Protein AF-0000000067237130 (afdb_homodimer)

Nearest PDB structures (foldseek):
  4qia-assembly2_B  TM=9.715E-01  e=4.743E-84  Homo sapiens
  6b7y-assembly1_A  TM=6.996E-01  e=1.015E-69  Homo sapiens
  7rzh-assembly1_B  TM=6.912E-01  e=4.624E-69  Homo sapiens
  6bf8-assembly1_B  TM=5.973E-01  e=3.830E-68  Homo sapiens
  6b7z-assembly1_B  TM=6.657E-01  e=5.183E-64  Homo sapiens

Solvent-accessible surface area (backbone atoms only — not comparable to full-atom values): 128093 Å² total; per-residue (Å²): 139,81,77,68,79,64,78,66,85,74,78,72,77,80,65,80,78,65,81,66,91,65,71,59,54,69,40,77,69,58,85,59,44,76,45,75,43,54,44,93,39,50,30,36,33,39,40,34,22,31,78,80,42,63,50,11,16,31,11,42,21,32,61,47,15,37,52,70,34,51,89,76,28,34,11,43,41,42,51,39,59,59,43,46,63,40,21,18,71,91,51,63,54,70,46,47,63,61,48,50,35,48,67,43,63,26,50,72,55,69,52,66,43,59,38,31,29,38,42,33,27,25,25,32,36,90,51,44,67,65,48,47,58,58,57,41,28,52,61,52,46,50,36,80,56,77,81,48,49,65,58,49,37,48,49,42,27,43,51,44,61,72,42,46,78,33,53,70,58,34,52,52,50,50,57,22,62,62,31,25,81,84,32,56,73,28,54,66,48,72,33,36,42,51,39,47,43,56,47,28,49,74,72,73,41,56,52,66,58,50,43,54,49,50,46,67,72,63,64,28,18,54,40,31,22,34,16,37,36,31,36,48,55,63,68,58,47,46,65,60,45,51,73,55,56,48,59,23,51,53,73,80,58,77,77,80,81,67,75,66,60,51,57,46,78,87,54,30,23,26,33,32,43,30,45,52,77,58,73,67,36,36,40,34,42,37,28,75,36,75,31,56,76,81,36,42,44,46,30,39,63,57,57,49,20,55,53,63,29,27,50,29,72,28,18,55,43,36,53,35,38,76,72,51,26,36,80,46,58,46,33,32,76,68,35,77,76,40,90,50,37,20,30,39,33,42,39,34,32,34,32,81,62,17,63,74,35,51,68,58,55,52,29,50,51,31,17,50,53,19,42,42,72,34,94,72,39,75,41,69,67,60,50,48,50,53,32,51,48,34,45,52,49,47,35,55,57,71,66,69,55,39,43,62,46,17,41,53,49,9,52,41,57,78,73,37,48,69,50,48,34,54,42,47,75,67,62,32,50,72,41,93,48,67,67,56,33,51,53,57,56,63,54,71,37,71,67,49,24,37,34,38,44,34,25,59,70,62,58,71,62,40,70,72,60,59,80,60,83,74,62,74,72,68,45,49,61,52,45,53,54,49,48,58,58,65,66,40,68,71,57,88,68,53,68,79,74,58,76,65,71,71,76,67,70,78,77,74,79,68,76,81,70,70,70,41,67,42,85,88,50,58,34,39,29,32,79,41,70,50,54,66,68,54,49,52,52,32,52,48,23,35,75,43,29,73,80,45,72,71,53,49,83,72,73,86,63,87,41,57,66,85,60,74,71,70,56,79,74,57,87,66,93,55,71,39,78,57,29,18,41,72,39,40,36,37,32,31,37,39,46,50,44,89,81,71,39,38,31,26,40,36,42,38,39,41,31,17,61,48,23,46,72,40,59,61,35,34,43,44,40,44,49,50,48,54,50,50,51,62,65,40,44,47,74,45,39,49,31,45,72,43,52,29,48,74,48,73,45,70,48,74,38,19,38,35,40,39,37,36,26,43,36,68,38,42,63,57,53,46,50,54,54,51,49,50,63,47,65,62,71,82,49,59,71,60,44,52,52,52,41,52,51,48,33,42,51,44,58,37,57,42,64,53,54,37,53,60,49,20,52,49,50,52,48,46,60,36,33,63,82,64,73,60,68,72,53,38,31,51,44,44,70,68,65,51,59,69,57,42,50,54,47,50,55,55,37,45,36,32,32,31,34,46,30,39,36,30,21,30,48,53,70,70,57,45,32,34,54,50,26,54,52,49,45,40,37,50,71,54,52,54,31,38,64,41,56,70,84,53,53,72,80,61,39,33,38,34,67,60,54,38,56,61,46,85,69,76,74,73,78,80,74,75,69,82,78,74,83,74,76,84,72,86,71,82,67,76,71,76,76,66,71,69,68,72,76,78,71,64,59,46,18,67,15,35,34,36,52,43,70,41,81,57,65,67,49,42,40,11,4,26,30,43,35,28,49,70,44,64,71,42,60,57,61,47,31,46,50,52,51,50,36,68,74,38,27,61,56,48,33,48,46,44,28,65,72,62,56,47,35,73,51,51,48,47,45,69,50,64,52,73,48,29,30,32,40,37,38,38,42,28,15,64,86,48,45,27,69,55,49,48,50,53,50,50,50,48,51,51,42,36,69,71,45,54,49,32,48,39,49,72,64,53,78,80,81,84,81,80,81,86,77,87,84,83,78,77,79,74,83,69,77,80,72,78,85,65,85,72,72,75,75,66,48,58,45,58,45,46,48,52,38,50,38,52,60,56,62,48,74,67,65,39,67,68,58,47,49,47,56,50,44,53,26,57,76,50,44,56,69,55,80,59,44,55,61,53,26,36,57,40,40,75,66,60,50,61,66,56,46,54,53,45,51,42,46,38,67,26,75,88,57,15,21,35,44,33,26,30,17,38,14,40,42,42,52,50,54,53,50,62,66,66,51,74,79,74,79,75,79,77,77,77,78,80,72,79,79,72,86,74,86,80,87,83,81,84,79,79,85,76,78,79,75,74,78,77,77,77,76,75,74,74,74,67,74,72,73,70,76,71,73,83,66,58,55,61,40,77,42,37,77,46,69,60,38,36,50,44,42,49,36,45,28,30,30,45,39,25,39,32,33,45,38,50,52,50,37,52,74,70,64,47,79,75,78,76,56,72,38,48,59,68,57,13,57,52,42,66,76,100,141,80,78,67,80,67,78,68,85,73,80,71,77,80,65,77,79,66,82,68,92,66,70,60,56,68,39,77,68,58,84,59,45,75,45,75,44,53,43,91,39,50,29,36,34,37,41,35,20,32,78,81,43,64,48,11,16,33,9,40,21,32,62,48,15,36,51,70,33,52,90,76,27,32,12,43,43,42,50,39,60,58,44,47,62,40,21,17,70,91,52,62,55,73,46,46,63,60,47,50,35,47,68,42,64,24,50,73,53,68,51,64,44,58,39,31,29,37,44,32,27,24,25,34,36,90,50,43,66,64,49,48,57,58,57,41,28,54,61,54,45,51,37,80,55,76,83,48,48,64,58,50,36,49,49,42,27,43,52,45,60,72,44,46,78,34,50,71,57,32,51,52,49,50,57,22,63,63,32,27,79,84,31,54,72,28,54,66,48,71,34,34,44,53,40,48,43,55,47,28,48,74,72,73,41,58,54,67,56,51,43,53,49,49,46,68,72,63,65,27,18,54,38,31,22,34,15,38,36,32,35,49,56,61,68,59,46,47,67,59,45,51,71,54,56,48,58,22,51,54,72,78,60,75,80,81,81,67,77,64,60,51,58,46,79,87,54,31,23,27,33,32,43,31,44,53,77,58,70,68,36,34,41,35,43,37,25,75,37,76,30,56,75,79,36,43,44,48,29,40,64,57,58,49,19,55,54,63,29,27,52,28,72,28,19,53,43,36,54,34,39,76,71,51,25,34,79,45,59,45,32,33,76,69,37,78,76,38,89,50,37,21,29,38,34,42,38,33,32,35,32,79,62,17,63,74,34,51,69,58,54,54,27,49,50,31,17,50,53,19,43,42,71,34,92,72,37,75,41,69,66,60,51,48,51,53,33,50,47,35,45,52,48,48,35,56,57,69,65,68,56,39,42,62,44,17,41,52,50,9,51,41,58,79,71,37,48,68,50,48,33,56,43,46,74,68,60,34,50,72,42,93,48,67,68,56,35,50,54,56,55,64,53,71,37,72,67,48,23,35,34,37,43,33,25,59,70,64,58,69,62,42,70,73,61,59,78,58,84,72,62,73,71,67,46,47,61,51,45,54,54,49,47,58,59,64,64,39,67,71,56,88,68,55,66,80,76,57,76,67,70,70,76,66,69,78,79,73,81,67,78,79,71,69,69,41,68,41,84,87,49,58,35,38,30,31,78,42,69,49,56,66,69,56,49,51,53,32,52,48,22,35,75,42,29,74,82,45,74,72,53,47,83,72,76,86,60,87,41,57,67,84,60,72,70,70,56,78,78,56,86,66,91,54,73,40,78,57,30,18,41,73,39,40,36,39,32,30,36,38,45,48,46,90,80,72,39,38,31,24,38,36,41,37,39,39,32,17,61,49,23,46,71,41,60,60,34,35,42,43,41,44,50,49,47,53,49,50,50,60,65,41,43,47,74,44,38,48,33,46,71,44,51,30,48,73,48,74,45,69,49,75,38,20,39,34,42,40,38,35,26,42,36,67,38,41,64,59,52,48,51,53,54,50,48,50,63,49,65,60,73,81,48,61,71,60,42,53,52,51,42,52,51,50,31,40,51,46,58,37,57,43,65,52,55,36,55,60,50,21,54,49,50,51,50,46,60,37,33,64,83,64,72,61,67,72,52,39,31,52,42,45,71,68,66,52,58,68,57,41,49,55,48,51,54,56,36,44,37,32,32,31,34,46,31,39,35,32,22,30,46,52,69,69,56,47,31,34,53,51,28,53,52,48,45,39,38,51,72,54,52,56,30,39,63,39,56,68,82,52,53,69,78,62,40,33,39,36,67,60,54,40,55,59,47,83,68,76,76,74,77,79,73,73,69,81,76,74,83,74,78,81,74,83,74,84,67,76,71,72,77,69,73,70,68,73,74,78,71,62,58,47,17,67,17,35,34,36,51,44,68,39,81,55,64,67,49,41,38,12,3,25,30,43,35,28,50,69,43,66,72,44,57,57,61,48,33,47,51,53,51,50,36,68,73,38,29,62,56,48,34,48,46,44,28,65,71,62,55,49,34,72,51,52,48,47,45,68,52,65,54,73,49,31,31,33,42,37,40,38,42,28,14,64,86,49,45,27,69,54,49,49,50,52,50,50,50,48,51,51,44,36,69,70,46,55,49,32,49,39,47,72,65,55,78,84,80,84,82,81,82,85,76,84,82,85,76,78,81,76,83,68,78,80,72,79,86,64,85,71,74,75,74,65,49,59,44,58,46,46,49,52,38,49,39,51,60,56,60,50,74,66,66,39,68,68,57,47,49,46,56,51,45,51,26,58,76,50,44,56,68,55,80,57,45,54,60,53,26,36,56,39,41,75,67,59,50,62,66,56,46,53,52,46,51,42,46,38,67,26,76,87,57,16,22,36,43,32,26,31,17,38,14,40,41,42,54,50,53,52,49,64,65,67,52,74,79,74,80,76,80,78,80,82,81,82,80,77,90,77,86,89,85,85,90,84,82,83,80,77,88,81,80,84,77,75,81,77,78,77,76,77,76,72,76,67,76,72,74,68,76,70,74,82,68,56,54,60,41,76,41,37,78,45,71,62,40,37,50,44,43,49,35,46,28,30,31,44,40,25,39,32,33,45,38,49,51,50,38,51,72,70,65,48,79,75,79,75,55,71,37,47,57,68,57,12,57,53,46,64,76,103

Foldseek 3Di:
DPPVVFPPQQDQPPQDDFDDFQDADAFQLDPKDWGWGQFPLGATEIEIADLQDQKKKKKKKFQAAQQPDDPLFAALRVLLLLQLQAAFPVGRHGCPLVVVQLLQQKDWDWDGDNGIIMTMMMGGQVCQLVNLLRVLRSQQTGDRDPVCNLLSLLFLQQVLQVCLQPQVVVVCLVLLCLWDPVRSSNTHHSHHCCSQPVVCVVVVHDNSVSSVVVSVVRRASNRMYMYIYHSDDPVVVCVSNRVRNSSRHHPPDDRDDGGLRGHDLVSFQKEKEWEHNAAFWKKKKKFKDAACLSVLQASLQVLVQCQQQFCAFQHLNVVCVVVVFFDHWGWGWDAPDDRHITMIMIMTTTDPVNLLVVLVSVLSSLLLLLVLLDVCNQPPVSVVLLLVLLSVCSNFDFDDDNGVVNRLQRSQVVRDHSRCSSSSSSRRHNDHDVVVNNVRSVSSASSRIYMYTYHNVVLVLQVVVPVDDPDDPVCVVVVVVVVVVVPQPPQPLPPPVPPPDPPPSPDDPDRFDHWDFSDSSRITMGMGRNDPVSNVSSVVSSNCSVVDVSHDGDDDQPQADDDWDFDDQDDDPFWAFLFFAFLAETETEHADCPSVGQKKKKKKDKFFLQCQVDLLSVLLLQLQQLLLCVVCCRVCSSVVSNFKDWHWDADNGGIMIMIMGRPRRRVVSLLVSLVCLLVPAQDQSSSVSSLVVVLSVLVRVLVDAQLVVLVVVVCVLFWLGDDDSSVNNNSSSPDGRVNSVVSSLNRLQAIYMYMYMYYRADSLRSLLSVLSSVCSSCPRNNHDRHDPVSGDFTWTFDFDAFDFDPDPDPPPPPDDPDPPDDPDCPPPPPPPVPPDPPDHHGFQAEEAEAARSSQARLKKKKKKKWWQFAADLLSVLLQQLLQSQCFVVQCCVCCSVVVARNDWTWDKDDGLRTIMIMTMTMHNPDAQVVVVVVVLVSLVCCLPPRLCVLQVNDDPDDPDDDDDDDPPPDPPDPPDPPDPVVPDRSSVSSLVSVLSVLPSDDRDPVVLVVLSVVCSVSQLNPSVSSVSSNVSSNVDHSVNSSVSSCCRNPSRRTSMYMYIYGHNSNVVVVVVVPPPPPPPPPPPPPDDDDDDDDDDDDDDDDPDDPPPPPPPPPPPPPPPPPDDRRHHHYQDHDPVSVVVSSVVTHIHHRSNVVSVVVCVVVVHDDRDNGHCNVSNVVSNVD/DCPVVFPPQQDQPPQDDFDDFFDADAFQLDPKDWGWGQFPLQFTEIEIADQQDQKKKKKKKFQAAQQPDDPLFAALRVLLLLQLQAAFPVGRHGCPLVVVQLLQQKDWDWDGDNGIIMTMMMGGQVCQLVNLLRVLRSQQTGDRDPVCNLLSLLFLQQVLQVCLQPQVVVVCLVLLCLWDPVRSSNTHHSHHCCSQPVVCVVVVHDSSVSSVVVSVVGRASNRMYMYIYHSDDPVVVCVSNRVRNSSRHHPPDDRDDGGLRGHDLVSFQKEKEWEHSAAFWKKKKKFKDAACLSVLQASLQVLVQCQQQFCAFQHLNVVCVVVVFFDHWGWGWDAPDDRHITMIMIMTTTDPVNLLVVLVSVLSSLLLLLVLLDVCNQPPVSVVLLLVLLSVCRNFDFDDDNGVVNRLQRSQVVRDHSRCSSSSSSRRHNDHDVVVNNVRSVSSASSRIYMYTYHNVVVVLQVVVPVDDPDDPVCVVVVVVVVVVVPQPPQPLPPPVPPPDPPPSPDDPDRFDHWDFSDSSRITMGMGRNDPVSNVSSVVSSNCSVVDVSHDGDDDQPQADDDWDFDDQDPDPFWAFLFFAFLAETETEHADCPSVGQKKKKKKDKFFLQCQVDLLSVLLLQLQQLLLCVVCCRVCSSVVSNFKDWHWDADNGGIMIMIMGRPRRRVVSLLVSLVCLLVPAQDQSSSVSSLVVVLSVLVRVLVDDQLVVLVVVVVVLFWLGDDDSSVNNNSSSPDGRVNSVVSSLNRLQAIYMYMYMYYRADSLRSLLSVLSSVCSSCPRNVHDRDDPVSGDFTWTFDFDAFDFDPDPDPPPPPDDPDPPDDDDCPPPPPPPVPDDPPDHHGFQAEEAEAARSSQARLKKKKKKKWWQFAADLLSVLLQQLLQSQCFVVQCCVCCSVVNARNDWTWDKDDGLRTIMIMTMTMHNPDARVVSVVVVLVSLVCVLPPRLCVLQVNDDPDDDDDDDDDPDDPDPPDPPDPPDPVVPDRSSVSSLVSVLSVLPSDDRDPVVLVVLSVVCSVSQLNPSVSSVSSNVSSNVDHSVNSSVSSCCRNNSRRTSMYMYIYGHNSNVVVVVVVPPDPPPPPPDPDPDDDDDDDDDDDDDDDDDDDPDPPDPDPPPPPPPPPPPDRRHHHYQDHDPVSVVVSSVVTHIHHRSNVVSVVVCVVVVHDDRDNGHCPVSNVVSVVD

pLDDT: mean 81.57, std 23.41, range [15.78, 98.62]

Structure (mmCIF, N/CA/C/O backbone):
data_AF-0000000067237130-model_v1
#
loop_
_entity.id
_entity.type
_entity.pdbx_description
1 polymer 'Insulin-degrading enzyme'
#
loop_
_atom_site.group_PDB
_atom_site.id
_atom_site.type_symbol
_atom_site.label_atom_id
_atom_site.label_alt_id
_atom_site.label_comp_id
_atom_site.label_asym_id
_atom_site.label_entity_id
_atom_site.label_seq_id
_atom_site.pdbx_PDB_ins_code
_atom_site.Cartn_x
_atom_site.Cartn_y
_atom_site.Cartn_z
_atom_site.occupancy
_atom_site.B_iso_or_equiv
_atom_site.auth_seq_id
_atom_site.auth_comp_id
_atom_site.auth_asym_id
_atom_site.auth_atom_id
_atom_site.pdbx_PDB_model_num
ATOM 1 N N . MET A 1 1 ? -35.219 63.344 26.75 1 18.92 1 MET A N 1
ATOM 2 C CA . MET A 1 1 ? -34.656 63 28.047 1 18.92 1 MET A CA 1
ATOM 3 C C . MET A 1 1 ? -33.594 61.906 27.906 1 18.92 1 MET A C 1
ATOM 5 O O . MET A 1 1 ? -33.938 60.75 27.609 1 18.92 1 MET A O 1
ATOM 9 N N . GLU A 1 2 ? -32.5 62.25 27.312 1 18.41 2 GLU A N 1
ATOM 10 C CA . GLU A 1 2 ? -31.234 61.969 26.625 1 18.41 2 GLU A CA 1
ATOM 11 C C . GLU A 1 2 ? -30.234 61.312 27.562 1 18.41 2 GLU A C 1
ATOM 13 O O . GLU A 1 2 ? -29.391 61.969 28.156 1 18.41 2 GLU A O 1
ATOM 18 N N . ASP A 1 3 ? -30.859 60.5 28.531 1 20.12 3 ASP A N 1
ATOM 19 C CA . ASP A 1 3 ? -30.031 59.906 29.594 1 20.12 3 ASP A CA 1
ATOM 20 C C . ASP A 1 3 ? -28.953 59 29 1 20.12 3 ASP A C 1
ATOM 22 O O . ASP A 1 3 ? -29.219 57.844 28.688 1 20.12 3 ASP A O 1
ATOM 26 N N . SER A 1 4 ? -28.266 59.5 28.016 1 21.39 4 SER A N 1
ATOM 27 C CA . SER A 1 4 ? -27.109 58.875 27.375 1 21.39 4 SER A CA 1
ATOM 28 C C . SER A 1 4 ? -26.078 58.438 28.422 1 21.39 4 SER A C 1
ATOM 30 O O . SER A 1 4 ? -25.5 59.281 29.125 1 21.39 4 SER A O 1
ATOM 32 N N . ARG A 1 5 ? -26.5 57.344 29.094 1 30.3 5 ARG A N 1
ATOM 33 C CA . ARG A 1 5 ? -25.688 56.781 30.172 1 30.3 5 ARG A CA 1
ATOM 34 C C . ARG A 1 5 ? -24.203 56.75 29.781 1 30.3 5 ARG A C 1
ATOM 36 O O . ARG A 1 5 ? -23.781 55.875 29.016 1 30.3 5 ARG A O 1
ATOM 43 N N . SER A 1 6 ? -23.594 57.938 29.578 1 25.12 6 SER A N 1
ATOM 44 C CA . SER A 1 6 ? -22.172 58.094 29.297 1 25.12 6 SER A CA 1
ATOM 45 C C . SER A 1 6 ? -21.328 57.25 30.234 1 25.12 6 SER A C 1
ATOM 47 O O . SER A 1 6 ? -21.547 57.281 31.453 1 25.12 6 SER A O 1
ATOM 49 N N . LEU A 1 7 ? -21.047 56.125 29.922 1 35.03 7 LEU A N 1
ATOM 50 C CA . LEU A 1 7 ? -20.094 55.312 30.672 1 35.03 7 LEU A CA 1
ATOM 51 C C . LEU A 1 7 ? -18.828 56.094 30.969 1 35.03 7 LEU A C 1
ATOM 53 O O . LEU A 1 7 ? -18.141 56.562 30.062 1 35.03 7 LEU A O 1
ATOM 57 N N . GLY A 1 8 ? -18.891 57.125 31.922 1 29.89 8 GLY A N 1
ATOM 58 C CA . GLY A 1 8 ? -17.766 57.938 32.344 1 29.89 8 GLY A CA 1
ATOM 59 C C . GLY A 1 8 ? -16.453 57.188 32.375 1 29.89 8 GLY A C 1
ATOM 60 O O . GLY A 1 8 ? -16.438 55.969 32.312 1 29.89 8 GLY A O 1
ATOM 61 N N . PRO A 1 9 ? -15.297 57.875 32.125 1 30.78 9 PRO A N 1
ATOM 62 C CA . PRO A 1 9 ? -13.953 57.281 32.188 1 30.78 9 PRO A CA 1
ATOM 63 C C . PRO A 1 9 ? -13.656 56.594 33.5 1 30.78 9 PRO A C 1
ATOM 65 O O . PRO A 1 9 ? -13.992 57.094 34.562 1 30.78 9 PRO A O 1
ATOM 68 N N . VAL A 1 10 ? -13.906 55.406 33.719 1 34.91 10 VAL A N 1
ATOM 69 C CA . VAL A 1 10 ? -13.547 54.75 34.969 1 34.91 10 VAL A CA 1
ATOM 70 C C . VAL A 1 10 ? -12.078 54.969 35.281 1 34.91 10 VAL A C 1
ATOM 72 O O . VAL A 1 10 ? -11.211 54.781 34.406 1 34.91 10 VAL A O 1
ATOM 75 N N . PRO A 1 11 ? -11.773 55.719 36.344 1 30.3 11 PRO A N 1
ATOM 76 C CA . PRO A 1 11 ? -10.383 55.969 36.688 1 30.3 11 PRO A CA 1
ATOM 77 C C . PRO A 1 11 ? -9.539 54.719 36.812 1 30.3 11 PRO A C 1
ATOM 79 O O . PRO A 1 11 ? -10.016 53.688 37.344 1 30.3 11 PRO A O 1
ATOM 82 N N . VAL A 1 12 ? -8.625 54.438 35.969 1 38.28 12 VAL A N 1
ATOM 83 C CA . VAL A 1 12 ? -7.598 53.438 36.156 1 38.28 12 VAL A CA 1
ATOM 84 C C . VAL A 1 12 ? -6.965 53.594 37.531 1 38.28 12 VAL A C 1
ATOM 86 O O . VAL A 1 12 ? -6.777 54.719 38 1 38.28 12 VAL A O 1
ATOM 89 N N . ALA A 1 13 ? -7.07 52.688 38.438 1 40 13 ALA A N 1
ATOM 90 C CA . ALA A 1 13 ? -6.473 52.75 39.75 1 40 13 ALA A CA 1
ATOM 91 C C . ALA A 1 13 ? -5.07 53.344 39.688 1 40 13 ALA A C 1
ATOM 93 O O . ALA A 1 13 ? -4.316 53.094 38.75 1 40 13 ALA A O 1
ATOM 94 N N . PRO A 1 14 ? -4.883 54.406 40.469 1 39.75 14 PRO A N 1
ATOM 95 C CA . PRO A 1 14 ? -3.553 55 40.469 1 39.75 14 PRO A CA 1
ATOM 96 C C . PRO A 1 14 ? -2.443 54 40.781 1 39.75 14 PRO A C 1
ATOM 98 O O . PRO A 1 14 ? -2.602 53.156 41.656 1 39.75 14 PRO A O 1
ATOM 101 N N . ILE A 1 15 ? -1.579 53.625 39.875 1 45.38 15 ILE A N 1
ATOM 102 C CA . ILE A 1 15 ? -0.36 52.844 40.094 1 45.38 15 ILE A CA 1
ATOM 103 C C . ILE A 1 15 ? 0.495 53.5 41.156 1 45.38 15 ILE A C 1
ATOM 105 O O . ILE A 1 15 ? 0.855 54.688 41.062 1 45.38 15 ILE A O 1
ATOM 109 N N . PRO A 1 16 ? 0.511 53 42.375 1 42.03 16 PRO A N 1
ATOM 110 C CA . PRO A 1 16 ? 1.294 53.656 43.438 1 42.03 16 PRO A CA 1
ATOM 111 C C . PRO A 1 16 ? 2.684 54.062 42.938 1 42.03 16 PRO A C 1
ATOM 113 O O . PRO A 1 16 ? 3.248 53.438 42.062 1 42.03 16 PRO A O 1
ATOM 116 N N . ASP A 1 17 ? 3.205 55.156 43.25 1 41.59 17 ASP A N 1
ATOM 117 C CA . ASP A 1 17 ? 4.531 55.75 43.031 1 41.59 17 ASP A CA 1
ATOM 118 C C . ASP A 1 17 ? 5.625 54.781 43.5 1 41.59 17 ASP A C 1
ATOM 120 O O . ASP A 1 17 ? 5.359 53.844 44.25 1 41.59 17 ASP A O 1
ATOM 124 N N . GLY A 1 18 ? 6.98 54.875 43.156 1 42.28 18 GLY A N 1
ATOM 125 C CA . GLY A 1 18 ? 8.273 54.219 43.031 1 42.28 18 GLY A CA 1
ATOM 126 C C . GLY A 1 18 ? 8.688 53.469 44.281 1 42.28 18 GLY A C 1
ATOM 127 O O . GLY A 1 18 ? 9.703 52.781 44.281 1 42.28 18 GLY A O 1
ATOM 128 N N . GLY A 1 19 ? 8.68 54.062 45.5 1 42.47 19 GLY A N 1
ATOM 129 C CA . GLY A 1 19 ? 9.641 53.688 46.5 1 42.47 19 GLY A CA 1
ATOM 130 C C . GLY A 1 19 ? 9.359 52.344 47.125 1 42.47 19 GLY A C 1
ATOM 131 O O . GLY A 1 19 ? 10.148 51.812 47.906 1 42.47 19 GLY A O 1
ATOM 132 N N . GLN A 1 20 ? 8.156 51.844 47.312 1 48.25 20 GLN A N 1
ATOM 133 C CA . GLN A 1 20 ? 7.961 50.75 48.25 1 48.25 20 GLN A CA 1
ATOM 134 C C . GLN A 1 20 ? 7.961 49.406 47.5 1 48.25 20 GLN A C 1
ATOM 136 O O . GLN A 1 20 ? 7.457 49.312 46.375 1 48.25 20 GLN A O 1
ATOM 141 N N . ALA A 1 21 ? 8.812 48.438 48.031 1 63 21 ALA A N 1
ATOM 142 C CA . ALA A 1 21 ? 8.938 47.031 47.625 1 63 21 ALA A CA 1
ATOM 143 C C . ALA A 1 21 ? 7.566 46.406 47.438 1 63 21 ALA A C 1
ATOM 145 O O . ALA A 1 21 ? 6.824 46.219 48.406 1 63 21 ALA A O 1
ATOM 146 N N . VAL A 1 22 ? 6.941 46.406 46.156 1 76.38 22 VAL A N 1
ATOM 147 C CA . VAL A 1 22 ? 5.629 45.812 45.875 1 76.38 22 VAL A CA 1
ATOM 148 C C . VAL A 1 22 ? 5.766 44.312 45.656 1 76.38 22 VAL A C 1
ATOM 150 O O . VAL A 1 22 ? 6.594 43.875 44.875 1 76.38 22 VAL A O 1
ATOM 153 N N . LYS A 1 23 ? 5.211 43.594 46.562 1 83.81 23 LYS A N 1
ATOM 154 C CA . LYS A 1 23 ? 5.211 42.125 46.438 1 83.81 23 LYS A CA 1
ATOM 155 C C . LYS A 1 23 ? 4.141 41.656 45.438 1 83.81 23 LYS A C 1
ATOM 157 O O . LYS A 1 23 ? 2.961 41.969 45.625 1 83.81 23 LYS A O 1
ATOM 162 N N . LEU A 1 24 ? 4.531 41.031 44.312 1 90.25 24 LEU A N 1
ATOM 163 C CA . LEU A 1 24 ? 3.613 40.469 43.312 1 90.25 24 LEU A CA 1
ATOM 164 C C . LEU A 1 24 ? 2.99 39.156 43.812 1 90.25 24 LEU A C 1
ATOM 166 O O . LEU A 1 24 ? 3.674 38.344 44.406 1 90.25 24 LEU A O 1
ATOM 170 N N . LEU A 1 25 ? 1.729 39 43.656 1 90 25 LEU A N 1
ATOM 171 C CA . LEU A 1 25 ? 1.095 37.719 43.875 1 90 25 LEU A CA 1
ATOM 172 C C . LEU A 1 25 ? 1.475 36.75 42.75 1 90 25 LEU A C 1
ATOM 174 O O . LEU A 1 25 ? 1.207 37 41.594 1 90 25 LEU A O 1
ATOM 178 N N . LYS A 1 26 ? 2.166 35.75 43.031 1 91 26 LYS A N 1
ATOM 179 C CA . LYS A 1 26 ? 2.633 34.812 42.031 1 91 26 LYS A CA 1
ATOM 180 C C . LYS A 1 26 ? 1.969 33.438 42.219 1 91 26 LYS A C 1
ATOM 182 O O . LYS A 1 26 ? 1.448 33.156 43.281 1 91 26 LYS A O 1
ATOM 187 N N . PRO A 1 27 ? 1.94 32.625 41.188 1 89.81 27 PRO A N 1
ATOM 188 C CA . PRO A 1 27 ? 1.447 31.25 41.312 1 89.81 27 PRO A CA 1
ATOM 189 C C . PRO A 1 27 ? 2.199 30.438 42.375 1 89.81 27 PRO A C 1
ATOM 191 O O . PRO A 1 27 ? 3.373 30.719 42.625 1 89.81 27 PRO A O 1
ATOM 194 N N . ALA A 1 28 ? 1.557 29.406 42.844 1 86.19 28 ALA A N 1
ATOM 195 C CA . ALA A 1 28 ? 2.125 28.609 43.906 1 86.19 28 ALA A CA 1
ATOM 196 C C . ALA A 1 28 ? 3.383 27.875 43.469 1 86.19 28 ALA A C 1
ATOM 198 O O . ALA A 1 28 ? 4.324 27.688 44.219 1 86.19 28 ALA A O 1
ATOM 199 N N . ASN A 1 29 ? 3.379 27.531 42.25 1 85.31 29 ASN A N 1
ATOM 200 C CA . ASN A 1 29 ? 4.496 26.734 41.75 1 85.31 29 ASN A CA 1
ATOM 201 C C . ASN A 1 29 ? 5.559 27.609 41.094 1 85.31 29 ASN A C 1
ATOM 203 O O . ASN A 1 29 ? 6.523 27.109 40.531 1 85.31 29 ASN A O 1
ATOM 207 N N . ASP A 1 30 ? 5.434 28.906 41.094 1 88.62 30 ASP A N 1
ATOM 208 C CA . ASP A 1 30 ? 6.359 29.844 40.469 1 88.62 30 ASP A CA 1
ATOM 209 C C . ASP A 1 30 ? 7.586 30.078 41.344 1 88.62 30 ASP A C 1
ATOM 211 O O . ASP A 1 30 ? 7.477 30.656 42.406 1 88.62 30 ASP A O 1
ATOM 215 N N . ASP A 1 31 ? 8.711 29.688 40.906 1 88.19 31 ASP A N 1
ATOM 216 C CA . ASP A 1 31 ? 9.938 29.844 41.656 1 88.19 31 ASP A CA 1
ATOM 217 C C . ASP A 1 31 ? 10.758 31.031 41.156 1 88.19 31 ASP A C 1
ATOM 219 O O . ASP A 1 31 ? 11.914 31.203 41.562 1 88.19 31 ASP A O 1
ATOM 223 N N . MET A 1 32 ? 10.242 31.828 40.312 1 93.38 32 MET A N 1
ATOM 224 C CA . MET A 1 32 ? 10.945 33 39.812 1 93.38 32 MET A CA 1
ATOM 225 C C . MET A 1 32 ? 10.812 34.156 40.812 1 93.38 32 MET A C 1
ATOM 227 O O . MET A 1 32 ? 9.93 34.156 41.656 1 93.38 32 MET A O 1
ATOM 231 N N . GLU A 1 33 ? 11.766 35.062 40.656 1 94.75 33 GLU A N 1
ATOM 232 C CA . GLU A 1 33 ? 11.719 36.281 41.469 1 94.75 33 GLU A CA 1
ATOM 233 C C . GLU A 1 33 ? 11.352 37.5 40.625 1 94.75 33 GLU A C 1
ATOM 235 O O . GLU A 1 33 ? 11.75 37.594 39.469 1 94.75 33 GLU A O 1
ATOM 240 N N . TYR A 1 34 ? 10.625 38.375 41.25 1 96.12 34 TYR A N 1
ATOM 241 C CA . TYR A 1 34 ? 10.133 39.562 40.531 1 96.12 34 TYR A CA 1
ATOM 242 C C . TYR A 1 34 ? 10.5 40.844 41.312 1 96.12 34 TYR A C 1
ATOM 244 O O . TYR A 1 34 ? 10.508 40.844 42.531 1 96.12 34 TYR A O 1
ATOM 252 N N . ARG A 1 35 ? 10.828 41.938 40.562 1 95.12 35 ARG A N 1
ATOM 253 C CA . ARG A 1 35 ? 11.047 43.25 41.125 1 95.12 35 ARG A CA 1
ATOM 254 C C . ARG A 1 35 ? 10.477 44.344 40.219 1 95.12 35 ARG A C 1
ATOM 256 O O . ARG A 1 35 ? 10.844 44.438 39.062 1 95.12 35 ARG A O 1
ATOM 263 N N . TYR A 1 36 ? 9.492 45.062 40.75 1 95.5 36 TYR A N 1
ATOM 264 C CA . TYR A 1 36 ? 8.969 46.219 40.062 1 95.5 36 TYR A CA 1
ATOM 265 C C . TYR A 1 36 ? 9.797 47.469 40.406 1 95.5 36 TYR A C 1
ATOM 267 O O . TYR A 1 36 ? 10.164 47.688 41.562 1 95.5 36 TYR A O 1
ATOM 275 N N . LEU A 1 37 ? 10.188 48.25 39.25 1 93.06 37 LEU A N 1
ATOM 276 C CA . LEU A 1 37 ? 10.992 49.438 39.406 1 93.06 37 LEU A CA 1
ATOM 277 C C . LEU A 1 37 ? 10.375 50.625 38.625 1 93.06 37 LEU A C 1
ATOM 279 O O . LEU A 1 37 ? 9.789 50.406 37.562 1 93.06 37 LEU A O 1
ATOM 283 N N . LEU A 1 38 ? 10.453 51.719 39.281 1 93.88 38 LEU A N 1
ATOM 284 C CA . LEU A 1 38 ? 10.211 52.969 38.594 1 93.88 38 LEU A CA 1
ATOM 285 C C . LEU A 1 38 ? 11.516 53.75 38.375 1 93.88 38 LEU A C 1
ATOM 287 O O . LEU A 1 38 ? 12.148 54.156 39.375 1 93.88 38 LEU A O 1
ATOM 291 N N . LEU A 1 39 ? 11.898 53.969 37.219 1 95.56 39 LEU A N 1
ATOM 292 C CA . LEU A 1 39 ? 13.148 54.656 36.938 1 95.56 39 LEU A CA 1
ATOM 293 C C . LEU A 1 39 ? 12.992 56.156 37.094 1 95.56 39 LEU A C 1
ATOM 295 O O . LEU A 1 39 ? 11.875 56.656 37.156 1 95.56 39 LEU A O 1
ATOM 299 N N . PRO A 1 40 ? 14.086 56.875 37.125 1 93.12 40 PRO A N 1
ATOM 300 C CA . PRO A 1 40 ? 14.016 58.312 37.375 1 93.12 40 PRO A CA 1
ATOM 301 C C . PRO A 1 40 ? 13.289 59.062 36.25 1 93.12 40 PRO A C 1
ATOM 303 O O . PRO A 1 40 ? 12.68 60.094 36.5 1 93.12 40 PRO A O 1
ATOM 306 N N . ASN A 1 41 ? 13.305 58.594 35.125 1 95 41 ASN A N 1
ATOM 307 C CA . ASN A 1 41 ? 12.648 59.25 34 1 95 41 ASN A CA 1
ATOM 308 C C . ASN A 1 41 ? 11.18 58.844 33.906 1 95 41 ASN A C 1
ATOM 310 O O . ASN A 1 41 ? 10.492 59.219 32.938 1 95 41 ASN A O 1
ATOM 314 N N . GLY A 1 42 ? 10.727 58.062 34.812 1 93.62 42 GLY A N 1
ATOM 315 C CA . GLY A 1 42 ? 9.312 57.719 34.844 1 93.62 42 GLY A CA 1
ATOM 316 C C . GLY A 1 42 ? 9 56.406 34.125 1 93.62 42 GLY A C 1
ATOM 317 O O . GLY A 1 42 ? 7.855 55.938 34.125 1 93.62 42 GLY A O 1
ATOM 318 N N . LEU A 1 43 ? 9.945 55.719 33.594 1 96.44 43 LEU A N 1
ATOM 319 C CA . LEU A 1 43 ? 9.75 54.438 32.906 1 96.44 43 LEU A CA 1
ATOM 320 C C . LEU A 1 43 ? 9.5 53.312 33.938 1 96.44 43 LEU A C 1
ATOM 322 O O . LEU A 1 43 ? 10.227 53.219 34.938 1 96.44 43 LEU A O 1
ATOM 326 N N . ARG A 1 44 ? 8.445 52.562 33.75 1 96.25 44 ARG A N 1
ATOM 327 C CA . ARG A 1 44 ? 8.125 51.438 34.656 1 96.25 44 ARG A CA 1
ATOM 328 C C . ARG A 1 44 ? 8.781 50.156 34.156 1 96.25 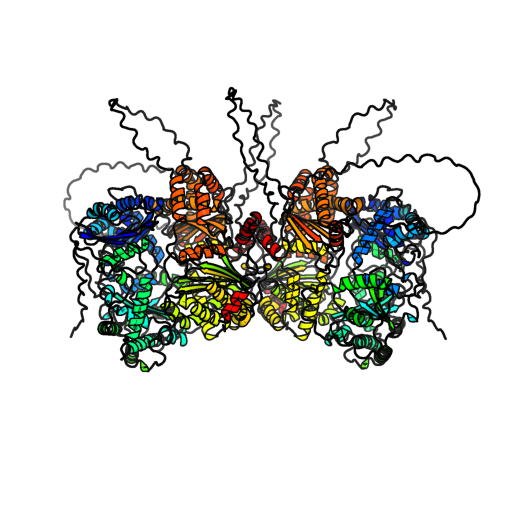44 ARG A C 1
ATOM 330 O O . ARG A 1 44 ? 8.727 49.844 32.969 1 96.25 44 ARG A O 1
ATOM 337 N N . VAL A 1 45 ? 9.375 49.438 35.062 1 97.31 45 VAL A N 1
ATOM 338 C CA . VAL A 1 45 ? 10.148 48.25 34.688 1 97.31 45 VAL A CA 1
ATOM 339 C C . VAL A 1 45 ? 9.789 47.094 35.625 1 97.31 45 VAL A C 1
ATOM 341 O O . VAL A 1 45 ? 9.617 47.281 36.812 1 97.31 45 VAL A O 1
ATOM 344 N N . LEU A 1 46 ? 9.555 45.969 35.031 1 97.56 46 LEU A N 1
ATOM 345 C CA . LEU A 1 46 ? 9.453 44.719 35.812 1 97.56 46 LEU A CA 1
ATOM 346 C C . LEU A 1 46 ? 10.625 43.781 35.5 1 97.56 46 LEU A C 1
ATOM 348 O O . LEU A 1 46 ? 10.852 43.438 34.344 1 97.56 46 LEU A O 1
ATOM 352 N N . LEU A 1 47 ? 11.398 43.438 36.469 1 97.56 47 LEU A N 1
ATOM 353 C CA . LEU A 1 47 ? 12.516 42.5 36.344 1 97.56 47 LEU A CA 1
ATOM 354 C C . LEU A 1 47 ? 12.125 41.125 36.844 1 97.56 47 LEU A C 1
ATOM 356 O O . LEU A 1 47 ? 11.484 41 37.906 1 97.56 47 LEU A O 1
ATOM 360 N N . ILE A 1 48 ? 12.398 40.125 36.094 1 97.38 48 ILE A N 1
ATOM 361 C CA . ILE A 1 48 ? 12.125 38.719 36.469 1 97.38 48 ILE A CA 1
ATOM 362 C C . ILE A 1 48 ? 13.43 37.938 36.438 1 97.38 48 ILE A C 1
ATOM 364 O O . ILE A 1 48 ? 14.148 37.938 35.438 1 97.38 48 ILE A O 1
ATOM 368 N N . SER A 1 49 ? 13.719 37.281 37.5 1 96.88 49 SER A N 1
ATOM 369 C CA . SER A 1 49 ? 14.898 36.438 37.594 1 96.88 49 SER A CA 1
ATOM 370 C C . SER A 1 49 ? 14.516 34.969 37.656 1 96.88 49 SER A C 1
ATOM 372 O O . SER A 1 49 ? 13.766 34.562 38.531 1 96.88 49 SER A O 1
ATOM 374 N N . ASP A 1 50 ? 14.93 34.219 36.75 1 94.5 50 ASP A N 1
ATOM 375 C CA . ASP A 1 50 ? 14.797 32.75 36.688 1 94.5 50 ASP A CA 1
ATOM 376 C C . ASP A 1 50 ? 16.156 32.094 36.562 1 94.5 50 ASP A C 1
ATOM 378 O O . ASP A 1 50 ? 16.719 32 35.469 1 94.5 50 ASP A O 1
ATOM 382 N N . PRO A 1 51 ? 16.688 31.547 37.562 1 90.12 51 PRO A N 1
ATOM 383 C CA . PRO A 1 51 ? 18.031 30.984 37.562 1 90.12 51 PRO A CA 1
ATOM 384 C C . PRO A 1 51 ? 18.156 29.797 36.594 1 90.12 51 PRO A C 1
ATOM 386 O O . PRO A 1 51 ? 19.281 29.422 36.219 1 90.12 51 PRO A O 1
ATOM 389 N N . THR A 1 52 ? 17.094 29.297 36.219 1 87.5 52 THR A N 1
ATOM 390 C CA . THR A 1 52 ? 17.141 28.125 35.375 1 87.5 52 THR A CA 1
ATOM 391 C C . THR A 1 52 ? 16.922 28.5 33.906 1 87.5 52 THR A C 1
ATOM 393 O O . THR A 1 52 ? 16.906 27.641 33.031 1 87.5 52 THR A O 1
ATOM 396 N N . ALA A 1 53 ? 16.781 29.797 33.594 1 90.44 53 ALA A N 1
ATOM 397 C CA . ALA A 1 53 ? 16.438 30.234 32.219 1 90.44 53 ALA A CA 1
ATOM 398 C C . ALA A 1 53 ? 17.625 30.047 31.281 1 90.44 53 ALA A C 1
ATOM 400 O O . ALA A 1 53 ? 18.719 30.547 31.547 1 90.44 53 ALA A O 1
ATOM 401 N N . ASP A 1 54 ? 17.391 29.312 30.266 1 88.81 54 ASP A N 1
ATOM 402 C CA . ASP A 1 54 ? 18.391 29.188 29.219 1 88.81 54 ASP A CA 1
ATOM 403 C C . ASP A 1 54 ? 18.312 30.359 28.234 1 88.81 54 ASP A C 1
ATOM 405 O O . ASP A 1 54 ? 19.312 30.75 27.641 1 88.81 54 ASP A O 1
ATOM 409 N N . LYS A 1 55 ? 17.125 30.875 28.031 1 91.88 55 LYS A N 1
ATOM 410 C CA . LYS A 1 55 ? 16.875 32.062 27.203 1 91.88 55 LYS A CA 1
ATOM 411 C C . LYS A 1 55 ? 16.375 33.219 28.047 1 91.88 55 LYS A C 1
ATOM 413 O O . LYS A 1 55 ? 15.617 33.031 29 1 91.88 55 LYS A O 1
ATOM 418 N N . ALA A 1 56 ? 16.891 34.312 27.75 1 95.69 56 ALA A N 1
ATOM 419 C CA . ALA A 1 56 ? 16.406 35.562 28.328 1 95.69 56 ALA A CA 1
ATOM 420 C C . ALA A 1 56 ? 15.547 36.312 27.328 1 95.69 56 ALA A C 1
ATOM 422 O O . ALA A 1 56 ? 15.484 35.969 26.141 1 95.69 56 ALA A O 1
ATOM 423 N N . GLY A 1 57 ? 14.758 37.25 27.828 1 96.94 57 GLY A N 1
ATOM 424 C CA . GLY A 1 57 ? 13.914 38.062 26.938 1 96.94 57 GLY A CA 1
ATOM 425 C C . GLY A 1 57 ? 13.547 39.406 27.516 1 96.94 57 GLY A C 1
ATOM 426 O O . GLY A 1 57 ? 13.734 39.656 28.703 1 96.94 57 GLY A O 1
ATOM 427 N N . ALA A 1 58 ? 13.117 40.219 26.641 1 98.44 58 ALA A N 1
ATOM 428 C CA . ALA A 1 58 ? 12.648 41.562 27.031 1 98.44 58 ALA A CA 1
ATOM 429 C C . ALA A 1 58 ? 11.578 42.062 26.078 1 98.44 58 ALA A C 1
ATOM 431 O O . ALA A 1 58 ? 11.523 41.656 24.922 1 98.44 58 ALA A O 1
ATOM 432 N N . ALA A 1 59 ? 10.75 42.875 26.625 1 98.62 59 ALA A N 1
ATOM 433 C CA . ALA A 1 59 ? 9.703 43.531 25.828 1 98.62 59 ALA A CA 1
ATOM 434 C C . ALA A 1 59 ? 9.438 44.938 26.312 1 98.62 59 ALA A C 1
ATOM 436 O O . ALA A 1 59 ? 9.445 45.219 27.516 1 98.62 59 ALA A O 1
ATOM 437 N N . MET A 1 60 ? 9.375 45.844 25.406 1 98.44 60 MET A N 1
ATOM 438 C CA . MET A 1 60 ? 8.969 47.219 25.672 1 98.44 60 MET A CA 1
ATOM 439 C C . MET A 1 60 ? 7.617 47.531 25.016 1 98.44 60 MET A C 1
ATOM 441 O O . MET A 1 60 ? 7.461 47.375 23.812 1 98.44 60 MET A O 1
ATOM 445 N N . ASP A 1 61 ? 6.691 47.906 25.891 1 98.06 61 ASP A N 1
ATOM 446 C CA . ASP A 1 61 ? 5.398 48.312 25.359 1 98.06 61 ASP A CA 1
ATOM 447 C C . ASP A 1 61 ? 5.234 49.844 25.453 1 98.06 61 ASP A C 1
ATOM 449 O O . ASP A 1 61 ? 5.379 50.406 26.516 1 98.06 61 ASP A O 1
ATOM 453 N N . VAL A 1 62 ? 4.988 50.438 24.312 1 97.69 62 VAL A N 1
ATOM 454 C CA . VAL A 1 62 ? 4.715 51.875 24.234 1 97.69 62 VAL A CA 1
ATOM 455 C C . VAL A 1 62 ? 3.211 52.125 24.094 1 97.69 62 VAL A C 1
ATOM 457 O O . VAL A 1 62 ? 2.568 51.562 23.203 1 97.69 62 VAL A O 1
ATOM 460 N N . CYS A 1 63 ? 2.656 52.906 24.969 1 95.81 63 CYS A N 1
ATOM 461 C CA . CYS A 1 63 ? 1.217 53.125 25 1 95.81 63 CYS A CA 1
ATOM 462 C C . CYS A 1 63 ? 0.792 54.062 23.859 1 95.81 63 CYS A C 1
ATOM 464 O O . CYS A 1 63 ? 0.282 55.156 24.109 1 95.81 63 CYS A O 1
ATOM 466 N N . VAL A 1 64 ? 1.038 53.688 22.672 1 95.94 64 VAL A N 1
ATOM 467 C CA . VAL A 1 64 ? 0.599 54.344 21.438 1 95.94 64 VAL A CA 1
ATOM 468 C C . VAL A 1 64 ? 0.395 53.312 20.344 1 95.94 64 VAL A C 1
ATOM 470 O O . VAL A 1 64 ? 1.173 52.344 20.219 1 95.94 64 VAL A O 1
ATOM 473 N N . GLY A 1 65 ? -0.722 53.438 19.688 1 95.5 65 GLY A N 1
ATOM 474 C CA . GLY A 1 65 ? -1.02 52.5 18.609 1 95.5 65 GLY A CA 1
ATOM 475 C C . GLY A 1 65 ? -1.685 53.156 17.422 1 95.5 65 GLY A C 1
ATOM 476 O O . GLY A 1 65 ? -1.438 54.344 17.141 1 95.5 65 GLY A O 1
ATOM 477 N N . SER A 1 66 ? -2.422 52.5 16.672 1 95.12 66 SER A N 1
ATOM 478 C CA . SER A 1 66 ? -2.98 52.938 15.391 1 95.12 66 SER A CA 1
ATOM 479 C C . SER A 1 66 ? -4.035 54.031 15.594 1 95.12 66 SER A C 1
ATOM 481 O O . SER A 1 66 ? -4.309 54.812 14.688 1 95.12 66 SER A O 1
ATOM 483 N N . LEU A 1 67 ? -4.672 54.062 16.812 1 95.38 67 LEU A N 1
ATOM 484 C CA . LEU A 1 67 ? -5.691 55.094 17.078 1 95.38 67 LEU A CA 1
ATOM 485 C C . LEU A 1 67 ? -5.082 56.5 17.078 1 95.38 67 LEU A C 1
ATOM 487 O O . LEU A 1 67 ? -5.805 57.469 16.984 1 95.38 67 LEU A O 1
ATOM 491 N N . SER A 1 68 ? -3.805 56.531 17.203 1 95.25 68 SER A N 1
ATOM 492 C CA . SER A 1 68 ? -3.113 57.812 17.25 1 95.25 68 SER A CA 1
ATOM 493 C C . SER A 1 68 ? -2.596 58.219 15.875 1 95.25 68 SER A C 1
ATOM 495 O O . SER A 1 68 ? -1.89 59.219 15.742 1 95.25 68 SER A O 1
ATOM 497 N N . ASP A 1 69 ? -2.941 57.469 14.883 1 95.62 69 ASP A N 1
ATOM 498 C CA . ASP A 1 69 ? -2.551 57.844 13.523 1 95.62 69 ASP A CA 1
ATOM 499 C C . ASP A 1 69 ? -3.174 59.156 13.102 1 95.62 69 ASP A C 1
ATOM 501 O O . ASP A 1 69 ? -4.352 59.406 13.367 1 95.62 69 ASP A O 1
ATOM 505 N N . PRO A 1 70 ? -2.338 59.969 12.461 1 93.12 70 PRO A N 1
ATOM 506 C CA . PRO A 1 70 ? -2.963 61.125 11.836 1 93.12 70 PRO A CA 1
ATOM 507 C C . PRO A 1 70 ? -3.871 60.75 10.672 1 93.12 70 PRO A C 1
ATOM 509 O O . PRO A 1 70 ? -3.629 59.781 9.984 1 93.12 70 PRO A O 1
ATOM 512 N N . ARG A 1 71 ? -4.895 61.531 10.43 1 89.06 71 ARG A N 1
ATOM 513 C CA . ARG A 1 71 ? -5.855 61.281 9.367 1 89.06 71 ARG A CA 1
ATOM 514 C C . ARG A 1 71 ? -5.16 61.156 8.008 1 89.06 71 ARG A C 1
ATOM 516 O O . ARG A 1 71 ? -5.586 60.406 7.145 1 89.06 71 ARG A O 1
ATOM 523 N N . ALA A 1 72 ? -4.051 61.844 7.855 1 89.38 72 ALA A N 1
ATOM 524 C CA . ALA A 1 72 ? -3.355 61.906 6.574 1 89.38 72 ALA A CA 1
ATOM 525 C C . ALA A 1 72 ? -2.484 60.688 6.352 1 89.38 72 ALA A C 1
ATOM 527 O O . ALA A 1 72 ? -2.062 60.406 5.227 1 89.38 72 ALA A O 1
ATOM 528 N N . PHE A 1 73 ? -2.223 59.938 7.438 1 93.56 73 PHE A N 1
ATOM 529 C CA . PHE A 1 73 ? -1.287 58.844 7.32 1 93.56 73 PHE A CA 1
ATOM 530 C C . PHE A 1 73 ? -1.863 57.562 7.957 1 93.56 73 PHE A C 1
ATOM 532 O O . PHE A 1 73 ? -1.325 57.062 8.945 1 93.56 73 PHE A O 1
ATOM 539 N N . PRO A 1 74 ? -2.883 57.031 7.336 1 93.69 74 PRO A N 1
ATOM 540 C CA . PRO A 1 74 ? -3.379 55.781 7.891 1 93.69 74 PRO A CA 1
ATOM 541 C C . PRO A 1 74 ? -2.33 54.656 7.859 1 93.69 74 PRO A C 1
ATOM 543 O O . PRO A 1 74 ? -1.797 54.344 6.797 1 93.69 74 PRO A O 1
ATOM 546 N N . GLY A 1 75 ? -2.008 54.156 9.062 1 95.31 75 GLY A N 1
ATOM 547 C CA . GLY A 1 75 ? -1.03 53.094 9.18 1 95.31 75 GLY A CA 1
ATOM 548 C C . GLY A 1 75 ? 0.324 53.562 9.672 1 95.31 75 GLY A C 1
ATOM 549 O O . GLY A 1 75 ? 1.28 52.812 9.727 1 95.31 75 GLY A O 1
ATOM 550 N N . LEU A 1 76 ? 0.436 54.75 10.094 1 96.38 76 LEU A N 1
ATOM 551 C CA . LEU A 1 76 ? 1.709 55.375 10.438 1 96.38 76 LEU A CA 1
ATOM 552 C C . LEU A 1 76 ? 2.32 54.719 11.672 1 96.38 76 LEU A C 1
ATOM 554 O O . LEU A 1 76 ? 3.541 54.562 11.758 1 96.38 76 LEU A O 1
ATOM 558 N N . ALA A 1 77 ? 1.51 54.406 12.688 1 96.69 77 ALA A N 1
ATOM 559 C CA . ALA A 1 77 ? 2.031 53.75 13.883 1 96.69 77 ALA A CA 1
ATOM 560 C C . ALA A 1 77 ? 2.719 52.438 13.523 1 96.69 77 ALA A C 1
ATOM 562 O O . ALA A 1 77 ? 3.812 52.156 14.008 1 96.69 77 ALA A O 1
ATOM 563 N N . HIS A 1 78 ? 2.062 51.656 12.703 1 95.75 78 HIS A N 1
ATOM 564 C CA . HIS A 1 78 ? 2.604 50.375 12.234 1 95.75 78 HIS A CA 1
ATOM 565 C C . HIS A 1 78 ? 3.881 50.594 11.43 1 95.75 78 HIS A C 1
ATOM 567 O O . HIS A 1 78 ? 4.848 49.844 11.578 1 95.75 78 HIS A O 1
ATOM 573 N N . PHE A 1 79 ? 3.893 51.562 10.562 1 95.5 79 PHE A N 1
ATOM 574 C CA . PHE A 1 79 ? 5.059 51.906 9.75 1 95.5 79 PHE A CA 1
ATOM 575 C C . PHE A 1 79 ? 6.223 52.344 10.633 1 95.5 79 PHE A C 1
ATOM 577 O O . PHE A 1 79 ? 7.375 52 10.367 1 95.5 79 PHE A O 1
ATOM 584 N N . THR A 1 80 ? 5.91 53.125 11.648 1 95.5 80 THR A N 1
ATOM 585 C CA . THR A 1 80 ? 6.938 53.531 12.594 1 95.5 80 THR A CA 1
ATOM 586 C C . THR A 1 80 ? 7.566 52.344 13.289 1 95.5 80 THR A C 1
ATOM 588 O O . THR A 1 80 ? 8.781 52.312 13.516 1 95.5 80 THR A O 1
ATOM 591 N N . GLU A 1 81 ? 6.746 51.406 13.742 1 95.19 81 GLU A N 1
ATOM 592 C CA . GLU A 1 81 ? 7.23 50.156 14.312 1 95.19 81 GLU A CA 1
ATOM 593 C C . GLU A 1 81 ? 8.273 49.5 13.406 1 95.19 81 GLU A C 1
ATOM 595 O O . GLU A 1 81 ? 9.32 49.062 13.883 1 95.19 81 GLU A O 1
ATOM 600 N N . HIS A 1 82 ? 7.961 49.438 12.094 1 91 82 HIS A N 1
ATOM 601 C CA . HIS A 1 82 ? 8.875 48.844 11.125 1 91 82 HIS A CA 1
ATOM 602 C C . HIS A 1 82 ? 10.203 49.594 11.086 1 91 82 HIS A C 1
ATOM 604 O O . HIS A 1 82 ? 11.266 49 11.031 1 91 82 HIS A O 1
ATOM 610 N N . MET A 1 83 ? 10.156 50.875 11.094 1 91.38 83 MET A N 1
ATOM 611 C CA . MET A 1 83 ? 11.32 51.75 10.875 1 91.38 83 MET A CA 1
ATOM 612 C C . MET A 1 83 ? 12.258 51.688 12.078 1 91.38 83 MET A C 1
ATOM 614 O O . MET A 1 83 ? 13.453 51.938 11.945 1 91.38 83 MET A O 1
ATOM 618 N N . LEU A 1 84 ? 11.742 51.344 13.234 1 90.69 84 LEU A N 1
ATOM 619 C CA . LEU A 1 84 ? 12.57 51.375 14.43 1 90.69 84 LEU A CA 1
ATOM 620 C C . LEU A 1 84 ? 13.5 50.156 14.453 1 90.69 84 LEU A C 1
ATOM 622 O O . LEU A 1 84 ? 14.477 50.125 15.219 1 90.69 84 LEU A O 1
ATOM 626 N N . PHE A 1 85 ? 13.312 49.156 13.633 1 86.5 85 PHE A N 1
ATOM 627 C CA . PHE A 1 85 ? 14.172 48 13.562 1 86.5 85 PHE A CA 1
ATOM 628 C C . PHE A 1 85 ? 15.375 48.25 12.672 1 86.5 85 PHE A C 1
ATOM 630 O O . PHE A 1 85 ? 16.344 47.5 12.672 1 86.5 85 PHE A O 1
ATOM 637 N N . TYR A 1 86 ? 15.297 49.312 11.953 1 79.56 86 TYR A N 1
ATOM 638 C CA . TYR A 1 86 ? 16.297 49.562 10.906 1 79.56 86 TYR A CA 1
ATOM 639 C C . TYR A 1 86 ? 17.656 49.844 11.516 1 79.56 86 TYR A C 1
ATOM 641 O O . TYR A 1 86 ? 18.609 49.062 11.312 1 79.56 86 TYR A O 1
ATOM 649 N N . SER A 1 87 ? 17.875 51 12.203 1 83.75 87 SER A N 1
ATOM 650 C CA . SER A 1 87 ? 19.156 51.375 12.805 1 83.75 87 SER A CA 1
ATOM 651 C C . SER A 1 87 ? 18.984 52.469 13.867 1 83.75 87 SER A C 1
ATOM 653 O O . SER A 1 87 ? 17.891 53 14.023 1 83.75 87 SER A O 1
ATOM 655 N N . SER A 1 88 ? 20.016 52.594 14.68 1 88.5 88 SER A N 1
ATOM 656 C CA . SER A 1 88 ? 20.078 53.656 15.695 1 88.5 88 SER A CA 1
ATOM 657 C C . SER A 1 88 ? 21.375 54.469 15.57 1 88.5 88 SER A C 1
ATOM 659 O O . SER A 1 88 ? 22.266 54.094 14.812 1 88.5 88 SER A O 1
ATOM 661 N N . ALA A 1 89 ? 21.469 55.531 16.297 1 88.81 89 ALA A N 1
ATOM 662 C CA . ALA A 1 89 ? 22.641 56.406 16.25 1 88.81 89 ALA A CA 1
ATOM 663 C C . ALA A 1 89 ? 23.875 55.656 16.766 1 88.81 89 ALA A C 1
ATOM 665 O O . ALA A 1 89 ? 24.969 55.781 16.203 1 88.81 89 ALA A O 1
ATOM 666 N N . LYS A 1 90 ? 23.703 54.875 17.766 1 91.88 90 LYS A N 1
ATOM 667 C CA . LYS A 1 90 ? 24.812 54.156 18.359 1 91.88 90 LYS A CA 1
ATOM 668 C C . LYS A 1 90 ? 25.203 52.938 17.5 1 91.88 90 LYS A C 1
ATOM 670 O O . LYS A 1 90 ? 26.375 52.594 17.422 1 91.88 90 LYS A O 1
ATOM 675 N N . TYR A 1 91 ? 24.203 52.344 16.938 1 92.69 91 TYR A N 1
ATOM 676 C CA . TYR A 1 91 ? 24.391 51.219 16.031 1 92.69 91 TYR A CA 1
ATOM 677 C C . TYR A 1 91 ? 23.828 51.5 14.648 1 92.69 91 TYR A C 1
ATOM 679 O O . TYR A 1 91 ? 22.75 51 14.281 1 92.69 91 TYR A O 1
ATOM 687 N N . PRO A 1 92 ? 24.5 52.156 13.734 1 88.56 92 PRO A N 1
ATOM 688 C CA . PRO A 1 92 ? 23.969 52.75 12.492 1 88.56 92 PRO A CA 1
ATOM 689 C C . PRO A 1 92 ? 23.891 51.719 11.359 1 88.56 92 PRO A C 1
ATOM 691 O O . PRO A 1 92 ? 23.234 51.969 10.344 1 88.56 92 PRO A O 1
ATOM 694 N N . VAL A 1 93 ? 24.578 50.562 11.547 1 84.81 93 VAL A N 1
ATOM 695 C CA . VAL A 1 93 ? 24.562 49.562 10.484 1 84.81 93 VAL A CA 1
ATOM 696 C C . VAL A 1 93 ? 23.188 48.906 10.414 1 84.81 93 VAL A C 1
ATOM 698 O O . VAL A 1 93 ? 22.656 48.469 11.43 1 84.81 93 VAL A O 1
ATOM 701 N N . GLU A 1 94 ? 22.703 48.875 9.219 1 81.5 94 GLU A N 1
ATOM 702 C CA . GLU A 1 94 ? 21.391 48.281 8.992 1 81.5 94 GLU A CA 1
ATOM 703 C C . GLU A 1 94 ? 21.359 46.812 9.391 1 81.5 94 GLU A C 1
ATOM 705 O O . GLU A 1 94 ? 22.297 46.094 9.125 1 81.5 94 GLU A O 1
ATOM 710 N N . ASP A 1 95 ? 20.422 46.406 10.102 1 79.25 95 ASP A N 1
ATOM 711 C CA . ASP A 1 95 ? 20.109 45.031 10.445 1 79.25 95 ASP A CA 1
ATOM 712 C C . ASP A 1 95 ? 21.094 44.469 11.477 1 79.25 95 ASP A C 1
ATOM 714 O O . ASP A 1 95 ? 21.188 43.25 11.672 1 79.25 95 ASP A O 1
ATOM 718 N N . GLU A 1 96 ? 21.828 45.312 11.977 1 86.31 96 GLU A N 1
ATOM 719 C CA . GLU A 1 96 ? 22.812 44.844 12.961 1 86.31 96 GLU A CA 1
ATOM 720 C C . GLU A 1 96 ? 22.125 44.25 14.18 1 86.31 96 GLU A C 1
ATOM 722 O O . GLU A 1 96 ? 22.625 43.25 14.75 1 86.31 96 GLU A O 1
ATOM 727 N N . TYR A 1 97 ? 21.078 44.844 14.656 1 90.81 97 TYR A N 1
ATOM 728 C CA . TYR A 1 97 ? 20.328 44.344 15.797 1 90.81 97 TYR A CA 1
ATOM 729 C C . TYR A 1 97 ? 19.781 42.938 15.508 1 90.81 97 TYR A C 1
ATOM 731 O O . TYR A 1 97 ? 19.969 42.031 16.297 1 90.81 97 TYR A O 1
ATOM 739 N N . THR A 1 98 ? 19.094 42.781 14.461 1 88.38 98 THR A N 1
ATOM 740 C CA . THR A 1 98 ? 18.484 41.5 14.102 1 88.38 98 THR A CA 1
ATOM 741 C C . THR A 1 98 ? 19.562 40.438 13.906 1 88.38 98 THR A C 1
ATOM 743 O O . THR A 1 98 ? 19.359 39.281 14.273 1 88.38 98 THR A O 1
ATOM 746 N N . LYS A 1 99 ? 20.625 40.781 13.281 1 84.88 99 LYS A N 1
ATOM 747 C CA . LYS A 1 99 ? 21.734 39.875 13.094 1 84.88 99 LYS A CA 1
ATOM 748 C C . LYS A 1 99 ? 22.297 39.406 14.438 1 84.88 99 LYS A C 1
ATOM 750 O O . LYS A 1 99 ? 22.547 38.219 14.633 1 84.88 99 LYS A O 1
ATOM 755 N N . PHE A 1 100 ? 22.5 40.375 15.305 1 89.06 100 PHE A N 1
ATOM 756 C CA . PHE A 1 100 ? 23.031 40.031 16.625 1 89.06 100 PHE A CA 1
ATOM 757 C C . PHE A 1 100 ? 22.109 39.062 17.344 1 89.06 100 PHE A C 1
ATOM 759 O O . PHE A 1 100 ? 22.578 38.062 17.922 1 89.06 100 PHE A O 1
ATOM 766 N N . ILE A 1 101 ? 20.797 39.344 17.406 1 91.88 101 ILE A N 1
ATOM 767 C CA . ILE A 1 101 ? 19.828 38.469 18.078 1 91.88 101 ILE A CA 1
ATOM 768 C C . ILE A 1 101 ? 19.859 37.094 17.469 1 91.88 101 ILE A C 1
ATOM 770 O O . ILE A 1 101 ? 19.906 36.094 18.203 1 91.88 101 ILE A O 1
ATOM 774 N N . SER A 1 102 ? 19.828 37.062 16.188 1 84.88 102 SER A N 1
ATOM 775 C CA . SER A 1 102 ? 19.828 35.781 15.492 1 84.88 102 SER A CA 1
ATOM 776 C C . SER A 1 102 ? 21.109 35 15.758 1 84.88 102 SER A C 1
ATOM 778 O O . SER A 1 102 ? 21.078 33.781 15.977 1 84.88 102 SER A O 1
ATOM 780 N N . ASP A 1 103 ? 22.234 35.625 15.688 1 82.38 103 ASP A N 1
ATOM 781 C CA . ASP A 1 103 ? 23.547 35 15.867 1 82.38 103 ASP A CA 1
ATOM 782 C C . ASP A 1 103 ? 23.688 34.438 17.281 1 82.38 103 ASP A C 1
ATOM 784 O O . ASP A 1 103 ? 24.5 33.562 17.5 1 82.38 103 ASP A O 1
ATOM 788 N N . HIS A 1 104 ? 22.953 35 18.125 1 87.31 104 HIS A N 1
ATOM 789 C CA . HIS A 1 104 ? 23.062 34.562 19.5 1 87.31 104 HIS A CA 1
ATOM 790 C C . HIS A 1 104 ? 21.828 33.781 19.938 1 87.31 104 HIS A C 1
ATOM 792 O O . HIS A 1 104 ? 21.391 33.906 21.078 1 87.31 104 HIS A O 1
ATOM 798 N N . GLY A 1 105 ? 21.172 33.188 19.078 1 82.25 105 GLY A N 1
ATOM 799 C CA . GLY A 1 105 ? 20.172 32.156 19.328 1 82.25 105 GLY A CA 1
ATOM 800 C C . GLY A 1 105 ? 18.812 32.719 19.688 1 82.25 105 GLY A C 1
ATOM 801 O O . GLY A 1 105 ? 18.031 32.062 20.375 1 82.25 105 GLY A O 1
ATOM 802 N N . GLY A 1 106 ? 18.594 33.969 19.312 1 89.44 106 GLY A N 1
ATOM 803 C CA . GLY A 1 106 ? 17.328 34.562 19.703 1 89.44 106 GLY A CA 1
ATOM 804 C C . GLY A 1 106 ? 16.406 34.875 18.516 1 89.44 106 GLY A C 1
ATOM 805 O O . GLY A 1 106 ? 16.688 34.469 17.391 1 89.44 106 GLY A O 1
ATOM 806 N N . ALA A 1 107 ? 15.258 35.438 18.938 1 91.44 107 ALA A N 1
ATOM 807 C CA . ALA A 1 107 ? 14.258 35.938 17.984 1 91.44 107 ALA A CA 1
ATOM 808 C C . ALA A 1 107 ? 13.758 37.312 18.375 1 91.44 107 ALA A C 1
ATOM 810 O O . ALA A 1 107 ? 13.836 37.688 19.547 1 91.44 107 ALA A O 1
ATOM 811 N N . THR A 1 108 ? 13.344 38.062 17.422 1 93.88 108 THR A N 1
ATOM 812 C CA . THR A 1 108 ? 12.812 39.375 17.688 1 93.88 108 THR A CA 1
ATOM 813 C C . THR A 1 108 ? 11.57 39.656 16.844 1 93.88 108 THR A C 1
ATOM 815 O O . THR A 1 108 ? 11.406 39.062 15.773 1 93.88 108 THR A O 1
ATOM 818 N N . ASN A 1 109 ? 10.711 40.406 17.375 1 92.56 109 ASN A N 1
ATOM 819 C CA . ASN A 1 109 ? 9.469 40.75 16.703 1 92.56 109 ASN A CA 1
ATOM 820 C C . ASN A 1 109 ? 8.82 42 17.344 1 92.56 109 ASN A C 1
ATOM 822 O O . ASN A 1 109 ? 9.344 42.531 18.312 1 92.56 109 ASN A O 1
ATOM 826 N N . ALA A 1 110 ? 7.824 42.469 16.734 1 95.56 110 ALA A N 1
ATOM 827 C CA . ALA A 1 110 ? 6.996 43.562 17.266 1 95.56 110 ALA A CA 1
ATOM 828 C C . ALA A 1 110 ? 5.562 43.438 16.75 1 95.56 110 ALA A C 1
ATOM 830 O O . ALA A 1 110 ? 5.281 42.656 15.836 1 95.56 110 ALA A O 1
ATOM 831 N N . TYR A 1 111 ? 4.656 44.125 17.453 1 94.5 111 TYR A N 1
ATOM 832 C CA . TYR A 1 111 ? 3.301 44.281 16.938 1 94.5 111 TYR A CA 1
ATOM 833 C C . TYR A 1 111 ? 2.734 45.656 17.312 1 94.5 111 TYR A C 1
ATOM 835 O O . TYR A 1 111 ? 3.16 46.281 18.281 1 94.5 111 TYR A O 1
ATOM 843 N N . THR A 1 112 ? 1.857 46.156 16.438 1 95.19 112 THR A N 1
ATOM 844 C CA . THR A 1 112 ? 1.119 47.406 16.672 1 95.19 112 THR A CA 1
ATOM 845 C C . THR A 1 112 ? -0.377 47.125 16.781 1 95.19 112 THR A C 1
ATOM 847 O O . THR A 1 112 ? -0.967 46.5 15.898 1 95.19 112 THR A O 1
ATOM 850 N N . SER A 1 113 ? -0.895 47.438 17.953 1 94.06 113 SER A N 1
ATOM 851 C CA . SER A 1 113 ? -2.334 47.344 18.172 1 94.06 113 SER A CA 1
ATOM 852 C C . SER A 1 113 ? -2.994 48.719 18.219 1 94.06 113 SER A C 1
ATOM 854 O O . SER A 1 113 ? -2.408 49.688 17.766 1 94.06 113 SER A O 1
ATOM 856 N N . ALA A 1 114 ? -4.223 48.844 18.703 1 92.88 114 ALA A N 1
ATOM 857 C CA . ALA A 1 114 ? -4.992 50.062 18.688 1 92.88 114 ALA A CA 1
ATOM 858 C C . ALA A 1 114 ? -4.328 51.125 19.562 1 92.88 114 ALA A C 1
ATOM 860 O O . ALA A 1 114 ? -4.23 52.312 19.188 1 92.88 114 ALA A O 1
ATOM 861 N N . GLU A 1 115 ? -3.832 50.688 20.734 1 94.38 115 GLU A N 1
ATOM 862 C CA . GLU A 1 115 ? -3.307 51.656 21.672 1 94.38 115 GLU A CA 1
ATOM 863 C C . GLU A 1 115 ? -1.863 51.344 22.062 1 94.38 115 GLU A C 1
ATOM 865 O O . GLU A 1 115 ? -1.247 52.062 22.844 1 94.38 115 GLU A O 1
ATOM 870 N N . HIS A 1 116 ? -1.359 50.281 21.5 1 95.12 116 HIS A N 1
ATOM 871 C CA . HIS A 1 116 ? -0.039 49.844 21.953 1 95.12 116 HIS A CA 1
ATOM 872 C C . HIS A 1 116 ? 0.846 49.438 20.781 1 95.12 116 HIS A C 1
ATOM 874 O O . HIS A 1 116 ? 0.352 48.938 19.766 1 95.12 116 HIS A O 1
ATOM 880 N N . THR A 1 117 ? 2.057 49.656 20.875 1 97.06 117 THR A N 1
ATOM 881 C CA . THR A 1 117 ? 3.119 49.094 20.062 1 97.06 117 THR A CA 1
ATOM 882 C C . THR A 1 117 ? 4.133 48.344 20.938 1 97.06 117 THR A C 1
ATOM 884 O O . THR A 1 117 ? 4.703 48.938 21.859 1 97.06 117 THR A O 1
ATOM 887 N N . ASN A 1 118 ? 4.32 47.094 20.75 1 97.56 118 ASN A N 1
ATOM 888 C CA . ASN A 1 118 ? 5.176 46.281 21.594 1 97.56 118 ASN A CA 1
ATOM 889 C C . ASN A 1 118 ? 6.375 45.75 20.812 1 97.56 118 ASN A C 1
ATOM 891 O O . ASN A 1 118 ? 6.207 45.094 19.766 1 97.56 118 ASN A O 1
ATOM 895 N N . TYR A 1 119 ? 7.562 46.094 21.266 1 97.94 119 TYR A N 1
ATOM 896 C CA . TYR A 1 119 ? 8.805 45.531 20.75 1 97.94 119 TYR A CA 1
ATOM 897 C C . TYR A 1 119 ? 9.359 44.469 21.688 1 97.94 119 TYR A C 1
ATOM 899 O O . TYR A 1 119 ? 9.375 44.656 22.922 1 97.94 119 TYR A O 1
ATOM 907 N N . HIS A 1 120 ? 9.773 43.281 21.156 1 97.88 120 HIS A N 1
ATOM 908 C CA . HIS A 1 120 ? 10.234 42.25 22.062 1 97.88 120 HIS A CA 1
ATOM 909 C C . HIS A 1 120 ? 11.258 41.344 21.391 1 97.88 120 HIS A C 1
ATOM 911 O O . HIS A 1 120 ? 11.383 41.312 20.172 1 97.88 120 HIS A O 1
ATOM 917 N N . PHE A 1 121 ? 12.047 40.594 22.219 1 97.38 121 PHE A N 1
ATOM 918 C CA . PHE A 1 121 ? 13.031 39.656 21.734 1 97.38 121 PHE A CA 1
ATOM 919 C C . PHE A 1 121 ? 13.344 38.625 22.797 1 97.38 121 PHE A C 1
ATOM 921 O O . PHE A 1 121 ? 13.016 38.812 23.969 1 97.38 121 PHE A O 1
ATOM 928 N N . ASP A 1 122 ? 13.805 37.531 22.469 1 95.75 122 ASP A N 1
ATOM 929 C CA . ASP A 1 122 ? 14.484 36.562 23.359 1 95.75 122 ASP A CA 1
ATOM 930 C C . ASP A 1 122 ? 15.891 36.25 22.844 1 95.75 122 ASP A C 1
ATOM 932 O O . ASP A 1 122 ? 16.234 36.625 21.719 1 95.75 122 ASP A O 1
ATOM 936 N N . ILE A 1 123 ? 16.781 35.75 23.609 1 94.12 123 ILE A N 1
ATOM 937 C CA . ILE A 1 123 ? 18.172 35.5 23.266 1 94.12 123 ILE A CA 1
ATOM 938 C C . ILE A 1 123 ? 18.797 34.531 24.297 1 94.12 123 ILE A C 1
ATOM 940 O O . ILE A 1 123 ? 18.219 34.312 25.359 1 94.12 123 ILE A O 1
ATOM 944 N N . ASN A 1 124 ? 19.938 33.969 23.938 1 91.88 124 ASN A N 1
ATOM 945 C CA . ASN A 1 124 ? 20.688 33.219 24.953 1 91.88 124 ASN A CA 1
ATOM 946 C C . ASN A 1 124 ? 21.062 34.125 26.125 1 91.88 124 ASN A C 1
ATOM 948 O O . ASN A 1 124 ? 21.5 35.25 25.938 1 91.88 124 ASN A O 1
ATOM 952 N N . TRP A 1 125 ? 20.875 33.625 27.344 1 93.06 125 TRP A N 1
ATOM 953 C CA . TRP A 1 125 ? 20.859 34.469 28.531 1 93.06 125 TRP A CA 1
ATOM 954 C C . TRP A 1 125 ? 22.172 35.188 28.703 1 93.06 125 TRP A C 1
ATOM 956 O O . TRP A 1 125 ? 22.219 36.312 29.234 1 93.06 125 TRP A O 1
ATOM 966 N N . GLU A 1 126 ? 23.312 34.625 28.203 1 92 126 GLU A N 1
ATOM 967 C CA . GLU A 1 126 ? 24.625 35.219 28.359 1 92 126 GLU A CA 1
ATOM 968 C C . GLU A 1 126 ? 24.75 36.531 27.578 1 92 126 GLU A C 1
ATOM 970 O O . GLU A 1 126 ? 25.531 37.406 27.938 1 92 126 GLU A O 1
ATOM 975 N N . SER A 1 127 ? 23.938 36.688 26.562 1 93.56 127 SER A N 1
ATOM 976 C CA . SER A 1 127 ? 24.047 37.812 25.672 1 93.56 127 SER A CA 1
ATOM 977 C C . SER A 1 127 ? 22.969 38.875 25.969 1 93.56 127 SER A C 1
ATOM 979 O O . SER A 1 127 ? 22.766 39.781 25.188 1 93.56 127 SER A O 1
ATOM 981 N N . LEU A 1 128 ? 22.281 38.781 27.078 1 96.88 128 LEU A N 1
ATOM 982 C CA . LEU A 1 128 ? 21.156 39.656 27.422 1 96.88 128 LEU A CA 1
ATOM 983 C C . LEU A 1 128 ? 21.625 41.094 27.516 1 96.88 128 LEU A C 1
ATOM 985 O O . LEU A 1 128 ? 20.953 42 26.984 1 96.88 128 LEU A O 1
ATOM 989 N N . GLY A 1 129 ? 22.75 41.344 28.172 1 96.19 129 GLY A N 1
ATOM 990 C CA . GLY A 1 129 ? 23.25 42.719 28.344 1 96.19 129 GLY A CA 1
ATOM 991 C C . GLY A 1 129 ? 23.469 43.438 27.031 1 96.19 129 GLY A C 1
ATOM 992 O O . GLY A 1 129 ? 23.016 44.562 26.859 1 96.19 129 GLY A O 1
ATOM 993 N N . GLU A 1 130 ? 24.156 42.844 26.094 1 95.69 130 GLU A N 1
ATOM 994 C CA . GLU A 1 130 ? 24.422 43.438 24.781 1 95.69 130 GLU A CA 1
ATOM 995 C C . GLU A 1 130 ? 23.141 43.625 23.984 1 95.69 130 GLU A C 1
ATOM 997 O O . GLU A 1 130 ? 23 44.594 23.25 1 95.69 130 GLU A O 1
ATOM 1002 N N . ALA A 1 131 ? 22.266 42.688 24.125 1 96.88 131 ALA A N 1
ATOM 1003 C CA . ALA A 1 131 ? 20.984 42.781 23.422 1 96.88 131 ALA A CA 1
ATOM 1004 C C . ALA A 1 131 ? 20.188 43.969 23.953 1 96.88 131 ALA A C 1
ATOM 1006 O O . ALA A 1 131 ? 19.578 44.719 23.172 1 96.88 131 ALA A O 1
ATOM 1007 N N . LEU A 1 132 ? 20.219 44.156 25.297 1 97.81 132 LEU A N 1
ATOM 1008 C CA . LEU A 1 132 ? 19.5 45.25 25.922 1 97.81 132 LEU A CA 1
ATOM 1009 C C . LEU A 1 132 ? 20.094 46.594 25.5 1 97.81 132 LEU A C 1
ATOM 1011 O O . LEU A 1 132 ? 19.359 47.562 25.328 1 97.81 132 LEU A O 1
ATOM 1015 N N . ASP A 1 133 ? 21.344 46.625 25.375 1 96.56 133 ASP A N 1
ATOM 1016 C CA . ASP A 1 133 ? 22 47.875 24.922 1 96.56 133 ASP A CA 1
ATOM 1017 C C . ASP A 1 133 ? 21.516 48.25 23.531 1 96.56 133 ASP A C 1
ATOM 1019 O O . ASP A 1 133 ? 21.219 49.438 23.281 1 96.56 133 ASP A O 1
ATOM 1023 N N . ARG A 1 134 ? 21.484 47.344 22.609 1 95.75 134 ARG A N 1
ATOM 1024 C CA . ARG A 1 134 ? 21 47.594 21.266 1 95.75 134 ARG A CA 1
ATOM 1025 C C . ARG A 1 134 ? 19.5 47.938 21.266 1 95.75 134 ARG A C 1
ATOM 1027 O O . ARG A 1 134 ? 19.062 48.844 20.547 1 95.75 134 ARG A O 1
ATOM 1034 N N . PHE A 1 135 ? 18.766 47.156 22.078 1 96.5 135 PHE A N 1
ATOM 1035 C CA . PHE A 1 135 ? 17.312 47.312 22.156 1 96.5 135 PHE A CA 1
ATOM 1036 C C . PHE A 1 135 ? 16.922 48.688 22.703 1 96.5 135 PHE A C 1
ATOM 1038 O O . PHE A 1 135 ? 15.984 49.312 22.203 1 96.5 135 PHE A O 1
ATOM 1045 N N . SER A 1 136 ? 17.625 49.25 23.703 1 96.69 136 SER A N 1
ATOM 1046 C CA . SER A 1 136 ? 17.328 50.531 24.344 1 96.69 136 SER A CA 1
ATOM 1047 C C . SER A 1 136 ? 17.469 51.656 23.344 1 96.69 136 SER A C 1
ATOM 1049 O O . SER A 1 136 ? 16.797 52.688 23.469 1 96.69 136 SER A O 1
ATOM 1051 N N . GLN A 1 137 ? 18.234 51.469 22.328 1 93.94 137 GLN A N 1
ATOM 1052 C CA . GLN A 1 137 ? 18.531 52.562 21.375 1 93.94 137 GLN A CA 1
ATOM 1053 C C . GLN A 1 137 ? 17.312 52.844 20.5 1 93.94 137 GLN A C 1
ATOM 1055 O O . GLN A 1 137 ? 17.219 53.938 19.922 1 93.94 137 GLN A O 1
ATOM 1060 N N . PHE A 1 138 ? 16.391 51.844 20.328 1 91.88 138 PHE A N 1
ATOM 1061 C CA . PHE A 1 138 ? 15.141 52.094 19.609 1 91.88 138 PHE A CA 1
ATOM 1062 C C . PHE A 1 138 ? 14.391 53.25 20.219 1 91.88 138 PHE A C 1
ATOM 1064 O O . PHE A 1 138 ? 13.68 53.969 19.516 1 91.88 138 PHE A O 1
ATOM 1071 N N . PHE A 1 139 ? 14.633 53.531 21.547 1 95.56 139 PHE A N 1
ATOM 1072 C CA . PHE A 1 139 ? 13.797 54.469 22.312 1 95.56 139 PHE A CA 1
ATOM 1073 C C . PHE A 1 139 ? 14.602 55.688 22.75 1 95.56 139 PHE A C 1
ATOM 1075 O O . PHE A 1 139 ? 14.031 56.688 23.172 1 95.56 139 PHE A O 1
ATOM 1082 N N . ILE A 1 140 ? 15.906 55.562 22.719 1 94.06 140 ILE A N 1
ATOM 1083 C CA . ILE A 1 140 ? 16.766 56.656 23.109 1 94.06 140 ILE A CA 1
ATOM 1084 C C . ILE A 1 140 ? 17.016 57.562 21.891 1 94.06 140 ILE A C 1
ATOM 1086 O O . ILE A 1 140 ? 16.625 58.75 21.891 1 94.06 140 ILE A O 1
ATOM 1090 N N . GLU A 1 141 ? 17.656 56.938 20.844 1 91.88 141 GLU A N 1
ATOM 1091 C CA . GLU A 1 141 ? 17.969 57.719 19.641 1 91.88 141 GLU A CA 1
ATOM 1092 C C . GLU A 1 141 ? 17.922 56.844 18.391 1 91.88 141 GLU A C 1
ATOM 1094 O O . GLU A 1 141 ? 18.969 56.531 17.812 1 91.88 141 GLU A O 1
ATOM 1099 N N . PRO A 1 142 ? 16.656 56.562 17.906 1 91.44 142 PRO A N 1
ATOM 1100 C CA . PRO A 1 142 ? 16.547 55.781 16.672 1 91.44 142 PRO A CA 1
ATOM 1101 C C . PRO A 1 142 ? 16.953 56.562 15.438 1 91.44 142 PRO A C 1
ATOM 1103 O O . PRO A 1 142 ? 16.781 57.781 15.398 1 91.44 142 PRO A O 1
ATOM 1106 N N . LEU A 1 143 ? 17.578 55.906 14.469 1 88.81 143 LEU A N 1
ATOM 1107 C CA . LEU A 1 143 ? 17.906 56.531 13.188 1 88.81 143 LEU A CA 1
ATOM 1108 C C . LEU A 1 143 ? 16.875 56.125 12.125 1 88.81 143 LEU A C 1
ATOM 1110 O O . LEU A 1 143 ? 16.797 54.969 11.742 1 88.81 143 LEU A O 1
ATOM 1114 N N . ILE A 1 144 ? 16.016 57.062 11.711 1 90.25 144 ILE A N 1
ATOM 1115 C CA . ILE A 1 144 ? 15.047 56.844 10.633 1 90.25 144 ILE A CA 1
ATOM 1116 C C . ILE A 1 144 ? 15.688 57.156 9.289 1 90.25 144 ILE A C 1
ATOM 1118 O O . ILE A 1 144 ? 15.68 58.312 8.859 1 90.25 144 ILE A O 1
ATOM 1122 N N . SER A 1 145 ? 16.203 56.125 8.617 1 84.12 145 SER A N 1
ATOM 1123 C CA . SER A 1 145 ? 16.969 56.281 7.391 1 84.12 145 SER A CA 1
ATOM 1124 C C . SER A 1 145 ? 16.078 56.719 6.227 1 84.12 145 SER A C 1
ATOM 1126 O O . SER A 1 145 ? 14.953 56.219 6.098 1 84.12 145 SER A O 1
ATOM 1128 N N . GLN A 1 146 ? 16.578 57.594 5.395 1 84 146 GLN A N 1
ATOM 1129 C CA . GLN A 1 146 ? 15.867 58.031 4.207 1 84 146 GLN A CA 1
ATOM 1130 C C . GLN A 1 146 ? 15.789 56.938 3.162 1 84 146 GLN A C 1
ATOM 1132 O O . GLN A 1 146 ? 14.742 56.719 2.541 1 84 146 GLN A O 1
ATOM 1137 N N . ASP A 1 147 ? 16.844 56.219 3.047 1 80.38 147 ASP A N 1
ATOM 1138 C CA . ASP A 1 147 ? 16.906 55.156 2.047 1 80.38 147 ASP A CA 1
ATOM 1139 C C . ASP A 1 147 ? 16.016 54 2.439 1 80.38 147 ASP A C 1
ATOM 1141 O O . ASP A 1 147 ? 15.562 53.25 1.578 1 80.38 147 ASP A O 1
ATOM 1145 N N . GLY A 1 148 ? 15.664 53.844 3.641 1 85.31 148 GLY A N 1
ATOM 1146 C CA . GLY A 1 148 ? 14.906 52.719 4.117 1 85.31 148 GLY A CA 1
ATOM 1147 C C . GLY A 1 148 ? 13.398 52.906 4.035 1 85.31 148 GLY A C 1
ATOM 1148 O O . GLY A 1 148 ? 12.633 51.938 4.066 1 85.31 148 GLY A O 1
ATOM 1149 N N . ILE A 1 149 ? 12.984 54.094 3.801 1 89.44 149 ILE A N 1
ATOM 1150 C CA . ILE A 1 149 ? 11.57 54.438 3.881 1 89.44 149 ILE A CA 1
ATOM 1151 C C . ILE A 1 149 ? 10.797 53.75 2.76 1 89.44 149 ILE A C 1
ATOM 1153 O O . ILE A 1 149 ? 9.82 53.062 3.014 1 89.44 149 ILE A O 1
ATOM 1157 N N . GLU A 1 150 ? 11.227 53.844 1.563 1 87.88 150 GLU A N 1
ATOM 1158 C CA . GLU A 1 150 ? 10.492 53.25 0.442 1 87.88 150 GLU A CA 1
ATOM 1159 C C . GLU A 1 150 ? 10.523 51.719 0.487 1 87.88 150 GLU A C 1
ATOM 1161 O O . GLU A 1 150 ? 9.531 51.062 0.16 1 87.88 150 GLU A O 1
ATOM 1166 N N . ARG A 1 151 ? 11.672 51.25 0.858 1 84.19 151 ARG A N 1
ATOM 1167 C CA . ARG A 1 151 ? 11.797 49.781 0.931 1 84.19 151 ARG A CA 1
ATOM 1168 C C . ARG A 1 151 ? 10.844 49.219 1.971 1 84.19 151 ARG A C 1
ATOM 1170 O O . ARG A 1 151 ? 10.203 48.188 1.729 1 84.19 151 ARG A O 1
ATOM 1177 N N . GLU A 1 152 ? 10.797 49.844 3.061 1 88 152 GLU A N 1
ATOM 1178 C CA . GLU A 1 152 ? 9.961 49.344 4.141 1 88 152 GLU A CA 1
ATOM 1179 C C . GLU A 1 152 ? 8.484 49.531 3.844 1 88 152 GLU A C 1
ATOM 1181 O O . GLU A 1 152 ? 7.641 48.75 4.289 1 88 152 GLU A O 1
ATOM 1186 N N . VAL A 1 153 ? 8.133 50.594 3.191 1 90.62 153 VAL A N 1
ATOM 1187 C CA . VAL A 1 153 ? 6.746 50.781 2.793 1 90.62 153 VAL A CA 1
ATOM 1188 C C . VAL A 1 153 ? 6.301 49.656 1.871 1 90.62 153 VAL A C 1
ATOM 1190 O O . VAL A 1 153 ? 5.152 49.219 1.93 1 90.62 153 VAL A O 1
ATOM 1193 N N . ARG A 1 154 ? 7.188 49.219 1.012 1 86.5 154 ARG A N 1
ATOM 1194 C CA . ARG A 1 154 ? 6.883 48.094 0.132 1 86.5 154 ARG A CA 1
ATOM 1195 C C . ARG A 1 154 ? 6.66 46.812 0.935 1 86.5 154 ARG A C 1
ATOM 1197 O O . ARG A 1 154 ? 5.848 45.969 0.553 1 86.5 154 ARG A O 1
ATOM 1204 N N . ALA A 1 155 ? 7.438 46.719 1.929 1 84.5 155 ALA A N 1
ATOM 1205 C CA . ALA A 1 155 ? 7.246 45.562 2.811 1 84.5 155 ALA A CA 1
ATOM 1206 C C . ALA A 1 155 ? 5.867 45.594 3.463 1 84.5 155 ALA A C 1
ATOM 1208 O O . ALA A 1 155 ? 5.211 44.562 3.59 1 84.5 155 ALA A O 1
ATOM 1209 N N . VAL A 1 156 ? 5.457 46.781 3.928 1 89.25 156 VAL A N 1
ATOM 1210 C CA . VAL A 1 156 ? 4.148 46.938 4.547 1 89.25 156 VAL A CA 1
ATOM 1211 C C . VAL A 1 156 ? 3.053 46.656 3.523 1 89.25 156 VAL A C 1
ATOM 1213 O O . VAL A 1 156 ? 2.037 46.031 3.854 1 89.25 156 VAL A O 1
ATOM 1216 N N . ASP A 1 157 ? 3.305 47.094 2.34 1 88 157 ASP A N 1
ATOM 1217 C CA . ASP A 1 157 ? 2.352 46.844 1.263 1 88 157 ASP A CA 1
ATOM 1218 C C . ASP A 1 157 ? 2.223 45.344 0.979 1 88 157 ASP A C 1
ATOM 1220 O O . ASP A 1 157 ? 1.121 44.844 0.736 1 88 157 ASP A O 1
ATOM 1224 N N . SER A 1 158 ? 3.342 44.781 0.937 1 82.44 158 SER A N 1
ATOM 1225 C CA . SER A 1 158 ? 3.346 43.312 0.727 1 82.44 158 SER A CA 1
ATOM 1226 C C . SER A 1 158 ? 2.609 42.594 1.85 1 82.44 158 SER A C 1
ATOM 1228 O O . SER A 1 158 ? 1.95 41.594 1.614 1 82.44 158 SER A O 1
ATOM 1230 N N . GLU A 1 159 ? 2.809 43 3.057 1 83.69 159 GLU A N 1
ATOM 1231 C CA . GLU A 1 159 ? 2.105 42.438 4.203 1 83.69 159 GLU A CA 1
ATOM 1232 C C . GLU A 1 159 ? 0.595 42.594 4.055 1 83.69 159 GLU A C 1
ATOM 1234 O O . GLU A 1 159 ? -0.162 41.656 4.395 1 83.69 159 GLU A O 1
ATOM 1239 N N . HIS A 1 160 ? 0.205 43.75 3.66 1 87.31 160 HIS A N 1
ATOM 1240 C CA . HIS A 1 160 ? -1.215 43.969 3.41 1 87.31 160 HIS A CA 1
ATOM 1241 C C . HIS A 1 160 ? -1.728 43.062 2.301 1 87.31 160 HIS A C 1
ATOM 1243 O O . HIS A 1 160 ? -2.824 42.5 2.406 1 87.31 160 HIS A O 1
ATOM 1249 N N . GLY A 1 161 ? -0.992 42.969 1.269 1 79.19 161 GLY A N 1
ATOM 1250 C CA . GLY A 1 161 ? -1.355 42.094 0.145 1 79.19 161 GLY A CA 1
ATOM 1251 C C . GLY A 1 161 ? -1.611 40.656 0.545 1 79.19 161 GLY A C 1
ATOM 1252 O O . GLY A 1 161 ? -2.465 40 -0.04 1 79.19 161 GLY A O 1
ATOM 1253 N N . LYS A 1 162 ? -0.889 40.25 1.459 1 81.38 162 LYS A N 1
ATOM 12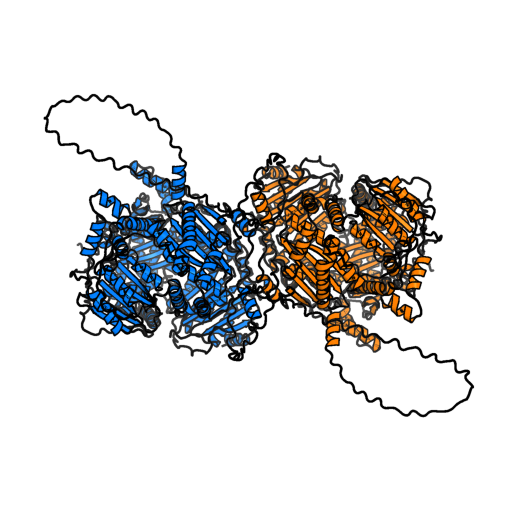54 C CA . LYS A 1 162 ? -1.028 38.875 1.958 1 81.38 162 LYS A CA 1
ATOM 1255 C C . LYS A 1 162 ? -2.391 38.656 2.615 1 81.38 162 LYS A C 1
ATOM 1257 O O . LYS A 1 162 ? -2.898 37.531 2.658 1 81.38 162 LYS A O 1
ATOM 1262 N N . ASN A 1 163 ? -3.021 39.75 3.186 1 84.81 163 ASN A N 1
ATOM 1263 C CA . ASN A 1 163 ? -4.207 39.625 4.027 1 84.81 163 ASN A CA 1
ATOM 1264 C C . ASN A 1 163 ? -5.477 40 3.271 1 84.81 163 ASN A C 1
ATOM 1266 O O . ASN A 1 163 ? -6.574 39.969 3.832 1 84.81 163 ASN A O 1
ATOM 1270 N N . LEU A 1 164 ? -5.367 40.312 2.002 1 84.19 164 LEU A N 1
ATOM 1271 C CA . LEU A 1 164 ? -6.5 40.812 1.235 1 84.19 164 LEU A CA 1
ATOM 1272 C C . LEU A 1 164 ? -7.625 39.781 1.188 1 84.19 164 LEU A C 1
ATOM 1274 O O . LEU A 1 164 ? -8.805 40.125 1.159 1 84.19 164 LEU A O 1
ATOM 1278 N N . ASN A 1 165 ? -7.227 38.594 1.178 1 83.12 165 ASN A N 1
ATOM 1279 C CA . ASN A 1 165 ? -8.242 37.531 1.077 1 83.12 165 ASN A CA 1
ATOM 1280 C C . ASN A 1 165 ? -8.492 36.875 2.428 1 83.12 165 ASN A C 1
ATOM 1282 O O . ASN A 1 165 ? -9.031 35.75 2.486 1 83.12 165 ASN A O 1
ATOM 1286 N N . SER A 1 166 ? -8.148 37.531 3.514 1 87.19 166 SER A N 1
ATOM 1287 C CA . SER A 1 166 ? -8.391 37 4.859 1 87.19 166 SER A CA 1
ATOM 1288 C C . SER A 1 166 ? -9.711 37.5 5.418 1 87.19 166 SER A C 1
ATOM 1290 O O . SER A 1 166 ? -9.875 38.719 5.656 1 87.19 166 SER A O 1
ATOM 1292 N N . ASP A 1 167 ? -10.648 36.625 5.691 1 89.94 167 ASP A N 1
ATOM 1293 C CA . ASP A 1 167 ? -12 36.969 6.121 1 89.94 167 ASP A CA 1
ATOM 1294 C C . ASP A 1 167 ? -11.977 37.719 7.453 1 89.94 167 ASP A C 1
ATOM 1296 O O . ASP A 1 167 ? -12.727 38.688 7.648 1 89.94 167 ASP A O 1
ATOM 1300 N N . PRO A 1 168 ? -11.172 37.312 8.43 1 90.25 168 PRO A N 1
ATOM 1301 C CA . PRO A 1 168 ? -11.133 38.062 9.68 1 90.25 168 PRO A CA 1
ATOM 1302 C C . PRO A 1 168 ? -10.727 39.531 9.477 1 90.25 168 PRO A C 1
ATOM 1304 O O . PRO A 1 168 ? -11.297 40.406 10.094 1 90.25 168 PRO A O 1
ATOM 1307 N N . TRP A 1 169 ? -9.766 39.781 8.609 1 90.88 169 TRP A N 1
ATOM 1308 C CA . TRP A 1 169 ? -9.336 41.156 8.312 1 90.88 169 TRP A CA 1
ATOM 1309 C C . TRP A 1 169 ? -10.445 41.906 7.605 1 90.88 169 TRP A C 1
ATOM 1311 O O . TRP A 1 169 ? -10.688 43.094 7.91 1 90.88 169 TRP A O 1
ATOM 1321 N N . ARG A 1 170 ? -11.055 41.25 6.648 1 92.81 170 ARG A N 1
ATOM 1322 C CA . ARG A 1 170 ? -12.141 41.844 5.887 1 92.81 170 ARG A CA 1
ATOM 1323 C C . ARG A 1 170 ? -13.305 42.219 6.801 1 92.81 170 ARG A C 1
ATOM 1325 O O . ARG A 1 170 ? -13.805 43.344 6.738 1 92.81 170 ARG A O 1
ATOM 1332 N N . LYS A 1 171 ? -13.719 41.344 7.652 1 94.25 171 LYS A N 1
ATOM 1333 C CA . LYS A 1 171 ? -14.812 41.594 8.578 1 94.25 171 LYS A CA 1
ATOM 1334 C C . LYS A 1 171 ? -14.484 42.719 9.539 1 94.25 171 LYS A C 1
ATOM 1336 O O . LYS A 1 171 ? -15.312 43.594 9.781 1 94.25 171 LYS A O 1
ATOM 1341 N N . GLN A 1 172 ? -13.336 42.688 10.133 1 92.94 172 GLN A N 1
ATOM 1342 C CA . GLN A 1 172 ? -12.922 43.719 11.07 1 92.94 172 GLN A CA 1
ATOM 1343 C C . GLN A 1 172 ? -12.953 45.094 10.422 1 92.94 172 GLN A C 1
ATOM 1345 O O . GLN A 1 172 ? -13.43 46.062 11.023 1 92.94 172 GLN A O 1
ATOM 1350 N N . GLN A 1 173 ? -12.477 45.219 9.203 1 93.69 173 GLN A N 1
ATOM 1351 C CA . GLN A 1 173 ? -12.445 46.5 8.531 1 93.69 173 GLN A CA 1
ATOM 1352 C C . GLN A 1 173 ? -13.859 47 8.219 1 93.69 173 GLN A C 1
ATOM 1354 O O . GLN A 1 173 ? -14.133 48.188 8.258 1 93.69 173 GLN A O 1
ATOM 1359 N N . VAL A 1 174 ? -14.758 46.062 7.867 1 95.44 174 VAL A N 1
ATOM 1360 C CA . VAL A 1 174 ? -16.141 46.469 7.629 1 95.44 174 VAL A CA 1
ATOM 1361 C C . VAL A 1 174 ? -16.75 47 8.922 1 95.44 174 VAL A C 1
ATOM 1363 O O . VAL A 1 174 ? -17.5 48 8.891 1 95.44 174 VAL A O 1
ATOM 1366 N N . ASN A 1 175 ? -16.531 46.312 10.023 1 94.69 175 ASN A N 1
ATOM 1367 C CA . ASN A 1 175 ? -17 46.812 11.312 1 94.69 175 ASN A CA 1
ATOM 1368 C C . ASN A 1 175 ? -16.484 48.219 11.617 1 94.69 175 ASN A C 1
ATOM 1370 O O . ASN A 1 175 ? -17.234 49.062 12.117 1 94.69 175 ASN A O 1
ATOM 1374 N N . LYS A 1 176 ? -15.297 48.469 11.32 1 93.88 176 LYS A N 1
ATOM 1375 C CA . LYS A 1 176 ? -14.68 49.781 11.523 1 93.88 176 LYS A CA 1
ATOM 1376 C C . LYS A 1 176 ? -15.273 50.812 10.586 1 93.88 176 LYS A C 1
ATOM 1378 O O . LYS A 1 176 ? -15.625 51.906 11.016 1 93.88 176 LYS A O 1
ATOM 1383 N N . SER A 1 177 ? -15.406 50.406 9.344 1 94.62 177 SER A N 1
ATOM 1384 C CA . SER A 1 177 ? -15.852 51.344 8.312 1 94.62 177 SER A CA 1
ATOM 1385 C C . SER A 1 177 ? -17.297 51.75 8.539 1 94.62 177 SER A C 1
ATOM 1387 O O . SER A 1 177 ? -17.734 52.781 8.039 1 94.62 177 SER A O 1
ATOM 1389 N N . THR A 1 178 ? -18.031 50.938 9.258 1 95.25 178 THR A N 1
ATOM 1390 C CA . THR A 1 178 ? -19.438 51.25 9.484 1 95.25 178 THR A CA 1
ATOM 1391 C C . THR A 1 178 ? -19.641 51.844 10.867 1 95.25 178 THR A C 1
ATOM 1393 O O . THR A 1 178 ? -20.781 51.938 11.352 1 95.25 178 THR A O 1
ATOM 1396 N N . ALA A 1 179 ? -18.625 52.188 11.586 1 95.38 179 ALA A N 1
ATOM 1397 C CA . ALA A 1 179 ? -18.672 52.844 12.898 1 95.38 179 ALA A CA 1
ATOM 1398 C C . ALA A 1 179 ? -18.672 54.344 12.773 1 95.38 179 ALA A C 1
ATOM 1400 O O . ALA A 1 179 ? -18.797 54.906 11.672 1 95.38 179 ALA A O 1
ATOM 1401 N N . ASN A 1 180 ? -18.594 55.031 13.977 1 95.69 180 ASN A N 1
ATOM 1402 C CA . ASN A 1 180 ? -18.516 56.5 14.023 1 95.69 180 ASN A CA 1
ATOM 1403 C C . ASN A 1 180 ? -17.344 57.031 13.211 1 95.69 180 ASN A C 1
ATOM 1405 O O . ASN A 1 180 ? -16.188 56.812 13.578 1 95.69 180 ASN A O 1
ATOM 1409 N N . PRO A 1 181 ? -17.625 57.688 12.047 1 92.69 181 PRO A N 1
ATOM 1410 C CA . PRO A 1 181 ? -16.547 58.125 11.164 1 92.69 181 PRO A CA 1
ATOM 1411 C C . PRO A 1 181 ? -15.617 59.125 11.836 1 92.69 181 PRO A C 1
ATOM 1413 O O . PRO A 1 181 ? -14.477 59.281 11.391 1 92.69 181 PRO A O 1
ATOM 1416 N N . ASP A 1 182 ? -16.094 59.688 12.875 1 92.06 182 ASP A N 1
ATOM 1417 C CA . ASP A 1 182 ? -15.273 60.688 13.555 1 92.06 182 ASP A CA 1
ATOM 1418 C C . ASP A 1 182 ? -14.383 60.031 14.609 1 92.06 182 ASP A C 1
ATOM 1420 O O . ASP A 1 182 ? -13.445 60.656 15.117 1 92.06 182 ASP A O 1
ATOM 1424 N N . HIS A 1 183 ? -14.68 58.875 14.953 1 93.5 183 HIS A N 1
ATOM 1425 C CA . HIS A 1 183 ? -13.852 58.156 15.922 1 93.5 183 HIS A CA 1
ATOM 1426 C C . HIS A 1 183 ? -12.648 57.531 15.25 1 93.5 183 HIS A C 1
ATOM 1428 O O . HIS A 1 183 ? -12.766 56.938 14.172 1 93.5 183 HIS A O 1
ATOM 1434 N N . PRO A 1 184 ? -11.461 57.562 15.82 1 93.56 184 PRO A N 1
ATOM 1435 C CA . PRO A 1 184 ? -10.258 57 15.195 1 93.56 184 PRO A CA 1
ATOM 1436 C C . PRO A 1 184 ? -10.344 55.5 14.961 1 93.56 184 PRO A C 1
ATOM 1438 O O . PRO A 1 184 ? -9.641 54.969 14.109 1 93.56 184 PRO A O 1
ATOM 1441 N N . TRP A 1 185 ? -11.242 54.875 15.688 1 93 185 TRP A N 1
ATOM 1442 C CA . TRP A 1 185 ? -11.391 53.406 15.539 1 93 185 TRP A CA 1
ATOM 1443 C C . TRP A 1 185 ? -11.852 53.062 14.125 1 93 185 TRP A C 1
ATOM 1445 O O . TRP A 1 185 ? -11.57 51.969 13.633 1 93 185 TRP A O 1
ATOM 1455 N N . SER A 1 186 ? -12.5 53.906 13.43 1 93.81 186 SER A N 1
ATOM 1456 C CA . SER A 1 186 ? -13.07 53.625 12.117 1 93.81 186 SER A CA 1
ATOM 1457 C C . SER A 1 186 ? -12.008 53.688 11.023 1 93.81 186 SER A C 1
ATOM 1459 O O . SER A 1 186 ? -12.234 53.25 9.898 1 93.81 186 SER A O 1
ATOM 1461 N N . ARG A 1 187 ? -10.836 54.094 11.352 1 92.06 187 ARG A N 1
ATOM 1462 C CA . ARG A 1 187 ? -9.805 54.375 10.359 1 92.06 187 ARG A CA 1
ATOM 1463 C C . ARG A 1 187 ? -9.07 53.094 9.984 1 92.06 187 ARG A C 1
ATOM 1465 O O . ARG A 1 187 ? -9.094 52.094 10.734 1 92.06 187 ARG A O 1
ATOM 1472 N N . PHE A 1 188 ? -8.445 53.125 8.742 1 93.69 188 PHE A N 1
ATOM 1473 C CA . PHE A 1 188 ? -7.562 52.062 8.281 1 93.69 188 PHE A CA 1
ATOM 1474 C C . PHE A 1 188 ? -6.25 52.062 9.047 1 93.69 188 PHE A C 1
ATOM 1476 O O . PHE A 1 188 ? -5.66 53.125 9.266 1 93.69 188 PHE A O 1
ATOM 1483 N N . SER A 1 189 ? -5.801 50.875 9.547 1 91.69 189 SER A N 1
ATOM 1484 C CA . SER A 1 189 ? -4.703 50.906 10.516 1 91.69 189 SER A CA 1
ATOM 1485 C C . SER A 1 189 ? -3.479 50.156 9.961 1 91.69 189 SER A C 1
ATOM 1487 O O . SER A 1 189 ? -2.379 50.312 10.508 1 91.69 189 SER A O 1
ATOM 1489 N N . THR A 1 190 ? -3.49 49.375 8.93 1 91.62 190 THR A N 1
ATOM 1490 C CA . THR A 1 190 ? -2.383 48.531 8.477 1 91.62 190 THR A CA 1
ATOM 1491 C C . THR A 1 190 ? -1.411 49.344 7.625 1 91.62 190 THR A C 1
ATOM 1493 O O . THR A 1 190 ? -0.195 49.25 7.809 1 91.62 190 THR A O 1
ATOM 1496 N N . GLY A 1 191 ? -1.921 50.125 6.676 1 92.69 191 GLY A N 1
ATOM 1497 C CA . GLY A 1 191 ? -1.104 50.938 5.781 1 92.69 191 GLY A CA 1
ATOM 1498 C C . GLY A 1 191 ? -0.811 50.25 4.461 1 92.69 191 GLY A C 1
ATOM 1499 O O . GLY A 1 191 ? -0.72 49.031 4.402 1 92.69 191 GLY A O 1
ATOM 1500 N N . THR A 1 192 ? -0.737 50.969 3.455 1 92.62 192 THR A N 1
ATOM 1501 C CA . THR A 1 192 ? -0.359 50.562 2.109 1 92.62 192 THR A CA 1
ATOM 1502 C C . THR A 1 192 ? 0.62 51.562 1.49 1 92.62 192 THR A C 1
ATOM 1504 O O . THR A 1 192 ? 0.89 52.594 2.066 1 92.62 192 THR A O 1
ATOM 1507 N N . ARG A 1 193 ? 1.239 51.062 0.38 1 91.5 193 ARG A N 1
ATOM 1508 C CA . ARG A 1 193 ? 2.109 52 -0.317 1 91.5 193 ARG A CA 1
ATOM 1509 C C . ARG A 1 193 ? 1.365 53.312 -0.66 1 91.5 193 ARG A C 1
ATOM 1511 O O . ARG A 1 193 ? 1.93 54.406 -0.574 1 91.5 193 ARG A O 1
ATOM 1518 N N . HIS A 1 194 ? 0.176 53.188 -0.98 1 91.12 194 HIS A N 1
ATOM 1519 C CA . HIS A 1 194 ? -0.637 54.344 -1.329 1 91.12 194 HIS A CA 1
ATOM 1520 C C . HIS A 1 194 ? -0.851 55.25 -0.122 1 91.12 194 HIS A C 1
ATOM 1522 O O . HIS A 1 194 ? -0.682 56.469 -0.217 1 91.12 194 HIS A O 1
ATOM 1528 N N . THR A 1 195 ? -1.206 54.781 1.059 1 93.69 195 THR A N 1
ATOM 1529 C CA . THR A 1 195 ? -1.581 55.562 2.221 1 93.69 195 THR A CA 1
ATOM 1530 C C . THR A 1 195 ? -0.343 56.125 2.912 1 93.69 195 THR A C 1
ATOM 1532 O O . THR A 1 195 ? -0.423 57.125 3.613 1 93.69 195 THR A O 1
ATOM 1535 N N . LEU A 1 196 ? 0.832 55.469 2.715 1 94.75 196 LEU A N 1
ATOM 1536 C CA . LEU A 1 196 ? 1.993 55.844 3.52 1 94.75 196 LEU A CA 1
ATOM 1537 C C . LEU A 1 196 ? 3.037 56.562 2.674 1 94.75 196 LEU A C 1
ATOM 1539 O O . LEU A 1 196 ? 3.93 57.219 3.211 1 94.75 196 LEU A O 1
ATOM 1543 N N . TYR A 1 197 ? 3.018 56.406 1.362 1 93.62 197 TYR A N 1
ATOM 1544 C CA . TYR A 1 197 ? 4.105 56.938 0.552 1 93.62 197 TYR A CA 1
ATOM 1545 C C . TYR A 1 197 ? 3.564 57.75 -0.624 1 93.62 197 TYR A C 1
ATOM 1547 O O . TYR A 1 197 ? 3.619 58.969 -0.617 1 93.62 197 TYR A O 1
ATOM 1555 N N . ASP A 1 198 ? 2.768 57.125 -1.58 1 92.81 198 ASP A N 1
ATOM 1556 C CA . ASP A 1 198 ? 2.324 57.781 -2.803 1 92.81 198 ASP A CA 1
ATOM 1557 C C . ASP A 1 198 ? 1.326 58.906 -2.496 1 92.81 198 ASP A C 1
ATOM 1559 O O . ASP A 1 198 ? 1.42 60 -3.053 1 92.81 198 ASP A O 1
ATOM 1563 N N . GLY A 1 199 ? 0.351 58.594 -1.737 1 89.5 199 GLY A N 1
ATOM 1564 C CA . GLY A 1 199 ? -0.662 59.594 -1.377 1 89.5 199 GLY A CA 1
ATOM 1565 C C . GLY A 1 199 ? -0.091 60.812 -0.673 1 89.5 199 GLY A C 1
ATOM 1566 O O . GLY A 1 199 ? -0.278 61.938 -1.128 1 89.5 199 GLY A O 1
ATOM 1567 N N . PRO A 1 200 ? 0.577 60.531 0.37 1 91.81 200 PRO A N 1
ATOM 1568 C CA . PRO A 1 200 ? 1.189 61.656 1.105 1 91.81 200 PRO A CA 1
ATOM 1569 C C . PRO A 1 200 ? 2.131 62.469 0.239 1 91.81 200 PRO A C 1
ATOM 1571 O O . PRO A 1 200 ? 2.109 63.719 0.304 1 91.81 200 PRO A O 1
ATOM 1574 N N . LEU A 1 201 ? 2.994 61.875 -0.513 1 91.19 201 LEU A N 1
ATOM 1575 C CA . LEU A 1 201 ? 3.898 62.594 -1.396 1 91.19 201 LEU A CA 1
ATOM 1576 C C . LEU A 1 201 ? 3.119 63.5 -2.352 1 91.19 201 LEU A C 1
ATOM 1578 O O . LEU A 1 201 ? 3.518 64.625 -2.605 1 91.19 201 LEU A O 1
ATOM 1582 N N . ALA A 1 202 ? 2.047 62.938 -2.889 1 91.44 202 ALA A N 1
ATOM 1583 C CA . ALA A 1 202 ? 1.194 63.688 -3.793 1 91.44 202 ALA A CA 1
ATOM 1584 C C . ALA A 1 202 ? 0.562 64.875 -3.076 1 91.44 202 ALA A C 1
ATOM 1586 O O . ALA A 1 202 ? 0.34 65.938 -3.682 1 91.44 202 ALA A O 1
ATOM 1587 N N . ALA A 1 203 ? 0.356 64.812 -1.851 1 91.94 203 ALA A N 1
ATOM 1588 C CA . ALA A 1 203 ? -0.261 65.875 -1.055 1 91.94 203 ALA A CA 1
ATOM 1589 C C . ALA A 1 203 ? 0.795 66.812 -0.473 1 91.94 203 ALA A C 1
ATOM 1591 O O . ALA A 1 203 ? 0.467 67.75 0.248 1 91.94 203 ALA A O 1
ATOM 1592 N N . GLY A 1 204 ? 2.043 66.562 -0.693 1 89.06 204 GLY A N 1
ATOM 1593 C CA . GLY A 1 204 ? 3.137 67.438 -0.284 1 89.06 204 GLY A CA 1
ATOM 1594 C C . GLY A 1 204 ? 3.693 67.062 1.084 1 89.06 204 GLY A C 1
ATOM 1595 O O . GLY A 1 204 ? 4.402 67.875 1.694 1 89.06 204 GLY A O 1
ATOM 1596 N N . SER A 1 205 ? 3.354 65.938 1.571 1 91.88 205 SER A N 1
ATOM 1597 C CA . SER A 1 205 ? 3.854 65.5 2.871 1 91.88 205 SER A CA 1
ATOM 1598 C C . SER A 1 205 ? 4.973 64.5 2.721 1 91.88 205 SER A C 1
ATOM 1600 O O . SER A 1 205 ? 4.922 63.625 1.833 1 91.88 205 SER A O 1
ATOM 1602 N N . ASP A 1 206 ? 5.98 64.688 3.557 1 92.31 206 ASP A N 1
ATOM 1603 C CA . ASP A 1 206 ? 7.117 63.75 3.529 1 92.31 206 ASP A CA 1
ATOM 1604 C C . ASP A 1 206 ? 6.898 62.562 4.48 1 92.31 206 ASP A C 1
ATOM 1606 O O . ASP A 1 206 ? 6.773 62.75 5.691 1 92.31 206 ASP A O 1
ATOM 1610 N N . PRO A 1 207 ? 6.883 61.312 3.939 1 93.44 207 PRO A N 1
ATOM 1611 C CA . PRO A 1 207 ? 6.664 60.156 4.785 1 93.44 207 PRO A CA 1
ATOM 1612 C C . PRO A 1 207 ? 7.703 60 5.891 1 93.44 207 PRO A C 1
ATOM 1614 O O . PRO A 1 207 ? 7.379 59.594 7.008 1 93.44 207 PRO A O 1
ATOM 1617 N N . ARG A 1 208 ? 8.992 60.25 5.633 1 94.56 208 ARG A N 1
ATOM 1618 C CA . ARG A 1 208 ? 10.031 60.156 6.656 1 94.56 208 ARG A CA 1
ATOM 1619 C C . ARG A 1 208 ? 9.766 61.125 7.797 1 94.56 208 ARG A C 1
ATOM 1621 O O . ARG A 1 208 ? 9.891 60.781 8.969 1 94.56 208 ARG A O 1
ATOM 1628 N N . ALA A 1 209 ? 9.477 62.406 7.426 1 94.69 209 ALA A N 1
ATOM 1629 C CA . ALA A 1 209 ? 9.18 63.406 8.438 1 94.69 209 ALA A CA 1
ATOM 1630 C C . ALA A 1 209 ? 7.992 63 9.297 1 94.69 209 ALA A C 1
ATOM 1632 O O . ALA A 1 209 ? 7.969 63.25 10.5 1 94.69 209 ALA A O 1
ATOM 1633 N N . ALA A 1 210 ? 7.039 62.406 8.656 1 95.31 210 ALA A N 1
ATOM 1634 C CA . ALA A 1 210 ? 5.855 61.969 9.383 1 95.31 210 ALA A CA 1
ATOM 1635 C C . ALA A 1 210 ? 6.223 60.938 10.438 1 95.31 210 ALA A C 1
ATOM 1637 O O . ALA A 1 210 ? 5.668 60.938 11.539 1 95.31 210 ALA A O 1
ATOM 1638 N N . VAL A 1 211 ? 7.113 60 10.133 1 95.62 211 VAL A N 1
ATOM 1639 C CA . VAL A 1 211 ? 7.562 58.969 11.07 1 95.62 211 VAL A CA 1
ATOM 1640 C C . VAL A 1 211 ? 8.32 59.625 12.219 1 95.62 211 VAL A C 1
ATOM 1642 O O . VAL A 1 211 ? 8.117 59.25 13.383 1 95.62 211 VAL A O 1
ATOM 1645 N N . VAL A 1 212 ? 9.211 60.562 11.859 1 94.31 212 VAL A N 1
ATOM 1646 C CA . VAL A 1 212 ? 10 61.25 12.867 1 94.31 212 VAL A CA 1
ATOM 1647 C C . VAL A 1 212 ? 9.078 62.031 13.805 1 94.31 212 VAL A C 1
ATOM 1649 O O . VAL A 1 212 ? 9.266 62.031 15.023 1 94.31 212 VAL A O 1
ATOM 1652 N N . ASP A 1 213 ? 8.148 62.688 13.211 1 94.88 213 ASP A N 1
ATOM 1653 C CA . ASP A 1 213 ? 7.195 63.469 13.992 1 94.88 213 ASP A CA 1
ATOM 1654 C C . ASP A 1 213 ? 6.367 62.594 14.914 1 94.88 213 ASP A C 1
ATOM 1656 O O . ASP A 1 213 ? 6.102 62.938 16.062 1 94.88 213 ASP A O 1
ATOM 1660 N N . PHE A 1 214 ? 5.891 61.5 14.383 1 95.88 214 PHE A N 1
ATOM 1661 C CA . PHE A 1 214 ? 5.09 60.562 15.172 1 95.88 214 PHE A CA 1
ATOM 1662 C C . PHE A 1 214 ? 5.883 60.062 16.359 1 95.88 214 PHE A C 1
ATOM 1664 O O . PHE A 1 214 ? 5.371 60 17.484 1 95.88 214 PHE A O 1
ATOM 1671 N N . HIS A 1 215 ? 7.102 59.625 16.125 1 94.69 215 HIS A N 1
ATOM 1672 C CA . HIS A 1 215 ? 7.969 59.156 17.188 1 94.69 215 HIS A CA 1
ATOM 1673 C C . HIS A 1 215 ? 8.203 60.219 18.234 1 94.69 215 HIS A C 1
ATOM 1675 O O . HIS A 1 215 ? 8.109 59.969 19.438 1 94.69 215 HIS A O 1
ATOM 1681 N N . SER A 1 216 ? 8.477 61.406 17.781 1 93.19 216 SER A N 1
ATOM 1682 C CA . SER A 1 216 ? 8.758 62.531 18.656 1 93.19 216 SER A CA 1
ATOM 1683 C C . SER A 1 216 ? 7.531 62.906 19.484 1 93.19 216 SER A C 1
ATOM 1685 O O . SER A 1 216 ? 7.648 63.312 20.656 1 93.19 216 SER A O 1
ATOM 1687 N N . ALA A 1 217 ? 6.465 62.719 18.922 1 94.12 217 ALA A N 1
ATOM 1688 C CA . ALA A 1 217 ? 5.227 63.156 19.562 1 94.12 217 ALA A CA 1
ATOM 1689 C C . ALA A 1 217 ? 4.73 62.125 20.562 1 94.12 217 ALA A C 1
ATOM 1691 O O . ALA A 1 217 ? 4.098 62.469 21.562 1 94.12 217 ALA A O 1
ATOM 1692 N N . HIS A 1 218 ? 5.027 60.875 20.344 1 95.56 218 HIS A N 1
ATOM 1693 C CA . HIS A 1 218 ? 4.289 59.875 21.109 1 95.56 218 HIS A CA 1
ATOM 1694 C C . HIS A 1 218 ? 5.227 59.031 21.953 1 95.56 218 HIS A C 1
ATOM 1696 O O . HIS A 1 218 ? 4.801 58.406 22.922 1 95.56 218 HIS A O 1
ATOM 1702 N N . TYR A 1 219 ? 6.445 58.844 21.578 1 96.31 219 TYR A N 1
ATOM 1703 C CA . TYR A 1 219 ? 7.363 58 22.312 1 96.31 219 TYR A CA 1
ATOM 1704 C C . TYR A 1 219 ? 8.016 58.75 23.469 1 96.31 219 TYR A C 1
ATOM 1706 O O . TYR A 1 219 ? 8.711 59.75 23.25 1 96.31 219 TYR A O 1
ATOM 1714 N N . SER A 1 220 ? 7.68 58.344 24.656 1 96.81 220 SER A N 1
ATOM 1715 C CA . SER A 1 220 ? 8.148 58.938 25.906 1 96.81 220 SER A CA 1
ATOM 1716 C C . SER A 1 220 ? 8.289 57.906 27 1 96.81 220 SER A C 1
ATOM 1718 O O . SER A 1 220 ? 7.547 56.938 27.031 1 96.81 220 SER A O 1
ATOM 1720 N N . ALA A 1 221 ? 9.188 58.156 27.906 1 96.5 221 ALA A N 1
ATOM 1721 C CA . ALA A 1 221 ? 9.469 57.188 28.984 1 96.5 221 ALA A CA 1
ATOM 1722 C C . ALA A 1 221 ? 8.227 56.938 29.828 1 96.5 221 ALA A C 1
ATOM 1724 O O . ALA A 1 221 ? 7.988 55.812 30.281 1 96.5 221 ALA A O 1
ATOM 1725 N N . ASP A 1 222 ? 7.465 58 30.062 1 94.38 222 ASP A N 1
ATOM 1726 C CA . ASP A 1 222 ? 6.289 57.875 30.922 1 94.38 222 ASP A CA 1
ATOM 1727 C C . ASP A 1 222 ? 5.168 57.125 30.203 1 94.38 222 ASP A C 1
ATOM 1729 O O . ASP A 1 222 ? 4.148 56.781 30.812 1 94.38 222 ASP A O 1
ATOM 1733 N N . ARG A 1 223 ? 5.352 56.75 28.906 1 96.06 223 ARG A N 1
ATOM 1734 C CA . ARG A 1 223 ? 4.406 55.938 28.141 1 96.06 223 ARG A CA 1
ATOM 1735 C C . ARG A 1 223 ? 4.973 54.531 27.859 1 96.06 223 ARG A C 1
ATOM 1737 O O . ARG A 1 223 ? 4.418 53.781 27.047 1 96.06 223 ARG A O 1
ATOM 1744 N N . CYS A 1 224 ? 6.039 54.281 28.547 1 97.06 224 CYS A N 1
ATOM 1745 C CA . CYS A 1 224 ? 6.715 53.031 28.25 1 97.06 224 CYS A CA 1
ATOM 1746 C C . CYS A 1 224 ? 6.707 52.125 29.484 1 97.06 224 CYS A C 1
ATOM 1748 O O . CYS A 1 224 ? 6.797 52.594 30.609 1 97.06 224 CYS A O 1
ATOM 1750 N N . CYS A 1 225 ? 6.496 50.844 29.266 1 97.75 225 CYS A N 1
ATOM 1751 C CA . CYS A 1 225 ? 6.668 49.812 30.266 1 97.75 225 CYS A CA 1
ATOM 1752 C C . CYS A 1 225 ? 7.609 48.719 29.75 1 97.75 225 CYS A C 1
ATOM 1754 O O . CYS A 1 225 ? 7.473 48.25 28.625 1 97.75 225 CYS A O 1
ATOM 1756 N N . LEU A 1 226 ? 8.562 48.344 30.562 1 98.38 226 LEU A N 1
ATOM 1757 C CA . LEU A 1 226 ? 9.578 47.375 30.172 1 98.38 226 LEU A CA 1
ATOM 1758 C C . LEU A 1 226 ? 9.531 46.156 31.078 1 98.38 226 LEU A C 1
ATOM 1760 O O . LEU A 1 226 ? 9.398 46.281 32.312 1 98.38 226 LEU A O 1
ATOM 1764 N N . ALA A 1 227 ? 9.516 44.969 30.516 1 98.5 227 ALA A N 1
ATOM 1765 C CA . ALA A 1 227 ? 9.688 43.719 31.234 1 98.5 227 ALA A CA 1
ATOM 1766 C C . ALA A 1 227 ? 10.945 42.969 30.781 1 98.5 227 ALA A C 1
ATOM 1768 O O . ALA A 1 227 ? 11.203 42.875 29.578 1 98.5 227 ALA A O 1
ATOM 1769 N N . VAL A 1 228 ? 11.789 42.562 31.672 1 98.44 228 VAL A N 1
ATOM 1770 C CA . VAL A 1 228 ? 13.023 41.844 31.344 1 98.44 228 VAL A CA 1
ATOM 1771 C C . VAL A 1 228 ? 13.125 40.562 32.188 1 98.44 228 VAL A C 1
ATOM 1773 O O . VAL A 1 228 ? 12.953 40.594 33.406 1 98.44 228 VAL A O 1
ATOM 1776 N N . LEU A 1 229 ? 13.242 39.5 31.531 1 98 229 LEU A N 1
ATOM 1777 C CA . LEU A 1 229 ? 13.461 38.188 32.156 1 98 229 LEU A CA 1
ATOM 1778 C C . LEU A 1 229 ? 14.875 37.688 31.906 1 98 229 LEU A C 1
ATOM 1780 O O . LEU A 1 229 ? 15.32 37.656 30.75 1 98 229 LEU A O 1
ATOM 1784 N N . GLY A 1 230 ? 15.641 37.375 32.875 1 96.81 230 GLY A N 1
ATOM 1785 C CA . GLY A 1 230 ? 17 36.875 32.75 1 96.81 230 GLY A CA 1
ATOM 1786 C C . GLY A 1 230 ? 17.328 35.812 33.781 1 96.81 230 GLY A C 1
ATOM 1787 O O . GLY A 1 230 ? 16.562 35.594 34.719 1 96.81 230 GLY A O 1
ATOM 1788 N N . ARG A 1 231 ? 18.438 35.125 33.531 1 95 231 ARG A N 1
ATOM 1789 C CA . ARG A 1 231 ? 18.969 34.156 34.469 1 95 231 ARG A CA 1
ATOM 1790 C C . ARG A 1 231 ? 19.641 34.844 35.656 1 95 231 ARG A C 1
ATOM 1792 O O . ARG A 1 231 ? 19.703 34.25 36.75 1 95 231 ARG A O 1
ATOM 1799 N N . GLN A 1 232 ? 20.062 36.062 35.5 1 94.88 232 GLN A N 1
ATOM 1800 C CA . GLN A 1 232 ? 20.812 36.844 36.5 1 94.88 232 GLN A CA 1
ATOM 1801 C C . GLN A 1 232 ? 19.922 37.188 37.688 1 94.88 232 GLN A C 1
ATOM 1803 O O . GLN A 1 232 ? 18.703 37.281 37.562 1 94.88 232 GLN A O 1
ATOM 1808 N N . PRO A 1 233 ? 20.609 37.344 38.844 1 95.62 233 PRO A N 1
ATOM 1809 C CA . PRO A 1 233 ? 19.844 37.812 40 1 95.62 233 PRO A CA 1
ATOM 1810 C C . PRO A 1 233 ? 19.25 39.219 39.781 1 95.62 233 PRO A C 1
ATOM 1812 O O . PRO A 1 233 ? 19.734 39.969 38.969 1 95.62 233 PRO A O 1
ATOM 1815 N N . LEU A 1 234 ? 18.281 39.562 40.531 1 96 234 LEU A N 1
ATOM 1816 C CA . LEU A 1 234 ? 17.516 40.781 40.375 1 96 234 LEU A CA 1
ATOM 1817 C C . LEU A 1 234 ? 18.438 42 40.438 1 96 234 LEU A C 1
ATOM 1819 O O . LEU A 1 234 ? 18.234 42.969 39.688 1 96 234 LEU A O 1
ATOM 1823 N N . GLN A 1 235 ? 19.375 41.969 41.344 1 95.19 235 GLN A N 1
ATOM 1824 C CA . GLN A 1 235 ? 20.266 43.125 41.469 1 95.19 235 GLN A CA 1
ATOM 1825 C C . GLN A 1 235 ? 21.094 43.312 40.188 1 95.19 235 GLN A C 1
ATOM 1827 O O . GLN A 1 235 ? 21.266 44.438 39.719 1 95.19 235 GLN A O 1
ATOM 1832 N N . GLU A 1 236 ? 21.562 42.281 39.719 1 96.31 236 GLU A N 1
ATOM 1833 C CA . GLU A 1 236 ? 22.344 42.344 38.5 1 96.31 236 GLU A CA 1
ATOM 1834 C C . GLU A 1 236 ? 21.5 42.812 37.312 1 96.31 236 GLU A C 1
ATOM 1836 O O . GLU A 1 236 ? 21.969 43.562 36.469 1 96.31 236 GLU A O 1
ATOM 1841 N N . LEU A 1 237 ? 20.312 42.281 37.219 1 97.5 237 LEU A N 1
ATOM 1842 C CA . LEU A 1 237 ? 19.406 42.719 36.156 1 97.5 237 LEU A CA 1
ATOM 1843 C C . LEU A 1 237 ? 19.125 44.219 36.25 1 97.5 237 LEU A C 1
ATOM 1845 O O . LEU A 1 237 ? 19.062 44.906 35.25 1 97.5 237 LEU A O 1
ATOM 1849 N N . GLN A 1 238 ? 18.906 44.719 37.469 1 96.19 238 GLN A N 1
ATOM 1850 C CA . GLN A 1 238 ? 18.656 46.156 37.688 1 96.19 238 GLN A CA 1
ATOM 1851 C C . GLN A 1 238 ? 19.844 46.969 37.25 1 96.19 238 GLN A C 1
ATOM 1853 O O . GLN A 1 238 ? 19.672 48.031 36.625 1 96.19 238 GLN A O 1
ATOM 1858 N N . ASP A 1 239 ? 21.016 46.531 37.562 1 95.62 239 ASP A N 1
ATOM 1859 C CA . ASP A 1 239 ? 22.25 47.219 37.188 1 95.62 239 ASP A CA 1
ATOM 1860 C C . ASP A 1 239 ? 22.422 47.25 35.656 1 95.62 239 ASP A C 1
ATOM 1862 O O . ASP A 1 239 ? 23 48.219 35.125 1 95.62 239 ASP A O 1
ATOM 1866 N N . MET A 1 240 ? 21.922 46.281 35.031 1 95.88 240 MET A N 1
ATOM 1867 C CA . MET A 1 240 ? 21.984 46.188 33.562 1 95.88 240 MET A CA 1
ATOM 1868 C C . MET A 1 240 ? 20.953 47.125 32.906 1 95.88 240 MET A C 1
ATOM 1870 O O . MET A 1 240 ? 21.234 47.75 31.891 1 95.88 240 MET A O 1
ATOM 1874 N N . VAL A 1 241 ? 19.766 47.188 33.469 1 97.56 241 VAL A N 1
ATOM 1875 C CA . VAL A 1 241 ? 18.594 47.781 32.812 1 97.56 241 VAL A CA 1
ATOM 1876 C C . VAL A 1 241 ? 18.547 49.281 33.156 1 97.56 241 VAL A C 1
ATOM 1878 O O . VAL A 1 241 ? 18.328 50.094 32.25 1 97.56 241 VAL A O 1
ATOM 1881 N N . ALA A 1 242 ? 18.781 49.719 34.375 1 96.19 242 ALA A N 1
ATOM 1882 C CA . ALA A 1 242 ? 18.531 51.062 34.844 1 96.19 242 ALA A CA 1
ATOM 1883 C C . ALA A 1 242 ? 19.391 52.094 34.094 1 96.19 242 ALA A C 1
ATOM 1885 O O . ALA A 1 242 ? 18.875 53.094 33.625 1 96.19 242 ALA A O 1
ATOM 1886 N N . PRO A 1 243 ? 20.719 51.844 33.938 1 95.44 243 PRO A N 1
ATOM 1887 C CA . PRO A 1 243 ? 21.531 52.844 33.25 1 95.44 243 PRO A CA 1
ATOM 1888 C C . PRO A 1 243 ? 21.156 52.969 31.781 1 95.44 243 PRO A C 1
ATOM 1890 O O . PRO A 1 243 ? 21.312 54.062 31.203 1 95.44 243 PRO A O 1
ATOM 1893 N N . LEU A 1 244 ? 20.719 51.969 31.172 1 96.62 244 LEU A N 1
ATOM 1894 C CA . LEU A 1 244 ? 20.406 52 29.75 1 96.62 244 LEU A CA 1
ATOM 1895 C C . LEU A 1 244 ? 19.062 52.688 29.5 1 96.62 244 LEU A C 1
ATOM 1897 O O . LEU A 1 244 ? 18.984 53.625 28.703 1 96.62 244 LEU A O 1
ATOM 1901 N N . PHE A 1 245 ? 18.047 52.344 30.219 1 97.62 245 PHE A N 1
ATOM 1902 C CA . PHE A 1 245 ? 16.703 52.781 29.875 1 97.62 245 PHE A CA 1
ATOM 1903 C C . PHE A 1 245 ? 16.328 54.062 30.594 1 97.62 245 PHE A C 1
ATOM 1905 O O . PHE A 1 245 ? 15.32 54.688 30.281 1 97.62 245 PHE A O 1
ATOM 1912 N N . SER A 1 246 ? 17.125 54.5 31.547 1 96.12 246 SER A N 1
ATOM 1913 C CA . SER A 1 246 ? 16.938 55.844 32.156 1 96.12 246 SER A CA 1
ATOM 1914 C C . SER A 1 246 ? 17.25 56.938 31.156 1 96.12 246 SER A C 1
ATOM 1916 O O . SER A 1 246 ? 16.891 58.094 31.375 1 96.12 246 SER A O 1
ATOM 1918 N N . GLN A 1 247 ? 17.875 56.531 30.062 1 95.44 247 GLN A N 1
ATOM 1919 C CA . GLN A 1 247 ? 18.266 57.5 29.047 1 95.44 247 GLN A CA 1
ATOM 1920 C C . GLN A 1 247 ? 17.094 57.781 28.094 1 95.44 247 GLN A C 1
ATOM 1922 O O . GLN A 1 247 ? 17.156 58.719 27.297 1 95.44 247 GLN A O 1
ATOM 1927 N N . VAL A 1 248 ? 16.062 57.031 28.156 1 96.94 248 VAL A N 1
ATOM 1928 C CA . VAL A 1 248 ? 14.898 57.281 27.312 1 96.94 248 VAL A CA 1
ATOM 1929 C C . VAL A 1 248 ? 14.281 58.625 27.672 1 96.94 248 VAL A C 1
ATOM 1931 O O . VAL A 1 248 ? 14.008 58.875 28.844 1 96.94 248 VAL A O 1
ATOM 1934 N N . PRO A 1 249 ? 14.047 59.469 26.703 1 96 249 PRO A N 1
ATOM 1935 C CA . PRO A 1 249 ? 13.516 60.812 27 1 96 249 PRO A CA 1
ATOM 1936 C C . PRO A 1 249 ? 12.133 60.75 27.641 1 96 249 PRO A C 1
ATOM 1938 O O . PRO A 1 249 ? 11.289 59.969 27.234 1 96 249 PRO A O 1
ATOM 1941 N N . ASN A 1 250 ? 11.984 61.5 28.703 1 96.38 250 ASN A N 1
ATOM 1942 C CA . ASN A 1 250 ? 10.68 61.719 29.312 1 96.38 250 ASN A CA 1
ATOM 1943 C C . ASN A 1 250 ? 10.094 63.062 28.906 1 96.38 250 ASN A C 1
ATOM 1945 O O . ASN A 1 250 ? 10.562 64.125 29.344 1 96.38 250 ASN A O 1
ATOM 1949 N N . LYS A 1 251 ? 9.109 63.031 28.156 1 94.94 251 LYS A N 1
ATOM 1950 C CA . LYS A 1 251 ? 8.492 64.25 27.641 1 94.94 251 LYS A CA 1
ATOM 1951 C C . LYS A 1 251 ? 7.238 64.625 28.438 1 94.94 251 LYS A C 1
ATOM 1953 O O . LYS A 1 251 ? 6.527 65.562 28.078 1 94.94 251 LYS A O 1
ATOM 1958 N N . ARG A 1 252 ? 6.934 63.906 29.484 1 93.56 252 ARG A N 1
ATOM 1959 C CA . ARG A 1 252 ? 5.812 64.125 30.391 1 93.56 252 ARG A CA 1
ATOM 1960 C C . ARG A 1 252 ? 4.492 64.125 29.625 1 93.56 252 ARG A C 1
ATOM 1962 O O . ARG A 1 252 ? 3.717 65.125 29.75 1 93.56 252 ARG A O 1
ATOM 1969 N N . LEU A 1 253 ? 4.379 63.125 28.891 1 93.62 253 LEU A N 1
ATOM 1970 C CA . LEU A 1 253 ? 3.168 62.969 28.078 1 93.62 253 LEU A CA 1
ATOM 1971 C C . LEU A 1 253 ? 2.109 62.156 28.828 1 93.62 253 LEU A C 1
ATOM 1973 O O . LEU A 1 253 ? 2.432 61.188 29.516 1 93.62 253 LEU A O 1
ATOM 1977 N N . SER A 1 254 ? 0.903 62.656 28.781 1 88.88 254 SER A N 1
ATOM 1978 C CA . SER A 1 254 ? -0.2 61.906 29.359 1 88.88 254 SER A CA 1
ATOM 1979 C C . SER A 1 254 ? -0.62 60.75 28.438 1 88.88 254 SER A C 1
ATOM 1981 O O . SER A 1 254 ? -0.388 60.812 27.219 1 88.88 254 SER A O 1
ATOM 1983 N N . ARG A 1 255 ? -1.207 59.719 28.969 1 89.19 255 ARG A N 1
ATOM 1984 C CA . ARG A 1 255 ? -1.757 58.625 28.172 1 89.19 255 ARG A CA 1
ATOM 1985 C C . ARG A 1 255 ? -2.818 59.125 27.203 1 89.19 255 ARG A C 1
ATOM 1987 O O . ARG A 1 255 ? -3.631 60 27.562 1 89.19 255 ARG A O 1
ATOM 1994 N N . PRO A 1 256 ? -2.701 58.625 26.016 1 90.62 256 PRO A N 1
ATOM 1995 C CA . PRO A 1 256 ? -3.764 59 25.078 1 90.62 256 PRO A CA 1
ATOM 1996 C C . PRO A 1 256 ? -5.148 58.562 25.547 1 90.62 256 PRO A C 1
ATOM 1998 O O . PRO A 1 256 ? -5.297 57.469 26.094 1 90.62 256 PRO A O 1
ATOM 2001 N N . GLN A 1 257 ? -6.105 59.406 25.422 1 89.94 257 GLN A N 1
ATOM 2002 C CA . GLN A 1 257 ? -7.484 59.125 25.797 1 89.94 257 GLN A CA 1
ATOM 2003 C C . GLN A 1 257 ? -8.406 59.156 24.594 1 89.94 257 GLN A C 1
ATOM 2005 O O . GLN A 1 257 ? -8.242 60 23.703 1 89.94 257 GLN A O 1
ATOM 2010 N N . PHE A 1 258 ? -9.312 58.25 24.562 1 92.44 258 PHE A N 1
ATOM 2011 C CA . PHE A 1 258 ? -10.266 58.188 23.469 1 92.44 258 PHE A CA 1
ATOM 2012 C C . PHE A 1 258 ? -11.688 58.062 23.984 1 92.44 258 PHE A C 1
ATOM 2014 O O . PHE A 1 258 ? -11.906 57.5 25.078 1 92.44 258 PHE A O 1
ATOM 2021 N N . SER A 1 259 ? -12.578 58.531 23.172 1 90.81 259 SER A N 1
ATOM 2022 C CA . SER A 1 259 ? -13.984 58.469 23.547 1 90.81 259 SER A CA 1
ATOM 2023 C C . SER A 1 259 ? -14.539 57.062 23.391 1 90.81 259 SER A C 1
ATOM 2025 O O . SER A 1 259 ? -14 56.25 22.625 1 90.81 259 SER A O 1
ATOM 2027 N N . ASP A 1 260 ? -15.602 56.812 24.125 1 89.5 260 ASP A N 1
ATOM 2028 C CA . ASP A 1 260 ? -16.25 55.5 24 1 89.5 260 ASP A CA 1
ATOM 2029 C C . ASP A 1 260 ? -17.344 55.531 22.938 1 89.5 260 ASP A C 1
ATOM 2031 O O . ASP A 1 260 ? -18.125 54.562 22.812 1 89.5 260 ASP A O 1
ATOM 2035 N N . SER A 1 261 ? -17.406 56.625 22.219 1 91.25 261 SER A N 1
ATOM 2036 C CA . SER A 1 261 ? -18.422 56.75 21.188 1 91.25 261 SER A CA 1
ATOM 2037 C C . SER A 1 261 ? -17.984 56.062 19.891 1 91.25 261 SER A C 1
ATOM 2039 O O . SER A 1 261 ? -17.859 56.75 18.844 1 91.25 261 SER A O 1
ATOM 2041 N N . VAL A 1 262 ? -17.859 54.812 19.984 1 93.88 262 VAL A N 1
ATOM 2042 C CA . VAL A 1 262 ? -17.391 54.031 18.828 1 93.88 262 VAL A CA 1
ATOM 2043 C C . VAL A 1 262 ? -18.531 53.875 17.828 1 93.88 262 VAL A C 1
ATOM 2045 O O . VAL A 1 262 ? -18.328 53.969 16.625 1 93.88 262 VAL A O 1
ATOM 2048 N N . PHE A 1 263 ? -19.75 53.625 18.391 1 95.25 263 PHE A N 1
ATOM 2049 C CA . PHE A 1 263 ? -20.953 53.5 17.578 1 95.25 263 PHE A CA 1
ATOM 2050 C C . PHE A 1 263 ? -21.984 54.562 17.969 1 95.25 263 PHE A C 1
ATOM 2052 O O . PHE A 1 263 ? -22.281 54.75 19.141 1 95.25 263 PHE A O 1
ATOM 2059 N N . LEU A 1 264 ? -22.469 55.156 16.938 1 94.44 264 LEU A N 1
ATOM 2060 C CA . LEU A 1 264 ? -23.562 56.094 17.156 1 94.44 264 LEU A CA 1
ATOM 2061 C C . LEU A 1 264 ? -24.891 55.344 17.312 1 94.44 264 LEU A C 1
ATOM 2063 O O . LEU A 1 264 ? -24.969 54.156 17.062 1 94.44 264 LEU A O 1
ATOM 2067 N N . ALA A 1 265 ? -25.891 56.062 17.703 1 91.62 265 ALA A N 1
ATOM 2068 C CA . ALA A 1 265 ? -27.188 55.438 17.969 1 91.62 265 ALA A CA 1
ATOM 2069 C C . ALA A 1 265 ? -27.75 54.75 16.734 1 91.62 265 ALA A C 1
ATOM 2071 O O . ALA A 1 265 ? -28.391 53.719 16.844 1 91.62 265 ALA A O 1
ATOM 2072 N N . ASP A 1 266 ? -27.547 55.344 15.594 1 91.56 266 ASP A N 1
ATOM 2073 C CA . ASP A 1 266 ? -28.078 54.781 14.359 1 91.56 266 ASP A CA 1
ATOM 2074 C C . ASP A 1 266 ? -27.188 53.656 13.828 1 91.56 266 ASP A C 1
ATOM 2076 O O . ASP A 1 266 ? -27.531 53 12.836 1 91.56 266 ASP A O 1
ATOM 2080 N N . GLN A 1 267 ? -26.156 53.5 14.531 1 95 267 GLN A N 1
ATOM 2081 C CA . GLN A 1 267 ? -25.219 52.438 14.102 1 95 267 GLN A CA 1
ATOM 2082 C C . GLN A 1 267 ? -25.328 51.219 15 1 95 267 GLN A C 1
ATOM 2084 O O . GLN A 1 267 ? -24.5 50.312 14.914 1 95 267 GLN A O 1
ATOM 2089 N N . ARG A 1 268 ? -26.25 51.188 15.898 1 94.94 268 ARG A N 1
ATOM 2090 C CA . ARG A 1 268 ? -26.641 50.062 16.734 1 94.94 268 ARG A CA 1
ATOM 2091 C C . ARG A 1 268 ? -28.016 49.531 16.328 1 94.94 268 ARG A C 1
ATOM 2093 O O . ARG A 1 268 ? -28.812 50.25 15.711 1 94.94 268 ARG A O 1
ATOM 2100 N N . GLY A 1 269 ? -28.219 48.219 16.641 1 95.56 269 GLY A N 1
ATOM 2101 C CA . GLY A 1 269 ? -29.453 47.625 16.156 1 95.56 269 GLY A CA 1
ATOM 2102 C C . GLY A 1 269 ? -29.469 47.406 14.656 1 95.56 269 GLY A C 1
ATOM 2103 O O . GLY A 1 269 ? -30.5 47.625 14.016 1 95.56 269 GLY A O 1
ATOM 2104 N N . VAL A 1 270 ? -28.344 47 14.125 1 96.12 270 VAL A N 1
ATOM 2105 C CA . VAL A 1 270 ? -28.219 46.938 12.672 1 96.12 270 VAL A CA 1
ATOM 2106 C C . VAL A 1 270 ? -27.891 45.5 12.258 1 96.12 270 VAL A C 1
ATOM 2108 O O . VAL A 1 270 ? -27.359 44.719 13.055 1 96.12 270 VAL A O 1
ATOM 2111 N N . LEU A 1 271 ? -28.266 45.156 11.055 1 95.81 271 LEU A N 1
ATOM 2112 C CA . LEU A 1 271 ? -27.938 43.906 10.398 1 95.81 271 LEU A CA 1
ATOM 2113 C C . LEU A 1 271 ? -26.906 44.125 9.297 1 95.81 271 LEU A C 1
ATOM 2115 O O . LEU A 1 271 ? -27.125 44.906 8.375 1 95.81 271 LEU A O 1
ATOM 2119 N N . LEU A 1 272 ? -25.719 43.562 9.492 1 96.62 272 LEU A N 1
ATOM 2120 C CA . LEU A 1 272 ? -24.672 43.594 8.484 1 96.62 272 LEU A CA 1
ATOM 2121 C C . LEU A 1 272 ? -24.578 42.281 7.742 1 96.62 272 LEU A C 1
ATOM 2123 O O . LEU A 1 272 ? -24.297 41.25 8.344 1 96.62 272 LEU A O 1
ATOM 2127 N N . ARG A 1 273 ? -24.828 42.281 6.43 1 95.12 273 ARG A N 1
ATOM 2128 C CA . ARG A 1 273 ? -24.641 41.094 5.57 1 95.12 273 ARG A CA 1
ATOM 2129 C C . ARG A 1 273 ? -23.281 41.156 4.875 1 95.12 273 ARG A C 1
ATOM 2131 O O . ARG A 1 273 ? -23 42.094 4.125 1 95.12 273 ARG A O 1
ATOM 2138 N N . LEU A 1 274 ? -22.453 40.219 5.164 1 95.56 274 LEU A N 1
ATOM 2139 C CA . LEU A 1 274 ? -21.094 40.188 4.648 1 95.56 274 LEU A CA 1
ATOM 2140 C C . LEU A 1 274 ? -20.859 38.938 3.803 1 95.56 274 LEU A C 1
ATOM 2142 O O . LEU A 1 274 ? -21.297 37.844 4.164 1 95.56 274 LEU A O 1
ATOM 2146 N N . VAL A 1 275 ? -20.141 39.094 2.682 1 93.62 275 VAL A N 1
ATOM 2147 C CA . VAL A 1 275 ? -19.797 37.969 1.812 1 93.62 275 VAL A CA 1
ATOM 2148 C C . VAL A 1 275 ? -18.359 37.5 2.098 1 93.62 275 VAL A C 1
ATOM 2150 O O . VAL A 1 275 ? -17.406 38.25 1.818 1 93.62 275 VAL A O 1
ATOM 2153 N N . PRO A 1 276 ? -18.203 36.312 2.635 1 92.12 276 PRO A N 1
ATOM 2154 C CA . PRO A 1 276 ? -16.859 35.812 2.924 1 92.12 276 PRO A CA 1
ATOM 2155 C C . PRO A 1 276 ? -16.141 35.281 1.686 1 92.12 276 PRO A C 1
ATOM 2157 O O . PRO A 1 276 ? -16.797 35.031 0.663 1 92.12 276 PRO A O 1
ATOM 2160 N N . VAL A 1 277 ? -14.805 35.156 1.798 1 86 277 VAL A N 1
ATOM 2161 C CA . VAL A 1 277 ? -14.008 34.5 0.759 1 86 277 VAL A CA 1
ATOM 2162 C C . VAL A 1 277 ? -14.109 33 0.901 1 86 277 VAL A C 1
ATOM 2164 O O . VAL A 1 277 ? -14.312 32.281 -0.086 1 86 277 VAL A O 1
ATOM 2167 N N . LYS A 1 278 ? -13.953 32.469 2.051 1 85.62 278 LYS A N 1
ATOM 2168 C CA . LYS A 1 278 ? -13.984 31.047 2.342 1 85.62 278 LYS A CA 1
ATOM 2169 C C . LYS A 1 278 ? -15.422 30.516 2.355 1 85.62 278 LYS A C 1
ATOM 2171 O O . LYS A 1 278 ? -16.375 31.297 2.436 1 85.62 278 LYS A O 1
ATOM 2176 N N . GLU A 1 279 ? -15.461 29.234 2.262 1 83 279 GLU A N 1
ATOM 2177 C CA . GLU A 1 279 ? -16.781 28.609 2.395 1 83 279 GLU A CA 1
ATOM 2178 C C . GLU A 1 279 ? -17.219 28.562 3.854 1 83 279 GLU A C 1
ATOM 2180 O O . GLU A 1 279 ? -16.391 28.453 4.758 1 83 279 GLU A O 1
ATOM 2185 N N . GLY A 1 280 ? -18.5 28.703 3.992 1 85.19 280 GLY A N 1
ATOM 2186 C CA . GLY A 1 280 ? -19.078 28.641 5.328 1 85.19 280 GLY A CA 1
ATOM 2187 C C . GLY A 1 280 ? -19.938 29.859 5.66 1 85.19 280 GLY A C 1
ATOM 2188 O O . GLY A 1 280 ? -19.906 30.859 4.945 1 85.19 280 GLY A O 1
ATOM 2189 N N . GLN A 1 281 ? -20.797 29.688 6.602 1 91.38 281 GLN A N 1
ATOM 2190 C CA . GLN A 1 281 ? -21.688 30.75 7.066 1 91.38 281 GLN A CA 1
ATOM 2191 C C . GLN A 1 281 ? -21.641 30.875 8.586 1 91.38 281 GLN A C 1
ATOM 2193 O O . GLN A 1 281 ? -21.469 29.891 9.297 1 91.38 281 GLN A O 1
ATOM 2198 N N . SER A 1 282 ? -21.656 32.094 9.023 1 95.31 282 SER A N 1
ATOM 2199 C CA . SER A 1 282 ? -21.641 32.312 10.461 1 95.31 282 SER A CA 1
ATOM 2200 C C . SER A 1 282 ? -22.516 33.5 10.836 1 95.31 282 SER A C 1
ATOM 2202 O O . SER A 1 282 ? -22.875 34.312 9.977 1 95.31 282 SER A O 1
ATOM 2204 N N . LEU A 1 283 ? -22.969 33.469 12.039 1 96.94 283 LEU A N 1
ATOM 2205 C CA . LEU A 1 283 ? -23.688 34.562 12.688 1 96.94 283 LEU A CA 1
ATOM 2206 C C . LEU A 1 283 ? -22.891 35.125 13.859 1 96.94 283 LEU A C 1
ATOM 2208 O O . LEU A 1 283 ? -22.469 34.375 14.742 1 96.94 283 LEU A O 1
ATOM 2212 N N . GLU A 1 284 ? -22.594 36.438 13.828 1 97.56 284 GLU A N 1
ATOM 2213 C CA . GLU A 1 284 ? -21.859 37.062 14.922 1 97.56 284 GLU A CA 1
ATOM 2214 C C . GLU A 1 284 ? -22.656 38.188 15.547 1 97.56 284 GLU A C 1
ATOM 2216 O O . GLU A 1 284 ? -23.047 39.125 14.859 1 97.56 284 GLU A O 1
ATOM 2221 N N . MET A 1 285 ? -22.969 38.031 16.812 1 98 285 MET A N 1
ATOM 2222 C CA . MET A 1 285 ? -23.641 39.062 17.609 1 98 285 MET A CA 1
ATOM 2223 C C . MET A 1 285 ? -22.625 39.875 18.391 1 98 285 MET A C 1
ATOM 2225 O O . MET A 1 285 ? -21.906 39.344 19.234 1 98 285 MET A O 1
ATOM 2229 N N . VAL A 1 286 ? -22.609 41.156 18.109 1 97.25 286 VAL A N 1
ATOM 2230 C CA . VAL A 1 286 ? -21.578 42 18.703 1 97.25 286 VAL A CA 1
ATOM 2231 C C . VAL A 1 286 ? -22.234 43.156 19.484 1 97.25 286 VAL A C 1
ATOM 2233 O O . VAL A 1 286 ? -23.094 43.844 18.969 1 97.25 286 VAL A O 1
ATOM 2236 N N . TRP A 1 287 ? -21.906 43.312 20.797 1 97.06 287 TRP A N 1
ATOM 2237 C CA . TRP A 1 287 ? -22.312 44.438 21.641 1 97.06 287 TRP A CA 1
ATOM 2238 C C . TRP A 1 287 ? -21.109 45.219 22.109 1 97.06 287 TRP A C 1
ATOM 2240 O O . TRP A 1 287 ? -20.047 44.656 22.422 1 97.06 287 TRP A O 1
ATOM 2250 N N . GLN A 1 288 ? -21.188 46.531 22.094 1 94.69 288 GLN A N 1
ATOM 2251 C CA . GLN A 1 288 ? -20.172 47.344 22.75 1 94.69 288 GLN A CA 1
ATOM 2252 C C . GLN A 1 288 ? -20.281 47.25 24.266 1 94.69 288 GLN A C 1
ATOM 2254 O O . GLN A 1 288 ? -21.391 47.344 24.812 1 94.69 288 GLN A O 1
ATOM 2259 N N . VAL A 1 289 ? -19.203 46.969 24.984 1 94.75 289 VAL A N 1
ATOM 2260 C CA . VAL A 1 289 ? -19.172 46.844 26.438 1 94.75 289 VAL A CA 1
ATOM 2261 C C . VAL A 1 289 ? -17.953 47.562 27 1 94.75 289 VAL A C 1
ATOM 2263 O O . VAL A 1 289 ? -17.031 47.875 26.266 1 94.75 289 VAL A O 1
ATOM 2266 N N . PRO A 1 290 ? -18.047 47.875 28.281 1 91.06 290 PRO A N 1
ATOM 2267 C CA . PRO A 1 290 ? -16.812 48.406 28.875 1 91.06 290 PRO A CA 1
ATOM 2268 C C . PRO A 1 290 ? -15.688 47.344 28.891 1 91.06 290 PRO A C 1
ATOM 2270 O O . PRO A 1 290 ? -15.945 46.156 28.969 1 91.06 290 PRO A O 1
ATOM 2273 N N . PRO A 1 291 ? -14.453 47.812 28.812 1 90.88 291 PRO A N 1
ATOM 2274 C CA . PRO A 1 291 ? -13.344 46.875 28.781 1 90.88 291 PRO A CA 1
ATOM 2275 C C . PRO A 1 291 ? -13.195 46.094 30.094 1 90.88 291 PRO A C 1
ATOM 2277 O O . PRO A 1 291 ? -13.375 46.688 31.172 1 90.88 291 PRO A O 1
ATOM 2280 N N . SER A 1 292 ? -12.906 44.844 30.062 1 87.69 292 SER A N 1
ATOM 2281 C CA . SER A 1 292 ? -12.734 44 31.219 1 87.69 292 SER A CA 1
ATOM 2282 C C . SER A 1 292 ? -11.555 44.438 32.094 1 87.69 292 SER A C 1
ATOM 2284 O O . SER A 1 292 ? -11.531 44.188 33.281 1 87.69 292 SER A O 1
ATOM 2286 N N . GLU A 1 293 ? -10.688 45.031 31.453 1 86.5 293 GLU A N 1
ATOM 2287 C CA . GLU A 1 293 ? -9.5 45.5 32.156 1 86.5 293 GLU A CA 1
ATOM 2288 C C . GLU A 1 293 ? -9.875 46.438 33.312 1 86.5 293 GLU A C 1
ATOM 2290 O O . GLU A 1 293 ? -9.172 46.5 34.344 1 86.5 293 GLU A O 1
ATOM 2295 N N . ARG A 1 294 ? -10.992 47.062 33.188 1 84.44 294 ARG A N 1
ATOM 2296 C CA . ARG A 1 294 ? -11.461 48 34.219 1 84.44 294 ARG A CA 1
ATOM 2297 C C . ARG A 1 294 ? -12.094 47.219 35.375 1 84.44 294 ARG A C 1
ATOM 2299 O O . ARG A 1 294 ? -12.164 47.719 36.5 1 84.44 294 ARG A O 1
ATOM 2306 N N . GLN A 1 295 ? -12.516 46.062 35.094 1 91.12 295 GLN A N 1
ATOM 2307 C CA . GLN A 1 295 ? -13.164 45.219 36.094 1 91.12 295 GLN A CA 1
ATOM 2308 C C . GLN A 1 295 ? -12.477 43.875 36.188 1 91.12 295 GLN A C 1
ATOM 2310 O O . GLN A 1 295 ? -13.141 42.844 36.188 1 91.12 295 GLN A O 1
ATOM 2315 N N . TYR A 1 296 ? -11.133 44 36.281 1 91.81 296 TYR A N 1
ATOM 2316 C CA . TYR A 1 296 ? -10.352 42.75 36.219 1 91.81 296 TYR A CA 1
ATOM 2317 C C . TYR A 1 296 ? -10.555 41.938 37.5 1 91.81 296 TYR A C 1
ATOM 2319 O O . TYR A 1 296 ? -10.336 40.719 37.469 1 91.81 296 TYR A O 1
ATOM 2327 N N . ARG A 1 297 ? -11.039 42.5 38.656 1 92.12 297 ARG A N 1
ATOM 2328 C CA . ARG A 1 297 ? -11.234 41.781 39.906 1 92.12 297 ARG A CA 1
ATOM 2329 C C . ARG A 1 297 ? -12.555 41.031 39.906 1 92.12 297 ARG A C 1
ATOM 2331 O O . ARG A 1 297 ? -12.617 39.875 40.344 1 92.12 297 ARG A O 1
ATOM 2338 N N . GLU A 1 298 ? -13.602 41.656 39.312 1 92.12 298 GLU A N 1
ATOM 2339 C CA . GLU A 1 298 ? -14.938 41.062 39.312 1 92.12 298 GLU A CA 1
ATOM 2340 C C . GLU A 1 298 ? -15.141 40.188 38.094 1 92.12 298 GLU A C 1
ATOM 2342 O O . GLU A 1 298 ? -15.812 39.156 38.156 1 92.12 298 GLU A O 1
ATOM 2347 N N . GLN A 1 299 ? -14.57 40.594 37 1 92.56 299 GLN A N 1
ATOM 2348 C CA . GLN A 1 299 ? -14.617 39.938 35.719 1 92.56 299 GLN A CA 1
ATOM 2349 C C . GLN A 1 299 ? -16.047 39.531 35.344 1 92.56 299 GLN A C 1
ATOM 2351 O O . GLN A 1 299 ? -16.328 38.375 35.062 1 92.56 299 GLN A O 1
ATOM 2356 N N . PRO A 1 300 ? -16.922 40.469 35.281 1 94.38 300 PRO A N 1
ATOM 2357 C CA . PRO A 1 300 ? -18.312 40.125 34.938 1 94.38 300 PRO A CA 1
ATOM 2358 C C . PRO A 1 300 ? -18.438 39.5 33.562 1 94.38 300 PRO A C 1
ATOM 2360 O O . PRO A 1 300 ? -19.266 38.594 33.344 1 94.38 300 PRO A O 1
ATOM 2363 N N . LEU A 1 301 ? -17.672 40 32.594 1 94.06 301 LEU A N 1
ATOM 2364 C CA . LEU A 1 301 ? -17.75 39.438 31.25 1 94.06 301 LEU A CA 1
ATOM 2365 C C . LEU A 1 301 ? -17.266 38 31.219 1 94.06 301 LEU A C 1
ATOM 2367 O O . LEU A 1 301 ? -17.688 37.219 30.375 1 94.06 301 LEU A O 1
ATOM 2371 N N . GLY A 1 302 ? -16.328 37.688 32.125 1 93.31 302 GLY A N 1
ATOM 2372 C CA . GLY A 1 302 ? -15.883 36.312 32.219 1 93.31 302 GLY A CA 1
ATOM 2373 C C . GLY A 1 302 ? -17 35.344 32.594 1 93.31 302 GLY A C 1
ATOM 2374 O O . GLY A 1 302 ? -17.047 34.219 32.094 1 93.31 302 GLY A O 1
ATOM 2375 N N . TYR A 1 303 ? -17.812 35.75 33.469 1 94.81 303 TYR A N 1
ATOM 2376 C CA . TYR A 1 303 ? -18.969 34.938 33.844 1 94.81 303 TYR A CA 1
ATOM 2377 C C . TYR A 1 303 ? -19.922 34.719 32.688 1 94.81 303 TYR A C 1
ATOM 2379 O O . TYR A 1 303 ? -20.406 33.625 32.469 1 94.81 303 TYR A O 1
ATOM 2387 N N . LEU A 1 304 ? -20.172 35.812 31.906 1 96.44 304 LEU A N 1
ATOM 2388 C CA . LEU A 1 304 ? -21.031 35.719 30.734 1 96.44 304 LEU A CA 1
ATOM 2389 C C . LEU A 1 304 ? -20.438 34.781 29.688 1 96.44 304 LEU A C 1
ATOM 2391 O O . LEU A 1 304 ? -21.141 33.938 29.125 1 96.44 304 LEU A O 1
ATOM 2395 N N . SER A 1 305 ? -19.156 35 29.422 1 95.38 305 SER A N 1
ATOM 2396 C CA . SER A 1 305 ? -18.469 34.156 28.438 1 95.38 305 SER A CA 1
ATOM 2397 C C . SER A 1 305 ? -18.547 32.688 28.797 1 95.38 305 SER A C 1
ATOM 2399 O O . SER A 1 305 ? -18.688 31.828 27.922 1 95.38 305 SER A O 1
ATOM 2401 N N . HIS A 1 306 ? -18.375 32.312 30.047 1 94.5 306 HIS A N 1
ATOM 2402 C CA . HIS A 1 306 ? -18.406 30.938 30.531 1 94.5 306 HIS A CA 1
ATOM 2403 C C . HIS A 1 306 ? -19.766 30.297 30.25 1 94.5 306 HIS A C 1
ATOM 2405 O O . HIS A 1 306 ? -19.828 29.141 29.812 1 94.5 306 HIS A O 1
ATOM 2411 N N . LEU A 1 307 ? -20.797 31.031 30.469 1 96.31 307 LEU A N 1
ATOM 2412 C CA . LEU A 1 307 ? -22.125 30.469 30.344 1 96.31 307 LEU A CA 1
ATOM 2413 C C . LEU A 1 307 ? -22.609 30.5 28.906 1 96.31 307 LEU A C 1
ATOM 2415 O O . LEU A 1 307 ? -23.125 29.5 28.391 1 96.31 307 LEU A O 1
ATOM 2419 N N . LEU A 1 308 ? -22.422 31.625 28.203 1 96.69 308 LEU A N 1
ATOM 2420 C CA . LEU A 1 308 ? -22.891 31.75 26.828 1 96.69 308 LEU A CA 1
ATOM 2421 C C . LEU A 1 308 ? -22.047 30.891 25.891 1 96.69 308 LEU A C 1
ATOM 2423 O O . LEU A 1 308 ? -22.547 30.438 24.859 1 96.69 308 LEU A O 1
ATOM 2427 N N . GLY A 1 309 ? -20.828 30.734 26.234 1 94.62 309 GLY A N 1
ATOM 2428 C CA . GLY A 1 309 ? -19.938 29.953 25.391 1 94.62 309 GLY A CA 1
ATOM 2429 C C . GLY A 1 309 ? -19.875 28.484 25.797 1 94.62 309 GLY A C 1
ATOM 2430 O O . GLY A 1 309 ? -19.172 27.688 25.188 1 94.62 309 GLY A O 1
ATOM 2431 N N . HIS A 1 310 ? -20.625 28.094 26.797 1 93.38 310 HIS A N 1
ATOM 2432 C CA . HIS A 1 310 ? -20.625 26.719 27.281 1 93.38 310 HIS A CA 1
ATOM 2433 C C . HIS A 1 310 ? -21.094 25.75 26.203 1 93.38 310 HIS A C 1
ATOM 2435 O O . HIS A 1 310 ? -21.984 26.078 25.422 1 93.38 310 HIS A O 1
ATOM 2441 N N . GLU A 1 311 ? -20.547 24.594 26.156 1 92 311 GLU A N 1
ATOM 2442 C CA . GLU A 1 311 ? -20.891 23.641 25.094 1 92 311 GLU A CA 1
ATOM 2443 C C . GLU A 1 311 ? -21.531 22.375 25.656 1 92 311 GLU A C 1
ATOM 2445 O O . GLU A 1 311 ? -21.922 21.484 24.906 1 92 311 GLU A O 1
ATOM 2450 N N . GLY A 1 312 ? -21.688 22.297 26.969 1 89.62 312 GLY A N 1
ATOM 2451 C CA . GLY A 1 312 ? -22.281 21.141 27.594 1 89.62 312 GLY A CA 1
ATOM 2452 C C . GLY A 1 312 ? -23.797 21.141 27.547 1 89.62 312 GLY A C 1
ATOM 2453 O O . GLY A 1 312 ? -24.406 22.031 26.938 1 89.62 312 GLY A O 1
ATOM 2454 N N . GLU A 1 313 ? -24.406 20.156 28.266 1 89.81 313 GLU A N 1
ATOM 2455 C CA . GLU A 1 313 ? -25.859 20.016 28.281 1 89.81 313 GLU A CA 1
ATOM 2456 C C . GLU A 1 313 ? -26.531 21.266 28.828 1 89.81 313 GLU A C 1
ATOM 2458 O O . GLU A 1 313 ? -26.062 21.859 29.797 1 89.81 313 GLU A O 1
ATOM 2463 N N . GLY A 1 314 ? -27.578 21.719 28.141 1 93.19 314 GLY A N 1
ATOM 2464 C CA . GLY A 1 314 ? -28.344 22.859 28.594 1 93.19 314 GLY A CA 1
ATOM 2465 C C . GLY A 1 314 ? -27.844 24.172 28.016 1 93.19 314 GLY A C 1
ATOM 2466 O O . GLY A 1 314 ? -28.469 25.219 28.188 1 93.19 314 GLY A O 1
ATOM 2467 N N . SER A 1 315 ? -26.734 24.156 27.328 1 95.56 315 SER A N 1
ATOM 2468 C CA . SER A 1 315 ? -26.125 25.375 26.797 1 95.56 315 SER A CA 1
ATOM 2469 C C . SER A 1 315 ? -26.75 25.766 25.469 1 95.56 315 SER A C 1
ATOM 2471 O O . SER A 1 315 ? -27.516 25 24.875 1 95.56 315 SER A O 1
ATOM 2473 N N . VAL A 1 316 ? -26.422 27.016 25.047 1 96.94 316 VAL A N 1
ATOM 2474 C CA . VAL A 1 316 ? -26.875 27.531 23.766 1 96.94 316 VAL A CA 1
ATOM 2475 C C . VAL A 1 316 ? -26.375 26.625 22.641 1 96.94 316 VAL A C 1
ATOM 2477 O O . VAL A 1 316 ? -27.156 26.219 21.766 1 96.94 316 VAL A O 1
ATOM 2480 N N . PHE A 1 317 ? -25.156 26.25 22.672 1 95.06 317 PHE A N 1
ATOM 2481 C CA . PHE A 1 317 ? -24.562 25.453 21.609 1 95.06 317 PHE A CA 1
ATOM 2482 C C . PHE A 1 317 ? -25.188 24.062 21.562 1 95.06 317 PHE A C 1
ATOM 2484 O O . PHE A 1 317 ? -25.469 23.547 20.469 1 95.06 317 PHE A O 1
ATOM 2491 N N . ALA A 1 318 ? -25.359 23.406 22.734 1 93.56 318 ALA A N 1
ATOM 2492 C CA . ALA A 1 318 ? -25.938 22.062 22.781 1 93.56 318 ALA A CA 1
ATOM 2493 C C . ALA A 1 318 ? -27.312 22.031 22.125 1 93.56 318 ALA A C 1
ATOM 2495 O O . ALA A 1 318 ? -27.641 21.094 21.406 1 93.56 318 ALA A O 1
ATOM 2496 N N . LEU A 1 319 ? -28.156 23.047 22.391 1 95.12 319 LEU A N 1
ATOM 2497 C CA . LEU A 1 319 ? -29.5 23.109 21.812 1 95.12 319 LEU A CA 1
ATOM 2498 C C . LEU A 1 319 ? -29.422 23.344 20.312 1 95.12 319 LEU A C 1
ATOM 2500 O O . LEU A 1 319 ? -30.141 22.688 19.547 1 95.12 319 LEU A O 1
ATOM 2504 N N . LEU A 1 320 ? -28.594 24.297 19.891 1 95.5 320 LEU A N 1
ATOM 2505 C CA . LEU A 1 320 ? -28.453 24.578 18.469 1 95.5 320 LEU A CA 1
ATOM 2506 C C . LEU A 1 320 ? -27.906 23.375 17.719 1 95.5 320 LEU A C 1
ATOM 2508 O O . LEU A 1 320 ? -28.297 23.125 16.578 1 95.5 320 LEU A O 1
ATOM 2512 N N . LYS A 1 321 ? -26.938 22.719 18.312 1 90.5 321 LYS A N 1
ATOM 2513 C CA . LYS A 1 321 ? -26.391 21.5 17.719 1 90.5 321 LYS A CA 1
ATOM 2514 C C . LYS A 1 321 ? -27.438 20.406 17.594 1 90.5 321 LYS A C 1
ATOM 2516 O O . LYS A 1 321 ? -27.531 19.734 16.562 1 90.5 321 LYS A O 1
ATOM 2521 N N . ALA A 1 322 ? -28.234 20.141 18.625 1 89.5 322 ALA A N 1
ATOM 2522 C CA . ALA A 1 322 ? -29.297 19.141 18.625 1 89.5 322 ALA A CA 1
ATOM 2523 C C . ALA A 1 322 ? -30.297 19.422 17.516 1 89.5 322 ALA A C 1
ATOM 2525 O O . ALA A 1 322 ? -30.859 18.484 16.922 1 89.5 322 ALA A O 1
ATOM 2526 N N . ARG A 1 323 ? -30.531 20.75 17.234 1 92.19 323 ARG A N 1
ATOM 2527 C CA . ARG A 1 323 ? -31.469 21.156 16.188 1 92.19 323 ARG A CA 1
ATOM 2528 C C . ARG A 1 323 ? -30.812 21.094 14.812 1 92.19 323 ARG A C 1
ATOM 2530 O O . ARG A 1 323 ? -31.469 21.297 13.789 1 92.19 323 ARG A O 1
ATOM 2537 N N . GLY A 1 324 ? -29.469 20.922 14.789 1 88.75 324 GLY A N 1
ATOM 2538 C CA . GLY A 1 324 ? -28.719 20.859 13.547 1 88.75 324 GLY A CA 1
ATOM 2539 C C . GLY A 1 324 ? -28.453 22.219 12.938 1 88.75 324 GLY A C 1
ATOM 2540 O O . GLY A 1 324 ? -28.266 22.328 11.719 1 88.75 324 GLY A O 1
ATOM 2541 N N . TRP A 1 325 ? -28.438 23.328 13.781 1 93.62 325 TRP A N 1
ATOM 2542 C CA . TRP A 1 325 ? -28.375 24.688 13.25 1 93.62 325 TRP A CA 1
ATOM 2543 C C . TRP A 1 325 ? -26.953 25.234 13.344 1 93.62 325 TRP A C 1
ATOM 2545 O O . TRP A 1 325 ? -26.609 26.203 12.664 1 93.62 325 TRP A O 1
ATOM 2555 N N . ALA A 1 326 ? -26.109 24.672 14.195 1 93.38 326 ALA A N 1
ATOM 2556 C CA . ALA A 1 326 ? -24.781 25.25 14.414 1 93.38 326 ALA A CA 1
ATOM 2557 C C . ALA A 1 326 ? -23.734 24.156 14.531 1 93.38 326 ALA A C 1
ATOM 2559 O O . ALA A 1 326 ? -24.016 23.047 14.984 1 93.38 326 ALA A O 1
ATOM 2560 N N . SER A 1 327 ? -22.562 24.5 14.117 1 89.12 327 SER A N 1
ATOM 2561 C CA . SER A 1 327 ? -21.438 23.562 14.188 1 89.12 327 SER A CA 1
ATOM 2562 C C . SER A 1 327 ? -20.422 23.984 15.25 1 89.12 327 SER A C 1
ATOM 2564 O O . SER A 1 327 ? -19.625 23.172 15.703 1 89.12 327 SER A O 1
ATOM 2566 N N . ALA A 1 328 ? -20.391 25.203 15.578 1 91.31 328 ALA A N 1
ATOM 2567 C CA . ALA A 1 328 ? -19.484 25.719 16.594 1 91.31 328 ALA A CA 1
ATOM 2568 C C . ALA A 1 328 ? -20.031 27.016 17.203 1 91.31 328 ALA A C 1
ATOM 2570 O O . ALA A 1 328 ? -20.844 27.703 16.594 1 91.31 328 ALA A O 1
ATOM 2571 N N . LEU A 1 329 ? -19.578 27.281 18.391 1 95.19 329 LEU A N 1
ATOM 2572 C CA . LEU A 1 329 ? -19.984 28.516 19.062 1 95.19 329 LEU A CA 1
ATOM 2573 C C . LEU A 1 329 ? -18.922 28.953 20.078 1 95.19 329 LEU A C 1
ATOM 2575 O O . LEU A 1 329 ? -18.359 28.125 20.781 1 95.19 329 LEU A O 1
ATOM 2579 N N . TRP A 1 330 ? -18.641 30.172 20.047 1 93 330 TRP A N 1
ATOM 2580 C CA . TRP A 1 330 ? -17.844 30.766 21.125 1 93 330 TRP A CA 1
ATOM 2581 C C . TRP A 1 330 ? -18.391 32.125 21.5 1 93 330 TRP A C 1
ATOM 2583 O O . TRP A 1 330 ? -19.078 32.781 20.719 1 93 330 TRP A O 1
ATOM 2593 N N . ALA A 1 331 ? -18.156 32.531 22.75 1 96.94 331 ALA A N 1
ATOM 2594 C CA . ALA A 1 331 ? -18.625 33.812 23.25 1 96.94 331 ALA A CA 1
ATOM 2595 C C . ALA A 1 331 ? -17.609 34.438 24.203 1 96.94 331 ALA A C 1
ATOM 2597 O O . ALA A 1 331 ? -17 33.719 25.016 1 96.94 331 ALA A O 1
ATOM 2598 N N . GLY A 1 332 ? -17.359 35.688 24.047 1 95 332 GLY A N 1
ATOM 2599 C CA . GLY A 1 332 ? -16.453 36.375 24.953 1 95 332 GLY A CA 1
ATOM 2600 C C . GLY A 1 332 ? -16.031 37.75 24.453 1 95 332 GLY A C 1
ATOM 2601 O O . GLY A 1 332 ? -16.531 38.219 23.422 1 95 332 GLY A O 1
ATOM 2602 N N . GLU A 1 333 ? -15.242 38.344 25.203 1 91.56 333 GLU A N 1
ATOM 2603 C CA . GLU A 1 333 ? -14.719 39.656 24.844 1 91.56 333 GLU A CA 1
ATOM 2604 C C . GLU A 1 333 ? -13.836 39.594 23.594 1 91.56 333 GLU A C 1
ATOM 2606 O O . GLU A 1 333 ? -13 38.688 23.484 1 91.56 333 GLU A O 1
ATOM 2611 N N . SER A 1 334 ? -14.008 40.344 22.578 1 80.94 334 SER A N 1
ATOM 2612 C CA . SER A 1 334 ? -13.281 40.312 21.312 1 80.94 334 SER A CA 1
ATOM 2613 C C . SER A 1 334 ? -12.523 41.594 21.062 1 80.94 334 SER A C 1
ATOM 2615 O O . SER A 1 334 ? -11.68 41.688 20.172 1 80.94 334 SER A O 1
ATOM 2617 N N . GLY A 1 335 ? -12.781 42.594 21.688 1 67.5 335 GLY A N 1
ATOM 2618 C CA . GLY A 1 335 ? -12.125 43.875 21.453 1 67.5 335 GLY A CA 1
ATOM 2619 C C . GLY A 1 335 ? -11.07 44.188 22.5 1 67.5 335 GLY A C 1
ATOM 2620 O O . GLY A 1 335 ? -10.883 45.375 22.859 1 67.5 335 GLY A O 1
ATOM 2621 N N . GLY A 1 336 ? -10.305 43.219 22.781 1 64.62 336 GLY A N 1
ATOM 2622 C CA . GLY A 1 336 ? -9.375 43.469 23.875 1 64.62 336 GLY A CA 1
ATOM 2623 C C . GLY A 1 336 ? -8.242 44.406 23.5 1 64.62 336 GLY A C 1
ATOM 2624 O O . GLY A 1 336 ? -7.977 44.625 22.312 1 64.62 336 GLY A O 1
ATOM 2625 N N . GLY A 1 337 ? -7.832 45.156 24.344 1 70.81 337 GLY A N 1
ATOM 2626 C CA . GLY A 1 337 ? -6.648 46 24.234 1 70.81 337 GLY A CA 1
ATOM 2627 C C . GLY A 1 337 ? -6.965 47.469 24.156 1 70.81 337 GLY A C 1
ATOM 2628 O O . GLY A 1 337 ? -6.062 48.312 24 1 70.81 337 GLY A O 1
ATOM 2629 N N . MET A 1 338 ? -8.289 47.75 24.141 1 86.19 338 MET A N 1
ATOM 2630 C CA . MET A 1 338 ? -8.688 49.156 24.156 1 86.19 338 MET A CA 1
ATOM 2631 C C . MET A 1 338 ? -9.164 49.594 25.531 1 86.19 338 MET A C 1
ATOM 2633 O O . MET A 1 338 ? -9.945 48.875 26.172 1 86.19 338 MET A O 1
ATOM 2637 N N . SER A 1 339 ? -8.727 50.688 25.969 1 87.12 339 SER A N 1
ATOM 2638 C CA . SER A 1 339 ? -8.984 51.156 27.328 1 87.12 339 SER A CA 1
ATOM 2639 C C . SER A 1 339 ? -10.352 51.812 27.438 1 87.12 339 SER A C 1
ATOM 2641 O O . SER A 1 339 ? -10.883 51.969 28.547 1 87.12 339 SER A O 1
ATOM 2643 N N . PHE A 1 340 ? -11.016 52.156 26.344 1 89.5 340 PHE A N 1
ATOM 2644 C CA . PHE A 1 340 ? -12.211 53 26.406 1 89.5 340 PHE A CA 1
ATOM 2645 C C . PHE A 1 340 ? -13.453 52.188 26.094 1 89.5 340 PHE A C 1
ATOM 2647 O O . PHE A 1 340 ? -14.562 52.562 26.484 1 89.5 340 PHE A O 1
ATOM 2654 N N . ALA A 1 341 ? -13.266 51.188 25.359 1 91.31 341 ALA A N 1
ATOM 2655 C CA . ALA A 1 341 ? -14.391 50.344 24.969 1 91.31 341 ALA A CA 1
ATOM 2656 C C . ALA A 1 341 ? -13.922 48.969 24.562 1 91.31 341 ALA A C 1
ATOM 2658 O O . ALA A 1 341 ? -12.734 48.75 24.297 1 91.31 341 ALA A O 1
ATOM 2659 N N . SER A 1 342 ? -14.82 48.062 24.719 1 93.62 342 SER A N 1
ATOM 2660 C CA . SER A 1 342 ? -14.609 46.719 24.203 1 93.62 342 SER A CA 1
ATOM 2661 C C . SER A 1 342 ? -15.875 46.156 23.578 1 93.62 342 SER A C 1
ATOM 2663 O O . SER A 1 342 ? -16.844 46.875 23.375 1 93.62 342 SER A O 1
ATOM 2665 N N . PHE A 1 343 ? -15.711 45 23.109 1 95.31 343 PHE A N 1
ATOM 2666 C CA . PHE A 1 343 ? -16.859 44.344 22.484 1 95.31 343 PHE A CA 1
ATOM 2667 C C . PHE A 1 343 ? -17.078 42.938 23.078 1 95.31 343 PHE A C 1
ATOM 2669 O O . PHE A 1 343 ? -16.109 42.281 23.5 1 95.31 343 PHE A O 1
ATOM 2676 N N . PHE A 1 344 ? -18.25 42.562 23.25 1 96.44 344 PHE A N 1
ATOM 2677 C CA . PHE A 1 344 ? -18.625 41.188 23.562 1 96.44 344 PHE A CA 1
ATOM 2678 C C . PHE A 1 344 ? -19.266 40.5 22.359 1 96.44 344 PHE A C 1
ATOM 2680 O O . PHE A 1 344 ? -20.203 41.062 21.75 1 96.44 344 PHE A O 1
ATOM 2687 N N . THR A 1 345 ? -18.719 39.375 21.953 1 97.19 345 THR A N 1
ATOM 2688 C CA . THR A 1 345 ? -19.172 38.75 20.719 1 97.19 345 THR A CA 1
ATOM 2689 C C . THR A 1 345 ? -19.656 37.312 20.984 1 97.19 345 THR A C 1
ATOM 2691 O O . THR A 1 345 ? -19.047 36.594 21.781 1 97.19 345 THR A O 1
ATOM 2694 N N . VAL A 1 346 ? -20.766 36.938 20.5 1 97.88 346 VAL A N 1
ATOM 2695 C CA . VAL A 1 346 ? -21.219 35.562 20.375 1 97.88 346 VAL A CA 1
ATOM 2696 C C . VAL A 1 346 ? -21.125 35.094 18.906 1 97.88 346 VAL A C 1
ATOM 2698 O O . VAL A 1 346 ? -21.844 35.625 18.047 1 97.88 346 VAL A O 1
ATOM 2701 N N . HIS A 1 347 ? -20.219 34.281 18.641 1 97.19 347 HIS A N 1
ATOM 2702 C CA . HIS A 1 347 ? -19.984 33.781 17.297 1 97.19 347 HIS A CA 1
ATOM 2703 C C . HIS A 1 347 ? -20.578 32.375 17.125 1 97.19 347 HIS A C 1
ATOM 2705 O O . HIS A 1 347 ? -20.281 31.484 17.891 1 97.19 347 HIS A O 1
ATOM 2711 N N . ILE A 1 348 ? -21.391 32.188 16.109 1 97.25 348 ILE A N 1
ATOM 2712 C CA . ILE A 1 348 ? -22.031 30.906 15.828 1 97.25 348 ILE A CA 1
ATOM 2713 C C . ILE A 1 348 ? -21.75 30.484 14.391 1 97.25 348 ILE A C 1
ATOM 2715 O O . ILE A 1 348 ? -22.094 31.203 13.445 1 97.25 348 ILE A O 1
ATOM 2719 N N . GLU A 1 349 ? -21.094 29.438 14.219 1 94.12 349 GLU A N 1
ATOM 2720 C CA . GLU A 1 349 ? -20.969 28.844 12.891 1 94.12 349 GLU A CA 1
ATOM 2721 C C . GLU A 1 349 ? -22.25 28.094 12.5 1 94.12 349 GLU A C 1
ATOM 2723 O O . GLU A 1 349 ? -22.656 27.172 13.188 1 94.12 349 GLU A O 1
ATOM 2728 N N . LEU A 1 350 ? -22.797 28.453 11.414 1 94.19 350 LEU A N 1
ATOM 2729 C CA . LEU A 1 350 ? -24.125 27.953 11.031 1 94.19 350 LEU A CA 1
ATOM 2730 C C . LEU A 1 350 ? -24.016 26.812 10.023 1 94.19 350 LEU A C 1
ATOM 2732 O O . LEU A 1 350 ? -23.078 26.781 9.219 1 94.19 350 LEU A O 1
ATOM 2736 N N . THR A 1 351 ? -24.953 25.828 10.164 1 89.56 351 THR A N 1
ATOM 2737 C CA . THR A 1 351 ? -25.172 24.859 9.109 1 89.56 351 THR A CA 1
ATOM 2738 C C . THR A 1 351 ? -26.047 25.438 7.996 1 89.56 351 THR A C 1
ATOM 2740 O O . THR A 1 351 ? -26.469 26.594 8.078 1 89.56 351 THR A O 1
ATOM 2743 N N . GLU A 1 352 ? -26.266 24.625 6.918 1 85.5 352 GLU A N 1
ATOM 2744 C CA . GLU A 1 352 ? -27.172 25.078 5.867 1 85.5 352 GLU A CA 1
ATOM 2745 C C . GLU A 1 352 ? -28.578 25.312 6.414 1 85.5 352 GLU A C 1
ATOM 2747 O O . GLU A 1 352 ? -29.25 26.266 6.027 1 85.5 352 GLU A O 1
ATOM 2752 N N . ASP A 1 353 ? -28.969 24.469 7.316 1 88.38 353 ASP A N 1
ATOM 2753 C CA . ASP A 1 353 ? -30.281 24.641 7.941 1 88.38 353 ASP A CA 1
ATOM 2754 C C . ASP A 1 353 ? -30.297 25.828 8.898 1 88.38 353 ASP A C 1
ATOM 2756 O O . ASP A 1 353 ? -31.297 26.531 9.008 1 88.38 353 ASP A O 1
ATOM 2760 N N . GLY A 1 354 ? -29.203 26.016 9.641 1 91.44 354 GLY A N 1
ATOM 2761 C CA . GLY A 1 354 ? -29.094 27.156 10.539 1 91.44 354 GLY A CA 1
ATOM 2762 C C . GLY A 1 354 ? -29.203 28.5 9.836 1 91.44 354 GLY A C 1
ATOM 2763 O O . GLY A 1 354 ? -29.766 29.453 10.375 1 91.44 354 GLY A O 1
ATOM 2764 N N . GLN A 1 355 ? -28.641 28.5 8.695 1 90.38 355 GLN A N 1
ATOM 2765 C CA . GLN A 1 355 ? -28.672 29.734 7.902 1 90.38 355 GLN A CA 1
ATOM 2766 C C . GLN A 1 355 ? -30.109 30.078 7.512 1 90.38 355 GLN A C 1
ATOM 2768 O O . GLN A 1 355 ? -30.438 31.266 7.363 1 90.38 355 GLN A O 1
ATOM 2773 N N . ARG A 1 356 ? -30.938 29.109 7.41 1 91.88 356 ARG A N 1
ATOM 2774 C CA . ARG A 1 356 ? -32.344 29.328 7.066 1 91.88 356 ARG A CA 1
ATOM 2775 C C . ARG A 1 356 ? -33.156 29.734 8.289 1 91.88 356 ARG A C 1
ATOM 2777 O O . ARG A 1 356 ? -34.281 30.188 8.164 1 91.88 356 ARG A O 1
ATOM 2784 N N . HIS A 1 357 ? -32.531 29.672 9.469 1 94.88 357 HIS A N 1
ATOM 2785 C CA . HIS A 1 357 ? -33.219 29.969 10.719 1 94.88 357 HIS A CA 1
ATOM 2786 C C . HIS A 1 357 ? -32.438 30.984 11.547 1 94.88 357 HIS A C 1
ATOM 2788 O O . HIS A 1 357 ? -32.312 30.844 12.766 1 94.88 357 HIS A O 1
ATOM 2794 N N . VAL A 1 358 ? -31.875 31.969 10.914 1 95.31 358 VAL A N 1
ATOM 2795 C CA . VAL A 1 358 ? -31 32.938 11.562 1 95.31 358 VAL A CA 1
ATOM 2796 C C . VAL A 1 358 ? -31.75 33.625 12.688 1 95.31 358 VAL A C 1
ATOM 2798 O O . VAL A 1 358 ? -31.188 33.844 13.773 1 95.31 358 VAL A O 1
ATOM 2801 N N . GLN A 1 359 ? -33.031 34.062 12.469 1 95.75 359 GLN A N 1
ATOM 2802 C CA . GLN A 1 359 ? -33.812 34.719 13.5 1 95.75 359 GLN A CA 1
ATOM 2803 C C . GLN A 1 359 ? -33.969 33.812 14.727 1 95.75 359 GLN A C 1
ATOM 2805 O O . GLN A 1 359 ? -33.812 34.281 15.859 1 95.75 359 GLN A O 1
ATOM 2810 N N . GLN A 1 360 ? -34.281 32.594 14.484 1 96.06 360 GLN A N 1
ATOM 2811 C CA . GLN A 1 360 ? -34.5 31.625 15.562 1 96.06 360 GLN A CA 1
ATOM 2812 C C . GLN A 1 360 ? -33.188 31.297 16.297 1 96.06 360 GLN A C 1
ATOM 2814 O O . GLN A 1 360 ? -33.188 31.062 17.5 1 96.06 360 GLN A O 1
ATOM 2819 N N . VAL A 1 361 ? -32.125 31.219 15.531 1 97.38 361 VAL A N 1
ATOM 2820 C CA . VAL A 1 361 ? -30.828 30.984 16.141 1 97.38 361 VAL A CA 1
ATOM 2821 C C . VAL A 1 361 ? -30.516 32.062 17.156 1 97.38 361 VAL A C 1
ATOM 2823 O O . VAL A 1 361 ? -30.094 31.781 18.281 1 97.38 361 VAL A O 1
ATOM 2826 N N . ALA A 1 362 ? -30.688 33.344 16.719 1 97.5 362 ALA A N 1
ATOM 2827 C CA . ALA A 1 362 ? -30.469 34.469 17.641 1 97.5 362 ALA A CA 1
ATOM 2828 C C . ALA A 1 362 ? -31.453 34.438 18.797 1 97.5 362 ALA A C 1
ATOM 2830 O O . ALA A 1 362 ? -31.109 34.812 19.922 1 97.5 362 ALA A O 1
ATOM 2831 N N . GLU A 1 363 ? -32.625 33.938 18.547 1 97.06 363 GLU A N 1
ATOM 2832 C CA . GLU A 1 363 ? -33.656 33.844 19.578 1 97.06 363 GLU A CA 1
ATOM 2833 C C . GLU A 1 363 ? -33.188 32.906 20.703 1 97.06 363 GLU A C 1
ATOM 2835 O O . GLU A 1 363 ? -33.469 33.188 21.875 1 97.06 363 GLU A O 1
ATOM 2840 N N . VAL A 1 364 ? -32.562 31.828 20.406 1 97.56 364 VAL A N 1
ATOM 2841 C CA . VAL A 1 364 ? -32.031 30.891 21.406 1 97.56 364 VAL A CA 1
ATOM 2842 C C . VAL A 1 364 ? -31.016 31.594 22.297 1 97.56 364 VAL A C 1
ATOM 2844 O O . VAL A 1 364 ? -30.984 31.391 23.5 1 97.56 364 VAL A O 1
ATOM 2847 N N . VAL A 1 365 ? -30.125 32.406 21.688 1 98.25 365 VAL A N 1
ATOM 2848 C CA . VAL A 1 365 ? -29.125 33.156 22.438 1 98.25 365 VAL A CA 1
ATOM 2849 C C . VAL A 1 365 ? -29.812 34.125 23.406 1 98.25 365 VAL A C 1
ATOM 2851 O O . VAL A 1 365 ? -29.469 34.188 24.578 1 98.25 365 VAL A O 1
ATOM 2854 N N . PHE A 1 366 ? -30.859 34.875 22.969 1 98 366 PHE A N 1
ATOM 2855 C CA . PHE A 1 366 ? -31.547 35.844 23.812 1 98 366 PHE A CA 1
ATOM 2856 C C . PHE A 1 366 ? -32.344 35.125 24.906 1 98 366 PHE A C 1
ATOM 2858 O O . PHE A 1 366 ? -32.469 35.625 26.016 1 98 366 PHE A O 1
ATOM 2865 N N . SER A 1 367 ? -32.875 33.969 24.578 1 97.62 367 SER A N 1
ATOM 2866 C CA . SER A 1 367 ? -33.531 33.156 25.609 1 97.62 367 SER A CA 1
ATOM 2867 C C . SER A 1 367 ? -32.562 32.812 26.75 1 97.62 367 SER A C 1
ATOM 2869 O O . SER A 1 367 ? -32.938 32.844 27.922 1 97.62 367 SER A O 1
ATOM 2871 N N . TYR A 1 368 ? -31.406 32.375 26.391 1 98.19 368 TYR A N 1
ATOM 2872 C CA . TYR A 1 368 ? -30.422 32.031 27.406 1 98.19 368 TYR A CA 1
ATOM 2873 C C . TYR A 1 368 ? -30.016 33.25 28.219 1 98.19 368 TYR A C 1
ATOM 2875 O O . TYR A 1 368 ? -29.797 33.188 29.422 1 98.19 368 TYR A O 1
ATOM 2883 N N . ILE A 1 369 ? -29.812 34.469 27.547 1 98.12 369 ILE A N 1
ATOM 2884 C CA . ILE A 1 369 ? -29.547 35.719 28.266 1 98.12 369 ILE A CA 1
ATOM 2885 C C . ILE A 1 369 ? -30.672 36 29.25 1 98.12 369 ILE A C 1
ATOM 2887 O O . ILE A 1 369 ? -30.438 36.438 30.375 1 98.12 369 ILE A O 1
ATOM 2891 N N . GLY A 1 370 ? -31.938 35.781 28.766 1 97.19 370 GLY A N 1
ATOM 2892 C CA . GLY A 1 370 ? -33.062 35.906 29.656 1 97.19 370 GLY A CA 1
ATOM 2893 C C . GLY A 1 370 ? -33 35 30.859 1 97.19 370 GLY A C 1
ATOM 2894 O O . GLY A 1 370 ? -33.344 35.406 31.969 1 97.19 370 GLY A O 1
ATOM 2895 N N . LEU A 1 371 ? -32.562 33.75 30.609 1 97 371 LEU A N 1
ATOM 2896 C CA . LEU A 1 371 ? -32.375 32.812 31.688 1 97 371 LEU A CA 1
ATOM 2897 C C . LEU A 1 371 ? -31.344 33.344 32.688 1 97 371 LEU A C 1
ATOM 2899 O O . LEU A 1 371 ? -31.547 33.219 33.906 1 97 371 LEU A O 1
ATOM 2903 N N . MET A 1 372 ? -30.281 33.938 32.281 1 97.25 372 MET A N 1
ATOM 2904 C CA . MET A 1 372 ? -29.234 34.469 33.125 1 97.25 372 MET A CA 1
ATOM 2905 C C . MET A 1 372 ? -29.734 35.688 33.906 1 97.25 372 MET A C 1
ATOM 2907 O O . MET A 1 372 ? -29.266 35.938 35.031 1 97.25 372 MET A O 1
ATOM 2911 N N . ARG A 1 373 ? -30.656 36.469 33.312 1 95.94 373 ARG A N 1
ATOM 2912 C CA . ARG A 1 373 ? -31.203 37.656 33.938 1 95.94 373 ARG A CA 1
ATOM 2913 C C . ARG A 1 373 ? -32.25 37.25 35 1 95.94 373 ARG A C 1
ATOM 2915 O O . ARG A 1 373 ? -32.531 38.031 35.906 1 95.94 373 ARG A O 1
ATOM 2922 N N . SER A 1 374 ? -32.75 36.125 34.938 1 94.56 374 SER A N 1
ATOM 2923 C CA . SER A 1 374 ? -33.781 35.625 35.844 1 94.56 374 SER A CA 1
ATOM 2924 C C . SER A 1 374 ? -33.188 35.312 37.219 1 94.56 374 SER A C 1
ATOM 2926 O O . SER A 1 374 ? -31.969 35.188 37.344 1 94.56 374 SER A O 1
ATOM 2928 N N . PRO A 1 375 ? -34.125 35.156 38.188 1 91.62 375 PRO A N 1
ATOM 2929 C CA . PRO A 1 375 ? -33.625 34.781 39.5 1 91.62 375 PRO A CA 1
ATOM 2930 C C . PRO A 1 375 ? -32.844 33.438 39.469 1 91.62 375 PRO A C 1
ATOM 2932 O O . PRO A 1 375 ? -33.312 32.469 38.906 1 91.62 375 PRO A O 1
ATOM 2935 N N . GLY A 1 376 ? -31.703 33.531 40 1 91.31 376 GLY A N 1
ATOM 2936 C CA . GLY A 1 376 ? -30.875 32.344 40.031 1 91.31 376 GLY A CA 1
ATOM 2937 C C . GLY A 1 376 ? -29.875 32.281 38.906 1 91.31 376 GLY A C 1
ATOM 2938 O O . GLY A 1 376 ? -28.953 31.469 38.938 1 91.31 376 GLY A O 1
ATOM 2939 N N . GLY A 1 377 ? -30.109 33.156 37.938 1 93.75 377 GLY A N 1
ATOM 2940 C CA . GLY A 1 377 ? -29.203 33.156 36.781 1 93.75 377 GLY A CA 1
ATOM 2941 C C . GLY A 1 377 ? -27.797 33.562 37.156 1 93.75 377 GLY A C 1
ATOM 2942 O O . GLY A 1 377 ? -26.828 33.031 36.594 1 93.75 377 GLY A O 1
ATOM 2943 N N . ILE A 1 378 ? -27.625 34.5 37.969 1 96.56 378 ILE A N 1
ATOM 2944 C CA . ILE A 1 378 ? -26.344 34.844 38.562 1 96.56 378 ILE A CA 1
ATOM 2945 C C . ILE A 1 378 ? -26.125 33.969 39.812 1 96.56 378 ILE A C 1
ATOM 2947 O O . ILE A 1 378 ? -26.719 34.219 40.844 1 96.56 378 ILE A O 1
ATOM 2951 N N . SER A 1 379 ? -25.266 32.969 39.688 1 95.44 379 SER A N 1
ATOM 2952 C CA . SER A 1 379 ? -25.094 31.938 40.688 1 95.44 379 SER A CA 1
ATOM 2953 C C . SER A 1 379 ? -23.734 32.031 41.344 1 95.44 379 SER A C 1
ATOM 2955 O O . SER A 1 379 ? -22.703 32 40.688 1 95.44 379 SER A O 1
ATOM 2957 N N . ALA A 1 380 ? -23.734 32.094 42.656 1 94.38 380 ALA A N 1
ATOM 2958 C CA . ALA A 1 380 ? -22.484 32.094 43.406 1 94.38 380 ALA A CA 1
ATOM 2959 C C . ALA A 1 380 ? -21.734 30.781 43.25 1 94.38 380 ALA A C 1
ATOM 2961 O O . ALA A 1 380 ? -20.5 30.75 43.25 1 94.38 380 ALA A O 1
ATOM 2962 N N . ARG A 1 381 ? -22.484 29.703 43.156 1 93.56 381 ARG A N 1
ATOM 2963 C CA . ARG A 1 381 ? -21.875 28.391 42.969 1 93.56 381 ARG A CA 1
ATOM 2964 C C . ARG A 1 381 ? -21.078 28.344 41.656 1 93.56 381 ARG A C 1
ATOM 2966 O O . ARG A 1 381 ? -19.938 27.859 41.656 1 93.56 381 ARG A O 1
ATOM 2973 N N . ILE A 1 382 ? -21.688 28.781 40.594 1 94.62 382 ILE A N 1
ATOM 2974 C CA . ILE A 1 382 ? -21.047 28.75 39.281 1 94.62 382 ILE A CA 1
ATOM 2975 C C . ILE A 1 382 ? -19.828 29.672 39.312 1 94.62 382 ILE A C 1
ATOM 2977 O O . ILE A 1 382 ? -18.766 29.328 38.781 1 94.62 382 ILE A O 1
ATOM 2981 N N . TRP A 1 383 ? -19.984 30.812 39.906 1 94.81 383 TRP A N 1
ATOM 2982 C CA . TRP A 1 383 ? -18.859 31.75 40 1 94.81 383 TRP A CA 1
ATOM 2983 C C . TRP A 1 383 ? -17.703 31.125 40.781 1 94.81 383 TRP A C 1
ATOM 2985 O O . TRP A 1 383 ? -16.547 31.25 40.375 1 94.81 383 TRP A O 1
ATOM 2995 N N . GLU A 1 384 ? -18 30.469 41.875 1 93.44 384 GLU A N 1
ATOM 2996 C CA . GLU A 1 384 ? -16.969 29.844 42.688 1 93.44 384 GLU A CA 1
ATOM 2997 C C . GLU A 1 384 ? -16.266 28.734 41.906 1 93.44 384 GLU A C 1
ATOM 2999 O O . GLU A 1 384 ? -15.062 28.484 42.125 1 93.44 384 GLU A O 1
ATOM 3004 N N . GLU A 1 385 ? -17 28.031 41.25 1 92.19 385 GLU A N 1
ATOM 3005 C CA . GLU A 1 385 ? -16.406 26.984 40.406 1 92.19 385 GLU A CA 1
ATOM 3006 C C . GLU A 1 385 ? -15.453 27.562 39.375 1 92.19 385 GLU A C 1
ATOM 3008 O O . GLU A 1 385 ? -14.344 27.062 39.188 1 92.19 385 GLU A O 1
ATOM 3013 N N . VAL A 1 386 ? -15.93 28.625 38.719 1 91.88 386 VAL A N 1
ATOM 3014 C CA . VAL A 1 386 ? -15.102 29.297 37.719 1 91.88 386 VAL A CA 1
ATOM 3015 C C . VAL A 1 386 ? -13.852 29.859 38.375 1 91.88 386 VAL A C 1
ATOM 3017 O O . VAL A 1 386 ? -12.742 29.719 37.844 1 91.88 386 VAL A O 1
ATOM 3020 N N . ARG A 1 387 ? -14.016 30.516 39.5 1 92.62 387 ARG A N 1
ATOM 3021 C CA . ARG A 1 387 ? -12.898 31.078 40.25 1 92.62 387 ARG A CA 1
ATOM 3022 C C . ARG A 1 387 ? -11.945 29.984 40.719 1 92.62 387 ARG A C 1
ATOM 3024 O O . ARG A 1 387 ? -10.727 30.125 40.594 1 92.62 387 ARG A O 1
ATOM 3031 N N . GLY A 1 388 ? -12.492 28.938 41.25 1 89.31 388 GLY A N 1
ATOM 3032 C CA . GLY A 1 388 ? -11.68 27.828 41.719 1 89.31 388 GLY A CA 1
ATOM 3033 C C . GLY A 1 388 ? -10.836 27.203 40.625 1 89.31 388 GLY A C 1
ATOM 3034 O O . GLY A 1 388 ? -9.672 26.891 40.844 1 89.31 388 GLY A O 1
ATOM 3035 N N . LEU A 1 389 ? -11.43 27.047 39.594 1 90.56 389 LEU A N 1
ATOM 3036 C CA . LEU A 1 389 ? -10.711 26.5 38.438 1 90.56 389 LEU A CA 1
ATOM 3037 C C . LEU A 1 389 ? -9.633 27.453 37.969 1 90.56 389 LEU A C 1
ATOM 3039 O O . LEU A 1 389 ? -8.531 27.031 37.625 1 90.56 389 LEU A O 1
ATOM 3043 N N . ALA A 1 390 ? -9.953 28.734 37.844 1 92.62 390 ALA A N 1
ATOM 3044 C CA . ALA A 1 390 ? -8.961 29.734 37.469 1 92.62 390 ALA A CA 1
ATOM 3045 C C . ALA A 1 390 ? -7.789 29.75 38.438 1 92.62 390 ALA A C 1
ATOM 3047 O O . ALA A 1 390 ? -6.637 29.891 38.031 1 92.62 390 ALA A O 1
ATOM 3048 N N . GLN A 1 391 ? -8.109 29.609 39.688 1 91.38 391 GLN A N 1
ATOM 3049 C CA . GLN A 1 391 ? -7.07 29.578 40.688 1 91.38 391 GLN A CA 1
ATOM 3050 C C . GLN A 1 391 ? -6.191 28.344 40.562 1 91.38 391 GLN A C 1
ATOM 3052 O O . GLN A 1 391 ? -4.965 28.438 40.656 1 91.38 391 GLN A O 1
ATOM 3057 N N . LEU A 1 392 ? -6.855 27.266 40.406 1 90.25 392 LEU A N 1
ATOM 3058 C CA . LEU A 1 392 ? -6.117 26.031 40.219 1 90.25 392 LEU A CA 1
ATOM 3059 C C . LEU A 1 392 ? -5.168 26.141 39.031 1 90.25 392 LEU A C 1
ATOM 3061 O O . LEU A 1 392 ? -4.008 25.75 39.125 1 90.25 392 LEU A O 1
ATOM 3065 N N . HIS A 1 393 ? -5.66 26.672 37.938 1 90.38 393 HIS A N 1
ATOM 3066 C CA . HIS A 1 393 ? -4.84 26.859 36.75 1 90.38 393 HIS A CA 1
ATOM 3067 C C . HIS A 1 393 ? -3.689 27.828 37.031 1 90.38 393 HIS A C 1
ATOM 3069 O O . HIS A 1 393 ? -2.584 27.641 36.531 1 90.38 393 HIS A O 1
ATOM 3075 N N . PHE A 1 394 ? -3.982 28.812 37.719 1 92.62 394 PHE A N 1
ATOM 3076 C CA . PHE A 1 394 ? -2.975 29.797 38.094 1 92.62 394 PHE A CA 1
ATOM 3077 C C . PHE A 1 394 ? -1.881 29.141 38.938 1 92.62 394 PHE A C 1
ATOM 3079 O O . PHE A 1 394 ? -0.692 29.328 38.688 1 92.62 394 PHE A O 1
ATOM 3086 N N . ASP A 1 395 ? -2.236 28.312 39.812 1 90.69 395 ASP A N 1
ATOM 3087 C CA . ASP A 1 395 ? -1.302 27.734 40.781 1 90.69 395 ASP A CA 1
ATOM 3088 C C . ASP A 1 395 ? -0.453 26.641 40.156 1 90.69 395 ASP A C 1
ATOM 3090 O O . ASP A 1 395 ? 0.585 26.266 40.688 1 90.69 395 ASP A O 1
ATOM 3094 N N . THR A 1 396 ? -0.875 26.156 39.062 1 88.12 396 THR A N 1
ATOM 3095 C CA . THR A 1 396 ? -0.166 25.047 38.406 1 88.12 396 THR A CA 1
ATOM 3096 C C . THR A 1 396 ? 0.27 25.438 37 1 88.12 396 THR A C 1
ATOM 3098 O O . THR A 1 396 ? 0.358 24.578 36.125 1 88.12 396 THR A O 1
ATOM 3101 N N . ARG A 1 397 ? 0.485 26.594 36.719 1 86.94 397 ARG A N 1
ATOM 3102 C CA . ARG A 1 397 ? 0.766 27.094 35.375 1 86.94 397 ARG A CA 1
ATOM 3103 C C . ARG A 1 397 ? 2.17 26.703 34.906 1 86.94 397 ARG A C 1
ATOM 3105 O O . ARG A 1 397 ? 3.092 26.625 35.719 1 86.94 397 ARG A O 1
ATOM 3112 N N . ASP A 1 398 ? 2.266 26.516 33.625 1 85.44 398 ASP A N 1
ATOM 3113 C CA . ASP A 1 398 ? 3.557 26.25 33 1 85.44 398 ASP A CA 1
ATOM 3114 C C . ASP A 1 398 ? 4.367 27.531 32.844 1 85.44 398 ASP A C 1
ATOM 3116 O O . ASP A 1 398 ? 3.801 28.609 32.688 1 85.44 398 ASP A O 1
ATOM 3120 N N . LYS A 1 399 ? 5.672 27.312 32.906 1 83.44 399 LYS A N 1
ATOM 3121 C CA . LYS A 1 399 ? 6.523 28.453 32.531 1 83.44 399 LYS A CA 1
ATOM 3122 C C . LYS A 1 399 ? 6.402 28.766 31.047 1 83.44 399 LYS A C 1
ATOM 3124 O O . LYS A 1 399 ? 6.309 27.859 30.219 1 83.44 399 LYS A O 1
ATOM 3129 N N . GLY A 1 400 ? 6.191 29.984 30.781 1 83.69 400 GLY A N 1
ATOM 3130 C CA . GLY A 1 400 ? 6.133 30.391 29.375 1 83.69 400 GLY A CA 1
ATOM 3131 C C . GLY A 1 400 ? 7.492 30.719 28.797 1 83.69 400 GLY A C 1
ATOM 3132 O O . GLY A 1 400 ? 8.484 30.812 29.531 1 83.69 400 GLY A O 1
ATOM 3133 N N . ARG A 1 401 ? 7.594 30.875 27.469 1 88.31 401 ARG A N 1
ATOM 3134 C CA . ARG A 1 401 ? 8.805 31.359 26.797 1 88.31 401 ARG A CA 1
ATOM 3135 C C . ARG A 1 401 ? 9.094 32.812 27.156 1 88.31 401 ARG A C 1
ATOM 3137 O O . ARG A 1 401 ? 8.172 33.625 27.297 1 88.31 401 ARG A O 1
ATOM 3144 N N . ALA A 1 402 ? 10.359 33.031 27.328 1 92.81 402 ALA A N 1
ATOM 3145 C CA . ALA A 1 402 ? 10.758 34.375 27.672 1 92.81 402 ALA A CA 1
ATOM 3146 C C . ALA A 1 402 ? 10.188 35.406 26.688 1 92.81 402 ALA A C 1
ATOM 3148 O O . ALA A 1 402 ? 9.758 36.5 27.078 1 92.81 402 ALA A O 1
ATOM 3149 N N . PHE A 1 403 ? 10.18 35 25.453 1 93.31 403 PHE A N 1
ATOM 3150 C CA . PHE A 1 403 ? 9.703 35.844 24.359 1 93.31 403 PHE A CA 1
ATOM 3151 C C . PHE A 1 403 ? 8.258 36.281 24.594 1 93.31 403 PHE A C 1
ATOM 3153 O O . PHE A 1 403 ? 7.965 37.469 24.703 1 93.31 403 PHE A O 1
ATOM 3160 N N . SER A 1 404 ? 7.332 35.438 24.781 1 94 404 SER A N 1
ATOM 3161 C CA . SER A 1 404 ? 5.91 35.75 24.922 1 94 404 SER A CA 1
ATOM 3162 C C . SER A 1 404 ? 5.586 36.25 26.328 1 94 404 SER A C 1
ATOM 3164 O O . SER A 1 404 ? 4.703 37.094 26.5 1 94 404 SER A O 1
ATOM 3166 N N . TYR A 1 405 ? 6.25 35.719 27.297 1 94.88 405 TYR A N 1
ATOM 3167 C CA . TYR A 1 405 ? 5.988 36.094 28.672 1 94.88 405 TYR A CA 1
ATOM 3168 C C . TYR A 1 405 ? 6.277 37.562 28.906 1 94.88 405 TYR A C 1
ATOM 3170 O O . TYR A 1 405 ? 5.449 38.281 29.469 1 94.88 405 TYR A O 1
ATOM 3178 N N . THR A 1 406 ? 7.441 38.031 28.5 1 97.44 406 THR A N 1
ATOM 3179 C CA . THR A 1 406 ? 7.809 39.406 28.703 1 97.44 406 THR A CA 1
ATOM 3180 C C . THR A 1 406 ? 6.883 40.344 27.906 1 97.44 406 THR A C 1
ATOM 3182 O O . THR A 1 406 ? 6.566 41.438 28.359 1 97.44 406 THR A O 1
ATOM 3185 N N . THR A 1 407 ? 6.527 39.875 26.75 1 96.94 407 THR A N 1
ATOM 3186 C CA . THR A 1 407 ? 5.602 40.625 25.922 1 96.94 407 THR A CA 1
ATOM 3187 C C . THR A 1 407 ? 4.293 40.875 26.672 1 96.94 407 THR A C 1
ATOM 3189 O O . THR A 1 407 ? 3.818 42.031 26.75 1 96.94 407 THR A O 1
ATOM 3192 N N . SER A 1 408 ? 3.74 39.906 27.297 1 95.19 408 SER A N 1
ATOM 3193 C CA . SER A 1 408 ? 2.482 40.031 28.031 1 95.19 408 SER A CA 1
ATOM 3194 C C . SER A 1 408 ? 2.637 40.875 29.281 1 95.19 408 SER A C 1
ATOM 3196 O O . SER A 1 408 ? 1.749 41.656 29.609 1 95.19 408 SER A O 1
ATOM 3198 N N . LEU A 1 409 ? 3.713 40.719 29.938 1 96.38 409 LEU A N 1
ATOM 3199 C CA . LEU A 1 409 ? 3.945 41.469 31.172 1 96.38 409 LEU A CA 1
ATOM 3200 C C . LEU A 1 409 ? 4.113 42.938 30.891 1 96.38 409 LEU A C 1
ATOM 3202 O O . LEU A 1 409 ? 3.57 43.781 31.609 1 96.38 409 LEU A O 1
ATOM 3206 N N . ALA A 1 410 ? 4.879 43.25 29.859 1 97.44 410 ALA A N 1
ATOM 3207 C CA . ALA A 1 410 ? 5.094 44.656 29.516 1 97.44 410 ALA A CA 1
ATOM 3208 C C . ALA A 1 410 ? 3.775 45.344 29.156 1 97.44 410 ALA A C 1
ATOM 3210 O O . ALA A 1 410 ? 3.523 46.469 29.578 1 97.44 410 ALA A O 1
ATOM 3211 N N . ALA A 1 411 ? 3.002 44.688 28.438 1 94.56 411 ALA A N 1
ATOM 3212 C CA . ALA A 1 411 ? 1.699 45.219 28.078 1 94.56 411 ALA A CA 1
ATOM 3213 C C . ALA A 1 411 ? 0.787 45.344 29.297 1 94.56 411 ALA A C 1
ATOM 3215 O O . ALA A 1 411 ? 0.05 46.312 29.438 1 94.56 411 ALA A O 1
ATOM 3216 N N . GLY A 1 412 ? 0.783 44.375 30.219 1 93.38 412 GLY A N 1
ATOM 3217 C CA . GLY A 1 412 ? -0.072 44.344 31.391 1 93.38 412 GLY A CA 1
ATOM 3218 C C . GLY A 1 412 ? 0.242 45.438 32.406 1 93.38 412 GLY A C 1
ATOM 3219 O O . GLY A 1 412 ? -0.647 45.906 33.094 1 93.38 412 GLY A O 1
ATOM 3220 N N . LEU A 1 413 ? 1.478 45.875 32.375 1 94.19 413 LEU A N 1
ATOM 3221 C CA . LEU A 1 413 ? 1.915 46.875 33.344 1 94.19 413 LEU A CA 1
ATOM 3222 C C . LEU A 1 413 ? 1.216 48.219 33.094 1 94.19 413 LEU A C 1
ATOM 3224 O O . LEU A 1 413 ? 1.126 49.031 34 1 94.19 413 LEU A O 1
ATOM 3228 N N . HIS A 1 414 ? 0.743 48.406 31.859 1 91.75 414 HIS A N 1
ATOM 3229 C CA . HIS A 1 414 ? 0.002 49.625 31.562 1 91.75 414 HIS A CA 1
ATOM 3230 C C . HIS A 1 414 ? -1.393 49.594 32.188 1 91.75 414 HIS A C 1
ATOM 3232 O O . HIS A 1 414 ? -1.99 50.625 32.438 1 91.75 414 HIS A O 1
ATOM 3238 N N . THR A 1 415 ? -1.855 48.406 32.438 1 89.19 415 THR A N 1
ATOM 3239 C CA . THR A 1 415 ? -3.275 48.219 32.719 1 89.19 415 THR A CA 1
ATOM 3240 C C . THR A 1 415 ? -3.484 47.875 34.188 1 89.19 415 THR A C 1
ATOM 3242 O O . THR A 1 415 ? -4.418 48.344 34.844 1 89.19 415 THR A O 1
ATOM 3245 N N . TYR A 1 416 ? -2.604 47.094 34.781 1 92.19 416 TYR A N 1
ATOM 3246 C CA . TYR A 1 416 ? -2.854 46.531 36.094 1 92.19 416 TYR A CA 1
ATOM 3247 C C . TYR A 1 416 ? -1.814 47 37.094 1 92.19 416 TYR A C 1
ATOM 3249 O O . TYR A 1 416 ? -0.655 47.219 36.75 1 92.19 416 TYR A O 1
ATOM 3257 N N . PRO A 1 417 ? -2.27 47.031 38.312 1 91.56 417 PRO A N 1
ATOM 3258 C CA . PRO A 1 417 ? -1.271 47.312 39.375 1 91.56 417 PRO A CA 1
ATOM 3259 C C . PRO A 1 417 ? -0.294 46.156 39.562 1 91.56 417 PRO A C 1
ATOM 3261 O O . PRO A 1 417 ? -0.682 45 39.469 1 91.56 417 PRO A O 1
ATOM 3264 N N . PRO A 1 418 ? 0.954 46.5 39.812 1 91.25 418 PRO A N 1
ATOM 3265 C CA . PRO A 1 418 ? 1.979 45.438 39.938 1 91.25 418 PRO A CA 1
ATOM 3266 C C . PRO A 1 418 ? 1.582 44.344 40.906 1 91.25 418 PRO A C 1
ATOM 3268 O O . PRO A 1 418 ? 1.897 43.156 40.656 1 91.25 418 PRO A O 1
ATOM 3271 N N . GLN A 1 419 ? 0.844 44.625 42 1 90.25 419 GLN A N 1
ATOM 3272 C CA . GLN A 1 419 ? 0.486 43.625 43 1 90.25 419 GLN A CA 1
ATOM 3273 C C . GLN A 1 419 ? -0.453 42.594 42.406 1 90.25 419 GLN A C 1
ATOM 3275 O O . GLN A 1 419 ? -0.406 41.406 42.812 1 90.25 419 GLN A O 1
ATOM 3280 N N . ASP A 1 420 ? -1.292 43.031 41.469 1 92.12 420 ASP A N 1
ATOM 3281 C CA . ASP A 1 420 ? -2.293 42.125 40.875 1 92.12 420 ASP A CA 1
ATOM 3282 C C . ASP A 1 420 ? -1.946 41.781 39.438 1 92.12 420 ASP A C 1
ATOM 3284 O O . ASP A 1 420 ? -2.768 41.188 38.719 1 92.12 420 ASP A O 1
ATOM 3288 N N . LEU A 1 421 ? -0.754 42.094 39.031 1 93.94 421 LEU A N 1
ATOM 3289 C CA . LEU A 1 421 ? -0.395 41.969 37.625 1 93.94 421 LEU A CA 1
ATOM 3290 C C . LEU A 1 421 ? -0.601 40.562 37.125 1 93.94 421 LEU A C 1
ATOM 3292 O O . LEU A 1 421 ? -1.265 40.312 36.125 1 93.94 421 LEU A O 1
ATOM 3296 N N . LEU A 1 422 ? -0.093 39.531 37.812 1 94 422 LEU A N 1
ATOM 3297 C CA . LEU A 1 422 ? -0.105 38.125 37.344 1 94 422 LEU A CA 1
ATOM 3298 C C . LEU A 1 422 ? -1.513 37.562 37.406 1 94 422 LEU A C 1
ATOM 3300 O O . LEU A 1 422 ? -2.016 37.031 36.406 1 94 422 LEU A O 1
ATOM 3304 N N . PRO A 1 423 ? -2.254 37.656 38.5 1 92.38 423 PRO A N 1
ATOM 3305 C CA . PRO A 1 423 ? -3.625 37.125 38.5 1 92.38 423 PRO A CA 1
ATOM 3306 C C . PRO A 1 423 ? -4.52 37.812 37.469 1 92.38 423 PRO A C 1
ATOM 3308 O O . PRO A 1 423 ? -5.414 37.156 36.906 1 92.38 423 PRO A O 1
ATOM 3311 N N . ALA A 1 424 ? -4.301 39.125 37.281 1 91.69 424 ALA A N 1
ATOM 3312 C CA . ALA A 1 424 ? -5.105 39.844 36.281 1 91.69 424 ALA A CA 1
ATOM 3313 C C . ALA A 1 424 ? -4.828 39.344 34.875 1 91.69 424 ALA A C 1
ATOM 3315 O O . ALA A 1 424 ? -5.754 39.156 34.094 1 91.69 424 ALA A O 1
ATOM 3316 N N . LEU A 1 425 ? -3.586 39.188 34.594 1 91.19 425 LEU A N 1
ATOM 3317 C CA . LEU A 1 425 ? -3.199 38.688 33.25 1 91.19 425 LEU A CA 1
ATOM 3318 C C . LEU A 1 425 ? -3.738 37.281 33 1 91.19 425 LEU A C 1
ATOM 3320 O O . LEU A 1 425 ? -4.059 36.938 31.875 1 91.19 425 LEU A O 1
ATOM 3324 N N . TYR A 1 426 ? -3.834 36.531 34.031 1 90.31 426 TYR A N 1
ATOM 3325 C CA . TYR A 1 426 ? -4.254 35.156 33.875 1 90.31 426 TYR A CA 1
ATOM 3326 C C . TYR A 1 426 ? -5.75 35 34.125 1 90.31 426 TYR A C 1
ATOM 3328 O O . TYR A 1 426 ? -6.281 33.906 34.094 1 90.31 426 TYR A O 1
ATOM 3336 N N . GLY A 1 427 ? -6.453 36.031 34.406 1 89.25 427 GLY A N 1
ATOM 3337 C CA . GLY A 1 427 ? -7.906 36.062 34.469 1 89.25 427 GLY A CA 1
ATOM 3338 C C . GLY A 1 427 ? -8.453 35.406 35.719 1 89.25 427 GLY A C 1
ATOM 3339 O O . GLY A 1 427 ? -9.461 34.688 35.656 1 89.25 427 GLY A O 1
ATOM 3340 N N . VAL A 1 428 ? -7.812 35.5 36.875 1 92.81 428 VAL A N 1
ATOM 3341 C CA . VAL A 1 428 ? -8.312 34.969 38.156 1 92.81 428 VAL A CA 1
ATOM 3342 C C . VAL A 1 428 ? -9.266 35.969 38.781 1 92.81 428 VAL A C 1
ATOM 3344 O O . VAL A 1 428 ? -8.844 37.062 39.188 1 92.81 428 VAL A O 1
ATOM 3347 N N . PRO A 1 429 ? -10.555 35.625 38.844 1 92.31 429 PRO A N 1
ATOM 3348 C CA . PRO A 1 429 ? -11.469 36.531 39.531 1 92.31 429 PRO A CA 1
ATOM 3349 C C . PRO A 1 429 ? -11.18 36.625 41.031 1 92.31 429 PRO A C 1
ATOM 3351 O O . PRO A 1 429 ? -10.867 35.625 41.656 1 92.31 429 PRO A O 1
ATOM 3354 N N . LEU A 1 430 ? -11.383 37.812 41.562 1 90.5 430 LEU A N 1
ATOM 3355 C CA . LEU A 1 430 ? -11.023 38 42.938 1 90.5 430 LEU A CA 1
ATOM 3356 C C . LEU A 1 430 ? -12.258 38.344 43.781 1 90.5 430 LEU A C 1
ATOM 3358 O O . LEU A 1 430 ? -12.25 38.156 45 1 90.5 430 LEU A O 1
ATOM 3362 N N . ALA A 1 431 ? -13.359 38.781 43.062 1 93.88 431 ALA A N 1
ATOM 3363 C CA . ALA A 1 431 ? -14.539 39.188 43.844 1 93.88 431 ALA A CA 1
ATOM 3364 C C . ALA A 1 431 ? -15.828 38.812 43.094 1 93.88 431 ALA A C 1
ATOM 3366 O O . ALA A 1 431 ? -15.914 39 41.875 1 93.88 431 ALA A O 1
ATOM 3367 N N . PHE A 1 432 ? -16.766 38.219 43.875 1 95.38 432 PHE A N 1
ATOM 3368 C CA . PHE A 1 432 ? -18.094 37.969 43.312 1 95.38 432 PHE A CA 1
ATOM 3369 C C . PHE A 1 432 ? -18.969 39.219 43.438 1 95.38 432 PHE A C 1
ATOM 3371 O O . PHE A 1 432 ? -19.219 39.719 44.531 1 95.38 432 PHE A O 1
ATOM 3378 N N . ASP A 1 433 ? -19.328 39.844 42.281 1 96 433 ASP A N 1
ATOM 3379 C CA . ASP A 1 433 ? -20.156 41.031 42.25 1 96 433 ASP A CA 1
ATOM 3380 C C . ASP A 1 433 ? -21.391 40.844 41.344 1 96 433 ASP A C 1
ATOM 3382 O O . ASP A 1 433 ? -21.359 41.156 40.156 1 96 433 ASP A O 1
ATOM 3386 N N . PRO A 1 434 ? -22.484 40.438 41.938 1 95.94 434 PRO A N 1
ATOM 3387 C CA . PRO A 1 434 ? -23.703 40.188 41.156 1 95.94 434 PRO A CA 1
ATOM 3388 C C . PRO A 1 434 ? -24.203 41.438 40.406 1 95.94 434 PRO A C 1
ATOM 3390 O O . PRO A 1 434 ? -24.766 41.312 39.312 1 95.94 434 PRO A O 1
ATOM 3393 N N . ALA A 1 435 ? -24.031 42.625 41.031 1 95.25 435 ALA A N 1
ATOM 3394 C CA . ALA A 1 435 ? -24.484 43.844 40.406 1 95.25 435 ALA A CA 1
ATOM 3395 C C . ALA A 1 435 ? -23.719 44.125 39.125 1 95.25 435 ALA A C 1
ATOM 3397 O O . ALA A 1 435 ? -24.297 44.562 38.125 1 95.25 435 ALA A O 1
ATOM 3398 N N . ALA A 1 436 ? -22.422 43.906 39.188 1 95.31 436 ALA A N 1
ATOM 3399 C CA . ALA A 1 436 ? -21.594 44.062 38 1 95.31 436 ALA A CA 1
ATOM 3400 C C . ALA A 1 436 ? -22 43.094 36.906 1 95.31 436 ALA A C 1
ATOM 3402 O O . ALA A 1 436 ? -22.031 43.469 35.719 1 95.31 436 ALA A O 1
ATOM 3403 N N . ILE A 1 437 ? -22.297 41.875 37.281 1 96.5 437 ILE A N 1
ATOM 3404 C CA . ILE A 1 437 ? -22.719 40.844 36.312 1 96.5 437 ILE A CA 1
ATOM 3405 C C . ILE A 1 437 ? -24.078 41.25 35.719 1 96.5 437 ILE A C 1
ATOM 3407 O O . ILE A 1 437 ? -24.281 41.125 34.531 1 96.5 437 ILE A O 1
ATOM 3411 N N . ALA A 1 438 ? -24.969 41.75 36.562 1 96.44 438 ALA A N 1
ATOM 3412 C CA . ALA A 1 438 ? -26.297 42.156 36.094 1 96.44 438 ALA A CA 1
ATOM 3413 C C . ALA A 1 438 ? -26.188 43.344 35.125 1 96.44 438 ALA A C 1
ATOM 3415 O O . ALA A 1 438 ? -26.922 43.406 34.125 1 96.44 438 ALA A O 1
ATOM 3416 N N . SER A 1 439 ? -25.328 44.219 35.438 1 95.56 439 SER A N 1
ATOM 3417 C CA . SER A 1 439 ? -25.125 45.375 34.562 1 95.56 439 SER A CA 1
ATOM 3418 C C . SER A 1 439 ? -24.594 44.938 33.188 1 95.56 439 SER A C 1
ATOM 3420 O O . SER A 1 439 ? -25 45.5 32.156 1 95.56 439 SER A O 1
ATOM 3422 N N . ALA A 1 440 ? -23.672 44.031 33.219 1 95.94 440 ALA A N 1
ATOM 3423 C CA . ALA A 1 440 ? -23.125 43.5 31.969 1 95.94 440 ALA A CA 1
ATOM 3424 C C . ALA A 1 440 ? -24.219 42.812 31.141 1 95.94 440 ALA A C 1
ATOM 3426 O O . ALA A 1 440 ? -24.234 42.938 29.922 1 95.94 440 ALA A O 1
ATOM 3427 N N . LEU A 1 441 ? -25.094 42.094 31.812 1 96.62 441 LEU A N 1
ATOM 3428 C CA . LEU A 1 441 ? -26.188 41.375 31.141 1 96.62 441 LEU A CA 1
ATOM 3429 C C . LEU A 1 441 ? -27.172 42.375 30.516 1 96.62 441 LEU A C 1
ATOM 3431 O O . LEU A 1 441 ? -27.734 42.094 29.453 1 96.62 441 LEU A O 1
ATOM 3435 N N . GLU A 1 442 ? -27.328 43.469 31.109 1 94.94 442 GLU A N 1
ATOM 3436 C CA . GLU A 1 442 ? -28.266 44.5 30.609 1 94.94 442 GLU A CA 1
ATOM 3437 C C . GLU A 1 442 ? -27.766 45.094 29.297 1 94.94 442 GLU A C 1
ATOM 3439 O O . GLU A 1 442 ? -28.578 45.531 28.484 1 94.94 442 GLU A O 1
ATOM 3444 N N . LEU A 1 443 ? -26.5 45.094 29.141 1 95.12 443 LEU A N 1
ATOM 3445 C CA . LEU A 1 443 ? -25.922 45.688 27.922 1 95.12 443 LEU A CA 1
ATOM 3446 C C . LEU A 1 443 ? -26.188 44.781 26.719 1 95.12 443 LEU A C 1
ATOM 3448 O O . LEU A 1 443 ? -26.094 45.219 25.578 1 95.12 443 LEU A O 1
ATOM 3452 N N . LEU A 1 444 ? -26.469 43.5 26.953 1 97.25 444 LEU A N 1
ATOM 3453 C CA . LEU A 1 444 ? -26.719 42.531 25.859 1 97.25 444 LEU A CA 1
ATOM 3454 C C . LEU A 1 444 ? -28.172 42.594 25.422 1 97.25 444 LEU A C 1
ATOM 3456 O O . LEU A 1 444 ? -28.891 41.594 25.531 1 97.25 444 LEU A O 1
ATOM 3460 N N . SER A 1 445 ? -28.531 43.719 24.844 1 96.12 445 SER A N 1
ATOM 3461 C CA . SER A 1 445 ? -29.891 43.906 24.391 1 96.12 445 SER A CA 1
ATOM 3462 C C . SER A 1 445 ? -30 43.844 22.875 1 96.12 445 SER A C 1
ATOM 3464 O O . SER A 1 445 ? -29.031 44.125 22.156 1 96.12 445 SER A O 1
ATOM 3466 N N . PRO A 1 446 ? -31.188 43.438 22.375 1 96.38 446 PRO A N 1
ATOM 3467 C CA . PRO A 1 446 ? -31.375 43.406 20.922 1 96.38 446 PRO A CA 1
ATOM 3468 C C . PRO A 1 446 ? -31.219 44.75 20.266 1 96.38 446 PRO A C 1
ATOM 3470 O O . PRO A 1 446 ? -30.703 44.875 19.141 1 96.38 446 PRO A O 1
ATOM 3473 N N . GLN A 1 447 ? -31.531 45.844 20.938 1 94.5 447 GLN A N 1
ATOM 3474 C CA . GLN A 1 447 ? -31.516 47.188 20.375 1 94.5 447 GLN A CA 1
ATOM 3475 C C . GLN A 1 447 ? -30.078 47.688 20.156 1 94.5 447 GLN A C 1
ATOM 3477 O O . GLN A 1 447 ? -29.844 48.531 19.312 1 94.5 447 GLN A O 1
ATOM 3482 N N . ASP A 1 448 ? -29.219 47.156 20.906 1 95.5 448 ASP A N 1
ATOM 3483 C CA . ASP A 1 448 ? -27.844 47.625 20.828 1 95.5 448 ASP A CA 1
ATOM 3484 C C . ASP A 1 448 ? -26.984 46.625 20.031 1 95.5 448 ASP A C 1
ATOM 3486 O O . ASP A 1 448 ? -25.766 46.781 19.953 1 95.5 448 ASP A O 1
ATOM 3490 N N . LEU A 1 449 ? -27.594 45.688 19.406 1 97.12 449 LEU A N 1
ATOM 3491 C CA . LEU A 1 449 ? -26.906 44.594 18.75 1 97.12 449 LEU A CA 1
ATOM 3492 C C . LEU A 1 449 ? -26.453 45 17.344 1 97.12 449 LEU A C 1
ATOM 3494 O O . LEU A 1 449 ? -27.188 45.656 16.609 1 97.12 449 LEU A O 1
ATOM 3498 N N . ARG A 1 450 ? -25.172 44.75 17.016 1 97.31 450 ARG A N 1
ATOM 3499 C CA . ARG A 1 450 ? -24.719 44.688 15.641 1 97.31 450 ARG A CA 1
ATOM 3500 C C . ARG A 1 450 ? -24.609 43.25 15.156 1 97.31 450 ARG A C 1
ATOM 3502 O O . ARG A 1 450 ? -23.719 42.5 15.602 1 97.31 450 ARG A O 1
ATOM 3509 N N . LEU A 1 451 ? -25.516 42.812 14.305 1 97.56 451 LEU A N 1
ATOM 3510 C CA . LEU A 1 451 ? -25.594 41.438 13.867 1 97.56 451 LEU A CA 1
ATOM 3511 C C . LEU A 1 451 ? -24.906 41.25 12.516 1 97.56 451 LEU A C 1
ATOM 3513 O O . LEU A 1 451 ? -25.312 41.844 11.516 1 97.56 451 LEU A O 1
ATOM 3517 N N . PHE A 1 452 ? -23.797 40.5 12.492 1 97.19 452 PHE A N 1
ATOM 3518 C CA . PHE A 1 452 ? -23.125 40.156 11.258 1 97.19 452 PHE A CA 1
ATOM 3519 C C . PHE A 1 452 ? -23.609 38.812 10.719 1 97.19 452 PHE A C 1
ATOM 3521 O O . PHE A 1 452 ? -23.469 37.781 11.367 1 97.19 452 PHE A O 1
ATOM 3528 N N . TRP A 1 453 ? -24.281 38.812 9.648 1 96.25 453 TRP A N 1
ATOM 3529 C CA . TRP A 1 453 ? -24.672 37.594 8.906 1 96.25 453 TRP A CA 1
ATOM 3530 C C . TRP A 1 453 ? -23.703 37.344 7.75 1 96.25 453 TRP A C 1
ATOM 3532 O O . TRP A 1 453 ? -23.812 37.969 6.695 1 96.25 453 TRP A O 1
ATOM 3542 N N . ILE A 1 454 ? -22.781 36.5 7.922 1 96 454 ILE A N 1
ATOM 3543 C CA . ILE A 1 454 ? -21.703 36.25 6.973 1 96 454 ILE A CA 1
ATOM 3544 C C . ILE A 1 454 ? -22.031 35 6.133 1 96 454 ILE A C 1
ATOM 3546 O O . ILE A 1 454 ? -22.125 33.906 6.664 1 96 454 ILE A O 1
ATOM 3550 N N . SER A 1 455 ? -22.25 35.125 4.883 1 93.5 455 SER A N 1
ATOM 3551 C CA . SER A 1 455 ? -22.656 34.031 4.008 1 93.5 455 SER A CA 1
ATOM 3552 C C . SER A 1 455 ? -22.438 34.406 2.541 1 93.5 455 SER A C 1
ATOM 3554 O O . SER A 1 455 ? -22.672 35.531 2.135 1 93.5 455 SER A O 1
ATOM 3556 N N . LYS A 1 456 ? -22.047 33.438 1.705 1 88.94 456 LYS A N 1
ATOM 3557 C CA . LYS A 1 456 ? -21.891 33.625 0.266 1 88.94 456 LYS A CA 1
ATOM 3558 C C . LYS A 1 456 ? -23.234 33.781 -0.42 1 88.94 456 LYS A C 1
ATOM 3560 O O . LYS A 1 456 ? -23.312 34.25 -1.556 1 88.94 456 LYS A O 1
ATOM 3565 N N . GLN A 1 457 ? -24.234 33.406 0.271 1 84.81 457 GLN A N 1
ATOM 3566 C CA . GLN A 1 457 ? -25.578 33.469 -0.276 1 84.81 457 GLN A CA 1
ATOM 3567 C C . GLN A 1 457 ? -25.984 34.906 -0.581 1 84.81 457 GLN A C 1
ATOM 3569 O O . GLN A 1 457 ? -26.906 35.156 -1.365 1 84.81 457 GLN A O 1
ATOM 3574 N N . HIS A 1 458 ? -25.375 35.844 0.008 1 89.25 458 HIS A N 1
ATOM 3575 C CA . HIS A 1 458 ? -25.719 37.25 -0.181 1 89.25 458 HIS A CA 1
ATOM 3576 C C . HIS A 1 458 ? -25.344 37.719 -1.575 1 89.25 458 HIS A C 1
ATOM 3578 O O . HIS A 1 458 ? -25.797 38.781 -2.027 1 89.25 458 HIS A O 1
ATOM 3584 N N . LEU A 1 459 ? -24.453 37 -2.271 1 78.06 459 LEU A N 1
ATOM 3585 C CA . LEU A 1 459 ? -24.062 37.344 -3.637 1 78.06 459 LEU A CA 1
ATOM 3586 C C . LEU A 1 459 ? -25.234 37.156 -4.594 1 78.06 459 LEU A C 1
ATOM 3588 O O . LEU A 1 459 ? -25.406 37.906 -5.539 1 78.06 459 LEU A O 1
ATOM 3592 N N . GLN A 1 460 ? -25.922 35.938 -4.582 1 58.16 460 GLN A N 1
ATOM 3593 C CA . GLN A 1 460 ? -26.984 35.562 -5.512 1 58.16 460 GLN A CA 1
ATOM 3594 C C . GLN A 1 460 ? -28.125 36.562 -5.488 1 58.16 460 GLN A C 1
ATOM 3596 O O . GLN A 1 460 ? -28.734 36.844 -6.516 1 58.16 460 GLN A O 1
ATOM 3601 N N . HIS A 1 461 ? -28.406 37.219 -4.422 1 48.44 461 HIS A N 1
ATOM 3602 C CA . HIS A 1 461 ? -29.547 38.094 -4.336 1 48.44 461 HIS A CA 1
ATOM 3603 C C . HIS A 1 461 ? -29.25 39.438 -5 1 48.44 461 HIS A C 1
ATOM 3605 O O . HIS A 1 461 ? -30.156 40.125 -5.457 1 48.44 461 HIS A O 1
ATOM 3611 N N . ASN A 1 462 ? -27.984 39.906 -5.09 1 43.97 462 ASN A N 1
ATOM 3612 C CA . ASN A 1 462 ? -27.625 41.188 -5.688 1 43.97 462 ASN A CA 1
ATOM 3613 C C . ASN A 1 462 ? -27.766 41.156 -7.207 1 43.97 462 ASN A C 1
ATOM 3615 O O . ASN A 1 462 ? -27.938 42.219 -7.848 1 43.97 462 ASN A O 1
ATOM 3619 N N . GLU A 1 463 ? -27.453 40.094 -7.914 1 41.72 463 GLU A N 1
ATOM 3620 C CA . GLU A 1 463 ? -27.609 40.062 -9.367 1 41.72 463 GLU A CA 1
ATOM 3621 C C . GLU A 1 463 ? -29.047 40.375 -9.781 1 41.72 463 GLU A C 1
ATOM 3623 O O . GLU A 1 463 ? -29.266 41 -10.82 1 41.72 463 GLU A O 1
ATOM 3628 N N . ASP A 1 464 ? -29.953 40.156 -8.953 1 35.53 464 ASP A N 1
ATOM 3629 C CA . ASP A 1 464 ? -31.312 40.469 -9.359 1 35.53 464 ASP A CA 1
ATOM 3630 C C . ASP A 1 464 ? -31.609 41.969 -9.172 1 35.53 464 ASP A C 1
ATOM 3632 O O . ASP A 1 464 ? -32.469 42.531 -9.867 1 35.53 464 ASP A O 1
ATOM 3636 N N . ALA A 1 465 ? -31 42.75 -8.234 1 33.75 465 ALA A N 1
ATOM 3637 C CA . ALA A 1 465 ? -31.328 44.156 -8.016 1 33.75 465 ALA A CA 1
ATOM 3638 C C . ALA A 1 465 ? -30.469 45.094 -8.891 1 33.75 465 ALA A C 1
ATOM 3640 O O . ALA A 1 465 ? -30.672 46.281 -8.914 1 33.75 465 ALA A O 1
ATOM 3641 N N . ALA A 1 466 ? -29.281 44.688 -9.25 1 36.09 466 ALA A N 1
ATOM 3642 C CA . ALA A 1 466 ? -28.406 45.594 -9.969 1 36.09 466 ALA A CA 1
ATOM 3643 C C . ALA A 1 466 ? -29.016 46 -11.312 1 36.09 466 ALA A C 1
ATOM 3645 O O . ALA A 1 466 ? -28.359 46.656 -12.125 1 36.09 466 ALA A O 1
ATOM 3646 N N . THR A 1 467 ? -30.109 45.562 -11.695 1 30.28 467 THR A N 1
ATOM 3647 C CA . THR A 1 467 ? -30.453 46.219 -12.953 1 30.28 467 THR A CA 1
ATOM 3648 C C . THR A 1 467 ? -30.594 47.719 -12.773 1 30.28 467 THR A C 1
ATOM 3650 O O . THR A 1 467 ? -30.984 48.438 -13.703 1 30.28 467 THR A O 1
ATOM 3653 N N . ALA A 1 468 ? -30.734 48.281 -11.492 1 28.47 468 ALA A N 1
ATOM 3654 C CA . ALA A 1 468 ? -31.031 49.688 -11.609 1 28.47 468 ALA A CA 1
ATOM 3655 C C . ALA A 1 468 ? -29.766 50.5 -11.922 1 28.47 468 ALA A C 1
ATOM 3657 O O . ALA A 1 468 ? -28.641 49.969 -11.766 1 28.47 468 ALA A O 1
ATOM 3658 N N . THR A 1 469 ? -29.75 51.969 -11.875 1 27.12 469 THR A N 1
ATOM 3659 C CA . THR A 1 469 ? -29.125 53.094 -12.562 1 27.12 469 THR A CA 1
ATOM 3660 C C . THR A 1 469 ? -27.719 53.375 -12.016 1 27.12 469 THR A C 1
ATOM 3662 O O . THR A 1 469 ? -27.188 54.469 -12.156 1 27.12 469 THR A O 1
ATOM 3665 N N . VAL A 1 470 ? -27 52.438 -11.336 1 27.88 470 VAL A N 1
ATOM 3666 C CA . VAL A 1 470 ? -25.828 53.031 -10.719 1 27.88 470 VAL A CA 1
ATOM 3667 C C . VAL A 1 470 ? -24.875 53.531 -11.805 1 27.88 470 VAL A C 1
ATOM 3669 O O . VAL A 1 470 ? -24.906 53.062 -12.938 1 27.88 470 VAL A O 1
ATOM 3672 N N . SER A 1 471 ? -24.297 54.75 -11.508 1 27.45 471 SER A N 1
ATOM 3673 C CA . SER A 1 471 ? -23.422 55.5 -12.406 1 27.45 471 SER A CA 1
ATOM 3674 C C . SER A 1 471 ? -22.266 54.625 -12.906 1 27.45 471 SER A C 1
ATOM 3676 O O . SER A 1 471 ? -21.891 53.656 -12.266 1 27.45 471 SER A O 1
ATOM 3678 N N . PRO A 1 472 ? -21.703 54.875 -14.203 1 29.22 472 PRO A N 1
ATOM 3679 C CA . PRO A 1 472 ? -20.75 54.125 -15.031 1 29.22 472 PRO A CA 1
ATOM 3680 C C . PRO A 1 472 ? -19.469 53.781 -14.289 1 29.22 472 PRO A C 1
ATOM 3682 O O . PRO A 1 472 ? -18.906 52.688 -14.5 1 29.22 472 PRO A O 1
ATOM 3685 N N . SER A 1 473 ? -18.875 54.719 -13.578 1 28.58 473 SER A N 1
ATOM 3686 C CA . SER A 1 473 ? -17.5 54.531 -13.148 1 28.58 473 SER A CA 1
ATOM 3687 C C . SER A 1 473 ? -17.391 53.5 -12.039 1 28.58 473 SER A C 1
ATOM 3689 O O . SER A 1 473 ? -16.453 52.688 -12 1 28.58 473 SER A O 1
ATOM 3691 N N . ALA A 1 474 ? -18.188 53.531 -11.016 1 30.22 474 ALA A N 1
ATOM 3692 C CA . ALA A 1 474 ? -18.234 52.656 -9.859 1 30.22 474 ALA A CA 1
ATOM 3693 C C . ALA A 1 474 ? -18.625 51.219 -10.281 1 30.22 474 ALA A C 1
ATOM 3695 O O . ALA A 1 474 ? -18.469 50.281 -9.508 1 30.22 474 ALA A O 1
ATOM 3696 N N . GLN A 1 475 ? -19.375 51.125 -11.445 1 28.8 475 GLN A N 1
ATOM 3697 C CA . GLN A 1 475 ? -19.766 49.844 -12.031 1 28.8 475 GLN A CA 1
ATOM 3698 C C . GLN A 1 475 ? -18.531 49.062 -12.445 1 28.8 475 GLN A C 1
ATOM 3700 O O . GLN A 1 475 ? -18.578 47.812 -12.492 1 28.8 475 GLN A O 1
ATOM 3705 N N . ARG A 1 476 ? -17.531 49.719 -12.859 1 32.09 476 ARG A N 1
ATOM 3706 C CA . ARG A 1 476 ? -16.375 49 -13.391 1 32.09 476 ARG A CA 1
ATOM 3707 C C . ARG A 1 476 ? -15.633 48.25 -12.289 1 32.09 476 ARG A C 1
ATOM 3709 O O . ARG A 1 476 ? -15.117 47.156 -12.508 1 32.09 476 ARG A O 1
ATOM 3716 N N . THR A 1 477 ? -15.328 49.094 -11.328 1 28.95 477 THR A N 1
ATOM 3717 C CA . THR A 1 477 ? -14.547 48.438 -10.281 1 28.95 477 THR A CA 1
ATOM 3718 C C . THR A 1 477 ? -15.367 47.344 -9.609 1 28.95 477 THR A C 1
ATOM 3720 O O . THR A 1 477 ? -14.836 46.281 -9.273 1 28.95 477 THR A O 1
ATOM 3723 N N . ALA A 1 478 ? -16.672 47.5 -9.32 1 34 478 ALA A N 1
ATOM 3724 C CA . ALA A 1 478 ? -17.578 46.5 -8.781 1 34 478 ALA A CA 1
ATOM 3725 C C . ALA A 1 478 ? -17.734 45.344 -9.758 1 34 478 ALA A C 1
ATOM 3727 O O . ALA A 1 478 ? -17.812 44.188 -9.344 1 34 478 ALA A O 1
ATOM 3728 N N . ALA A 1 479 ? -17.938 45.625 -11.133 1 33.31 479 ALA A N 1
ATOM 3729 C CA . ALA A 1 479 ? -18.031 44.594 -12.164 1 33.31 479 ALA A CA 1
ATOM 3730 C C . ALA A 1 479 ? -16.75 43.781 -12.227 1 33.31 479 ALA A C 1
ATOM 3732 O O . ALA A 1 479 ? -16.797 42.562 -12.445 1 33.31 479 ALA A O 1
ATOM 3733 N N . ALA A 1 480 ? -15.562 44.406 -12.117 1 33.38 480 ALA A N 1
ATOM 3734 C CA . ALA A 1 480 ? -14.312 43.625 -12.141 1 33.38 480 ALA A CA 1
ATOM 3735 C C . ALA A 1 480 ? -14.203 42.719 -10.93 1 33.38 480 ALA A C 1
ATOM 3737 O O . ALA A 1 480 ? -13.75 41.562 -11.047 1 33.38 480 ALA A O 1
ATOM 3738 N N . ALA A 1 481 ? -14.625 43.156 -9.773 1 35.03 481 ALA A N 1
ATOM 3739 C CA . ALA A 1 481 ? -14.617 42.281 -8.594 1 35.03 481 ALA A CA 1
ATOM 3740 C C . ALA A 1 481 ? -15.688 41.219 -8.703 1 35.03 481 ALA A C 1
ATOM 3742 O O . ALA A 1 481 ? -15.445 40.062 -8.344 1 35.03 481 ALA A O 1
ATOM 3743 N N . ALA A 1 482 ? -16.969 41.5 -9.227 1 34.56 482 ALA A N 1
ATOM 3744 C CA . ALA A 1 482 ? -18.016 40.5 -9.484 1 34.56 482 ALA A CA 1
ATOM 3745 C C . ALA A 1 482 ? -17.578 39.531 -10.555 1 34.56 482 ALA A C 1
ATOM 3747 O O . ALA A 1 482 ? -17.844 38.312 -10.438 1 34.56 482 ALA A O 1
ATOM 3748 N N . ALA A 1 483 ? -16.984 40 -11.594 1 34.75 483 ALA A N 1
ATOM 3749 C CA . ALA A 1 483 ? -16.5 39.094 -12.633 1 34.75 483 ALA A CA 1
ATOM 3750 C C . ALA A 1 483 ? -15.445 38.156 -12.078 1 34.75 483 ALA A C 1
ATOM 3752 O O . ALA A 1 483 ? -15.297 37.031 -12.57 1 34.75 483 ALA A O 1
ATOM 3753 N N . ALA A 1 484 ? -14.602 38.688 -11.258 1 34.22 484 ALA A N 1
ATOM 3754 C CA . ALA A 1 484 ? -13.57 37.812 -10.711 1 34.22 484 ALA A CA 1
ATOM 3755 C C . ALA A 1 484 ? -14.18 36.75 -9.828 1 34.22 484 ALA A C 1
ATOM 3757 O O . ALA A 1 484 ? -13.656 35.625 -9.75 1 34.22 484 ALA A O 1
ATOM 3758 N N . ILE A 1 485 ? -15.281 37.062 -9.164 1 34 485 ILE A N 1
ATOM 3759 C CA . ILE A 1 485 ? -15.938 36.031 -8.391 1 34 485 ILE A CA 1
ATOM 3760 C C . ILE A 1 485 ? -16.703 35.094 -9.328 1 34 485 ILE A C 1
ATOM 3762 O O . ILE A 1 485 ? -16.734 33.875 -9.109 1 34 485 ILE A O 1
ATOM 3766 N N . ALA A 1 486 ? -17.391 35.656 -10.344 1 34.31 486 ALA A N 1
ATOM 3767 C CA . ALA A 1 486 ? -18.203 34.812 -11.227 1 34.31 486 ALA A CA 1
ATOM 3768 C C . ALA A 1 486 ? -17.344 33.781 -11.945 1 34.31 486 ALA A C 1
ATOM 3770 O O . ALA A 1 486 ? -17.812 32.688 -12.289 1 34.31 486 ALA A O 1
ATOM 3771 N N . ASP A 1 487 ? -16.234 34.219 -12.484 1 32.69 487 ASP A N 1
ATOM 3772 C CA . ASP A 1 487 ? -15.438 33.281 -13.273 1 32.69 487 ASP A CA 1
ATOM 3773 C C . ASP A 1 487 ? -14.75 32.25 -12.383 1 32.69 487 ASP A C 1
ATOM 3775 O O . ASP A 1 487 ? -13.742 31.656 -12.781 1 32.69 487 ASP A O 1
ATOM 3779 N N . GLU A 1 488 ? -15.094 32.375 -11.219 1 32.38 488 GLU A N 1
ATOM 3780 C CA . GLU A 1 488 ? -14.445 31.328 -10.445 1 32.38 488 GLU A CA 1
ATOM 3781 C C . GLU A 1 488 ? -14.875 29.938 -10.906 1 32.38 488 GLU A C 1
ATOM 3783 O O . GLU A 1 488 ? -16.078 29.641 -10.969 1 32.38 488 GLU A O 1
ATOM 3788 N N . PRO A 1 489 ? -14.172 29.375 -11.68 1 30.45 489 PRO A N 1
ATOM 3789 C CA . PRO A 1 489 ? -14.602 28.016 -12.016 1 30.45 489 PRO A CA 1
ATOM 3790 C C . PRO A 1 489 ? -15.125 27.25 -10.805 1 30.45 489 PRO A C 1
ATOM 3792 O O . PRO A 1 489 ? -14.633 27.438 -9.688 1 30.45 489 PRO A O 1
ATOM 3795 N N . ALA A 1 490 ? -16.438 27.062 -10.844 1 32.25 490 ALA A N 1
ATOM 3796 C CA . ALA A 1 490 ? -17.031 26.172 -9.852 1 32.25 490 ALA A CA 1
ATOM 3797 C C . ALA A 1 490 ? -16.016 25.109 -9.406 1 32.25 490 ALA A C 1
ATOM 3799 O O . ALA A 1 490 ? -15.359 24.469 -10.234 1 32.25 490 ALA A O 1
ATOM 3800 N N . GLY A 1 491 ? -15.445 25.391 -8.312 1 32.56 491 GLY A N 1
ATOM 3801 C CA . GLY A 1 491 ? -14.602 24.297 -7.84 1 32.56 491 GLY A CA 1
ATOM 3802 C C . GLY A 1 491 ? -15.203 22.938 -8.102 1 32.56 491 GLY A C 1
ATOM 3803 O O . GLY A 1 491 ? -16.422 22.812 -8.305 1 32.56 491 GLY A O 1
ATOM 3804 N N . PRO A 1 492 ? -14.391 22.031 -8.508 1 33.41 492 PRO A N 1
ATOM 3805 C CA . PRO A 1 492 ? -14.914 20.766 -9.023 1 33.41 492 PRO A CA 1
ATOM 3806 C C . PRO A 1 492 ? -15.953 20.125 -8.109 1 33.41 492 PRO A C 1
ATOM 3808 O O . PRO A 1 492 ? -16.594 19.141 -8.477 1 33.41 492 PRO A O 1
ATOM 3811 N N . PHE A 1 493 ? -15.93 20.516 -6.879 1 35 493 PHE A N 1
ATOM 3812 C CA . PHE A 1 493 ? -16.766 19.703 -6.012 1 35 493 PHE A CA 1
ATOM 3813 C C . PHE A 1 493 ? -18.172 20.281 -5.895 1 35 493 PHE A C 1
ATOM 3815 O O . PHE A 1 493 ? -18.984 19.812 -5.098 1 35 493 PHE A O 1
ATOM 3822 N N . SER A 1 494 ? -18.484 21.469 -6.484 1 30.03 494 SER A N 1
ATOM 3823 C CA . SER A 1 494 ? -19.797 22.078 -6.246 1 30.03 494 SER A CA 1
ATOM 3824 C C . SER A 1 494 ? -20.891 21.344 -7.016 1 30.03 494 SER A C 1
ATOM 3826 O O . SER A 1 494 ? -22 21.859 -7.168 1 30.03 494 SER A O 1
ATOM 3828 N N . ALA A 1 495 ? -20.688 20.344 -7.68 1 29 495 ALA A N 1
ATOM 3829 C CA . ALA A 1 495 ? -21.797 20.047 -8.586 1 29 495 ALA A CA 1
ATOM 3830 C C . ALA A 1 495 ? -23.125 20.016 -7.836 1 29 495 ALA A C 1
ATOM 3832 O O . ALA A 1 495 ? -24.141 20.531 -8.328 1 29 495 ALA A O 1
ATOM 3833 N N . ASP A 1 496 ? -23.234 18.984 -6.844 1 29.02 496 ASP A N 1
ATOM 3834 C CA . ASP A 1 496 ? -24.609 18.578 -6.586 1 29.02 496 ASP A CA 1
ATOM 3835 C C . ASP A 1 496 ? -25.297 19.547 -5.617 1 29.02 496 ASP A C 1
ATOM 3837 O O . ASP A 1 496 ? -26.438 19.312 -5.219 1 29.02 496 ASP A O 1
ATOM 3841 N N . VAL A 1 497 ? -24.531 20.391 -4.938 1 28.92 497 VAL A N 1
ATOM 3842 C CA . VAL A 1 497 ? -25.406 21.094 -4.008 1 28.92 497 VAL A CA 1
ATOM 3843 C C . VAL A 1 497 ? -26.172 22.188 -4.75 1 28.92 497 VAL A C 1
ATOM 3845 O O . VAL A 1 497 ? -26.484 23.234 -4.176 1 28.92 497 VAL A O 1
ATOM 3848 N N . ALA A 1 498 ? -26.172 22.297 -6.043 1 27.12 498 ALA A N 1
ATOM 3849 C CA . ALA A 1 498 ? -26.75 23.453 -6.73 1 27.12 498 ALA A CA 1
ATOM 3850 C C . ALA A 1 498 ? -28.234 23.609 -6.395 1 27.12 498 ALA A C 1
ATOM 3852 O O . ALA A 1 498 ? -28.766 24.719 -6.402 1 27.12 498 ALA A O 1
ATOM 3853 N N . SER A 1 499 ? -29 22.422 -6.664 1 25.44 499 SER A N 1
ATOM 3854 C CA . SER A 1 499 ? -30.375 22.812 -6.938 1 25.44 499 SER A CA 1
ATOM 3855 C C . SER A 1 499 ? -31.078 23.297 -5.672 1 25.44 499 SER A C 1
ATOM 3857 O O . SER A 1 499 ? -32.312 23.359 -5.625 1 25.44 499 SER A O 1
ATOM 3859 N N . ALA A 1 500 ? -30.375 23.219 -4.48 1 26.72 500 ALA A N 1
ATOM 3860 C CA . ALA A 1 500 ? -31.406 23.547 -3.49 1 26.72 500 ALA A CA 1
ATOM 3861 C C . ALA A 1 500 ? -31.812 25.016 -3.596 1 26.72 500 ALA A C 1
ATOM 3863 O O . ALA A 1 500 ? -30.953 25.891 -3.676 1 26.72 500 ALA A O 1
ATOM 3864 N N . THR A 1 501 ? -33.062 25.188 -4.098 1 27.45 501 THR A N 1
ATOM 3865 C CA . THR A 1 501 ? -33.75 26.484 -4.125 1 27.45 501 THR A CA 1
ATOM 3866 C C . THR A 1 501 ? -33.406 27.297 -2.887 1 27.45 501 THR A C 1
ATOM 3868 O O . THR A 1 501 ? -33.375 26.781 -1.774 1 27.45 501 THR A O 1
ATOM 3871 N N . ALA A 1 502 ? -32.594 28.219 -2.939 1 31.2 502 ALA A N 1
ATOM 3872 C CA . ALA A 1 502 ? -32.312 29.188 -1.886 1 31.2 502 ALA A CA 1
ATOM 3873 C C . ALA A 1 502 ? -33.5 29.422 -0.994 1 31.2 502 ALA A C 1
ATOM 3875 O O . ALA A 1 502 ? -34.594 29.812 -1.478 1 31.2 502 ALA A O 1
ATOM 3876 N N . PRO A 1 503 ? -33.656 28.688 0.056 1 31.23 503 PRO A N 1
ATOM 3877 C CA . PRO A 1 503 ? -34.875 29.062 0.805 1 31.23 503 PRO A CA 1
ATOM 3878 C C . PRO A 1 503 ? -35 30.578 0.956 1 31.23 503 PRO A C 1
ATOM 3880 O O . PRO A 1 503 ? -34 31.281 1.144 1 31.23 503 PRO A O 1
ATOM 3883 N N . THR A 1 504 ? -35.844 31.172 0.18 1 30.42 504 THR A N 1
ATOM 3884 C CA . THR A 1 504 ? -36.25 32.562 0.367 1 30.42 504 THR A CA 1
ATOM 3885 C C . THR A 1 504 ? -36.438 32.875 1.849 1 30.42 504 THR A C 1
ATOM 3887 O O . THR A 1 504 ? -37.062 32.094 2.582 1 30.42 504 THR A O 1
ATOM 3890 N N . CYS A 1 505 ? -35.406 33.281 2.453 1 33.19 505 CYS A N 1
ATOM 3891 C CA . CYS A 1 505 ? -35.75 33.812 3.768 1 33.19 505 CYS A CA 1
ATOM 3892 C C . CYS A 1 505 ? -37.156 34.344 3.789 1 33.19 505 CYS A C 1
ATOM 3894 O O . CYS A 1 505 ? -37.531 35.156 2.945 1 33.19 505 CYS A O 1
ATOM 3896 N N . PRO A 1 506 ? -38.062 33.656 4.438 1 32.94 506 PRO A N 1
ATOM 3897 C CA . PRO A 1 506 ? -39.438 34.094 4.281 1 32.94 506 PRO A CA 1
ATOM 3898 C C . PRO A 1 506 ? -39.562 35.594 4.137 1 32.94 506 PRO A C 1
ATOM 3900 O O . PRO A 1 506 ? -40.094 36.094 3.125 1 32.94 506 PRO A O 1
ATOM 3903 N N . ASP A 1 507 ? -40.062 36.312 5.305 1 33.28 507 ASP A N 1
ATOM 3904 C CA . ASP A 1 507 ? -41 37.438 5.441 1 33.28 507 ASP A CA 1
ATOM 3905 C C . ASP A 1 507 ? -40.281 38.781 5.25 1 33.28 507 ASP A C 1
ATOM 3907 O O . ASP A 1 507 ? -40.812 39.844 5.605 1 33.28 507 ASP A O 1
ATOM 3911 N N . SER A 1 508 ? -39.031 38.906 5.27 1 37.97 508 SER A N 1
ATOM 3912 C CA . SER A 1 508 ? -38.781 40.344 5.258 1 37.97 508 SER A CA 1
ATOM 3913 C C . SER A 1 508 ? -39.062 40.938 3.883 1 37.97 508 SER A C 1
ATOM 3915 O O . SER A 1 508 ? -38.5 40.5 2.881 1 37.97 508 SER A O 1
ATOM 3917 N N . ALA A 1 509 ? -40.094 41.656 3.756 1 40.91 509 ALA A N 1
ATOM 3918 C CA . ALA A 1 509 ? -40.688 42.375 2.643 1 40.91 509 ALA A CA 1
ATOM 3919 C C . ALA A 1 509 ? -39.625 43.156 1.864 1 40.91 509 ALA A C 1
ATOM 3921 O O . ALA A 1 509 ? -39.812 43.469 0.686 1 40.91 509 ALA A O 1
ATOM 3922 N N . ALA A 1 510 ? -38.781 43.875 2.555 1 46.91 510 ALA A N 1
ATOM 3923 C CA . ALA A 1 510 ? -38.031 44.844 1.732 1 46.91 510 ALA A CA 1
ATOM 3924 C C . ALA A 1 510 ? -36.781 44.219 1.152 1 46.91 510 ALA A C 1
ATOM 3926 O O . ALA A 1 510 ? -36.094 43.438 1.828 1 46.91 510 ALA A O 1
ATOM 3927 N N . PRO A 1 511 ? -36.625 44.125 -0.045 1 57.22 511 PRO A N 1
ATOM 3928 C CA . PRO A 1 511 ? -35.406 43.625 -0.721 1 57.22 511 PRO A CA 1
ATOM 3929 C C . PRO A 1 511 ? -34.125 44.094 -0.072 1 57.22 511 PRO A C 1
ATOM 3931 O O . PRO A 1 511 ? -34.062 45.25 0.391 1 57.22 511 PRO A O 1
ATOM 3934 N N . PRO A 1 512 ? -33.125 43.062 0.31 1 69.06 512 PRO A N 1
ATOM 3935 C CA . PRO A 1 512 ? -31.828 43.5 0.887 1 69.06 512 PRO A CA 1
ATOM 3936 C C . PRO A 1 512 ? -31.172 44.625 0.089 1 69.06 512 PRO A C 1
ATOM 3938 O O . PRO A 1 512 ? -31.312 44.688 -1.134 1 69.06 512 PRO A O 1
ATOM 3941 N N . PRO A 1 513 ? -30.703 45.594 0.851 1 79.5 513 PRO A N 1
ATOM 3942 C CA . PRO A 1 513 ? -29.984 46.688 0.161 1 79.5 513 PRO A CA 1
ATOM 3943 C C . PRO A 1 513 ? -28.844 46.156 -0.711 1 79.5 513 PRO A C 1
ATOM 3945 O O . PRO A 1 513 ? -28.375 45.031 -0.52 1 79.5 513 PRO A O 1
ATOM 3948 N N . PRO A 1 514 ? -28.562 46.875 -1.721 1 82.56 514 PRO A N 1
ATOM 3949 C CA . PRO A 1 514 ? -27.453 46.5 -2.59 1 82.56 514 PRO A CA 1
ATOM 3950 C C . PRO A 1 514 ? -26.141 46.375 -1.836 1 82.56 514 PRO A C 1
ATOM 3952 O O . PRO A 1 514 ? -25.906 47.094 -0.861 1 82.56 514 PRO A O 1
ATOM 3955 N N . LEU A 1 515 ? -25.328 45.5 -2.242 1 89.94 515 LEU A N 1
ATOM 3956 C CA . LEU A 1 515 ? -24.047 45.25 -1.6 1 89.94 515 LEU A CA 1
ATOM 3957 C C . LEU A 1 515 ? -23.062 46.344 -1.909 1 89.94 515 LEU A C 1
ATOM 3959 O O . LEU A 1 515 ? -23 46.844 -3.041 1 89.94 515 LEU A O 1
ATOM 3963 N N . LEU A 1 516 ? -22.406 46.844 -0.917 1 91.94 516 LEU A N 1
ATOM 3964 C CA . LEU A 1 516 ? -21.297 47.781 -1.021 1 91.94 516 LEU A CA 1
ATOM 3965 C C . LEU A 1 516 ? -19.953 47.062 -0.976 1 91.94 516 LEU A C 1
ATOM 3967 O O . LEU A 1 516 ? -19.875 45.906 -0.596 1 91.94 516 LEU A O 1
ATOM 3971 N N . THR A 1 517 ? -18.953 47.812 -1.449 1 92.88 517 THR A N 1
ATOM 3972 C CA . THR A 1 517 ? -17.609 47.25 -1.405 1 92.88 517 THR A CA 1
ATOM 3973 C C . THR A 1 517 ? -16.719 48.062 -0.459 1 92.88 517 THR A C 1
ATOM 3975 O O . THR A 1 517 ? -16.609 49.281 -0.604 1 92.88 517 THR A O 1
ATOM 3978 N N . GLU A 1 518 ? -16.203 47.438 0.532 1 92.12 518 GLU A N 1
ATOM 3979 C CA . GLU A 1 518 ? -15.258 48.094 1.442 1 92.12 518 GLU A CA 1
ATOM 3980 C C . GLU A 1 518 ? -13.961 48.469 0.724 1 92.12 518 GLU A C 1
ATOM 3982 O O . GLU A 1 518 ? -13.406 47.656 -0.024 1 92.12 518 GLU A O 1
ATOM 3987 N N . PRO A 1 519 ? -13.445 49.531 0.841 1 88.31 519 PRO A N 1
ATOM 3988 C CA . PRO A 1 519 ? -12.406 50.094 -0.03 1 88.31 519 PRO A CA 1
ATOM 3989 C C . PRO A 1 519 ? -11.039 49.438 0.214 1 88.31 519 PRO A C 1
ATOM 3991 O O . PRO A 1 519 ? -10.203 49.406 -0.692 1 88.31 519 PRO A O 1
ATOM 3994 N N . HIS A 1 520 ? -10.703 49.094 1.345 1 89.81 520 HIS A N 1
ATOM 3995 C CA . HIS A 1 520 ? -9.344 48.656 1.66 1 89.81 520 HIS A CA 1
ATOM 3996 C C . HIS A 1 520 ? -9.148 47.188 1.391 1 89.81 520 HIS A C 1
ATOM 3998 O O . HIS A 1 520 ? -8.086 46.75 0.942 1 89.81 520 HIS A O 1
ATOM 4004 N N . TYR A 1 521 ? -10.102 46.406 1.761 1 91.88 521 TYR A N 1
ATOM 4005 C CA . TYR A 1 521 ? -9.953 44.938 1.637 1 91.88 521 TYR A CA 1
ATOM 4006 C C . TYR A 1 521 ? -10.852 44.406 0.534 1 91.88 521 TYR A C 1
ATOM 4008 O O . TYR A 1 521 ? -10.711 43.25 0.117 1 91.88 521 TYR A O 1
ATOM 4016 N N . GLY A 1 522 ? -11.773 45.156 0.059 1 88.38 522 GLY A N 1
ATOM 4017 C CA . GLY A 1 522 ? -12.633 44.75 -1.04 1 88.38 522 GLY A CA 1
ATOM 4018 C C . GLY A 1 522 ? -13.797 43.875 -0.597 1 88.38 522 GLY A C 1
ATOM 4019 O O . GLY A 1 522 ? -14.43 43.219 -1.419 1 88.38 522 GLY A O 1
ATOM 4020 N N . ALA A 1 523 ? -14.133 43.844 0.667 1 93.06 523 ALA A N 1
ATOM 4021 C CA . ALA A 1 523 ? -15.219 43.031 1.187 1 93.06 523 ALA A CA 1
ATOM 4022 C C . ALA A 1 523 ? -16.578 43.562 0.752 1 93.06 523 ALA A C 1
ATOM 4024 O O . ALA A 1 523 ? -16.797 44.781 0.755 1 93.06 523 ALA A O 1
ATOM 4025 N N . GLN A 1 524 ? -17.391 42.656 0.291 1 93.5 524 GLN A N 1
ATOM 4026 C CA . GLN A 1 524 ? -18.75 43.031 -0.062 1 93.5 524 GLN A CA 1
ATOM 4027 C C . GLN A 1 524 ? -19.688 42.938 1.142 1 93.5 524 GLN A C 1
ATOM 4029 O O . GLN A 1 524 ? -19.656 41.938 1.863 1 93.5 524 GLN A O 1
ATOM 4034 N N . TYR A 1 525 ? -20.438 44.031 1.435 1 95.31 525 TYR A N 1
ATOM 4035 C CA . TYR A 1 525 ? -21.312 44 2.604 1 95.31 525 TYR A CA 1
ATOM 4036 C C . TYR A 1 525 ? -22.5 44.938 2.408 1 95.31 525 TYR A C 1
ATOM 4038 O O . TYR A 1 525 ? -22.531 45.719 1.461 1 95.31 525 TYR A O 1
ATOM 4046 N N . SER A 1 526 ? -23.516 44.781 3.172 1 94.69 526 SER A N 1
ATOM 4047 C CA . SER A 1 526 ? -24.641 45.688 3.27 1 94.69 526 SER A CA 1
ATOM 4048 C C . SER A 1 526 ? -25.031 45.938 4.723 1 94.69 526 SER A C 1
ATOM 4050 O O . SER A 1 526 ? -24.781 45.094 5.59 1 94.69 526 SER A O 1
ATOM 4052 N N . VAL A 1 527 ? -25.5 47.125 5.047 1 94.31 527 VAL A N 1
ATOM 4053 C CA . VAL A 1 527 ? -25.938 47.469 6.391 1 94.31 527 VAL A CA 1
ATOM 4054 C C . VAL A 1 527 ? -27.391 47.938 6.352 1 94.31 527 VAL A C 1
ATOM 4056 O O . VAL A 1 527 ? -27.781 48.719 5.484 1 94.31 527 VAL A O 1
ATOM 4059 N N . SER A 1 528 ? -28.188 47.344 7.18 1 93.88 528 SER A N 1
ATOM 4060 C CA . SER A 1 528 ? -29.578 47.719 7.336 1 93.88 528 SER A CA 1
ATOM 4061 C C . SER A 1 528 ? -30.016 47.625 8.797 1 93.88 528 SER A C 1
ATOM 4063 O O . SER A 1 528 ? -29.391 46.938 9.594 1 93.88 528 SER A O 1
ATOM 4065 N N . PRO A 1 529 ? -31.031 48.406 9.148 1 93.31 529 PRO A N 1
ATOM 4066 C CA . PRO A 1 529 ? -31.562 48.188 10.492 1 93.31 529 PRO A CA 1
ATOM 4067 C C . PRO A 1 529 ? -32.125 46.75 10.688 1 93.31 529 PRO A C 1
ATOM 4069 O O . PRO A 1 529 ? -32.594 46.156 9.727 1 93.31 529 PRO A O 1
ATOM 4072 N N . LEU A 1 530 ? -32.062 46.312 11.938 1 95.75 530 LEU A N 1
ATOM 4073 C CA . LEU A 1 530 ? -32.656 45.031 12.234 1 95.75 530 LEU A CA 1
ATOM 4074 C C . LEU A 1 530 ? -34.156 45.031 12.008 1 95.75 530 LEU A C 1
ATOM 4076 O O . LEU A 1 530 ? -34.812 46.031 12.328 1 95.75 530 LEU A O 1
ATOM 4080 N N . PRO A 1 531 ? -34.688 44 11.438 1 93.56 531 PRO A N 1
ATOM 4081 C CA . PRO A 1 531 ? -36.125 43.938 11.25 1 93.56 531 PRO A CA 1
ATOM 4082 C C . PRO A 1 531 ? -36.906 44.062 12.562 1 93.56 531 PRO A C 1
ATOM 4084 O O . PRO A 1 531 ? -36.562 43.375 13.539 1 93.56 531 PRO A O 1
ATOM 4087 N N . PRO A 1 532 ? -37.938 44.875 12.531 1 93.94 532 PRO A N 1
ATOM 4088 C CA . PRO A 1 532 ? -38.688 45.062 13.766 1 93.94 532 PRO A CA 1
ATOM 4089 C C . PRO A 1 532 ? -39.281 43.75 14.289 1 93.94 532 PRO A C 1
ATOM 4091 O O . PRO A 1 532 ? -39.375 43.531 15.5 1 93.94 532 PRO A O 1
ATOM 4094 N N . ALA A 1 533 ? -39.656 42.906 13.422 1 94.25 533 ALA A N 1
ATOM 4095 C CA . ALA A 1 533 ? -40.219 41.625 13.828 1 94.25 533 ALA A CA 1
ATOM 4096 C C . ALA A 1 533 ? -39.188 40.812 14.602 1 94.25 533 ALA A C 1
ATOM 4098 O O . ALA A 1 533 ? -39.531 40.062 15.531 1 94.25 533 ALA A O 1
ATOM 4099 N N . TRP A 1 534 ? -37.938 40.875 14.188 1 96.31 534 TRP A N 1
ATOM 4100 C CA . TRP A 1 534 ? -36.875 40.156 14.883 1 96.31 534 TRP A CA 1
ATOM 4101 C C . TRP A 1 534 ? -36.688 40.719 16.281 1 96.31 534 TRP A C 1
ATOM 4103 O O . TRP A 1 534 ? -36.594 39.969 17.266 1 96.31 534 TRP A O 1
ATOM 4113 N N . LEU A 1 535 ? -36.688 42.062 16.359 1 96.5 535 LEU A N 1
ATOM 4114 C CA . LEU A 1 535 ? -36.5 42.719 17.641 1 96.5 535 LEU A CA 1
ATOM 4115 C C . LEU A 1 535 ? -37.594 42.344 18.625 1 96.5 535 LEU A C 1
ATOM 4117 O O . LEU A 1 535 ? -37.344 42.156 19.812 1 96.5 535 LEU A O 1
ATOM 4121 N N . GLU A 1 536 ? -38.812 42.281 18.109 1 95.19 536 GLU A N 1
ATOM 4122 C CA . GLU A 1 536 ? -39.938 41.906 18.953 1 95.19 536 GLU A CA 1
ATOM 4123 C C . GLU A 1 536 ? -39.781 40.469 19.453 1 95.19 536 GLU A C 1
ATOM 4125 O O . GLU A 1 536 ? -40 40.188 20.625 1 95.19 536 GLU A O 1
ATOM 4130 N N . ALA A 1 537 ? -39.5 39.625 18.578 1 96.12 537 ALA A N 1
ATOM 4131 C CA . ALA A 1 537 ? -39.344 38.219 18.938 1 96.12 537 ALA A CA 1
ATOM 4132 C C . ALA A 1 537 ? -38.219 38.031 19.953 1 96.12 537 ALA A C 1
ATOM 4134 O O . ALA A 1 537 ? -38.344 37.25 20.891 1 96.12 537 ALA A O 1
ATOM 4135 N N . TRP A 1 538 ? -37.125 38.688 19.781 1 97.44 538 TRP A N 1
ATOM 4136 C CA . TRP A 1 538 ? -36 38.594 20.672 1 97.44 538 TRP A CA 1
ATOM 4137 C C . TRP A 1 538 ? -36.281 39.219 22.031 1 97.44 538 TRP A C 1
ATOM 4139 O O . TRP A 1 538 ? -35.812 38.75 23.062 1 97.44 538 TRP A O 1
ATOM 4149 N N . GLY A 1 539 ? -37.031 40.312 21.953 1 95.94 539 GLY A N 1
ATOM 4150 C CA . GLY A 1 539 ? -37.5 40.906 23.203 1 95.94 539 GLY A CA 1
ATOM 4151 C C . GLY A 1 539 ? -38.344 39.938 24.016 1 95.94 539 GLY A C 1
ATOM 4152 O O . GLY A 1 539 ? -38.219 39.875 25.25 1 95.94 539 GLY A O 1
ATOM 4153 N N . GLN A 1 540 ? -39.188 39.25 23.406 1 95.12 540 GLN A N 1
ATOM 4154 C CA . GLN A 1 540 ? -40.031 38.281 24.078 1 95.12 540 GLN A CA 1
ATOM 4155 C C . GLN A 1 540 ? -39.188 37.125 24.625 1 95.12 540 GLN A C 1
ATOM 4157 O O . GLN A 1 540 ? -39.469 36.625 25.734 1 95.12 540 GLN A O 1
ATOM 4162 N N . ALA A 1 541 ? -38.281 36.688 23.859 1 96 541 ALA A N 1
ATOM 4163 C CA . ALA A 1 541 ? -37.406 35.594 24.297 1 96 541 ALA A CA 1
ATOM 4164 C C . ALA A 1 541 ? -36.656 35.969 25.562 1 96 541 ALA A C 1
ATOM 4166 O O . ALA A 1 541 ? -36.438 35.125 26.438 1 96 541 ALA A O 1
ATOM 4167 N N . LEU A 1 542 ? -36.219 37.219 25.641 1 95.31 542 LEU A N 1
ATOM 4168 C CA . LEU A 1 542 ? -35.5 37.75 26.812 1 95.31 542 LEU A CA 1
ATOM 4169 C C . LEU A 1 542 ? -36.375 37.719 28.047 1 95.31 542 LEU A C 1
ATOM 4171 O O . LEU A 1 542 ? -35.906 37.469 29.156 1 95.31 542 LEU A O 1
ATOM 4175 N N . GLU A 1 543 ? -37.719 37.875 27.844 1 93.12 543 GLU A N 1
ATOM 4176 C CA . GLU A 1 543 ? -38.656 38 28.953 1 93.12 543 GLU A CA 1
ATOM 4177 C C . GLU A 1 543 ? -39.25 36.656 29.359 1 93.12 543 GLU A C 1
ATOM 4179 O O . GLU A 1 543 ? -39.656 36.469 30.5 1 93.12 543 GLU A O 1
ATOM 4184 N N . ARG A 1 544 ? -39.188 35.656 28.406 1 94.38 544 ARG A N 1
ATOM 4185 C CA . ARG A 1 544 ? -39.812 34.375 28.672 1 94.38 544 ARG A CA 1
ATOM 4186 C C . ARG A 1 544 ? -38.812 33.25 28.375 1 94.38 544 ARG A C 1
ATOM 4188 O O . ARG A 1 544 ? -39.094 32.344 27.562 1 94.38 544 ARG A O 1
ATOM 4195 N N . PRO A 1 545 ? -37.75 33.219 29.141 1 90.62 545 PRO A N 1
ATOM 4196 C CA . PRO A 1 545 ? -36.781 32.156 28.875 1 90.62 545 PRO A CA 1
ATOM 4197 C C . PRO A 1 545 ? -37.344 30.766 29.125 1 90.62 545 PRO A C 1
ATOM 4199 O O . PRO A 1 545 ? -36.812 29.781 28.594 1 90.62 545 PRO A O 1
ATOM 4202 N N . GLN A 1 546 ? -38.438 30.578 29.812 1 88.94 546 GLN A N 1
ATOM 4203 C CA . GLN A 1 546 ? -39.031 29.297 30.141 1 88.94 546 GLN A CA 1
ATOM 4204 C C . GLN A 1 546 ? -39.625 28.625 28.906 1 88.94 546 GLN A C 1
ATOM 4206 O O . GLN A 1 546 ? -39.906 27.422 28.906 1 88.94 546 GLN A O 1
ATOM 4211 N N . ASP A 1 547 ? -39.812 29.375 27.938 1 90.62 547 ASP A N 1
ATOM 4212 C CA . ASP A 1 547 ? -40.344 28.812 26.703 1 90.62 547 ASP A CA 1
ATOM 4213 C C . ASP A 1 547 ? -39.344 27.859 26.047 1 90.62 547 ASP A C 1
ATOM 4215 O O . ASP A 1 547 ? -39.75 27.078 25.172 1 90.62 547 ASP A O 1
ATOM 4219 N N . GLN A 1 548 ? -38.125 27.859 26.422 1 93.88 548 GLN A N 1
ATOM 4220 C CA . GLN A 1 548 ? -37.094 26.906 25.984 1 93.88 548 GLN A CA 1
ATOM 4221 C C . GLN A 1 548 ? -36.594 26.062 27.141 1 93.88 548 GLN A C 1
ATOM 4223 O O . GLN A 1 548 ? -35.469 26.281 27.625 1 93.88 548 GLN A O 1
ATOM 4228 N N . PRO A 1 549 ? -37.25 25.016 27.469 1 92.44 549 PRO A N 1
ATOM 4229 C CA . PRO A 1 549 ? -36.938 24.25 28.656 1 92.44 549 PRO A CA 1
ATOM 4230 C C . PRO A 1 549 ? -35.594 23.5 28.531 1 92.44 549 PRO A C 1
ATOM 4232 O O . PRO A 1 549 ? -35.031 23.094 29.547 1 92.44 549 PRO A O 1
ATOM 4235 N N . GLU A 1 550 ? -35.156 23.297 27.344 1 94.5 550 GLU A N 1
ATOM 4236 C CA . GLU A 1 550 ? -33.906 22.594 27.125 1 94.5 550 GLU A CA 1
ATOM 4237 C C . GLU A 1 550 ? -32.719 23.422 27.625 1 94.5 550 GLU A C 1
ATOM 4239 O O . GLU A 1 550 ? -31.625 22.875 27.859 1 94.5 550 GLU A O 1
ATOM 4244 N N . LEU A 1 551 ? -32.938 24.75 27.781 1 96.88 551 LEU A N 1
ATOM 4245 C CA . LEU A 1 551 ? -31.859 25.641 28.25 1 96.88 551 LEU A CA 1
ATOM 4246 C C . LEU A 1 551 ? -31.859 25.703 29.781 1 96.88 551 LEU A C 1
ATOM 4248 O O . LEU A 1 551 ? -32.906 25.891 30.406 1 96.88 551 LEU A O 1
ATOM 4252 N N . HIS A 1 552 ? -30.75 25.391 30.375 1 95.5 552 HIS A N 1
ATOM 4253 C CA . HIS A 1 552 ? -30.562 25.516 31.812 1 95.5 552 HIS A CA 1
ATOM 4254 C C . HIS A 1 552 ? -29.094 25.719 32.188 1 95.5 552 HIS A C 1
ATOM 4256 O O . HIS A 1 552 ? -28.219 25.516 31.328 1 95.5 552 HIS A O 1
ATOM 4262 N N . LEU A 1 553 ? -28.75 26.203 33.375 1 95.25 553 LEU A N 1
ATOM 4263 C CA . LEU A 1 553 ? -27.391 26.422 33.844 1 95.25 553 LEU A CA 1
ATOM 4264 C C . LEU A 1 553 ? -26.641 25.094 34.031 1 95.25 553 LEU A C 1
ATOM 4266 O O . LEU A 1 553 ? -27.266 24.062 34.281 1 95.25 553 LEU A O 1
ATOM 4270 N N . PRO A 1 554 ? -25.391 25.031 33.875 1 93 554 PRO A N 1
ATOM 4271 C CA . PRO A 1 554 ? -24.625 23.781 33.938 1 93 554 PRO A CA 1
ATOM 4272 C C . PRO A 1 554 ? -24.578 23.188 35.344 1 93 554 PRO A C 1
ATOM 4274 O O . PRO A 1 554 ? -24.516 23.922 36.312 1 93 554 PRO A O 1
ATOM 4277 N N . ALA A 1 555 ? -24.5 21.828 35.375 1 91.12 555 ALA A N 1
ATOM 4278 C CA . ALA A 1 555 ? -24.297 21.078 36.625 1 91.12 555 ALA A CA 1
ATOM 4279 C C . ALA A 1 555 ? -22.859 21.172 37.094 1 91.12 555 ALA A C 1
ATOM 4281 O O . ALA A 1 555 ? -21.984 21.625 36.344 1 91.12 555 ALA A O 1
ATOM 4282 N N . PRO A 1 556 ? -22.594 20.859 38.375 1 91.25 556 PRO A N 1
ATOM 4283 C CA . PRO A 1 556 ? -21.203 20.859 38.812 1 91.25 556 PRO A CA 1
ATOM 4284 C C . PRO A 1 556 ? -20.297 19.969 37.969 1 91.25 556 PRO A C 1
ATOM 4286 O O . PRO A 1 556 ? -20.703 18.891 37.531 1 91.25 556 PRO A O 1
ATOM 4289 N N . ASN A 1 557 ? -19.141 20.406 37.719 1 91.06 557 ASN A N 1
ATOM 4290 C CA . ASN A 1 557 ? -18.172 19.719 36.875 1 91.06 557 ASN A CA 1
ATOM 4291 C C . ASN A 1 557 ? -17.578 18.5 37.594 1 91.06 557 ASN A C 1
ATOM 4293 O O . ASN A 1 557 ? -16.859 18.656 38.594 1 91.06 557 ASN A O 1
ATOM 4297 N N . PRO A 1 558 ? -17.828 17.312 37.125 1 88.62 558 PRO A N 1
ATOM 4298 C CA . PRO A 1 558 ? -17.344 16.109 37.781 1 88.62 558 PRO A CA 1
ATOM 4299 C C . PRO A 1 558 ? -15.852 15.867 37.562 1 88.62 558 PRO A C 1
ATOM 4301 O O . PRO A 1 558 ? -15.258 15.016 38.219 1 88.62 558 PRO A O 1
ATOM 4304 N N . PHE A 1 559 ? -15.172 16.594 36.781 1 91.25 559 PHE A N 1
ATOM 4305 C CA . PHE A 1 559 ? -13.789 16.328 36.375 1 91.25 559 PHE A CA 1
ATOM 4306 C C . PHE A 1 559 ? -12.82 17.203 37.156 1 91.25 559 PHE A C 1
ATOM 4308 O O . PHE A 1 559 ? -11.617 17.203 36.875 1 91.25 559 PHE A O 1
ATOM 4315 N N . ILE A 1 560 ? -13.234 17.984 38.094 1 92.19 560 ILE A N 1
ATOM 4316 C CA . ILE A 1 560 ? -12.352 18.797 38.906 1 92.19 560 ILE A CA 1
ATOM 4317 C C . ILE A 1 560 ? -11.484 17.906 39.781 1 92.19 560 ILE A C 1
ATOM 4319 O O . ILE A 1 560 ? -12 17.094 40.562 1 92.19 560 ILE A O 1
ATOM 4323 N N . PRO A 1 561 ? -10.188 17.969 39.656 1 91.62 561 PRO A N 1
ATOM 4324 C CA . PRO A 1 561 ? -9.32 17.094 40.438 1 91.62 561 PRO A CA 1
ATOM 4325 C C . PRO A 1 561 ? -9.344 17.406 41.938 1 91.62 561 PRO A C 1
ATOM 4327 O O . PRO A 1 561 ? -9.422 18.578 42.312 1 91.62 561 PRO A O 1
ATOM 4330 N N . THR A 1 562 ? -9.25 16.406 42.719 1 88.94 562 THR A N 1
ATOM 4331 C CA . THR A 1 562 ? -9.211 16.578 44.156 1 88.94 562 THR A CA 1
ATOM 4332 C C . THR A 1 562 ? -7.879 16.109 44.719 1 88.94 562 THR A C 1
ATOM 4334 O O . THR A 1 562 ? -7.531 16.422 45.875 1 88.94 562 THR A O 1
ATOM 4337 N N . ASP A 1 563 ? -7.164 15.383 44.031 1 90.12 563 ASP A N 1
ATOM 4338 C CA . ASP A 1 563 ? -5.828 14.93 44.406 1 90.12 563 ASP A CA 1
ATOM 4339 C C . ASP A 1 563 ? -4.762 15.594 43.531 1 90.12 563 ASP A C 1
ATOM 4341 O O . ASP A 1 563 ? -4.68 15.32 42.344 1 90.12 563 ASP A O 1
ATOM 4345 N N . LEU A 1 564 ? -3.969 16.438 44.188 1 90.88 564 LEU A N 1
ATOM 4346 C CA . LEU A 1 564 ? -2.938 17.172 43.438 1 90.88 564 LEU A CA 1
ATOM 4347 C C . LEU A 1 564 ? -1.546 16.75 43.906 1 90.88 564 LEU A C 1
ATOM 4349 O O . LEU A 1 564 ? -0.585 17.516 43.75 1 90.88 564 LEU A O 1
ATOM 4353 N N . SER A 1 565 ? -1.419 15.43 44.406 1 89.44 565 SER A N 1
ATOM 4354 C CA . SER A 1 565 ? -0.139 14.945 44.906 1 89.44 565 SER A CA 1
ATOM 4355 C C . SER A 1 565 ? 0.803 14.578 43.75 1 89.44 565 SER A C 1
ATOM 4357 O O . SER A 1 565 ? 0.355 14.164 42.688 1 89.44 565 SER A O 1
ATOM 4359 N N . LEU A 1 566 ? 2.078 14.766 43.969 1 89.12 566 LEU A N 1
ATOM 4360 C CA . LEU A 1 566 ? 3.096 14.438 42.969 1 89.12 566 LEU A CA 1
ATOM 4361 C C . LEU A 1 566 ? 3.676 13.047 43.219 1 89.12 566 LEU A C 1
ATOM 4363 O O . LEU A 1 566 ? 3.885 12.656 44.375 1 89.12 566 LEU A O 1
ATOM 4367 N N . ALA A 1 567 ? 3.811 12.336 42.219 1 82.06 567 ALA A N 1
ATOM 4368 C CA . ALA A 1 567 ? 4.379 10.992 42.281 1 82.06 567 ALA A CA 1
ATOM 4369 C C . ALA A 1 567 ? 5.875 11.039 42.562 1 82.06 567 ALA A C 1
ATOM 4371 O O . ALA A 1 567 ? 6.551 12.008 42.219 1 82.06 567 ALA A O 1
ATOM 4372 N N . ALA A 1 568 ? 6.355 10.023 43.375 1 74.62 568 ALA A N 1
ATOM 4373 C CA . ALA A 1 568 ? 7.781 9.93 43.656 1 74.62 568 ALA A CA 1
ATOM 4374 C C . ALA A 1 568 ? 8.586 9.594 42.406 1 74.62 568 ALA A C 1
ATOM 4376 O O . ALA A 1 568 ? 8.117 8.844 41.562 1 74.62 568 ALA A O 1
ATOM 4377 N N . ASP A 1 569 ? 9.57 10.477 42.094 1 61.41 569 ASP A N 1
ATOM 4378 C CA . ASP A 1 569 ? 10.391 10.367 40.875 1 61.41 569 ASP A CA 1
ATOM 4379 C C . ASP A 1 569 ? 11 8.977 40.75 1 61.41 569 ASP A C 1
ATOM 4381 O O . ASP A 1 569 ? 11.578 8.453 41.719 1 61.41 569 ASP A O 1
ATOM 4385 N N . GLU A 1 570 ? 10.352 8.258 39.875 1 62.03 570 GLU A N 1
ATOM 4386 C CA . GLU A 1 570 ? 10.984 6.965 39.625 1 62.03 570 GLU A CA 1
ATOM 4387 C C . GLU A 1 570 ? 12.25 7.133 38.781 1 62.03 570 GLU A C 1
ATOM 4389 O O . GLU A 1 570 ? 12.406 8.133 38.062 1 62.03 570 GLU A O 1
ATOM 4394 N N . ALA A 1 571 ? 13.359 6.371 38.938 1 59.56 571 ALA A N 1
ATOM 4395 C CA . ALA A 1 571 ? 14.773 6.219 38.656 1 59.56 571 ALA A CA 1
ATOM 4396 C C . ALA A 1 571 ? 15.016 6.207 37.125 1 59.56 571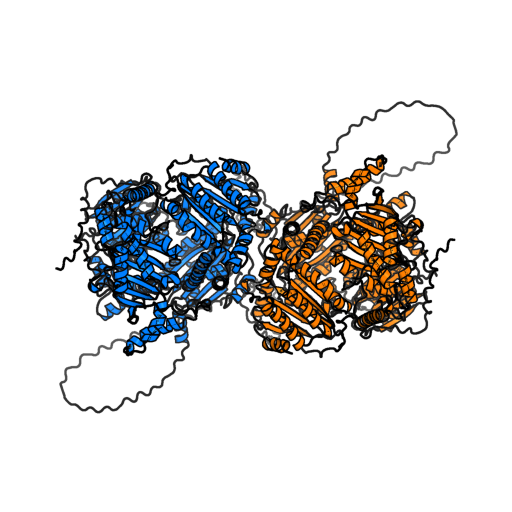 ALA A C 1
ATOM 4398 O O . ALA A 1 571 ? 16.141 6.441 36.688 1 59.56 571 ALA A O 1
ATOM 4399 N N . ALA A 1 572 ? 14.078 5.969 36.219 1 66.75 572 ALA A N 1
ATOM 4400 C CA . ALA A 1 572 ? 14.562 5.637 34.875 1 66.75 572 ALA A CA 1
ATOM 4401 C C . ALA A 1 572 ? 14.961 6.898 34.125 1 66.75 572 ALA A C 1
ATOM 4403 O O . ALA A 1 572 ? 14.281 7.926 34.188 1 66.75 572 ALA A O 1
ATOM 4404 N N . ALA A 1 573 ? 16.125 6.848 33.5 1 76.75 573 ALA A N 1
ATOM 4405 C CA . ALA A 1 573 ? 16.688 7.938 32.719 1 76.75 573 ALA A CA 1
ATOM 4406 C C . ALA A 1 573 ? 15.891 8.133 31.422 1 76.75 573 ALA A C 1
ATOM 4408 O O . ALA A 1 573 ? 15.797 9.25 30.906 1 76.75 573 ALA A O 1
ATOM 4409 N N . ALA A 1 574 ? 15.258 7.113 30.906 1 89.94 574 ALA A N 1
ATOM 4410 C CA . ALA A 1 574 ? 14.508 7.129 29.641 1 89.94 574 ALA A CA 1
ATOM 4411 C C . ALA A 1 574 ? 13.234 6.297 29.766 1 89.94 574 ALA A C 1
ATOM 4413 O O . ALA A 1 574 ? 13.078 5.52 30.703 1 89.94 574 ALA A O 1
ATOM 4414 N N . PRO A 1 575 ? 12.289 6.562 28.75 1 94.31 575 PRO A N 1
ATOM 4415 C CA . PRO A 1 575 ? 11.07 5.75 28.766 1 94.31 575 PRO A CA 1
ATOM 4416 C C . PRO A 1 575 ? 11.352 4.258 28.625 1 94.31 575 PRO A C 1
ATOM 4418 O O . PRO A 1 575 ? 12.242 3.865 27.859 1 94.31 575 PRO A O 1
ATOM 4421 N N . VAL A 1 576 ? 10.609 3.471 29.328 1 92.81 576 VAL A N 1
ATOM 4422 C CA . VAL A 1 576 ? 10.727 2.018 29.266 1 92.81 576 VAL A CA 1
ATOM 4423 C C . VAL A 1 576 ? 9.375 1.4 28.938 1 92.81 576 VAL A C 1
ATOM 4425 O O . VAL A 1 576 ? 8.328 2.025 29.141 1 92.81 576 VAL A O 1
ATOM 4428 N N . VAL A 1 577 ? 9.406 0.181 28.344 1 93.94 577 VAL A N 1
ATOM 4429 C CA . VAL A 1 577 ? 8.164 -0.514 28.016 1 93.94 577 VAL A CA 1
ATOM 4430 C C . VAL A 1 577 ? 7.535 -1.07 29.297 1 93.94 577 VAL A C 1
ATOM 4432 O O . VAL A 1 577 ? 8.094 -1.966 29.922 1 93.94 577 VAL A O 1
ATOM 4435 N N . ALA A 1 578 ? 6.43 -0.554 29.641 1 92.31 578 ALA A N 1
ATOM 4436 C CA . ALA A 1 578 ? 5.742 -0.967 30.875 1 92.31 578 ALA A CA 1
ATOM 4437 C C . ALA A 1 578 ? 4.793 -2.129 30.594 1 92.31 578 ALA A C 1
ATOM 4439 O O . ALA A 1 578 ? 4.547 -2.959 31.469 1 92.31 578 ALA A O 1
ATOM 4440 N N . LEU A 1 579 ? 4.238 -2.121 29.453 1 93.31 579 LEU A N 1
ATOM 4441 C CA . LEU A 1 579 ? 3.281 -3.146 29.047 1 93.31 579 LEU A CA 1
ATOM 4442 C C . LEU A 1 579 ? 3.453 -3.502 27.578 1 93.31 579 LEU A C 1
ATOM 4444 O O . LEU A 1 579 ? 3.498 -2.615 26.719 1 93.31 579 LEU A O 1
ATOM 4448 N N . ALA A 1 580 ? 3.582 -4.75 27.266 1 93.94 580 ALA A N 1
ATOM 4449 C CA . ALA A 1 580 ? 3.705 -5.223 25.891 1 93.94 580 ALA A CA 1
ATOM 4450 C C . ALA A 1 580 ? 2.918 -6.512 25.672 1 93.94 580 ALA A C 1
ATOM 4452 O O . ALA A 1 580 ? 3.086 -7.48 26.422 1 93.94 580 ALA A O 1
ATOM 4453 N N . VAL A 1 581 ? 2.047 -6.547 24.797 1 93 581 VAL A N 1
ATOM 4454 C CA . VAL A 1 581 ? 1.285 -7.695 24.312 1 93 581 VAL A CA 1
ATOM 4455 C C . VAL A 1 581 ? 1.495 -7.863 22.812 1 93 581 VAL A C 1
ATOM 4457 O O . VAL A 1 581 ? 1.129 -6.988 22.031 1 93 581 VAL A O 1
ATOM 4460 N N . PRO A 1 582 ? 2.08 -8.969 22.375 1 87.88 582 PRO A N 1
ATOM 4461 C CA . PRO A 1 582 ? 2.463 -9.148 20.969 1 87.88 582 PRO A CA 1
ATOM 4462 C C . PRO A 1 582 ? 1.307 -8.891 20.016 1 87.88 582 PRO A C 1
ATOM 4464 O O . PRO A 1 582 ? 0.241 -9.5 20.141 1 87.88 582 PRO A O 1
ATOM 4467 N N . GLY A 1 583 ? 1.591 -8.055 19.094 1 89.62 583 GLY A N 1
ATOM 4468 C CA . GLY A 1 583 ? 0.659 -7.758 18.016 1 89.62 583 GLY A CA 1
ATOM 4469 C C . GLY A 1 583 ? -0.515 -6.906 18.469 1 89.62 583 GLY A C 1
ATOM 4470 O O . GLY A 1 583 ? -1.396 -6.59 17.656 1 89.62 583 GLY A O 1
ATOM 4471 N N . ARG A 1 584 ? -0.551 -6.5 19.734 1 93.62 584 ARG A N 1
ATOM 4472 C CA . ARG A 1 584 ? -1.729 -5.785 20.219 1 93.62 584 ARG A CA 1
ATOM 4473 C C . ARG A 1 584 ? -1.344 -4.434 20.812 1 93.62 584 ARG A C 1
ATOM 4475 O O . ARG A 1 584 ? -1.941 -3.41 20.484 1 93.62 584 ARG A O 1
ATOM 4482 N N . LEU A 1 585 ? -0.373 -4.492 21.719 1 95.31 585 LEU A N 1
ATOM 4483 C CA . LEU A 1 585 ? -0.138 -3.266 22.484 1 95.31 585 LEU A CA 1
ATOM 4484 C C . LEU A 1 585 ? 1.308 -3.191 22.953 1 95.31 585 LEU A C 1
ATOM 4486 O O . LEU A 1 585 ? 1.881 -4.199 23.375 1 95.31 585 LEU A O 1
ATOM 4490 N N . ARG A 1 586 ? 1.92 -2.039 22.859 1 95.81 586 ARG A N 1
ATOM 4491 C CA . ARG A 1 586 ? 3.18 -1.667 23.484 1 95.81 586 ARG A CA 1
ATOM 4492 C C . ARG A 1 586 ? 3.08 -0.288 24.125 1 95.81 586 ARG A C 1
ATOM 4494 O O . ARG A 1 586 ? 2.912 0.716 23.438 1 95.81 586 ARG A O 1
ATOM 4501 N N . LEU A 1 587 ? 3.16 -0.193 25.422 1 96.38 587 LEU A N 1
ATOM 4502 C CA . LEU A 1 587 ? 3.02 1.064 26.141 1 96.38 587 LEU A CA 1
ATOM 4503 C C . LEU A 1 587 ? 4.32 1.433 26.844 1 96.38 587 LEU A C 1
ATOM 4505 O O . LEU A 1 587 ? 4.793 0.693 27.719 1 96.38 587 LEU A O 1
ATOM 4509 N N . TRP A 1 588 ? 4.898 2.537 26.406 1 96.5 588 TRP A N 1
ATOM 4510 C CA . TRP A 1 588 ? 6.062 3.119 27.062 1 96.5 588 TRP A CA 1
ATOM 4511 C C . TRP A 1 588 ? 5.648 3.969 28.266 1 96.5 588 TRP A C 1
ATOM 4513 O O . TRP A 1 588 ? 4.535 4.5 28.297 1 96.5 588 TRP A O 1
ATOM 4523 N N . HIS A 1 589 ? 6.512 4.047 29.312 1 94.69 589 HIS A N 1
ATOM 4524 C CA . HIS A 1 589 ? 6.215 4.805 30.516 1 94.69 589 HIS A CA 1
ATOM 4525 C C . HIS A 1 589 ? 7.461 5.512 31.047 1 94.69 589 HIS A C 1
ATOM 4527 O O . HIS A 1 589 ? 8.555 4.949 31.016 1 94.69 589 HIS A O 1
ATOM 4533 N N . LYS A 1 590 ? 7.309 6.746 31.391 1 94.25 590 LYS A N 1
ATOM 4534 C CA . LYS A 1 590 ? 8.344 7.52 32.062 1 94.25 590 LYS A CA 1
ATOM 4535 C C . LYS A 1 590 ? 7.734 8.57 33 1 94.25 590 LYS A C 1
ATOM 4537 O O . LYS A 1 590 ? 7.359 9.656 32.531 1 94.25 590 LYS A O 1
ATOM 4542 N N . PRO A 1 591 ? 7.695 8.344 34.25 1 90.56 591 PRO A N 1
ATOM 4543 C CA . PRO A 1 591 ? 7.25 9.383 35.188 1 90.56 591 PRO A CA 1
ATOM 4544 C C . PRO A 1 591 ? 8.234 10.547 35.312 1 90.56 591 PRO A C 1
ATOM 4546 O O . PRO A 1 591 ? 9.445 10.336 35.25 1 90.56 591 PRO A O 1
ATOM 4549 N N . ASP A 1 592 ? 7.742 11.75 35.344 1 88.81 592 ASP A N 1
ATOM 4550 C CA . ASP A 1 592 ? 8.578 12.945 35.438 1 88.81 592 ASP A CA 1
ATOM 4551 C C . ASP A 1 592 ? 7.836 14.07 36.188 1 88.81 592 ASP A C 1
ATOM 4553 O O . ASP A 1 592 ? 6.828 14.578 35.688 1 88.81 592 ASP A O 1
ATOM 4557 N N . THR A 1 593 ? 8.273 14.477 37.312 1 87.06 593 THR A N 1
ATOM 4558 C CA . THR A 1 593 ? 7.598 15.484 38.125 1 87.06 593 THR A CA 1
ATOM 4559 C C . THR A 1 593 ? 8.477 16.719 38.312 1 87.06 593 THR A C 1
ATOM 4561 O O . THR A 1 593 ? 8.281 17.516 39.219 1 87.06 593 THR A O 1
ATOM 4564 N N . ARG A 1 594 ? 9.445 16.859 37.438 1 84.5 594 ARG A N 1
ATOM 4565 C CA . ARG A 1 594 ? 10.414 17.938 37.594 1 84.5 594 ARG A CA 1
ATOM 4566 C C . ARG A 1 594 ? 9.742 19.297 37.469 1 84.5 594 ARG A C 1
ATOM 4568 O O . ARG A 1 594 ? 10.258 20.297 37.969 1 84.5 594 ARG A O 1
ATOM 4575 N N . PHE A 1 595 ? 8.57 19.344 36.938 1 85.19 595 PHE A N 1
ATOM 4576 C CA . PHE A 1 595 ? 7.895 20.609 36.688 1 85.19 595 PHE A CA 1
ATOM 4577 C C . PHE A 1 595 ? 6.934 20.922 37.844 1 85.19 595 PHE A C 1
ATOM 4579 O O . PHE A 1 595 ? 6.25 21.953 37.812 1 85.19 595 PHE A O 1
ATOM 4586 N N . GLY A 1 596 ? 6.844 20.031 38.781 1 84.81 596 GLY A N 1
ATOM 4587 C CA . GLY A 1 596 ? 6.027 20.234 39.969 1 84.81 596 GLY A CA 1
ATOM 4588 C C . GLY A 1 596 ? 4.543 20.297 39.688 1 84.81 596 GLY A C 1
ATOM 4589 O O . GLY A 1 596 ? 3.785 20.953 40.375 1 84.81 596 GLY A O 1
ATOM 4590 N N . GLN A 1 597 ? 4.16 19.812 38.656 1 89.12 597 GLN A N 1
ATOM 4591 C CA . GLN A 1 597 ? 2.756 19.844 38.25 1 89.12 597 GLN A CA 1
ATOM 4592 C C . GLN A 1 597 ? 2.129 18.453 38.375 1 89.12 597 GLN A C 1
ATOM 4594 O O . GLN A 1 597 ? 2.756 17.453 38.031 1 89.12 597 GLN A O 1
ATOM 4599 N N . PRO A 1 598 ? 0.948 18.375 38.938 1 92.56 598 PRO A N 1
ATOM 4600 C CA . PRO A 1 598 ? 0.226 17.109 39 1 92.56 598 PRO A CA 1
ATOM 4601 C C . PRO A 1 598 ? -0.485 16.781 37.688 1 92.56 598 PRO A C 1
ATOM 4603 O O . PRO A 1 598 ? -1.695 16.531 37.688 1 92.56 598 PRO A O 1
ATOM 4606 N N . LYS A 1 599 ? 0.222 16.828 36.625 1 93.94 599 LYS A N 1
ATOM 4607 C CA . LYS A 1 599 ? -0.312 16.609 35.281 1 93.94 599 LYS A CA 1
ATOM 4608 C C . LYS A 1 599 ? 0.405 15.453 34.594 1 93.94 599 LYS A C 1
ATOM 4610 O O . LYS A 1 599 ? 1.529 15.102 34.969 1 93.94 599 LYS A O 1
ATOM 4615 N N . ALA A 1 600 ? -0.27 14.812 33.688 1 95.31 600 ALA A N 1
ATOM 4616 C CA . ALA A 1 600 ? 0.285 13.727 32.906 1 95.31 600 ALA A CA 1
ATOM 4617 C C . ALA A 1 600 ? -0.17 13.812 31.453 1 95.31 600 ALA A C 1
ATOM 4619 O O . ALA A 1 600 ? -1.094 14.57 31.125 1 95.31 600 ALA A O 1
ATOM 4620 N N . VAL A 1 601 ? 0.547 13.172 30.625 1 96.25 601 VAL A N 1
ATOM 4621 C CA . VAL A 1 601 ? 0.217 13.109 29.203 1 96.25 601 VAL A CA 1
ATOM 4622 C C . VAL A 1 601 ? 0.197 11.656 28.734 1 96.25 601 VAL A C 1
ATOM 4624 O O . VAL A 1 601 ? 1.027 10.852 29.172 1 96.25 601 VAL A O 1
ATOM 4627 N N . LEU A 1 602 ? -0.759 11.281 27.938 1 96.44 602 LEU A N 1
ATOM 4628 C CA . LEU A 1 602 ? -0.891 9.953 27.344 1 96.44 602 LEU A CA 1
ATOM 4629 C C . LEU A 1 602 ? -1.039 10.047 25.828 1 96.44 602 LEU A C 1
ATOM 4631 O O . LEU A 1 602 ? -1.962 10.695 25.328 1 96.44 602 LEU A O 1
ATOM 4635 N N . TYR A 1 603 ? -0.094 9.445 25.094 1 97.31 603 TYR A N 1
ATOM 4636 C CA . TYR A 1 603 ? -0.171 9.297 23.641 1 97.31 603 TYR A CA 1
ATOM 4637 C C . TYR A 1 603 ? -0.522 7.867 23.25 1 97.31 603 TYR A C 1
ATOM 4639 O O . TYR A 1 603 ? 0.09 6.918 23.75 1 97.31 603 TYR A O 1
ATOM 4647 N N . LEU A 1 604 ? -1.513 7.664 22.438 1 97 604 LEU A N 1
ATOM 4648 C CA . LEU A 1 604 ? -1.876 6.348 21.922 1 97 604 LEU A CA 1
ATOM 4649 C C . LEU A 1 604 ? -1.995 6.375 20.406 1 97 604 LEU A C 1
ATOM 4651 O O . LEU A 1 604 ? -2.867 7.051 19.859 1 97 604 LEU A O 1
ATOM 4655 N N . ASP A 1 605 ? -1.13 5.695 19.703 1 96.94 605 ASP A N 1
ATOM 4656 C CA . ASP A 1 605 ? -1.166 5.543 18.25 1 96.94 605 ASP A CA 1
ATOM 4657 C C . ASP A 1 605 ? -1.824 4.223 17.859 1 96.94 605 ASP A C 1
ATOM 4659 O O . ASP A 1 605 ? -1.194 3.166 17.922 1 96.94 605 ASP A O 1
ATOM 4663 N N . ILE A 1 606 ? -3.059 4.25 17.422 1 96.75 606 ILE A N 1
ATOM 4664 C CA . ILE A 1 606 ? -3.812 3.074 17 1 96.75 606 ILE A CA 1
ATOM 4665 C C . ILE A 1 606 ? -3.582 2.82 15.516 1 96.75 606 ILE A C 1
ATOM 4667 O O . ILE A 1 606 ? -4.184 3.48 14.664 1 96.75 606 ILE A O 1
ATOM 4671 N N . GLN A 1 607 ? -2.887 1.8 15.258 1 96 607 GLN A N 1
ATOM 4672 C CA . GLN A 1 607 ? -2.49 1.5 13.891 1 96 607 GLN A CA 1
ATOM 4673 C C . GLN A 1 607 ? -3.424 0.47 13.258 1 96 607 GLN A C 1
ATOM 4675 O O . GLN A 1 607 ? -3.814 -0.502 13.914 1 96 607 GLN A O 1
ATOM 4680 N N . SER A 1 608 ? -3.834 0.723 12.062 1 95.06 608 SER A N 1
ATOM 4681 C CA . SER A 1 608 ? -4.688 -0.164 11.281 1 95.06 608 SER A CA 1
ATOM 4682 C C . SER A 1 608 ? -4.32 -0.12 9.805 1 95.06 608 SER A C 1
ATOM 4684 O O . SER A 1 608 ? -4.137 0.958 9.234 1 95.06 608 SER A O 1
ATOM 4686 N N . PRO A 1 609 ? -4.18 -1.271 9.148 1 90.38 609 PRO A N 1
ATOM 4687 C CA . PRO A 1 609 ? -3.844 -1.283 7.723 1 90.38 609 PRO A CA 1
ATOM 4688 C C . PRO A 1 609 ? -4.949 -0.69 6.852 1 90.38 609 PRO A C 1
ATOM 4690 O O . PRO A 1 609 ? -4.707 -0.342 5.691 1 90.38 609 PRO A O 1
ATOM 4693 N N . GLU A 1 610 ? -6.098 -0.486 7.391 1 92.69 610 GLU A N 1
ATOM 4694 C CA . GLU A 1 610 ? -7.258 -0.052 6.617 1 92.69 610 GLU A CA 1
ATOM 4695 C C . GLU A 1 610 ? -7.391 1.468 6.633 1 92.69 610 GLU A C 1
ATOM 4697 O O . GLU A 1 610 ? -8.148 2.037 5.84 1 92.69 610 GLU A O 1
ATOM 4702 N N . ALA A 1 611 ? -6.633 2.125 7.41 1 94.88 611 ALA A N 1
ATOM 4703 C CA . ALA A 1 611 ? -6.871 3.535 7.711 1 94.88 611 ALA A CA 1
ATOM 4704 C C . ALA A 1 611 ? -6.504 4.418 6.52 1 94.88 611 ALA A C 1
ATOM 4706 O O . ALA A 1 611 ? -7.105 5.473 6.312 1 94.88 611 ALA A O 1
ATOM 4707 N N . TYR A 1 612 ? -5.539 4.02 5.738 1 94.31 612 TYR A N 1
ATOM 4708 C CA . TYR A 1 612 ? -5.012 4.887 4.691 1 94.31 612 TYR A CA 1
ATOM 4709 C C . TYR A 1 612 ? -4.641 4.078 3.451 1 94.31 612 TYR A C 1
ATOM 4711 O O . TYR A 1 612 ? -3.648 4.375 2.783 1 94.31 612 TYR A O 1
ATOM 4719 N N . SER A 1 613 ? -5.438 3.045 3.129 1 88.69 613 SER A N 1
ATOM 4720 C CA . SER A 1 613 ? -5.145 2.148 2.016 1 88.69 613 SER A CA 1
ATOM 4721 C C . SER A 1 613 ? -5.496 2.793 0.68 1 88.69 613 SER A C 1
ATOM 4723 O O . SER A 1 613 ? -4.965 2.404 -0.363 1 88.69 613 SER A O 1
ATOM 4725 N N . SER A 1 614 ? -6.359 3.779 0.624 1 90.44 614 SER A N 1
ATOM 4726 C CA . SER A 1 614 ? -6.828 4.512 -0.546 1 90.44 614 SER A CA 1
ATOM 4727 C C . SER A 1 614 ? -7.336 5.898 -0.161 1 90.44 614 SER A C 1
ATOM 4729 O O . SER A 1 614 ? -7.535 6.188 1.021 1 90.44 614 SER A O 1
ATOM 4731 N N . PRO A 1 615 ? -7.508 6.789 -1.188 1 92.69 615 PRO A N 1
ATOM 4732 C CA . PRO A 1 615 ? -8.109 8.078 -0.846 1 92.69 615 PRO A CA 1
ATOM 4733 C C . PRO A 1 615 ? -9.477 7.93 -0.17 1 92.69 615 PRO A C 1
ATOM 4735 O O . PRO A 1 615 ? -9.797 8.68 0.753 1 92.69 615 PRO A O 1
ATOM 4738 N N . ARG A 1 616 ? -10.219 6.984 -0.613 1 92.19 616 ARG A N 1
ATOM 4739 C CA . ARG A 1 616 ? -11.539 6.734 -0.044 1 92.19 616 ARG A CA 1
ATOM 4740 C C . ARG A 1 616 ? -11.43 6.277 1.407 1 92.19 616 ARG A C 1
ATOM 4742 O O . ARG A 1 616 ? -12.156 6.77 2.271 1 92.19 616 ARG A O 1
ATOM 4749 N N . ALA A 1 617 ? -10.547 5.348 1.686 1 93.19 617 ALA A N 1
ATOM 4750 C CA . ALA A 1 617 ? -10.312 4.895 3.055 1 93.19 617 ALA A CA 1
ATOM 4751 C C . ALA A 1 617 ? -9.859 6.047 3.945 1 93.19 617 ALA A C 1
ATOM 4753 O O . ALA A 1 617 ? -10.266 6.141 5.105 1 93.19 617 ALA A O 1
ATOM 4754 N N . ALA A 1 618 ? -8.992 6.887 3.416 1 96 618 ALA A N 1
ATOM 4755 C CA . ALA A 1 618 ? -8.492 8.031 4.172 1 96 618 ALA A CA 1
ATOM 4756 C C . ALA A 1 618 ? -9.633 8.969 4.562 1 96 618 ALA A C 1
ATOM 4758 O O . ALA A 1 618 ? -9.695 9.438 5.703 1 96 618 ALA A O 1
ATOM 4759 N N . VAL A 1 619 ? -10.5 9.258 3.625 1 97.06 619 VAL A N 1
ATOM 4760 C CA . VAL A 1 619 ? -11.625 10.156 3.867 1 97.06 619 VAL A CA 1
ATOM 4761 C C . VAL A 1 619 ? -12.586 9.523 4.875 1 97.06 619 VAL A C 1
ATOM 4763 O O . VAL A 1 619 ? -13.07 10.195 5.789 1 97.06 619 VAL A O 1
ATOM 4766 N N . LEU A 1 620 ? -12.875 8.219 4.734 1 97.31 620 LEU A N 1
ATOM 4767 C CA . LEU A 1 620 ? -13.758 7.52 5.66 1 97.31 620 LEU A CA 1
ATOM 4768 C C . LEU A 1 620 ? -13.172 7.5 7.066 1 97.31 620 LEU A C 1
ATOM 4770 O O . LEU A 1 620 ? -13.906 7.664 8.047 1 97.31 620 LEU A O 1
ATOM 4774 N N . THR A 1 621 ? -11.875 7.312 7.184 1 97.62 621 THR A N 1
ATOM 4775 C CA . THR A 1 621 ? -11.219 7.352 8.484 1 97.62 621 THR A CA 1
ATOM 4776 C C . THR A 1 621 ? -11.32 8.742 9.102 1 97.62 621 THR A C 1
ATOM 4778 O O . THR A 1 621 ? -11.562 8.875 10.305 1 97.62 621 THR A O 1
ATOM 4781 N N . ARG A 1 622 ? -11.109 9.734 8.273 1 97.81 622 ARG A N 1
ATOM 4782 C CA . ARG A 1 622 ? -11.234 11.109 8.758 1 97.81 622 ARG A CA 1
ATOM 4783 C C . ARG A 1 622 ? -12.664 11.391 9.211 1 97.81 622 ARG A C 1
ATOM 4785 O O . ARG A 1 622 ? -12.875 12.047 10.234 1 97.81 622 ARG A O 1
ATOM 4792 N N . LEU A 1 623 ? -13.648 10.945 8.453 1 97.88 623 LEU A N 1
ATOM 4793 C CA . LEU A 1 623 ? -15.047 11.109 8.836 1 97.88 623 LEU A CA 1
ATOM 4794 C C . LEU A 1 623 ? -15.336 10.398 10.148 1 97.88 623 LEU A C 1
ATOM 4796 O O . LEU A 1 623 ? -16.078 10.922 10.984 1 97.88 623 LEU A O 1
ATOM 4800 N N . PHE A 1 624 ? -14.82 9.242 10.336 1 97.38 624 PHE A N 1
ATOM 4801 C CA . PHE A 1 624 ? -14.945 8.508 11.586 1 97.38 624 PHE A CA 1
ATOM 4802 C C . PHE A 1 624 ? -14.43 9.344 12.758 1 97.38 624 PHE A C 1
ATOM 4804 O O . PHE A 1 624 ? -15.117 9.5 13.766 1 97.38 624 PHE A O 1
ATOM 4811 N N . VAL A 1 625 ? -13.164 9.898 12.617 1 97.06 625 VAL A N 1
ATOM 4812 C CA . VAL A 1 625 ? -12.516 10.688 13.656 1 97.06 625 VAL A CA 1
ATOM 4813 C C . VAL A 1 625 ? -13.367 11.922 13.969 1 97.06 625 VAL A C 1
ATOM 4815 O O . VAL A 1 625 ? -13.617 12.234 15.133 1 97.06 625 VAL A O 1
ATOM 4818 N N . LYS A 1 626 ? -13.812 12.602 12.961 1 96.5 626 LYS A N 1
ATOM 4819 C CA . LYS A 1 626 ? -14.617 13.805 13.148 1 96.5 626 LYS A CA 1
ATOM 4820 C C . LYS A 1 626 ? -15.945 13.484 13.828 1 96.5 626 LYS A C 1
ATOM 4822 O O . LYS A 1 626 ? -16.453 14.273 14.625 1 96.5 626 LYS A O 1
ATOM 4827 N N . LEU A 1 627 ? -16.547 12.359 13.508 1 96 627 LEU A N 1
ATOM 4828 C CA . LEU A 1 627 ? -17.828 11.961 14.109 1 96 627 LEU A CA 1
ATOM 4829 C C . LEU A 1 627 ? -17.641 11.594 15.578 1 96 627 LEU A C 1
ATOM 4831 O O . LEU A 1 627 ? -18.484 11.93 16.406 1 96 627 LEU A O 1
ATOM 4835 N N . VAL A 1 628 ? -16.547 10.891 15.859 1 94.94 628 VAL A N 1
ATOM 4836 C CA . VAL A 1 628 ? -16.25 10.562 17.25 1 94.94 628 VAL A CA 1
ATOM 4837 C C . VAL A 1 628 ? -16.094 11.844 18.062 1 94.94 628 VAL A C 1
ATOM 4839 O O . VAL A 1 628 ? -16.609 11.961 19.172 1 94.94 628 VAL A O 1
ATOM 4842 N N . LEU A 1 629 ? -15.32 12.805 17.531 1 93.75 629 LEU A N 1
ATOM 4843 C CA . LEU A 1 629 ? -15.125 14.078 18.219 1 93.75 629 LEU A CA 1
ATOM 4844 C C . LEU A 1 629 ? -16.453 14.812 18.406 1 93.75 629 LEU A C 1
ATOM 4846 O O . LEU A 1 629 ? -16.672 15.453 19.438 1 93.75 629 LEU A O 1
ATOM 4850 N N . ASP A 1 630 ? -17.25 14.711 17.406 1 91.25 630 ASP A N 1
ATOM 4851 C CA . ASP A 1 630 ? -18.578 15.32 17.484 1 91.25 630 ASP A CA 1
ATOM 4852 C C . ASP A 1 630 ? -19.391 14.703 18.625 1 91.25 630 ASP A C 1
ATOM 4854 O O . ASP A 1 630 ? -20.062 15.414 19.375 1 91.25 630 ASP A O 1
ATOM 4858 N N . TYR A 1 631 ? -19.297 13.398 18.781 1 90.25 631 TYR A N 1
ATOM 4859 C CA . TYR A 1 631 ? -20.016 12.695 19.844 1 90.25 631 TYR A CA 1
ATOM 4860 C C . TYR A 1 631 ? -19.453 13.039 21.203 1 90.25 631 TYR A C 1
ATOM 4862 O O . TYR A 1 631 ? -20.203 13.125 22.188 1 90.25 631 TYR A O 1
ATOM 4870 N N . LEU A 1 632 ? -18.172 13.258 21.281 1 89.88 632 LEU A N 1
ATOM 4871 C CA . LEU A 1 632 ? -17.484 13.445 22.547 1 89.88 632 LEU A CA 1
ATOM 4872 C C . LEU A 1 632 ? -17.641 14.883 23.031 1 89.88 632 LEU A C 1
ATOM 4874 O O . LEU A 1 632 ? -17.469 15.156 24.219 1 89.88 632 LEU A O 1
ATOM 4878 N N . ASN A 1 633 ? -17.938 15.773 22.172 1 85.31 633 ASN A N 1
ATOM 4879 C CA . ASN A 1 633 ? -17.922 17.203 22.516 1 85.31 633 ASN A CA 1
ATOM 4880 C C . ASN A 1 633 ? -18.766 17.5 23.75 1 85.31 633 ASN A C 1
ATOM 4882 O O . ASN A 1 633 ? -18.312 18.172 24.672 1 85.31 633 ASN A O 1
ATOM 4886 N N . GLU A 1 634 ? -19.969 17.016 23.797 1 80.06 634 GLU A N 1
ATOM 4887 C CA . GLU A 1 634 ? -20.891 17.328 24.891 1 80.06 634 GLU A CA 1
ATOM 4888 C C . GLU A 1 634 ? -20.453 16.672 26.188 1 80.06 634 GLU A C 1
ATOM 4890 O O . GLU A 1 634 ? -20.516 17.281 27.266 1 80.06 634 GLU A O 1
ATOM 4895 N N . VAL A 1 635 ? -19.906 15.531 26.078 1 79.56 635 VAL A N 1
ATOM 4896 C CA . VAL A 1 635 ? -19.609 14.742 27.266 1 79.56 635 VAL A CA 1
ATOM 4897 C C . VAL A 1 635 ? -18.25 15.141 27.844 1 79.56 635 VAL A C 1
ATOM 4899 O O . VAL A 1 635 ? -18.047 15.109 29.047 1 79.56 635 VAL A O 1
ATOM 4902 N N . ALA A 1 636 ? -17.391 15.617 26.984 1 85.44 636 ALA A N 1
ATOM 4903 C CA . ALA A 1 636 ? -16.016 15.844 27.422 1 85.44 636 ALA A CA 1
ATOM 4904 C C . ALA A 1 636 ? -15.758 17.328 27.656 1 85.44 636 ALA A C 1
ATOM 4906 O O . ALA A 1 636 ? -14.68 17.719 28.125 1 85.44 636 ALA A O 1
ATOM 4907 N N . TYR A 1 637 ? -16.719 18.141 27.375 1 87.62 637 TYR A N 1
ATOM 4908 C CA . TYR A 1 637 ? -16.531 19.578 27.531 1 87.62 637 TYR A CA 1
ATOM 4909 C C . TYR A 1 637 ? -16.203 19.938 28.969 1 87.62 637 TYR A C 1
ATOM 4911 O O . TYR A 1 637 ? -15.281 20.703 29.234 1 87.62 637 TYR A O 1
ATOM 4919 N N . PRO A 1 638 ? -16.891 19.328 29.969 1 88.5 638 PRO A N 1
ATOM 4920 C CA . PRO A 1 638 ? -16.531 19.625 31.359 1 88.5 638 PRO A CA 1
ATOM 4921 C C . PRO A 1 638 ? -15.094 19.234 31.688 1 88.5 638 PRO A C 1
ATOM 4923 O O . PRO A 1 638 ? -14.445 19.891 32.5 1 88.5 638 PRO A O 1
ATOM 4926 N N . ALA A 1 639 ? -14.672 18.188 31.109 1 91.5 639 ALA A N 1
ATOM 4927 C CA . ALA A 1 639 ? -13.289 17.781 31.312 1 91.5 639 ALA A CA 1
ATOM 4928 C C . ALA A 1 639 ? -12.32 18.844 30.828 1 91.5 639 ALA A C 1
ATOM 4930 O O . ALA A 1 639 ? -11.32 19.141 31.484 1 91.5 639 ALA A O 1
ATOM 4931 N N . GLN A 1 640 ? -12.586 19.438 29.75 1 90.06 640 GLN A N 1
ATOM 4932 C CA . GLN A 1 640 ? -11.742 20.484 29.188 1 90.06 640 GLN A CA 1
ATOM 4933 C C . GLN A 1 640 ? -11.734 21.719 30.109 1 90.06 640 GLN A C 1
ATOM 4935 O O . GLN A 1 640 ? -10.688 22.344 30.297 1 90.06 640 GLN A O 1
ATOM 4940 N N . GLN A 1 641 ? -12.836 21.984 30.656 1 88.12 641 GLN A N 1
ATOM 4941 C CA . GLN A 1 641 ? -12.938 23.109 31.594 1 88.12 641 GLN A CA 1
ATOM 4942 C C . GLN A 1 641 ? -12.117 22.844 32.844 1 88.12 641 GLN A C 1
ATOM 4944 O O . GLN A 1 641 ? -11.602 23.781 33.469 1 88.12 641 GLN A O 1
ATOM 4949 N N . ALA A 1 642 ? -12.039 21.594 33.156 1 91.31 642 ALA A N 1
ATOM 4950 C CA . ALA A 1 642 ? -11.359 21.219 34.375 1 91.31 642 ALA A CA 1
ATOM 4951 C C . ALA A 1 642 ? -9.875 20.984 34.156 1 91.31 642 ALA A C 1
ATOM 4953 O O . ALA A 1 642 ? -9.18 20.438 35 1 91.31 642 ALA A O 1
ATOM 4954 N N . GLY A 1 643 ? -9.383 21.359 33.031 1 89.81 643 GLY A N 1
ATOM 4955 C CA . GLY A 1 643 ? -7.949 21.297 32.781 1 89.81 643 GLY A CA 1
ATOM 4956 C C . GLY A 1 643 ? -7.52 20 32.125 1 89.81 643 GLY A C 1
ATOM 4957 O O . GLY A 1 643 ? -6.332 19.672 32.094 1 89.81 643 GLY A O 1
ATOM 4958 N N . LEU A 1 644 ? -8.438 19.203 31.688 1 93.62 644 LEU A N 1
ATOM 4959 C CA . LEU A 1 644 ? -8.148 18 30.906 1 93.62 644 LEU A CA 1
ATOM 4960 C C . LEU A 1 644 ? -8.328 18.25 29.422 1 93.62 644 LEU A C 1
ATOM 4962 O O . LEU A 1 644 ? -9.203 19.031 29.016 1 93.62 644 LEU A O 1
ATOM 4966 N N . ASP A 1 645 ? -7.461 17.703 28.688 1 93.06 645 ASP A N 1
ATOM 4967 C CA . ASP A 1 645 ? -7.547 17.859 27.25 1 93.06 645 ASP A CA 1
ATOM 4968 C C . ASP A 1 645 ? -7.492 16.516 26.531 1 93.06 645 ASP A C 1
ATOM 4970 O O . ASP A 1 645 ? -6.902 15.562 27.047 1 93.06 645 ASP A O 1
ATOM 4974 N N . TYR A 1 646 ? -8.156 16.391 25.453 1 93.25 646 TYR A N 1
ATOM 4975 C CA . TYR A 1 646 ? -8.094 15.227 24.594 1 93.25 646 TYR A CA 1
ATOM 4976 C C . TYR A 1 646 ? -8.102 15.633 23.125 1 93.25 646 TYR A C 1
ATOM 4978 O O . TYR A 1 646 ? -8.586 16.719 22.781 1 93.25 646 TYR A O 1
ATOM 4986 N N . ASN A 1 647 ? -7.473 14.898 22.312 1 93.75 647 ASN A N 1
ATOM 4987 C CA . ASN A 1 647 ? -7.504 15.094 20.875 1 93.75 647 ASN A CA 1
ATOM 4988 C C . ASN A 1 647 ? -7.406 13.766 20.125 1 93.75 647 ASN A C 1
ATOM 4990 O O . ASN A 1 647 ? -6.848 12.797 20.641 1 93.75 647 ASN A O 1
ATOM 4994 N N . LEU A 1 648 ? -8.164 13.719 19.062 1 94.25 648 LEU A N 1
ATOM 4995 C CA . LEU A 1 648 ? -8.133 12.57 18.156 1 94.25 648 LEU A CA 1
ATOM 4996 C C . LEU A 1 648 ? -7.789 13 16.734 1 94.25 648 LEU A C 1
ATOM 4998 O O . LEU A 1 648 ? -8.43 13.891 16.188 1 94.25 648 LEU A O 1
ATOM 5002 N N . LEU A 1 649 ? -6.742 12.398 16.172 1 95.25 649 LEU A N 1
ATOM 5003 C CA . LEU A 1 649 ? -6.328 12.734 14.812 1 95.25 649 LEU A CA 1
ATOM 5004 C C . LEU A 1 649 ? -6.156 11.469 13.969 1 95.25 649 LEU A C 1
ATOM 5006 O O . LEU A 1 649 ? -5.855 10.398 14.5 1 95.25 649 LEU A O 1
ATOM 5010 N N . ASN A 1 650 ? -6.496 11.57 12.688 1 94.31 650 ASN A N 1
ATOM 5011 C CA . ASN A 1 650 ? -6.176 10.477 11.773 1 94.31 650 ASN A CA 1
ATOM 5012 C C . ASN A 1 650 ? -4.781 10.641 11.18 1 94.31 650 ASN A C 1
ATOM 5014 O O . ASN A 1 650 ? -4.344 11.758 10.906 1 94.31 650 ASN A O 1
ATOM 5018 N N . THR A 1 651 ? -4.066 9.641 11.031 1 93.06 651 THR A N 1
ATOM 5019 C CA . THR A 1 651 ? -2.725 9.609 10.461 1 93.06 651 THR A CA 1
ATOM 5020 C C . THR A 1 651 ? -2.664 8.633 9.289 1 93.06 651 THR A C 1
ATOM 5022 O O . THR A 1 651 ? -3.678 8.031 8.914 1 93.06 651 THR A O 1
ATOM 5025 N N . GLN A 1 652 ? -1.507 8.461 8.688 1 91.62 652 GLN A N 1
ATOM 5026 C CA . GLN A 1 652 ? -1.323 7.52 7.586 1 91.62 652 GLN A CA 1
ATOM 5027 C C . GLN A 1 652 ? -1.258 6.082 8.094 1 91.62 652 GLN A C 1
ATOM 5029 O O . GLN A 1 652 ? -1.383 5.137 7.316 1 91.62 652 GLN A O 1
ATOM 5034 N N . SER A 1 653 ? -1.107 5.922 9.367 1 93.06 653 SER A N 1
ATOM 5035 C CA . SER A 1 653 ? -1.017 4.578 9.93 1 93.06 653 SER A CA 1
ATOM 5036 C C . SER A 1 653 ? -2.293 4.203 10.68 1 93.06 653 SER A C 1
ATOM 5038 O O . SER A 1 653 ? -2.494 3.039 11.031 1 93.06 653 SER A O 1
ATOM 5040 N N . GLY A 1 654 ? -3.08 5.215 11.023 1 95.62 654 GLY A N 1
ATOM 5041 C CA . GLY A 1 654 ? -4.297 4.926 11.766 1 95.62 654 GLY A CA 1
ATOM 5042 C C . GLY A 1 654 ? -4.902 6.156 12.414 1 95.62 654 GLY A C 1
ATOM 5043 O O . GLY A 1 654 ? -5.152 7.16 11.742 1 95.62 654 GLY A O 1
ATOM 5044 N N . VAL A 1 655 ? -5.133 6.023 13.711 1 96.25 655 VAL A N 1
ATOM 5045 C CA . VAL A 1 655 ? -5.719 7.09 14.523 1 96.25 655 VAL A CA 1
ATOM 5046 C C . VAL A 1 655 ? -4.891 7.289 15.789 1 96.25 655 VAL A C 1
ATOM 5048 O O . VAL A 1 655 ? -4.441 6.32 16.406 1 96.25 655 VAL A O 1
ATOM 5051 N N . GLN A 1 656 ? -4.703 8.586 16.141 1 96.56 656 GLN A N 1
ATOM 5052 C CA . GLN A 1 656 ? -3.922 8.891 17.328 1 96.56 656 GLN A CA 1
ATOM 5053 C C . GLN A 1 656 ? -4.773 9.609 18.375 1 96.56 656 GLN A C 1
ATOM 5055 O O . GLN A 1 656 ? -5.449 10.586 18.062 1 96.56 656 GLN A O 1
ATOM 5060 N N . LEU A 1 657 ? -4.723 9.094 19.562 1 96.38 657 LEU A N 1
ATOM 5061 C CA . LEU A 1 657 ? -5.434 9.672 20.703 1 96.38 657 LEU A CA 1
ATOM 5062 C C . LEU A 1 657 ? -4.457 10.305 21.688 1 96.38 657 LEU A C 1
ATOM 5064 O O . LEU A 1 657 ? -3.496 9.664 22.109 1 96.38 657 LEU A O 1
ATOM 5068 N N . LEU A 1 658 ? -4.617 11.57 21.938 1 96.69 658 LEU A N 1
ATOM 5069 C CA . LEU A 1 658 ? -3.824 12.312 22.906 1 96.69 658 LEU A CA 1
ATOM 5070 C C . LEU A 1 658 ? -4.676 12.727 24.094 1 96.69 658 LEU A C 1
ATOM 5072 O O . LEU A 1 658 ? -5.762 13.289 23.938 1 96.69 658 LEU A O 1
ATOM 5076 N N . LEU A 1 659 ? -4.277 12.375 25.266 1 96.25 659 LEU A N 1
ATOM 5077 C CA . LEU A 1 659 ? -4.902 12.797 26.516 1 96.25 659 LEU A CA 1
ATOM 5078 C C . LEU A 1 659 ? -3.896 13.508 27.422 1 96.25 659 LEU A C 1
ATOM 5080 O O . LEU A 1 659 ? -2.734 13.102 27.5 1 96.25 659 LEU A O 1
ATOM 5084 N N . SER A 1 660 ? -4.273 14.602 27.984 1 95.75 660 SER A N 1
ATOM 5085 C CA . SER A 1 660 ? -3.381 15.328 28.875 1 95.75 660 SER A CA 1
ATOM 5086 C C . SER A 1 660 ? -4.164 16.109 29.922 1 95.75 660 SER A C 1
ATOM 5088 O O . SER A 1 660 ? -5.348 16.406 29.734 1 95.75 660 SER A O 1
ATOM 5090 N N . GLY A 1 661 ? -3.561 16.422 31.047 1 94.56 661 GLY A N 1
ATOM 5091 C CA . GLY A 1 661 ? -4.152 17.188 32.125 1 94.56 661 GLY A CA 1
ATOM 5092 C C . GLY A 1 661 ? -3.834 16.625 33.5 1 94.56 661 GLY A C 1
ATOM 5093 O O . GLY A 1 661 ? -2.799 15.984 33.688 1 94.56 661 GLY A O 1
ATOM 5094 N N . TYR A 1 662 ? -4.691 16.984 34.5 1 93.44 662 TYR A N 1
ATOM 5095 C CA . TYR A 1 662 ? -4.488 16.531 35.875 1 93.44 662 TYR A CA 1
ATOM 5096 C C . TYR A 1 662 ? -4.621 15.008 35.938 1 93.44 662 TYR A C 1
ATOM 5098 O O . TYR A 1 662 ? -5.664 14.453 35.594 1 93.44 662 TYR A O 1
ATOM 5106 N N . ASN A 1 663 ? -3.627 14.375 36.469 1 91.62 663 ASN A N 1
ATOM 5107 C CA . ASN A 1 663 ? -3.514 12.922 36.406 1 91.62 663 ASN A CA 1
ATOM 5108 C C . ASN A 1 663 ? -4.629 12.242 37.188 1 91.62 663 ASN A C 1
ATOM 5110 O O . ASN A 1 663 ? -5.035 11.125 36.875 1 91.62 663 ASN A O 1
ATOM 5114 N N . HIS A 1 664 ? -5.164 12.969 38.188 1 90.44 664 HIS A N 1
ATOM 5115 C CA . HIS A 1 664 ? -6.184 12.375 39.031 1 90.44 664 HIS A CA 1
ATOM 5116 C C . HIS A 1 664 ? -7.41 11.961 38.219 1 90.44 664 HIS A C 1
ATOM 5118 O O . HIS A 1 664 ? -8.055 10.961 38.562 1 90.44 664 HIS A O 1
ATOM 5124 N N . LYS A 1 665 ? -7.793 12.766 37.25 1 91.88 665 LYS A N 1
ATOM 5125 C CA . LYS A 1 665 ? -9.039 12.539 36.531 1 91.88 665 LYS A CA 1
ATOM 5126 C C . LYS A 1 665 ? -8.773 12.078 35.094 1 91.88 665 LYS A C 1
ATOM 5128 O O . LYS A 1 665 ? -9.703 11.898 34.312 1 91.88 665 LYS A O 1
ATOM 5133 N N . LEU A 1 666 ? -7.578 11.859 34.781 1 91.19 666 LEU A N 1
ATOM 5134 C CA . LEU A 1 666 ? -7.215 11.492 33.406 1 91.19 666 LEU A CA 1
ATOM 5135 C C . LEU A 1 666 ? -7.746 10.102 33.062 1 91.19 666 LEU A C 1
ATOM 5137 O O . LEU A 1 666 ? -8.273 9.891 31.969 1 91.19 666 LEU A O 1
ATOM 5141 N N . PRO A 1 667 ? -7.641 9.07 33.938 1 89 667 PRO A N 1
ATOM 5142 C CA . PRO A 1 667 ? -8.211 7.762 33.625 1 89 667 PRO A CA 1
ATOM 5143 C C . PRO A 1 667 ? -9.727 7.809 33.438 1 89 667 PRO A C 1
ATOM 5145 O O . PRO A 1 667 ? -10.273 7.051 32.625 1 89 667 PRO A O 1
ATOM 5148 N N . HIS A 1 668 ? -10.344 8.688 34.125 1 89.75 668 HIS A N 1
ATOM 5149 C CA . HIS A 1 668 ? -11.781 8.852 33.969 1 89.75 668 HIS A CA 1
ATOM 5150 C C . HIS A 1 668 ? -12.125 9.383 32.594 1 89.75 668 HIS A C 1
ATOM 5152 O O . HIS A 1 668 ? -13.062 8.891 31.953 1 89.75 668 HIS A O 1
ATOM 5158 N N . LEU A 1 669 ? -11.406 10.414 32.219 1 93 669 LEU A N 1
ATOM 5159 C CA . LEU A 1 669 ? -11.602 10.93 30.875 1 93 669 LEU A CA 1
ATOM 5160 C C . LEU A 1 669 ? -11.312 9.852 29.828 1 93 669 LEU A C 1
ATOM 5162 O O . LEU A 1 669 ? -12.055 9.719 28.859 1 93 669 LEU A O 1
ATOM 5166 N N . MET A 1 670 ? -10.273 9.117 30.047 1 94.19 670 MET A N 1
ATOM 5167 C CA . MET A 1 670 ? -9.898 8.062 29.109 1 94.19 670 MET A CA 1
ATOM 5168 C C . MET A 1 670 ? -11.016 7.027 28.984 1 94.19 670 MET A C 1
ATOM 5170 O O . MET A 1 670 ? -11.328 6.578 27.875 1 94.19 670 MET A O 1
ATOM 5174 N N . THR A 1 671 ? -11.578 6.617 30.062 1 91.94 671 THR A N 1
ATOM 5175 C CA . THR A 1 671 ? -12.664 5.648 30.062 1 91.94 671 THR A CA 1
ATOM 5176 C C . THR A 1 671 ? -13.852 6.168 29.25 1 91.94 671 THR A C 1
ATOM 5178 O O . THR A 1 671 ? -14.469 5.414 28.5 1 91.94 671 THR A O 1
ATOM 5181 N N . GLU A 1 672 ? -14.094 7.449 29.406 1 91.12 672 GLU A N 1
ATOM 5182 C CA . GLU A 1 672 ? -15.188 8.055 28.656 1 91.12 672 GLU A CA 1
ATOM 5183 C C . GLU A 1 672 ? -14.898 8.047 27.156 1 91.12 672 GLU A C 1
ATOM 5185 O O . GLU A 1 672 ? -15.781 7.73 26.359 1 91.12 672 GLU A O 1
ATOM 5190 N N . VAL A 1 673 ? -13.75 8.414 26.812 1 93.75 673 VAL A N 1
ATOM 5191 C CA . VAL A 1 673 ? -13.359 8.492 25.406 1 93.75 673 VAL A CA 1
ATOM 5192 C C . VAL A 1 673 ? -13.352 7.094 24.797 1 93.75 673 VAL A C 1
ATOM 5194 O O . VAL A 1 673 ? -13.922 6.875 23.719 1 93.75 673 VAL A O 1
ATOM 5197 N N . LEU A 1 674 ? -12.727 6.117 25.453 1 93.81 674 LEU A N 1
ATOM 5198 C CA . LEU A 1 674 ? -12.641 4.75 24.953 1 93.81 674 LEU A CA 1
ATOM 5199 C C . LEU A 1 674 ? -14.023 4.098 24.906 1 93.81 674 LEU A C 1
ATOM 5201 O O . LEU A 1 674 ? -14.305 3.285 24.031 1 93.81 674 LEU A O 1
ATOM 5205 N N . GLY A 1 675 ? -14.82 4.398 25.875 1 91.56 675 GLY A N 1
ATOM 5206 C CA . GLY A 1 675 ? -16.188 3.9 25.859 1 91.56 675 GLY A CA 1
ATOM 5207 C C . GLY A 1 675 ? -16.969 4.324 24.625 1 91.56 675 GLY A C 1
ATOM 5208 O O . GLY A 1 675 ? -17.656 3.51 24.016 1 91.56 675 GLY A O 1
ATOM 5209 N N . ARG A 1 676 ? -16.766 5.574 24.266 1 90.56 676 ARG A N 1
ATOM 5210 C CA . ARG A 1 676 ? -17.453 6.09 23.078 1 90.56 676 ARG A CA 1
ATOM 5211 C C . ARG A 1 676 ? -16.875 5.461 21.812 1 90.56 676 ARG A C 1
ATOM 5213 O O . ARG A 1 676 ? -17.609 5.277 20.828 1 90.56 676 ARG A O 1
ATOM 5220 N N . LEU A 1 677 ? -15.641 5.207 21.766 1 92.56 677 LEU A N 1
ATOM 5221 C CA . LEU A 1 677 ? -15.016 4.531 20.641 1 92.56 677 LEU A CA 1
ATOM 5222 C C . LEU A 1 677 ? -15.531 3.105 20.5 1 92.56 677 LEU A C 1
ATOM 5224 O O . LEU A 1 677 ? -15.789 2.639 19.391 1 92.56 677 LEU A O 1
ATOM 5228 N N . GLY A 1 678 ? -15.672 2.432 21.609 1 92.31 678 GLY A N 1
ATOM 5229 C CA . GLY A 1 678 ? -16.141 1.053 21.609 1 92.31 678 GLY A CA 1
ATOM 5230 C C . GLY A 1 678 ? -17.594 0.91 21.203 1 92.31 678 GLY A C 1
ATOM 5231 O O . GLY A 1 678 ? -17.953 -0.055 20.531 1 92.31 678 GLY A O 1
ATOM 5232 N N . ASP A 1 679 ? -18.359 1.891 21.562 1 91.25 679 ASP A N 1
ATOM 5233 C CA . ASP A 1 679 ? -19.797 1.837 21.297 1 91.25 679 ASP A CA 1
ATOM 5234 C C . ASP A 1 679 ? -20.172 2.701 20.094 1 91.25 679 ASP A C 1
ATOM 5236 O O . ASP A 1 679 ? -21.328 3.094 19.922 1 91.25 679 ASP A O 1
ATOM 5240 N N . PHE A 1 680 ? -19.25 3.006 19.328 1 93.88 680 PHE A N 1
ATOM 5241 C CA . PHE A 1 680 ? -19.438 3.926 18.203 1 93.88 680 PHE A CA 1
ATOM 5242 C C . PHE A 1 680 ? -20.484 3.395 17.234 1 93.88 680 PHE A C 1
ATOM 5244 O O . PHE A 1 680 ? -20.453 2.217 16.875 1 93.88 680 PHE A O 1
ATOM 5251 N N . LYS A 1 681 ? -21.453 4.195 16.859 1 94.5 681 LYS A N 1
ATOM 5252 C CA . LYS A 1 681 ? -22.453 3.953 15.828 1 94.5 681 LYS A CA 1
ATOM 5253 C C . LYS A 1 681 ? -22.625 5.176 14.93 1 94.5 681 LYS A C 1
ATOM 5255 O O . LYS A 1 681 ? -22.547 6.312 15.398 1 94.5 681 LYS A O 1
ATOM 5260 N N . VAL A 1 682 ? -22.828 4.898 13.68 1 96.06 682 VAL A N 1
ATOM 5261 C CA . VAL A 1 682 ? -23.016 6.012 12.75 1 96.06 682 VAL A CA 1
ATOM 5262 C C . VAL A 1 682 ? -24.453 6.5 12.805 1 96.06 682 VAL A C 1
ATOM 5264 O O . VAL A 1 682 ? -25.391 5.766 12.445 1 96.06 682 VAL A O 1
ATOM 5267 N N . LEU A 1 683 ? -24.672 7.637 13.312 1 93.19 683 LEU A N 1
ATOM 5268 C CA . LEU A 1 683 ? -25.969 8.297 13.258 1 93.19 683 LEU A CA 1
ATOM 5269 C C . LEU A 1 683 ? -26.125 9.078 11.961 1 93.19 683 LEU A C 1
ATOM 5271 O O . LEU A 1 683 ? -25.391 10.047 11.719 1 93.19 683 LEU A O 1
ATOM 5275 N N . PRO A 1 684 ? -27.031 8.766 11.141 1 92.38 684 PRO A N 1
ATOM 5276 C CA . PRO A 1 684 ? -27.109 9.312 9.781 1 92.38 684 PRO A CA 1
ATOM 5277 C C . PRO A 1 684 ? -27.188 10.844 9.766 1 92.38 684 PRO A C 1
ATOM 5279 O O . PRO A 1 684 ? -26.578 11.484 8.914 1 92.38 684 PRO A O 1
ATOM 5282 N N . ASP A 1 685 ? -27.984 11.43 10.648 1 88.12 685 ASP A N 1
ATOM 5283 C CA . ASP A 1 685 ? -28.125 12.883 10.648 1 88.12 685 ASP A CA 1
ATOM 5284 C C . ASP A 1 685 ? -26.812 13.57 11.008 1 88.12 685 ASP A C 1
ATOM 5286 O O . ASP A 1 685 ? -26.438 14.562 10.375 1 88.12 685 ASP A O 1
ATOM 5290 N N . ARG A 1 686 ? -26.188 13 12.023 1 89.81 686 ARG A N 1
ATOM 5291 C CA . ARG A 1 686 ? -24.906 13.562 12.422 1 89.81 686 ARG A CA 1
ATOM 5292 C C . ARG A 1 686 ? -23.844 13.336 11.352 1 89.81 686 ARG A C 1
ATOM 5294 O O . ARG A 1 686 ? -22.969 14.188 11.141 1 89.81 686 ARG A O 1
ATOM 5301 N N . PHE A 1 687 ? -24.031 12.188 10.711 1 94.69 687 PHE A N 1
ATOM 5302 C CA . PHE A 1 687 ? -23.109 11.883 9.617 1 94.69 687 PHE A CA 1
ATOM 5303 C C . PHE A 1 687 ? -23.203 12.938 8.516 1 94.69 687 PHE A C 1
ATOM 5305 O O . PHE A 1 687 ? -22.188 13.43 8.031 1 94.69 687 PHE A O 1
ATOM 5312 N N . GLU A 1 688 ? -24.312 13.234 8.133 1 90.25 688 GLU A N 1
ATOM 5313 C CA . GLU A 1 688 ? -24.5 14.203 7.055 1 90.25 688 GLU A CA 1
ATOM 5314 C C . GLU A 1 688 ? -23.938 15.57 7.43 1 90.25 688 GLU A C 1
ATOM 5316 O O . GLU A 1 688 ? -23.344 16.25 6.598 1 90.25 688 GLU A O 1
ATOM 5321 N N . PHE A 1 689 ? -24.203 15.867 8.633 1 86.81 689 PHE A N 1
ATOM 5322 C CA . PHE A 1 689 ? -23.688 17.141 9.133 1 86.81 689 PHE A CA 1
ATOM 5323 C C . PHE A 1 689 ? -22.172 17.172 9.07 1 86.81 689 PHE A C 1
ATOM 5325 O O . PHE A 1 689 ? -21.594 18.141 8.555 1 86.81 689 PHE A O 1
ATOM 5332 N N . VAL A 1 690 ? -21.516 16.219 9.594 1 92.75 690 VAL A N 1
ATOM 5333 C CA . VAL A 1 690 ? -20.062 16.156 9.641 1 92.75 690 VAL A CA 1
ATOM 5334 C C . VAL A 1 690 ? -19.5 16.047 8.227 1 92.75 690 VAL A C 1
ATOM 5336 O O . VAL A 1 690 ? -18.469 16.641 7.91 1 92.75 690 VAL A O 1
ATOM 5339 N N . ARG A 1 691 ? -20.094 15.227 7.395 1 94.19 691 ARG A N 1
ATOM 5340 C CA . ARG A 1 691 ? -19.656 15.062 6.008 1 94.19 691 ARG A CA 1
ATOM 5341 C C . ARG A 1 691 ? -19.688 16.391 5.266 1 94.19 691 ARG A C 1
ATOM 5343 O O . ARG A 1 691 ? -18.75 16.734 4.547 1 94.19 691 ARG A O 1
ATOM 5350 N N . GLU A 1 692 ? -20.734 17.203 5.426 1 88.88 692 GLU A N 1
ATOM 5351 C CA . GLU A 1 692 ? -20.844 18.516 4.789 1 88.88 692 GLU A CA 1
ATOM 5352 C C . GLU A 1 692 ? -19.719 19.438 5.27 1 88.88 692 GLU A C 1
ATOM 5354 O O . GLU A 1 692 ? -19.172 20.203 4.48 1 88.88 692 GLU A O 1
ATOM 5359 N N . GLY A 1 693 ? -19.578 19.359 6.562 1 89.75 693 GLY A N 1
ATOM 5360 C CA . GLY A 1 693 ? -18.469 20.141 7.102 1 89.75 693 GLY A CA 1
ATOM 5361 C C . GLY A 1 693 ? -17.125 19.766 6.5 1 89.75 693 GLY A C 1
ATOM 5362 O O . GLY A 1 693 ? -16.297 20.641 6.23 1 89.75 693 GLY A O 1
ATOM 5363 N N . LEU A 1 694 ? -16.938 18.469 6.293 1 94 694 LEU A N 1
ATOM 5364 C CA . LEU A 1 694 ? -15.672 18 5.723 1 94 694 LEU A CA 1
ATOM 5365 C C . LEU A 1 694 ? -15.531 18.438 4.273 1 94 694 LEU A C 1
ATOM 5367 O O . LEU A 1 694 ? -14.445 18.828 3.842 1 94 694 LEU A O 1
ATOM 5371 N N . VAL A 1 695 ? -16.594 18.344 3.492 1 93.12 695 VAL A N 1
ATOM 5372 C CA . VAL A 1 695 ? -16.594 18.797 2.105 1 93.12 695 VAL A CA 1
ATOM 5373 C C . VAL A 1 695 ? -16.203 20.281 2.047 1 93.12 695 VAL A C 1
ATOM 5375 O O . VAL A 1 695 ? -15.383 20.672 1.212 1 93.12 695 VAL A O 1
ATOM 5378 N N . ARG A 1 696 ? -16.719 21.109 2.922 1 88 696 ARG A N 1
ATOM 5379 C CA . ARG A 1 696 ? -16.406 22.531 2.99 1 88 696 ARG A CA 1
ATOM 5380 C C . ARG A 1 696 ? -14.945 22.75 3.375 1 88 696 ARG A C 1
ATOM 5382 O O . ARG A 1 696 ? -14.289 23.656 2.861 1 88 696 ARG A O 1
ATOM 5389 N N . GLU A 1 697 ? -14.562 21.953 4.332 1 92 697 GLU A N 1
ATOM 5390 C CA . GLU A 1 697 ? -13.172 22.062 4.762 1 92 697 GLU A CA 1
ATOM 5391 C C . GLU A 1 697 ? -12.211 21.844 3.594 1 92 697 GLU A C 1
ATOM 5393 O O . GLU A 1 697 ? -11.258 22.594 3.42 1 92 697 GLU A O 1
ATOM 5398 N N . TYR A 1 698 ? -12.438 20.797 2.828 1 92.88 698 TYR A N 1
ATOM 5399 C CA . TYR A 1 698 ? -11.578 20.516 1.686 1 92.88 698 TYR A CA 1
ATOM 5400 C C . TYR A 1 698 ? -11.711 21.594 0.62 1 92.88 698 TYR A C 1
ATOM 5402 O O . TYR A 1 698 ? -10.727 21.953 -0.028 1 92.88 698 TYR A O 1
ATOM 5410 N N . ALA A 1 699 ? -12.883 22.109 0.427 1 88.06 699 ALA A N 1
ATOM 5411 C CA . ALA A 1 699 ? -13.086 23.203 -0.519 1 88.06 699 ALA A CA 1
ATOM 5412 C C . ALA A 1 699 ? -12.312 24.453 -0.095 1 88.06 699 ALA A C 1
ATOM 5414 O O . ALA A 1 699 ? -11.75 25.156 -0.936 1 88.06 699 ALA A O 1
ATOM 5415 N N . ASN A 1 700 ? -12.281 24.703 1.181 1 87.5 700 ASN A N 1
ATOM 5416 C CA . ASN A 1 700 ? -11.602 25.875 1.718 1 87.5 700 ASN A CA 1
ATOM 5417 C C . ASN A 1 700 ? -10.086 25.75 1.597 1 87.5 700 ASN A C 1
ATOM 5419 O O . ASN A 1 700 ? -9.375 26.75 1.515 1 87.5 700 ASN A O 1
ATOM 5423 N N . GLN A 1 701 ? -9.617 24.547 1.721 1 89.12 701 GLN A N 1
ATOM 5424 C CA . GLN A 1 701 ? -8.188 24.344 1.568 1 89.12 701 GLN A CA 1
ATOM 5425 C C . GLN A 1 701 ? -7.711 24.766 0.182 1 89.12 701 GLN A C 1
ATOM 5427 O O . GLN A 1 701 ? -6.539 25.109 -0.001 1 89.12 701 GLN A O 1
ATOM 5432 N N . MET A 1 702 ? -8.594 24.781 -0.742 1 86.38 702 MET A N 1
ATOM 5433 C CA . MET A 1 702 ? -8.242 25.234 -2.086 1 86.38 702 MET A CA 1
ATOM 5434 C C . MET A 1 702 ? -7.906 26.719 -2.09 1 86.38 702 MET A C 1
ATOM 5436 O O . MET A 1 702 ? -7.242 27.203 -3.006 1 86.38 702 MET A O 1
ATOM 5440 N N . HIS A 1 703 ? -8.359 27.453 -1.05 1 84.31 703 HIS A N 1
ATOM 5441 C CA . HIS A 1 703 ? -8.141 28.891 -0.969 1 84.31 703 HIS A CA 1
ATOM 5442 C C . HIS A 1 703 ? -6.922 29.219 -0.112 1 84.31 703 HIS A C 1
ATOM 5444 O O . HIS A 1 703 ? -6.664 30.375 0.19 1 84.31 703 HIS A O 1
ATOM 5450 N N . ASN A 1 704 ? -6.176 28.156 0.242 1 88.25 704 ASN A N 1
ATOM 5451 C CA . ASN A 1 704 ? -4.926 28.406 0.954 1 88.25 704 ASN A CA 1
ATOM 5452 C C . ASN A 1 704 ? -3.951 29.219 0.105 1 88.25 704 ASN A C 1
ATOM 5454 O O . ASN A 1 704 ? -4.027 29.203 -1.125 1 88.25 704 ASN A O 1
ATOM 5458 N N . GLN A 1 705 ? -3.076 29.891 0.768 1 88.94 705 GLN A N 1
ATOM 5459 C CA . GLN A 1 705 ? -2.105 30.734 0.067 1 88.94 705 GLN A CA 1
ATOM 5460 C C . GLN A 1 705 ? -1.131 29.875 -0.742 1 88.94 705 GLN A C 1
ATOM 5462 O O . GLN A 1 705 ? -0.923 28.703 -0.437 1 88.94 705 GLN A O 1
ATOM 5467 N N . PRO A 1 706 ? -0.533 30.438 -1.766 1 92.62 706 PRO A N 1
ATOM 5468 C CA . PRO A 1 706 ? 0.344 29.703 -2.676 1 92.62 706 PRO A CA 1
ATOM 5469 C C . PRO A 1 706 ? 1.524 29.047 -1.957 1 92.62 706 PRO A C 1
ATOM 5471 O O . PRO A 1 706 ? 1.97 27.969 -2.348 1 92.62 706 PRO A O 1
ATOM 5474 N N . TYR A 1 707 ? 2.113 29.688 -0.929 1 94.19 707 TYR A N 1
ATOM 5475 C CA . TYR A 1 707 ? 3.23 29.047 -0.231 1 94.19 707 TYR A CA 1
ATOM 5476 C C . TYR A 1 707 ? 2.801 27.75 0.42 1 94.19 707 TYR A C 1
ATOM 5478 O O . TYR A 1 707 ? 3.557 26.766 0.429 1 94.19 707 TYR A O 1
ATOM 5486 N N . SER A 1 708 ? 1.614 27.703 0.988 1 94.94 708 SER A N 1
ATOM 5487 C CA . SER A 1 708 ? 1.079 26.484 1.59 1 94.94 708 SER A CA 1
ATOM 5488 C C . SER A 1 708 ? 0.887 25.391 0.545 1 94.94 708 SER A C 1
ATOM 5490 O O . SER A 1 708 ? 1.151 24.219 0.813 1 94.94 708 SER A O 1
ATOM 5492 N N . TRP A 1 709 ? 0.49 25.734 -0.639 1 93.94 709 TRP A N 1
ATOM 5493 C CA . TRP A 1 709 ? 0.306 24.781 -1.725 1 93.94 709 TRP A CA 1
ATOM 5494 C C . TRP A 1 709 ? 1.646 24.219 -2.199 1 93.94 709 TRP A C 1
ATOM 5496 O O . TRP A 1 709 ? 1.771 23.031 -2.479 1 93.94 709 TRP A O 1
ATOM 5506 N N . ALA A 1 710 ? 2.543 25.156 -2.338 1 96.19 710 ALA A N 1
ATOM 5507 C CA . ALA A 1 710 ? 3.867 24.734 -2.777 1 96.19 710 ALA A CA 1
ATOM 5508 C C . ALA A 1 710 ? 4.469 23.719 -1.806 1 96.19 710 ALA A C 1
ATOM 5510 O O . ALA A 1 710 ? 5.043 22.703 -2.225 1 96.19 710 ALA A O 1
ATOM 5511 N N . MET A 1 711 ? 4.324 24.016 -0.56 1 96.12 711 MET A N 1
ATOM 5512 C CA . MET A 1 711 ? 4.836 23.094 0.458 1 96.12 711 MET A CA 1
ATOM 5513 C C . MET A 1 711 ? 4.094 21.766 0.421 1 96.12 711 MET A C 1
ATOM 5515 O O . MET A 1 711 ? 4.707 20.703 0.532 1 96.12 711 MET A O 1
ATOM 5519 N N . TYR A 1 712 ? 2.781 21.859 0.272 1 95.19 712 TYR A N 1
ATOM 5520 C CA . TYR A 1 712 ? 1.962 20.656 0.192 1 95.19 712 TYR A CA 1
ATOM 5521 C C . TYR A 1 712 ? 2.383 19.781 -0.988 1 95.19 712 TYR A C 1
ATOM 5523 O O . TYR A 1 712 ? 2.506 18.562 -0.856 1 95.19 712 TYR A O 1
ATOM 5531 N N . ARG A 1 713 ? 2.592 20.375 -2.127 1 95.94 713 ARG A N 1
ATOM 5532 C CA . ARG A 1 713 ? 2.975 19.641 -3.32 1 95.94 713 ARG A CA 1
ATOM 5533 C C . ARG A 1 713 ? 4.352 19 -3.154 1 95.94 713 ARG A C 1
ATOM 5535 O O . ARG A 1 713 ? 4.586 17.875 -3.617 1 95.94 713 ARG A O 1
ATOM 5542 N N . ALA A 1 714 ? 5.27 19.703 -2.547 1 96 714 ALA A N 1
ATOM 5543 C CA . ALA A 1 714 ? 6.582 19.125 -2.266 1 96 714 ALA A CA 1
ATOM 5544 C C . ALA A 1 714 ? 6.453 17.875 -1.409 1 96 714 ALA A C 1
ATOM 5546 O O . ALA A 1 714 ? 7.109 16.859 -1.677 1 96 714 ALA A O 1
ATOM 5547 N N . GLU A 1 715 ? 5.602 17.953 -0.435 1 94.94 715 GLU A N 1
ATOM 5548 C CA . GLU A 1 715 ? 5.367 16.812 0.434 1 94.94 715 GLU A CA 1
ATOM 5549 C C . GLU A 1 715 ? 4.707 15.664 -0.33 1 94.94 715 GLU A C 1
ATOM 5551 O O . GLU A 1 715 ? 5.07 14.5 -0.152 1 94.94 715 GLU A O 1
ATOM 5556 N N . LEU A 1 716 ? 3.719 16.016 -1.159 1 94.88 716 LEU A N 1
ATOM 5557 C CA . LEU A 1 716 ? 3.01 15.016 -1.952 1 94.88 716 LEU A CA 1
ATOM 5558 C C . LEU A 1 716 ? 3.975 14.25 -2.852 1 94.88 716 LEU A C 1
ATOM 5560 O O . LEU A 1 716 ? 3.875 13.023 -2.975 1 94.88 716 LEU A O 1
ATOM 5564 N N . LEU A 1 717 ? 4.949 14.938 -3.424 1 94.69 717 LEU A N 1
ATOM 5565 C CA . LEU A 1 717 ? 5.852 14.344 -4.41 1 94.69 717 LEU A CA 1
ATOM 5566 C C . LEU A 1 717 ? 6.949 13.539 -3.727 1 94.69 717 LEU A C 1
ATOM 5568 O O . LEU A 1 717 ? 7.449 12.562 -4.293 1 94.69 717 LEU A O 1
ATOM 5572 N N . THR A 1 718 ? 7.301 13.875 -2.545 1 95.44 718 THR A N 1
ATOM 5573 C CA . THR A 1 718 ? 8.438 13.227 -1.893 1 95.44 718 THR A CA 1
ATOM 5574 C C . THR A 1 718 ? 7.973 12.039 -1.054 1 95.44 718 THR A C 1
ATOM 5576 O O . THR A 1 718 ? 8.766 11.148 -0.746 1 95.44 718 THR A O 1
ATOM 5579 N N . THR A 1 719 ? 6.75 12.016 -0.664 1 94.19 719 THR A N 1
ATOM 5580 C CA . THR A 1 719 ? 6.25 10.914 0.15 1 94.19 719 THR A CA 1
ATOM 5581 C C . THR A 1 719 ? 5.734 9.781 -0.732 1 94.19 719 THR A C 1
ATOM 5583 O O . THR A 1 719 ? 5.094 10.031 -1.756 1 94.19 719 THR A O 1
ATOM 5586 N N . SER A 1 720 ? 6.035 8.594 -0.291 1 90.69 720 SER A N 1
ATOM 5587 C CA . SER A 1 720 ? 5.676 7.438 -1.109 1 90.69 720 SER A CA 1
ATOM 5588 C C . SER A 1 720 ? 4.164 7.254 -1.177 1 90.69 720 SER A C 1
ATOM 5590 O O . SER A 1 720 ? 3.611 7.016 -2.252 1 90.69 720 SER A O 1
ATOM 5592 N N . ARG A 1 721 ? 3.512 7.363 -0.003 1 88 721 ARG A N 1
ATOM 5593 C CA . ARG A 1 721 ? 2.064 7.176 0.03 1 88 721 ARG A CA 1
ATOM 5594 C C . ARG A 1 721 ? 1.364 8.414 0.577 1 88 721 ARG A C 1
ATOM 5596 O O . ARG A 1 721 ? 1.231 8.57 1.792 1 88 721 ARG A O 1
ATOM 5603 N N . ARG A 1 722 ? 0.853 9.18 -0.285 1 91.88 722 ARG A N 1
ATOM 5604 C CA . ARG A 1 722 ? 0.018 10.344 -0.004 1 91.88 722 ARG A CA 1
ATOM 5605 C C . ARG A 1 722 ? -0.924 10.633 -1.167 1 91.88 722 ARG A C 1
ATOM 5607 O O . ARG A 1 722 ? -0.537 10.516 -2.332 1 91.88 722 ARG A O 1
ATOM 5614 N N . TRP A 1 723 ? -2.178 11 -0.836 1 93.38 723 TRP A N 1
ATOM 5615 C CA . TRP A 1 723 ? -3.182 11.18 -1.881 1 93.38 723 TRP A CA 1
ATOM 5616 C C . TRP A 1 723 ? -3.469 12.656 -2.115 1 93.38 723 TRP A C 1
ATOM 5618 O O . TRP A 1 723 ? -3.307 13.477 -1.21 1 93.38 723 TRP A O 1
ATOM 5628 N N . PRO A 1 724 ? -3.867 13.016 -3.295 1 91.81 724 PRO A N 1
ATOM 5629 C CA . PRO A 1 724 ? -4.117 14.422 -3.621 1 91.81 724 PRO A CA 1
ATOM 5630 C C . PRO A 1 724 ? -5.336 14.992 -2.9 1 91.81 724 PRO A C 1
ATOM 5632 O O . PRO A 1 724 ? -6.363 14.312 -2.791 1 91.81 724 PRO A O 1
ATOM 5635 N N . LEU A 1 725 ? -5.199 16.188 -2.484 1 90.81 725 LEU A N 1
ATOM 5636 C CA . LEU A 1 725 ? -6.258 16.891 -1.762 1 90.81 725 LEU A CA 1
ATOM 5637 C C . LEU A 1 725 ? -7.527 16.969 -2.602 1 90.81 725 LEU A C 1
ATOM 5639 O O . LEU A 1 725 ? -8.633 16.875 -2.068 1 90.81 725 LEU A O 1
ATOM 5643 N N . GLU A 1 726 ? -7.41 17.172 -3.889 1 87.56 726 GLU A N 1
ATOM 5644 C CA . GLU A 1 726 ? -8.547 17.281 -4.801 1 87.56 726 GLU A CA 1
ATOM 5645 C C . GLU A 1 726 ? -9.391 16.016 -4.789 1 87.56 726 GLU A C 1
ATOM 5647 O O . GLU A 1 726 ? -10.617 16.078 -4.879 1 87.56 726 GLU A O 1
ATOM 5652 N N . LEU A 1 727 ? -8.719 14.977 -4.598 1 89.31 727 LEU A N 1
ATOM 5653 C CA . LEU A 1 727 ? -9.43 13.703 -4.582 1 89.31 727 LEU A CA 1
ATOM 5654 C C . LEU A 1 727 ? -10.164 13.508 -3.264 1 89.31 727 LEU A C 1
ATOM 5656 O O . LEU A 1 727 ? -11.25 12.914 -3.234 1 89.31 727 LEU A O 1
ATOM 5660 N N . TYR A 1 728 ? -9.594 13.898 -2.15 1 93.31 728 TYR A N 1
ATOM 5661 C CA . TYR A 1 728 ? -10.281 13.812 -0.867 1 93.31 728 TYR A CA 1
ATOM 5662 C C . TYR A 1 728 ? -11.641 14.508 -0.928 1 93.31 728 TYR A C 1
ATOM 5664 O O . TYR A 1 728 ? -12.648 13.953 -0.483 1 93.31 728 TYR A O 1
ATOM 5672 N N . GLY A 1 729 ? -11.633 15.773 -1.494 1 91.25 729 GLY A N 1
ATOM 5673 C CA . GLY A 1 729 ? -12.867 16.531 -1.598 1 91.25 729 GLY A CA 1
ATOM 5674 C C . GLY A 1 729 ? -13.922 15.836 -2.439 1 91.25 729 GLY A C 1
ATOM 5675 O O . GLY A 1 729 ? -15.094 15.773 -2.053 1 91.25 729 GLY A O 1
ATOM 5676 N N . ALA A 1 730 ? -13.508 15.234 -3.531 1 89.69 730 ALA A N 1
ATOM 5677 C CA . ALA A 1 730 ? -14.43 14.547 -4.426 1 89.69 730 ALA A CA 1
ATOM 5678 C C . ALA A 1 730 ? -15.031 13.312 -3.75 1 89.69 730 ALA A C 1
ATOM 5680 O O . ALA A 1 730 ? -16.234 13.062 -3.863 1 89.69 730 ALA A O 1
ATOM 5681 N N . VAL A 1 731 ? -14.203 12.594 -3.033 1 92.38 731 VAL A N 1
ATOM 5682 C CA . VAL A 1 731 ? -14.633 11.375 -2.355 1 92.38 731 VAL A CA 1
ATOM 5683 C C . VAL A 1 731 ? -15.586 11.727 -1.21 1 92.38 731 VAL A C 1
ATOM 5685 O O . VAL A 1 731 ? -16.594 11.055 -1.002 1 92.38 731 VAL A O 1
ATOM 5688 N N . ALA A 1 732 ? -15.273 12.75 -0.432 1 94.56 732 ALA A N 1
ATOM 5689 C CA . ALA A 1 732 ? -16.094 13.156 0.707 1 94.56 732 ALA A CA 1
ATOM 5690 C C . ALA A 1 732 ? -17.531 13.453 0.274 1 94.56 732 ALA A C 1
ATOM 5692 O O . ALA A 1 732 ? -18.469 13.203 1.026 1 94.56 732 ALA A O 1
ATOM 5693 N N . GLY A 1 733 ? -17.672 13.961 -0.926 1 91.69 733 GLY A N 1
ATOM 5694 C CA . GLY A 1 733 ? -19 14.266 -1.436 1 91.69 733 GLY A CA 1
ATOM 5695 C C . GLY A 1 733 ? -19.797 13.039 -1.839 1 91.69 733 GLY A C 1
ATOM 5696 O O . GLY A 1 733 ? -21.016 13.086 -1.949 1 91.69 733 GLY A O 1
ATOM 5697 N N . GLN A 1 734 ? -19.156 11.867 -1.934 1 89.62 734 GLN A N 1
ATOM 5698 C CA . GLN A 1 734 ? -19.797 10.688 -2.512 1 89.62 734 GLN A CA 1
ATOM 5699 C C . GLN A 1 734 ? -20.062 9.625 -1.447 1 89.62 734 GLN A C 1
ATOM 5701 O O . GLN A 1 734 ? -20.922 8.766 -1.62 1 89.62 734 GLN A O 1
ATOM 5706 N N . VAL A 1 735 ? -19.375 9.625 -0.354 1 93.44 735 VAL A N 1
ATOM 5707 C CA . VAL A 1 735 ? -19.438 8.547 0.624 1 93.44 735 VAL A CA 1
ATOM 5708 C C . VAL A 1 735 ? -20.75 8.648 1.419 1 93.44 735 VAL A C 1
ATOM 5710 O O . VAL A 1 735 ? -21.312 9.727 1.551 1 93.44 735 VAL A O 1
ATOM 5713 N N . GLY A 1 736 ? -21.234 7.5 1.925 1 93.62 736 GLY A N 1
ATOM 5714 C CA . GLY A 1 736 ? -22.484 7.438 2.688 1 93.62 736 GLY A CA 1
ATOM 5715 C C . GLY A 1 736 ? -22.297 6.852 4.074 1 93.62 736 GLY A C 1
ATOM 5716 O O . GLY A 1 736 ? -21.219 6.352 4.406 1 93.62 736 GLY A O 1
ATOM 5717 N N . ALA A 1 737 ? -23.375 6.934 4.898 1 96.19 737 ALA A N 1
ATOM 5718 C CA . ALA A 1 737 ? -23.344 6.488 6.289 1 96.19 737 ALA A CA 1
ATOM 5719 C C . ALA A 1 737 ? -23.094 4.988 6.383 1 96.19 737 ALA A C 1
ATOM 5721 O O . ALA A 1 737 ? -22.328 4.531 7.234 1 96.19 737 ALA A O 1
ATOM 5722 N N . GLN A 1 738 ? -23.703 4.25 5.566 1 92.75 738 GLN A N 1
ATOM 5723 C CA . GLN A 1 738 ? -23.547 2.801 5.578 1 92.75 738 GLN A CA 1
ATOM 5724 C C . GLN A 1 738 ? -22.109 2.4 5.234 1 92.75 738 GLN A C 1
ATOM 5726 O O . GLN A 1 738 ? -21.562 1.471 5.828 1 92.75 738 GLN A O 1
ATOM 5731 N N . GLU A 1 739 ? -21.594 3.062 4.281 1 92.19 739 GLU A N 1
ATOM 5732 C CA . GLU A 1 739 ? -20.219 2.789 3.9 1 92.19 739 GLU A CA 1
ATOM 5733 C C . GLU A 1 739 ? -19.266 3.055 5.062 1 92.19 739 GLU A C 1
ATOM 5735 O O . GLU A 1 739 ? -18.281 2.32 5.254 1 92.19 739 GLU A O 1
ATOM 5740 N N . LEU A 1 740 ? -19.5 4.109 5.75 1 96.5 740 LEU A N 1
ATOM 5741 C CA . LEU A 1 740 ? -18.672 4.422 6.902 1 96.5 740 LEU A CA 1
ATOM 5742 C C . LEU A 1 740 ? -18.781 3.326 7.961 1 96.5 740 LEU A C 1
ATOM 5744 O O . LEU A 1 740 ? -17.766 2.938 8.555 1 96.5 740 LEU A O 1
ATOM 5748 N N . GLU A 1 741 ? -19.969 2.863 8.203 1 95.31 741 GLU A N 1
ATOM 5749 C CA . GLU A 1 741 ? -20.156 1.794 9.172 1 95.31 741 GLU A CA 1
ATOM 5750 C C . GLU A 1 741 ? -19.344 0.559 8.812 1 95.31 741 GLU A C 1
ATOM 5752 O O . GLU A 1 741 ? -18.719 -0.06 9.68 1 95.31 741 GLU A O 1
ATOM 5757 N N . GLU A 1 742 ? -19.391 0.212 7.594 1 91.31 742 GLU A N 1
ATOM 5758 C CA . GLU A 1 742 ? -18.625 -0.936 7.117 1 91.31 742 GLU A CA 1
ATOM 5759 C C . GLU A 1 742 ? -17.125 -0.69 7.254 1 91.31 742 GLU A C 1
ATOM 5761 O O . GLU A 1 742 ? -16.375 -1.594 7.629 1 91.31 742 GLU A O 1
ATOM 5766 N N . HIS A 1 743 ? -16.719 0.48 6.883 1 94.56 743 HIS A N 1
ATOM 5767 C CA . HIS A 1 743 ? -15.312 0.832 6.98 1 94.56 743 HIS A CA 1
ATOM 5768 C C . HIS A 1 743 ? -14.82 0.754 8.422 1 94.56 743 HIS A C 1
ATOM 5770 O O . HIS A 1 743 ? -13.719 0.263 8.68 1 94.56 743 HIS A O 1
ATOM 5776 N N . VAL A 1 744 ? -15.609 1.261 9.352 1 96.12 744 VAL A N 1
ATOM 5777 C CA . VAL A 1 744 ? -15.219 1.277 10.758 1 96.12 744 VAL A CA 1
ATOM 5778 C C . VAL A 1 744 ? -15.031 -0.153 11.258 1 96.12 744 VAL A C 1
ATOM 5780 O O . VAL A 1 744 ? -14.102 -0.435 12.023 1 96.12 744 VAL A O 1
ATOM 5783 N N . ARG A 1 745 ? -15.883 -1.036 10.844 1 91.88 745 ARG A N 1
ATOM 5784 C CA . ARG A 1 745 ? -15.734 -2.441 11.203 1 91.88 745 ARG A CA 1
ATOM 5785 C C . ARG A 1 745 ? -14.406 -3.002 10.719 1 91.88 745 ARG A C 1
ATOM 5787 O O . ARG A 1 745 ? -13.734 -3.738 11.438 1 91.88 745 ARG A O 1
ATOM 5794 N N . ARG A 1 746 ? -14.016 -2.678 9.539 1 91.06 746 ARG A N 1
ATOM 5795 C CA . ARG A 1 746 ? -12.742 -3.135 8.992 1 91.06 746 ARG A CA 1
ATOM 5796 C C . ARG A 1 746 ? -11.57 -2.453 9.688 1 91.06 746 ARG A C 1
ATOM 5798 O O . ARG A 1 746 ? -10.562 -3.096 9.992 1 91.06 746 ARG A O 1
ATOM 5805 N N . LEU A 1 747 ? -11.719 -1.175 9.891 1 94.5 747 LEU A N 1
ATOM 5806 C CA . LEU A 1 747 ? -10.688 -0.348 10.516 1 94.5 747 LEU A CA 1
ATOM 5807 C C . LEU A 1 747 ? -10.305 -0.895 11.883 1 94.5 747 LEU A C 1
ATOM 5809 O O . LEU A 1 747 ? -9.133 -0.866 12.266 1 94.5 747 LEU A O 1
ATOM 5813 N N . THR A 1 748 ? -11.281 -1.394 12.609 1 94.94 748 THR A N 1
ATOM 5814 C CA . THR A 1 748 ? -11.047 -1.807 13.984 1 94.94 748 THR A CA 1
ATOM 5815 C C . THR A 1 748 ? -10.867 -3.318 14.078 1 94.94 748 THR A C 1
ATOM 5817 O O . THR A 1 748 ? -10.711 -3.869 15.172 1 94.94 748 THR A O 1
ATOM 5820 N N . SER A 1 749 ? -10.922 -4.023 12.945 1 90.56 749 SER A N 1
ATOM 5821 C CA . SER A 1 749 ? -10.875 -5.48 12.938 1 90.56 749 SER A CA 1
ATOM 5822 C C . SER A 1 749 ? -9.492 -5.988 13.328 1 90.56 749 SER A C 1
ATOM 5824 O O . SER A 1 749 ? -9.367 -7.074 13.906 1 90.56 749 SER A O 1
ATOM 5826 N N . ARG A 1 750 ? -8.469 -5.242 13.008 1 92.06 750 ARG A N 1
ATOM 5827 C CA . ARG A 1 750 ? -7.078 -5.547 13.328 1 92.06 750 ARG A CA 1
ATOM 5828 C C . ARG A 1 750 ? -6.312 -4.277 13.703 1 92.06 750 ARG A C 1
ATOM 5830 O O . ARG A 1 750 ? -6.203 -3.355 12.898 1 92.06 750 ARG A O 1
ATOM 5837 N N . CYS A 1 751 ? -5.777 -4.258 14.891 1 95.06 751 CYS A N 1
ATOM 5838 C CA . CYS A 1 751 ? -5.125 -3.037 15.359 1 95.06 751 CYS A CA 1
ATOM 5839 C C . CYS A 1 751 ? -3.918 -3.361 16.234 1 95.06 751 CYS A C 1
ATOM 5841 O O . CYS A 1 751 ? -3.859 -4.43 16.844 1 95.06 751 CYS A O 1
ATOM 5843 N N . PHE A 1 752 ? -2.979 -2.553 16.188 1 95.69 752 PHE A N 1
ATOM 5844 C CA . PHE A 1 752 ? -1.854 -2.492 17.109 1 95.69 752 PHE A CA 1
ATOM 5845 C C . PHE A 1 752 ? -1.722 -1.099 17.719 1 95.69 752 PHE A C 1
ATOM 5847 O O . PHE A 1 752 ? -1.852 -0.096 17.016 1 95.69 752 PHE A O 1
ATOM 5854 N N . VAL A 1 753 ? -1.533 -0.999 19.031 1 96.88 753 VAL A N 1
ATOM 5855 C CA . VAL A 1 753 ? -1.44 0.302 19.688 1 96.88 753 VAL A CA 1
ATOM 5856 C C . VAL A 1 753 ? -0.049 0.477 20.297 1 96.88 753 VAL A C 1
ATOM 5858 O O . VAL A 1 753 ? 0.418 -0.378 21.047 1 96.88 753 VAL A O 1
ATOM 5861 N N . GLU A 1 754 ? 0.619 1.509 19.891 1 96.12 754 GLU A N 1
ATOM 5862 C CA . GLU A 1 754 ? 1.846 1.947 20.547 1 96.12 754 GLU A CA 1
ATOM 5863 C C . GLU A 1 754 ? 1.646 3.287 21.25 1 96.12 754 GLU A C 1
ATOM 5865 O O . GLU A 1 754 ? 1.091 4.223 20.672 1 96.12 754 GLU A O 1
ATOM 5870 N N . GLY A 1 755 ? 2.012 3.361 22.578 1 96.88 755 GLY A N 1
ATOM 5871 C CA . GLY A 1 755 ? 1.711 4.582 23.297 1 96.88 755 GLY A CA 1
ATOM 5872 C C . GLY A 1 755 ? 2.789 4.957 24.297 1 96.88 755 GLY A C 1
ATOM 5873 O O . GLY A 1 755 ? 3.768 4.227 24.469 1 96.88 755 GLY A O 1
ATOM 5874 N N . LEU A 1 756 ? 2.662 6.129 24.875 1 97.75 756 LEU A N 1
ATOM 5875 C CA . LEU A 1 756 ? 3.545 6.684 25.906 1 97.75 756 LEU A CA 1
ATOM 5876 C C . LEU A 1 756 ? 2.738 7.32 27.031 1 97.75 756 LEU A C 1
ATOM 5878 O O . LEU A 1 756 ? 1.829 8.109 26.781 1 97.75 756 LEU A O 1
ATOM 5882 N N . ALA A 1 757 ? 2.953 6.863 28.203 1 96.06 757 ALA A N 1
ATOM 5883 C CA . ALA A 1 757 ? 2.457 7.508 29.406 1 96.06 757 ALA A CA 1
ATOM 5884 C C . ALA A 1 757 ? 3.578 8.242 30.141 1 96.06 757 ALA A C 1
ATOM 5886 O O . ALA A 1 757 ? 4.562 7.633 30.562 1 96.06 757 ALA A O 1
ATOM 5887 N N . ALA A 1 758 ? 3.455 9.547 30.266 1 94.81 758 ALA A N 1
ATOM 5888 C CA . ALA A 1 758 ? 4.516 10.344 30.875 1 94.81 758 ALA A CA 1
ATOM 5889 C C . ALA A 1 758 ? 3.939 11.383 31.844 1 94.81 758 ALA A C 1
ATOM 5891 O O . ALA A 1 758 ? 2.77 11.75 31.734 1 94.81 758 ALA A O 1
ATOM 5892 N N . GLY A 1 759 ? 4.801 11.891 32.75 1 94.06 759 GLY A N 1
ATOM 5893 C CA . GLY A 1 759 ? 4.406 12.898 33.719 1 94.06 759 GLY A CA 1
ATOM 5894 C C . GLY A 1 759 ? 4.102 12.32 35.094 1 94.06 759 GLY A C 1
ATOM 5895 O O . GLY A 1 759 ? 4.773 11.391 35.562 1 94.06 759 GLY A O 1
ATOM 5896 N N . ASN A 1 760 ? 3.092 12.898 35.812 1 93.38 760 ASN A N 1
ATOM 5897 C CA . ASN A 1 760 ? 2.717 12.484 37.156 1 93.38 760 ASN A CA 1
ATOM 5898 C C . ASN A 1 760 ? 1.835 11.242 37.125 1 93.38 760 ASN A C 1
ATOM 5900 O O . ASN A 1 760 ? 0.683 11.289 37.562 1 93.38 760 ASN A O 1
ATOM 5904 N N . MET A 1 761 ? 2.445 10.219 36.656 1 91.19 761 MET A N 1
ATOM 5905 C CA . MET A 1 761 ? 1.757 8.938 36.562 1 91.19 761 MET A CA 1
ATOM 5906 C C . MET A 1 761 ? 2.684 7.793 36.969 1 91.19 761 MET A C 1
ATOM 5908 O O . MET A 1 761 ? 3.758 7.629 36.406 1 91.19 761 MET A O 1
ATOM 5912 N N . ARG A 1 762 ? 2.266 7.055 37.938 1 90 762 ARG A N 1
ATOM 5913 C CA . ARG A 1 762 ? 3.037 5.898 38.375 1 90 762 ARG A CA 1
ATOM 5914 C C . ARG A 1 762 ? 2.902 4.734 37.406 1 90 762 ARG A C 1
ATOM 5916 O O . ARG A 1 762 ? 1.97 4.699 36.625 1 90 762 ARG A O 1
ATOM 5923 N N . ALA A 1 763 ? 3.816 3.854 37.469 1 87.88 763 ALA A N 1
ATOM 5924 C CA . ALA A 1 763 ? 3.859 2.707 36.562 1 87.88 763 ALA A CA 1
ATOM 5925 C C . ALA A 1 763 ? 2.562 1.906 36.625 1 87.88 763 ALA A C 1
ATOM 5927 O O . ALA A 1 763 ? 2.053 1.449 35.625 1 87.88 763 ALA A O 1
ATOM 5928 N N . ALA A 1 764 ? 2.076 1.673 37.812 1 86.5 764 ALA A N 1
ATOM 5929 C CA . ALA A 1 764 ? 0.845 0.907 38 1 86.5 764 ALA A CA 1
ATOM 5930 C C . ALA A 1 764 ? -0.332 1.591 37.312 1 86.5 764 ALA A C 1
ATOM 5932 O O . ALA A 1 764 ? -1.21 0.924 36.75 1 86.5 764 ALA A O 1
ATOM 5933 N N . GLU A 1 765 ? -0.327 2.879 37.406 1 87.88 765 GLU A N 1
ATOM 5934 C CA . GLU A 1 765 ? -1.389 3.637 36.75 1 87.88 765 GLU A CA 1
ATOM 5935 C C . GLU A 1 765 ? -1.273 3.545 35.219 1 87.88 765 GLU A C 1
ATOM 5937 O O . GLU A 1 765 ? -2.283 3.449 34.531 1 87.88 765 GLU A O 1
ATOM 5942 N N . ALA A 1 766 ? -0.072 3.643 34.75 1 91.38 766 ALA A N 1
ATOM 5943 C CA . ALA A 1 766 ? 0.16 3.492 33.312 1 91.38 766 ALA A CA 1
ATOM 5944 C C . ALA A 1 766 ? -0.312 2.127 32.844 1 91.38 766 ALA A C 1
ATOM 5946 O O . ALA A 1 766 ? -0.944 2.025 31.781 1 91.38 766 ALA A O 1
ATOM 5947 N N . VAL A 1 767 ? 0.004 1.157 33.531 1 92.5 767 VAL A N 1
ATOM 5948 C CA . VAL A 1 767 ? -0.383 -0.204 33.188 1 92.5 767 VAL A CA 1
ATOM 5949 C C . VAL A 1 767 ? -1.904 -0.332 33.219 1 92.5 767 VAL A C 1
ATOM 5951 O O . VAL A 1 767 ? -2.488 -1.031 32.375 1 92.5 767 VAL A O 1
ATOM 5954 N N . ARG A 1 768 ? -2.479 0.302 34.125 1 89.75 768 ARG A N 1
ATOM 5955 C CA . ARG A 1 768 ? -3.938 0.319 34.188 1 89.75 768 ARG A CA 1
ATOM 5956 C C . ARG A 1 768 ? -4.516 0.953 32.906 1 89.75 768 ARG A C 1
ATOM 5958 O O . ARG A 1 768 ? -5.516 0.474 32.375 1 89.75 768 ARG A O 1
ATOM 5965 N N . CYS A 1 769 ? -3.92 2.035 32.531 1 92.06 769 CYS A N 1
ATOM 5966 C CA . CYS A 1 769 ? -4.344 2.668 31.281 1 92.06 769 CYS A CA 1
ATOM 5967 C C . CYS A 1 769 ? -4.207 1.708 30.109 1 92.06 769 CYS A C 1
ATOM 5969 O O . CYS A 1 769 ? -5.09 1.638 29.25 1 92.06 769 CYS A O 1
ATOM 5971 N N . GLY A 1 770 ? -3.09 0.978 30.078 1 93.81 770 GLY A N 1
ATOM 5972 C CA . GLY A 1 770 ? -2.908 -0.037 29.062 1 93.81 770 GLY A CA 1
ATOM 5973 C C . GLY A 1 770 ? -3.967 -1.123 29.094 1 93.81 770 GLY A C 1
ATOM 5974 O O . GLY A 1 770 ? -4.395 -1.621 28.062 1 93.81 770 GLY A O 1
ATOM 5975 N N . GLY A 1 771 ? -4.336 -1.506 30.281 1 92.44 771 GLY A N 1
ATOM 5976 C CA . GLY A 1 771 ? -5.402 -2.48 30.453 1 92.44 771 GLY A CA 1
ATOM 5977 C C . GLY A 1 771 ? -6.727 -2.027 29.859 1 92.44 771 GLY A C 1
ATOM 5978 O O . GLY A 1 771 ? -7.461 -2.83 29.281 1 92.44 771 GLY A O 1
ATOM 5979 N N . LEU A 1 772 ? -7.004 -0.766 30 1 92.31 772 LEU A N 1
ATOM 5980 C CA . LEU A 1 772 ? -8.219 -0.212 29.422 1 92.31 772 LEU A CA 1
ATOM 5981 C C . LEU A 1 772 ? -8.195 -0.301 27.906 1 92.31 772 LEU A C 1
ATOM 5983 O O . LEU A 1 772 ? -9.211 -0.583 27.266 1 92.31 772 LEU A O 1
ATOM 5987 N N . VAL A 1 773 ? -7.043 -0.076 27.312 1 94.25 773 VAL A N 1
ATOM 5988 C CA . VAL A 1 773 ? -6.883 -0.162 25.859 1 94.25 773 VAL A CA 1
ATOM 5989 C C . VAL A 1 773 ? -7.102 -1.602 25.406 1 94.25 773 VAL A C 1
ATOM 5991 O O . VAL A 1 773 ? -7.789 -1.845 24.406 1 94.25 773 VAL A O 1
ATOM 5994 N N . LEU A 1 774 ? -6.547 -2.527 26.125 1 93.38 774 LEU A N 1
ATOM 5995 C CA . LEU A 1 774 ? -6.691 -3.938 25.781 1 93.38 774 LEU A CA 1
ATOM 5996 C C . LEU A 1 774 ? -8.156 -4.371 25.875 1 93.38 774 LEU A C 1
ATOM 5998 O O . LEU A 1 774 ? -8.625 -5.145 25.047 1 93.38 774 LEU A O 1
ATOM 6002 N N . GLN A 1 775 ? -8.82 -3.918 26.844 1 90.75 775 GLN A N 1
ATOM 6003 C CA . GLN A 1 775 ? -10.242 -4.223 27 1 90.75 775 GLN A CA 1
ATOM 6004 C C . GLN A 1 775 ? -11.047 -3.691 25.812 1 90.75 775 GLN A C 1
ATOM 6006 O O . GLN A 1 775 ? -11.938 -4.375 25.312 1 90.75 775 GLN A O 1
ATOM 6011 N N . LEU A 1 776 ? -10.75 -2.502 25.438 1 91.12 776 LEU A N 1
ATOM 6012 C CA . LEU A 1 776 ? -11.398 -1.936 24.266 1 91.12 776 LEU A CA 1
ATOM 6013 C C . LEU A 1 776 ? -11.164 -2.807 23.031 1 91.12 776 LEU A C 1
ATOM 6015 O O . LEU A 1 776 ? -12.109 -3.164 22.328 1 91.12 776 LEU A O 1
ATOM 6019 N N . LEU A 1 777 ? -9.922 -3.188 22.781 1 90.94 777 LEU A N 1
ATOM 6020 C CA . LEU A 1 777 ? -9.547 -3.918 21.578 1 90.94 777 LEU A CA 1
ATOM 6021 C C . LEU A 1 777 ? -10.148 -5.32 21.578 1 90.94 777 LEU A C 1
ATOM 6023 O O . LEU A 1 777 ? -10.719 -5.758 20.578 1 90.94 777 LEU A O 1
ATOM 6027 N N . ARG A 1 778 ? -10.109 -5.988 22.719 1 89.31 778 ARG A N 1
ATOM 6028 C CA . ARG A 1 778 ? -10.5 -7.391 22.797 1 89.31 778 ARG A CA 1
ATOM 6029 C C . ARG A 1 778 ? -12.008 -7.527 23 1 89.31 778 ARG A C 1
ATOM 6031 O O . ARG A 1 778 ? -12.68 -8.25 22.25 1 89.31 778 ARG A O 1
ATOM 6038 N N . ASP A 1 779 ? -12.5 -6.844 23.922 1 88.06 779 ASP A N 1
ATOM 6039 C CA . ASP A 1 779 ? -13.859 -7.098 24.391 1 88.06 779 ASP A CA 1
ATOM 6040 C C . ASP A 1 779 ? -14.875 -6.273 23.609 1 88.06 779 ASP A C 1
ATOM 6042 O O . ASP A 1 779 ? -15.969 -6.758 23.297 1 88.06 779 ASP A O 1
ATOM 6046 N N . LYS A 1 780 ? -14.523 -5.121 23.328 1 90.25 780 LYS A N 1
ATOM 6047 C CA . LYS A 1 780 ? -15.516 -4.25 22.688 1 90.25 780 LYS A CA 1
ATOM 6048 C C . LYS A 1 780 ? -15.406 -4.32 21.172 1 90.25 780 LYS A C 1
ATOM 6050 O O . LYS A 1 780 ? -16.422 -4.508 20.484 1 90.25 780 LYS A O 1
ATOM 6055 N N . LEU A 1 781 ? -14.219 -4.27 20.688 1 91.62 781 LEU A N 1
ATOM 6056 C CA . LEU A 1 781 ? -14.047 -4.18 19.234 1 91.62 781 LEU A CA 1
ATOM 6057 C C . LEU A 1 781 ? -13.789 -5.555 18.625 1 91.62 781 LEU A C 1
ATOM 6059 O O . LEU A 1 781 ? -13.984 -5.758 17.438 1 91.62 781 LEU A O 1
ATOM 6063 N N . GLY A 1 782 ? -13.328 -6.52 19.406 1 90.75 782 GLY A N 1
ATOM 6064 C CA . GLY A 1 782 ? -12.945 -7.812 18.859 1 90.75 782 GLY A CA 1
ATOM 6065 C C . GLY A 1 782 ? -11.812 -7.723 17.859 1 90.75 782 GLY A C 1
ATOM 6066 O O . GLY A 1 782 ? -11.812 -8.422 16.844 1 90.75 782 GLY A O 1
ATOM 6067 N N . SER A 1 783 ? -10.891 -6.867 18.031 1 93.19 783 SER A N 1
ATOM 6068 C CA . SER A 1 783 ? -9.781 -6.605 17.109 1 93.19 783 SER A CA 1
ATOM 6069 C C . SER A 1 783 ? -8.742 -7.723 17.172 1 93.19 783 SER A C 1
ATOM 6071 O O . SER A 1 783 ? -8.32 -8.133 18.25 1 93.19 783 SER A O 1
ATOM 6073 N N . ALA A 1 784 ? -8.352 -8.258 16.078 1 90.62 784 ALA A N 1
ATOM 6074 C CA . ALA A 1 784 ? -7.289 -9.258 15.984 1 90.62 784 ALA A CA 1
ATOM 6075 C C . ALA A 1 784 ? -5.914 -8.602 16.062 1 90.62 784 ALA A C 1
ATOM 6077 O O . ALA A 1 784 ? -5.773 -7.406 15.789 1 90.62 784 ALA A O 1
ATOM 6078 N N . PRO A 1 785 ? -4.875 -9.406 16.516 1 91.19 785 PRO A N 1
ATOM 6079 C CA . PRO A 1 785 ? -3.516 -8.859 16.5 1 91.19 785 PRO A CA 1
ATOM 6080 C C . PRO A 1 785 ? -3.047 -8.5 15.086 1 91.19 785 PRO A C 1
ATOM 6082 O O . PRO A 1 785 ? -3.426 -9.164 14.117 1 91.19 785 PRO A O 1
ATOM 6085 N N . LEU A 1 786 ? -2.275 -7.543 14.961 1 90.81 786 LEU A N 1
ATOM 6086 C CA . LEU A 1 786 ? -1.753 -7.09 13.68 1 90.81 786 LEU A CA 1
ATOM 6087 C C . LEU A 1 786 ? -0.439 -7.789 13.344 1 90.81 786 LEU A C 1
ATOM 6089 O O . LEU A 1 786 ? 0.512 -7.734 14.125 1 90.81 786 LEU A O 1
ATOM 6093 N N . HIS A 1 787 ? -0.385 -8.461 12.211 1 88 787 HIS A N 1
ATOM 6094 C CA . HIS A 1 787 ? 0.856 -9.078 11.758 1 88 787 HIS A CA 1
ATOM 6095 C C . HIS A 1 787 ? 1.842 -8.031 11.25 1 88 787 HIS A C 1
ATOM 6097 O O . HIS A 1 787 ? 1.436 -7.012 10.688 1 88 787 HIS A O 1
ATOM 6103 N N . GLU A 1 788 ? 3.143 -8.297 11.328 1 87.75 788 GLU A N 1
ATOM 6104 C CA . GLU A 1 788 ? 4.195 -7.348 10.969 1 87.75 788 GLU A CA 1
ATOM 6105 C C . GLU A 1 788 ? 4.094 -6.949 9.5 1 87.75 788 GLU A C 1
ATOM 6107 O O . GLU A 1 788 ? 4.426 -5.82 9.133 1 87.75 788 GLU A O 1
ATOM 6112 N N . CYS A 1 789 ? 3.619 -7.816 8.695 1 88.88 789 CYS A N 1
ATOM 6113 C CA . CYS A 1 789 ? 3.564 -7.547 7.266 1 88.88 789 CYS A CA 1
ATOM 6114 C C . CYS A 1 789 ? 2.482 -6.523 6.945 1 88.88 789 CYS A C 1
ATOM 6116 O O . CYS A 1 789 ? 2.479 -5.934 5.863 1 88.88 789 CYS A O 1
ATOM 6118 N N . GLU A 1 790 ? 1.563 -6.285 7.879 1 90.44 790 GLU A N 1
ATOM 6119 C CA . GLU A 1 790 ? 0.444 -5.383 7.625 1 90.44 790 GLU A CA 1
ATOM 6120 C C . GLU A 1 790 ? 0.688 -4.008 8.242 1 90.44 790 GLU A C 1
ATOM 6122 O O . GLU A 1 790 ? -0.125 -3.098 8.086 1 90.44 790 GLU A O 1
ATOM 6127 N N . ARG A 1 791 ? 1.775 -3.873 8.883 1 88.94 791 ARG A N 1
ATOM 6128 C CA . ARG A 1 791 ? 2.096 -2.574 9.469 1 88.94 791 ARG A CA 1
ATOM 6129 C C . ARG A 1 791 ? 2.361 -1.537 8.383 1 88.94 791 ARG A C 1
ATOM 6131 O O . ARG A 1 791 ? 2.953 -1.851 7.352 1 88.94 791 ARG A O 1
ATOM 6138 N N . ALA A 1 792 ? 1.874 -0.336 8.641 1 85.81 792 ALA A N 1
ATOM 6139 C CA . ALA A 1 792 ? 2.053 0.739 7.672 1 85.81 792 ALA A CA 1
ATOM 6140 C C . ALA A 1 792 ? 3.533 1.03 7.445 1 85.81 792 ALA A C 1
ATOM 6142 O O . ALA A 1 792 ? 4.32 1.051 8.391 1 85.81 792 ALA A O 1
ATOM 6143 N N . GLU A 1 793 ? 3.859 1.089 6.211 1 82.69 793 GLU A N 1
ATOM 6144 C CA . GLU A 1 793 ? 5.215 1.482 5.836 1 82.69 793 GLU A CA 1
ATOM 6145 C C . GLU A 1 793 ? 5.273 2.957 5.453 1 82.69 793 GLU A C 1
ATOM 6147 O O . GLU A 1 793 ? 4.832 3.34 4.367 1 82.69 793 GLU A O 1
ATOM 6152 N N . LEU A 1 794 ? 5.812 3.695 6.305 1 90.31 794 LEU A N 1
ATOM 6153 C CA . LEU A 1 794 ? 5.984 5.117 6.035 1 90.31 794 LEU A CA 1
ATOM 6154 C C . LEU A 1 794 ? 7.324 5.387 5.363 1 90.31 794 LEU A C 1
ATOM 6156 O O . LEU A 1 794 ? 8.359 5.465 6.035 1 90.31 794 LEU A O 1
ATOM 6160 N N . ARG A 1 795 ? 7.301 5.605 4.051 1 92.06 795 ARG A N 1
ATOM 6161 C CA . ARG A 1 795 ? 8.523 5.762 3.275 1 92.06 795 ARG A CA 1
ATOM 6162 C C . ARG A 1 795 ? 8.523 7.078 2.504 1 92.06 795 ARG A C 1
ATOM 6164 O O . ARG A 1 795 ? 7.469 7.695 2.324 1 92.06 795 ARG A O 1
ATOM 6171 N N . VAL A 1 796 ? 9.742 7.469 2.146 1 96.06 796 VAL A N 1
ATOM 6172 C CA . VAL A 1 796 ? 9.953 8.672 1.347 1 96.06 796 VAL A CA 1
ATOM 6173 C C . VAL A 1 796 ? 10.633 8.297 0.029 1 96.06 796 VAL A C 1
ATOM 6175 O O . VAL A 1 796 ? 11.5 7.426 -0.004 1 96.06 796 VAL A O 1
ATOM 6178 N N . ASN A 1 797 ? 10.148 8.875 -1.066 1 95.75 797 ASN A N 1
ATOM 6179 C CA . ASN A 1 797 ? 10.781 8.672 -2.365 1 95.75 797 ASN A CA 1
ATOM 6180 C C . ASN A 1 797 ? 12.188 9.25 -2.402 1 95.75 797 ASN A C 1
ATOM 6182 O O . ASN A 1 797 ? 12.438 10.328 -1.857 1 95.75 797 ASN A O 1
ATOM 6186 N N . LYS A 1 798 ? 13.094 8.531 -2.93 1 95.75 798 LYS A N 1
ATOM 6187 C CA . LYS A 1 798 ? 14.445 9.031 -3.16 1 95.75 798 LYS A CA 1
ATOM 6188 C C . LYS A 1 798 ? 14.523 9.828 -4.461 1 95.75 798 LYS A C 1
ATOM 6190 O O . LYS A 1 798 ? 14.492 9.258 -5.551 1 95.75 798 LYS A O 1
ATOM 6195 N N . LEU A 1 799 ? 14.648 11.148 -4.301 1 94.44 799 LEU A N 1
ATOM 6196 C CA . LEU A 1 799 ? 14.703 11.992 -5.488 1 94.44 799 LEU A CA 1
ATOM 6197 C C . LEU A 1 799 ? 15.906 11.633 -6.355 1 94.44 799 LEU A C 1
ATOM 6199 O O . LEU A 1 799 ? 17.016 11.484 -5.852 1 94.44 799 LEU A O 1
ATOM 6203 N N . PRO A 1 800 ? 15.641 11.414 -7.641 1 88.38 800 PRO A N 1
ATOM 6204 C CA . PRO A 1 800 ? 16.781 11.156 -8.516 1 88.38 800 PRO A CA 1
ATOM 6205 C C . PRO A 1 800 ? 17.703 12.367 -8.656 1 88.38 800 PRO A C 1
ATOM 6207 O O . PRO A 1 800 ? 17.25 13.508 -8.562 1 88.38 800 PRO A O 1
ATOM 6210 N N . THR A 1 801 ? 18.922 11.977 -8.914 1 86.88 801 THR A N 1
ATOM 6211 C CA . THR A 1 801 ? 19.828 13.062 -9.266 1 86.88 801 THR A CA 1
ATOM 6212 C C . THR A 1 801 ? 19.5 13.609 -10.648 1 86.88 801 THR A C 1
ATOM 6214 O O . THR A 1 801 ? 18.906 12.914 -11.477 1 86.88 801 THR A O 1
ATOM 6217 N N . ALA A 1 802 ? 19.688 14.789 -10.852 1 76 802 ALA A N 1
ATOM 6218 C CA . ALA A 1 802 ? 19.312 15.422 -12.117 1 76 802 ALA A CA 1
ATOM 6219 C C . ALA A 1 802 ? 19.906 14.656 -13.305 1 76 802 ALA A C 1
ATOM 6221 O O . ALA A 1 802 ? 21.062 14.258 -13.273 1 76 802 ALA A O 1
ATOM 6222 N N . PRO A 1 803 ? 18.984 14.273 -14.234 1 68.06 803 PRO A N 1
ATOM 6223 C CA . PRO A 1 803 ? 19.484 13.57 -15.422 1 68.06 803 PRO A CA 1
ATOM 6224 C C . PRO A 1 803 ? 20.406 14.445 -16.266 1 68.06 803 PRO A C 1
ATOM 6226 O O . PRO A 1 803 ? 20.344 15.672 -16.203 1 68.06 803 PRO A O 1
ATOM 6229 N N . PRO A 1 804 ? 21.297 13.773 -16.984 1 65.19 804 PRO A N 1
ATOM 6230 C CA . PRO A 1 804 ? 22.078 14.547 -17.953 1 65.19 804 PRO A CA 1
ATOM 6231 C C . PRO A 1 804 ? 21.219 15.172 -19.047 1 65.19 804 PRO A C 1
ATOM 6233 O O . PRO A 1 804 ? 20.141 14.656 -19.375 1 65.19 804 PRO A O 1
ATOM 6236 N N . ILE A 1 805 ? 21.422 16.406 -19.375 1 63.78 805 ILE A N 1
ATOM 6237 C CA . ILE A 1 805 ? 20.75 17.031 -20.5 1 63.78 805 ILE A CA 1
ATOM 6238 C C . ILE A 1 805 ? 21.094 16.297 -21.797 1 63.78 805 ILE A C 1
ATOM 6240 O O . ILE A 1 805 ? 22.266 16.016 -22.062 1 63.78 805 ILE A O 1
ATOM 6244 N N . PRO A 1 806 ? 20.016 15.695 -22.422 1 55.47 806 PRO A N 1
ATOM 6245 C CA . PRO A 1 806 ? 20.391 15.086 -23.688 1 55.47 806 PRO A CA 1
ATOM 6246 C C . PRO A 1 806 ? 21.25 16 -24.562 1 55.47 806 PRO A C 1
ATOM 6248 O O . PRO A 1 806 ? 20.891 17.172 -24.766 1 55.47 806 PRO A O 1
ATOM 6251 N N . VAL A 1 807 ? 22.594 15.859 -24.766 1 49.62 807 VAL A N 1
ATOM 6252 C CA . VAL A 1 807 ? 23.375 16.578 -25.766 1 49.62 807 VAL A CA 1
ATOM 6253 C C . VAL A 1 807 ? 22.906 16.188 -27.172 1 49.62 807 VAL A C 1
ATOM 6255 O O . VAL A 1 807 ? 22.75 15.008 -27.469 1 49.62 807 VAL A O 1
ATOM 6258 N N . PRO A 1 808 ? 22.312 17.203 -27.844 1 42.81 808 PRO A N 1
ATOM 6259 C CA . PRO A 1 808 ? 22.031 16.812 -29.219 1 42.81 808 PRO A CA 1
ATOM 6260 C C . PRO A 1 808 ? 23.203 16.094 -29.875 1 42.81 808 PRO A C 1
ATOM 6262 O O . PRO A 1 808 ? 24.359 16.484 -29.672 1 42.81 808 PRO A O 1
ATOM 6265 N N . GLU A 1 809 ? 23.078 14.977 -30.25 1 35.78 809 GLU A N 1
ATOM 6266 C CA . GLU A 1 809 ? 24.094 14.328 -31.078 1 35.78 809 GLU A CA 1
ATOM 6267 C C . GLU A 1 809 ? 24.609 15.273 -32.156 1 35.78 809 GLU A C 1
ATOM 6269 O O . GLU A 1 809 ? 23.828 15.859 -32.906 1 35.78 809 GLU A O 1
ATOM 6274 N N . ALA A 1 810 ? 25.828 15.969 -32.219 1 34.59 810 ALA A N 1
ATOM 6275 C CA . ALA A 1 810 ? 26.438 16.531 -33.406 1 34.59 810 ALA A CA 1
ATOM 6276 C C . ALA A 1 810 ? 26.219 15.625 -34.625 1 34.59 810 ALA A C 1
ATOM 6278 O O . ALA A 1 810 ? 26.344 14.406 -34.5 1 34.59 810 ALA A O 1
ATOM 6279 N N . GLY A 1 811 ? 25.469 16.094 -35.625 1 30.86 811 GLY A N 1
ATOM 6280 C CA . GLY A 1 811 ? 25.516 15.438 -36.906 1 30.86 811 GLY A CA 1
ATOM 6281 C C . GLY A 1 811 ? 26.922 15.023 -37.344 1 30.86 811 GLY A C 1
ATOM 6282 O O . GLY A 1 811 ? 27.812 15.859 -37.406 1 30.86 811 GLY A O 1
ATOM 6283 N N . THR A 1 812 ? 27.484 14.055 -36.906 1 28.75 812 THR A N 1
ATOM 6284 C CA . THR A 1 812 ? 28.734 13.477 -37.406 1 28.75 812 THR A CA 1
ATOM 6285 C C . THR A 1 812 ? 28.75 13.445 -38.938 1 28.75 812 THR A C 1
ATOM 6287 O O . THR A 1 812 ? 28.328 12.453 -39.562 1 28.75 812 THR A O 1
ATOM 6290 N N . GLY A 1 813 ? 28.312 14.711 -39.656 1 26.22 813 GLY A N 1
ATOM 6291 C CA . GLY A 1 813 ? 28.922 14.711 -40.969 1 26.22 813 GLY A CA 1
ATOM 6292 C C . GLY A 1 813 ? 30.438 14.789 -40.938 1 26.22 813 GLY A C 1
ATOM 6293 O O . GLY A 1 813 ? 31 15.844 -40.625 1 26.22 813 GLY A O 1
ATOM 6294 N N . ALA A 1 814 ? 31.25 13.867 -40.469 1 25.34 814 ALA A N 1
ATOM 6295 C CA . ALA A 1 814 ? 32.656 13.711 -40.719 1 25.34 814 ALA A CA 1
ATOM 6296 C C . ALA A 1 814 ? 32.969 13.914 -42.219 1 25.34 814 ALA A C 1
ATOM 6298 O O . ALA A 1 814 ? 32.469 13.18 -43.062 1 25.34 814 ALA A O 1
ATOM 6299 N N . ALA A 1 815 ? 33.281 15.164 -42.625 1 23.7 815 ALA A N 1
ATOM 6300 C CA . ALA A 1 815 ? 34.031 15.352 -43.844 1 23.7 815 ALA A CA 1
ATOM 6301 C C . ALA A 1 815 ? 35.312 14.539 -43.812 1 23.7 815 ALA A C 1
ATOM 6303 O O . ALA A 1 815 ? 35.875 14.289 -42.75 1 23.7 815 ALA A O 1
ATOM 6304 N N . PRO A 1 816 ? 35.75 14.008 -44.969 1 23.42 816 PRO A N 1
ATOM 6305 C CA . PRO A 1 816 ? 36.906 13.117 -45.188 1 23.42 816 PRO A CA 1
ATOM 6306 C C . PRO A 1 816 ? 38.219 13.727 -44.75 1 23.42 816 PRO A C 1
ATOM 6308 O O . PRO A 1 816 ? 38.594 14.828 -45.188 1 23.42 816 PRO A O 1
ATOM 6311 N N . ALA A 1 817 ? 38.5 13.82 -43.469 1 23.22 817 ALA A N 1
ATOM 6312 C CA . ALA A 1 817 ? 39.844 14.32 -43.125 1 23.22 817 ALA A CA 1
ATOM 6313 C C . ALA A 1 817 ? 40.906 13.711 -44.031 1 23.22 817 ALA A C 1
ATOM 6315 O O . ALA A 1 817 ? 40.906 12.492 -44.25 1 23.22 817 ALA A O 1
ATOM 6316 N N . GLU A 1 818 ? 41.406 14.492 -44.969 1 20.97 818 GLU A N 1
ATOM 6317 C CA . GLU A 1 818 ? 42.562 14.305 -45.812 1 20.97 818 GLU A CA 1
ATOM 6318 C C . GLU A 1 818 ? 43.75 13.797 -45 1 20.97 818 GLU A C 1
ATOM 6320 O O . GLU A 1 818 ? 43.906 14.156 -43.812 1 20.97 818 GLU A O 1
ATOM 6325 N N . ALA A 1 819 ? 44.469 12.805 -45.625 1 23.17 819 ALA A N 1
ATOM 6326 C CA . ALA A 1 819 ? 45.594 11.945 -45.281 1 23.17 819 ALA A CA 1
ATOM 6327 C C . ALA A 1 819 ? 46.812 12.758 -44.844 1 23.17 819 ALA A C 1
ATOM 6329 O O . ALA A 1 819 ? 47.531 13.297 -45.656 1 23.17 819 ALA A O 1
ATOM 6330 N N . ALA A 1 820 ? 46.656 13.922 -44.094 1 23.53 820 ALA A N 1
ATOM 6331 C CA . ALA A 1 820 ? 47.969 14.523 -43.969 1 23.53 820 ALA A CA 1
ATOM 6332 C C . ALA A 1 820 ? 49 13.492 -43.469 1 23.53 820 ALA A C 1
ATOM 6334 O O . ALA A 1 820 ? 48.656 12.539 -42.781 1 23.53 820 ALA A O 1
ATOM 6335 N N . SER A 1 821 ? 50.156 13.57 -43.969 1 22.11 821 SER A N 1
ATOM 6336 C CA . SER A 1 821 ? 51.438 12.859 -44.062 1 22.11 821 SER A CA 1
ATOM 6337 C C . SER A 1 821 ? 52 12.539 -42.656 1 22.11 821 SER A C 1
ATOM 6339 O O . SER A 1 821 ? 51.656 13.219 -41.688 1 22.11 821 SER A O 1
ATOM 6341 N N . VAL A 1 822 ? 52.656 11.422 -42.625 1 24.44 822 VAL A N 1
ATOM 6342 C CA . VAL A 1 822 ? 53.219 10.453 -41.688 1 24.44 822 VAL A CA 1
ATOM 6343 C C . VAL A 1 822 ? 54.25 11.133 -40.781 1 24.44 822 VAL A C 1
ATOM 6345 O O . VAL A 1 822 ? 55.375 11.438 -41.25 1 24.44 822 VAL A O 1
ATOM 6348 N N . PRO A 1 823 ? 54 12.469 -40.281 1 24.88 823 PRO A N 1
ATOM 6349 C CA . PRO A 1 823 ? 55.281 12.906 -39.781 1 24.88 823 PRO A CA 1
ATOM 6350 C C . PRO A 1 823 ? 55.875 11.93 -38.75 1 24.88 823 PRO A C 1
ATOM 6352 O O . PRO A 1 823 ? 55.156 11.109 -38.188 1 24.88 823 PRO A O 1
ATOM 6355 N N . THR A 1 824 ? 57.219 11.938 -38.594 1 25.3 824 THR A N 1
ATOM 6356 C CA . THR A 1 824 ? 58.312 11.227 -37.938 1 25.3 824 THR A CA 1
ATOM 6357 C C . THR A 1 824 ? 58.125 11.18 -36.438 1 25.3 824 THR A C 1
ATOM 6359 O O . THR A 1 824 ? 57.719 12.172 -35.812 1 25.3 824 THR A O 1
ATOM 6362 N N . SER A 1 825 ? 57.906 9.898 -35.875 1 23.69 825 SER A N 1
ATOM 6363 C CA . SER A 1 825 ? 57.25 9.234 -34.75 1 23.69 825 SER A CA 1
ATOM 6364 C C . SER A 1 825 ? 57.938 9.562 -33.438 1 23.69 825 SER A C 1
ATOM 6366 O O . SER A 1 825 ? 57.938 8.75 -32.531 1 23.69 825 SER A O 1
ATOM 6368 N N . ASP A 1 826 ? 58.594 10.852 -33.312 1 26.95 826 ASP A N 1
ATOM 6369 C CA . ASP A 1 826 ? 59.375 10.883 -32.094 1 26.95 826 ASP A CA 1
ATOM 6370 C C . ASP A 1 826 ? 58.469 10.609 -30.875 1 26.95 826 ASP A C 1
ATOM 6372 O O . ASP A 1 826 ? 57.469 11.305 -30.688 1 26.95 826 ASP A O 1
ATOM 6376 N N . PRO A 1 827 ? 58.438 9.328 -30.344 1 27.17 827 PRO A N 1
ATOM 6377 C CA . PRO A 1 827 ? 57.375 8.602 -29.641 1 27.17 827 PRO A CA 1
ATOM 6378 C C . PRO A 1 827 ? 57.094 9.164 -28.25 1 27.17 827 PRO A C 1
ATOM 6380 O O . PRO A 1 827 ? 56.438 8.508 -27.438 1 27.17 827 PRO A O 1
ATOM 6383 N N . SER A 1 828 ? 57.688 10.344 -27.906 1 27.48 828 SER A N 1
ATOM 6384 C CA . SER A 1 828 ? 57.656 10.523 -26.453 1 27.48 828 SER A CA 1
ATOM 6385 C C . SER A 1 828 ? 56.25 10.68 -25.953 1 27.48 828 SER A C 1
ATOM 6387 O O . SER A 1 828 ? 55.562 11.656 -26.266 1 27.48 828 SER A O 1
ATOM 6389 N N . PRO A 1 829 ? 55.5 9.594 -25.875 1 25.45 829 PRO A N 1
ATOM 6390 C CA . PRO A 1 829 ? 54.062 9.812 -25.797 1 25.45 829 PRO A CA 1
ATOM 6391 C C . PRO A 1 829 ? 53.625 10.5 -24.5 1 25.45 829 PRO A C 1
ATOM 6393 O O . PRO A 1 829 ? 53.938 10.023 -23.406 1 25.45 829 PRO A O 1
ATOM 6396 N N . ALA A 1 830 ? 53.844 11.836 -24.406 1 26.83 830 ALA A N 1
ATOM 6397 C CA . ALA A 1 830 ? 53.281 12.57 -23.281 1 26.83 830 ALA A CA 1
ATOM 6398 C C . ALA A 1 830 ? 51.844 12.109 -23 1 26.83 830 ALA A C 1
ATOM 6400 O O . ALA A 1 830 ? 51 12.047 -23.906 1 26.83 830 ALA A O 1
ATOM 6401 N N . SER A 1 831 ? 51.719 11.219 -22.062 1 27.55 831 SER A N 1
ATOM 6402 C CA . SER A 1 831 ? 50.531 10.602 -21.484 1 27.55 831 SER A CA 1
ATOM 6403 C C . SER A 1 831 ? 49.469 11.641 -21.203 1 27.55 831 SER A C 1
ATOM 6405 O O . SER A 1 831 ? 49.531 12.391 -20.234 1 27.55 831 SER A O 1
ATOM 6407 N N . ALA A 1 832 ? 49.219 12.5 -22.203 1 27.91 832 ALA A N 1
ATOM 6408 C CA . ALA A 1 832 ? 48.156 13.453 -21.938 1 27.91 832 ALA A CA 1
ATOM 6409 C C . ALA A 1 832 ? 46.906 12.75 -21.406 1 27.91 832 ALA A C 1
ATOM 6411 O O . ALA A 1 832 ? 46.375 11.836 -22.047 1 27.91 832 ALA A O 1
ATOM 6412 N N . SER A 1 833 ? 46.875 12.648 -20.125 1 30.08 833 SER A N 1
ATOM 6413 C CA . SER A 1 833 ? 45.688 12.211 -19.406 1 30.08 833 SER A CA 1
ATOM 6414 C C . SER A 1 833 ? 44.406 12.727 -20.062 1 30.08 833 SER A C 1
ATOM 6416 O O . SER A 1 833 ? 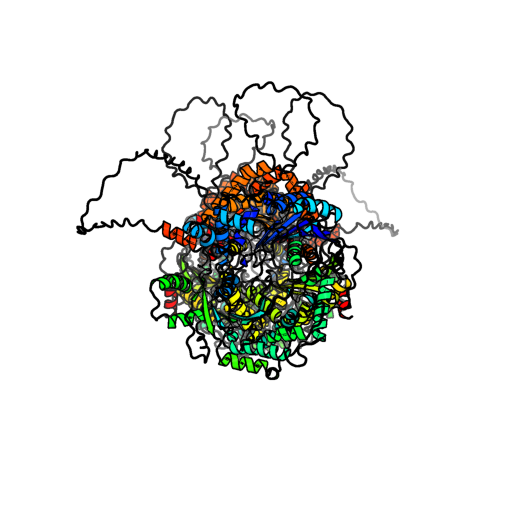44.25 13.93 -20.266 1 30.08 833 SER A O 1
ATOM 6418 N N . ALA A 1 834 ? 43.938 12.055 -21.109 1 35.62 834 ALA A N 1
ATOM 6419 C CA . ALA A 1 834 ? 42.688 12.422 -21.766 1 35.62 834 ALA A CA 1
ATOM 6420 C C . ALA A 1 834 ? 41.688 12.953 -20.75 1 35.62 834 ALA A C 1
ATOM 6422 O O . ALA A 1 834 ? 41.5 12.375 -19.672 1 35.62 834 ALA A O 1
ATOM 6423 N N . PRO A 1 835 ? 41.5 14.25 -20.781 1 36.31 835 PRO A N 1
ATOM 6424 C CA . PRO A 1 835 ? 40.531 14.797 -19.828 1 36.31 835 PRO A CA 1
ATOM 6425 C C . PRO A 1 835 ? 39.281 13.961 -19.734 1 36.31 835 PRO A C 1
ATOM 6427 O O . PRO A 1 835 ? 38.906 13.289 -20.703 1 36.31 835 PRO A O 1
ATOM 6430 N N . PRO A 1 836 ? 39 13.469 -18.578 1 40.78 836 PRO A N 1
ATOM 6431 C CA . PRO A 1 836 ? 37.75 12.68 -18.453 1 40.78 836 PRO A CA 1
ATOM 6432 C C . PRO A 1 836 ? 36.625 13.227 -19.328 1 40.78 836 PRO A C 1
ATOM 6434 O O . PRO A 1 836 ? 36.562 14.43 -19.609 1 40.78 836 PRO A O 1
ATOM 6437 N N . PRO A 1 837 ? 36.094 12.43 -20.25 1 43.94 837 PRO A N 1
ATOM 6438 C CA . PRO A 1 837 ? 35.031 12.922 -21.109 1 43.94 837 PRO A CA 1
ATOM 6439 C C . PRO A 1 837 ? 34.062 13.859 -20.375 1 43.94 837 PRO A C 1
ATOM 6441 O O . PRO A 1 837 ? 33.812 13.695 -19.188 1 43.94 837 PRO A O 1
ATOM 6444 N N . PRO A 1 838 ? 33.906 15.055 -20.891 1 43.97 838 PRO A N 1
ATOM 6445 C CA . PRO A 1 838 ? 33 15.992 -20.219 1 43.97 838 PRO A CA 1
ATOM 6446 C C . PRO A 1 838 ? 31.656 15.375 -19.891 1 43.97 838 PRO A C 1
ATOM 6448 O O . PRO A 1 838 ? 31.047 14.711 -20.734 1 43.97 838 PRO A O 1
ATOM 6451 N N . GLN A 1 839 ? 31.5 15.148 -18.609 1 52.41 839 GLN A N 1
ATOM 6452 C CA . GLN A 1 839 ? 30.188 14.695 -18.172 1 52.41 839 GLN A CA 1
ATOM 6453 C C . GLN A 1 839 ? 29.078 15.562 -18.75 1 52.41 839 GLN A C 1
ATOM 6455 O O . GLN A 1 839 ? 29.188 16.781 -18.781 1 52.41 839 GLN A O 1
ATOM 6460 N N . PRO A 1 840 ? 28.25 14.961 -19.438 1 58.53 840 PRO A N 1
ATOM 6461 C CA . PRO A 1 840 ? 27.156 15.781 -19.969 1 58.53 840 PRO A CA 1
ATOM 6462 C C . PRO A 1 840 ? 26.547 16.703 -18.922 1 58.53 840 PRO A C 1
ATOM 6464 O O . PRO A 1 840 ? 26.516 16.359 -17.734 1 58.53 840 PRO A O 1
ATOM 6467 N N . PRO A 1 841 ? 26.25 17.953 -19.359 1 63.38 841 PRO A N 1
ATOM 6468 C CA . PRO A 1 841 ? 25.641 18.891 -18.406 1 63.38 841 PRO A CA 1
ATOM 6469 C C . PRO A 1 841 ? 24.391 18.328 -17.734 1 63.38 841 PRO A C 1
ATOM 6471 O O . PRO A 1 841 ? 23.625 17.594 -18.375 1 63.38 841 PRO A O 1
ATOM 6474 N N . VAL A 1 842 ? 24.312 18.469 -16.422 1 73.44 842 VAL A N 1
ATOM 6475 C CA . VAL A 1 842 ? 23.203 17.953 -15.648 1 73.44 842 VAL A CA 1
ATOM 6476 C C . VAL A 1 842 ? 22.141 19.031 -15.477 1 73.44 842 VAL A C 1
ATOM 6478 O O . VAL A 1 842 ? 22.469 20.234 -15.414 1 73.44 842 VAL A O 1
ATOM 6481 N N . CYS A 1 843 ? 20.922 18.641 -15.508 1 77.19 843 CYS A N 1
ATOM 6482 C CA . CYS A 1 843 ? 19.828 19.562 -15.242 1 77.19 843 CYS A CA 1
ATOM 6483 C C . CYS A 1 843 ? 19.922 20.156 -13.844 1 77.19 843 CYS A C 1
ATOM 6485 O O . CYS A 1 843 ? 20.656 19.641 -13 1 77.19 843 CYS A O 1
ATOM 6487 N N . ASN A 1 844 ? 19.266 21.297 -13.766 1 82 844 ASN A N 1
ATOM 6488 C CA . ASN A 1 844 ? 19.281 21.984 -12.477 1 82 844 ASN A CA 1
ATOM 6489 C C . ASN A 1 844 ? 18.234 21.422 -11.523 1 82 844 ASN A C 1
ATOM 6491 O O . ASN A 1 844 ? 17.516 22.188 -10.867 1 82 844 ASN A O 1
ATOM 6495 N N . GLY A 1 845 ? 18.047 20.094 -11.633 1 89.44 845 GLY A N 1
ATOM 6496 C CA . GLY A 1 845 ? 17.094 19.438 -10.75 1 89.44 845 GLY A CA 1
ATOM 6497 C C . GLY A 1 845 ? 15.758 19.188 -11.398 1 89.44 845 GLY A C 1
ATOM 6498 O O . GLY A 1 845 ? 15.641 19.234 -12.625 1 89.44 845 GLY A O 1
ATOM 6499 N N . TRP A 1 846 ? 14.766 18.891 -10.547 1 92.25 846 TRP A N 1
ATOM 6500 C CA . TRP A 1 846 ? 13.422 18.562 -11.016 1 92.25 846 TRP A CA 1
ATOM 6501 C C . TRP A 1 846 ? 12.453 19.688 -10.727 1 92.25 846 TRP A C 1
ATOM 6503 O O . TRP A 1 846 ? 12.57 20.375 -9.703 1 92.25 846 TRP A O 1
ATOM 6513 N N . LEU A 1 847 ? 11.438 19.938 -11.656 1 93.81 847 LEU A N 1
ATOM 6514 C CA . LEU A 1 847 ? 10.516 21.047 -11.516 1 93.81 847 LEU A CA 1
ATOM 6515 C C . LEU A 1 847 ? 9.07 20.578 -11.664 1 93.81 847 LEU A C 1
ATOM 6517 O O . LEU A 1 847 ? 8.734 19.875 -12.625 1 93.81 847 LEU A O 1
ATOM 6521 N N . PHE A 1 848 ? 8.266 20.875 -10.664 1 95 848 PHE A N 1
ATOM 6522 C CA . PHE A 1 848 ? 6.809 20.781 -10.742 1 95 848 PHE A CA 1
ATOM 6523 C C . PHE A 1 848 ? 6.176 22.156 -10.727 1 95 848 PHE A C 1
ATOM 6525 O O . PHE A 1 848 ? 6.371 22.922 -9.781 1 95 848 PHE A O 1
ATOM 6532 N N . ALA A 1 849 ? 5.398 22.516 -11.703 1 94.25 849 ALA A N 1
ATOM 6533 C CA . ALA A 1 849 ? 4.781 23.828 -11.797 1 94.25 849 ALA A CA 1
ATOM 6534 C C . ALA A 1 849 ? 3.283 23.719 -12.07 1 94.25 849 ALA A C 1
ATOM 6536 O O . ALA A 1 849 ? 2.854 22.891 -12.875 1 94.25 849 ALA A O 1
ATOM 6537 N N . GLU A 1 850 ? 2.51 24.469 -11.297 1 92.12 850 GLU A N 1
ATOM 6538 C CA . GLU A 1 850 ? 1.067 24.484 -11.523 1 92.12 850 GLU A CA 1
ATOM 6539 C C . GLU A 1 850 ? 0.483 25.875 -11.234 1 92.12 850 GLU A C 1
ATOM 6541 O O . GLU A 1 850 ? 1.134 26.703 -10.602 1 92.12 850 GLU A O 1
ATOM 6546 N N . GLU A 1 851 ? -0.743 26.078 -11.711 1 90.94 851 GLU A N 1
ATOM 6547 C CA . GLU A 1 851 ? -1.487 27.297 -11.383 1 90.94 851 GLU A CA 1
ATOM 6548 C C . GLU A 1 851 ? -2.164 27.172 -10.016 1 90.94 851 GLU A C 1
ATOM 6550 O O . GLU A 1 851 ? -2.609 26.078 -9.633 1 90.94 851 GLU A O 1
ATOM 6555 N N . GLY A 1 852 ? -2.172 28.312 -9.32 1 87.62 852 GLY A N 1
ATOM 6556 C CA . GLY A 1 852 ? -2.865 28.281 -8.039 1 87.62 852 GLY A CA 1
ATOM 6557 C C . GLY A 1 852 ? -4.277 27.734 -8.148 1 87.62 852 GLY A C 1
ATOM 6558 O O . GLY A 1 852 ? -5.02 28.094 -9.062 1 87.62 852 GLY A O 1
ATOM 6559 N N . PRO A 1 853 ? -4.645 26.844 -7.301 1 84.12 853 PRO A N 1
ATOM 6560 C CA . PRO A 1 853 ? -5.941 26.172 -7.422 1 84.12 853 PRO A CA 1
ATOM 6561 C C . PRO A 1 853 ? -7.121 27.141 -7.254 1 84.12 853 PRO A C 1
ATOM 6563 O O . PRO A 1 853 ? -8.203 26.891 -7.797 1 84.12 853 PRO A O 1
ATOM 6566 N N . SER A 1 854 ? -6.996 28.234 -6.438 1 79.12 854 SER A N 1
ATOM 6567 C CA . SER A 1 854 ? -8.102 29.172 -6.23 1 79.12 854 SER A CA 1
ATOM 6568 C C . SER A 1 854 ? -8.273 30.094 -7.43 1 79.12 854 SER A C 1
ATOM 6570 O O . SER A 1 854 ? -9.344 30.656 -7.641 1 79.12 854 SER A O 1
ATOM 6572 N N . GLY A 1 855 ? -7.258 30.281 -8.164 1 77.81 855 GLY A N 1
ATOM 6573 C CA . GLY A 1 855 ? -7.27 31.172 -9.32 1 77.81 855 GLY A CA 1
ATOM 6574 C C . GLY A 1 855 ? -7.371 32.625 -8.945 1 77.81 855 GLY A C 1
ATOM 6575 O O . GLY A 1 855 ? -7.262 33.5 -9.805 1 77.81 855 GLY A O 1
ATOM 6576 N N . ARG A 1 856 ? -7.445 32.969 -7.574 1 76.44 856 ARG A N 1
ATOM 6577 C CA . ARG A 1 856 ? -7.715 34.344 -7.16 1 76.44 856 ARG A CA 1
ATOM 6578 C C . ARG A 1 856 ? -6.496 34.969 -6.473 1 76.44 856 ARG A C 1
ATOM 6580 O O . ARG A 1 856 ? -6.379 36.188 -6.379 1 76.44 856 ARG A O 1
ATOM 6587 N N . ASP A 1 857 ? -5.707 34.156 -6.051 1 85.19 857 ASP A N 1
ATOM 6588 C CA . ASP A 1 857 ? -4.574 34.688 -5.285 1 85.19 857 ASP A CA 1
ATOM 6589 C C . ASP A 1 857 ? -3.576 35.406 -6.191 1 85.19 857 ASP A C 1
ATOM 6591 O O . ASP A 1 857 ? -3.168 34.844 -7.223 1 85.19 857 ASP A O 1
ATOM 6595 N N . GLU A 1 858 ? -3.234 36.562 -5.824 1 84.62 858 GLU A N 1
ATOM 6596 C CA . GLU A 1 858 ? -2.314 37.344 -6.625 1 84.62 858 GLU A CA 1
ATOM 6597 C C . GLU A 1 858 ? -0.875 36.875 -6.449 1 84.62 858 GLU A C 1
ATOM 6599 O O . GLU A 1 858 ? -0.034 37.094 -7.324 1 84.62 858 GLU A O 1
ATOM 6604 N N . ASN A 1 859 ? -0.58 36.188 -5.434 1 88.19 859 ASN A N 1
ATOM 6605 C CA . ASN A 1 859 ? 0.791 35.844 -5.094 1 88.19 859 ASN A CA 1
ATOM 6606 C C . ASN A 1 859 ? 1.231 34.562 -5.828 1 88.19 859 ASN A C 1
ATOM 6608 O O . ASN A 1 859 ? 0.42 33.688 -6.078 1 88.19 859 ASN A O 1
ATOM 6612 N N . SER A 1 860 ? 2.443 34.594 -6.23 1 93.38 860 SER A N 1
ATOM 6613 C CA . SER A 1 860 ? 3.133 33.375 -6.66 1 93.38 860 SER A CA 1
ATOM 6614 C C . SER A 1 860 ? 4.078 32.875 -5.578 1 93.38 860 SER A C 1
ATOM 6616 O O . SER A 1 860 ? 4.5 33.625 -4.707 1 93.38 860 SER A O 1
ATOM 6618 N N . ALA A 1 861 ? 4.34 31.594 -5.543 1 96.38 861 ALA A N 1
ATOM 6619 C CA . ALA A 1 861 ? 5.246 31.016 -4.547 1 96.38 861 ALA A CA 1
ATOM 6620 C C . ALA A 1 861 ? 6.152 29.953 -5.172 1 96.38 861 ALA A C 1
ATOM 6622 O O . ALA A 1 861 ? 5.789 29.328 -6.172 1 96.38 861 ALA A O 1
ATOM 6623 N N . ALA A 1 862 ? 7.305 29.797 -4.66 1 97.38 862 ALA A N 1
ATOM 6624 C CA . ALA A 1 862 ? 8.258 28.766 -5.078 1 97.38 862 ALA A CA 1
ATOM 6625 C C . ALA A 1 862 ? 8.93 28.125 -3.871 1 97.38 862 ALA A C 1
ATOM 6627 O O . ALA A 1 862 ? 9.258 28.797 -2.893 1 97.38 862 ALA A O 1
ATOM 6628 N N . VAL A 1 863 ? 9.055 26.812 -3.939 1 97.5 863 VAL A N 1
ATOM 6629 C CA . VAL A 1 863 ? 9.773 26.016 -2.945 1 97.5 863 VAL A CA 1
ATOM 6630 C C . VAL A 1 863 ? 10.898 25.234 -3.621 1 97.5 863 VAL A C 1
ATOM 6632 O O . VAL A 1 863 ? 10.695 24.625 -4.668 1 97.5 863 VAL A O 1
ATOM 6635 N N . VAL A 1 864 ? 12.078 25.328 -3.141 1 97.44 864 VAL A N 1
ATOM 6636 C CA . VAL A 1 864 ? 13.211 24.531 -3.592 1 97.44 864 VAL A CA 1
ATOM 6637 C C . VAL A 1 864 ? 13.688 23.625 -2.455 1 97.44 864 VAL A C 1
ATOM 6639 O O . VAL A 1 864 ? 14.156 24.125 -1.423 1 97.44 864 VAL A O 1
ATOM 6642 N N . LEU A 1 865 ? 13.594 22.391 -2.693 1 97.56 865 LEU A N 1
ATOM 6643 C CA . LEU A 1 865 ? 13.898 21.406 -1.652 1 97.56 865 LEU A CA 1
ATOM 6644 C C . LEU A 1 865 ? 15.125 20.578 -2.025 1 97.56 865 LEU A C 1
ATOM 6646 O O . LEU A 1 865 ? 15.227 20.094 -3.154 1 97.56 865 LEU A O 1
ATOM 6650 N N . TYR A 1 866 ? 16.094 20.453 -1.112 1 97.5 866 TYR A N 1
ATOM 6651 C CA . TYR A 1 866 ? 17.25 19.562 -1.222 1 97.5 866 TYR A CA 1
ATOM 6652 C C . TYR A 1 866 ? 17.141 18.406 -0.246 1 97.5 866 TYR A C 1
ATOM 6654 O O . TYR A 1 866 ? 17.203 18.594 0.971 1 97.5 866 TYR A O 1
ATOM 6662 N N . GLN A 1 867 ? 17.031 17.234 -0.777 1 96.75 867 GLN A N 1
ATOM 6663 C CA . GLN A 1 867 ? 16.828 16.047 0.061 1 96.75 867 GLN A CA 1
ATOM 6664 C C . GLN A 1 867 ? 18.141 15.547 0.643 1 96.75 867 GLN A C 1
ATOM 6666 O O . GLN A 1 867 ? 19.109 15.352 -0.087 1 96.75 867 GLN A O 1
ATOM 6671 N N . ARG A 1 868 ? 18.281 15.328 1.884 1 95.12 868 ARG A N 1
ATOM 6672 C CA . ARG A 1 868 ? 19.5 14.945 2.586 1 95.12 868 ARG A CA 1
ATOM 6673 C C . ARG A 1 868 ? 19.594 13.43 2.734 1 95.12 868 ARG A C 1
ATOM 6675 O O . ARG A 1 868 ? 20.688 12.867 2.682 1 95.12 868 ARG A O 1
ATOM 6682 N N . GLY A 1 869 ? 18.484 12.773 3.029 1 94.44 869 GLY A N 1
ATOM 6683 C CA . GLY A 1 869 ? 18.5 11.344 3.266 1 94.44 869 GLY A CA 1
ATOM 6684 C C . GLY A 1 869 ? 17.953 10.953 4.625 1 94.44 869 GLY A C 1
ATOM 6685 O O . GLY A 1 869 ? 17.422 11.797 5.355 1 94.44 869 GLY A O 1
ATOM 6686 N N . PRO A 1 870 ? 18.094 9.648 4.992 1 94.75 870 PRO A N 1
ATOM 6687 C CA . PRO A 1 870 ? 17.469 9.133 6.219 1 94.75 870 PRO A CA 1
ATOM 6688 C C . PRO A 1 870 ? 18.156 9.656 7.48 1 94.75 870 PRO A C 1
ATOM 6690 O O . PRO A 1 870 ? 19.328 10.039 7.438 1 94.75 870 PRO A O 1
ATOM 6693 N N . ASP A 1 871 ? 17.438 9.57 8.508 1 95.75 871 ASP A N 1
ATOM 6694 C CA . ASP A 1 871 ? 17.844 10.055 9.82 1 95.75 871 ASP A CA 1
ATOM 6695 C C . ASP A 1 871 ? 19.188 9.461 10.227 1 95.75 871 ASP A C 1
ATOM 6697 O O . ASP A 1 871 ? 19.375 8.242 10.195 1 95.75 871 ASP A O 1
ATOM 6701 N N . ASP A 1 872 ? 20.109 10.305 10.469 1 94.88 872 ASP A N 1
ATOM 6702 C CA . ASP A 1 872 ? 21.469 10.031 10.93 1 94.88 872 ASP A CA 1
ATOM 6703 C C . ASP A 1 872 ? 21.984 11.148 11.828 1 94.88 872 ASP A C 1
ATOM 6705 O O . ASP A 1 872 ? 21.922 12.328 11.461 1 94.88 872 ASP A O 1
ATOM 6709 N N . LEU A 1 873 ? 22.5 10.836 13 1 96 873 LEU A N 1
ATOM 6710 C CA . LEU A 1 873 ? 22.812 11.836 14.016 1 96 873 LEU A CA 1
ATOM 6711 C C . LEU A 1 873 ? 23.828 12.844 13.484 1 96 873 LEU A C 1
ATOM 6713 O O . LEU A 1 873 ? 23.656 14.055 13.664 1 96 873 LEU A O 1
ATOM 6717 N N . ARG A 1 874 ? 24.859 12.398 12.852 1 95.88 874 ARG A N 1
ATOM 6718 C CA . ARG A 1 874 ? 25.922 13.281 12.367 1 95.88 874 ARG A CA 1
ATOM 6719 C C . ARG A 1 874 ? 25.438 14.117 11.188 1 95.88 874 ARG A C 1
ATOM 6721 O O . ARG A 1 874 ? 25.703 15.32 11.133 1 95.88 874 ARG A O 1
ATOM 6728 N N . ARG A 1 875 ? 24.734 13.562 10.25 1 96.12 875 ARG A N 1
ATOM 6729 C CA . ARG A 1 875 ? 24.219 14.281 9.094 1 96.12 875 ARG A CA 1
ATOM 6730 C C . ARG A 1 875 ? 23.156 15.289 9.508 1 96.12 875 ARG A C 1
ATOM 6732 O O . ARG A 1 875 ? 23.031 16.359 8.906 1 96.12 875 ARG A O 1
ATOM 6739 N N . ASN A 1 876 ? 22.375 14.906 10.508 1 96.88 876 ASN A N 1
ATOM 6740 C CA . ASN A 1 876 ? 21.422 15.859 11.062 1 96.88 876 ASN A CA 1
ATOM 6741 C C . ASN A 1 876 ? 22.125 17.109 11.602 1 96.88 876 ASN A C 1
ATOM 6743 O O . ASN A 1 876 ? 21.672 18.219 11.344 1 96.88 876 ASN A O 1
ATOM 6747 N N . ALA A 1 877 ? 23.172 16.859 12.352 1 97.12 877 ALA A N 1
ATOM 6748 C CA . ALA A 1 877 ? 23.938 17.969 12.914 1 97.12 877 ALA A CA 1
ATOM 6749 C C . ALA A 1 877 ? 24.484 18.875 11.805 1 97.12 877 ALA A C 1
ATOM 6751 O O . ALA A 1 877 ? 24.438 20.094 11.914 1 97.12 877 ALA A O 1
ATOM 6752 N N . LEU A 1 878 ? 24.984 18.234 10.797 1 97.38 878 LEU A N 1
ATOM 6753 C CA . LEU A 1 878 ? 25.5 18.984 9.656 1 97.38 878 LEU A CA 1
ATOM 6754 C C . LEU A 1 878 ? 24.406 19.812 9.008 1 97.38 878 LEU A C 1
ATOM 6756 O O . LEU A 1 878 ? 24.609 20.984 8.695 1 97.38 878 LEU A O 1
ATOM 6760 N N . GLY A 1 879 ? 23.266 19.219 8.797 1 97.12 879 GLY A N 1
ATOM 6761 C CA . GLY A 1 879 ? 22.156 19.922 8.18 1 97.12 879 GLY A CA 1
ATOM 6762 C C . GLY A 1 879 ? 21.656 21.094 9.008 1 97.12 879 GLY A C 1
ATOM 6763 O O . GLY A 1 879 ? 21.359 22.156 8.461 1 97.12 879 GLY A O 1
ATOM 6764 N N . GLN A 1 880 ? 21.547 20.922 10.258 1 96.31 880 GLN A N 1
ATOM 6765 C CA . GLN A 1 880 ? 21.078 21.969 11.156 1 96.31 880 GLN A CA 1
ATOM 6766 C C . GLN A 1 880 ? 22.078 23.125 11.227 1 96.31 880 GLN A C 1
ATOM 6768 O O . GLN A 1 880 ? 21.688 24.297 11.289 1 96.31 880 GLN A O 1
ATOM 6773 N N . LEU A 1 881 ? 23.328 22.75 11.289 1 96 881 LEU A N 1
ATOM 6774 C CA . LEU A 1 881 ? 24.375 23.766 11.312 1 96 881 LEU A CA 1
ATOM 6775 C C . LEU A 1 881 ? 24.359 24.594 10.031 1 96 881 LEU A C 1
ATOM 6777 O O . LEU A 1 881 ? 24.516 25.812 10.07 1 96 881 LEU A O 1
ATOM 6781 N N . LEU A 1 882 ? 24.188 23.891 8.953 1 96.5 882 LEU A N 1
ATOM 6782 C CA . LEU A 1 882 ? 24.094 24.578 7.668 1 96.5 882 LEU A CA 1
ATOM 6783 C C . LEU A 1 882 ? 22.922 25.547 7.656 1 96.5 882 LEU A C 1
ATOM 6785 O O . LEU A 1 882 ? 23.047 26.688 7.191 1 96.5 882 LEU A O 1
ATOM 6789 N N . ALA A 1 883 ? 21.797 25.156 8.062 1 95.31 883 ALA A N 1
ATOM 6790 C CA . ALA A 1 883 ? 20.609 26.016 8.133 1 95.31 883 ALA A CA 1
ATOM 6791 C C . ALA A 1 883 ? 20.859 27.219 9.031 1 95.31 883 ALA A C 1
ATOM 6793 O O . ALA A 1 883 ? 20.453 28.344 8.711 1 95.31 883 ALA A O 1
ATOM 6794 N N . GLN A 1 884 ? 21.453 26.953 10.172 1 91.38 884 GLN A N 1
ATOM 6795 C CA . GLN A 1 884 ? 21.75 28 11.141 1 91.38 884 GLN A CA 1
ATOM 6796 C C . GLN A 1 884 ? 22.641 29.078 10.531 1 91.38 884 GLN A C 1
ATOM 6798 O O . GLN A 1 884 ? 22.438 30.266 10.781 1 91.38 884 GLN A O 1
ATOM 6803 N N . LEU A 1 885 ? 23.547 28.703 9.75 1 92.69 885 LEU A N 1
ATOM 6804 C CA . LEU A 1 885 ? 24.531 29.641 9.18 1 92.69 885 LEU A CA 1
ATOM 6805 C C . LEU A 1 885 ? 23.953 30.344 7.957 1 92.69 885 LEU A C 1
ATOM 6807 O O . LEU A 1 885 ? 24.469 31.391 7.539 1 92.69 885 LEU A O 1
ATOM 6811 N N . SER A 1 886 ? 22.875 29.781 7.434 1 93.56 886 SER A N 1
ATOM 6812 C CA . SER A 1 886 ? 22.453 30.281 6.133 1 93.56 886 SER A CA 1
ATOM 6813 C C . SER A 1 886 ? 21.094 31 6.223 1 93.56 886 SER A C 1
ATOM 6815 O O . SER A 1 886 ? 20.734 31.766 5.332 1 93.56 886 SER A O 1
ATOM 6817 N N . LYS A 1 887 ? 20.281 30.75 7.133 1 91.25 887 LYS A N 1
ATOM 6818 C CA . LYS A 1 887 ? 18.906 31.234 7.168 1 91.25 887 LYS A CA 1
ATOM 6819 C C . LYS A 1 887 ? 18.844 32.75 7.164 1 91.25 887 LYS A C 1
ATOM 6821 O O . LYS A 1 887 ? 18.016 33.344 6.473 1 91.25 887 LYS A O 1
ATOM 6826 N N . ARG A 1 888 ? 19.672 33.406 7.91 1 86.12 888 ARG A N 1
ATOM 6827 C CA . ARG A 1 888 ? 19.672 34.844 7.957 1 86.12 888 ARG A CA 1
ATOM 6828 C C . ARG A 1 888 ? 20.094 35.438 6.617 1 86.12 888 ARG A C 1
ATOM 6830 O O . ARG A 1 888 ? 19.531 36.438 6.172 1 86.12 888 ARG A O 1
ATOM 6837 N N . ASP A 1 889 ? 21.141 34.844 6.039 1 89.75 889 ASP A N 1
ATOM 6838 C CA . ASP A 1 889 ? 21.609 35.312 4.738 1 89.75 889 ASP A CA 1
ATOM 6839 C C . ASP A 1 889 ? 20.516 35.188 3.684 1 89.75 889 ASP A C 1
ATOM 6841 O O . ASP A 1 889 ? 20.375 36.094 2.832 1 89.75 889 ASP A O 1
ATOM 6845 N N . ALA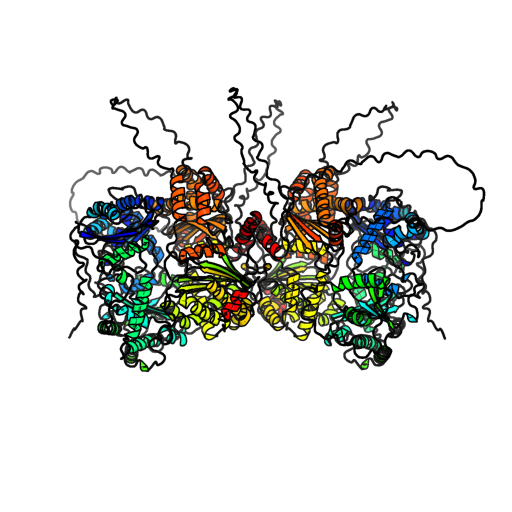 A 1 890 ? 19.812 34.125 3.75 1 93.56 890 ALA A N 1
ATOM 6846 C CA . ALA A 1 890 ? 18.719 33.938 2.805 1 93.56 890 ALA A CA 1
ATOM 6847 C C . ALA A 1 890 ? 17.656 35.031 2.975 1 93.56 890 ALA A C 1
ATOM 6849 O O . ALA A 1 890 ? 17.188 35.625 1.991 1 93.56 890 ALA A O 1
ATOM 6850 N N . PHE A 1 891 ? 17.312 35.281 4.16 1 88.62 891 PHE A N 1
ATOM 6851 C CA . PHE A 1 891 ? 16.297 36.281 4.438 1 88.62 891 PHE A CA 1
ATOM 6852 C C . PHE A 1 891 ? 16.797 37.656 4.02 1 88.62 891 PHE A C 1
ATOM 6854 O O . PHE A 1 891 ? 16.062 38.406 3.359 1 88.62 891 PHE A O 1
ATOM 6861 N N . ALA A 1 892 ? 18.031 38.062 4.391 1 84 892 ALA A N 1
ATOM 6862 C CA . ALA A 1 892 ? 18.609 39.344 4.082 1 84 892 ALA A CA 1
ATOM 6863 C C . ALA A 1 892 ? 18.719 39.562 2.572 1 84 892 ALA A C 1
ATOM 6865 O O . ALA A 1 892 ? 18.391 40.625 2.064 1 84 892 ALA A O 1
ATOM 6866 N N . GLU A 1 893 ? 19.078 38.531 1.951 1 90.44 893 GLU A N 1
ATOM 6867 C CA . GLU A 1 893 ? 19.312 38.656 0.514 1 90.44 893 GLU A CA 1
ATOM 6868 C C . GLU A 1 893 ? 18 38.625 -0.255 1 90.44 893 GLU A C 1
ATOM 6870 O O . GLU A 1 893 ? 17.75 39.5 -1.087 1 90.44 893 GLU A O 1
ATOM 6875 N N . LEU A 1 894 ? 17.156 37.688 -0.003 1 93 894 LEU A N 1
ATOM 6876 C CA . LEU A 1 894 ? 15.977 37.469 -0.829 1 93 894 LEU A CA 1
ATOM 6877 C C . LEU A 1 894 ? 14.844 38.406 -0.424 1 93 894 LEU A C 1
ATOM 6879 O O . LEU A 1 894 ? 14.109 38.906 -1.279 1 93 894 LEU A O 1
ATOM 6883 N N . ARG A 1 895 ? 14.672 38.625 0.846 1 86.81 895 ARG A N 1
ATOM 6884 C CA . ARG A 1 895 ? 13.562 39.438 1.325 1 86.81 895 ARG A CA 1
ATOM 6885 C C . ARG A 1 895 ? 13.938 40.906 1.339 1 86.81 895 ARG A C 1
ATOM 6887 O O . ARG A 1 895 ? 13.219 41.75 0.781 1 86.81 895 ARG A O 1
ATOM 6894 N N . THR A 1 896 ? 15.078 41.281 1.934 1 78.62 896 THR A N 1
ATOM 6895 C CA . THR A 1 896 ? 15.406 42.656 2.229 1 78.62 896 THR A CA 1
ATOM 6896 C C . THR A 1 896 ? 16.062 43.312 1.025 1 78.62 896 THR A C 1
ATOM 6898 O O . THR A 1 896 ? 15.672 44.406 0.614 1 78.62 896 THR A O 1
ATOM 6901 N N . ARG A 1 897 ? 17.094 42.688 0.478 1 82.56 897 ARG A N 1
ATOM 6902 C CA . ARG A 1 897 ? 17.859 43.312 -0.596 1 82.56 897 ARG A CA 1
ATOM 6903 C C . ARG A 1 897 ? 17.125 43.219 -1.928 1 82.56 897 ARG A C 1
ATOM 6905 O O . ARG A 1 897 ? 16.953 44.219 -2.637 1 82.56 897 ARG A O 1
ATOM 6912 N N . GLN A 1 898 ? 16.594 41.969 -2.176 1 89.12 898 GLN A N 1
ATOM 6913 C CA . GLN A 1 898 ? 15.984 41.75 -3.48 1 89.12 898 GLN A CA 1
ATOM 6914 C C . GLN A 1 898 ? 14.477 42.031 -3.426 1 89.12 898 GLN A C 1
ATOM 6916 O O . GLN A 1 898 ? 13.828 42.156 -4.465 1 89.12 898 GLN A O 1
ATOM 6921 N N . GLN A 1 899 ? 13.93 42.125 -2.297 1 83.44 899 GLN A N 1
ATOM 6922 C CA . GLN A 1 899 ? 12.531 42.469 -2.064 1 83.44 899 GLN A CA 1
ATOM 6923 C C . GLN A 1 899 ? 11.594 41.5 -2.797 1 83.44 899 GLN A C 1
ATOM 6925 O O . GLN A 1 899 ? 10.68 41.938 -3.5 1 83.44 899 GLN A O 1
ATOM 6930 N N . LEU A 1 900 ? 11.836 40.281 -2.648 1 87.94 900 LEU A N 1
ATOM 6931 C CA . LEU A 1 900 ? 11.062 39.281 -3.389 1 87.94 900 LEU A CA 1
ATOM 6932 C C . LEU A 1 900 ? 9.711 39.031 -2.725 1 87.94 900 LEU A C 1
ATOM 6934 O O . LEU A 1 900 ? 8.797 38.5 -3.35 1 87.94 900 LEU A O 1
ATOM 6938 N N . GLY A 1 901 ? 9.578 39.344 -1.478 1 81.25 901 GLY A N 1
ATOM 6939 C CA . GLY A 1 901 ? 8.289 39.125 -0.842 1 81.25 901 GLY A CA 1
ATOM 6940 C C . GLY A 1 901 ? 8.367 39.094 0.672 1 81.25 901 GLY A C 1
ATOM 6941 O O . GLY A 1 901 ? 9.453 39.188 1.245 1 81.25 901 GLY A O 1
ATOM 6942 N N . TYR A 1 902 ? 7.141 38.938 1.259 1 76.75 902 TYR A N 1
ATOM 6943 C CA . TYR A 1 902 ? 7.039 38.969 2.713 1 76.75 902 TYR A CA 1
ATOM 6944 C C . TYR A 1 902 ? 7.398 37.594 3.305 1 76.75 902 TYR A C 1
ATOM 6946 O O . TYR A 1 902 ? 8.031 37.531 4.363 1 76.75 902 TYR A O 1
ATOM 6954 N N . ILE A 1 903 ? 7.008 36.594 2.645 1 89.25 903 ILE A N 1
ATOM 6955 C CA . ILE A 1 903 ? 7.285 35.25 3.156 1 89.25 903 ILE A CA 1
ATOM 6956 C C . ILE A 1 903 ? 8.555 34.719 2.512 1 89.25 903 ILE A C 1
ATOM 6958 O O . ILE A 1 903 ? 8.547 34.312 1.346 1 89.25 903 ILE A O 1
ATOM 6962 N N . VAL A 1 904 ? 9.625 34.688 3.137 1 92.5 904 VAL A N 1
ATOM 6963 C CA . VAL A 1 904 ? 10.914 34.156 2.738 1 92.5 904 VAL A CA 1
ATOM 6964 C C . VAL A 1 904 ? 11.508 33.312 3.883 1 92.5 904 VAL A C 1
ATOM 6966 O O . VAL A 1 904 ? 11.539 33.781 5.027 1 92.5 904 VAL A O 1
ATOM 6969 N N . SER A 1 905 ? 11.82 32.125 3.555 1 94.12 905 SER A N 1
ATOM 6970 C CA . SER A 1 905 ? 12.367 31.297 4.637 1 94.12 905 SER A CA 1
ATOM 6971 C C . SER A 1 905 ? 13.312 30.234 4.105 1 94.12 905 SER A C 1
ATOM 6973 O O . SER A 1 905 ? 13.18 29.781 2.967 1 94.12 905 SER A O 1
ATOM 6975 N N . LEU A 1 906 ? 14.344 29.922 4.816 1 95.5 906 LEU A N 1
ATOM 6976 C CA . LEU A 1 906 ? 15.203 28.75 4.68 1 95.5 906 LEU A CA 1
ATOM 6977 C C . LEU A 1 906 ? 15.18 27.906 5.953 1 95.5 906 LEU A C 1
ATOM 6979 O O . LEU A 1 906 ? 15.523 28.391 7.031 1 95.5 906 LEU A O 1
ATOM 6983 N N . HIS A 1 907 ? 14.758 26.703 5.867 1 93.94 907 HIS A N 1
ATOM 6984 C CA . HIS A 1 907 ? 14.695 25.891 7.07 1 93.94 907 HIS A CA 1
ATOM 6985 C C . HIS A 1 907 ? 14.898 24.406 6.742 1 93.94 907 HIS A C 1
ATOM 6987 O O . HIS A 1 907 ? 14.836 24.016 5.574 1 93.94 907 HIS A O 1
ATOM 6993 N N . GLY A 1 908 ? 15.281 23.734 7.766 1 94.25 908 GLY A N 1
ATOM 6994 C CA . GLY A 1 908 ? 15.383 22.297 7.668 1 94.25 908 GLY A CA 1
ATOM 6995 C C . GLY A 1 908 ? 14.172 21.562 8.219 1 94.25 908 GLY A C 1
ATOM 6996 O O . GLY A 1 908 ? 13.484 22.078 9.102 1 94.25 908 GLY A O 1
ATOM 6997 N N . GLY A 1 909 ? 13.906 20.438 7.645 1 94.06 909 GLY A N 1
ATOM 6998 C CA . GLY A 1 909 ? 12.828 19.578 8.125 1 94.06 909 GLY A CA 1
ATOM 6999 C C . GLY A 1 909 ? 13.023 18.125 7.773 1 94.06 909 GLY A C 1
ATOM 7000 O O . GLY A 1 909 ? 14.07 17.734 7.254 1 94.06 909 GLY A O 1
ATOM 7001 N N . ALA A 1 910 ? 12.109 17.328 8.242 1 94.81 910 ALA A N 1
ATOM 7002 C CA . ALA A 1 910 ? 12.125 15.898 7.93 1 94.81 910 ALA A CA 1
ATOM 7003 C C . ALA A 1 910 ? 10.711 15.375 7.699 1 94.81 910 ALA A C 1
ATOM 7005 O O . ALA A 1 910 ? 9.758 15.867 8.297 1 94.81 910 ALA A O 1
ATOM 7006 N N . GLU A 1 911 ? 10.617 14.484 6.777 1 93.38 911 GLU A N 1
ATOM 7007 C CA . GLU A 1 911 ? 9.391 13.727 6.543 1 93.38 911 GLU A CA 1
ATOM 7008 C C . GLU A 1 911 ? 9.617 12.227 6.742 1 93.38 911 GLU A C 1
ATOM 7010 O O . GLU A 1 911 ? 10.461 11.633 6.07 1 93.38 911 GLU A O 1
ATOM 7015 N N . HIS A 1 912 ? 8.906 11.609 7.605 1 94.06 912 HIS A N 1
ATOM 7016 C CA . HIS A 1 912 ? 9.07 10.203 7.938 1 94.06 912 HIS A CA 1
ATOM 7017 C C . HIS A 1 912 ? 10.531 9.859 8.195 1 94.06 912 HIS A C 1
ATOM 7019 O O . HIS A 1 912 ? 11.031 8.836 7.727 1 94.06 912 HIS A O 1
ATOM 7025 N N . GLY A 1 913 ? 11.219 10.773 8.789 1 94.19 913 GLY A N 1
ATOM 7026 C CA . GLY A 1 913 ? 12.594 10.539 9.211 1 94.19 913 GLY A CA 1
ATOM 7027 C C . GLY A 1 913 ? 13.617 10.891 8.148 1 94.19 913 GLY A C 1
ATOM 7028 O O . GLY A 1 913 ? 14.82 10.836 8.391 1 94.19 913 GLY A O 1
ATOM 7029 N N . VAL A 1 914 ? 13.211 11.266 6.934 1 96.31 914 VAL A N 1
ATOM 7030 C CA . VAL A 1 914 ? 14.133 11.68 5.879 1 96.31 914 VAL A CA 1
ATOM 7031 C C . VAL A 1 914 ? 14.234 13.203 5.859 1 96.31 914 VAL A C 1
ATOM 7033 O O . VAL A 1 914 ? 13.234 13.906 5.703 1 96.31 914 VAL A O 1
ATOM 7036 N N . GLY A 1 915 ? 15.492 13.656 6 1 96.81 915 GLY A N 1
ATOM 7037 C CA . GLY A 1 915 ? 15.703 15.086 6.16 1 96.81 915 GLY A CA 1
ATOM 7038 C C . GLY A 1 915 ? 15.844 15.82 4.84 1 96.81 915 GLY A C 1
ATOM 7039 O O . GLY A 1 915 ? 16.125 15.211 3.811 1 96.81 915 GLY A O 1
ATOM 7040 N N . TYR A 1 916 ? 15.562 17.125 4.891 1 97.19 916 TYR A N 1
ATOM 7041 C CA . TYR A 1 916 ? 15.727 18 3.742 1 97.19 916 TYR A CA 1
ATOM 7042 C C . TYR A 1 916 ? 16.031 19.422 4.188 1 97.19 916 TYR A C 1
ATOM 7044 O O . TYR A 1 916 ? 15.93 19.75 5.375 1 97.19 916 TYR A O 1
ATOM 7052 N N . LEU A 1 917 ? 16.547 20.234 3.371 1 97.31 917 LEU A N 1
ATOM 7053 C CA . LEU A 1 917 ? 16.641 21.688 3.465 1 97.31 917 LEU A CA 1
ATOM 7054 C C . LEU A 1 917 ? 15.773 22.359 2.41 1 97.31 917 LEU A C 1
ATOM 7056 O O . LEU A 1 917 ? 15.734 21.922 1.258 1 97.31 917 LEU A O 1
ATOM 7060 N N . GLU A 1 918 ? 15.047 23.375 2.842 1 96.94 918 GLU A N 1
ATOM 7061 C CA . GLU A 1 918 ? 14.047 23.953 1.944 1 96.94 918 GLU A CA 1
ATOM 7062 C C . GLU A 1 918 ? 14.117 25.484 1.951 1 96.94 918 GLU A C 1
ATOM 7064 O O . GLU A 1 918 ? 14.305 26.094 3.006 1 96.94 918 GLU A O 1
ATOM 7069 N N . LEU A 1 919 ? 14.039 26.094 0.752 1 97.56 919 LEU A N 1
ATOM 7070 C CA . LEU A 1 919 ? 13.867 27.531 0.554 1 97.56 919 LEU A CA 1
ATOM 7071 C C . LEU A 1 919 ? 12.461 27.844 0.06 1 97.56 919 LEU A C 1
ATOM 7073 O O . LEU A 1 919 ? 11.914 27.125 -0.777 1 97.56 919 LEU A O 1
ATOM 7077 N N . LEU A 1 920 ? 11.852 28.828 0.627 1 97.25 920 LEU A N 1
ATOM 7078 C CA . LEU A 1 920 ? 10.484 29.203 0.285 1 97.25 920 LEU A CA 1
ATOM 7079 C C . LEU A 1 920 ? 10.367 30.719 0.093 1 97.25 920 LEU A C 1
ATOM 7081 O O . LEU A 1 920 ? 10.875 31.484 0.904 1 97.25 920 LEU A O 1
ATOM 7085 N N . VAL A 1 921 ? 9.742 31.141 -1.037 1 96.38 921 VAL A N 1
ATOM 7086 C CA . VAL A 1 921 ? 9.477 32.562 -1.289 1 96.38 921 VAL A CA 1
ATOM 7087 C C . VAL A 1 921 ? 8.078 32.719 -1.881 1 96.38 921 VAL A C 1
ATOM 7089 O O . VAL A 1 921 ? 7.676 31.953 -2.762 1 96.38 921 VAL A O 1
ATOM 7092 N N . GLN A 1 922 ? 7.309 33.562 -1.337 1 93.88 922 GLN A N 1
ATOM 7093 C CA . GLN A 1 922 ? 6.039 33.969 -1.924 1 93.88 922 GLN A CA 1
ATOM 7094 C C . GLN A 1 922 ? 6.078 35.469 -2.299 1 93.88 922 GLN A C 1
ATOM 7096 O O . GLN A 1 922 ? 6.555 36.281 -1.522 1 93.88 922 GLN A O 1
ATOM 7101 N N . SER A 1 923 ? 5.613 35.75 -3.541 1 90.06 923 SER A N 1
ATOM 7102 C CA . SER A 1 923 ? 5.723 37.125 -4.051 1 90.06 923 SER A CA 1
ATOM 7103 C C . SER A 1 923 ? 4.508 37.5 -4.891 1 90.06 923 SER A C 1
ATOM 7105 O O . SER A 1 923 ? 3.953 36.656 -5.605 1 90.06 923 SER A O 1
ATOM 7107 N N . ASN A 1 924 ? 4.117 38.719 -4.793 1 83.69 924 ASN A N 1
ATOM 7108 C CA . ASN A 1 924 ? 3.088 39.219 -5.688 1 83.69 924 ASN A CA 1
ATOM 7109 C C . ASN A 1 924 ? 3.691 40.031 -6.832 1 83.69 924 ASN A C 1
ATOM 7111 O O . ASN A 1 924 ? 2.986 40.406 -7.766 1 83.69 924 ASN A O 1
ATOM 7115 N N . SER A 1 925 ? 4.957 40.25 -6.824 1 84 925 SER A N 1
ATOM 7116 C CA . SER A 1 925 ? 5.594 41.125 -7.801 1 84 925 SER A CA 1
ATOM 7117 C C . SER A 1 925 ? 6.48 40.344 -8.758 1 84 925 SER A C 1
ATOM 7119 O O . SER A 1 925 ? 6.816 40.812 -9.844 1 84 925 SER A O 1
ATOM 7121 N N . HIS A 1 926 ? 6.918 39.156 -8.336 1 90.25 926 HIS A N 1
ATOM 7122 C CA . HIS A 1 926 ? 7.812 38.375 -9.172 1 90.25 926 HIS A CA 1
ATOM 7123 C C . HIS A 1 926 ? 7.172 37.031 -9.555 1 90.25 926 HIS A C 1
ATOM 7125 O O . HIS A 1 926 ? 6.328 36.531 -8.82 1 90.25 926 HIS A O 1
ATOM 7131 N N . ASP A 1 927 ? 7.676 36.562 -10.719 1 92.94 927 ASP A N 1
ATOM 7132 C CA . ASP A 1 927 ? 7.176 35.281 -11.195 1 92.94 927 ASP A CA 1
ATOM 7133 C C . ASP A 1 927 ? 7.836 34.125 -10.453 1 92.94 927 ASP A C 1
ATOM 7135 O O . ASP A 1 927 ? 8.977 34.25 -10 1 92.94 927 ASP A O 1
ATOM 7139 N N . ALA A 1 928 ? 7.113 33.031 -10.391 1 94.75 928 ALA A N 1
ATOM 7140 C CA . ALA A 1 928 ? 7.605 31.859 -9.672 1 94.75 928 ALA A CA 1
ATOM 7141 C C . ALA A 1 928 ? 8.922 31.375 -10.266 1 94.75 928 ALA A C 1
ATOM 7143 O O . ALA A 1 928 ? 9.812 30.922 -9.539 1 94.75 928 ALA A O 1
ATOM 7144 N N . ASP A 1 929 ? 9.047 31.375 -11.57 1 93.56 929 ASP A N 1
ATOM 7145 C CA . ASP A 1 929 ? 10.273 30.953 -12.234 1 93.56 929 ASP A CA 1
ATOM 7146 C C . ASP A 1 929 ? 11.453 31.844 -11.836 1 93.56 929 ASP A C 1
ATOM 7148 O O . ASP A 1 929 ? 12.57 31.359 -11.648 1 93.56 929 ASP A O 1
ATOM 7152 N N . GLU A 1 930 ? 11.188 33.062 -11.805 1 93.81 930 GLU A N 1
ATOM 7153 C CA . GLU A 1 930 ? 12.219 34 -11.383 1 93.81 930 GLU A CA 1
ATOM 7154 C C . GLU A 1 930 ? 12.633 33.75 -9.938 1 93.81 930 GLU A C 1
ATOM 7156 O O . GLU A 1 930 ? 13.812 33.875 -9.594 1 93.81 930 GLU A O 1
ATOM 7161 N N . LEU A 1 931 ? 11.648 33.5 -9.109 1 95.62 931 LEU A N 1
ATOM 7162 C CA . LEU A 1 931 ? 11.945 33.188 -7.715 1 95.62 931 LEU A CA 1
ATOM 7163 C C . LEU A 1 931 ? 12.906 32 -7.617 1 95.62 931 LEU A C 1
ATOM 7165 O O . LEU A 1 931 ? 13.867 32.031 -6.852 1 95.62 931 LEU A O 1
ATOM 7169 N N . CYS A 1 932 ? 12.68 30.969 -8.375 1 94.62 932 CYS A N 1
ATOM 7170 C CA . CYS A 1 932 ? 13.547 29.781 -8.375 1 94.62 932 CYS A CA 1
ATOM 7171 C C . CYS A 1 932 ? 14.953 30.141 -8.812 1 94.62 932 CYS A C 1
ATOM 7173 O O . CYS A 1 932 ? 15.938 29.688 -8.219 1 94.62 932 CYS A O 1
ATOM 7175 N N . ARG A 1 933 ? 15.016 30.953 -9.797 1 93.06 933 ARG A N 1
ATOM 7176 C CA . ARG A 1 933 ? 16.312 31.359 -10.312 1 93.06 933 ARG A CA 1
ATOM 7177 C C . ARG A 1 933 ? 17.094 32.156 -9.266 1 93.06 933 ARG A C 1
ATOM 7179 O O . ARG A 1 933 ? 18.297 31.969 -9.094 1 93.06 933 ARG A O 1
ATOM 7186 N N . ARG A 1 934 ? 16.406 33 -8.664 1 94.81 934 ARG A N 1
ATOM 7187 C CA . ARG A 1 934 ? 17.047 33.812 -7.633 1 94.81 934 ARG A CA 1
ATOM 7188 C C . ARG A 1 934 ? 17.5 32.969 -6.457 1 94.81 934 ARG A C 1
ATOM 7190 O O . ARG A 1 934 ? 18.547 33.25 -5.859 1 94.81 934 ARG A O 1
ATOM 7197 N N . MET A 1 935 ? 16.734 32 -6.133 1 95.81 935 MET A N 1
ATOM 7198 C CA . MET A 1 935 ? 17.141 31.078 -5.074 1 95.81 935 MET A CA 1
ATOM 7199 C C . MET A 1 935 ? 18.344 30.266 -5.496 1 95.81 935 MET A C 1
ATOM 7201 O O . MET A 1 935 ? 19.234 30 -4.688 1 95.81 935 MET A O 1
ATOM 7205 N N . ASP A 1 936 ? 18.359 29.875 -6.707 1 93.94 936 ASP A N 1
ATOM 7206 C CA . ASP A 1 936 ? 19.516 29.156 -7.23 1 93.94 936 ASP A CA 1
ATOM 7207 C C . ASP A 1 936 ? 20.781 30.016 -7.156 1 93.94 936 ASP A C 1
ATOM 7209 O O . ASP A 1 936 ? 21.859 29.5 -6.812 1 93.94 936 ASP A O 1
ATOM 7213 N N . ASP A 1 937 ? 20.625 31.219 -7.504 1 94.06 937 ASP A N 1
ATOM 7214 C CA . ASP A 1 937 ? 21.75 32.125 -7.441 1 94.06 937 ASP A CA 1
ATOM 7215 C C . ASP A 1 937 ? 22.25 32.312 -6.008 1 94.06 937 ASP A C 1
ATOM 7217 O O . ASP A 1 937 ? 23.453 32.375 -5.766 1 94.06 937 ASP A O 1
ATOM 7221 N N . PHE A 1 938 ? 21.375 32.438 -5.184 1 95.94 938 PHE A N 1
ATOM 7222 C CA . PHE A 1 938 ? 21.734 32.562 -3.775 1 95.94 938 PHE A CA 1
ATOM 7223 C C . PHE A 1 938 ? 22.531 31.344 -3.322 1 95.94 938 PHE A C 1
ATOM 7225 O O . PHE A 1 938 ? 23.547 31.484 -2.641 1 95.94 938 PHE A O 1
ATOM 7232 N N . VAL A 1 939 ? 22 30.094 -3.66 1 95.62 939 VAL A N 1
ATOM 7233 C CA . VAL A 1 939 ? 22.656 28.859 -3.234 1 95.62 939 VAL A CA 1
ATOM 7234 C C . VAL A 1 939 ? 24.062 28.781 -3.824 1 95.62 939 VAL A C 1
ATOM 7236 O O . VAL A 1 939 ? 25 28.359 -3.15 1 95.62 939 VAL A O 1
ATOM 7239 N N . SER A 1 940 ? 24.219 29.188 -5.031 1 93.44 940 SER A N 1
ATOM 7240 C CA . SER A 1 940 ? 25.531 29.203 -5.656 1 93.44 940 SER A CA 1
ATOM 7241 C C . SER A 1 940 ? 26.484 30.125 -4.91 1 93.44 940 SER A C 1
ATOM 7243 O O . SER A 1 940 ? 27.641 29.766 -4.648 1 93.44 940 SER A O 1
ATOM 7245 N N . ARG A 1 941 ? 26 31.266 -4.59 1 93.62 941 ARG A N 1
ATOM 7246 C CA . ARG A 1 941 ? 26.812 32.219 -3.842 1 93.62 941 ARG A CA 1
ATOM 7247 C C . ARG A 1 941 ? 27.141 31.688 -2.449 1 93.62 941 ARG A C 1
ATOM 7249 O O . ARG A 1 941 ? 28.219 31.922 -1.923 1 93.62 941 ARG A O 1
ATOM 7256 N N . LEU A 1 942 ? 26.125 31.125 -1.837 1 94.75 942 LEU A N 1
ATOM 7257 C CA . LEU A 1 942 ? 26.312 30.531 -0.514 1 94.75 942 LEU A CA 1
ATOM 7258 C C . LEU A 1 942 ? 27.438 29.5 -0.526 1 94.75 942 LEU A C 1
ATOM 7260 O O . LEU A 1 942 ? 28.328 29.531 0.337 1 94.75 942 LEU A O 1
ATOM 7264 N N . LEU A 1 943 ? 27.438 28.609 -1.498 1 93.88 943 LEU A N 1
ATOM 7265 C CA . LEU A 1 943 ? 28.391 27.5 -1.558 1 93.88 943 LEU A CA 1
ATOM 7266 C C . LEU A 1 943 ? 29.781 27.984 -1.934 1 93.88 943 LEU A C 1
ATOM 7268 O O . LEU A 1 943 ? 30.781 27.484 -1.42 1 93.88 943 LEU A O 1
ATOM 7272 N N . ASP A 1 944 ? 29.828 29.016 -2.748 1 92.38 944 ASP A N 1
ATOM 7273 C CA . ASP A 1 944 ? 31.094 29.406 -3.336 1 92.38 944 ASP A CA 1
ATOM 7274 C C . ASP A 1 944 ? 31.766 30.516 -2.518 1 92.38 944 ASP A C 1
ATOM 7276 O O . ASP A 1 944 ? 33 30.594 -2.463 1 92.38 944 ASP A O 1
ATOM 7280 N N . THR A 1 945 ? 30.922 31.328 -1.864 1 92.44 945 THR A N 1
ATOM 7281 C CA . THR A 1 945 ? 31.516 32.531 -1.262 1 92.44 945 THR A CA 1
ATOM 7282 C C . THR A 1 945 ? 31.156 32.625 0.217 1 92.44 945 THR A C 1
ATOM 7284 O O . THR A 1 945 ? 32.031 32.562 1.081 1 92.44 945 THR A O 1
ATOM 7287 N N . ASP A 1 946 ? 29.922 32.688 0.527 1 91.88 946 ASP A N 1
ATOM 7288 C CA . ASP A 1 946 ? 29.484 33.062 1.867 1 91.88 946 ASP A CA 1
ATOM 7289 C C . ASP A 1 946 ? 29.891 32 2.891 1 91.88 946 ASP A C 1
ATOM 7291 O O . ASP A 1 946 ? 30.438 32.344 3.943 1 91.88 946 ASP A O 1
ATOM 7295 N N . LEU A 1 947 ? 29.609 30.719 2.547 1 93.62 947 LEU A N 1
ATOM 7296 C CA . LEU A 1 947 ? 29.859 29.656 3.51 1 93.62 947 LEU A CA 1
ATOM 7297 C C . LEU A 1 947 ? 31.359 29.453 3.721 1 93.62 947 LEU A C 1
ATOM 7299 O O . LEU A 1 947 ? 31.812 29.312 4.855 1 93.62 947 LEU A O 1
ATOM 7303 N N . PRO A 1 948 ? 32.188 29.438 2.686 1 93.06 948 PRO A N 1
ATOM 7304 C CA . PRO A 1 948 ? 33.625 29.359 2.9 1 93.06 948 PRO A CA 1
ATOM 7305 C C . PRO A 1 948 ? 34.156 30.5 3.748 1 93.06 948 PRO A C 1
ATOM 7307 O O . PRO A 1 948 ? 35.062 30.312 4.566 1 93.06 948 PRO A O 1
ATOM 7310 N N . GLU A 1 949 ? 33.625 31.656 3.592 1 90.75 949 GLU A N 1
ATOM 7311 C CA . GLU A 1 949 ? 34.031 32.812 4.391 1 90.75 949 GLU A CA 1
ATOM 7312 C C . GLU A 1 949 ? 33.656 32.594 5.859 1 90.75 949 GLU A C 1
ATOM 7314 O O . GLU A 1 949 ? 34.469 32.875 6.75 1 90.75 949 GLU A O 1
ATOM 7319 N N . LYS A 1 950 ? 32.531 32.156 6.059 1 89.94 950 LYS A N 1
ATOM 7320 C CA . LYS A 1 950 ? 32.062 31.922 7.426 1 89.94 950 LYS A CA 1
ATOM 7321 C C . LYS A 1 950 ? 32.844 30.812 8.102 1 89.94 950 LYS A C 1
ATOM 7323 O O . LYS A 1 950 ? 32.969 30.781 9.328 1 89.94 950 LYS A O 1
ATOM 7328 N N . CYS A 1 951 ? 33.375 29.938 7.25 1 90.69 951 CYS A N 1
ATOM 7329 C CA . CYS A 1 951 ? 34.156 28.812 7.75 1 90.69 951 CYS A CA 1
ATOM 7330 C C . CYS A 1 951 ? 35.656 29.172 7.801 1 90.69 951 CYS A C 1
ATOM 7332 O O . CYS A 1 951 ? 36.469 28.328 8.148 1 90.69 951 CYS A O 1
ATOM 7334 N N . ALA A 1 952 ? 36.031 30.391 7.477 1 85.31 952 ALA A N 1
ATOM 7335 C CA . ALA A 1 952 ? 37.406 30.891 7.461 1 85.31 952 ALA A CA 1
ATOM 7336 C C . ALA A 1 952 ? 38.281 30.062 6.52 1 85.31 952 ALA A C 1
ATOM 7338 O O . ALA A 1 952 ? 39.406 29.719 6.852 1 85.31 952 ALA A O 1
ATOM 7339 N N . LEU A 1 953 ? 37.688 29.578 5.473 1 81.12 953 LEU A N 1
ATOM 7340 C CA . LEU A 1 953 ? 38.406 28.766 4.484 1 81.12 953 LEU A CA 1
ATOM 7341 C C . LEU A 1 953 ? 38.531 29.516 3.16 1 81.12 953 LEU A C 1
ATOM 7343 O O . LEU A 1 953 ? 38.938 28.938 2.154 1 81.12 953 LEU A O 1
ATOM 7347 N N . ALA A 1 954 ? 38.188 30.781 3.113 1 69.12 954 ALA A N 1
ATOM 7348 C CA . ALA A 1 954 ? 38.281 31.562 1.88 1 69.12 954 ALA A CA 1
ATOM 7349 C C . ALA A 1 954 ? 39.719 31.891 1.554 1 69.12 954 ALA A C 1
ATOM 7351 O O . ALA A 1 954 ? 40.531 32.125 2.455 1 69.12 954 ALA A O 1
ATOM 7352 N N . PRO A 1 955 ? 40.188 31.797 0.285 1 59.91 955 PRO A N 1
ATOM 7353 C CA . PRO A 1 955 ? 41.562 32.188 -0.064 1 59.91 955 PRO A CA 1
ATOM 7354 C C . PRO A 1 955 ? 41.844 33.656 0.243 1 59.91 955 PRO A C 1
ATOM 7356 O O . PRO A 1 955 ? 40.938 34.5 0.195 1 59.91 955 PRO A O 1
ATOM 7359 N N . PRO A 1 956 ? 42.938 34.125 0.892 1 43.81 956 PRO A N 1
ATOM 7360 C CA . PRO A 1 956 ? 43.25 35.531 1.156 1 43.81 956 PRO A CA 1
ATOM 7361 C C . PRO A 1 956 ? 43.062 36.406 -0.068 1 43.81 956 PRO A C 1
ATOM 7363 O O . PRO A 1 956 ? 43.375 36 -1.19 1 43.81 956 PRO A O 1
ATOM 7366 N N . ARG A 1 957 ? 42.219 37.438 0.007 1 41.72 957 ARG A N 1
ATOM 7367 C CA . ARG A 1 957 ? 42.094 38.406 -1.087 1 41.72 957 ARG A CA 1
ATOM 7368 C C . ARG A 1 957 ? 43.469 39.031 -1.397 1 41.72 957 ARG A C 1
ATOM 7370 O O . ARG A 1 957 ? 44.156 39.469 -0.49 1 41.72 957 ARG A O 1
ATOM 7377 N N . GLY A 1 958 ? 44.25 38.938 -2.455 1 31.33 958 GLY A N 1
ATOM 7378 C CA . GLY A 1 958 ? 45.469 39.594 -2.906 1 31.33 958 GLY A CA 1
ATOM 7379 C C . GLY A 1 958 ? 45.438 41.125 -2.709 1 31.33 958 GLY A C 1
ATOM 7380 O O . GLY A 1 958 ? 44.469 41.781 -3.09 1 31.33 958 GLY A O 1
ATOM 7381 N N . GLU A 1 959 ? 46.094 41.844 -1.661 1 31.48 959 GLU A N 1
ATOM 7382 C CA . GLU A 1 959 ? 46.406 43.25 -1.471 1 31.48 959 GLU A CA 1
ATOM 7383 C C . GLU A 1 959 ? 47 43.844 -2.744 1 31.48 959 GLU A C 1
ATOM 7385 O O . GLU A 1 959 ? 48.031 43.375 -3.244 1 31.48 959 GLU A O 1
ATOM 7390 N N . GLY A 1 960 ? 46.375 44.438 -3.67 1 26.91 960 GLY A N 1
ATOM 7391 C CA . GLY A 1 960 ? 47 45.281 -4.652 1 26.91 960 GLY A CA 1
ATOM 7392 C C . GLY A 1 960 ? 47.781 46.438 -4.027 1 26.91 960 GLY A C 1
ATOM 7393 O O . GLY A 1 960 ? 47.531 46.812 -2.887 1 26.91 960 GLY A O 1
ATOM 7394 N N . GLY A 1 961 ? 49.094 46.969 -4.418 1 26.28 961 GLY A N 1
ATOM 7395 C CA . GLY A 1 961 ? 50.281 47.781 -4.176 1 26.28 961 GLY A CA 1
ATOM 7396 C C . GLY A 1 961 ? 50 49.25 -4.129 1 26.28 961 GLY A C 1
ATOM 7397 O O . GLY A 1 961 ? 50.844 50.062 -4.555 1 26.28 961 GLY A O 1
ATOM 7398 N N . GLY A 1 962 ? 48.938 49.938 -3.758 1 22.14 962 GLY A N 1
ATOM 7399 C CA . GLY A 1 962 ? 49.125 51.375 -3.889 1 22.14 962 GLY A CA 1
ATOM 7400 C C . GLY A 1 962 ? 50.188 51.906 -2.93 1 22.14 962 GLY A C 1
ATOM 7401 O O . GLY A 1 962 ? 50.5 51.281 -1.934 1 22.14 962 GLY A O 1
ATOM 7402 N N . GLY A 1 963 ? 51.188 53 -3.246 1 23.2 963 GLY A N 1
ATOM 7403 C CA . GLY A 1 963 ? 52.406 53.75 -2.928 1 23.2 963 GLY A CA 1
ATOM 7404 C C . GLY A 1 963 ? 52.25 54.625 -1.695 1 23.2 963 GLY A C 1
ATOM 7405 O O . GLY A 1 963 ? 53.125 55.438 -1.405 1 23.2 963 GLY A O 1
ATOM 7406 N N . ASP A 1 964 ? 51.312 54.75 -0.892 1 19.81 964 ASP A N 1
ATOM 7407 C CA . ASP A 1 964 ? 51.406 55.938 -0.071 1 19.81 964 ASP A CA 1
ATOM 7408 C C . ASP A 1 964 ? 52.625 55.906 0.834 1 19.81 964 ASP A C 1
ATOM 7410 O O . ASP A 1 964 ? 53.125 54.812 1.167 1 19.81 964 ASP A O 1
ATOM 7414 N N . SER A 1 965 ? 53.25 57.188 1.301 1 19.45 965 SER A N 1
ATOM 7415 C CA . SER A 1 965 ? 54.344 57.938 1.911 1 19.45 965 SER A CA 1
ATOM 7416 C C . SER A 1 965 ? 54.531 57.562 3.371 1 19.45 965 SER A C 1
ATOM 7418 O O . SER A 1 965 ? 53.594 57.062 4.016 1 19.45 965 SER A O 1
ATOM 7420 N N . ALA A 1 966 ? 55.844 57.75 3.867 1 20.8 966 ALA A N 1
ATOM 7421 C CA . ALA A 1 966 ? 56.75 57.406 4.98 1 20.8 966 ALA A CA 1
ATOM 7422 C C . ALA A 1 966 ? 56.344 58.156 6.242 1 20.8 966 ALA A C 1
ATOM 7424 O O . ALA A 1 966 ? 56.812 59.281 6.461 1 20.8 966 ALA A O 1
ATOM 7425 N N . ALA A 1 967 ? 55.219 58.656 6.586 1 19.84 967 ALA A N 1
ATOM 7426 C CA . ALA A 1 967 ? 55.25 59.531 7.754 1 19.84 967 ALA A CA 1
ATOM 7427 C C . ALA A 1 967 ? 55.844 58.812 8.961 1 19.84 967 ALA A C 1
ATOM 7429 O O . ALA A 1 967 ? 55.625 57.594 9.125 1 19.84 967 ALA A O 1
ATOM 7430 N N . ALA A 1 968 ? 56.875 59.375 9.727 1 22.55 968 ALA A N 1
ATOM 7431 C CA . ALA A 1 968 ? 57.875 59.219 10.758 1 22.55 968 ALA A CA 1
ATOM 7432 C C . ALA A 1 968 ? 57.25 58.844 12.102 1 22.55 968 ALA A C 1
ATOM 7434 O O . ALA A 1 968 ? 57.906 58.906 13.141 1 22.55 968 ALA A O 1
ATOM 7435 N N . SER A 1 969 ? 55.969 58.375 12.18 1 19.25 969 SER A N 1
ATOM 7436 C CA . SER A 1 969 ? 55.469 58.531 13.547 1 19.25 969 SER A CA 1
ATOM 7437 C C . SER A 1 969 ? 56.344 57.75 14.531 1 19.25 969 SER A C 1
ATOM 7439 O O . SER A 1 969 ? 56.938 56.719 14.164 1 19.25 969 SER A O 1
ATOM 7441 N N . GLU A 1 970 ? 56.75 58.438 15.617 1 23.14 970 GLU A N 1
ATOM 7442 C CA . GLU A 1 970 ? 57.562 58.219 16.797 1 23.14 970 GLU A CA 1
ATOM 7443 C C . GLU A 1 970 ? 57.188 56.906 17.484 1 23.14 970 GLU A C 1
ATOM 7445 O O . GLU A 1 970 ? 56.031 56.469 17.469 1 23.14 970 GLU A O 1
ATOM 7450 N N . PRO A 1 971 ? 58.281 56.125 17.906 1 24.33 971 PRO A N 1
ATOM 7451 C CA . PRO A 1 971 ? 58.312 54.719 18.344 1 24.33 971 PRO A CA 1
ATOM 7452 C C . PRO A 1 971 ? 57.562 54.5 19.656 1 24.33 971 PRO A C 1
ATOM 7454 O O . PRO A 1 971 ? 57.781 53.5 20.344 1 24.33 971 PRO A O 1
ATOM 7457 N N . GLY A 1 972 ? 56.5 55.312 19.984 1 21.5 972 GLY A N 1
ATOM 7458 C CA . GLY A 1 972 ? 56.094 55.156 21.359 1 21.5 972 GLY A CA 1
ATOM 7459 C C . GLY A 1 972 ? 55.906 53.719 21.766 1 21.5 972 GLY A C 1
ATOM 7460 O O . GLY A 1 972 ? 55.844 52.844 20.922 1 21.5 972 GLY A O 1
ATOM 7461 N N . THR A 1 973 ? 56.031 53.469 23.188 1 25.59 973 THR A N 1
ATOM 7462 C CA . THR A 1 973 ? 56.125 52.312 24.031 1 25.59 973 THR A CA 1
ATOM 7463 C C . THR A 1 973 ? 55.031 51.281 23.672 1 25.59 973 THR A C 1
ATOM 7465 O O . THR A 1 973 ? 53.875 51.656 23.469 1 25.59 973 THR A O 1
ATOM 7468 N N . PRO A 1 974 ? 55.531 50.125 23.172 1 25.28 974 PRO A N 1
ATOM 7469 C CA . PRO A 1 974 ? 54.656 49.094 22.641 1 25.28 974 PRO A CA 1
ATOM 7470 C C . PRO A 1 974 ? 53.594 48.656 23.656 1 25.28 974 PRO A C 1
ATOM 7472 O O . PRO A 1 974 ? 53.906 48.219 24.766 1 25.28 974 PRO A O 1
ATOM 7475 N N . ALA A 1 975 ? 52.594 49.562 23.891 1 25.78 975 ALA A N 1
ATOM 7476 C CA . ALA A 1 975 ? 51.562 49.156 24.828 1 25.78 975 ALA A CA 1
ATOM 7477 C C . ALA A 1 975 ? 51.25 47.656 24.719 1 25.78 975 ALA A C 1
ATOM 7479 O O . ALA A 1 975 ? 51.438 47.062 23.656 1 25.78 975 ALA A O 1
ATOM 7480 N N . ALA A 1 976 ? 51.219 46.969 25.938 1 27.03 976 ALA A N 1
ATOM 7481 C CA . ALA A 1 976 ? 50.906 45.625 26.422 1 27.03 976 ALA A CA 1
ATOM 7482 C C . ALA A 1 976 ? 49.812 44.969 25.609 1 27.03 976 ALA A C 1
ATOM 7484 O O . ALA A 1 976 ? 48.938 45.656 25.094 1 27.03 976 ALA A O 1
ATOM 7485 N N . SER A 1 977 ? 50.188 43.781 25.109 1 26 977 SER A N 1
ATOM 7486 C CA . SER A 1 977 ? 49.531 42.719 24.344 1 26 977 SER A CA 1
ATOM 7487 C C . SER A 1 977 ? 48.125 42.438 24.859 1 26 977 SER A C 1
ATOM 7489 O O . SER A 1 977 ? 47.938 41.781 25.891 1 26 977 SER A O 1
ATOM 7491 N N . THR A 1 978 ? 47.312 43.438 25.094 1 24.42 978 THR A N 1
ATOM 7492 C CA . THR A 1 978 ? 45.969 43.188 25.609 1 24.42 978 THR A CA 1
ATOM 7493 C C . THR A 1 978 ? 45.375 41.938 24.969 1 24.42 978 THR A C 1
ATOM 7495 O O . THR A 1 978 ? 45.781 41.531 23.859 1 24.42 978 THR A O 1
ATOM 7498 N N . THR A 1 979 ? 44.469 41.188 25.75 1 28.86 979 THR A N 1
ATOM 7499 C CA . THR A 1 979 ? 43.656 40 25.609 1 28.86 979 THR A CA 1
ATOM 7500 C C . THR A 1 979 ? 43 39.969 24.234 1 28.86 979 THR A C 1
ATOM 7502 O O . THR A 1 979 ? 42.125 40.781 23.922 1 28.86 979 THR A O 1
ATOM 7505 N N . THR A 1 980 ? 43.75 39.812 23.188 1 30.02 980 THR A N 1
ATOM 7506 C CA . THR A 1 980 ? 43.188 39.469 21.875 1 30.02 980 THR A CA 1
ATOM 7507 C C . THR A 1 980 ? 42.062 38.469 22.031 1 30.02 980 THR A C 1
ATOM 7509 O O . THR A 1 980 ? 42.281 37.281 22.344 1 30.02 980 THR A O 1
ATOM 7512 N N . SER A 1 981 ? 41 38.75 22.672 1 33.62 981 SER A N 1
ATOM 7513 C CA . SER A 1 981 ? 39.781 37.938 22.594 1 33.62 981 SER A CA 1
ATOM 7514 C C . SER A 1 981 ? 39.625 37.281 21.219 1 33.62 981 SER A C 1
ATOM 7516 O O . SER A 1 981 ? 39.562 37.969 20.203 1 33.62 981 SER A O 1
ATOM 7518 N N . SER A 1 982 ? 40.438 36.312 20.766 1 37.31 982 SER A N 1
ATOM 7519 C CA . SER A 1 982 ? 40.344 35.406 19.641 1 37.31 982 SER A CA 1
ATOM 7520 C C . SER A 1 982 ? 38.906 35.25 19.172 1 37.31 982 SER A C 1
ATOM 7522 O O . SER A 1 982 ? 38.094 34.625 19.844 1 37.31 982 SER A O 1
ATOM 7524 N N . ALA A 1 983 ? 38.344 36.094 18.562 1 45.12 983 ALA A N 1
ATOM 7525 C CA . ALA A 1 983 ? 37.031 36.125 17.969 1 45.12 983 ALA A CA 1
ATOM 7526 C C . ALA A 1 983 ? 36.719 34.812 17.25 1 45.12 983 ALA A C 1
ATOM 7528 O O . ALA A 1 983 ? 37.406 34.438 16.281 1 45.12 983 ALA A O 1
ATOM 7529 N N . LEU A 1 984 ? 36.156 33.781 17.797 1 58.62 984 LEU A N 1
ATOM 7530 C CA . LEU A 1 984 ? 35.719 32.5 17.234 1 58.62 984 LEU A CA 1
ATOM 7531 C C . LEU A 1 984 ? 35.125 32.719 15.836 1 58.62 984 LEU A C 1
ATOM 7533 O O . LEU A 1 984 ? 34.438 33.719 15.586 1 58.62 984 LEU A O 1
ATOM 7537 N N . SER A 1 985 ? 35.625 31.891 14.812 1 77.31 985 SER A N 1
ATOM 7538 C CA . SER A 1 985 ? 35.031 31.891 13.484 1 77.31 985 SER A CA 1
ATOM 7539 C C . SER A 1 985 ? 33.5 31.781 13.57 1 77.31 985 SER A C 1
ATOM 7541 O O . SER A 1 985 ? 32.969 31.328 14.586 1 77.31 985 SER A O 1
ATOM 7543 N N . GLU A 1 986 ? 32.844 32.438 12.727 1 86.25 986 GLU A N 1
ATOM 7544 C CA . GLU A 1 986 ? 31.406 32.312 12.664 1 86.25 986 GLU A CA 1
ATOM 7545 C C . GLU A 1 986 ? 30.953 30.844 12.789 1 86.25 986 GLU A C 1
ATOM 7547 O O . GLU A 1 986 ? 29.922 30.562 13.383 1 86.25 986 GLU A O 1
ATOM 7552 N N . PHE A 1 987 ? 31.859 29.984 12.32 1 91.19 987 PHE A N 1
ATOM 7553 C CA . PHE A 1 987 ? 31.594 28.547 12.43 1 91.19 987 PHE A CA 1
ATOM 7554 C C . PHE A 1 987 ? 31.609 28.094 13.883 1 91.19 987 PHE A C 1
ATOM 7556 O O . PHE A 1 987 ? 30.672 27.422 14.336 1 91.19 987 PHE A O 1
ATOM 7563 N N . ALA A 1 988 ? 32.594 28.422 14.531 1 90.06 988 ALA A N 1
ATOM 7564 C CA . ALA A 1 988 ? 32.719 27.984 15.922 1 90.06 988 ALA A CA 1
ATOM 7565 C C . ALA A 1 988 ? 31.609 28.562 16.781 1 90.06 988 ALA A C 1
ATOM 7567 O O . ALA A 1 988 ? 31.094 27.891 17.672 1 90.06 988 ALA A O 1
ATOM 7568 N N . THR A 1 989 ? 31.266 29.812 16.5 1 87.12 989 THR A N 1
ATOM 7569 C CA . THR A 1 989 ? 30.172 30.453 17.234 1 87.12 989 THR A CA 1
ATOM 7570 C C . THR A 1 989 ? 28.844 29.766 16.938 1 87.12 989 THR A C 1
ATOM 7572 O O . THR A 1 989 ? 28.047 29.531 17.844 1 87.12 989 THR A O 1
ATOM 7575 N N . ALA A 1 990 ? 28.656 29.453 15.719 1 91.62 990 ALA A N 1
ATOM 7576 C CA . ALA A 1 990 ? 27.422 28.797 15.312 1 91.62 990 ALA A CA 1
ATOM 7577 C C . ALA A 1 990 ? 27.281 27.422 15.969 1 91.62 990 ALA A C 1
ATOM 7579 O O . ALA A 1 990 ? 26.188 27.016 16.344 1 91.62 990 ALA A O 1
ATOM 7580 N N . VAL A 1 991 ? 28.359 26.656 16 1 94.38 991 VAL A N 1
ATOM 7581 C CA . VAL A 1 991 ? 28.359 25.328 16.609 1 94.38 991 VAL A CA 1
ATOM 7582 C C . VAL A 1 991 ? 27.922 25.438 18.078 1 94.38 991 VAL A C 1
ATOM 7584 O O . VAL A 1 991 ? 27.047 24.703 18.516 1 94.38 991 VAL A O 1
ATOM 7587 N N . GLU A 1 992 ? 28.469 26.328 18.766 1 90.75 992 GLU A N 1
ATOM 7588 C CA . GLU A 1 992 ? 28.188 26.438 20.188 1 90.75 992 GLU A CA 1
ATOM 7589 C C . GLU A 1 992 ? 26.766 26.969 20.422 1 90.75 992 GLU A C 1
ATOM 7591 O O . GLU A 1 992 ? 26.094 26.562 21.359 1 90.75 992 GLU A O 1
ATOM 7596 N N . GLU A 1 993 ? 26.438 27.938 19.656 1 86.69 993 GLU A N 1
ATOM 7597 C CA . GLU A 1 993 ? 25.094 28.484 19.812 1 86.69 993 GLU A CA 1
ATOM 7598 C C . GLU A 1 993 ? 24.031 27.438 19.5 1 86.69 993 GLU A C 1
ATOM 7600 O O . GLU A 1 993 ? 23 27.375 20.172 1 86.69 993 GLU A O 1
ATOM 7605 N N . LEU A 1 994 ? 24.25 26.719 18.453 1 91.81 994 LEU A N 1
ATOM 7606 C CA . LEU A 1 994 ? 23.312 25.641 18.109 1 91.81 994 LEU A CA 1
ATOM 7607 C C . LEU A 1 994 ? 23.297 24.578 19.203 1 91.81 994 LEU A C 1
ATOM 7609 O O . LEU A 1 994 ? 22.234 24.016 19.5 1 91.81 994 LEU A O 1
ATOM 7613 N N . ALA A 1 995 ? 24.422 24.219 19.688 1 94.19 995 ALA A N 1
ATOM 7614 C CA . ALA A 1 995 ? 24.516 23.25 20.766 1 94.19 995 ALA A CA 1
ATOM 7615 C C . ALA A 1 995 ? 23.688 23.688 21.969 1 94.19 995 ALA A C 1
ATOM 7617 O O . ALA A 1 995 ? 22.953 22.891 22.562 1 94.19 995 ALA A O 1
ATOM 7618 N N . LYS A 1 996 ? 23.875 24.953 22.344 1 88.56 996 LYS A N 1
ATOM 7619 C CA . LYS A 1 996 ? 23.109 25.5 23.469 1 88.56 996 LYS A CA 1
ATOM 7620 C C . LYS A 1 996 ? 21.609 25.438 23.203 1 88.56 996 LYS A C 1
ATOM 7622 O O . LYS A 1 996 ? 20.828 25.109 24.094 1 88.56 996 LYS A O 1
ATOM 7627 N N . ALA A 1 997 ? 21.297 25.828 22.016 1 87.19 997 ALA A N 1
ATOM 7628 C CA . ALA A 1 997 ? 19.875 25.797 21.641 1 87.19 997 ALA A CA 1
ATOM 7629 C C . ALA A 1 997 ? 19.312 24.391 21.734 1 87.19 997 ALA A C 1
ATOM 7631 O O . ALA A 1 997 ? 18.172 24.203 22.188 1 87.19 997 ALA A O 1
ATOM 7632 N N . LYS A 1 998 ? 19.969 23.438 21.281 1 91.44 998 LYS A N 1
ATOM 7633 C CA . LYS A 1 998 ? 19.531 22.047 21.297 1 91.44 998 LYS A CA 1
ATOM 7634 C C . LYS A 1 998 ? 19.438 21.5 22.719 1 91.44 998 LYS A C 1
ATOM 7636 O O . LYS A 1 998 ? 18.625 20.625 23.016 1 91.44 998 LYS A O 1
ATOM 7641 N N . LEU A 1 999 ? 20.328 21.953 23.547 1 90.5 999 LEU A N 1
ATOM 7642 C CA . LEU A 1 999 ? 20.375 21.438 24.906 1 90.5 999 LEU A CA 1
ATOM 7643 C C . LEU A 1 999 ? 19.438 22.234 25.812 1 90.5 999 LEU A C 1
ATOM 7645 O O . LEU A 1 999 ? 19.406 22 27.031 1 90.5 999 LEU A O 1
ATOM 7649 N N . GLU A 1 1000 ? 18.75 23.172 25.203 1 87.69 1000 GLU A N 1
ATOM 7650 C CA . GLU A 1 1000 ? 17.781 23.891 26 1 87.69 1000 GLU A CA 1
ATOM 7651 C C . GLU A 1 1000 ? 16.812 22.938 26.703 1 87.69 1000 GLU A C 1
ATOM 7653 O O . GLU A 1 1000 ? 16.266 22.031 26.078 1 87.69 1000 GLU A O 1
ATOM 7658 N N . LYS A 1 1001 ? 16.672 23.141 27.969 1 86.62 1001 LYS A N 1
ATOM 7659 C CA . LYS A 1 1001 ? 15.789 22.281 28.734 1 86.62 1001 LYS A CA 1
ATOM 7660 C C . LYS A 1 1001 ? 14.32 22.547 28.406 1 86.62 1001 LYS A C 1
ATOM 7662 O O . LYS A 1 1001 ? 13.93 23.688 28.188 1 86.62 1001 LYS A O 1
ATOM 7667 N N . PRO A 1 1002 ? 13.516 21.484 28.344 1 86.88 1002 PRO A N 1
ATOM 7668 C CA . PRO A 1 1002 ? 12.086 21.703 28.141 1 86.88 1002 PRO A CA 1
ATOM 7669 C C . PRO A 1 1002 ? 11.445 22.531 29.266 1 86.88 1002 PRO A C 1
ATOM 7671 O O . PRO A 1 1002 ? 11.797 22.359 30.422 1 86.88 1002 PRO A O 1
ATOM 7674 N N . LYS A 1 1003 ? 10.562 23.344 28.891 1 82.5 1003 LYS A N 1
ATOM 7675 C CA . LYS A 1 1003 ? 9.945 24.25 29.859 1 82.5 1003 LYS A CA 1
ATOM 7676 C C . LYS A 1 1003 ? 8.656 23.672 30.438 1 82.5 1003 LYS A C 1
ATOM 7678 O O . LYS A 1 1003 ? 8.219 24.062 31.516 1 82.5 1003 LYS A O 1
ATOM 7683 N N . LYS A 1 1004 ? 8.062 22.812 29.688 1 87.81 1004 LYS A N 1
ATOM 7684 C CA . LYS A 1 1004 ? 6.816 22.188 30.109 1 87.81 1004 LYS A CA 1
ATOM 7685 C C . LYS A 1 1004 ? 6.832 20.688 29.844 1 87.81 1004 LYS A C 1
ATOM 7687 O O . LYS A 1 1004 ? 7.641 20.203 29.047 1 87.81 1004 LYS A O 1
ATOM 7692 N N . LEU A 1 1005 ? 5.965 20.047 30.547 1 89.94 1005 LEU A N 1
ATOM 7693 C CA . LEU A 1 1005 ? 5.852 18.594 30.422 1 89.94 1005 LEU A CA 1
ATOM 7694 C C . LEU A 1 1005 ? 5.52 18.203 28.984 1 89.94 1005 LEU A C 1
ATOM 7696 O O . LEU A 1 1005 ? 6.055 17.219 28.469 1 89.94 1005 LEU A O 1
ATOM 7700 N N . GLY A 1 1006 ? 4.617 18.969 28.391 1 91.19 1006 GLY A N 1
ATOM 7701 C CA . GLY A 1 1006 ? 4.23 18.672 27.016 1 91.19 1006 GLY A CA 1
ATOM 7702 C C . GLY A 1 1006 ? 5.406 18.672 26.062 1 91.19 1006 GLY A C 1
ATOM 7703 O O . GLY A 1 1006 ? 5.48 17.812 25.172 1 91.19 1006 GLY A O 1
ATOM 7704 N N . ASP A 1 1007 ? 6.305 19.578 26.203 1 91.5 1007 ASP A N 1
ATOM 7705 C CA . ASP A 1 1007 ? 7.484 19.656 25.344 1 91.5 1007 ASP A CA 1
ATOM 7706 C C . ASP A 1 1007 ? 8.383 18.438 25.531 1 91.5 1007 ASP A C 1
ATOM 7708 O O . ASP A 1 1007 ? 8.875 17.859 24.562 1 91.5 1007 ASP A O 1
ATOM 7712 N N . LEU A 1 1008 ? 8.625 18.094 26.781 1 92 1008 LEU A N 1
ATOM 7713 C CA . LEU A 1 1008 ? 9.477 16.953 27.094 1 92 1008 LEU A CA 1
ATOM 7714 C C . LEU A 1 1008 ? 8.844 15.656 26.594 1 92 1008 LEU A C 1
ATOM 7716 O O . LEU A 1 1008 ? 9.516 14.844 25.953 1 92 1008 LEU A O 1
ATOM 7720 N N . ALA A 1 1009 ? 7.594 15.469 26.906 1 94.5 1009 ALA A N 1
ATOM 7721 C CA . ALA A 1 1009 ? 6.879 14.266 26.484 1 94.5 1009 ALA A CA 1
ATOM 7722 C C . ALA A 1 1009 ? 6.836 14.148 24.969 1 94.5 1009 ALA A C 1
ATOM 7724 O O . ALA A 1 1009 ? 6.887 13.039 24.422 1 94.5 1009 ALA A O 1
ATOM 7725 N N . ASN A 1 1010 ? 6.723 15.211 24.297 1 95.06 1010 ASN A N 1
ATOM 7726 C CA . ASN A 1 1010 ? 6.684 15.195 22.844 1 95.06 1010 ASN A CA 1
ATOM 7727 C C . ASN A 1 1010 ? 8.016 14.742 22.25 1 95.06 1010 ASN A C 1
ATOM 7729 O O . ASN A 1 1010 ? 8.047 14.117 21.188 1 95.06 1010 ASN A O 1
ATOM 7733 N N . ARG A 1 1011 ? 9.117 15.078 22.891 1 94.31 1011 ARG A N 1
ATOM 7734 C CA . ARG A 1 1011 ? 10.414 14.594 22.438 1 94.31 1011 ARG A CA 1
ATOM 7735 C C . ARG A 1 1011 ? 10.477 13.07 22.469 1 94.31 1011 ARG A C 1
ATOM 7737 O O . ARG A 1 1011 ? 10.93 12.438 21.516 1 94.31 1011 ARG A O 1
ATOM 7744 N N . TRP A 1 1012 ? 10.016 12.555 23.594 1 96.12 1012 TRP A N 1
ATOM 7745 C CA . TRP A 1 1012 ? 10.016 11.102 23.734 1 96.12 1012 TRP A CA 1
ATOM 7746 C C . TRP A 1 1012 ? 9.047 10.461 22.75 1 96.12 1012 TRP A C 1
ATOM 7748 O O . TRP A 1 1012 ? 9.359 9.43 22.156 1 96.12 1012 TRP A O 1
ATOM 7758 N N . TRP A 1 1013 ? 7.902 11.086 22.641 1 96.75 1013 TRP A N 1
ATOM 7759 C CA . TRP A 1 1013 ? 6.879 10.539 21.75 1 96.75 1013 TRP A CA 1
ATOM 7760 C C . TRP A 1 1013 ? 7.355 10.523 20.312 1 96.75 1013 TRP A C 1
ATOM 7762 O O . TRP A 1 1013 ? 7.082 9.578 19.562 1 96.75 1013 TRP A O 1
ATOM 7772 N N . SER A 1 1014 ? 7.992 11.523 19.906 1 95.44 1014 SER A N 1
ATOM 7773 C CA . SER A 1 1014 ? 8.516 11.586 18.531 1 95.44 1014 SER A CA 1
ATOM 7774 C C . SER A 1 1014 ? 9.445 10.414 18.25 1 95.44 1014 SER A C 1
ATOM 7776 O O . SER A 1 1014 ? 9.398 9.836 17.156 1 95.44 1014 SER A O 1
ATOM 7778 N N . GLU A 1 1015 ? 10.281 10.055 19.219 1 96.31 1015 GLU A N 1
ATOM 7779 C CA . GLU A 1 1015 ? 11.18 8.906 19.078 1 96.31 1015 GLU A CA 1
ATOM 7780 C C . GLU A 1 1015 ? 10.391 7.605 18.953 1 96.31 1015 GLU A C 1
ATOM 7782 O O . GLU A 1 1015 ? 10.734 6.742 18.141 1 96.31 1015 GLU A O 1
ATOM 7787 N N . ILE A 1 1016 ? 9.383 7.508 19.734 1 95.69 1016 ILE A N 1
ATOM 7788 C CA . ILE A 1 1016 ? 8.57 6.293 19.75 1 95.69 1016 ILE A CA 1
ATOM 7789 C C . ILE A 1 1016 ? 7.77 6.191 18.453 1 95.69 1016 ILE A C 1
ATOM 7791 O O . ILE A 1 1016 ? 7.719 5.129 17.828 1 95.69 1016 ILE A O 1
ATOM 7795 N N . GLN A 1 1017 ? 7.199 7.273 18.078 1 93.06 1017 GLN A N 1
ATOM 7796 C CA . GLN A 1 1017 ? 6.355 7.305 16.875 1 93.06 1017 GLN A CA 1
ATOM 7797 C C . GLN A 1 1017 ? 7.16 6.953 15.633 1 93.06 1017 GLN A C 1
ATOM 7799 O O . GLN A 1 1017 ? 6.664 6.262 14.742 1 93.06 1017 GLN A O 1
ATOM 7804 N N . HIS A 1 1018 ? 8.438 7.367 15.578 1 91.25 1018 HIS A N 1
ATOM 7805 C CA . HIS A 1 1018 ? 9.266 7.125 14.406 1 91.25 1018 HIS A CA 1
ATOM 7806 C C . HIS A 1 1018 ? 10.039 5.816 14.539 1 91.25 1018 HIS A C 1
ATOM 7808 O O . HIS A 1 1018 ? 10.625 5.336 13.57 1 91.25 1018 HIS A O 1
ATOM 7814 N N . GLY A 1 1019 ? 10.078 5.266 15.758 1 91.25 1019 GLY A N 1
ATOM 7815 C CA . GLY A 1 1019 ? 10.727 3.982 15.992 1 91.25 1019 GLY A CA 1
ATOM 7816 C C . GLY A 1 1019 ? 12.234 4.09 16.125 1 91.25 1019 GLY A C 1
ATOM 7817 O O . GLY A 1 1019 ? 12.945 3.086 16.016 1 91.25 1019 GLY A O 1
ATOM 7818 N N . THR A 1 1020 ? 12.812 5.254 16.328 1 93.56 1020 THR A N 1
ATOM 7819 C CA . THR A 1 1020 ? 14.25 5.434 16.453 1 93.56 1020 THR A CA 1
ATOM 7820 C C . THR A 1 1020 ? 14.719 5.098 17.875 1 93.56 1020 THR A C 1
ATOM 7822 O O . THR A 1 1020 ? 15.812 4.57 18.062 1 93.56 1020 THR A O 1
ATOM 7825 N N . TYR A 1 1021 ? 14 5.422 18.938 1 94.62 1021 TYR A N 1
ATOM 7826 C CA . TYR A 1 1021 ? 14.211 5.168 20.359 1 94.62 1021 TYR A CA 1
ATOM 7827 C C . TYR A 1 1021 ? 15.539 5.754 20.828 1 94.62 1021 TYR A C 1
ATOM 7829 O O . TYR A 1 1021 ? 16.234 5.148 21.641 1 94.62 1021 TYR A O 1
ATOM 7837 N N . VAL A 1 1022 ? 15.953 6.828 20.156 1 94.88 1022 VAL A N 1
ATOM 7838 C CA . VAL A 1 1022 ? 17.109 7.594 20.625 1 94.88 1022 VAL A CA 1
ATOM 7839 C C . VAL A 1 1022 ? 16.641 8.664 21.609 1 94.88 1022 VAL A C 1
ATOM 7841 O O . VAL A 1 1022 ? 16.547 9.844 21.25 1 94.88 1022 VAL A O 1
ATOM 7844 N N . PHE A 1 1023 ? 16.516 8.305 22.812 1 95 1023 PHE A N 1
ATOM 7845 C CA . PHE A 1 1023 ? 15.867 9.164 23.797 1 95 1023 PHE A CA 1
ATOM 7846 C C . PHE A 1 1023 ? 16.812 10.258 24.266 1 95 1023 PHE A C 1
ATOM 7848 O O . PHE A 1 1023 ? 16.375 11.242 24.859 1 95 1023 PHE A O 1
ATOM 7855 N N . ASP A 1 1024 ? 18.125 10.078 24.078 1 94.19 1024 ASP A N 1
ATOM 7856 C CA . ASP A 1 1024 ? 19.109 11.117 24.359 1 94.19 1024 ASP A CA 1
ATOM 7857 C C . ASP A 1 1024 ? 19.562 11.812 23.094 1 94.19 1024 ASP A C 1
ATOM 7859 O O . ASP A 1 1024 ? 20.75 12.133 22.938 1 94.19 1024 ASP A O 1
ATOM 7863 N N . ARG A 1 1025 ? 18.703 11.953 22.156 1 95.12 1025 ARG A N 1
ATOM 7864 C CA . ARG A 1 1025 ? 19.016 12.469 20.828 1 95.12 1025 ARG A CA 1
ATOM 7865 C C . ARG A 1 1025 ? 19.703 13.828 20.922 1 95.12 1025 ARG A C 1
ATOM 7867 O O . ARG A 1 1025 ? 20.656 14.094 20.203 1 95.12 1025 ARG A O 1
ATOM 7874 N N . GLN A 1 1026 ? 19.203 14.797 21.75 1 94.44 1026 GLN A N 1
ATOM 7875 C CA . GLN A 1 1026 ? 19.781 16.125 21.859 1 94.44 1026 GLN A CA 1
ATOM 7876 C C . GLN A 1 1026 ? 21.25 16.062 22.266 1 94.44 1026 GLN A C 1
ATOM 7878 O O . GLN A 1 1026 ? 22.109 16.703 21.641 1 94.44 1026 GLN A O 1
ATOM 7883 N N . GLU A 1 1027 ? 21.531 15.219 23.25 1 95.12 1027 GLU A N 1
ATOM 7884 C CA . GLU A 1 1027 ? 22.906 15.062 23.719 1 95.12 1027 GLU A CA 1
ATOM 7885 C C . GLU A 1 1027 ? 23.781 14.383 22.672 1 95.12 1027 GLU A C 1
ATOM 7887 O O . GLU A 1 1027 ? 24.922 14.797 22.438 1 95.12 1027 GLU A O 1
ATOM 7892 N N . ALA A 1 1028 ? 23.188 13.422 22.078 1 95.75 1028 ALA A N 1
ATOM 7893 C CA . ALA A 1 1028 ? 23.938 12.68 21.062 1 95.75 1028 ALA A CA 1
ATOM 7894 C C . ALA A 1 1028 ? 24.25 13.562 19.859 1 95.75 1028 ALA A C 1
ATOM 7896 O O . ALA A 1 1028 ? 25.344 13.516 19.312 1 95.75 1028 ALA A O 1
ATOM 7897 N N . GLU A 1 1029 ? 23.328 14.289 19.406 1 96.25 1029 GLU A N 1
ATOM 7898 C CA . GLU A 1 1029 ? 23.547 15.164 18.25 1 96.25 1029 GLU A CA 1
ATOM 7899 C C . GLU A 1 1029 ? 24.5 16.297 18.609 1 96.25 1029 GLU A C 1
ATOM 7901 O O . GLU A 1 1029 ? 25.266 16.75 17.75 1 96.25 1029 GLU A O 1
ATOM 7906 N N . VAL A 1 1030 ? 24.453 16.828 19.797 1 97.12 1030 VAL A N 1
ATOM 7907 C CA . VAL A 1 1030 ? 25.375 17.859 20.219 1 97.12 1030 VAL A CA 1
ATOM 7908 C C . VAL A 1 1030 ? 26.797 17.312 20.266 1 97.12 1030 VAL A C 1
ATOM 7910 O O . VAL A 1 1030 ? 27.75 18 19.891 1 97.12 1030 VAL A O 1
ATOM 7913 N N . ALA A 1 1031 ? 26.906 16.078 20.781 1 96.94 1031 ALA A N 1
ATOM 7914 C CA . ALA A 1 1031 ? 28.219 15.43 20.75 1 96.94 1031 ALA A CA 1
ATOM 7915 C C . ALA A 1 1031 ? 28.75 15.352 19.328 1 96.94 1031 ALA A C 1
ATOM 7917 O O . ALA A 1 1031 ? 29.938 15.617 19.094 1 96.94 1031 ALA A O 1
ATOM 7918 N N . ALA A 1 1032 ? 27.906 15.031 18.422 1 96.62 1032 ALA A N 1
ATOM 7919 C CA . ALA A 1 1032 ? 28.281 15.008 17 1 96.62 1032 ALA A CA 1
ATOM 7920 C C . ALA A 1 1032 ? 28.609 16.406 16.5 1 96.62 1032 ALA A C 1
ATOM 7922 O O . ALA A 1 1032 ? 29.594 16.609 15.789 1 96.62 1032 ALA A O 1
ATOM 7923 N N . LEU A 1 1033 ? 27.766 17.344 16.859 1 96.81 1033 LEU A N 1
ATOM 7924 C CA . LEU A 1 1033 ? 27.891 18.734 16.438 1 96.81 1033 LEU A CA 1
ATOM 7925 C C . LEU A 1 1033 ? 29.25 19.312 16.859 1 96.81 1033 LEU A C 1
ATOM 7927 O O . LEU A 1 1033 ? 29.938 19.953 16.062 1 96.81 1033 LEU A O 1
ATOM 7931 N N . ARG A 1 1034 ? 29.641 19.078 18.078 1 96.38 1034 ARG A N 1
ATOM 7932 C CA . ARG A 1 1034 ? 30.891 19.625 18.625 1 96.38 1034 ARG A CA 1
ATOM 7933 C C . ARG A 1 1034 ? 32.094 18.938 18.016 1 96.38 1034 ARG A C 1
ATOM 7935 O O . ARG A 1 1034 ? 33.219 19.453 18.078 1 96.38 1034 ARG A O 1
ATOM 7942 N N . SER A 1 1035 ? 31.891 17.828 17.391 1 96.06 1035 SER A N 1
ATOM 7943 C CA . SER A 1 1035 ? 33 17.094 16.781 1 96.06 1035 SER A CA 1
ATOM 7944 C C . SER A 1 1035 ? 33.156 17.438 15.305 1 96.06 1035 SER A C 1
ATOM 7946 O O . SER A 1 1035 ? 34.094 17 14.641 1 96.06 1035 SER A O 1
ATOM 7948 N N . LEU A 1 1036 ? 32.312 18.266 14.781 1 95.94 1036 LEU A N 1
ATOM 7949 C CA . LEU A 1 1036 ? 32.312 18.594 13.359 1 95.94 1036 LEU A CA 1
ATOM 7950 C C . LEU A 1 1036 ? 33.469 19.562 13.039 1 95.94 1036 LEU A C 1
ATOM 7952 O O . LEU A 1 1036 ? 33.875 20.344 13.898 1 95.94 1036 LEU A O 1
ATOM 7956 N N . SER A 1 1037 ? 33.938 19.469 11.742 1 94.88 1037 SER A N 1
ATOM 7957 C CA . SER A 1 1037 ? 34.938 20.406 11.234 1 94.88 1037 SER A CA 1
ATOM 7958 C C . SER A 1 1037 ? 34.344 21.281 10.125 1 94.88 1037 SER A C 1
ATOM 7960 O O . SER A 1 1037 ? 33.344 20.906 9.492 1 94.88 1037 SER A O 1
ATOM 7962 N N . ALA A 1 1038 ? 34.906 22.453 9.961 1 94.44 1038 ALA A N 1
ATOM 7963 C CA . ALA A 1 1038 ? 34.469 23.375 8.914 1 94.44 1038 ALA A CA 1
ATOM 7964 C C . ALA A 1 1038 ? 34.594 22.734 7.535 1 94.44 1038 ALA A C 1
ATOM 7966 O O . ALA A 1 1038 ? 33.75 22.953 6.66 1 94.44 1038 ALA A O 1
ATOM 7967 N N . ILE A 1 1039 ? 35.562 21.922 7.359 1 94.25 1039 ILE A N 1
ATOM 7968 C CA . ILE A 1 1039 ? 35.812 21.25 6.086 1 94.25 1039 ILE A CA 1
ATOM 7969 C C . ILE A 1 1039 ? 34.688 20.234 5.828 1 94.25 1039 ILE A C 1
ATOM 7971 O O . ILE A 1 1039 ? 34.219 20.094 4.699 1 94.25 1039 ILE A O 1
ATOM 7975 N N . GLU A 1 1040 ? 34.375 19.562 6.855 1 95.69 1040 GLU A N 1
ATOM 7976 C CA . GLU A 1 1040 ? 33.281 18.578 6.742 1 95.69 1040 GLU A CA 1
ATOM 7977 C C . GLU A 1 1040 ? 31.969 19.25 6.395 1 95.69 1040 GLU A C 1
ATOM 7979 O O . GLU A 1 1040 ? 31.172 18.719 5.613 1 95.69 1040 GLU A O 1
ATOM 7984 N N . LEU A 1 1041 ? 31.719 20.391 6.992 1 96.44 1041 LEU A N 1
ATOM 7985 C CA . LEU A 1 1041 ? 30.484 21.125 6.719 1 96.44 1041 LEU A CA 1
ATOM 7986 C C . LEU A 1 1041 ? 30.438 21.578 5.262 1 96.44 1041 LEU A C 1
ATOM 7988 O O . LEU A 1 1041 ? 29.391 21.469 4.609 1 96.44 1041 LEU A O 1
ATOM 7992 N N . LEU A 1 1042 ? 31.516 22.125 4.785 1 94.94 1042 LEU A N 1
ATOM 7993 C CA . LEU A 1 1042 ? 31.562 22.594 3.404 1 94.94 1042 LEU A CA 1
ATOM 7994 C C . LEU A 1 1042 ? 31.375 21.438 2.428 1 94.94 1042 LEU A C 1
ATOM 7996 O O . LEU A 1 1042 ? 30.672 21.578 1.423 1 94.94 1042 LEU A O 1
ATOM 8000 N N . ALA A 1 1043 ? 32.031 20.328 2.746 1 95.06 1043 ALA A N 1
ATOM 8001 C CA . ALA A 1 1043 ? 31.875 19.141 1.907 1 95.06 1043 ALA A CA 1
ATOM 8002 C C . ALA A 1 1043 ? 30.422 18.672 1.899 1 95.06 1043 ALA A C 1
ATOM 8004 O O . ALA A 1 1043 ? 29.891 18.281 0.855 1 95.06 1043 ALA A O 1
ATOM 8005 N N . PHE A 1 1044 ? 29.891 18.719 3.012 1 96.38 1044 PHE A N 1
ATOM 8006 C CA . PHE A 1 1044 ? 28.5 18.312 3.148 1 96.38 1044 PHE A CA 1
ATOM 8007 C C . PHE A 1 1044 ? 27.578 19.234 2.361 1 96.38 1044 PHE A C 1
ATOM 8009 O O . PHE A 1 1044 ? 26.672 18.781 1.666 1 96.38 1044 PHE A O 1
ATOM 8016 N N . ALA A 1 1045 ? 27.75 20.5 2.525 1 96.88 1045 ALA A N 1
ATOM 8017 C CA . ALA A 1 1045 ? 26.938 21.484 1.82 1 96.88 1045 ALA A CA 1
ATOM 8018 C C . ALA A 1 1045 ? 27.031 21.297 0.31 1 96.88 1045 ALA A C 1
ATOM 8020 O O . ALA A 1 1045 ? 26.016 21.391 -0.395 1 96.88 1045 ALA A O 1
ATOM 8021 N N . ARG A 1 1046 ? 28.172 20.984 -0.178 1 94.25 1046 ARG A N 1
ATOM 8022 C CA . ARG A 1 1046 ? 28.359 20.766 -1.607 1 94.25 1046 ARG A CA 1
ATOM 8023 C C . ARG A 1 1046 ? 27.719 19.469 -2.055 1 94.25 1046 ARG A C 1
ATOM 8025 O O . ARG A 1 1046 ? 27.203 19.375 -3.174 1 94.25 1046 ARG A O 1
ATOM 8032 N N . GLU A 1 1047 ? 27.797 18.5 -1.241 1 94.19 1047 GLU A N 1
ATOM 8033 C CA . GLU A 1 1047 ? 27.109 17.25 -1.535 1 94.19 1047 GLU A CA 1
ATOM 8034 C C . GLU A 1 1047 ? 25.609 17.438 -1.607 1 94.19 1047 GLU A C 1
ATOM 8036 O O . GLU A 1 1047 ? 24.953 16.906 -2.5 1 94.19 1047 GLU A O 1
ATOM 8041 N N . LEU A 1 1048 ? 25.078 18.156 -0.667 1 95.75 1048 LEU A N 1
ATOM 8042 C CA . LEU A 1 1048 ? 23.641 18.312 -0.514 1 95.75 1048 LEU A CA 1
ATOM 8043 C C . LEU A 1 1048 ? 23.078 19.234 -1.593 1 95.75 1048 LEU A C 1
ATOM 8045 O O . LEU A 1 1048 ? 22 18.984 -2.137 1 95.75 1048 LEU A O 1
ATOM 8049 N N . MET A 1 1049 ? 23.797 20.312 -1.93 1 94.69 1049 MET A N 1
ATOM 8050 C CA . MET A 1 1049 ? 23.203 21.359 -2.75 1 94.69 1049 MET A CA 1
ATOM 8051 C C . MET A 1 1049 ? 23.984 21.562 -4.035 1 94.69 1049 MET A C 1
ATOM 8053 O O . MET A 1 1049 ? 23.562 22.312 -4.922 1 94.69 1049 MET A O 1
ATOM 8057 N N . GLY A 1 1050 ? 25.078 20.906 -4.172 1 89.5 1050 GLY A N 1
ATOM 8058 C CA . GLY A 1 1050 ? 25.875 21.062 -5.379 1 89.5 1050 GLY A CA 1
ATOM 8059 C C . GLY A 1 1050 ? 25.219 20.469 -6.609 1 89.5 1050 GLY A C 1
ATOM 8060 O O . GLY A 1 1050 ? 24.516 19.453 -6.516 1 89.5 1050 GLY A O 1
ATOM 8061 N N . PRO A 1 1051 ? 25.312 20.969 -7.711 1 81.31 1051 PRO A N 1
ATOM 8062 C CA . PRO A 1 1051 ? 24.594 20.578 -8.93 1 81.31 1051 PRO A CA 1
ATOM 8063 C C . PRO A 1 1051 ? 24.875 19.141 -9.336 1 81.31 1051 PRO A C 1
ATOM 8065 O O . PRO A 1 1051 ? 24.016 18.5 -9.953 1 81.31 1051 PRO A O 1
ATOM 8068 N N . ALA A 1 1052 ? 25.984 18.531 -9.023 1 78.81 1052 ALA A N 1
ATOM 8069 C CA . ALA A 1 1052 ? 26.328 17.188 -9.492 1 78.81 1052 ALA A CA 1
ATOM 8070 C C . ALA A 1 1052 ? 25.719 16.125 -8.594 1 78.81 1052 ALA A C 1
ATOM 8072 O O . ALA A 1 1052 ? 25.469 15 -9.039 1 78.81 1052 ALA A O 1
ATOM 8073 N N . THR A 1 1053 ? 25.438 16.406 -7.445 1 85.12 1053 THR A N 1
ATOM 8074 C CA . THR A 1 1053 ? 25.078 15.352 -6.492 1 85.12 1053 THR A CA 1
ATOM 8075 C C . THR A 1 1053 ? 23.719 15.641 -5.859 1 85.12 1053 THR A C 1
ATOM 8077 O O . THR A 1 1053 ? 23.125 14.758 -5.246 1 85.12 1053 THR A O 1
ATOM 8080 N N . CYS A 1 1054 ? 23.297 16.828 -6.09 1 89.75 1054 CYS A N 1
ATOM 8081 C CA . CYS A 1 1054 ? 22.141 17.234 -5.301 1 89.75 1054 CYS A CA 1
ATOM 8082 C C . CYS A 1 1054 ? 20.875 16.5 -5.754 1 89.75 1054 CYS A C 1
ATOM 8084 O O . CYS A 1 1054 ? 20.734 16.172 -6.934 1 89.75 1054 CYS A O 1
ATOM 8086 N N . ARG A 1 1055 ? 20.062 16.188 -4.852 1 94.81 1055 ARG A N 1
ATOM 8087 C CA . ARG A 1 1055 ? 18.688 15.727 -5.066 1 94.81 1055 ARG A CA 1
ATOM 8088 C C . ARG A 1 1055 ? 17.703 16.859 -4.84 1 94.81 1055 ARG A C 1
ATOM 8090 O O . ARG A 1 1055 ? 17.156 17.016 -3.744 1 94.81 1055 ARG A O 1
ATOM 8097 N N . LYS A 1 1056 ? 17.438 17.594 -5.922 1 95.81 1056 LYS A N 1
ATOM 8098 C CA . LYS A 1 1056 ? 16.75 18.875 -5.84 1 95.81 1056 LYS A CA 1
ATOM 8099 C C . LYS A 1 1056 ? 15.367 18.812 -6.477 1 95.81 1056 LYS A C 1
ATOM 8101 O O . LYS A 1 1056 ? 15.219 18.328 -7.602 1 95.81 1056 LYS A O 1
ATOM 8106 N N . LEU A 1 1057 ? 14.328 19.25 -5.75 1 96.06 1057 LEU A N 1
ATOM 8107 C CA . LEU A 1 1057 ? 12.969 19.391 -6.25 1 96.06 1057 LEU A CA 1
ATOM 8108 C C . LEU A 1 1057 ? 12.484 20.828 -6.117 1 96.06 1057 LEU A C 1
ATOM 8110 O O . LEU A 1 1057 ? 12.539 21.406 -5.031 1 96.06 1057 LEU A O 1
ATOM 8114 N N . SER A 1 1058 ? 12.102 21.422 -7.219 1 96.44 1058 SER A N 1
ATOM 8115 C CA . SER A 1 1058 ? 11.508 22.75 -7.227 1 96.44 1058 SER A CA 1
ATOM 8116 C C . SER A 1 1058 ? 10.008 22.688 -7.52 1 96.44 1058 SER A C 1
ATOM 8118 O O . SER A 1 1058 ? 9.578 21.953 -8.422 1 96.44 1058 SER A O 1
ATOM 8120 N N . VAL A 1 1059 ? 9.227 23.375 -6.699 1 96.88 1059 VAL A N 1
ATOM 8121 C CA . VAL A 1 1059 ? 7.781 23.453 -6.891 1 96.88 1059 VAL A CA 1
ATOM 8122 C C . VAL A 1 1059 ? 7.359 24.906 -7.082 1 96.88 1059 VAL A C 1
ATOM 8124 O O . VAL A 1 1059 ? 7.695 25.766 -6.27 1 96.88 1059 VAL A O 1
ATOM 8127 N N . GLN A 1 1060 ? 6.621 25.172 -8.133 1 96.31 1060 GLN A N 1
ATOM 8128 C CA . GLN A 1 1060 ? 6.141 26.516 -8.445 1 96.31 1060 GLN A CA 1
ATOM 8129 C C . GLN A 1 1060 ? 4.613 26.562 -8.477 1 96.31 1060 GLN A C 1
ATOM 8131 O O . GLN A 1 1060 ? 3.973 25.719 -9.102 1 96.31 1060 GLN A O 1
ATOM 8136 N N . VAL A 1 1061 ? 4.062 27.438 -7.699 1 95.56 1061 VAL A N 1
ATOM 8137 C CA . VAL A 1 1061 ? 2.639 27.766 -7.754 1 95.56 1061 VAL A CA 1
ATOM 8138 C C . VAL A 1 1061 ? 2.441 29.172 -8.281 1 95.56 1061 VAL A C 1
ATOM 8140 O O . VAL A 1 1061 ? 2.877 30.141 -7.656 1 95.56 1061 VAL A O 1
ATOM 8143 N N . ARG A 1 1062 ? 1.754 29.344 -9.383 1 94.19 1062 ARG A N 1
ATOM 8144 C CA . ARG A 1 1062 ? 1.645 30.625 -10.086 1 94.19 1062 ARG A CA 1
ATOM 8145 C C . ARG A 1 1062 ? 0.33 31.312 -9.75 1 94.19 1062 ARG A C 1
ATOM 8147 O O . ARG A 1 1062 ? -0.738 30.703 -9.82 1 94.19 1062 ARG A O 1
ATOM 8154 N N . GLY A 1 1063 ? 0.46 32.594 -9.406 1 89.81 1063 GLY A N 1
ATOM 8155 C CA . GLY A 1 1063 ? -0.715 33.375 -9.047 1 89.81 1063 GLY A CA 1
ATOM 8156 C C . GLY A 1 1063 ? -1.252 34.219 -10.195 1 89.81 1063 GLY A C 1
ATOM 8157 O O . GLY A 1 1063 ? -0.713 34.156 -11.305 1 89.81 1063 GLY A O 1
ATOM 8158 N N . LYS A 1 1064 ? -2.322 34.906 -9.922 1 85.38 1064 LYS A N 1
ATOM 8159 C CA . LYS A 1 1064 ? -3.037 35.688 -10.922 1 85.38 1064 LYS A CA 1
ATOM 8160 C C . LYS A 1 1064 ? -2.176 36.844 -11.438 1 85.38 1064 LYS A C 1
ATOM 8162 O O . LYS A 1 1064 ? -2.211 37.156 -12.625 1 85.38 1064 LYS A O 1
ATOM 8167 N N . ALA A 1 1065 ? -1.436 37.5 -10.539 1 81.56 1065 ALA A N 1
ATOM 8168 C CA . ALA A 1 1065 ? -0.597 38.625 -10.938 1 81.56 1065 ALA A CA 1
ATOM 8169 C C . ALA A 1 1065 ? 0.435 38.188 -11.977 1 81.56 1065 ALA A C 1
ATOM 8171 O O . ALA A 1 1065 ? 0.748 38.938 -12.898 1 81.56 1065 ALA A O 1
ATOM 8172 N N . GLU A 1 1066 ? 0.967 37.062 -11.719 1 87.38 1066 GLU A N 1
ATOM 8173 C CA . GLU A 1 1066 ? 1.938 36.5 -12.664 1 87.38 1066 GLU A CA 1
ATOM 8174 C C . GLU A 1 1066 ? 1.3 36.25 -14.023 1 87.38 1066 GLU A C 1
ATOM 8176 O O . GLU A 1 1066 ? 1.91 36.5 -15.062 1 87.38 1066 GLU A O 1
ATOM 8181 N N . ALA A 1 1067 ? 0.177 35.656 -14.008 1 80.5 1067 ALA A N 1
ATOM 8182 C CA . ALA A 1 1067 ? -0.545 35.406 -15.25 1 80.5 1067 ALA A CA 1
ATOM 8183 C C . ALA A 1 1067 ? -0.805 36.688 -16.016 1 80.5 1067 ALA A C 1
ATOM 8185 O O . ALA A 1 1067 ? -0.694 36.719 -17.234 1 80.5 1067 ALA A O 1
ATOM 8186 N N . ALA A 1 1068 ? -1.134 37.75 -15.297 1 77.81 1068 ALA A N 1
ATOM 8187 C CA . ALA A 1 1068 ? -1.396 39.031 -15.891 1 77.81 1068 ALA A CA 1
ATOM 8188 C C . ALA A 1 1068 ? -0.124 39.625 -16.5 1 77.81 1068 ALA A C 1
ATOM 8190 O O . ALA A 1 1068 ? -0.161 40.219 -17.578 1 77.81 1068 ALA A O 1
ATOM 8191 N N . ARG A 1 1069 ? 0.903 39.531 -15.797 1 81.06 1069 ARG A N 1
ATOM 8192 C CA . ARG A 1 1069 ? 2.18 40.031 -16.297 1 81.06 1069 ARG A CA 1
ATOM 8193 C C . ARG A 1 1069 ? 2.588 39.281 -17.578 1 81.06 1069 ARG A C 1
ATOM 8195 O O . ARG A 1 1069 ? 3.104 39.906 -18.516 1 81.06 1069 ARG A O 1
ATOM 8202 N N . LYS A 1 1070 ? 2.402 37.969 -17.656 1 76.44 1070 LYS A N 1
ATOM 8203 C CA . LYS A 1 1070 ? 2.75 37.188 -18.828 1 76.44 1070 LYS A CA 1
ATOM 8204 C C . LYS A 1 1070 ? 1.858 37.531 -20.016 1 76.44 1070 LYS A C 1
ATOM 8206 O O . LYS A 1 1070 ? 2.322 37.562 -21.156 1 76.44 1070 LYS A O 1
ATOM 8211 N N . ALA A 1 1071 ? 0.576 37.781 -19.672 1 71.75 1071 ALA A N 1
ATOM 8212 C CA . ALA A 1 1071 ? -0.35 38.188 -20.734 1 71.75 1071 ALA A CA 1
ATOM 8213 C C . ALA A 1 1071 ? 0.029 39.562 -21.281 1 71.75 1071 ALA A C 1
ATOM 8215 O O . ALA A 1 1071 ? -0.073 39.812 -22.5 1 71.75 1071 ALA A O 1
ATOM 8216 N N . GLN A 1 1072 ? 0.387 40.5 -20.438 1 64.31 1072 GLN A N 1
ATOM 8217 C CA . GLN A 1 1072 ? 0.797 41.844 -20.859 1 64.31 1072 GLN A CA 1
ATOM 8218 C C . GLN A 1 1072 ? 2.082 41.812 -21.672 1 64.31 1072 GLN A C 1
ATOM 8220 O O . GLN A 1 1072 ? 2.277 42.594 -22.578 1 64.31 1072 GLN A O 1
ATOM 8225 N N . ALA A 1 1073 ? 2.826 40.844 -21.375 1 66.62 1073 ALA A N 1
ATOM 8226 C CA . ALA A 1 1073 ? 4.09 40.719 -22.094 1 66.62 1073 ALA A CA 1
ATOM 8227 C C . ALA A 1 1073 ? 3.875 40.125 -23.469 1 66.62 1073 ALA A C 1
ATOM 8229 O O . ALA A 1 1073 ? 4.625 40.406 -24.406 1 66.62 1073 ALA A O 1
ATOM 8230 N N . THR A 1 1074 ? 2.895 39.156 -23.609 1 53.84 1074 THR A N 1
ATOM 8231 C CA . THR A 1 1074 ? 2.652 38.531 -24.906 1 53.84 1074 THR A CA 1
ATOM 8232 C C . THR A 1 1074 ? 1.763 39.406 -25.766 1 53.84 1074 THR A C 1
ATOM 8234 O O . THR A 1 1074 ? 1.479 39.062 -26.922 1 53.84 1074 THR A O 1
ATOM 8237 N N . ALA A 1 1075 ? 1.004 40.5 -25.281 1 45.47 1075 ALA A N 1
ATOM 8238 C CA . ALA A 1 1075 ? 0.171 41.312 -26.156 1 45.47 1075 ALA A CA 1
ATOM 8239 C C . ALA A 1 1075 ? 1.019 42.062 -27.203 1 45.47 1075 ALA A C 1
ATOM 8241 O O . ALA A 1 1075 ? 2.016 42.688 -26.859 1 45.47 1075 ALA A O 1
ATOM 8242 N N . PRO A 1 1076 ? 0.818 41.719 -28.438 1 39.34 1076 PRO A N 1
ATOM 8243 C CA . PRO A 1 1076 ? 1.559 42.406 -29.5 1 39.34 1076 PRO A CA 1
ATOM 8244 C C . PRO A 1 1076 ? 1.465 43.938 -29.406 1 39.34 1076 PRO A C 1
ATOM 8246 O O . PRO A 1 1076 ? 0.472 44.469 -28.906 1 39.34 1076 PRO A O 1
ATOM 8249 N N . THR A 1 1077 ? 2.471 44.656 -29.344 1 35.94 1077 THR A N 1
ATOM 8250 C CA . THR A 1 1077 ? 2.523 46.094 -29.531 1 35.94 1077 THR A CA 1
ATOM 8251 C C . THR A 1 1077 ? 1.709 46.5 -30.766 1 35.94 1077 THR A C 1
ATOM 8253 O O . THR A 1 1077 ? 2.096 46.219 -31.891 1 35.94 1077 THR A O 1
ATOM 8256 N N . ALA A 1 1078 ? 0.494 46.375 -30.844 1 27.22 1078 ALA A N 1
ATOM 8257 C CA . ALA A 1 1078 ? -0.204 47 -31.969 1 27.22 1078 ALA A CA 1
ATOM 8258 C C . ALA A 1 1078 ? 0.223 48.469 -32.125 1 27.22 1078 ALA A C 1
ATOM 8260 O O . ALA A 1 1078 ? 0.2 49.25 -31.156 1 27.22 1078 ALA A O 1
ATOM 8261 N N . ALA A 1 1079 ? 1.06 48.719 -33.094 1 28.28 1079 ALA A N 1
ATOM 8262 C CA . ALA A 1 1079 ? 1.414 50 -33.688 1 28.28 1079 ALA A CA 1
ATOM 8263 C C . ALA A 1 1079 ? 0.166 50.812 -34.031 1 28.28 1079 ALA A C 1
ATOM 8265 O O . ALA A 1 1079 ? -0.561 50.5 -34.969 1 28.28 1079 ALA A O 1
ATOM 8266 N N . THR A 1 1080 ? -0.763 51.125 -33.156 1 23.45 1080 THR A N 1
ATOM 8267 C CA . THR A 1 1080 ? -1.824 52.062 -33.531 1 23.45 1080 THR A CA 1
ATOM 8268 C C . THR A 1 1080 ? -1.239 53.344 -34.062 1 23.45 1080 THR A C 1
ATOM 8270 O O . THR A 1 1080 ? -0.445 54 -33.406 1 23.45 1080 THR A O 1
ATOM 8273 N N . GLY A 1 1081 ? -0.991 53.5 -35.438 1 23.44 1081 GLY A N 1
ATOM 8274 C CA . GLY A 1 1081 ? -0.793 54.656 -36.281 1 23.44 1081 GLY A CA 1
ATOM 8275 C C . GLY A 1 1081 ? -1.841 55.75 -36.094 1 23.44 1081 GLY A C 1
ATOM 8276 O O . GLY A 1 1081 ? -2.67 55.969 -36.969 1 23.44 1081 GLY A O 1
ATOM 8277 N N . VAL A 1 1082 ? -2.354 55.969 -34.906 1 19.45 1082 VAL A N 1
ATOM 8278 C CA . VAL A 1 1082 ? -3.379 57 -34.844 1 19.45 1082 VAL A CA 1
ATOM 8279 C C . VAL A 1 1082 ? -2.787 58.344 -35.312 1 19.45 1082 VAL A C 1
ATOM 8281 O O . VAL A 1 1082 ? -1.795 58.812 -34.75 1 19.45 1082 VAL A O 1
ATOM 8284 N N . TYR A 1 1083 ? -2.996 58.719 -36.625 1 21.34 1083 TYR A N 1
ATOM 8285 C CA . TYR A 1 1083 ? -2.93 60 -37.344 1 21.34 1083 TYR A CA 1
ATOM 8286 C C . TYR A 1 1083 ? -3.758 61.062 -36.656 1 21.34 1083 TYR A C 1
ATOM 8288 O O . TYR A 1 1083 ? -4.984 60.969 -36.594 1 21.34 1083 TYR A O 1
ATOM 8296 N N . GLY A 1 1084 ? -3.402 61.469 -35.438 1 17.72 1084 GLY A N 1
ATOM 8297 C CA . GLY A 1 1084 ? -4.055 62.562 -34.75 1 17.72 1084 GLY A CA 1
ATOM 8298 C C . GLY A 1 1084 ? -4.121 63.844 -35.594 1 17.72 1084 GLY A C 1
ATOM 8299 O O . GLY A 1 1084 ? -3.09 64.375 -36 1 17.72 1084 GLY A O 1
ATOM 8300 N N . SER A 1 1085 ? -5.121 63.906 -36.5 1 18.8 1085 SER A N 1
ATOM 8301 C CA . SER A 1 1085 ? -5.578 65.062 -37.25 1 18.8 1085 SER A CA 1
ATOM 8302 C C . SER A 1 1085 ? -5.883 66.25 -36.312 1 18.8 1085 SER A C 1
ATOM 8304 O O . SER A 1 1085 ? -6.746 66.125 -35.438 1 18.8 1085 SER A O 1
ATOM 8306 N N . ALA A 1 1086 ? -4.797 66.875 -35.812 1 18.77 1086 ALA A N 1
ATOM 8307 C CA . ALA A 1 1086 ? -4.77 68.188 -35.094 1 18.77 1086 ALA A CA 1
ATOM 8308 C C . ALA A 1 1086 ? -5.586 69.25 -35.844 1 18.77 1086 ALA A C 1
ATOM 8310 O O . ALA A 1 1086 ? -5.27 69.562 -37 1 18.77 1086 ALA A O 1
ATOM 8311 N N . GLY A 1 1087 ? -6.844 69.188 -35.688 1 16.78 1087 GLY A N 1
ATOM 8312 C CA . GLY A 1 1087 ? -7.836 70.125 -36.156 1 16.78 1087 GLY A CA 1
ATOM 8313 C C . GLY A 1 1087 ? -7.508 71.562 -35.812 1 16.78 1087 GLY A C 1
ATOM 8314 O O . GLY A 1 1087 ? -6.734 71.812 -34.875 1 16.78 1087 GLY A O 1
ATOM 8315 N N . ALA A 1 1088 ? -7.789 72.438 -36.719 1 18.06 1088 ALA A N 1
ATOM 8316 C CA . ALA A 1 1088 ? -7.609 73.812 -37.156 1 18.06 1088 ALA A CA 1
ATOM 8317 C C . ALA A 1 1088 ? -8.344 74.75 -36.219 1 18.06 1088 ALA A C 1
ATOM 8319 O O . ALA A 1 1088 ? -9.352 75.375 -36.625 1 18.06 1088 ALA A O 1
ATOM 8320 N N . ALA A 1 1089 ? -8.484 74.312 -34.969 1 16.86 1089 ALA A N 1
ATOM 8321 C CA . ALA A 1 1089 ? -9.469 75.25 -34.438 1 16.86 1089 ALA A CA 1
ATOM 8322 C C . ALA A 1 1089 ? -8.93 76.688 -34.5 1 16.86 1089 ALA A C 1
ATOM 8324 O O . ALA A 1 1089 ? -7.723 76.938 -34.344 1 16.86 1089 ALA A O 1
ATOM 8325 N N . ALA A 1 1090 ? -9.766 77.688 -34.75 1 16.17 1090 ALA A N 1
ATOM 8326 C CA . ALA A 1 1090 ? -9.914 79.062 -35.25 1 16.17 1090 ALA A CA 1
ATOM 8327 C C . ALA A 1 1090 ? -9.5 80.062 -34.188 1 16.17 1090 ALA A C 1
ATOM 8329 O O . ALA A 1 1090 ? -9.016 81.125 -34.5 1 16.17 1090 ALA A O 1
ATOM 8330 N N . GLY A 1 1091 ? -9.656 79.812 -32.875 1 17.08 1091 GLY A N 1
ATOM 8331 C CA . GLY A 1 1091 ? -10.203 81.062 -32.406 1 17.08 1091 GLY A CA 1
ATOM 8332 C C . GLY A 1 1091 ? -9.148 82.125 -32.281 1 17.08 1091 GLY A C 1
ATOM 8333 O O . GLY A 1 1091 ? -7.953 81.875 -32.188 1 17.08 1091 GLY A O 1
ATOM 8334 N N . THR A 1 1092 ? -9.469 83.438 -32.375 1 15.78 1092 THR A N 1
ATOM 8335 C CA . THR A 1 1092 ? -8.977 84.75 -32.781 1 15.78 1092 THR A CA 1
ATOM 8336 C C . THR A 1 1092 ? -8.188 85.438 -31.641 1 15.78 1092 THR A C 1
ATOM 8338 O O . THR A 1 1092 ? -7.223 86.125 -31.875 1 15.78 1092 THR A O 1
ATOM 8341 N N . SER A 1 1093 ? -8.602 85.312 -30.422 1 17.06 1093 SER A N 1
ATOM 8342 C CA . SER A 1 1093 ? -8.562 86.688 -29.906 1 17.06 1093 SER A CA 1
ATOM 8343 C C . SER A 1 1093 ? -7.141 87.125 -29.594 1 17.06 1093 SER A C 1
ATOM 8345 O O . SER A 1 1093 ? -6.262 86.25 -29.375 1 17.06 1093 SER A O 1
ATOM 8347 N N . THR A 1 1094 ? -6.855 88.438 -29.219 1 16.05 1094 THR A N 1
ATOM 8348 C CA . THR A 1 1094 ? -6.012 89.562 -29.531 1 16.05 1094 THR A CA 1
ATOM 8349 C C . THR A 1 1094 ? -4.797 89.625 -28.609 1 16.05 1094 THR A C 1
ATOM 8351 O O . THR A 1 1094 ? -3.662 89.75 -29.062 1 16.05 1094 THR A O 1
ATOM 8354 N N . ASP A 1 1095 ? -4.859 90.188 -27.375 1 16.95 1095 ASP A N 1
ATOM 8355 C CA . ASP A 1 1095 ? -4.082 91.375 -27.219 1 16.95 1095 ASP A CA 1
ATOM 8356 C C . ASP A 1 1095 ? -2.66 91.062 -26.75 1 16.95 1095 ASP A C 1
ATOM 8358 O O . ASP A 1 1095 ? -2.4 90 -26.203 1 16.95 1095 ASP A O 1
ATOM 8362 N N . PRO A 1 1096 ? -1.722 92.188 -26.438 1 16.56 1096 PRO A N 1
ATOM 8363 C CA . PRO A 1 1096 ? -0.366 92.562 -26.844 1 16.56 1096 PRO A CA 1
ATOM 8364 C C . PRO A 1 1096 ? 0.677 92.25 -25.766 1 16.56 1096 PRO A C 1
ATOM 8366 O O . PRO A 1 1096 ? 1.879 92.312 -26.047 1 16.56 1096 PRO A O 1
ATOM 8369 N N . ALA A 1 1097 ? 0.309 92 -24.531 1 18.28 1097 ALA A N 1
ATOM 8370 C CA . ALA A 1 1097 ? 1.138 92.75 -23.609 1 18.28 1097 ALA A CA 1
ATOM 8371 C C . ALA A 1 1097 ? 2.59 92.312 -23.656 1 18.28 1097 ALA A C 1
ATOM 8373 O O . ALA A 1 1097 ? 2.875 91.125 -24.062 1 18.28 1097 ALA A O 1
ATOM 8374 N N . GLU A 1 1098 ? 3.439 93 -22.922 1 17.31 1098 GLU A N 1
ATOM 8375 C CA . GLU A 1 1098 ? 4.785 93.562 -23.031 1 17.31 1098 GLU A CA 1
ATOM 8376 C C . GLU A 1 1098 ? 5.844 92.5 -22.719 1 17.31 1098 GLU A C 1
ATOM 8378 O O . GLU A 1 1098 ? 5.562 91.5 -22.031 1 17.31 1098 GLU A O 1
ATOM 8383 N N . PRO A 1 1099 ? 7.18 92.875 -22.703 1 17.05 1099 PRO A N 1
ATOM 8384 C CA . PRO A 1 1099 ? 8.453 92.438 -23.312 1 17.05 1099 PRO A CA 1
ATOM 8385 C C . PRO A 1 1099 ? 9.328 91.625 -22.344 1 17.05 1099 PRO A C 1
ATOM 8387 O O . PRO A 1 1099 ? 10.312 91.062 -22.766 1 17.05 1099 PRO A O 1
ATOM 8390 N N . GLY A 1 1100 ? 9.039 91.5 -21.031 1 18.84 1100 GLY A N 1
ATOM 8391 C CA . GLY A 1 1100 ? 10.258 91.75 -20.266 1 18.84 1100 GLY A CA 1
ATOM 8392 C C . GLY A 1 1100 ? 11.289 90.625 -20.469 1 18.84 1100 GLY A C 1
ATOM 8393 O O . GLY A 1 1100 ? 10.961 89.562 -20.984 1 18.84 1100 GLY A O 1
ATOM 8394 N N . PRO A 1 1101 ? 12.492 90.875 -20.062 1 17.83 1101 PRO A N 1
ATOM 8395 C CA . PRO A 1 1101 ? 13.82 90.5 -20.562 1 17.83 1101 PRO A CA 1
ATOM 8396 C C . PRO A 1 1101 ? 14.156 89.062 -20.391 1 17.83 1101 PRO A C 1
ATOM 8398 O O . PRO A 1 1101 ? 13.461 88.312 -19.656 1 17.83 1101 PRO A O 1
ATOM 8401 N N . SER A 1 1102 ? 15.398 88.625 -20.781 1 17.39 1102 SER A N 1
ATOM 8402 C CA . SER A 1 1102 ? 16.203 87.688 -21.547 1 17.39 1102 SER A CA 1
ATOM 8403 C C . SER A 1 1102 ? 16.844 86.688 -20.641 1 17.39 1102 SER A C 1
ATOM 8405 O O . SER A 1 1102 ? 17.703 85.875 -21.078 1 17.39 1102 SER A O 1
ATOM 8407 N N . GLY A 1 1103 ? 16.406 86.438 -19.422 1 18.02 1103 GLY A N 1
ATOM 8408 C CA . GLY A 1 1103 ? 17.375 85.812 -18.531 1 18.02 1103 GLY A CA 1
ATOM 8409 C C . GLY A 1 1103 ? 17.938 84.5 -19.078 1 18.02 1103 GLY A C 1
ATOM 8410 O O . GLY A 1 1103 ? 17.312 83.875 -19.922 1 18.02 1103 GLY A O 1
ATOM 8411 N N . SER A 1 1104 ? 19.25 84.312 -18.938 1 18.89 1104 SER A N 1
ATOM 8412 C CA . SER A 1 1104 ? 20.344 83.5 -19.484 1 18.89 1104 SER A CA 1
ATOM 8413 C C . SER A 1 1104 ? 20.125 82.062 -19.219 1 18.89 1104 SER A C 1
ATOM 8415 O O . SER A 1 1104 ? 19.625 81.688 -18.172 1 18.89 1104 SER A O 1
ATOM 8417 N N . GLU A 1 1105 ? 20.016 81.25 -20.25 1 18.58 1105 GLU A N 1
ATOM 8418 C CA . GLU A 1 1105 ? 19.688 79.875 -20.531 1 18.58 1105 GLU A CA 1
ATOM 8419 C C . GLU A 1 1105 ? 20.781 78.938 -20.031 1 18.58 1105 GLU A C 1
ATOM 8421 O O . GLU A 1 1105 ? 21.875 78.875 -20.594 1 18.58 1105 GLU A O 1
ATOM 8426 N N . VAL A 1 1106 ? 21.266 79.062 -18.766 1 21.62 1106 VAL A N 1
ATOM 8427 C CA . VAL A 1 1106 ? 22.469 78.25 -18.578 1 21.62 1106 VAL A CA 1
ATOM 8428 C C . VAL A 1 1106 ? 22.188 76.812 -18.984 1 21.62 1106 VAL A C 1
ATOM 8430 O O . VAL A 1 1106 ? 21.125 76.312 -18.688 1 21.62 1106 VAL A O 1
ATOM 8433 N N . PRO A 1 1107 ? 22.844 76.375 -20 1 19.41 1107 PRO A N 1
ATOM 8434 C CA . PRO A 1 1107 ? 22.703 75.062 -20.719 1 19.41 1107 PRO A CA 1
ATOM 8435 C C . PRO A 1 1107 ? 22.812 73.875 -19.797 1 19.41 1107 PRO A C 1
ATOM 8437 O O . PRO A 1 1107 ? 23.703 73.812 -18.953 1 19.41 1107 PRO A O 1
ATOM 8440 N N . THR A 1 1108 ? 21.734 73.438 -19.266 1 19.22 1108 THR A N 1
ATOM 8441 C CA . THR A 1 1108 ? 21.672 72.25 -18.406 1 19.22 1108 THR A CA 1
ATOM 8442 C C . THR A 1 1108 ? 22.312 71.062 -19.062 1 19.22 1108 THR A C 1
ATOM 8444 O O . THR A 1 1108 ? 21.969 70.688 -20.188 1 19.22 1108 THR A O 1
ATOM 8447 N N . ALA A 1 1109 ? 23.672 70.75 -18.828 1 20.66 1109 ALA A N 1
ATOM 8448 C CA . ALA A 1 1109 ? 24.5 69.688 -19.375 1 20.66 1109 ALA A CA 1
ATOM 8449 C C . ALA A 1 1109 ? 23.797 68.375 -19.25 1 20.66 1109 ALA A C 1
ATOM 8451 O O . ALA A 1 1109 ? 23.172 68.062 -18.234 1 20.66 1109 ALA A O 1
ATOM 8452 N N . ALA A 1 1110 ? 23.375 67.812 -20.375 1 21.59 1110 ALA A N 1
ATOM 8453 C CA . ALA A 1 1110 ? 22.766 66.562 -20.703 1 21.59 1110 ALA A CA 1
ATOM 8454 C C . ALA A 1 1110 ? 23.516 65.375 -20.031 1 21.59 1110 ALA A C 1
ATOM 8456 O O . ALA A 1 1110 ? 24.719 65.188 -20.234 1 21.59 1110 ALA A O 1
ATOM 8457 N N . ALA A 1 1111 ? 23.297 65.125 -18.703 1 20.73 1111 ALA A N 1
ATOM 8458 C CA . ALA A 1 1111 ? 23.891 64 -17.969 1 20.73 1111 ALA A CA 1
ATOM 8459 C C . ALA A 1 1111 ? 23.828 62.719 -18.797 1 20.73 1111 ALA A C 1
ATOM 8461 O O . ALA A 1 1111 ? 22.781 62.375 -19.344 1 20.73 1111 ALA A O 1
ATOM 8462 N N . ALA A 1 1112 ? 24.922 62.375 -19.469 1 21.45 1112 ALA A N 1
ATOM 8463 C CA . ALA A 1 1112 ? 25.156 61.188 -20.266 1 21.45 1112 ALA A CA 1
ATOM 8464 C C . ALA A 1 1112 ? 24.625 59.938 -19.547 1 21.45 1112 ALA A C 1
ATOM 8466 O O . ALA A 1 1112 ? 24.922 59.719 -18.375 1 21.45 1112 ALA A O 1
ATOM 8467 N N . ALA A 1 1113 ? 23.5 59.438 -19.891 1 23.58 1113 ALA A N 1
ATOM 8468 C CA . ALA A 1 1113 ? 22.828 58.219 -19.516 1 23.58 1113 ALA A CA 1
ATOM 8469 C C . ALA A 1 1113 ? 23.781 57 -19.594 1 23.58 1113 ALA A C 1
ATOM 8471 O O . ALA A 1 1113 ? 24.25 56.656 -20.672 1 23.58 1113 ALA A O 1
ATOM 8472 N N . GLU A 1 1114 ? 24.844 57.094 -18.75 1 23.06 1114 GLU A N 1
ATOM 8473 C CA . GLU A 1 1114 ? 25.719 55.906 -18.844 1 23.06 1114 GLU A CA 1
ATOM 8474 C C . GLU A 1 1114 ? 24.906 54.625 -18.984 1 23.06 1114 GLU A C 1
ATOM 8476 O O . GLU A 1 1114 ? 24.016 54.375 -18.172 1 23.06 1114 GLU A O 1
ATOM 8481 N N . ALA A 1 1115 ? 24.75 54.156 -20.219 1 27.45 1115 ALA A N 1
ATOM 8482 C CA . ALA A 1 1115 ? 24.188 52.875 -20.609 1 27.45 1115 ALA A CA 1
ATOM 8483 C C . ALA A 1 1115 ? 24.703 51.75 -19.734 1 27.45 1115 ALA A C 1
ATOM 8485 O O . ALA A 1 1115 ? 25.906 51.531 -19.625 1 27.45 1115 ALA A O 1
ATOM 8486 N N . GLY A 1 1116 ? 24.172 51.656 -18.547 1 26.02 1116 GLY A N 1
ATOM 8487 C CA . GLY A 1 1116 ? 24.578 50.562 -17.703 1 26.02 1116 GLY A CA 1
ATOM 8488 C C . GLY A 1 1116 ? 24.781 49.25 -18.469 1 26.02 1116 GLY A C 1
ATOM 8489 O O . GLY A 1 1116 ? 24.25 49.094 -19.562 1 26.02 1116 GLY A O 1
ATOM 8490 N N . PRO A 1 1117 ? 25.984 48.719 -18.406 1 30.41 1117 PRO A N 1
ATOM 8491 C CA . PRO A 1 1117 ? 26.328 47.531 -19.188 1 30.41 1117 PRO A CA 1
ATOM 8492 C C . PRO A 1 1117 ? 25.172 46.531 -19.297 1 30.41 1117 PRO A C 1
ATOM 8494 O O . PRO A 1 1117 ? 24.297 46.5 -18.438 1 30.41 1117 PRO A O 1
ATOM 8497 N N . GLU A 1 1118 ? 24.766 46.281 -20.531 1 30.84 1118 GLU A N 1
ATOM 8498 C CA . GLU A 1 1118 ? 23.812 45.219 -20.781 1 30.84 1118 GLU A CA 1
ATOM 8499 C C . GLU A 1 1118 ? 24.094 44 -19.875 1 30.84 1118 GLU A C 1
ATOM 8501 O O . GLU A 1 1118 ? 25.234 43.594 -19.734 1 30.84 1118 GLU A O 1
ATOM 8506 N N . PRO A 1 1119 ? 23.344 43.812 -18.891 1 31.67 1119 PRO A N 1
ATOM 8507 C CA . PRO A 1 1119 ? 23.641 42.625 -18.078 1 31.67 1119 PRO A CA 1
ATOM 8508 C C . PRO A 1 1119 ? 24.109 41.438 -18.906 1 31.67 1119 PRO A C 1
ATOM 8510 O O . PRO A 1 1119 ? 23.719 41.281 -20.078 1 31.67 1119 PRO A O 1
ATOM 8513 N N . ALA A 1 1120 ? 25.438 41.094 -18.891 1 34.78 1120 ALA A N 1
ATOM 8514 C CA . ALA A 1 1120 ? 25.953 39.906 -19.562 1 34.78 1120 ALA A CA 1
ATOM 8515 C C . ALA A 1 1120 ? 24.875 38.812 -19.656 1 34.78 1120 ALA A C 1
ATOM 8517 O O . ALA A 1 1120 ? 24.078 38.656 -18.734 1 34.78 1120 ALA A O 1
ATOM 8518 N N . PRO A 1 1121 ? 24.578 38.469 -20.859 1 35.09 1121 PRO A N 1
ATOM 8519 C CA . PRO A 1 1121 ? 23.578 37.406 -20.938 1 35.09 1121 PRO A CA 1
ATOM 8520 C C . PRO A 1 1121 ? 23.812 36.281 -19.922 1 35.09 1121 PRO A C 1
ATOM 8522 O O . PRO A 1 1121 ? 24.953 35.875 -19.703 1 35.09 1121 PRO A O 1
ATOM 8525 N N . ALA A 1 1122 ? 23.172 36.312 -18.844 1 39.88 1122 ALA A N 1
ATOM 8526 C CA . ALA A 1 1122 ? 23.266 35.219 -17.859 1 39.88 1122 ALA A CA 1
ATOM 8527 C C . ALA A 1 1122 ? 23.5 33.875 -18.531 1 39.88 1122 ALA A C 1
ATOM 8529 O O . ALA A 1 1122 ? 22.922 33.594 -19.578 1 39.88 1122 ALA A O 1
ATOM 8530 N N . ALA A 1 1123 ? 24.703 33.344 -18.484 1 45.5 1123 ALA A N 1
ATOM 8531 C CA . ALA A 1 1123 ? 24.953 31.984 -18.984 1 45.5 1123 ALA A CA 1
ATOM 8532 C C . ALA A 1 1123 ? 23.703 31.109 -18.859 1 45.5 1123 ALA A C 1
ATOM 8534 O O . ALA A 1 1123 ? 22.984 31.188 -17.875 1 45.5 1123 ALA A O 1
ATOM 8535 N N . PRO A 1 1124 ? 23.281 30.5 -19.922 1 54.72 1124 PRO A N 1
ATOM 8536 C CA . PRO A 1 1124 ? 22.047 29.703 -19.906 1 54.72 1124 PRO A CA 1
ATOM 8537 C C . PRO A 1 1124 ? 22.047 28.641 -18.797 1 54.72 1124 PRO A C 1
ATOM 8539 O O . PRO A 1 1124 ? 23.016 27.906 -18.656 1 54.72 1124 PRO A O 1
ATOM 8542 N N . ARG A 1 1125 ? 21.438 28.844 -17.734 1 67.25 1125 ARG A N 1
ATOM 8543 C CA . ARG A 1 1125 ? 21.266 27.859 -16.672 1 67.25 1125 ARG A CA 1
ATOM 8544 C C . ARG A 1 1125 ? 20.625 26.578 -17.203 1 67.25 1125 ARG A C 1
ATOM 8546 O O . ARG A 1 1125 ? 19.797 26.641 -18.109 1 67.25 1125 ARG A O 1
ATOM 8553 N N . PRO A 1 1126 ? 21.297 25.516 -16.719 1 74.94 1126 PRO A N 1
ATOM 8554 C CA . PRO A 1 1126 ? 20.672 24.266 -17.172 1 74.94 1126 PRO A CA 1
ATOM 8555 C C . PRO A 1 1126 ? 19.172 24.219 -16.891 1 74.94 1126 PRO A C 1
ATOM 8557 O O . PRO A 1 1126 ? 18.703 24.797 -15.906 1 74.94 1126 PRO A O 1
ATOM 8560 N N . PRO A 1 1127 ? 18.469 23.766 -17.812 1 79.06 1127 PRO A N 1
ATOM 8561 C CA . PRO A 1 1127 ? 17.016 23.656 -17.641 1 79.06 1127 PRO A CA 1
ATOM 8562 C C . PRO A 1 1127 ? 16.609 22.656 -16.547 1 79.06 1127 PRO A C 1
ATOM 8564 O O . PRO A 1 1127 ? 17.422 21.812 -16.156 1 79.06 1127 PRO A O 1
ATOM 8567 N N . TYR A 1 1128 ? 15.539 22.875 -16.047 1 85.12 1128 TYR A N 1
ATOM 8568 C CA . TYR A 1 1128 ? 14.969 21.906 -15.109 1 85.12 1128 TYR A CA 1
ATOM 8569 C C . TYR A 1 1128 ? 14.359 20.719 -15.852 1 85.12 1128 TYR A C 1
ATOM 8571 O O . TYR A 1 1128 ? 13.852 20.875 -16.969 1 85.12 1128 TYR A O 1
ATOM 8579 N N . ALA A 1 1129 ? 14.516 19.531 -15.281 1 86.12 1129 ALA A N 1
ATOM 8580 C CA . ALA A 1 1129 ? 13.75 18.391 -15.773 1 86.12 1129 ALA A CA 1
ATOM 8581 C C . ALA A 1 1129 ? 12.305 18.438 -15.273 1 86.12 1129 ALA A C 1
ATOM 8583 O O . ALA A 1 1129 ? 12.055 18.766 -14.109 1 86.12 1129 ALA A O 1
ATOM 8584 N N . ASN A 1 1130 ? 11.398 18.109 -16.047 1 85.62 1130 ASN A N 1
ATOM 8585 C CA . ASN A 1 1130 ? 9.992 18.266 -15.719 1 85.62 1130 ASN A CA 1
ATOM 8586 C C . ASN A 1 1130 ? 9.438 17.031 -15.016 1 85.62 1130 ASN A C 1
ATOM 8588 O O . ASN A 1 1130 ? 9.695 15.898 -15.438 1 85.62 1130 ASN A O 1
ATOM 8592 N N . VAL A 1 1131 ? 8.719 17.266 -13.953 1 86.44 1131 VAL A N 1
ATOM 8593 C CA . VAL A 1 1131 ? 8.016 16.219 -13.219 1 86.44 1131 VAL A CA 1
ATOM 8594 C C . VAL A 1 1131 ? 6.652 15.961 -13.867 1 86.44 1131 VAL A C 1
ATOM 8596 O O . VAL A 1 1131 ? 6.184 14.828 -13.914 1 86.44 1131 VAL A O 1
ATOM 8599 N N . GLY A 1 1132 ? 6.008 16.953 -14.344 1 78.56 1132 GLY A N 1
ATOM 8600 C CA . GLY A 1 1132 ? 4.688 16.875 -14.938 1 78.56 1132 GLY A CA 1
ATOM 8601 C C . GLY A 1 1132 ? 3.885 18.156 -14.781 1 78.56 1132 GLY A C 1
ATOM 8602 O O . GLY A 1 1132 ? 4.238 19.016 -13.977 1 78.56 1132 GLY A O 1
ATOM 8603 N N . ALA A 1 1133 ? 2.801 18.156 -15.609 1 71.5 1133 ALA A N 1
ATOM 8604 C CA . ALA A 1 1133 ? 1.983 19.375 -15.617 1 71.5 1133 ALA A CA 1
ATOM 8605 C C . ALA A 1 1133 ? 0.759 19.203 -14.719 1 71.5 1133 ALA A C 1
ATOM 8607 O O . ALA A 1 1133 ? 0.07 20.188 -14.414 1 71.5 1133 ALA A O 1
ATOM 8608 N N . ASN A 1 1134 ? 0.522 17.938 -14.383 1 74.69 1134 ASN A N 1
ATOM 8609 C CA . ASN A 1 1134 ? -0.644 17.656 -13.547 1 74.69 1134 ASN A CA 1
ATOM 8610 C C . ASN A 1 1134 ? -0.378 16.5 -12.594 1 74.69 1134 ASN A C 1
ATOM 8612 O O . ASN A 1 1134 ? 0.714 15.922 -12.586 1 74.69 1134 ASN A O 1
ATOM 8616 N N . THR A 1 1135 ? -1.354 16.234 -11.789 1 72.5 1135 THR A N 1
ATOM 8617 C CA . THR A 1 1135 ? -1.183 15.219 -10.75 1 72.5 1135 THR A CA 1
ATOM 8618 C C . THR A 1 1135 ? -1.019 13.828 -11.359 1 72.5 1135 THR A C 1
ATOM 8620 O O . THR A 1 1135 ? -0.326 12.977 -10.797 1 72.5 1135 THR A O 1
ATOM 8623 N N . THR A 1 1136 ? -1.641 13.602 -12.438 1 72.75 1136 THR A N 1
ATOM 8624 C CA . THR A 1 1136 ? -1.502 12.312 -13.094 1 72.75 1136 THR A CA 1
ATOM 8625 C C . THR A 1 1136 ? -0.055 12.07 -13.516 1 72.75 1136 THR A C 1
ATOM 8627 O O . THR A 1 1136 ? 0.509 11.008 -13.234 1 72.75 1136 THR A O 1
ATOM 8630 N N . GLU A 1 1137 ? 0.493 13.094 -14.07 1 78.19 1137 GLU A N 1
ATOM 8631 C CA . GLU A 1 1137 ? 1.889 12.992 -14.484 1 78.19 1137 GLU A CA 1
ATOM 8632 C C . GLU A 1 1137 ? 2.824 12.945 -13.281 1 78.19 1137 GLU A C 1
ATOM 8634 O O . GLU A 1 1137 ? 3.85 12.266 -13.305 1 78.19 1137 GLU A O 1
ATOM 8639 N N . ALA A 1 1138 ? 2.393 13.672 -12.344 1 85.81 1138 ALA A N 1
ATOM 8640 C CA . ALA A 1 1138 ? 3.205 13.711 -11.133 1 85.81 1138 ALA A CA 1
ATOM 8641 C C . ALA A 1 1138 ? 3.316 12.328 -10.5 1 85.81 1138 ALA A C 1
ATOM 8643 O O . ALA A 1 1138 ? 4.383 11.945 -10.016 1 85.81 1138 ALA A O 1
ATOM 8644 N N . PHE A 1 1139 ? 2.266 11.617 -10.453 1 88.5 1139 PHE A N 1
ATOM 8645 C CA . PHE A 1 1139 ? 2.289 10.289 -9.859 1 88.5 1139 PHE A CA 1
ATOM 8646 C C . PHE A 1 1139 ? 3.051 9.312 -10.75 1 88.5 1139 PHE A C 1
ATOM 8648 O O . PHE A 1 1139 ? 3.643 8.352 -10.258 1 88.5 1139 PHE A O 1
ATOM 8655 N N . GLY A 1 1140 ? 3.02 9.586 -12.117 1 85.56 1140 GLY A N 1
ATOM 8656 C CA . GLY A 1 1140 ? 3.9 8.828 -12.984 1 85.56 1140 GLY A CA 1
ATOM 8657 C C . GLY A 1 1140 ? 5.371 9.031 -12.672 1 85.56 1140 GLY A C 1
ATOM 8658 O O . GLY A 1 1140 ? 6.145 8.07 -12.648 1 85.56 1140 GLY A O 1
ATOM 8659 N N . TRP A 1 1141 ? 5.66 10.242 -12.414 1 89.44 1141 TRP A N 1
ATOM 8660 C CA . TRP A 1 1141 ? 7.035 10.578 -12.07 1 89.44 1141 TRP A CA 1
ATOM 8661 C C . TRP A 1 1141 ? 7.426 9.969 -10.734 1 89.44 1141 TRP A C 1
ATOM 8663 O O . TRP A 1 1141 ? 8.547 9.477 -10.57 1 89.44 1141 TRP A O 1
ATOM 8673 N N . LYS A 1 1142 ? 6.598 10.023 -9.742 1 91.56 1142 LYS A N 1
ATOM 8674 C CA . LYS A 1 1142 ? 6.852 9.43 -8.438 1 91.56 1142 LYS A CA 1
ATOM 8675 C C . LYS A 1 1142 ? 7.246 7.961 -8.562 1 91.56 1142 LYS A C 1
ATOM 8677 O O . LYS A 1 1142 ? 8.117 7.484 -7.836 1 91.56 1142 LYS A O 1
ATOM 8682 N N . ARG A 1 1143 ? 6.66 7.316 -9.453 1 90.81 1143 ARG A N 1
ATOM 8683 C CA . ARG A 1 1143 ? 6.895 5.887 -9.633 1 90.81 1143 ARG A CA 1
ATOM 8684 C C . ARG A 1 1143 ? 8.242 5.629 -10.297 1 90.81 1143 ARG A C 1
ATOM 8686 O O . ARG A 1 1143 ? 8.742 4.504 -10.281 1 90.81 1143 ARG A O 1
ATOM 8693 N N . CYS A 1 1144 ? 8.844 6.652 -10.867 1 90.19 1144 CYS A N 1
ATOM 8694 C CA . CYS A 1 1144 ? 10.172 6.551 -11.461 1 90.19 1144 CYS A CA 1
ATOM 8695 C C . CYS A 1 1144 ? 11.258 6.715 -10.398 1 90.19 1144 CYS A C 1
ATOM 8697 O O . CYS A 1 1144 ? 12.438 6.461 -10.664 1 90.19 1144 CYS A O 1
ATOM 8699 N N . CYS A 1 1145 ? 10.852 7.094 -9.25 1 92.5 1145 CYS A N 1
ATOM 8700 C CA . CYS A 1 1145 ? 11.82 7.297 -8.18 1 92.5 1145 CYS A CA 1
ATOM 8701 C C . CYS A 1 1145 ? 12.062 6.004 -7.414 1 92.5 1145 CYS A C 1
ATOM 8703 O O . CYS A 1 1145 ? 11.164 5.172 -7.293 1 92.5 1145 CYS A O 1
ATOM 8705 N N . GLU A 1 1146 ? 13.289 5.832 -6.941 1 93.38 1146 GLU A N 1
ATOM 8706 C CA . GLU A 1 1146 ? 13.539 4.836 -5.906 1 93.38 1146 GLU A CA 1
ATOM 8707 C C . GLU A 1 1146 ? 12.945 5.27 -4.57 1 93.38 1146 GLU A C 1
ATOM 8709 O O . GLU A 1 1146 ? 12.406 6.371 -4.449 1 93.38 1146 GLU A O 1
ATOM 8714 N N . SER A 1 1147 ? 12.875 4.398 -3.613 1 93.88 1147 SER A N 1
ATOM 8715 C CA . SER A 1 1147 ? 12.422 4.754 -2.273 1 93.88 1147 SER A CA 1
ATOM 8716 C C . SER A 1 1147 ? 13.516 4.531 -1.238 1 93.88 1147 SER A C 1
ATOM 8718 O O . SER A 1 1147 ? 14.281 3.566 -1.331 1 93.88 1147 SER A O 1
ATOM 8720 N N . TRP A 1 1148 ? 13.609 5.488 -0.283 1 94.56 1148 TRP A N 1
ATOM 8721 C CA . TRP A 1 1148 ? 14.5 5.293 0.853 1 94.56 1148 TRP A CA 1
ATOM 8722 C C . TRP A 1 1148 ? 14.016 4.148 1.736 1 94.56 1148 TRP A C 1
ATOM 8724 O O . TRP A 1 1148 ? 12.828 3.822 1.741 1 94.56 1148 TRP A O 1
ATOM 8734 N N . PRO A 1 1149 ? 14.953 3.494 2.471 1 92.25 1149 PRO A N 1
ATOM 8735 C CA . PRO A 1 1149 ? 14.5 2.537 3.482 1 92.25 1149 PRO A CA 1
ATOM 8736 C C . PRO A 1 1149 ? 13.648 3.189 4.57 1 92.25 1149 PRO A C 1
ATOM 8738 O O . PRO A 1 1149 ? 13.711 4.406 4.762 1 92.25 1149 PRO A O 1
ATOM 8741 N N . SER A 1 1150 ? 12.805 2.367 5.207 1 92.81 1150 SER A N 1
ATOM 8742 C CA . SER A 1 1150 ? 12.094 2.852 6.387 1 92.81 1150 SER A CA 1
ATOM 8743 C C . SER A 1 1150 ? 13.07 3.232 7.496 1 92.81 1150 SER A C 1
ATOM 8745 O O . SER A 1 1150 ? 13.953 2.443 7.859 1 92.81 1150 SER A O 1
ATOM 8747 N N . VAL A 1 1151 ? 12.93 4.453 7.973 1 93.38 1151 VAL A N 1
ATOM 8748 C CA . VAL A 1 1151 ? 13.828 4.926 9.016 1 93.38 1151 VAL A CA 1
ATOM 8749 C C . VAL A 1 1151 ? 13.672 4.062 10.266 1 93.38 1151 VAL A C 1
ATOM 8751 O O . VAL A 1 1151 ? 14.656 3.752 10.938 1 93.38 1151 VAL A O 1
ATOM 8754 N N . ARG A 1 1152 ? 12.5 3.654 10.578 1 91.94 1152 ARG A N 1
ATOM 8755 C CA . ARG A 1 1152 ? 12.227 2.762 11.703 1 91.94 1152 ARG A CA 1
ATOM 8756 C C . ARG A 1 1152 ? 13.031 1.47 11.578 1 91.94 1152 ARG A C 1
ATOM 8758 O O . ARG A 1 1152 ? 13.664 1.03 12.539 1 91.94 1152 ARG A O 1
ATOM 8765 N N . ALA A 1 1153 ? 13.008 0.906 10.445 1 89.31 1153 ALA A N 1
ATOM 8766 C CA . ALA A 1 1153 ? 13.703 -0.356 10.227 1 89.31 1153 ALA A CA 1
ATOM 8767 C C . ALA A 1 1153 ? 15.219 -0.16 10.266 1 89.31 1153 ALA A C 1
ATOM 8769 O O . ALA A 1 1153 ? 15.953 -1.028 10.742 1 89.31 1153 ALA A O 1
ATOM 8770 N N . LEU A 1 1154 ? 15.688 0.907 9.742 1 90 1154 LEU A N 1
ATOM 8771 C CA . LEU A 1 1154 ? 17.109 1.212 9.75 1 90 1154 LEU A CA 1
ATOM 8772 C C . LEU A 1 1154 ? 17.641 1.301 11.18 1 90 1154 LEU A C 1
ATOM 8774 O O . LEU A 1 1154 ? 18.719 0.776 11.484 1 90 1154 LEU A O 1
ATOM 8778 N N . TRP A 1 1155 ? 16.922 1.99 11.992 1 92.44 1155 TRP A N 1
ATOM 8779 C CA . TRP A 1 1155 ? 17.359 2.143 13.375 1 92.44 1155 TRP A CA 1
ATOM 8780 C C . TRP A 1 1155 ? 17.25 0.826 14.133 1 92.44 1155 TRP A C 1
ATOM 8782 O O . TRP A 1 1155 ? 18.062 0.536 15.016 1 92.44 1155 TRP A O 1
ATOM 8792 N N . ALA A 1 1156 ? 16.219 0.043 13.859 1 88.81 1156 ALA A N 1
ATOM 8793 C CA . ALA A 1 1156 ? 16.141 -1.292 14.453 1 88.81 1156 ALA A CA 1
ATOM 8794 C C . ALA A 1 1156 ? 17.344 -2.135 14.062 1 88.81 1156 ALA A C 1
ATOM 8796 O O . ALA A 1 1156 ? 17.906 -2.848 14.898 1 88.81 1156 ALA A O 1
ATOM 8797 N N . ALA A 1 1157 ? 17.734 -2.07 12.797 1 84.5 1157 ALA A N 1
ATOM 8798 C CA . ALA A 1 1157 ? 18.906 -2.801 12.32 1 84.5 1157 ALA A CA 1
ATOM 8799 C C . ALA A 1 1157 ? 20.172 -2.305 13 1 84.5 1157 ALA A C 1
ATOM 8801 O O . ALA A 1 1157 ? 21.062 -3.098 13.328 1 84.5 1157 ALA A O 1
ATOM 8802 N N . ARG A 1 1158 ? 20.266 -1.026 13.195 1 86.69 1158 ARG A N 1
ATOM 8803 C CA . ARG A 1 1158 ? 21.422 -0.433 13.867 1 86.69 1158 ARG A CA 1
ATOM 8804 C C . ARG A 1 1158 ? 21.531 -0.927 15.305 1 86.69 1158 ARG A C 1
ATOM 8806 O O . ARG A 1 1158 ? 22.625 -1.227 15.781 1 86.69 1158 ARG A O 1
ATOM 8813 N N . ARG A 1 1159 ? 20.406 -0.972 15.945 1 88.31 1159 ARG A N 1
ATOM 8814 C CA . ARG A 1 1159 ? 20.406 -1.458 17.328 1 88.31 1159 ARG A CA 1
ATOM 8815 C C . ARG A 1 1159 ? 20.797 -2.932 17.375 1 88.31 1159 ARG A C 1
ATOM 8817 O O . ARG A 1 1159 ? 21.531 -3.346 18.266 1 88.31 1159 ARG A O 1
ATOM 8824 N N . ALA A 1 1160 ? 20.297 -3.67 16.531 1 81.88 1160 ALA A N 1
ATOM 8825 C CA . ALA A 1 1160 ? 20.656 -5.082 16.469 1 81.88 1160 ALA A CA 1
ATOM 8826 C C . ALA A 1 1160 ? 22.141 -5.258 16.219 1 81.88 1160 ALA A C 1
ATOM 8828 O O . ALA A 1 1160 ? 22.797 -6.109 16.844 1 81.88 1160 ALA A O 1
ATOM 8829 N N . ALA A 1 1161 ? 22.672 -4.484 15.336 1 78.75 1161 ALA A N 1
ATOM 8830 C CA . ALA A 1 1161 ? 24.094 -4.539 15.008 1 78.75 1161 ALA A CA 1
ATOM 8831 C C . ALA A 1 1161 ? 24.938 -4.125 16.203 1 78.75 1161 ALA A C 1
ATOM 8833 O O . ALA A 1 1161 ? 26.062 -4.617 16.375 1 78.75 1161 ALA A O 1
ATOM 8834 N N . ALA A 1 1162 ? 24.375 -3.227 17.031 1 82.19 1162 ALA A N 1
ATOM 8835 C CA . ALA A 1 1162 ? 25.094 -2.756 18.203 1 82.19 1162 ALA A CA 1
ATOM 8836 C C . ALA A 1 1162 ? 24.953 -3.748 19.359 1 82.19 1162 ALA A C 1
ATOM 8838 O O . ALA A 1 1162 ? 25.547 -3.557 20.422 1 82.19 1162 ALA A O 1
ATOM 8839 N N . GLY A 1 1163 ? 24.125 -4.789 19.172 1 79.62 1163 GLY A N 1
ATOM 8840 C CA . GLY A 1 1163 ? 23.953 -5.816 20.188 1 79.62 1163 GLY A CA 1
ATOM 8841 C C . GLY A 1 1163 ? 22.953 -5.441 21.266 1 79.62 1163 GLY A C 1
ATOM 8842 O O . GLY A 1 1163 ? 22.969 -6.004 22.359 1 79.62 1163 GLY A O 1
ATOM 8843 N N . GLU A 1 1164 ? 22.188 -4.426 20.969 1 84.75 1164 GLU A N 1
ATOM 8844 C CA . GLU A 1 1164 ? 21.156 -4.066 21.938 1 84.75 1164 GLU A CA 1
ATOM 8845 C C . GLU A 1 1164 ? 20.078 -5.141 22.016 1 84.75 1164 GLU A C 1
ATOM 8847 O O . GLU A 1 1164 ? 19.688 -5.719 21 1 84.75 1164 GLU A O 1
ATOM 8852 N N . PRO A 1 1165 ? 19.703 -5.332 23.25 1 77.69 1165 PRO A N 1
ATOM 8853 C CA . PRO A 1 1165 ? 18.641 -6.336 23.344 1 77.69 1165 PRO A CA 1
ATOM 8854 C C . PRO A 1 1165 ? 17.344 -5.895 22.672 1 77.69 1165 PRO A C 1
ATOM 8856 O O . PRO A 1 1165 ? 17.016 -4.703 22.688 1 77.69 1165 PRO A O 1
ATOM 8859 N N . GLY A 1 1166 ? 16.719 -6.742 22.062 1 78.25 1166 GLY A N 1
ATOM 8860 C CA . GLY A 1 1166 ? 15.43 -6.438 21.469 1 78.25 1166 GLY A CA 1
ATOM 8861 C C . GLY A 1 1166 ? 14.383 -6.004 22.469 1 78.25 1166 GLY A C 1
ATOM 8862 O O . GLY A 1 1166 ? 14.562 -6.191 23.672 1 78.25 1166 GLY A O 1
ATOM 8863 N N . LEU A 1 1167 ? 13.32 -5.312 22 1 83.31 1167 LEU A N 1
ATOM 8864 C CA . LEU A 1 1167 ? 12.203 -4.922 22.859 1 83.31 1167 LEU A CA 1
ATOM 8865 C C . LEU A 1 1167 ? 11.469 -6.148 23.391 1 83.31 1167 LEU A C 1
ATOM 8867 O O . LEU A 1 1167 ? 11.367 -7.164 22.688 1 83.31 1167 LEU A O 1
ATOM 8871 N N . PRO A 1 1168 ? 11.062 -6.027 24.625 1 82.69 1168 PRO A N 1
ATOM 8872 C CA . PRO A 1 1168 ? 10.305 -7.164 25.156 1 82.69 1168 PRO A CA 1
ATOM 8873 C C . PRO A 1 1168 ? 9 -7.406 24.391 1 82.69 1168 PRO A C 1
ATOM 8875 O O . PRO A 1 1168 ? 8.273 -6.457 24.094 1 82.69 1168 PRO A O 1
ATOM 8878 N N . GLU A 1 1169 ? 8.75 -8.602 24.031 1 77.44 1169 GLU A N 1
ATOM 8879 C CA . GLU A 1 1169 ? 7.551 -8.953 23.281 1 77.44 1169 GLU A CA 1
ATOM 8880 C C . GLU A 1 1169 ? 6.34 -9.102 24.188 1 77.44 1169 GLU A C 1
ATOM 8882 O O . GLU A 1 1169 ? 5.207 -8.859 23.766 1 77.44 1169 GLU A O 1
ATOM 8887 N N . ALA A 1 1170 ? 6.527 -9.609 25.391 1 79.75 1170 ALA A N 1
ATOM 8888 C CA . ALA A 1 1170 ? 5.434 -9.812 26.328 1 79.75 1170 ALA A CA 1
ATOM 8889 C C . ALA A 1 1170 ? 5.84 -9.398 27.75 1 79.75 1170 ALA A C 1
ATOM 8891 O O . ALA A 1 1170 ? 6.762 -9.977 28.328 1 79.75 1170 ALA A O 1
ATOM 8892 N N . VAL A 1 1171 ? 5.211 -8.352 28.219 1 83.31 1171 VAL A N 1
ATOM 8893 C CA . VAL A 1 1171 ? 5.473 -7.859 29.578 1 83.31 1171 VAL A CA 1
ATOM 8894 C C . VAL A 1 1171 ? 4.211 -7.223 30.141 1 83.31 1171 VAL A C 1
ATOM 8896 O O . VAL A 1 1171 ? 3.463 -6.551 29.422 1 83.31 1171 VAL A O 1
ATOM 8899 N N . GLY A 1 1172 ? 3.846 -7.52 31.375 1 75.44 1172 GLY A N 1
ATOM 8900 C CA . GLY A 1 1172 ? 2.924 -6.719 32.156 1 75.44 1172 GLY A CA 1
ATOM 8901 C C . GLY A 1 1172 ? 1.471 -7.102 31.953 1 75.44 1172 GLY A C 1
ATOM 8902 O O . GLY A 1 1172 ? 0.571 -6.48 32.5 1 75.44 1172 GLY A O 1
ATOM 8903 N N . GLU A 1 1173 ? 1.175 -8.062 31.047 1 78.81 1173 GLU A N 1
ATOM 8904 C CA . GLU A 1 1173 ? -0.212 -8.375 30.703 1 78.81 1173 GLU A CA 1
ATOM 8905 C C . GLU A 1 1173 ? -0.996 -8.805 31.938 1 78.81 1173 GLU A C 1
ATOM 8907 O O . GLU A 1 1173 ? -2.148 -8.414 32.125 1 78.81 1173 GLU A O 1
ATOM 8912 N N . GLN A 1 1174 ? -0.351 -9.547 32.75 1 73.19 1174 GLN A N 1
ATOM 8913 C CA . GLN A 1 1174 ? -1.009 -9.992 34 1 73.19 1174 GLN A CA 1
ATOM 8914 C C . GLN A 1 1174 ? -1.338 -8.805 34.906 1 73.19 1174 GLN A C 1
ATOM 8916 O O . GLN A 1 1174 ? -2.412 -8.758 35.5 1 73.19 1174 GLN A O 1
ATOM 8921 N N . GLY A 1 1175 ? -0.445 -7.902 34.969 1 70.69 1175 GLY A N 1
ATOM 8922 C CA . GLY A 1 1175 ? -0.694 -6.703 35.75 1 70.69 1175 GLY A CA 1
ATOM 8923 C C . GLY A 1 1175 ? -1.841 -5.867 35.219 1 70.69 1175 GLY A C 1
ATOM 8924 O O . GLY A 1 1175 ? -2.613 -5.297 36 1 70.69 1175 GLY A O 1
ATOM 8925 N N . ALA A 1 1176 ? -1.928 -5.785 34 1 78.81 1176 ALA A N 1
ATOM 8926 C CA . ALA A 1 1176 ? -2.998 -5.027 33.344 1 78.81 1176 ALA A CA 1
ATOM 8927 C C . ALA A 1 1176 ? -4.363 -5.648 33.625 1 78.81 1176 ALA A C 1
ATOM 8929 O O . ALA A 1 1176 ? -5.34 -4.934 33.875 1 78.81 1176 ALA A O 1
ATOM 8930 N N . ILE A 1 1177 ? -4.43 -6.918 33.625 1 70.31 1177 ILE A N 1
ATOM 8931 C CA . ILE A 1 1177 ? -5.664 -7.645 33.906 1 70.31 1177 ILE A CA 1
ATOM 8932 C C . ILE A 1 1177 ? -6.074 -7.426 35.344 1 70.31 1177 ILE A C 1
ATOM 8934 O O . ILE A 1 1177 ? -7.242 -7.176 35.656 1 70.31 1177 ILE A O 1
ATOM 8938 N N . GLU A 1 1178 ? -5.102 -7.477 36.188 1 67.81 1178 GLU A N 1
ATOM 8939 C CA . GLU A 1 1178 ? -5.367 -7.316 37.594 1 67.81 1178 GLU A CA 1
ATOM 8940 C C . GLU A 1 1178 ? -5.828 -5.898 37.938 1 67.81 1178 GLU A C 1
ATOM 8942 O O . GLU A 1 1178 ? -6.684 -5.695 38.781 1 67.81 1178 GLU A O 1
ATOM 8947 N N . ALA A 1 1179 ? -5.293 -5.043 37.281 1 64.62 1179 ALA A N 1
ATOM 8948 C CA . ALA A 1 1179 ? -5.613 -3.637 37.531 1 64.62 1179 ALA A CA 1
ATOM 8949 C C . ALA A 1 1179 ? -7.043 -3.318 37.094 1 64.62 1179 ALA A C 1
ATOM 8951 O O . ALA A 1 1179 ? -7.68 -2.422 37.656 1 64.62 1179 ALA A O 1
ATOM 8952 N N . GLN A 1 1180 ? -7.531 -3.959 36.156 1 61.62 1180 GLN A N 1
ATOM 8953 C CA . GLN A 1 1180 ? -8.906 -3.781 35.688 1 61.62 1180 GLN A CA 1
ATOM 8954 C C . GLN A 1 1180 ? -9.898 -4.199 36.781 1 61.62 1180 GLN A C 1
ATOM 8956 O O . GLN A 1 1180 ? -11 -3.656 36.844 1 61.62 1180 GLN A O 1
ATOM 8961 N N . GLY A 1 1181 ? -9.609 -5.309 37.562 1 48.09 1181 GLY A N 1
ATOM 8962 C CA . GLY A 1 1181 ? -10.484 -5.789 38.594 1 48.09 1181 GLY A CA 1
ATOM 8963 C C . GLY A 1 1181 ? -10.539 -4.859 39.812 1 48.09 1181 GLY A C 1
ATOM 8964 O O . GLY A 1 1181 ? -11.523 -4.855 40.562 1 48.09 1181 GLY A O 1
ATOM 8965 N N . ALA A 1 1182 ? -9.586 -4.02 40.062 1 45.5 1182 ALA A N 1
ATOM 8966 C CA . ALA A 1 1182 ? -9.648 -3.111 41.188 1 45.5 1182 ALA A CA 1
ATOM 8967 C C . ALA A 1 1182 ? -10.344 -1.806 40.812 1 45.5 1182 ALA A C 1
ATOM 8969 O O . ALA A 1 1182 ? -10.164 -1.298 39.719 1 45.5 1182 ALA A O 1
ATOM 8970 N N . MET B 1 1 ? -17.078 -73.875 -14.281 1 19.36 1 MET B N 1
ATOM 8971 C CA . MET B 1 1 ? -17.5 -73.438 -15.617 1 19.36 1 MET B CA 1
ATOM 8972 C C . MET B 1 1 ? -16.969 -72.062 -15.938 1 19.36 1 MET B C 1
ATOM 8974 O O . MET B 1 1 ? -17.406 -71.062 -15.352 1 19.36 1 MET B O 1
ATOM 8978 N N . GLU B 1 2 ? -15.672 -71.938 -16.141 1 18.31 2 GLU B N 1
ATOM 8979 C CA . GLU B 1 2 ? -14.398 -71.25 -16.203 1 18.31 2 GLU B CA 1
ATOM 8980 C C . GLU B 1 2 ? -14.336 -70.312 -17.422 1 18.31 2 GLU B C 1
ATOM 8982 O O . GLU B 1 2 ? -13.602 -70.625 -18.375 1 18.31 2 GLU B O 1
ATOM 8987 N N . ASP B 1 3 ? -15.617 -69.938 -17.859 1 20.67 3 ASP B N 1
ATOM 8988 C CA . ASP B 1 3 ? -15.625 -69.188 -19.109 1 20.67 3 ASP B CA 1
ATOM 8989 C C . ASP B 1 3 ? -14.828 -67.875 -18.984 1 20.67 3 ASP B C 1
ATOM 8991 O O . ASP B 1 3 ? -15.344 -66.875 -18.5 1 20.67 3 ASP B O 1
ATOM 8995 N N . SER B 1 4 ? -13.633 -68 -18.453 1 21.64 4 SER B N 1
ATOM 8996 C CA . SER B 1 4 ? -12.625 -66.938 -18.359 1 21.64 4 SER B CA 1
ATOM 8997 C C . SER B 1 4 ? -12.406 -66.25 -19.703 1 21.64 4 SER B C 1
ATOM 8999 O O . SER B 1 4 ? -11.914 -66.875 -20.641 1 21.64 4 SER B O 1
ATOM 9001 N N . ARG B 1 5 ? -13.438 -65.438 -20.031 1 31.09 5 ARG B N 1
ATOM 9002 C CA . ARG B 1 5 ? -13.414 -64.688 -21.281 1 31.09 5 ARG B CA 1
ATOM 9003 C C . ARG B 1 5 ? -12.039 -64.062 -21.547 1 31.09 5 ARG B C 1
ATOM 9005 O O . ARG B 1 5 ? -11.672 -63.062 -20.969 1 31.09 5 ARG B O 1
ATOM 9012 N N . SER B 1 6 ? -11.008 -65 -21.734 1 25.44 6 SER B N 1
ATOM 9013 C CA . SER B 1 6 ? -9.648 -64.562 -22.094 1 25.44 6 SER B CA 1
ATOM 9014 C C . SER B 1 6 ? -9.641 -63.594 -23.25 1 25.44 6 SER B C 1
ATOM 9016 O O . SER B 1 6 ? -10.32 -63.781 -24.25 1 25.44 6 SER B O 1
ATOM 9018 N N . LEU B 1 7 ? -9.68 -62.406 -23 1 35.25 7 LEU B N 1
ATOM 9019 C CA . LEU B 1 7 ? -9.5 -61.375 -24.016 1 35.25 7 LEU B CA 1
ATOM 9020 C C . LEU B 1 7 ? -8.289 -61.688 -24.891 1 35.25 7 LEU B C 1
ATOM 9022 O O . LEU B 1 7 ? -7.164 -61.781 -24.391 1 35.25 7 LEU B O 1
ATOM 9026 N N . GLY B 1 8 ? -8.375 -62.719 -25.797 1 30.3 8 GLY B N 1
ATOM 9027 C CA . GLY B 1 8 ? -7.312 -63.156 -26.703 1 30.3 8 GLY B CA 1
ATOM 9028 C C . GLY B 1 8 ? -6.492 -62 -27.234 1 30.3 8 GLY B C 1
ATOM 9029 O O . GLY B 1 8 ? -6.895 -60.844 -27.109 1 30.3 8 GLY B O 1
ATOM 9030 N N . PRO B 1 9 ? -5.18 -62.156 -27.547 1 31.25 9 PRO B N 1
ATOM 9031 C CA . PRO B 1 9 ? -4.27 -61.156 -28.094 1 31.25 9 PRO B CA 1
ATOM 9032 C C . PRO B 1 9 ? -4.805 -60.531 -29.375 1 31.25 9 PRO B C 1
ATOM 9034 O O . PRO B 1 9 ? -5.32 -61.219 -30.25 1 31.25 9 PRO B O 1
ATOM 9037 N N . VAL B 1 10 ? -5.516 -59.469 -29.391 1 35.84 10 VAL B N 1
ATOM 9038 C CA . VAL B 1 10 ? -5.961 -58.875 -30.641 1 35.84 10 VAL B CA 1
ATOM 9039 C C . VAL B 1 10 ? -4.758 -58.594 -31.547 1 35.84 10 VAL B C 1
ATOM 9041 O O . VAL B 1 10 ? -3.764 -58.031 -31.125 1 35.84 10 VAL B O 1
ATOM 9044 N N . PRO B 1 11 ? -4.691 -59.281 -32.688 1 30.27 11 PRO B N 1
ATOM 9045 C CA . PRO B 1 11 ? -3.578 -59.094 -33.625 1 30.27 11 PRO B CA 1
ATOM 9046 C C . PRO B 1 11 ? -3.381 -57.625 -34 1 30.27 11 PRO B C 1
ATOM 9048 O O . PRO B 1 11 ? -4.355 -56.875 -34.188 1 30.27 11 PRO B O 1
ATOM 9051 N N . VAL B 1 12 ? -2.35 -56.938 -33.531 1 38.69 12 VAL B N 1
ATOM 9052 C CA . VAL B 1 12 ? -1.935 -55.656 -34.062 1 38.69 12 VAL B CA 1
ATOM 9053 C C . VAL B 1 12 ? -1.879 -55.719 -35.594 1 38.69 12 VAL B C 1
ATOM 9055 O O . VAL B 1 12 ? -1.495 -56.719 -36.156 1 38.69 12 VAL B O 1
ATOM 9058 N N . ALA B 1 13 ? -2.645 -54.906 -36.344 1 41.62 13 ALA B N 1
ATOM 9059 C CA . ALA B 1 13 ? -2.643 -54.906 -37.812 1 41.62 13 ALA B CA 1
ATOM 9060 C C . ALA B 1 13 ? -1.219 -54.969 -38.344 1 41.62 13 ALA B C 1
ATOM 9062 O O . ALA B 1 13 ? -0.308 -54.344 -37.781 1 41.62 13 ALA B O 1
ATOM 9063 N N . PRO B 1 14 ? -1.011 -55.969 -39.188 1 40.38 14 PRO B N 1
ATOM 9064 C CA . PRO B 1 14 ? 0.319 -56.062 -39.781 1 40.38 14 PRO B CA 1
ATOM 9065 C C . PRO B 1 14 ? 0.769 -54.75 -40.438 1 40.38 14 PRO B C 1
ATOM 9067 O O . PRO B 1 14 ? -0.024 -54.094 -41.094 1 40.38 14 PRO B O 1
ATOM 9070 N N . ILE B 1 15 ? 1.713 -54 -39.938 1 45.53 15 ILE B N 1
ATOM 9071 C CA . ILE B 1 15 ? 2.375 -52.844 -40.562 1 45.53 15 ILE B CA 1
ATOM 9072 C C . ILE B 1 15 ? 2.881 -53.25 -41.969 1 45.53 15 ILE B C 1
ATOM 9074 O O . ILE B 1 15 ? 3.645 -54.219 -42.094 1 45.53 15 ILE B O 1
ATOM 9078 N N . PRO B 1 16 ? 2.18 -52.906 -43.031 1 42.19 16 PRO B N 1
ATOM 9079 C CA . PRO B 1 16 ? 2.65 -53.344 -44.344 1 42.19 16 PRO B CA 1
ATOM 9080 C C . PRO B 1 16 ? 4.16 -53.188 -44.531 1 42.19 16 PRO B C 1
ATOM 9082 O O . PRO B 1 16 ? 4.762 -52.312 -43.906 1 42.19 16 PRO B O 1
ATOM 9085 N N . ASP B 1 17 ? 4.879 -54.031 -45.094 1 41.66 17 ASP B N 1
ATOM 9086 C CA . ASP B 1 17 ? 6.285 -54.094 -45.469 1 41.66 17 ASP B CA 1
ATOM 9087 C C . ASP B 1 17 ? 6.676 -52.812 -46.25 1 41.66 17 ASP B C 1
ATOM 9089 O O . ASP B 1 17 ? 5.812 -52.125 -46.75 1 41.66 17 ASP B O 1
ATOM 9093 N N . GLY B 1 18 ? 8 -52.406 -46.531 1 42.12 18 GLY B N 1
ATOM 9094 C CA . GLY B 1 18 ? 8.906 -51.344 -46.906 1 42.12 18 GLY B CA 1
ATOM 9095 C C . GLY B 1 18 ? 8.469 -50.594 -48.125 1 42.12 18 GLY B C 1
ATOM 9096 O O . GLY B 1 18 ? 9.062 -49.562 -48.5 1 42.12 18 GLY B O 1
ATOM 9097 N N . GLY B 1 19 ? 8.188 -51.25 -49.281 1 42.41 19 GLY B N 1
ATOM 9098 C CA . GLY B 1 19 ? 8.438 -50.625 -50.594 1 42.41 19 GLY B CA 1
ATOM 9099 C C . GLY B 1 19 ? 7.457 -49.531 -50.906 1 42.41 19 GLY B C 1
ATOM 9100 O O . GLY B 1 19 ? 7.602 -48.844 -51.938 1 42.41 19 GLY B O 1
ATOM 9101 N N . GLN B 1 20 ? 6.195 -49.531 -50.594 1 48.38 20 GLN B N 1
ATOM 9102 C CA . GLN B 1 20 ? 5.246 -48.656 -51.25 1 48.38 20 GLN B CA 1
ATOM 9103 C C . GLN B 1 20 ? 5.066 -47.344 -50.5 1 48.38 20 GLN B C 1
ATOM 9105 O O . GLN B 1 20 ? 5.059 -47.344 -49.25 1 48.38 20 GLN B O 1
ATOM 9110 N N . ALA B 1 21 ? 5.219 -46.188 -51.25 1 63.38 21 ALA B N 1
ATOM 9111 C CA . ALA B 1 21 ? 4.98 -44.812 -50.844 1 63.38 21 ALA B CA 1
ATOM 9112 C C . ALA B 1 21 ? 3.68 -44.688 -50.062 1 63.38 21 ALA B C 1
ATOM 9114 O O . ALA B 1 21 ? 2.592 -44.844 -50.625 1 63.38 21 ALA B O 1
ATOM 9115 N N . VAL B 1 22 ? 3.662 -44.812 -48.625 1 76.38 22 VAL B N 1
ATOM 9116 C CA . VAL B 1 22 ? 2.459 -44.688 -47.812 1 76.38 22 VAL B CA 1
ATOM 9117 C C . VAL B 1 22 ? 2.121 -43.219 -47.562 1 76.38 22 VAL B C 1
ATOM 9119 O O . VAL B 1 22 ? 2.982 -42.469 -47.156 1 76.38 22 VAL B O 1
ATOM 9122 N N . LYS B 1 23 ? 1.029 -42.812 -48.094 1 83.81 23 LYS B N 1
ATOM 9123 C CA . LYS B 1 23 ? 0.561 -41.438 -47.875 1 83.81 23 LYS B CA 1
ATOM 9124 C C . LYS B 1 23 ? -0.108 -41.312 -46.5 1 83.81 23 LYS B C 1
ATOM 9126 O O . LYS B 1 23 ? -1.053 -42.031 -46.188 1 83.81 23 LYS B O 1
ATOM 9131 N N . LEU B 1 24 ? 0.455 -40.469 -45.594 1 90.25 24 LEU B N 1
ATOM 9132 C CA . LEU B 1 24 ? -0.102 -40.219 -44.25 1 90.25 24 LEU B CA 1
ATOM 9133 C C . LEU B 1 24 ? -1.288 -39.25 -44.344 1 90.25 24 LEU B C 1
ATOM 9135 O O . LEU B 1 24 ? -1.256 -38.281 -45.125 1 90.25 24 LEU B O 1
ATOM 9139 N N . LEU B 1 25 ? -2.34 -39.531 -43.688 1 90.12 25 LEU B N 1
ATOM 9140 C CA . LEU B 1 25 ? -3.424 -38.594 -43.531 1 90.12 25 LEU B CA 1
ATOM 9141 C C . LEU B 1 25 ? -3.002 -37.438 -42.594 1 90.12 25 LEU B C 1
ATOM 9143 O O . LEU B 1 25 ? -2.666 -37.688 -41.438 1 90.12 25 LEU B O 1
ATOM 9147 N N . LYS B 1 26 ? -2.873 -36.312 -43.062 1 91.25 26 LYS B N 1
ATOM 9148 C CA . LYS B 1 26 ? -2.416 -35.188 -42.25 1 91.25 26 LYS B CA 1
ATOM 9149 C C . LYS B 1 26 ? -3.533 -34.156 -42.062 1 91.25 26 LYS B C 1
ATOM 9151 O O . LYS B 1 26 ? -4.512 -34.156 -42.812 1 91.25 26 LYS B O 1
ATOM 9156 N N . PRO B 1 27 ? -3.447 -33.281 -41.062 1 89.94 27 PRO B N 1
ATOM 9157 C CA . PRO B 1 27 ? -4.406 -32.219 -40.875 1 89.94 27 PRO B CA 1
ATOM 9158 C C . PRO B 1 27 ? -4.496 -31.281 -42.094 1 89.94 27 PRO B C 1
ATOM 9160 O O . PRO B 1 27 ? -3.52 -31.141 -42.812 1 89.94 27 PRO B O 1
ATOM 9163 N N . ALA B 1 28 ? -5.598 -30.594 -42.156 1 86.31 28 ALA B N 1
ATOM 9164 C CA . ALA B 1 28 ? -5.848 -29.734 -43.344 1 86.31 28 ALA B CA 1
ATOM 9165 C C . ALA B 1 28 ? -4.867 -28.562 -43.375 1 86.31 28 ALA B C 1
ATOM 9167 O O . ALA B 1 28 ? -4.461 -28.125 -44.469 1 86.31 28 ALA B O 1
ATOM 9168 N N . ASN B 1 29 ? -4.516 -28.141 -42.25 1 85.31 29 ASN B N 1
ATOM 9169 C CA . ASN B 1 29 ? -3.656 -26.969 -42.188 1 85.31 29 ASN B CA 1
ATOM 9170 C C . ASN B 1 29 ? -2.184 -27.344 -42.094 1 85.31 29 ASN B C 1
ATOM 9172 O O . ASN B 1 29 ? -1.32 -26.484 -41.969 1 85.31 29 ASN B O 1
ATOM 9176 N N . ASP B 1 30 ? -1.817 -28.594 -42.125 1 88.69 30 ASP B N 1
ATOM 9177 C CA . ASP B 1 30 ? -0.447 -29.078 -42 1 88.69 30 ASP B CA 1
ATOM 9178 C C . ASP B 1 30 ? 0.312 -28.938 -43.312 1 88.69 30 ASP B C 1
ATOM 9180 O O . ASP B 1 30 ? -0.006 -29.609 -44.281 1 88.69 30 ASP B O 1
ATOM 9184 N N . ASP B 1 31 ? 1.279 -28.125 -43.344 1 88.31 31 ASP B N 1
ATOM 9185 C CA . ASP B 1 31 ? 2.057 -27.891 -44.562 1 88.31 31 ASP B CA 1
ATOM 9186 C C . ASP B 1 31 ? 3.373 -28.672 -44.531 1 88.31 31 ASP B C 1
ATOM 9188 O O . ASP B 1 31 ? 4.254 -28.453 -45.375 1 88.31 31 ASP B O 1
ATOM 9192 N N . MET B 1 32 ? 3.58 -29.531 -43.625 1 93.44 32 MET B N 1
ATOM 9193 C CA . MET B 1 32 ? 4.793 -30.344 -43.531 1 93.44 32 MET B CA 1
ATOM 9194 C C . MET B 1 32 ? 4.703 -31.562 -44.469 1 93.44 32 MET B C 1
ATOM 9196 O O . MET B 1 32 ? 3.609 -31.938 -44.875 1 93.44 32 MET B O 1
ATOM 9200 N N . GLU B 1 33 ? 5.883 -32.031 -44.75 1 94.81 33 GLU B N 1
ATOM 9201 C CA . GLU B 1 33 ? 5.945 -33.25 -45.594 1 94.81 33 GLU B CA 1
ATOM 9202 C C . GLU B 1 33 ? 6.418 -34.438 -44.75 1 94.81 33 GLU B C 1
ATOM 9204 O O . GLU B 1 33 ? 7.258 -34.312 -43.875 1 94.81 33 GLU B O 1
ATOM 9209 N N . TYR B 1 34 ? 5.883 -35.594 -45.094 1 96.19 34 TYR B N 1
ATOM 9210 C CA . TYR B 1 34 ? 6.18 -36.812 -44.344 1 96.19 34 TYR B CA 1
ATOM 9211 C C . TYR B 1 34 ? 6.633 -37.938 -45.281 1 96.19 34 TYR B C 1
ATOM 9213 O O . TYR B 1 34 ? 6.148 -38.031 -46.406 1 96.19 34 TYR B O 1
ATOM 9221 N N . ARG B 1 35 ? 7.598 -38.75 -44.812 1 95.19 35 ARG B N 1
ATOM 9222 C CA . ARG B 1 35 ? 8.016 -39.969 -45.531 1 95.19 35 ARG B CA 1
ATOM 9223 C C . ARG B 1 35 ? 8.305 -41.094 -44.562 1 95.19 35 ARG B C 1
ATOM 9225 O O . ARG B 1 35 ? 9.117 -40.938 -43.625 1 95.19 35 ARG B O 1
ATOM 9232 N N . TYR B 1 36 ? 7.527 -42.156 -44.688 1 95.56 36 TYR B N 1
ATOM 9233 C CA . TYR B 1 36 ? 7.789 -43.375 -43.906 1 95.56 36 TYR B CA 1
ATOM 9234 C C . TYR B 1 36 ? 8.797 -44.281 -44.656 1 95.56 36 TYR B C 1
ATOM 9236 O O . TYR B 1 36 ? 8.711 -44.438 -45.875 1 95.56 36 TYR B O 1
ATOM 9244 N N . LEU B 1 37 ? 9.867 -44.75 -43.844 1 93.12 37 LEU B N 1
ATOM 9245 C CA . LEU B 1 37 ? 10.914 -45.594 -44.375 1 93.12 37 LEU B CA 1
ATOM 9246 C C . LEU B 1 37 ? 11.125 -46.844 -43.531 1 93.12 37 LEU B C 1
ATOM 9248 O O . LEU B 1 37 ? 10.992 -46.781 -42.312 1 93.12 37 LEU B O 1
ATOM 9252 N N . LEU B 1 38 ? 11.32 -47.906 -44.219 1 93.88 38 LEU B N 1
ATOM 9253 C CA . LEU B 1 38 ? 11.852 -49.094 -43.562 1 93.88 38 LEU B CA 1
ATOM 9254 C C . LEU B 1 38 ? 13.305 -49.344 -44 1 93.88 38 LEU B C 1
ATOM 9256 O O . LEU B 1 38 ? 13.594 -49.594 -45.156 1 93.88 38 LEU B O 1
ATOM 9260 N N . LEU B 1 39 ? 14.18 -49.281 -43.094 1 95.62 39 LEU B N 1
ATOM 9261 C CA . LEU B 1 39 ? 15.602 -49.438 -43.406 1 95.62 39 LEU B CA 1
ATOM 9262 C C . LEU B 1 39 ? 15.938 -50.906 -43.594 1 95.62 39 LEU B C 1
ATOM 9264 O O . LEU B 1 39 ? 15.164 -51.812 -43.219 1 95.62 39 LEU B O 1
ATOM 9268 N N . PRO B 1 40 ? 17.094 -51.219 -44.125 1 93.19 40 PRO B N 1
ATOM 9269 C CA . PRO B 1 40 ? 17.469 -52.594 -44.406 1 93.19 40 PRO B CA 1
ATOM 9270 C C . PRO B 1 40 ? 17.578 -53.438 -43.156 1 93.19 40 PRO B C 1
ATOM 9272 O O . PRO B 1 40 ? 17.344 -54.656 -43.219 1 93.19 40 PRO B O 1
ATOM 9275 N N . ASN B 1 41 ? 17.891 -52.906 -42.125 1 95 41 ASN B N 1
ATOM 9276 C CA . ASN B 1 41 ? 18.031 -53.656 -40.875 1 95 41 ASN B CA 1
ATOM 9277 C C . ASN B 1 41 ? 16.688 -53.812 -40.156 1 95 41 ASN B C 1
ATOM 9279 O O . ASN B 1 41 ? 16.641 -54.312 -39.031 1 95 41 ASN B O 1
ATOM 9283 N N . GLY B 1 42 ? 15.648 -53.312 -40.719 1 93.81 42 GLY B N 1
ATOM 9284 C CA . GLY B 1 42 ? 14.328 -53.5 -40.125 1 93.81 42 GLY B CA 1
ATOM 9285 C C . GLY B 1 42 ? 13.883 -52.312 -39.281 1 93.81 42 GLY B C 1
ATOM 9286 O O . GLY B 1 42 ? 12.758 -52.312 -38.781 1 93.81 42 GLY B O 1
ATOM 9287 N N . LEU B 1 43 ? 14.648 -51.281 -39.125 1 96.5 43 LEU B N 1
ATOM 9288 C CA . LEU B 1 43 ? 14.289 -50.125 -38.344 1 96.5 43 LEU B CA 1
ATOM 9289 C C . LEU B 1 43 ? 13.273 -49.25 -39.094 1 96.5 43 LEU B C 1
ATOM 9291 O O . LEU B 1 43 ? 13.43 -49 -40.281 1 96.5 43 LEU B O 1
ATOM 9295 N N . ARG B 1 44 ? 12.188 -48.906 -38.438 1 96.25 44 ARG B N 1
ATOM 9296 C CA . ARG B 1 44 ? 11.156 -48.062 -39.031 1 96.25 44 ARG B CA 1
ATOM 9297 C C . ARG B 1 44 ? 11.438 -46.594 -38.75 1 96.25 44 ARG B C 1
ATOM 9299 O O . ARG B 1 44 ? 11.75 -46.219 -37.625 1 96.25 44 ARG B O 1
ATOM 9306 N N . VAL B 1 45 ? 11.305 -45.781 -39.781 1 97.31 45 VAL B N 1
ATOM 9307 C CA . VAL B 1 45 ? 11.68 -44.375 -39.688 1 97.31 45 VAL B CA 1
ATOM 9308 C C . VAL B 1 45 ? 10.586 -43.5 -40.281 1 97.31 45 VAL B C 1
ATOM 9310 O O . VAL B 1 45 ? 10.016 -43.844 -41.312 1 97.31 45 VAL B O 1
ATOM 9313 N N . LEU B 1 46 ? 10.211 -42.5 -39.594 1 97.56 46 LEU B N 1
ATOM 9314 C CA . LEU B 1 46 ? 9.367 -41.438 -40.125 1 97.56 46 LEU B CA 1
ATOM 9315 C C . LEU B 1 46 ? 10.148 -40.125 -40.281 1 97.56 46 LEU B C 1
ATOM 9317 O O . LEU B 1 46 ? 10.68 -39.625 -39.281 1 97.56 46 LEU B O 1
ATOM 9321 N N . LEU B 1 47 ? 10.281 -39.594 -41.438 1 97.56 47 LEU B N 1
ATOM 9322 C CA . LEU B 1 47 ? 10.938 -38.344 -41.719 1 97.56 47 LEU B CA 1
ATOM 9323 C C . LEU B 1 47 ? 9.906 -37.219 -41.938 1 97.56 47 LEU B C 1
ATOM 9325 O O . LEU B 1 47 ? 8.898 -37.438 -42.594 1 97.56 47 LEU B O 1
ATOM 9329 N N . ILE B 1 48 ? 10.07 -36.125 -41.25 1 97.38 48 ILE B N 1
ATOM 9330 C CA . ILE B 1 48 ? 9.195 -34.969 -41.375 1 97.38 48 ILE B CA 1
ATOM 9331 C C . ILE B 1 48 ? 10.008 -33.75 -41.844 1 97.38 48 ILE B C 1
ATOM 9333 O O . ILE B 1 48 ? 11.023 -33.406 -41.219 1 97.38 48 ILE B O 1
ATOM 9337 N N . SER B 1 49 ? 9.602 -33.125 -42.875 1 97 49 SER B N 1
ATOM 9338 C CA . SER B 1 49 ? 10.25 -31.922 -43.375 1 97 49 SER B CA 1
ATOM 9339 C C . SER B 1 49 ? 9.375 -30.703 -43.156 1 97 49 SER B C 1
ATOM 9341 O O . SER B 1 49 ? 8.234 -30.656 -43.625 1 97 49 SER B O 1
ATOM 9343 N N . ASP B 1 50 ? 9.812 -29.781 -42.469 1 94.5 50 ASP B N 1
ATOM 9344 C CA . ASP B 1 50 ? 9.195 -28.469 -42.25 1 94.5 50 ASP B CA 1
ATOM 9345 C C . ASP B 1 50 ? 10.148 -27.344 -42.656 1 94.5 50 ASP B C 1
ATOM 9347 O O . ASP B 1 50 ? 11.031 -26.969 -41.875 1 94.5 50 ASP B O 1
ATOM 9351 N N . PRO B 1 51 ? 10 -26.734 -43.719 1 90.19 51 PRO B N 1
ATOM 9352 C CA . PRO B 1 51 ? 10.922 -25.719 -44.219 1 90.19 51 PRO B CA 1
ATOM 9353 C C . PRO B 1 51 ? 11.008 -24.5 -43.312 1 90.19 51 PRO B C 1
ATOM 9355 O O . PRO B 1 51 ? 11.961 -23.719 -43.406 1 90.19 51 PRO B O 1
ATOM 9358 N N . THR B 1 52 ? 10.07 -24.391 -42.5 1 87.44 52 THR B N 1
ATOM 9359 C CA . THR B 1 52 ? 10.039 -23.203 -41.656 1 87.44 52 THR B CA 1
ATOM 9360 C C . THR B 1 52 ? 10.57 -23.516 -40.281 1 87.44 52 THR B C 1
ATOM 9362 O O . THR B 1 52 ? 10.602 -22.641 -39.406 1 87.44 52 THR B O 1
ATOM 9365 N N . ALA B 1 53 ? 11.055 -24.734 -40.031 1 90.5 53 ALA B N 1
ATOM 9366 C CA . ALA B 1 53 ? 11.477 -25.156 -38.688 1 90.5 53 ALA B CA 1
ATOM 9367 C C . ALA B 1 53 ? 12.789 -24.484 -38.281 1 90.5 53 ALA B C 1
ATOM 9369 O O . ALA B 1 53 ? 13.781 -24.578 -39.031 1 90.5 53 ALA B O 1
ATOM 9370 N N . ASP B 1 54 ? 12.75 -23.781 -37.219 1 88.81 54 ASP B N 1
ATOM 9371 C CA . ASP B 1 54 ? 13.977 -23.234 -36.656 1 88.81 54 ASP B CA 1
ATOM 9372 C C . ASP B 1 54 ? 14.719 -24.266 -35.812 1 88.81 54 ASP B C 1
ATOM 9374 O O . ASP B 1 54 ? 15.945 -24.219 -35.719 1 88.81 54 ASP B O 1
ATOM 9378 N N . LYS B 1 55 ? 14 -25.156 -35.188 1 91.88 55 LYS B N 1
ATOM 9379 C CA . LYS B 1 55 ? 14.547 -26.266 -34.438 1 91.88 55 LYS B CA 1
ATOM 9380 C C . LYS B 1 55 ? 14.211 -27.609 -35.094 1 91.88 55 LYS B C 1
ATOM 9382 O O . LYS B 1 55 ? 13.117 -27.781 -35.625 1 91.88 55 LYS B O 1
ATOM 9387 N N . ALA B 1 56 ? 15.164 -28.406 -35.094 1 95.69 56 ALA B N 1
ATOM 9388 C CA . ALA B 1 56 ? 14.969 -29.781 -35.5 1 95.69 56 ALA B CA 1
ATOM 9389 C C . ALA B 1 56 ? 14.922 -30.719 -34.312 1 95.69 56 ALA B C 1
ATOM 9391 O O . ALA B 1 56 ? 15.227 -30.328 -33.188 1 95.69 56 ALA B O 1
ATOM 9392 N N . GLY B 1 57 ? 14.391 -31.922 -34.5 1 97.06 57 GLY B N 1
ATOM 9393 C CA . GLY B 1 57 ? 14.328 -32.875 -33.406 1 97.06 57 GLY B CA 1
ATOM 9394 C C . GLY B 1 57 ? 14.266 -34.312 -33.875 1 97.06 57 GLY B C 1
ATOM 9395 O O . GLY B 1 57 ? 14.023 -34.594 -35.062 1 97.06 57 GLY B O 1
ATOM 9396 N N . ALA B 1 58 ? 14.555 -35.156 -32.969 1 98.5 58 ALA B N 1
ATOM 9397 C CA . ALA B 1 58 ? 14.484 -36.594 -33.219 1 98.5 58 ALA B CA 1
ATOM 9398 C C . ALA B 1 58 ? 14.156 -37.375 -31.969 1 98.5 58 ALA B C 1
ATOM 9400 O O . ALA B 1 58 ? 14.43 -36.906 -30.859 1 98.5 58 ALA B O 1
ATOM 9401 N N . ALA B 1 59 ? 13.531 -38.5 -32.188 1 98.62 59 ALA B N 1
ATOM 9402 C CA . ALA B 1 59 ? 13.203 -39.406 -31.094 1 98.62 59 ALA B CA 1
ATOM 9403 C C . ALA B 1 59 ? 13.305 -40.844 -31.531 1 98.62 59 ALA B C 1
ATOM 9405 O O . ALA B 1 59 ? 12.914 -41.219 -32.656 1 98.62 59 ALA B O 1
ATOM 9406 N N . MET B 1 60 ? 13.945 -41.625 -30.75 1 98.5 60 MET B N 1
ATOM 9407 C CA . MET B 1 60 ? 13.992 -43.094 -30.922 1 98.5 60 MET B CA 1
ATOM 9408 C C . MET B 1 60 ? 13.234 -43.781 -29.797 1 98.5 60 MET B C 1
ATOM 9410 O O . MET B 1 60 ? 13.547 -43.594 -28.625 1 98.5 60 MET B O 1
ATOM 9414 N N . ASP B 1 61 ? 12.234 -44.531 -30.234 1 98.06 61 ASP B N 1
ATOM 9415 C CA . ASP B 1 61 ? 11.516 -45.344 -29.25 1 98.06 61 ASP B CA 1
ATOM 9416 C C . ASP B 1 61 ? 11.891 -46.812 -29.375 1 98.06 61 ASP B C 1
ATOM 9418 O O . ASP B 1 61 ? 11.773 -47.406 -30.453 1 98.06 61 ASP B O 1
ATOM 9422 N N . VAL B 1 62 ? 12.367 -47.375 -28.297 1 97.69 62 VAL B N 1
ATOM 9423 C CA . VAL B 1 62 ? 12.68 -48.812 -28.219 1 97.69 62 VAL B CA 1
ATOM 9424 C C . VAL B 1 62 ? 11.555 -49.562 -27.484 1 97.69 62 VAL B C 1
ATOM 9426 O O . VAL B 1 62 ? 11.188 -49.188 -26.375 1 97.69 62 VAL B O 1
ATOM 9429 N N . CYS B 1 63 ? 11.023 -50.562 -28.109 1 95.81 63 CYS B N 1
ATOM 9430 C CA . CYS B 1 63 ? 9.891 -51.281 -27.562 1 95.81 63 CYS B CA 1
ATOM 9431 C C . CYS B 1 63 ? 10.328 -52.219 -26.422 1 95.81 63 CYS B C 1
ATOM 9433 O O . CYS B 1 63 ? 10.188 -53.438 -26.516 1 95.81 63 CYS B O 1
ATOM 9435 N N . VAL B 1 64 ? 10.891 -51.656 -25.406 1 95.94 64 VAL B N 1
ATOM 9436 C CA . VAL B 1 64 ? 11.258 -52.312 -24.172 1 95.94 64 VAL B CA 1
ATOM 9437 C C . VAL B 1 64 ? 11.164 -51.344 -23 1 95.94 64 VAL B C 1
ATOM 9439 O O . VAL B 1 64 ? 11.516 -50.156 -23.141 1 95.94 64 VAL B O 1
ATOM 9442 N N . GLY B 1 65 ? 10.531 -51.781 -21.969 1 95.62 65 GLY B N 1
ATOM 9443 C CA . GLY B 1 65 ? 10.391 -50.938 -20.797 1 95.62 65 GLY B CA 1
ATOM 9444 C C . GLY B 1 65 ? 10.555 -51.719 -19.484 1 95.62 65 GLY B C 1
ATOM 9445 O O . GLY B 1 65 ? 11.305 -52.688 -19.422 1 95.62 65 GLY B O 1
ATOM 9446 N N . SER B 1 66 ? 10 -51.281 -18.453 1 95.19 66 SER B N 1
ATOM 9447 C CA . SER B 1 66 ? 10.203 -51.781 -17.094 1 95.19 66 SER B CA 1
ATOM 9448 C C . SER B 1 66 ? 9.625 -53.188 -16.938 1 95.19 66 SER B C 1
ATOM 9450 O O . SER B 1 66 ? 10.047 -53.938 -16.062 1 95.19 66 SER B O 1
ATOM 9452 N N . LEU B 1 67 ? 8.609 -53.562 -17.797 1 95.44 67 LEU B N 1
ATOM 9453 C CA . LEU B 1 67 ? 8.008 -54.906 -17.688 1 95.44 67 LEU B CA 1
ATOM 9454 C C . LEU B 1 67 ? 9.016 -55.969 -18.047 1 95.44 67 LEU B C 1
ATOM 9456 O O . LEU B 1 67 ? 8.812 -57.156 -17.734 1 95.44 67 LEU B O 1
ATOM 9460 N N . SER B 1 68 ? 10.062 -55.562 -18.672 1 95.38 68 SER B N 1
ATOM 9461 C CA . SER B 1 68 ? 11.086 -56.531 -19.094 1 95.38 68 SER B CA 1
ATOM 9462 C C . SER B 1 68 ? 12.227 -56.594 -18.078 1 95.38 68 SER B C 1
ATOM 9464 O O . SER B 1 68 ? 13.227 -57.281 -18.328 1 95.38 68 SER B O 1
ATOM 9466 N N . ASP B 1 69 ? 12.078 -55.938 -16.984 1 95.75 69 ASP B N 1
ATOM 9467 C CA . ASP B 1 69 ? 13.094 -56.031 -15.93 1 95.75 69 ASP B CA 1
ATOM 9468 C C . ASP B 1 69 ? 13.219 -57.438 -15.383 1 95.75 69 ASP B C 1
ATOM 9470 O O . ASP B 1 69 ? 12.211 -58.125 -15.148 1 95.75 69 ASP B O 1
ATOM 9474 N N . PRO B 1 70 ? 14.453 -57.812 -15.211 1 93.25 70 PRO B N 1
ATOM 9475 C CA . PRO B 1 70 ? 14.602 -59.094 -14.477 1 93.25 70 PRO B CA 1
ATOM 9476 C C . PRO B 1 70 ? 14.188 -58.969 -13.008 1 93.25 70 PRO B C 1
ATOM 9478 O O . PRO B 1 70 ? 14.312 -57.906 -12.414 1 93.25 70 PRO B O 1
ATOM 9481 N N . ARG B 1 71 ? 13.711 -60.031 -12.422 1 89.19 71 ARG B N 1
ATOM 9482 C CA . ARG B 1 71 ? 13.242 -60.031 -11.039 1 89.19 71 ARG B CA 1
ATOM 9483 C C . ARG B 1 71 ? 14.344 -59.562 -10.086 1 89.19 71 ARG B C 1
ATOM 9485 O O . ARG B 1 71 ? 14.062 -58.938 -9.062 1 89.19 71 ARG B O 1
ATOM 9492 N N . ALA B 1 72 ? 15.578 -59.781 -10.445 1 89.5 72 ALA B N 1
ATOM 9493 C CA . ALA B 1 72 ? 16.703 -59.5 -9.578 1 89.5 72 ALA B CA 1
ATOM 9494 C C . ALA B 1 72 ? 17.094 -58.031 -9.641 1 89.5 72 ALA B C 1
ATOM 9496 O O . ALA B 1 72 ? 17.797 -57.531 -8.773 1 89.5 72 ALA B O 1
ATOM 9497 N N . PHE B 1 73 ? 16.609 -57.344 -10.68 1 93.69 73 PHE B N 1
ATOM 9498 C CA . PHE B 1 73 ? 17.047 -55.969 -10.875 1 93.69 73 PHE B CA 1
ATOM 9499 C C . PHE B 1 73 ? 15.852 -55.062 -11.125 1 93.69 73 PHE B C 1
ATOM 9501 O O . PHE B 1 73 ? 15.727 -54.469 -12.203 1 93.69 73 PHE B O 1
ATOM 9508 N N . PRO B 1 74 ? 15.047 -54.875 -10.109 1 93.81 74 PRO B N 1
ATOM 9509 C CA . PRO B 1 74 ? 13.953 -53.938 -10.32 1 93.81 74 PRO B CA 1
ATOM 9510 C C . PRO B 1 74 ? 14.445 -52.5 -10.641 1 93.81 74 PRO B C 1
ATOM 9512 O O . PRO B 1 74 ? 15.211 -51.938 -9.867 1 93.81 74 PRO B O 1
ATOM 9515 N N . GLY B 1 75 ? 14.039 -52.031 -11.836 1 95.44 75 GLY B N 1
ATOM 9516 C CA . GLY B 1 75 ? 14.43 -50.688 -12.266 1 95.44 75 GLY B CA 1
ATOM 9517 C C . GLY B 1 75 ? 15.539 -50.719 -13.297 1 95.44 75 GLY B C 1
ATOM 9518 O O . GLY B 1 75 ? 16.047 -49.656 -13.68 1 95.44 75 GLY B O 1
ATOM 9519 N N . LEU B 1 76 ? 15.883 -51.781 -13.812 1 96.44 76 LEU B N 1
ATOM 9520 C CA . LEU B 1 76 ? 17.031 -51.938 -14.695 1 96.44 76 LEU B CA 1
ATOM 9521 C C . LEU B 1 76 ? 16.812 -51.219 -16.016 1 96.44 76 LEU B C 1
ATOM 9523 O O . LEU B 1 76 ? 17.75 -50.656 -16.578 1 96.44 76 LEU B O 1
ATOM 9527 N N . ALA B 1 77 ? 15.609 -51.312 -16.594 1 96.75 77 ALA B N 1
ATOM 9528 C CA . ALA B 1 77 ? 15.32 -50.625 -17.844 1 96.75 77 ALA B CA 1
ATOM 9529 C C . ALA B 1 77 ? 15.578 -49.125 -17.703 1 96.75 77 ALA B C 1
ATOM 9531 O O . ALA B 1 77 ? 16.188 -48.5 -18.578 1 96.75 77 ALA B O 1
ATOM 9532 N N . HIS B 1 78 ? 15.07 -48.562 -16.625 1 95.81 78 HIS B N 1
ATOM 9533 C CA . HIS B 1 78 ? 15.266 -47.156 -16.328 1 95.81 78 HIS B CA 1
ATOM 9534 C C . HIS B 1 78 ? 16.734 -46.812 -16.141 1 95.81 78 HIS B C 1
ATOM 9536 O O . HIS B 1 78 ? 17.219 -45.781 -16.625 1 95.81 78 HIS B O 1
ATOM 9542 N N . PHE B 1 79 ? 17.453 -47.656 -15.438 1 95.56 79 PHE B N 1
ATOM 9543 C CA . PHE B 1 79 ? 18.875 -47.469 -15.203 1 95.56 79 PHE B CA 1
ATOM 9544 C C . PHE B 1 79 ? 19.656 -47.562 -16.516 1 95.56 79 PHE B C 1
ATOM 9546 O O . PHE B 1 79 ? 20.609 -46.781 -16.719 1 95.56 79 PHE B O 1
ATOM 9553 N N . THR B 1 80 ? 19.25 -48.469 -17.359 1 95.56 80 THR B N 1
ATOM 9554 C CA . THR B 1 80 ? 19.891 -48.562 -18.672 1 95.56 80 THR B CA 1
ATOM 9555 C C . THR B 1 80 ? 19.703 -47.281 -19.484 1 95.56 80 THR B C 1
ATOM 9557 O O . THR B 1 80 ? 20.609 -46.844 -20.172 1 95.56 80 THR B O 1
ATOM 9560 N N . GLU B 1 81 ? 18.5 -46.75 -19.469 1 95.25 81 GLU B N 1
ATOM 9561 C CA . GLU B 1 81 ? 18.219 -45.469 -20.094 1 95.25 81 GLU B CA 1
ATOM 9562 C C . GLU B 1 81 ? 19.234 -44.406 -19.656 1 95.25 81 GLU B C 1
ATOM 9564 O O . GLU B 1 81 ? 19.766 -43.656 -20.484 1 95.25 81 GLU B O 1
ATOM 9569 N N . HIS B 1 82 ? 19.484 -44.344 -18.328 1 91.12 82 HIS B N 1
ATOM 9570 C CA . HIS B 1 82 ? 20.438 -43.406 -17.781 1 91.12 82 HIS B CA 1
ATOM 9571 C C . HIS B 1 82 ? 21.828 -43.625 -18.344 1 91.12 82 HIS B C 1
ATOM 9573 O O . HIS B 1 82 ? 22.531 -42.656 -18.688 1 91.12 82 HIS B O 1
ATOM 9579 N N . MET B 1 83 ? 22.25 -44.812 -18.422 1 91.5 83 MET B N 1
ATOM 9580 C CA . MET B 1 83 ? 23.609 -45.188 -18.766 1 91.5 83 MET B CA 1
ATOM 9581 C C . MET B 1 83 ? 23.891 -44.906 -20.234 1 91.5 83 MET B C 1
ATOM 9583 O O . MET B 1 83 ? 25.047 -44.719 -20.625 1 91.5 83 MET B O 1
ATOM 9587 N N . LEU B 1 84 ? 22.875 -44.906 -21.062 1 90.69 84 LEU B N 1
ATOM 9588 C CA . LEU B 1 84 ? 23.094 -44.719 -22.484 1 90.69 84 LEU B CA 1
ATOM 9589 C C . LEU B 1 84 ? 23.422 -43.25 -22.797 1 90.69 84 LEU B C 1
ATOM 9591 O O . LEU B 1 84 ? 23.922 -42.938 -23.891 1 90.69 84 LEU B O 1
ATOM 9595 N N . PHE B 1 85 ? 23.219 -42.312 -21.906 1 86.62 85 PHE B N 1
ATOM 9596 C CA . PHE B 1 85 ? 23.547 -40.906 -22.094 1 86.62 85 PHE B CA 1
ATOM 9597 C C . PHE B 1 85 ? 25.016 -40.656 -21.781 1 86.62 85 PHE B C 1
ATOM 9599 O O . PHE B 1 85 ? 25.547 -39.594 -22.125 1 86.62 85 PHE B O 1
ATOM 9606 N N . TYR B 1 86 ? 25.609 -41.594 -21.172 1 79.62 86 TYR B N 1
ATOM 9607 C CA . TYR B 1 86 ? 26.953 -41.406 -20.641 1 79.62 86 TYR B CA 1
ATOM 9608 C C . TYR B 1 86 ? 27.969 -41.219 -21.766 1 79.62 86 TYR B C 1
ATOM 9610 O O . TYR B 1 86 ? 28.562 -40.156 -21.891 1 79.62 86 TYR B O 1
ATOM 9618 N N . SER B 1 87 ? 28.297 -42.281 -22.578 1 83.88 87 SER B N 1
ATOM 9619 C CA . SER B 1 87 ? 29.266 -42.219 -23.672 1 83.88 87 SER B CA 1
ATOM 9620 C C . SER B 1 87 ? 29.062 -43.375 -24.656 1 83.88 87 SER B C 1
ATOM 9622 O O . SER B 1 87 ? 28.281 -44.281 -24.391 1 83.88 87 SER B O 1
ATOM 9624 N N . SER B 1 88 ? 29.688 -43.188 -25.828 1 88.88 88 SER B N 1
ATOM 9625 C CA . SER B 1 88 ? 29.703 -44.219 -26.859 1 88.88 88 SER B CA 1
ATOM 9626 C C . SER B 1 88 ? 31.125 -44.531 -27.328 1 88.88 88 SER B C 1
ATOM 9628 O O . SER B 1 88 ? 32.062 -43.781 -26.984 1 88.88 88 SER B O 1
ATOM 9630 N N . ALA B 1 89 ? 31.297 -45.562 -28.109 1 89.06 89 ALA B N 1
ATOM 9631 C CA . ALA B 1 89 ? 32.625 -45.938 -28.609 1 89.06 89 ALA B CA 1
ATOM 9632 C C . ALA B 1 89 ? 33.188 -44.844 -29.516 1 89.06 89 ALA B C 1
ATOM 9634 O O . ALA B 1 89 ? 34.375 -44.531 -29.469 1 89.06 89 ALA B O 1
ATOM 9635 N N . LYS B 1 90 ? 32.344 -44.281 -30.312 1 92.06 90 LYS B N 1
ATOM 9636 C CA . LYS B 1 90 ? 32.781 -43.25 -31.25 1 92.06 90 LYS B CA 1
ATOM 9637 C C . LYS B 1 90 ? 33 -41.906 -30.547 1 92.06 90 LYS B C 1
ATOM 9639 O O . LYS B 1 90 ? 33.906 -41.156 -30.922 1 92.06 90 LYS B O 1
ATOM 9644 N N . TYR B 1 91 ? 32.188 -41.656 -29.578 1 92.94 91 TYR B N 1
ATOM 9645 C CA . TYR B 1 91 ? 32.312 -40.469 -28.75 1 92.94 91 TYR B CA 1
ATOM 9646 C C . TYR B 1 91 ? 32.5 -40.812 -27.281 1 92.94 91 TYR B C 1
ATOM 9648 O O . TYR B 1 91 ? 31.578 -40.719 -26.469 1 92.94 91 TYR B O 1
ATOM 9656 N N . PRO B 1 92 ? 33.656 -41.125 -26.781 1 88.75 92 PRO B N 1
ATOM 9657 C CA . PRO B 1 92 ? 33.938 -41.719 -25.469 1 88.75 92 PRO B CA 1
ATOM 9658 C C . PRO B 1 92 ? 33.969 -40.719 -24.344 1 88.75 92 PRO B C 1
ATOM 9660 O O . PRO B 1 92 ? 33.906 -41.094 -23.172 1 88.75 92 PRO B O 1
ATOM 9663 N N . VAL B 1 93 ? 34.062 -39.438 -24.703 1 85.19 93 VAL B N 1
ATOM 9664 C CA . VAL B 1 93 ? 34.125 -38.406 -23.656 1 85.19 93 VAL B CA 1
ATOM 9665 C C . VAL B 1 93 ? 32.75 -38.281 -22.984 1 85.19 93 VAL B C 1
ATOM 9667 O O . VAL B 1 93 ? 31.719 -38.125 -23.656 1 85.19 93 VAL B O 1
ATOM 9670 N N . GLU B 1 94 ? 32.812 -38.312 -21.688 1 81.69 94 GLU B N 1
ATOM 9671 C CA . GLU B 1 94 ? 31.594 -38.219 -20.906 1 81.69 94 GLU B CA 1
ATOM 9672 C C . GLU B 1 94 ? 30.875 -36.906 -21.141 1 81.69 94 GLU B C 1
ATOM 9674 O O . GLU B 1 94 ? 31.516 -35.844 -21.234 1 81.69 94 GLU B O 1
ATOM 9679 N N . ASP B 1 95 ? 29.641 -36.906 -21.375 1 79.38 95 ASP B N 1
ATOM 9680 C CA . ASP B 1 95 ? 28.75 -35.75 -21.453 1 79.38 95 ASP B CA 1
ATOM 9681 C C . ASP B 1 95 ? 28.969 -35 -22.75 1 79.38 95 ASP B C 1
ATOM 9683 O O . ASP B 1 95 ? 28.531 -33.844 -22.875 1 79.38 95 ASP B O 1
ATOM 9687 N N . GLU B 1 96 ? 29.672 -35.531 -23.578 1 86.5 96 GLU B N 1
ATOM 9688 C CA . GLU B 1 96 ? 29.938 -34.844 -24.844 1 86.5 96 GLU B CA 1
ATOM 9689 C C . GLU B 1 96 ? 28.641 -34.625 -25.625 1 86.5 96 GLU B C 1
ATOM 9691 O O . GLU B 1 96 ? 28.469 -33.594 -26.266 1 86.5 96 GLU B O 1
ATOM 9696 N N . TYR B 1 97 ? 27.797 -35.594 -25.672 1 90.88 97 TYR B N 1
ATOM 9697 C CA . TYR B 1 97 ? 26.516 -35.5 -26.375 1 90.88 97 TYR B CA 1
ATOM 9698 C C . TYR B 1 97 ? 25.656 -34.375 -25.781 1 90.88 97 TYR B C 1
ATOM 9700 O O . TYR B 1 97 ? 25.172 -33.531 -26.516 1 90.88 97 TYR B O 1
ATOM 9708 N N . THR B 1 98 ? 25.438 -34.375 -24.547 1 88.5 98 THR B N 1
ATOM 9709 C CA . THR B 1 98 ? 24.625 -33.375 -23.875 1 88.5 98 THR B CA 1
ATOM 9710 C C . THR B 1 98 ? 25.219 -31.984 -24.047 1 88.5 98 THR B C 1
ATOM 9712 O O . THR B 1 98 ? 24.484 -31 -24.219 1 88.5 98 THR B O 1
ATOM 9715 N N . LYS B 1 99 ? 26.5 -31.875 -23.938 1 85.06 99 LYS B N 1
ATOM 9716 C CA . LYS B 1 99 ? 27.188 -30.609 -24.156 1 85.06 99 LYS B CA 1
ATOM 9717 C C . LYS B 1 99 ? 26.938 -30.094 -25.578 1 85.06 99 LYS B C 1
ATOM 9719 O O . LYS B 1 99 ? 26.625 -28.906 -25.766 1 85.06 99 LYS B O 1
ATOM 9724 N N . PHE B 1 100 ? 27.094 -31.016 -26.516 1 89 100 PHE B N 1
ATOM 9725 C CA . PHE B 1 100 ? 26.891 -30.625 -27.906 1 89 100 PHE B CA 1
ATOM 9726 C C . PHE B 1 100 ? 25.469 -30.109 -28.125 1 89 100 PHE B C 1
ATOM 9728 O O . PHE B 1 100 ? 25.281 -29.078 -28.766 1 89 100 PHE B O 1
ATOM 9735 N N . ILE B 1 101 ? 24.438 -30.812 -27.656 1 91.81 101 ILE B N 1
ATOM 9736 C CA . ILE B 1 101 ? 23.047 -30.422 -27.812 1 91.81 101 ILE B CA 1
ATOM 9737 C C . ILE B 1 101 ? 22.812 -29.062 -27.156 1 91.81 101 ILE B C 1
ATOM 9739 O O . ILE B 1 101 ? 22.188 -28.188 -27.766 1 91.81 101 ILE B O 1
ATOM 9743 N N . SER B 1 102 ? 23.312 -28.938 -25.984 1 85 102 SER B N 1
ATOM 9744 C CA . SER B 1 102 ? 23.125 -27.688 -25.266 1 85 102 SER B CA 1
ATOM 9745 C C . SER B 1 102 ? 23.828 -26.531 -25.969 1 85 102 SER B C 1
ATOM 9747 O O . SER B 1 102 ? 23.281 -25.438 -26.062 1 85 102 SER B O 1
ATOM 9749 N N . ASP B 1 103 ? 25.016 -26.703 -26.422 1 82.44 103 ASP B N 1
ATOM 9750 C CA . ASP B 1 103 ? 25.812 -25.688 -27.062 1 82.44 103 ASP B CA 1
ATOM 9751 C C . ASP B 1 103 ? 25.156 -25.219 -28.375 1 82.44 103 ASP B C 1
ATOM 9753 O O . ASP B 1 103 ? 25.422 -24.109 -28.844 1 82.44 103 ASP B O 1
ATOM 9757 N N . HIS B 1 104 ? 24.391 -26.078 -28.859 1 87.38 104 HIS B N 1
ATOM 9758 C CA . HIS B 1 104 ? 23.781 -25.734 -30.141 1 87.38 104 HIS B CA 1
ATOM 9759 C C . HIS B 1 104 ? 22.281 -25.484 -29.969 1 87.38 104 HIS B C 1
ATOM 9761 O O . HIS B 1 104 ? 21.484 -25.859 -30.844 1 87.38 104 HIS B O 1
ATOM 9767 N N . GLY B 1 105 ? 21.875 -25.094 -28.875 1 82.06 105 GLY B N 1
ATOM 9768 C CA . GLY B 1 105 ? 20.562 -24.516 -28.625 1 82.06 105 GLY B CA 1
ATOM 9769 C C . GLY B 1 105 ? 19.469 -25.547 -28.438 1 82.06 105 GLY B C 1
ATOM 9770 O O . GLY B 1 105 ? 18.297 -25.281 -28.703 1 82.06 105 GLY B O 1
ATOM 9771 N N . GLY B 1 106 ? 19.875 -26.781 -28.094 1 89.38 106 GLY B N 1
ATOM 9772 C CA . GLY B 1 106 ? 18.875 -27.828 -27.969 1 89.38 106 GLY B CA 1
ATOM 9773 C C . GLY B 1 106 ? 18.703 -28.328 -26.547 1 89.38 106 GLY B C 1
ATOM 9774 O O . GLY B 1 106 ? 19.234 -27.734 -25.609 1 89.38 106 GLY B O 1
ATOM 9775 N N . ALA B 1 107 ? 17.766 -29.297 -26.484 1 91.69 107 ALA B N 1
ATOM 9776 C CA . ALA B 1 107 ? 17.5 -30.031 -25.25 1 91.69 107 ALA B CA 1
ATOM 9777 C C . ALA B 1 107 ? 17.406 -31.531 -25.5 1 91.69 107 ALA B C 1
ATOM 9779 O O . ALA B 1 107 ? 17.109 -31.953 -26.625 1 91.69 107 ALA B O 1
ATOM 9780 N N . THR B 1 108 ? 17.703 -32.281 -24.531 1 93.88 108 THR B N 1
ATOM 9781 C CA . THR B 1 108 ? 17.641 -33.719 -24.656 1 93.88 108 THR B CA 1
ATOM 9782 C C . THR B 1 108 ? 17.031 -34.344 -23.406 1 93.88 108 THR B C 1
ATOM 9784 O O . THR B 1 108 ? 17.109 -33.781 -22.312 1 93.88 108 THR B O 1
ATOM 9787 N N . ASN B 1 109 ? 16.359 -35.406 -23.578 1 92.62 109 ASN B N 1
ATOM 9788 C CA . ASN B 1 109 ? 15.727 -36.125 -22.484 1 92.62 109 ASN B CA 1
ATOM 9789 C C . ASN B 1 109 ? 15.352 -37.562 -22.891 1 92.62 109 ASN B C 1
ATOM 9791 O O . ASN B 1 109 ? 15.602 -37.969 -24.031 1 92.62 109 ASN B O 1
ATOM 9795 N N . ALA B 1 110 ? 14.938 -38.281 -21.984 1 95.62 110 ALA B N 1
ATOM 9796 C CA . ALA B 1 110 ? 14.422 -39.625 -22.203 1 95.62 110 ALA B CA 1
ATOM 9797 C C . ALA B 1 110 ? 13.391 -40 -21.141 1 95.62 110 ALA B C 1
ATOM 9799 O O . ALA B 1 110 ? 13.242 -39.312 -20.141 1 95.62 110 ALA B O 1
ATOM 9800 N N . TYR B 1 111 ? 12.586 -41.031 -21.469 1 94.5 111 TYR B N 1
ATOM 9801 C CA . TYR B 1 111 ? 11.719 -41.625 -20.453 1 94.5 111 TYR B CA 1
ATOM 9802 C C . TYR B 1 111 ? 11.586 -43.125 -20.656 1 94.5 111 TYR B C 1
ATOM 9804 O O . TYR B 1 111 ? 11.766 -43.625 -21.766 1 94.5 111 TYR B O 1
ATOM 9812 N N . THR B 1 112 ? 11.391 -43.844 -19.547 1 95.25 112 THR B N 1
ATOM 9813 C CA . THR B 1 112 ? 11.125 -45.25 -19.547 1 95.25 112 THR B CA 1
ATOM 9814 C C . THR B 1 112 ? 9.727 -45.562 -19.016 1 95.25 112 THR B C 1
ATOM 9816 O O . THR B 1 112 ? 9.367 -45.125 -17.922 1 95.25 112 THR B O 1
ATOM 9819 N N . SER B 1 113 ? 8.93 -46.125 -19.875 1 94.06 113 SER B N 1
ATOM 9820 C CA . SER B 1 113 ? 7.594 -46.562 -19.484 1 94.06 113 SER B CA 1
ATOM 9821 C C . SER B 1 113 ? 7.52 -48.094 -19.344 1 94.06 113 SER B C 1
ATOM 9823 O O . SER B 1 113 ? 8.547 -48.75 -19.25 1 94.06 113 SER B O 1
ATOM 9825 N N . ALA B 1 114 ? 6.336 -48.688 -19.297 1 92.88 114 ALA B N 1
ATOM 9826 C CA . ALA B 1 114 ? 6.145 -50.125 -19.062 1 92.88 114 ALA B CA 1
ATOM 9827 C C . ALA B 1 114 ? 6.719 -50.938 -20.219 1 92.88 114 ALA B C 1
ATOM 9829 O O . ALA B 1 114 ? 7.383 -51.938 -19.984 1 92.88 114 ALA B O 1
ATOM 9830 N N . GLU B 1 115 ? 6.496 -50.438 -21.453 1 94.38 115 GLU B N 1
ATOM 9831 C CA . GLU B 1 115 ? 6.906 -51.25 -22.594 1 94.38 115 GLU B CA 1
ATOM 9832 C C . GLU B 1 115 ? 7.852 -50.469 -23.5 1 94.38 115 GLU B C 1
ATOM 9834 O O . GLU B 1 115 ? 8.312 -51 -24.516 1 94.38 115 GLU B O 1
ATOM 9839 N N . HIS B 1 116 ? 8.125 -49.25 -23.109 1 95.12 116 HIS B N 1
ATOM 9840 C CA . HIS B 1 116 ? 8.891 -48.438 -24.047 1 95.12 116 HIS B CA 1
ATOM 9841 C C . HIS B 1 116 ? 9.969 -47.625 -23.312 1 95.12 116 HIS B C 1
ATOM 9843 O O . HIS B 1 116 ? 9.789 -47.25 -22.141 1 95.12 116 HIS B O 1
ATOM 9849 N N . THR B 1 117 ? 11.031 -47.406 -23.906 1 97.12 117 THR B N 1
ATOM 9850 C CA . THR B 1 117 ? 12.039 -46.406 -23.562 1 97.12 117 THR B CA 1
ATOM 9851 C C . THR B 1 117 ? 12.273 -45.438 -24.734 1 97.12 117 THR B C 1
ATOM 9853 O O . THR B 1 117 ? 12.594 -45.875 -25.844 1 97.12 117 THR B O 1
ATOM 9856 N N . ASN B 1 118 ? 12.047 -44.219 -24.547 1 97.62 118 ASN B N 1
ATOM 9857 C CA . ASN B 1 118 ? 12.125 -43.188 -25.594 1 97.62 118 ASN B CA 1
ATOM 9858 C C . ASN B 1 118 ? 13.258 -42.219 -25.344 1 97.62 118 ASN B C 1
ATOM 9860 O O . ASN B 1 118 ? 13.305 -41.594 -24.281 1 97.62 118 ASN B O 1
ATOM 9864 N N . TYR B 1 119 ? 14.195 -42.156 -26.266 1 98 119 TYR B N 1
ATOM 9865 C CA . TYR B 1 119 ? 15.25 -41.125 -26.266 1 98 119 TYR B CA 1
ATOM 9866 C C . TYR B 1 119 ? 14.953 -40.031 -27.266 1 98 119 TYR B C 1
ATOM 9868 O O . TYR B 1 119 ? 14.531 -40.312 -28.391 1 98 119 TYR B O 1
ATOM 9876 N N . HIS B 1 120 ? 15.086 -38.75 -26.859 1 97.88 120 HIS B N 1
ATOM 9877 C CA . HIS B 1 120 ? 14.719 -37.688 -27.797 1 97.88 120 HIS B CA 1
ATOM 9878 C C . HIS B 1 120 ? 15.531 -36.406 -27.547 1 97.88 120 HIS B C 1
ATOM 9880 O O . HIS B 1 120 ? 16.125 -36.25 -26.484 1 97.88 120 HIS B O 1
ATOM 9886 N N . PHE B 1 121 ? 15.609 -35.531 -28.547 1 97.38 121 PHE B N 1
ATOM 9887 C CA . PHE B 1 121 ? 16.281 -34.25 -28.438 1 97.38 121 PHE B CA 1
ATOM 9888 C C . PHE B 1 121 ? 15.742 -33.25 -29.453 1 97.38 121 PHE B C 1
ATOM 9890 O O . PHE B 1 121 ? 15.047 -33.656 -30.406 1 97.38 121 PHE B O 1
ATOM 9897 N N . ASP B 1 122 ? 15.852 -32.062 -29.281 1 95.75 122 ASP B N 1
ATOM 9898 C CA . ASP B 1 122 ? 15.734 -31 -30.281 1 95.75 122 ASP B CA 1
ATOM 9899 C C . ASP B 1 122 ? 17 -30.172 -30.375 1 95.75 122 ASP B C 1
ATOM 9901 O O . ASP B 1 122 ? 17.891 -30.281 -29.516 1 95.75 122 ASP B O 1
ATOM 9905 N N . ILE B 1 123 ? 17.25 -29.422 -31.391 1 94.19 123 ILE B N 1
ATOM 9906 C CA . ILE B 1 123 ? 18.469 -28.672 -31.625 1 94.19 123 ILE B CA 1
ATOM 9907 C C . ILE B 1 123 ? 18.234 -27.656 -32.75 1 94.19 123 ILE B C 1
ATOM 9909 O O . ILE B 1 123 ? 17.234 -27.734 -33.469 1 94.19 123 ILE B O 1
ATOM 9913 N N . ASN B 1 124 ? 19.125 -26.672 -32.844 1 91.88 124 ASN B N 1
ATOM 9914 C CA . ASN B 1 124 ? 19.078 -25.797 -34.031 1 91.88 124 ASN B CA 1
ATOM 9915 C C . ASN B 1 124 ? 19.234 -26.609 -35.312 1 91.88 124 ASN B C 1
ATOM 9917 O O . ASN B 1 124 ? 20.109 -27.469 -35.406 1 91.88 124 ASN B O 1
ATOM 9921 N N . TRP B 1 125 ? 18.406 -26.297 -36.312 1 93.12 125 TRP B N 1
ATOM 9922 C CA . TRP B 1 125 ? 18.219 -27.203 -37.438 1 93.12 125 TRP B CA 1
ATOM 9923 C C . TRP B 1 125 ? 19.516 -27.422 -38.188 1 93.12 125 TRP B C 1
ATOM 9925 O O . TRP B 1 125 ? 19.734 -28.484 -38.781 1 93.12 125 TRP B O 1
ATOM 9935 N N . GLU B 1 126 ? 20.469 -26.453 -38.156 1 92.06 126 GLU B N 1
ATOM 9936 C CA . GLU B 1 126 ? 21.719 -26.562 -38.906 1 92.06 126 GLU B CA 1
ATOM 9937 C C . GLU B 1 126 ? 22.609 -27.656 -38.344 1 92.06 126 GLU B C 1
ATOM 9939 O O . GLU B 1 126 ? 23.453 -28.219 -39.031 1 92.06 126 GLU B O 1
ATOM 9944 N N . SER B 1 127 ? 22.406 -27.984 -37.094 1 93.56 127 SER B N 1
ATOM 9945 C CA . SER B 1 127 ? 23.266 -28.938 -36.406 1 93.56 127 SER B CA 1
ATOM 9946 C C . SER B 1 127 ? 22.625 -30.312 -36.312 1 93.56 127 SER B C 1
ATOM 9948 O O . SER B 1 127 ? 23.109 -31.188 -35.594 1 93.56 127 SER B O 1
ATOM 9950 N N . LEU B 1 128 ? 21.547 -30.578 -37.031 1 96.94 128 LEU B N 1
ATOM 9951 C CA . LEU B 1 128 ? 20.797 -31.828 -36.938 1 96.94 128 LEU B CA 1
ATOM 9952 C C . LEU B 1 128 ? 21.656 -33.031 -37.312 1 96.94 128 LEU B C 1
ATOM 9954 O O . LEU B 1 128 ? 21.641 -34.062 -36.625 1 96.94 128 LEU B O 1
ATOM 9958 N N . GLY B 1 129 ? 22.453 -32.906 -38.406 1 96.25 129 GLY B N 1
ATOM 9959 C CA . GLY B 1 129 ? 23.266 -34 -38.875 1 96.25 129 GLY B CA 1
ATOM 9960 C C . GLY B 1 129 ? 24.25 -34.5 -37.812 1 96.25 129 GLY B C 1
ATOM 9961 O O . GLY B 1 129 ? 24.344 -35.688 -37.562 1 96.25 129 GLY B O 1
ATOM 9962 N N . GLU B 1 130 ? 25 -33.625 -37.188 1 95.81 130 GLU B N 1
ATOM 9963 C CA . GLU B 1 130 ? 25.969 -33.969 -36.156 1 95.81 130 GLU B CA 1
ATOM 9964 C C . GLU B 1 130 ? 25.281 -34.531 -34.938 1 95.81 130 GLU B C 1
ATOM 9966 O O . GLU B 1 130 ? 25.812 -35.438 -34.281 1 95.81 130 GLU B O 1
ATOM 9971 N N . ALA B 1 131 ? 24.156 -33.969 -34.625 1 96.88 131 ALA B N 1
ATOM 9972 C CA . ALA B 1 131 ? 23.406 -34.469 -33.469 1 96.88 131 ALA B CA 1
ATOM 9973 C C . ALA B 1 131 ? 22.938 -35.906 -33.719 1 96.88 131 ALA B C 1
ATOM 9975 O O . ALA B 1 131 ? 23 -36.75 -32.812 1 96.88 131 ALA B O 1
ATOM 9976 N N . LEU B 1 132 ? 22.484 -36.156 -34.969 1 97.88 132 LEU B N 1
ATOM 9977 C CA . LEU B 1 132 ? 22.016 -37.5 -35.312 1 97.88 132 LEU B CA 1
ATOM 9978 C C . LEU B 1 132 ? 23.172 -38.5 -35.25 1 97.88 132 LEU B C 1
ATOM 9980 O O . LEU B 1 132 ? 22.969 -39.656 -34.875 1 97.88 132 LEU B O 1
ATOM 9984 N N . ASP B 1 133 ? 24.297 -38.094 -35.688 1 96.69 133 ASP B N 1
ATOM 9985 C CA . ASP B 1 133 ? 25.469 -38.969 -35.625 1 96.69 133 ASP B CA 1
ATOM 9986 C C . ASP B 1 133 ? 25.766 -39.375 -34.188 1 96.69 133 ASP B C 1
ATOM 9988 O O . ASP B 1 133 ? 26.016 -40.562 -33.938 1 96.69 133 ASP B O 1
ATOM 9992 N N . ARG B 1 134 ? 25.781 -38.469 -33.281 1 95.81 134 ARG B N 1
ATOM 9993 C CA . ARG B 1 134 ? 26.016 -38.781 -31.859 1 95.81 134 ARG B CA 1
ATOM 9994 C C . ARG B 1 134 ? 24.875 -39.625 -31.281 1 95.81 134 ARG B C 1
ATOM 9996 O O . ARG B 1 134 ? 25.125 -40.562 -30.516 1 95.81 134 ARG B O 1
ATOM 10003 N N . PHE B 1 135 ? 23.641 -39.219 -31.656 1 96.62 135 PHE B N 1
ATOM 10004 C CA . PHE B 1 135 ? 22.438 -39.875 -31.156 1 96.62 135 PHE B CA 1
ATOM 10005 C C . PHE B 1 135 ? 22.391 -41.344 -31.578 1 96.62 135 PHE B C 1
ATOM 10007 O O . PHE B 1 135 ? 22.031 -42.219 -30.797 1 96.62 135 PHE B O 1
ATOM 10014 N N . SER B 1 136 ? 22.781 -41.688 -32.812 1 96.81 136 SER B N 1
ATOM 10015 C CA . SER B 1 136 ? 22.734 -43.031 -33.375 1 96.81 136 SER B CA 1
ATOM 10016 C C . SER B 1 136 ? 23.672 -43.969 -32.594 1 96.81 136 SER B C 1
ATOM 10018 O O . SER B 1 136 ? 23.422 -45.188 -32.531 1 96.81 136 SER B O 1
ATOM 10020 N N . GLN B 1 137 ? 24.672 -43.438 -31.984 1 94.06 137 GLN B N 1
ATOM 10021 C CA . GLN B 1 137 ? 25.688 -44.25 -31.328 1 94.06 137 GLN B CA 1
ATOM 10022 C C . GLN B 1 137 ? 25.125 -44.875 -30.047 1 94.06 137 GLN B C 1
ATOM 10024 O O . GLN B 1 137 ? 25.672 -45.875 -29.562 1 94.06 137 GLN B O 1
ATOM 10029 N N . PHE B 1 138 ? 24.062 -44.281 -29.438 1 92.12 138 PHE B N 1
ATOM 10030 C CA . PHE B 1 138 ? 23.391 -44.875 -28.297 1 92.12 138 PHE B CA 1
ATOM 10031 C C . PHE B 1 138 ? 22.938 -46.281 -28.625 1 92.12 138 PHE B C 1
ATOM 10033 O O . PHE B 1 138 ? 22.891 -47.156 -27.734 1 92.12 138 PHE B O 1
ATOM 10040 N N . PHE B 1 139 ? 22.703 -46.562 -29.953 1 95.62 139 PHE B N 1
ATOM 10041 C CA . PHE B 1 139 ? 22.031 -47.812 -30.359 1 95.62 139 PHE B CA 1
ATOM 10042 C C . PHE B 1 139 ? 22.969 -48.688 -31.188 1 95.62 139 PHE B C 1
ATOM 10044 O O . PHE B 1 139 ? 22.672 -49.844 -31.422 1 95.62 139 PHE B O 1
ATOM 10051 N N . ILE B 1 140 ? 24.031 -48.094 -31.672 1 94.19 140 ILE B N 1
ATOM 10052 C CA . ILE B 1 140 ? 25 -48.875 -32.469 1 94.19 140 ILE B CA 1
ATOM 10053 C C . ILE B 1 140 ? 26.031 -49.5 -31.531 1 94.19 140 ILE B C 1
ATOM 10055 O O . ILE B 1 140 ? 26.125 -50.719 -31.453 1 94.19 140 ILE B O 1
ATOM 10059 N N . GLU B 1 141 ? 26.75 -48.625 -30.781 1 92 141 GLU B N 1
ATOM 10060 C CA . GLU B 1 141 ? 27.781 -49.125 -29.891 1 92 141 GLU B CA 1
ATOM 10061 C C . GLU B 1 141 ? 27.938 -48.219 -28.672 1 92 141 GLU B C 1
ATOM 10063 O O . GLU B 1 141 ? 28.953 -47.531 -28.531 1 92 141 GLU B O 1
ATOM 10068 N N . PRO B 1 142 ? 26.969 -48.344 -27.688 1 91.62 142 PRO B N 1
ATOM 10069 C CA . PRO B 1 142 ? 27.109 -47.562 -26.453 1 91.62 142 PRO B CA 1
ATOM 10070 C C . PRO B 1 142 ? 28.234 -48.031 -25.562 1 91.62 142 PRO B C 1
ATOM 10072 O O . PRO B 1 142 ? 28.547 -49.25 -25.547 1 91.62 142 PRO B O 1
ATOM 10075 N N . LEU B 1 143 ? 28.906 -47.125 -24.891 1 89 143 LEU B N 1
ATOM 10076 C CA . LEU B 1 143 ? 29.922 -47.469 -23.906 1 89 143 LEU B CA 1
ATOM 10077 C C . LEU B 1 143 ? 29.359 -47.406 -22.484 1 89 143 LEU B C 1
ATOM 10079 O O . LEU B 1 143 ? 29.016 -46.312 -22.016 1 89 143 LEU B O 1
ATOM 10083 N N . ILE B 1 144 ? 29.141 -48.531 -21.828 1 90.44 144 ILE B N 1
ATOM 10084 C CA . ILE B 1 144 ? 28.688 -48.594 -20.438 1 90.44 144 ILE B CA 1
ATOM 10085 C C . ILE B 1 144 ? 29.891 -48.562 -19.5 1 90.44 144 ILE B C 1
ATOM 10087 O O . ILE B 1 144 ? 30.453 -49.594 -19.188 1 90.44 144 ILE B O 1
ATOM 10091 N N . SER B 1 145 ? 30.234 -47.344 -19.031 1 84.62 145 SER B N 1
ATOM 10092 C CA . SER B 1 145 ? 31.438 -47.125 -18.25 1 84.62 145 SER B CA 1
ATOM 10093 C C . SER B 1 145 ? 31.297 -47.719 -16.859 1 84.62 145 SER B C 1
ATOM 10095 O O . SER B 1 145 ? 30.234 -47.656 -16.234 1 84.62 145 SER B O 1
ATOM 10097 N N . GLN B 1 146 ? 32.375 -48.312 -16.359 1 84.38 146 GLN B N 1
ATOM 10098 C CA . GLN B 1 146 ? 32.406 -48.875 -15.008 1 84.38 146 GLN B CA 1
ATOM 10099 C C . GLN B 1 146 ? 32.375 -47.781 -13.945 1 84.38 146 GLN B C 1
ATOM 10101 O O . GLN B 1 146 ? 31.672 -47.906 -12.945 1 84.38 146 GLN B O 1
ATOM 10106 N N . ASP B 1 147 ? 33.062 -46.719 -14.227 1 80.75 147 ASP B N 1
ATOM 10107 C CA . ASP B 1 147 ? 33.125 -45.625 -13.266 1 80.75 147 ASP B CA 1
ATOM 10108 C C . ASP B 1 147 ? 31.812 -44.875 -13.18 1 80.75 147 ASP B C 1
ATOM 10110 O O . ASP B 1 147 ? 31.5 -44.25 -12.156 1 80.75 147 ASP B O 1
ATOM 10114 N N . GLY B 1 148 ? 30.969 -45 -14.125 1 85.94 148 GLY B N 1
ATOM 10115 C CA . GLY B 1 148 ? 29.719 -44.25 -14.164 1 85.94 148 GLY B CA 1
ATOM 10116 C C . GLY B 1 148 ? 28.578 -44.969 -13.492 1 85.94 148 GLY B C 1
ATOM 10117 O O . GLY B 1 148 ? 27.562 -44.344 -13.141 1 85.94 148 GLY B O 1
ATOM 10118 N N . ILE B 1 149 ? 28.75 -46.188 -13.188 1 89.69 149 ILE B N 1
ATOM 10119 C CA . ILE B 1 149 ? 27.656 -47.031 -12.711 1 89.69 149 ILE B CA 1
ATOM 10120 C C . ILE B 1 149 ? 27.219 -46.562 -11.32 1 89.69 149 ILE B C 1
ATOM 10122 O O . ILE B 1 149 ? 26.031 -46.281 -11.102 1 89.69 149 ILE B O 1
ATOM 10126 N N . GLU B 1 150 ? 28.078 -46.375 -10.422 1 88.12 150 GLU B N 1
ATOM 10127 C CA . GLU B 1 150 ? 27.719 -46 -9.055 1 88.12 150 GLU B CA 1
ATOM 10128 C C . GLU B 1 150 ? 27.172 -44.594 -9 1 88.12 150 GLU B C 1
ATOM 10130 O O . GLU B 1 150 ? 26.234 -44.312 -8.25 1 88.12 150 GLU B O 1
ATOM 10135 N N . ARG B 1 151 ? 27.812 -43.75 -9.781 1 84.5 151 ARG B N 1
ATOM 10136 C CA . ARG B 1 151 ? 27.359 -42.375 -9.797 1 84.5 151 ARG B CA 1
ATOM 10137 C C . ARG B 1 151 ? 25.922 -42.25 -10.305 1 84.5 151 ARG B C 1
ATOM 10139 O O . ARG B 1 151 ? 25.125 -41.531 -9.742 1 84.5 151 ARG B O 1
ATOM 10146 N N . GLU B 1 152 ? 25.688 -42.969 -11.336 1 88.19 152 GLU B N 1
ATOM 10147 C CA . GLU B 1 152 ? 24.359 -42.875 -11.938 1 88.19 152 GLU B CA 1
ATOM 10148 C C . GLU B 1 152 ? 23.312 -43.562 -11.07 1 88.19 152 GLU B C 1
ATOM 10150 O O . GLU B 1 152 ? 22.141 -43.188 -11.078 1 88.19 152 GLU B O 1
ATOM 10155 N N . VAL B 1 153 ? 23.656 -44.625 -10.406 1 90.88 153 VAL B N 1
ATOM 10156 C CA . VAL B 1 153 ? 22.734 -45.25 -9.484 1 90.88 153 VAL B CA 1
ATOM 10157 C C . VAL B 1 153 ? 22.328 -44.281 -8.383 1 90.88 153 VAL B C 1
ATOM 10159 O O . VAL B 1 153 ? 21.172 -44.281 -7.938 1 90.88 153 VAL B O 1
ATOM 10162 N N . ARG B 1 154 ? 23.266 -43.5 -7.934 1 86.81 154 ARG B N 1
ATOM 10163 C CA . ARG B 1 154 ? 22.953 -42.5 -6.922 1 86.81 154 ARG B CA 1
ATOM 10164 C C . ARG B 1 154 ? 21.984 -41.438 -7.465 1 86.81 154 ARG B C 1
ATOM 10166 O O . ARG B 1 154 ? 21.156 -40.906 -6.723 1 86.81 154 ARG B O 1
ATOM 10173 N N . ALA B 1 155 ? 22.188 -41.125 -8.68 1 84.69 155 ALA B N 1
ATOM 10174 C CA . ALA B 1 155 ? 21.266 -40.219 -9.32 1 84.69 155 ALA B CA 1
ATOM 10175 C C . ALA B 1 155 ? 19.844 -40.781 -9.352 1 84.69 155 ALA B C 1
ATOM 10177 O O . ALA B 1 155 ? 18.875 -40.062 -9.117 1 84.69 155 ALA B O 1
ATOM 10178 N N . VAL B 1 156 ? 19.734 -42.094 -9.703 1 89.38 156 VAL B N 1
ATOM 10179 C CA . VAL B 1 156 ? 18.453 -42.75 -9.734 1 89.38 156 VAL B CA 1
ATOM 10180 C C . VAL B 1 156 ? 17.844 -42.781 -8.336 1 89.38 156 VAL B C 1
ATOM 10182 O O . VAL B 1 156 ? 16.625 -42.594 -8.172 1 89.38 156 VAL B O 1
ATOM 10185 N N . ASP B 1 157 ? 18.688 -43 -7.395 1 88.12 157 ASP B N 1
ATOM 10186 C CA . ASP B 1 157 ? 18.234 -43.031 -6.004 1 88.12 157 ASP B CA 1
ATOM 10187 C C . ASP B 1 157 ? 17.719 -41.656 -5.582 1 88.12 157 ASP B C 1
ATOM 10189 O O . ASP B 1 157 ? 16.703 -41.562 -4.875 1 88.12 157 ASP B O 1
ATOM 10193 N N . SER B 1 158 ? 18.453 -40.719 -5.957 1 82.56 158 SER B N 1
ATOM 10194 C CA . SER B 1 158 ? 18.016 -39.344 -5.66 1 82.56 158 SER B CA 1
ATOM 10195 C C . SER B 1 158 ? 16.688 -39.031 -6.324 1 82.56 158 SER B C 1
ATOM 10197 O O . SER B 1 158 ? 15.867 -38.312 -5.762 1 82.56 158 SER B O 1
ATOM 10199 N N . GLU B 1 159 ? 16.516 -39.438 -7.543 1 83.75 159 GLU B N 1
ATOM 10200 C CA . GLU B 1 159 ? 15.25 -39.25 -8.25 1 83.75 159 GLU B CA 1
ATOM 10201 C C . GLU B 1 159 ? 14.094 -39.906 -7.508 1 83.75 159 GLU B C 1
ATOM 10203 O O . GLU B 1 159 ? 12.992 -39.375 -7.438 1 83.75 159 GLU B O 1
ATOM 10208 N N . HIS B 1 160 ? 14.344 -41.125 -7.074 1 87.38 160 HIS B N 1
ATOM 10209 C CA . HIS B 1 160 ? 13.336 -41.812 -6.277 1 87.38 160 HIS B CA 1
ATOM 10210 C C . HIS B 1 160 ? 13.031 -41.062 -4.992 1 87.38 160 HIS B C 1
ATOM 10212 O O . HIS B 1 160 ? 11.867 -40.938 -4.594 1 87.38 160 HIS B O 1
ATOM 10218 N N . GLY B 1 161 ? 14.031 -40.594 -4.344 1 79.56 161 GLY B N 1
ATOM 10219 C CA . GLY B 1 161 ? 13.875 -39.844 -3.111 1 79.56 161 GLY B CA 1
ATOM 10220 C C . GLY B 1 161 ? 12.984 -38.625 -3.268 1 79.56 161 GLY B C 1
ATOM 10221 O O . GLY B 1 161 ? 12.273 -38.25 -2.336 1 79.56 161 GLY B O 1
ATOM 10222 N N . LYS B 1 162 ? 13.078 -38.062 -4.367 1 81.62 162 LYS B N 1
ATOM 10223 C CA . LYS B 1 162 ? 12.266 -36.875 -4.672 1 81.62 162 LYS B CA 1
ATOM 10224 C C . LYS B 1 162 ? 10.781 -37.219 -4.691 1 81.62 162 LYS B C 1
ATOM 10226 O O . LYS B 1 162 ? 9.938 -36.344 -4.449 1 81.62 162 LYS B O 1
ATOM 10231 N N . ASN B 1 163 ? 10.406 -38.531 -5.031 1 85.19 163 ASN B N 1
ATOM 10232 C CA . ASN B 1 163 ? 9.016 -38.875 -5.305 1 85.19 163 ASN B CA 1
ATOM 10233 C C . ASN B 1 163 ? 8.391 -39.625 -4.125 1 85.19 163 ASN B C 1
ATOM 10235 O O . ASN B 1 163 ? 7.227 -40.031 -4.188 1 85.19 163 ASN B O 1
ATOM 10239 N N . LEU B 1 164 ? 9.109 -39.75 -3.043 1 84.25 164 LEU B N 1
ATOM 10240 C CA . LEU B 1 164 ? 8.648 -40.562 -1.919 1 84.25 164 LEU B CA 1
ATOM 10241 C C . LEU B 1 164 ? 7.352 -40 -1.341 1 84.25 164 LEU B C 1
ATOM 10243 O O . LEU B 1 164 ? 6.504 -40.75 -0.856 1 84.25 164 LEU B O 1
ATOM 10247 N N . ASN B 1 165 ? 7.254 -38.719 -1.402 1 83.25 165 ASN B N 1
ATOM 10248 C CA . ASN B 1 165 ? 6.07 -38.094 -0.823 1 83.25 165 ASN B CA 1
ATOM 10249 C C . ASN B 1 165 ? 5.07 -37.688 -1.898 1 83.25 165 ASN B C 1
ATOM 10251 O O . ASN B 1 165 ? 4.203 -36.844 -1.656 1 83.25 165 ASN B O 1
ATOM 10255 N N . SER B 1 166 ? 5.152 -38.281 -3.078 1 87.31 166 SER B N 1
ATOM 10256 C CA . SER B 1 166 ? 4.223 -38 -4.164 1 87.31 166 SER B CA 1
ATOM 10257 C C . SER B 1 166 ? 3.064 -38.969 -4.172 1 87.31 166 SER B C 1
ATOM 10259 O O . SER B 1 166 ? 3.266 -40.188 -4.422 1 87.31 166 SER B O 1
ATOM 10261 N N . ASP B 1 167 ? 1.84 -38.5 -3.963 1 90 167 ASP B N 1
ATOM 10262 C CA . ASP B 1 167 ? 0.662 -39.344 -3.826 1 90 167 ASP B CA 1
ATOM 10263 C C . ASP B 1 167 ? 0.415 -40.156 -5.102 1 90 167 ASP B C 1
ATOM 10265 O O . ASP B 1 167 ? 0.058 -41.344 -5.039 1 90 167 ASP B O 1
ATOM 10269 N N . PRO B 1 168 ? 0.542 -39.562 -6.289 1 90.25 168 PRO B N 1
ATOM 10270 C CA . PRO B 1 168 ? 0.332 -40.375 -7.496 1 90.25 168 PRO B CA 1
ATOM 10271 C C . PRO B 1 168 ? 1.283 -41.562 -7.582 1 90.25 168 PRO B C 1
ATOM 10273 O O . PRO B 1 168 ? 0.873 -42.656 -7.977 1 90.25 168 PRO B O 1
ATOM 10276 N N . TRP B 1 169 ? 2.543 -41.406 -7.207 1 90.94 169 TRP B N 1
ATOM 10277 C CA . TRP B 1 169 ? 3.508 -42.5 -7.215 1 90.94 169 TRP B CA 1
ATOM 10278 C C . TRP B 1 169 ? 3.148 -43.531 -6.172 1 90.94 169 TRP B C 1
ATOM 10280 O O . TRP B 1 169 ? 3.236 -44.75 -6.434 1 90.94 169 TRP B O 1
ATOM 10290 N N . ARG B 1 170 ? 2.783 -43.031 -4.992 1 92.81 170 ARG B N 1
ATOM 10291 C CA . ARG B 1 170 ? 2.398 -43.938 -3.9 1 92.81 170 ARG B CA 1
ATOM 10292 C C . ARG B 1 170 ? 1.188 -44.781 -4.281 1 92.81 170 ARG B C 1
ATOM 10294 O O . ARG B 1 170 ? 1.196 -46 -4.102 1 92.81 170 ARG B O 1
ATOM 10301 N N . LYS B 1 171 ? 0.169 -44.156 -4.828 1 94.25 171 LYS B N 1
ATOM 10302 C CA . LYS B 1 171 ? -1.042 -44.875 -5.242 1 94.2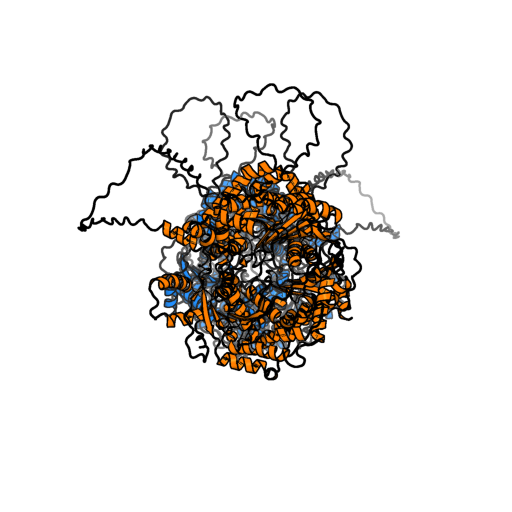5 171 LYS B CA 1
ATOM 10303 C C . LYS B 1 171 ? -0.74 -45.875 -6.332 1 94.25 171 LYS B C 1
ATOM 10305 O O . LYS B 1 171 ? -1.222 -47.031 -6.277 1 94.25 171 LYS B O 1
ATOM 10310 N N . GLN B 1 172 ? -0.04 -45.469 -7.34 1 92.94 172 GLN B N 1
ATOM 10311 C CA . GLN B 1 172 ? 0.299 -46.375 -8.438 1 92.94 172 GLN B CA 1
ATOM 10312 C C . GLN B 1 172 ? 1.029 -47.625 -7.934 1 92.94 172 GLN B C 1
ATOM 10314 O O . GLN B 1 172 ? 0.732 -48.75 -8.359 1 92.94 172 GLN B O 1
ATOM 10319 N N . GLN B 1 173 ? 1.983 -47.438 -7.031 1 93.69 173 GLN B N 1
ATOM 10320 C CA . GLN B 1 173 ? 2.742 -48.594 -6.527 1 93.69 173 GLN B CA 1
ATOM 10321 C C . GLN B 1 173 ? 1.858 -49.531 -5.695 1 93.69 173 GLN B C 1
ATOM 10323 O O . GLN B 1 173 ? 2.039 -50.75 -5.707 1 93.69 173 GLN B O 1
ATOM 10328 N N . VAL B 1 174 ? 0.91 -48.969 -4.941 1 95.44 174 VAL B N 1
ATOM 10329 C CA . VAL B 1 174 ? -0.023 -49.781 -4.184 1 95.44 174 VAL B CA 1
ATOM 10330 C C . VAL B 1 174 ? -0.863 -50.625 -5.145 1 95.44 174 VAL B C 1
ATOM 10332 O O . VAL B 1 174 ? -1.113 -51.812 -4.895 1 95.44 174 VAL B O 1
ATOM 10335 N N . ASN B 1 175 ? -1.367 -50 -6.191 1 94.69 175 ASN B N 1
ATOM 10336 C CA . ASN B 1 175 ? -2.119 -50.75 -7.203 1 94.69 175 ASN B CA 1
ATOM 10337 C C . ASN B 1 175 ? -1.302 -51.875 -7.793 1 94.69 175 ASN B C 1
ATOM 10339 O O . ASN B 1 175 ? -1.821 -52.969 -7.996 1 94.69 175 ASN B O 1
ATOM 10343 N N . LYS B 1 176 ? -0.081 -51.656 -8.039 1 93.94 176 LYS B N 1
ATOM 10344 C CA . LYS B 1 176 ? 0.825 -52.688 -8.57 1 93.94 176 LYS B CA 1
ATOM 10345 C C . LYS B 1 176 ? 1.083 -53.781 -7.551 1 93.94 176 LYS B C 1
ATOM 10347 O O . LYS B 1 176 ? 1.007 -54.969 -7.879 1 93.94 176 LYS B O 1
ATOM 10352 N N . SER B 1 177 ? 1.33 -53.344 -6.332 1 94.62 177 SER B N 1
ATOM 10353 C CA . SER B 1 177 ? 1.708 -54.281 -5.281 1 94.62 177 SER B CA 1
ATOM 10354 C C . SER B 1 177 ? 0.551 -55.219 -4.922 1 94.62 177 SER B C 1
ATOM 10356 O O . SER B 1 177 ? 0.762 -56.281 -4.359 1 94.62 177 SER B O 1
ATOM 10358 N N . THR B 1 178 ? -0.641 -54.781 -5.219 1 95.25 178 THR B N 1
ATOM 10359 C CA . THR B 1 178 ? -1.812 -55.562 -4.871 1 95.25 178 THR B CA 1
ATOM 10360 C C . THR B 1 178 ? -2.336 -56.344 -6.09 1 95.25 178 THR B C 1
ATOM 10362 O O . THR B 1 178 ? -3.449 -56.844 -6.066 1 95.25 178 THR B O 1
ATOM 10365 N N . ALA B 1 179 ? -1.635 -56.344 -7.176 1 95.44 179 ALA B N 1
ATOM 10366 C CA . ALA B 1 179 ? -1.985 -57.062 -8.398 1 95.44 179 ALA B CA 1
ATOM 10367 C C . ALA B 1 179 ? -1.384 -58.469 -8.398 1 95.44 179 ALA B C 1
ATOM 10369 O O . ALA B 1 179 ? -0.856 -58.938 -7.379 1 95.44 179 ALA B O 1
ATOM 10370 N N . ASN B 1 180 ? -1.555 -59.188 -9.57 1 95.81 180 ASN B N 1
ATOM 10371 C CA . ASN B 1 180 ? -0.996 -60.531 -9.75 1 95.81 180 ASN B CA 1
ATOM 10372 C C . ASN B 1 180 ? 0.515 -60.531 -9.539 1 95.81 180 ASN B C 1
ATOM 10374 O O . ASN B 1 180 ? 1.261 -59.969 -10.336 1 95.81 180 ASN B O 1
ATOM 10378 N N . PRO B 1 181 ? 0.977 -61.125 -8.406 1 92.81 181 PRO B N 1
ATOM 10379 C CA . PRO B 1 181 ? 2.404 -61.094 -8.078 1 92.81 181 PRO B CA 1
ATOM 10380 C C . PRO B 1 181 ? 3.275 -61.75 -9.148 1 92.81 181 PRO B C 1
ATOM 10382 O O . PRO B 1 181 ? 4.473 -61.469 -9.227 1 92.81 181 PRO B O 1
ATOM 10385 N N . ASP B 1 182 ? 2.662 -62.531 -9.93 1 92.25 182 ASP B N 1
ATOM 10386 C CA . ASP B 1 182 ? 3.428 -63.219 -10.969 1 92.25 182 ASP B CA 1
ATOM 10387 C C . ASP B 1 182 ? 3.512 -62.406 -12.242 1 92.25 182 ASP B C 1
ATOM 10389 O O . ASP B 1 182 ? 4.312 -62.688 -13.133 1 92.25 182 ASP B O 1
ATOM 10393 N N . HIS B 1 183 ? 2.693 -61.438 -12.344 1 93.62 183 HIS B N 1
ATOM 10394 C CA . HIS B 1 183 ? 2.74 -60.562 -13.516 1 93.62 183 HIS B CA 1
ATOM 10395 C C . HIS B 1 183 ? 3.801 -59.5 -13.352 1 93.62 183 HIS B C 1
ATOM 10397 O O . HIS B 1 183 ? 3.92 -58.906 -12.273 1 93.62 183 HIS B O 1
ATOM 10403 N N . PRO B 1 184 ? 4.574 -59.156 -14.359 1 93.69 184 PRO B N 1
ATOM 10404 C CA . PRO B 1 184 ? 5.645 -58.156 -14.25 1 93.69 184 PRO B CA 1
ATOM 10405 C C . PRO B 1 184 ? 5.121 -56.75 -13.883 1 93.69 184 PRO B C 1
ATOM 10407 O O . PRO B 1 184 ? 5.871 -55.938 -13.352 1 93.69 184 PRO B O 1
ATOM 10410 N N . TRP B 1 185 ? 3.846 -56.531 -14.133 1 93.06 185 TRP B N 1
ATOM 10411 C CA . TRP B 1 185 ? 3.262 -55.25 -13.828 1 93.06 185 TRP B CA 1
ATOM 10412 C C . TRP B 1 185 ? 3.326 -54.938 -12.328 1 93.06 185 TRP B C 1
ATOM 10414 O O . TRP B 1 185 ? 3.369 -53.781 -11.914 1 93.06 185 TRP B O 1
ATOM 10424 N N . SER B 1 186 ? 3.363 -55.906 -11.492 1 93.94 186 SER B N 1
ATOM 10425 C CA . SER B 1 186 ? 3.324 -55.75 -10.039 1 93.94 186 SER B CA 1
ATOM 10426 C C . SER B 1 186 ? 4.684 -55.344 -9.492 1 93.94 186 SER B C 1
ATOM 10428 O O . SER B 1 186 ? 4.793 -54.906 -8.344 1 93.94 186 SER B O 1
ATOM 10430 N N . ARG B 1 187 ? 5.68 -55.344 -10.289 1 92.12 187 ARG B N 1
ATOM 10431 C CA . ARG B 1 187 ? 7.047 -55.125 -9.828 1 92.12 187 ARG B CA 1
ATOM 10432 C C . ARG B 1 187 ? 7.359 -53.656 -9.695 1 92.12 187 ARG B C 1
ATOM 10434 O O . ARG B 1 187 ? 6.68 -52.812 -10.289 1 92.12 187 ARG B O 1
ATOM 10441 N N . PHE B 1 188 ? 8.406 -53.344 -8.836 1 93.75 188 PHE B N 1
ATOM 10442 C CA . PHE B 1 188 ? 8.945 -52 -8.695 1 93.75 188 PHE B CA 1
ATOM 10443 C C . PHE B 1 188 ? 9.742 -51.594 -9.938 1 93.75 188 PHE B C 1
ATOM 10445 O O . PHE B 1 188 ? 10.539 -52.406 -10.445 1 93.75 188 PHE B O 1
ATOM 10452 N N . SER B 1 189 ? 9.484 -50.375 -10.492 1 91.75 189 SER B N 1
ATOM 10453 C CA . SER B 1 189 ? 10.016 -50.094 -11.82 1 91.75 189 SER B CA 1
ATOM 10454 C C . SER B 1 189 ? 11 -48.938 -11.773 1 91.75 189 SER B C 1
ATOM 10456 O O . SER B 1 189 ? 11.75 -48.688 -12.727 1 91.75 189 SER B O 1
ATOM 10458 N N . THR B 1 190 ? 11.125 -48.094 -10.766 1 91.62 190 THR B N 1
ATOM 10459 C CA . THR B 1 190 ? 11.945 -46.875 -10.75 1 91.62 190 THR B CA 1
ATOM 10460 C C . THR B 1 190 ? 13.398 -47.219 -10.43 1 91.62 190 THR B C 1
ATOM 10462 O O . THR B 1 190 ? 14.312 -46.719 -11.094 1 91.62 190 THR B O 1
ATOM 10465 N N . GLY B 1 191 ? 13.641 -48.062 -9.422 1 92.75 191 GLY B N 1
ATOM 10466 C CA . GLY B 1 191 ? 14.984 -48.438 -9 1 92.75 191 GLY B CA 1
ATOM 10467 C C . GLY B 1 191 ? 15.516 -47.594 -7.867 1 92.75 191 GLY B C 1
ATOM 10468 O O . GLY B 1 191 ? 15.172 -46.406 -7.754 1 92.75 191 GLY B O 1
ATOM 10469 N N . THR B 1 192 ? 16.25 -48.125 -7.031 1 92.69 192 THR B N 1
ATOM 10470 C CA . THR B 1 192 ? 16.953 -47.5 -5.93 1 92.69 192 THR B CA 1
ATOM 10471 C C . THR B 1 192 ? 18.391 -48.031 -5.84 1 92.69 192 THR B C 1
ATOM 10473 O O . THR B 1 192 ? 18.766 -48.938 -6.555 1 92.69 192 THR B O 1
ATOM 10476 N N . ARG B 1 193 ? 19.188 -47.281 -5.051 1 91.69 193 ARG B N 1
ATOM 10477 C CA . ARG B 1 193 ? 20.547 -47.781 -4.84 1 91.69 193 ARG B CA 1
ATOM 10478 C C . ARG B 1 193 ? 20.516 -49.219 -4.316 1 91.69 193 ARG B C 1
ATOM 10480 O O . ARG B 1 193 ? 21.359 -50.031 -4.707 1 91.69 193 ARG B O 1
ATOM 10487 N N . HIS B 1 194 ? 19.609 -49.531 -3.521 1 91.19 194 HIS B N 1
ATOM 10488 C CA . HIS B 1 194 ? 19.5 -50.844 -2.957 1 91.19 194 HIS B CA 1
ATOM 10489 C C . HIS B 1 194 ? 19.156 -51.875 -4.035 1 91.19 194 HIS B C 1
ATOM 10491 O O . HIS B 1 194 ? 19.766 -52.938 -4.113 1 91.19 194 HIS B O 1
ATOM 10497 N N . THR B 1 195 ? 18.188 -51.625 -4.93 1 93.81 195 THR B N 1
ATOM 10498 C CA . THR B 1 195 ? 17.688 -52.625 -5.891 1 93.81 195 THR B CA 1
ATOM 10499 C C . THR B 1 195 ? 18.656 -52.75 -7.066 1 93.81 195 THR B C 1
ATOM 10501 O O . THR B 1 195 ? 18.656 -53.781 -7.746 1 93.81 195 THR B O 1
ATOM 10504 N N . LEU B 1 196 ? 19.484 -51.719 -7.324 1 94.81 196 LEU B N 1
ATOM 10505 C CA . LEU B 1 196 ? 20.266 -51.719 -8.562 1 94.81 196 LEU B CA 1
ATOM 10506 C C . LEU B 1 196 ? 21.734 -51.938 -8.273 1 94.81 196 LEU B C 1
ATOM 10508 O O . LEU B 1 196 ? 22.5 -52.281 -9.172 1 94.81 196 LEU B O 1
ATOM 10512 N N . TYR B 1 197 ? 22.203 -51.688 -7.066 1 93.75 197 TYR B N 1
ATOM 10513 C CA . TYR B 1 197 ? 23.641 -51.719 -6.812 1 93.75 197 TYR B CA 1
ATOM 10514 C C . TYR B 1 197 ? 23.953 -52.562 -5.582 1 93.75 197 TYR B C 1
ATOM 10516 O O . TYR B 1 197 ? 24.438 -53.688 -5.703 1 93.75 197 TYR B O 1
ATOM 10524 N N . ASP B 1 198 ? 23.453 -52.188 -4.332 1 92.94 198 ASP B N 1
ATOM 10525 C CA . ASP B 1 198 ? 23.812 -52.875 -3.09 1 92.94 198 ASP B CA 1
ATOM 10526 C C . ASP B 1 198 ? 23.25 -54.281 -3.043 1 92.94 198 ASP B C 1
ATOM 10528 O O . ASP B 1 198 ? 23.953 -55.219 -2.66 1 92.94 198 ASP B O 1
ATOM 10532 N N . GLY B 1 199 ? 22.016 -54.406 -3.307 1 89.56 199 GLY B N 1
ATOM 10533 C CA . GLY B 1 199 ? 21.375 -55.719 -3.291 1 89.56 199 GLY B CA 1
ATOM 10534 C C . GLY B 1 199 ? 22 -56.719 -4.254 1 89.56 199 GLY B C 1
ATOM 10535 O O . GLY B 1 199 ? 22.453 -57.781 -3.844 1 89.56 199 GLY B O 1
ATOM 10536 N N . PRO B 1 200 ? 22.047 -56.312 -5.457 1 92 200 PRO B N 1
ATOM 10537 C CA . PRO B 1 200 ? 22.656 -57.188 -6.453 1 92 200 PRO B CA 1
ATOM 10538 C C . PRO B 1 200 ? 24.094 -57.562 -6.109 1 92 200 PRO B C 1
ATOM 10540 O O . PRO B 1 200 ? 24.5 -58.719 -6.246 1 92 200 PRO B O 1
ATOM 10543 N N . LEU B 1 201 ? 24.922 -56.625 -5.738 1 91.25 201 LEU B N 1
ATOM 10544 C CA . LEU B 1 201 ? 26.312 -56.906 -5.355 1 91.25 201 LEU B CA 1
ATOM 10545 C C . LEU B 1 201 ? 26.359 -57.938 -4.23 1 91.25 201 LEU B C 1
ATOM 10547 O O . LEU B 1 201 ? 27.203 -58.844 -4.25 1 91.25 201 LEU B O 1
ATOM 10551 N N . ALA B 1 202 ? 25.469 -57.75 -3.262 1 91.62 202 ALA B N 1
ATOM 10552 C CA . ALA B 1 202 ? 25.406 -58.688 -2.145 1 91.62 202 ALA B CA 1
ATOM 10553 C C . ALA B 1 202 ? 25 -60.094 -2.623 1 91.62 202 ALA B C 1
ATOM 10555 O O . ALA B 1 202 ? 25.438 -61.094 -2.055 1 91.62 202 ALA B O 1
ATOM 10556 N N . ALA B 1 203 ? 24.312 -60.188 -3.643 1 92.06 203 ALA B N 1
ATOM 10557 C CA . ALA B 1 203 ? 23.844 -61.438 -4.191 1 92.06 203 ALA B CA 1
ATOM 10558 C C . ALA B 1 203 ? 24.828 -62 -5.219 1 92.06 203 ALA B C 1
ATOM 10560 O O . ALA B 1 203 ? 24.594 -63.062 -5.816 1 92.06 203 ALA B O 1
ATOM 10561 N N . GLY B 1 204 ? 25.875 -61.281 -5.52 1 89.25 204 GLY B N 1
ATOM 10562 C CA . GLY B 1 204 ? 26.953 -61.75 -6.402 1 89.25 204 GLY B CA 1
ATOM 10563 C C . GLY B 1 204 ? 26.734 -61.344 -7.848 1 89.25 204 GLY B C 1
ATOM 10564 O O . GLY B 1 204 ? 27.359 -61.906 -8.75 1 89.25 204 GLY B O 1
ATOM 10565 N N . SER B 1 205 ? 25.844 -60.438 -8.078 1 92.06 205 SER B N 1
ATOM 10566 C CA . SER B 1 205 ? 25.578 -59.969 -9.438 1 92.06 205 SER B CA 1
ATOM 10567 C C . SER B 1 205 ? 26.203 -58.594 -9.68 1 92.06 205 SER B C 1
ATOM 10569 O O . SER B 1 205 ? 26.219 -57.75 -8.789 1 92.06 205 SER B O 1
ATOM 10571 N N . ASP B 1 206 ? 26.781 -58.469 -10.859 1 92.44 206 ASP B N 1
ATOM 10572 C CA . ASP B 1 206 ? 27.422 -57.219 -11.234 1 92.44 206 ASP B CA 1
ATOM 10573 C C . ASP B 1 206 ? 26.422 -56.281 -11.93 1 92.44 206 ASP B C 1
ATOM 10575 O O . ASP B 1 206 ? 25.906 -56.594 -13 1 92.44 206 ASP B O 1
ATOM 10579 N N . PRO B 1 207 ? 26.172 -55.094 -11.344 1 93.69 207 PRO B N 1
ATOM 10580 C CA . PRO B 1 207 ? 25.219 -54.125 -11.938 1 93.69 207 PRO B CA 1
ATOM 10581 C C . PRO B 1 207 ? 25.594 -53.75 -13.359 1 93.69 207 PRO B C 1
ATOM 10583 O O . PRO B 1 207 ? 24.719 -53.562 -14.211 1 93.69 207 PRO B O 1
ATOM 10586 N N . ARG B 1 208 ? 26.875 -53.5 -13.672 1 94.69 208 ARG B N 1
ATOM 10587 C CA . ARG B 1 208 ? 27.297 -53.125 -15.016 1 94.69 208 ARG B CA 1
ATOM 10588 C C . ARG B 1 208 ? 26.969 -54.219 -16.016 1 94.69 208 ARG B C 1
ATOM 10590 O O . ARG B 1 208 ? 26.453 -53.938 -17.109 1 94.69 208 ARG B O 1
ATOM 10597 N N . ALA B 1 209 ? 27.312 -55.469 -15.648 1 94.81 209 ALA B N 1
ATOM 10598 C CA . ALA B 1 209 ? 27.016 -56.594 -16.516 1 94.81 209 ALA B CA 1
ATOM 10599 C C . ALA B 1 209 ? 25.516 -56.719 -16.781 1 94.81 209 ALA B C 1
ATOM 10601 O O . ALA B 1 209 ? 25.109 -57.062 -17.891 1 94.81 209 ALA B O 1
ATOM 10602 N N . ALA B 1 210 ? 24.781 -56.469 -15.766 1 95.38 210 ALA B N 1
ATOM 10603 C CA . ALA B 1 210 ? 23.328 -56.531 -15.906 1 95.38 210 ALA B CA 1
ATOM 10604 C C . ALA B 1 210 ? 22.828 -55.5 -16.938 1 95.38 210 ALA B C 1
ATOM 10606 O O . ALA B 1 210 ? 21.922 -55.812 -17.719 1 95.38 210 ALA B O 1
ATOM 10607 N N . VAL B 1 211 ? 23.359 -54.312 -16.969 1 95.69 211 VAL B N 1
ATOM 10608 C CA . VAL B 1 211 ? 23 -53.281 -17.922 1 95.69 211 VAL B CA 1
ATOM 10609 C C . VAL B 1 211 ? 23.391 -53.719 -19.328 1 95.69 211 VAL B C 1
ATOM 10611 O O . VAL B 1 211 ? 22.625 -53.562 -20.281 1 95.69 211 VAL B O 1
ATOM 10614 N N . VAL B 1 212 ? 24.625 -54.25 -19.438 1 94.38 212 VAL B N 1
ATOM 10615 C CA . VAL B 1 212 ? 25.125 -54.688 -20.734 1 94.38 212 VAL B CA 1
ATOM 10616 C C . VAL B 1 212 ? 24.266 -55.844 -21.266 1 94.38 212 VAL B C 1
ATOM 10618 O O . VAL B 1 212 ? 23.906 -55.875 -22.438 1 94.38 212 VAL B O 1
ATOM 10621 N N . ASP B 1 213 ? 23.953 -56.719 -20.391 1 94.94 213 ASP B N 1
ATOM 10622 C CA . ASP B 1 213 ? 23.125 -57.844 -20.766 1 94.94 213 ASP B CA 1
ATOM 10623 C C . ASP B 1 213 ? 21.734 -57.406 -21.188 1 94.94 213 ASP B C 1
ATOM 10625 O O . ASP B 1 213 ? 21.172 -57.906 -22.156 1 94.94 213 ASP B O 1
ATOM 10629 N N . PHE B 1 214 ? 21.141 -56.5 -20.438 1 95.94 214 PHE B N 1
ATOM 10630 C CA . PHE B 1 214 ? 19.828 -56 -20.766 1 95.94 214 PHE B CA 1
ATOM 10631 C C . PHE B 1 214 ? 19.812 -55.312 -22.141 1 95.94 214 PHE B C 1
ATOM 10633 O O . PHE B 1 214 ? 18.922 -55.562 -22.938 1 95.94 214 PHE B O 1
ATOM 10640 N N . HIS B 1 215 ? 20.781 -54.469 -22.375 1 94.69 215 HIS B N 1
ATOM 10641 C CA . HIS B 1 215 ? 20.906 -53.812 -23.672 1 94.69 215 HIS B CA 1
ATOM 10642 C C . HIS B 1 215 ? 21.062 -54.812 -24.797 1 94.69 215 HIS B C 1
ATOM 10644 O O . HIS B 1 215 ? 20.406 -54.719 -25.828 1 94.69 215 HIS B O 1
ATOM 10650 N N . SER B 1 216 ? 21.906 -55.781 -24.578 1 93.19 216 SER B N 1
ATOM 10651 C CA . SER B 1 216 ? 22.188 -56.812 -25.578 1 93.19 216 SER B CA 1
ATOM 10652 C C . SER B 1 216 ? 20.953 -57.656 -25.859 1 93.19 216 SER B C 1
ATOM 10654 O O . SER B 1 216 ? 20.719 -58.094 -26.984 1 93.19 216 SER B O 1
ATOM 10656 N N . ALA B 1 217 ? 20.219 -57.812 -24.891 1 94.12 217 ALA B N 1
ATOM 10657 C CA . ALA B 1 217 ? 19.078 -58.719 -24.984 1 94.12 217 ALA B CA 1
ATOM 10658 C C . ALA B 1 217 ? 17.875 -58 -25.625 1 94.12 217 ALA B C 1
ATOM 10660 O O . ALA B 1 217 ? 17.062 -58.656 -26.297 1 94.12 217 ALA B O 1
ATOM 10661 N N . HIS B 1 218 ? 17.766 -56.75 -25.469 1 95.62 218 HIS B N 1
ATOM 10662 C CA . HIS B 1 218 ? 16.484 -56.125 -25.781 1 95.62 218 HIS B CA 1
ATOM 10663 C C . HIS B 1 218 ? 16.609 -55.062 -26.859 1 95.62 218 HIS B C 1
ATOM 10665 O O . HIS B 1 218 ? 15.641 -54.719 -27.531 1 95.62 218 HIS B O 1
ATOM 10671 N N . TYR B 1 219 ? 17.734 -54.438 -27.016 1 96.38 219 TYR B N 1
ATOM 10672 C CA . TYR B 1 219 ? 17.891 -53.375 -28 1 96.38 219 TYR B CA 1
ATOM 10673 C C . TYR B 1 219 ? 18.25 -53.938 -29.359 1 96.38 219 TYR B C 1
ATOM 10675 O O . TYR B 1 219 ? 19.281 -54.594 -29.531 1 96.38 219 TYR B O 1
ATOM 10683 N N . SER B 1 220 ? 17.328 -53.812 -30.281 1 96.88 220 SER B N 1
ATOM 10684 C CA . SER B 1 220 ? 17.438 -54.281 -31.641 1 96.88 220 SER B CA 1
ATOM 10685 C C . SER B 1 220 ? 16.719 -53.375 -32.625 1 96.88 220 SER B C 1
ATOM 10687 O O . SER B 1 220 ? 15.734 -52.719 -32.281 1 96.88 220 SER B O 1
ATOM 10689 N N . ALA B 1 221 ? 17.203 -53.344 -33.844 1 96.62 221 ALA B N 1
ATOM 10690 C CA . ALA B 1 221 ? 16.656 -52.438 -34.844 1 96.62 221 ALA B CA 1
ATOM 10691 C C . ALA B 1 221 ? 15.18 -52.719 -35.094 1 96.62 221 ALA B C 1
ATOM 10693 O O . ALA B 1 221 ? 14.391 -51.812 -35.312 1 96.62 221 ALA B O 1
ATOM 10694 N N . ASP B 1 222 ? 14.82 -54 -35.062 1 94.44 222 ASP B N 1
ATOM 10695 C CA . ASP B 1 222 ? 13.445 -54.375 -35.375 1 94.44 222 ASP B CA 1
ATOM 10696 C C . ASP B 1 222 ? 12.523 -54 -34.219 1 94.44 222 ASP B C 1
ATOM 10698 O O . ASP B 1 222 ? 11.297 -54.125 -34.312 1 94.44 222 ASP B O 1
ATOM 10702 N N . ARG B 1 223 ? 13.078 -53.5 -33.062 1 96.12 223 ARG B N 1
ATOM 10703 C CA . ARG B 1 223 ? 12.297 -53 -31.922 1 96.12 223 ARG B CA 1
ATOM 10704 C C . ARG B 1 223 ? 12.391 -51.5 -31.797 1 96.12 223 ARG B C 1
ATOM 10706 O O . ARG B 1 223 ? 11.984 -50.938 -30.781 1 96.12 223 ARG B O 1
ATOM 10713 N N . CYS B 1 224 ? 12.914 -50.938 -32.844 1 97.06 224 CYS B N 1
ATOM 10714 C CA . CYS B 1 224 ? 13.141 -49.5 -32.75 1 97.06 224 CYS B CA 1
ATOM 10715 C C . CYS B 1 224 ? 12.305 -48.75 -33.812 1 97.06 224 CYS B C 1
ATOM 10717 O O . CYS B 1 224 ? 12.094 -49.281 -34.906 1 97.06 224 CYS B O 1
ATOM 10719 N N . CYS B 1 225 ? 11.766 -47.656 -33.438 1 97.75 225 CYS B N 1
ATOM 10720 C CA . CYS B 1 225 ? 11.125 -46.688 -34.344 1 97.75 225 CYS B CA 1
ATOM 10721 C C . CYS B 1 225 ? 11.742 -45.312 -34.188 1 97.75 225 CYS B C 1
ATOM 10723 O O . CYS B 1 225 ? 11.914 -44.812 -33.062 1 97.75 225 CYS B O 1
ATOM 10725 N N . LEU B 1 226 ? 12.078 -44.688 -35.281 1 98.44 226 LEU B N 1
ATOM 10726 C CA . LEU B 1 226 ? 12.734 -43.375 -35.281 1 98.44 226 LEU B CA 1
ATOM 10727 C C . LEU B 1 226 ? 11.891 -42.344 -35.969 1 98.44 226 LEU B C 1
ATOM 10729 O O . LEU B 1 226 ? 11.328 -42.594 -37.031 1 98.44 226 LEU B O 1
ATOM 10733 N N . ALA B 1 227 ? 11.664 -41.188 -35.375 1 98.5 227 ALA B N 1
ATOM 10734 C CA . ALA B 1 227 ? 11.062 -40.031 -36.031 1 98.5 227 ALA B CA 1
ATOM 10735 C C . ALA B 1 227 ? 12.047 -38.844 -36.062 1 98.5 227 ALA B C 1
ATOM 10737 O O . ALA B 1 227 ? 12.703 -38.562 -35.062 1 98.5 227 ALA B O 1
ATOM 10738 N N . VAL B 1 228 ? 12.242 -38.219 -37.156 1 98.5 228 VAL B N 1
ATOM 10739 C CA . VAL B 1 228 ? 13.164 -37.094 -37.344 1 98.5 228 VAL B CA 1
ATOM 10740 C C . VAL B 1 228 ? 12.453 -35.938 -38.031 1 98.5 228 VAL B C 1
ATOM 10742 O O . VAL B 1 228 ? 11.828 -36.156 -39.094 1 98.5 228 VAL B O 1
ATOM 10745 N N . LEU B 1 229 ? 12.414 -34.844 -37.438 1 98.06 229 LEU B N 1
ATOM 10746 C CA . LEU B 1 229 ? 11.875 -33.625 -38 1 98.06 229 LEU B CA 1
ATOM 10747 C C . LEU B 1 229 ? 12.984 -32.625 -38.312 1 98.06 229 LEU B C 1
ATOM 10749 O O . LEU B 1 229 ? 13.82 -32.344 -37.438 1 98.06 229 LEU B O 1
ATOM 10753 N N . GLY B 1 230 ? 13.117 -32.125 -39.469 1 96.94 230 GLY B N 1
ATOM 10754 C CA . GLY B 1 230 ? 14.125 -31.172 -39.875 1 96.94 230 GLY B CA 1
ATOM 10755 C C . GLY B 1 230 ? 13.602 -30.156 -40.875 1 96.94 230 GLY B C 1
ATOM 10756 O O . GLY B 1 230 ? 12.5 -30.297 -41.406 1 96.94 230 GLY B O 1
ATOM 10757 N N . ARG B 1 231 ? 14.391 -29.109 -41.031 1 95.06 231 ARG B N 1
ATOM 10758 C CA . ARG B 1 231 ? 14.094 -28.094 -42.031 1 95.06 231 ARG B CA 1
ATOM 10759 C C . ARG B 1 231 ? 14.414 -28.594 -43.438 1 95.06 231 ARG B C 1
ATOM 10761 O O . ARG B 1 231 ? 13.82 -28.125 -44.406 1 95.06 231 ARG B O 1
ATOM 10768 N N . GLN B 1 232 ? 15.289 -29.578 -43.562 1 94.94 232 GLN B N 1
ATOM 10769 C CA . GLN B 1 232 ? 15.781 -30.125 -44.844 1 94.94 232 GLN B CA 1
ATOM 10770 C C . GLN B 1 232 ? 14.672 -30.844 -45.594 1 94.94 232 GLN B C 1
ATOM 10772 O O . GLN B 1 232 ? 13.742 -31.375 -44.969 1 94.94 232 GLN B O 1
ATOM 10777 N N . PRO B 1 233 ? 14.844 -30.859 -46.938 1 95.69 233 PRO B N 1
ATOM 10778 C CA . PRO B 1 233 ? 13.898 -31.672 -47.688 1 95.69 233 PRO B CA 1
ATOM 10779 C C . PRO B 1 233 ? 13.984 -33.156 -47.375 1 95.69 233 PRO B C 1
ATOM 10781 O O . PRO B 1 233 ? 15.008 -33.625 -46.875 1 95.69 233 PRO B O 1
ATOM 10784 N N . LEU B 1 234 ? 13 -33.906 -47.656 1 96.06 234 LEU B N 1
ATOM 10785 C CA . LEU B 1 234 ? 12.875 -35.281 -47.281 1 96.06 234 LEU B CA 1
ATOM 10786 C C . LEU B 1 234 ? 14.047 -36.125 -47.812 1 96.06 234 LEU B C 1
ATOM 10788 O O . LEU B 1 234 ? 14.539 -37 -47.125 1 96.06 234 LEU B O 1
ATOM 10792 N N . GLN B 1 235 ? 14.461 -35.844 -49 1 95.19 235 GLN B N 1
ATOM 10793 C CA . GLN B 1 235 ? 15.562 -36.594 -49.594 1 95.19 235 GLN B CA 1
ATOM 10794 C C . GLN B 1 235 ? 16.844 -36.375 -48.781 1 95.19 235 GLN B C 1
ATOM 10796 O O . GLN B 1 235 ? 17.594 -37.312 -48.5 1 95.19 235 GLN B O 1
ATOM 10801 N N . GLU B 1 236 ? 17.062 -35.188 -48.469 1 96.38 236 GLU B N 1
ATOM 10802 C CA . GLU B 1 236 ? 18.234 -34.844 -47.688 1 96.38 236 GLU B CA 1
ATOM 10803 C C . GLU B 1 236 ? 18.172 -35.5 -46.312 1 96.38 236 GLU B C 1
ATOM 10805 O O . GLU B 1 236 ? 19.188 -35.969 -45.781 1 96.38 236 GLU B O 1
ATOM 10810 N N . LEU B 1 237 ? 17.031 -35.438 -45.688 1 97.5 237 LEU B N 1
ATOM 10811 C CA . LEU B 1 237 ? 16.859 -36.062 -44.375 1 97.5 237 LEU B CA 1
ATOM 10812 C C . LEU B 1 237 ? 17.125 -37.562 -44.469 1 97.5 237 LEU B C 1
ATOM 10814 O O . LEU B 1 237 ? 17.734 -38.156 -43.594 1 97.5 237 LEU B O 1
ATOM 10818 N N . GLN B 1 238 ? 16.609 -38.219 -45.531 1 96.31 238 GLN B N 1
ATOM 10819 C CA . GLN B 1 238 ? 16.844 -39.656 -45.719 1 96.31 238 GLN B CA 1
ATOM 10820 C C . GLN B 1 238 ? 18.328 -39.969 -45.875 1 96.31 238 GLN B C 1
ATOM 10822 O O . GLN B 1 238 ? 18.812 -40.938 -45.312 1 96.31 238 GLN B O 1
ATOM 10827 N N . ASP B 1 239 ? 19.016 -39.125 -46.594 1 95.75 239 ASP B N 1
ATOM 10828 C CA . ASP B 1 239 ? 20.438 -39.344 -46.812 1 95.75 239 ASP B CA 1
ATOM 10829 C C . ASP B 1 239 ? 21.219 -39.156 -45.531 1 95.75 239 ASP B C 1
ATOM 10831 O O . ASP B 1 239 ? 22.281 -39.781 -45.344 1 95.75 239 ASP B O 1
ATOM 10835 N N . MET B 1 240 ? 20.703 -38.375 -44.656 1 96.06 240 MET B N 1
ATOM 10836 C CA . MET B 1 240 ? 21.328 -38.156 -43.344 1 96.06 240 MET B CA 1
ATOM 10837 C C . MET B 1 240 ? 21.062 -39.312 -42.406 1 96.06 240 MET B C 1
ATOM 10839 O O . MET B 1 240 ? 21.938 -39.719 -41.656 1 96.06 240 MET B O 1
ATOM 10843 N N . VAL B 1 241 ? 19.859 -39.844 -42.406 1 97.69 241 VAL B N 1
ATOM 10844 C CA . VAL B 1 241 ? 19.359 -40.75 -41.406 1 97.69 241 VAL B CA 1
ATOM 10845 C C . VAL B 1 241 ? 19.719 -42.188 -41.781 1 97.69 241 VAL B C 1
ATOM 10847 O O . VAL B 1 241 ? 20.188 -42.969 -40.938 1 97.69 241 VAL B O 1
ATOM 10850 N N . ALA B 1 242 ? 19.578 -42.625 -43 1 96.25 242 ALA B N 1
ATOM 10851 C CA . ALA B 1 242 ? 19.672 -44.031 -43.469 1 96.25 242 ALA B CA 1
ATOM 10852 C C . ALA B 1 242 ? 21.062 -44.594 -43.188 1 96.25 242 ALA B C 1
ATOM 10854 O O . ALA B 1 242 ? 21.188 -45.688 -42.625 1 96.25 242 ALA B O 1
ATOM 10855 N N . PRO B 1 243 ? 22.141 -43.875 -43.562 1 95.62 243 PRO B N 1
ATOM 10856 C CA . PRO B 1 243 ? 23.469 -44.438 -43.344 1 95.62 243 PRO B CA 1
ATOM 10857 C C . PRO B 1 243 ? 23.812 -44.594 -41.875 1 95.62 243 PRO B C 1
ATOM 10859 O O . PRO B 1 243 ? 24.562 -45.5 -41.5 1 95.62 243 PRO B O 1
ATOM 10862 N N . LEU B 1 244 ? 23.328 -43.781 -41.062 1 96.75 244 LEU B N 1
ATOM 10863 C CA . LEU B 1 244 ? 23.641 -43.781 -39.656 1 96.75 244 LEU B CA 1
ATOM 10864 C C . LEU B 1 244 ? 22.875 -44.875 -38.938 1 96.75 244 LEU B C 1
ATOM 10866 O O . LEU B 1 244 ? 23.469 -45.719 -38.25 1 96.75 244 LEU B O 1
ATOM 10870 N N . PHE B 1 245 ? 21.609 -45 -39.156 1 97.69 245 PHE B N 1
ATOM 10871 C CA . PHE B 1 245 ? 20.766 -45.844 -38.312 1 97.69 245 PHE B CA 1
ATOM 10872 C C . PHE B 1 245 ? 20.641 -47.219 -38.906 1 97.69 245 PHE B C 1
ATOM 10874 O O . PHE B 1 245 ? 20.141 -48.156 -38.25 1 97.69 245 PHE B O 1
ATOM 10881 N N . SER B 1 246 ? 21.078 -47.438 -40.125 1 96.31 246 SER B N 1
ATOM 10882 C CA . SER B 1 246 ? 21.141 -48.781 -40.688 1 96.31 246 SER B CA 1
ATOM 10883 C C . SER B 1 246 ? 22.219 -49.625 -40 1 96.31 246 SER B C 1
ATOM 10885 O O . SER B 1 246 ? 22.234 -50.844 -40.125 1 96.31 246 SER B O 1
ATOM 10887 N N . GLN B 1 247 ? 23.031 -48.906 -39.219 1 95.62 247 GLN B N 1
ATOM 10888 C CA . GLN B 1 247 ? 24.125 -49.594 -38.531 1 95.62 247 GLN B CA 1
ATOM 10889 C C . GLN B 1 247 ? 23.641 -50.188 -37.219 1 95.62 247 GLN B C 1
ATOM 10891 O O . GLN B 1 247 ? 24.344 -50.969 -36.594 1 95.62 247 GLN B O 1
ATOM 10896 N N . VAL B 1 248 ? 22.469 -49.844 -36.781 1 97 248 VAL B N 1
ATOM 10897 C CA . VAL B 1 248 ? 21.922 -50.438 -35.562 1 97 248 VAL B CA 1
ATOM 10898 C C . VAL B 1 248 ? 21.734 -51.938 -35.75 1 97 248 VAL B C 1
ATOM 10900 O O . VAL B 1 248 ? 21.125 -52.375 -36.719 1 97 248 VAL B O 1
ATOM 10903 N N . PRO B 1 249 ? 22.234 -52.719 -34.844 1 96.12 249 PRO B N 1
ATOM 10904 C CA . PRO B 1 249 ? 22.156 -54.188 -34.969 1 96.12 249 PRO B CA 1
ATOM 10905 C C . PRO B 1 249 ? 20.719 -54.688 -35 1 96.12 249 PRO B C 1
ATOM 10907 O O . PRO B 1 249 ? 19.875 -54.219 -34.219 1 96.12 249 PRO B O 1
ATOM 10910 N N . ASN B 1 250 ? 20.422 -55.531 -35.938 1 96.38 250 ASN B N 1
ATOM 10911 C CA . ASN B 1 250 ? 19.172 -56.25 -36 1 96.38 250 ASN B CA 1
ATOM 10912 C C . ASN B 1 250 ? 19.328 -57.688 -35.469 1 96.38 250 ASN B C 1
ATOM 10914 O O . ASN B 1 250 ? 19.906 -58.531 -36.156 1 96.38 250 ASN B O 1
ATOM 10918 N N . LYS B 1 251 ? 18.797 -57.906 -34.375 1 95 251 LYS B N 1
ATOM 10919 C CA . LYS B 1 251 ? 18.922 -59.219 -33.75 1 95 251 LYS B CA 1
ATOM 10920 C C . LYS B 1 251 ? 17.688 -60.094 -33.969 1 95 251 LYS B C 1
ATOM 10922 O O . LYS B 1 251 ? 17.562 -61.188 -33.438 1 95 251 LYS B O 1
ATOM 10927 N N . ARG B 1 252 ? 16.766 -59.625 -34.75 1 93.69 252 ARG B N 1
ATOM 10928 C CA . ARG B 1 252 ? 15.531 -60.312 -35.156 1 93.69 252 ARG B CA 1
ATOM 10929 C C . ARG B 1 252 ? 14.742 -60.75 -33.906 1 93.69 252 ARG B C 1
ATOM 10931 O O . ARG B 1 252 ? 14.383 -61.906 -33.781 1 93.69 252 ARG B O 1
ATOM 10938 N N . LEU B 1 253 ? 14.562 -59.75 -33.125 1 93.69 253 LEU B N 1
ATOM 10939 C CA . LEU B 1 253 ? 13.82 -60 -31.875 1 93.69 253 LEU B CA 1
ATOM 10940 C C . LEU B 1 253 ? 12.336 -59.688 -32.062 1 93.69 253 LEU B C 1
ATOM 10942 O O . LEU B 1 253 ? 11.984 -58.719 -32.75 1 93.69 253 LEU B O 1
ATOM 10946 N N . SER B 1 254 ? 11.523 -60.594 -31.562 1 88.94 254 SER B N 1
ATOM 10947 C CA . SER B 1 254 ? 10.086 -60.312 -31.578 1 88.94 254 SER B CA 1
ATOM 10948 C C . SER B 1 254 ? 9.703 -59.312 -30.484 1 88.94 254 SER B C 1
ATOM 10950 O O . SER B 1 254 ? 10.406 -59.188 -29.484 1 88.94 254 SER B O 1
ATOM 10952 N N . ARG B 1 255 ? 8.617 -58.625 -30.672 1 89.31 255 ARG B N 1
ATOM 10953 C CA . ARG B 1 255 ? 8.086 -57.719 -29.641 1 89.31 255 ARG B CA 1
ATOM 10954 C C . ARG B 1 255 ? 7.77 -58.5 -28.359 1 89.31 255 ARG B C 1
ATOM 10956 O O . ARG B 1 255 ? 7.254 -59.625 -28.406 1 89.31 255 ARG B O 1
ATOM 10963 N N . PRO B 1 256 ? 8.164 -57.875 -27.281 1 90.62 256 PRO B N 1
ATOM 10964 C CA . PRO B 1 256 ? 7.781 -58.531 -26.031 1 90.62 256 PRO B CA 1
ATOM 10965 C C . PRO B 1 256 ? 6.27 -58.656 -25.859 1 90.62 256 PRO B C 1
ATOM 10967 O O . PRO B 1 256 ? 5.527 -57.719 -26.219 1 90.62 256 PRO B O 1
ATOM 10970 N N . GLN B 1 257 ? 5.828 -59.781 -25.406 1 90 257 GLN B N 1
ATOM 10971 C CA . GLN B 1 257 ? 4.41 -60.031 -25.172 1 90 257 GLN B CA 1
ATOM 10972 C C . GLN B 1 257 ? 4.137 -60.281 -23.688 1 90 257 GLN B C 1
ATOM 10974 O O . GLN B 1 257 ? 4.938 -60.938 -23.016 1 90 257 GLN B O 1
ATOM 10979 N N . PHE B 1 258 ? 3.066 -59.781 -23.234 1 92.5 258 PHE B N 1
ATOM 10980 C CA . PHE B 1 258 ? 2.68 -59.938 -21.828 1 92.5 258 PHE B CA 1
ATOM 10981 C C . PHE B 1 258 ? 1.224 -60.375 -21.719 1 92.5 258 PHE B C 1
ATOM 10983 O O . PHE B 1 258 ? 0.403 -60.031 -22.578 1 92.5 258 PHE B O 1
ATOM 10990 N N . SER B 1 259 ? 0.983 -61.094 -20.656 1 90.94 259 SER B N 1
ATOM 10991 C CA . SER B 1 259 ? -0.375 -61.562 -20.422 1 90.94 259 SER B CA 1
ATOM 10992 C C . SER B 1 259 ? -1.278 -60.438 -19.938 1 90.94 259 SER B C 1
ATOM 10994 O O . SER B 1 259 ? -0.797 -59.406 -19.406 1 90.94 259 SER B O 1
ATOM 10996 N N . ASP B 1 260 ? -2.561 -60.625 -20.156 1 89.62 260 ASP B N 1
ATOM 10997 C CA . ASP B 1 260 ? -3.52 -59.625 -19.688 1 89.62 260 ASP B CA 1
ATOM 10998 C C . ASP B 1 260 ? -3.994 -59.969 -18.266 1 89.62 260 ASP B C 1
ATOM 11000 O O . ASP B 1 260 ? -4.934 -59.344 -17.766 1 89.62 260 ASP B O 1
ATOM 11004 N N . SER B 1 261 ? -3.357 -60.938 -17.672 1 91.31 261 SER B N 1
ATOM 11005 C CA . SER B 1 261 ? -3.742 -61.312 -16.312 1 91.31 261 SER B CA 1
ATOM 11006 C C . SER B 1 261 ? -3.082 -60.438 -15.266 1 91.31 261 SER B C 1
ATOM 11008 O O . SER B 1 261 ? -2.348 -60.938 -14.406 1 91.31 261 SER B O 1
ATOM 11010 N N . VAL B 1 262 ? -3.473 -59.219 -15.328 1 93.94 262 VAL B N 1
ATOM 11011 C CA . VAL B 1 262 ? -2.895 -58.25 -14.406 1 93.94 262 VAL B CA 1
ATOM 11012 C C . VAL B 1 262 ? -3.512 -58.406 -13.023 1 93.94 262 VAL B C 1
ATOM 11014 O O . VAL B 1 262 ? -2.811 -58.312 -12.008 1 93.94 262 VAL B O 1
ATOM 11017 N N . PHE B 1 263 ? -4.855 -58.656 -13.008 1 95.38 263 PHE B N 1
ATOM 11018 C CA . PHE B 1 263 ? -5.574 -58.906 -11.766 1 95.38 263 PHE B CA 1
ATOM 11019 C C . PHE B 1 263 ? -6.215 -60.312 -11.781 1 95.38 263 PHE B C 1
ATOM 11021 O O . PHE B 1 263 ? -6.887 -60.656 -12.742 1 95.38 263 PHE B O 1
ATOM 11028 N N . LEU B 1 264 ? -6 -60.938 -10.688 1 94.56 264 LEU B N 1
ATOM 11029 C CA . LEU B 1 264 ? -6.672 -62.219 -10.508 1 94.56 264 LEU B CA 1
ATOM 11030 C C . LEU B 1 264 ? -8.109 -62 -10.047 1 94.56 264 LEU B C 1
ATOM 11032 O O . LEU B 1 264 ? -8.508 -60.875 -9.711 1 94.56 264 LEU B O 1
ATOM 11036 N N . ALA B 1 265 ? -8.859 -63.031 -10.031 1 91.81 265 ALA B N 1
ATOM 11037 C CA . ALA B 1 265 ? -10.281 -62.969 -9.711 1 91.81 265 ALA B CA 1
ATOM 11038 C C . ALA B 1 265 ? -10.5 -62.406 -8.305 1 91.81 265 ALA B C 1
ATOM 11040 O O . ALA B 1 265 ? -11.453 -61.688 -8.062 1 91.81 265 ALA B O 1
ATOM 11041 N N . ASP B 1 266 ? -9.648 -62.781 -7.391 1 91.69 266 ASP B N 1
ATOM 11042 C CA . ASP B 1 266 ? -9.805 -62.344 -6.004 1 91.69 266 ASP B CA 1
ATOM 11043 C C . ASP B 1 266 ? -9.242 -60.938 -5.809 1 91.69 266 ASP B C 1
ATOM 11045 O O . ASP B 1 266 ? -9.344 -60.375 -4.715 1 91.69 266 ASP B O 1
ATOM 11049 N N . GLN B 1 267 ? -8.703 -60.469 -6.863 1 95.12 267 GLN B N 1
ATOM 11050 C CA . GLN B 1 267 ? -8.117 -59.156 -6.789 1 95.12 267 GLN B CA 1
ATOM 11051 C C . GLN B 1 267 ? -9.016 -58.125 -7.465 1 95.12 267 GLN B C 1
ATOM 11053 O O . GLN B 1 267 ? -8.609 -56.969 -7.672 1 95.12 267 GLN B O 1
ATOM 11058 N N . ARG B 1 268 ? -10.172 -58.5 -7.906 1 95 268 ARG B N 1
ATOM 11059 C CA . ARG B 1 268 ? -11.242 -57.656 -8.422 1 95 268 ARG B CA 1
ATOM 11060 C C . ARG B 1 268 ? -12.422 -57.625 -7.453 1 95 268 ARG B C 1
ATOM 11062 O O . ARG B 1 268 ? -12.586 -58.5 -6.629 1 95 268 ARG B O 1
ATOM 11069 N N . GLY B 1 269 ? -13.188 -56.5 -7.566 1 95.62 269 GLY B N 1
ATOM 11070 C CA . GLY B 1 269 ? -14.25 -56.344 -6.582 1 95.62 269 GLY B CA 1
ATOM 11071 C C . GLY B 1 269 ? -13.727 -56.031 -5.191 1 95.62 269 GLY B C 1
ATOM 11072 O O . GLY B 1 269 ? -14.234 -56.562 -4.203 1 95.62 269 GLY B O 1
ATOM 11073 N N . VAL B 1 270 ? -12.703 -55.188 -5.141 1 96.12 270 VAL B N 1
ATOM 11074 C CA . VAL B 1 270 ? -12.039 -54.969 -3.861 1 96.12 270 VAL B CA 1
ATOM 11075 C C . VAL B 1 270 ? -12.102 -53.469 -3.516 1 96.12 270 VAL B C 1
ATOM 11077 O O . VAL B 1 270 ? -12.273 -52.625 -4.398 1 96.12 270 VAL B O 1
ATOM 11080 N N . LEU B 1 271 ? -12.062 -53.188 -2.242 1 95.75 271 LEU B N 1
ATOM 11081 C CA . LEU B 1 271 ? -11.961 -51.844 -1.683 1 95.75 271 LEU B CA 1
ATOM 11082 C C . LEU B 1 271 ? -10.57 -51.594 -1.128 1 95.75 271 LEU B C 1
ATOM 11084 O O . LEU B 1 271 ? -10.102 -52.312 -0.246 1 95.75 271 LEU B O 1
ATOM 11088 N N . LEU B 1 272 ? -9.859 -50.656 -1.745 1 96.56 272 LEU B N 1
ATOM 11089 C CA . LEU B 1 272 ? -8.547 -50.25 -1.26 1 96.56 272 LEU B CA 1
ATOM 11090 C C . LEU B 1 272 ? -8.641 -48.906 -0.525 1 96.56 272 LEU B C 1
ATOM 11092 O O . LEU B 1 272 ? -9.023 -47.906 -1.115 1 96.56 272 LEU B O 1
ATOM 11096 N N . ARG B 1 273 ? -8.328 -48.875 0.779 1 95.12 273 ARG B N 1
ATOM 11097 C CA . ARG B 1 273 ? -8.234 -47.656 1.567 1 95.12 273 ARG B CA 1
ATOM 11098 C C . ARG B 1 273 ? -6.797 -47.156 1.64 1 95.12 273 ARG B C 1
ATOM 11100 O O . ARG B 1 273 ? -5.918 -47.844 2.15 1 95.12 273 ARG B O 1
ATOM 11107 N N . LEU B 1 274 ? -6.551 -46.031 1.098 1 95.5 274 LEU B N 1
ATOM 11108 C CA . LEU B 1 274 ? -5.203 -45.469 1.008 1 95.5 274 LEU B CA 1
ATOM 11109 C C . LEU B 1 274 ? -5.105 -44.156 1.772 1 95.5 274 LEU B C 1
ATOM 11111 O O . LEU B 1 274 ? -6.016 -43.312 1.706 1 95.5 274 LEU B O 1
ATOM 11115 N N . VAL B 1 275 ? -3.998 -43.938 2.48 1 93.62 275 VAL B N 1
ATOM 11116 C CA . VAL B 1 275 ? -3.758 -42.688 3.215 1 93.62 275 VAL B CA 1
ATOM 11117 C C . VAL B 1 275 ? -2.84 -41.781 2.402 1 93.62 275 VAL B C 1
ATOM 11119 O O . VAL B 1 275 ? -1.659 -42.094 2.221 1 93.62 275 VAL B O 1
ATOM 11122 N N . PRO B 1 276 ? -3.342 -40.656 1.923 1 92.19 276 PRO B N 1
ATOM 11123 C CA . PRO B 1 276 ? -2.506 -39.75 1.145 1 92.19 276 PRO B CA 1
ATOM 11124 C C . PRO B 1 276 ? -1.606 -38.875 2.021 1 92.19 276 PRO B C 1
ATOM 11126 O O . PRO B 1 276 ? -1.817 -38.812 3.234 1 92.19 276 PRO B O 1
ATOM 11129 N N . VAL B 1 277 ? -0.57 -38.312 1.38 1 86.12 277 VAL B N 1
ATOM 11130 C CA . VAL B 1 277 ? 0.287 -37.312 2.047 1 86.12 277 VAL B CA 1
ATOM 11131 C C . VAL B 1 277 ? -0.402 -35.969 2.07 1 86.12 277 VAL B C 1
ATOM 11133 O O . VAL B 1 277 ? -0.427 -35.281 3.105 1 86.12 277 VAL B O 1
ATOM 11136 N N . LYS B 1 278 ? -0.935 -35.531 0.998 1 85.81 278 LYS B N 1
ATOM 11137 C CA . LYS B 1 278 ? -1.6 -34.25 0.852 1 85.81 278 LYS B CA 1
ATOM 11138 C C . LYS B 1 278 ? -2.994 -34.25 1.47 1 85.81 278 LYS B C 1
ATOM 11140 O O . LYS B 1 278 ? -3.541 -35.344 1.737 1 85.81 278 LYS B O 1
ATOM 11145 N N . GLU B 1 279 ? -3.461 -33.062 1.668 1 83 279 GLU B N 1
ATOM 11146 C CA . GLU B 1 279 ? -4.84 -32.969 2.133 1 83 279 GLU B CA 1
ATOM 11147 C C . GLU B 1 279 ? -5.828 -33.219 0.992 1 83 279 GLU B C 1
ATOM 11149 O O . GLU B 1 279 ? -5.535 -32.906 -0.164 1 83 279 GLU B O 1
ATOM 11154 N N . GLY B 1 280 ? -6.898 -33.812 1.381 1 85.12 280 GLY B N 1
ATOM 11155 C CA . GLY B 1 280 ? -7.949 -34.062 0.411 1 85.12 280 GLY B CA 1
ATOM 11156 C C . GLY B 1 280 ? -8.359 -35.531 0.363 1 85.12 280 GLY B C 1
ATOM 11157 O O . GLY B 1 280 ? -7.691 -36.406 0.934 1 85.12 280 GLY B O 1
ATOM 11158 N N . GLN B 1 281 ? -9.531 -35.781 -0.123 1 91.38 281 GLN B N 1
ATOM 11159 C CA . GLN B 1 281 ? -10.078 -37.125 -0.266 1 91.38 281 GLN B CA 1
ATOM 11160 C C . GLN B 1 281 ? -10.617 -37.344 -1.675 1 91.38 281 GLN B C 1
ATOM 11162 O O . GLN B 1 281 ? -11.117 -36.406 -2.312 1 91.38 281 GLN B O 1
ATOM 11167 N N . SER B 1 282 ? -10.375 -38.5 -2.148 1 95.38 282 SER B N 1
ATOM 11168 C CA . SER B 1 282 ? -10.867 -38.844 -3.48 1 95.38 282 SER B CA 1
ATOM 11169 C C . SER B 1 282 ? -11.328 -40.312 -3.553 1 95.38 282 SER B C 1
ATOM 11171 O O . SER B 1 282 ? -10.992 -41.094 -2.68 1 95.38 282 SER B O 1
ATOM 11173 N N . LEU B 1 283 ? -12.203 -40.531 -4.449 1 96.94 283 LEU B N 1
ATOM 11174 C CA . LEU B 1 283 ? -12.68 -41.875 -4.824 1 96.94 283 LEU B CA 1
ATOM 11175 C C . LEU B 1 283 ? -12.281 -42.188 -6.258 1 96.94 283 LEU B C 1
ATOM 11177 O O . LEU B 1 283 ? -12.562 -41.406 -7.176 1 96.94 283 LEU B O 1
ATOM 11181 N N . GLU B 1 284 ? -11.555 -43.281 -6.449 1 97.56 284 GLU B N 1
ATOM 11182 C CA . GLU B 1 284 ? -11.156 -43.688 -7.789 1 97.56 284 GLU B CA 1
ATOM 11183 C C . GLU B 1 284 ? -11.68 -45.094 -8.117 1 97.56 284 GLU B C 1
ATOM 11185 O O . GLU B 1 284 ? -11.375 -46.062 -7.406 1 97.56 284 GLU B O 1
ATOM 11190 N N . MET B 1 285 ? -12.523 -45.156 -9.125 1 98 285 MET B N 1
ATOM 11191 C CA . MET B 1 285 ? -13.031 -46.438 -9.641 1 98 285 MET B CA 1
ATOM 11192 C C . MET B 1 285 ? -12.211 -46.906 -10.836 1 98 285 MET B C 1
ATOM 11194 O O . MET B 1 285 ? -12.141 -46.219 -11.859 1 98 285 MET B O 1
ATOM 11198 N N . VAL B 1 286 ? -11.617 -48.062 -10.68 1 97.31 286 VAL B N 1
ATOM 11199 C CA . VAL B 1 286 ? -10.695 -48.531 -11.719 1 97.31 286 VAL B CA 1
ATOM 11200 C C . VAL B 1 286 ? -11.148 -49.875 -12.242 1 97.31 286 VAL B C 1
ATOM 11202 O O . VAL B 1 286 ? -11.398 -50.812 -11.461 1 97.31 286 VAL B O 1
ATOM 11205 N N . TRP B 1 287 ? -11.344 -50.031 -13.57 1 97.12 287 TRP B N 1
ATOM 11206 C CA . TRP B 1 287 ? -11.641 -51.281 -14.258 1 97.12 287 TRP B CA 1
ATOM 11207 C C . TRP B 1 287 ? -10.523 -51.656 -15.234 1 97.12 287 TRP B C 1
ATOM 11209 O O . TRP B 1 287 ? -9.969 -50.781 -15.898 1 97.12 287 TRP B O 1
ATOM 11219 N N . GLN B 1 288 ? -10.117 -52.875 -15.273 1 94.75 288 GLN B N 1
ATOM 11220 C CA . GLN B 1 288 ? -9.227 -53.344 -16.344 1 94.75 288 GLN B CA 1
ATOM 11221 C C . GLN B 1 288 ? -9.977 -53.438 -17.672 1 94.75 288 GLN B C 1
ATOM 11223 O O . GLN B 1 288 ? -11.094 -53.938 -17.734 1 94.75 288 GLN B O 1
ATOM 11228 N N . VAL B 1 289 ? -9.469 -52.812 -18.734 1 94.88 289 VAL B N 1
ATOM 11229 C CA . VAL B 1 289 ? -10.086 -52.812 -20.062 1 94.88 289 VAL B CA 1
ATOM 11230 C C . VAL B 1 289 ? -9.031 -53.094 -21.125 1 94.88 289 VAL B C 1
ATOM 11232 O O . VAL B 1 289 ? -7.832 -53.031 -20.859 1 94.88 289 VAL B O 1
ATOM 11235 N N . PRO B 1 290 ? -9.5 -53.531 -22.281 1 91.12 290 PRO B N 1
ATOM 11236 C CA . PRO B 1 290 ? -8.523 -53.625 -23.375 1 91.12 290 PRO B CA 1
ATOM 11237 C C . PRO B 1 290 ? -7.949 -52.25 -23.766 1 91.12 290 PRO B C 1
ATOM 11239 O O . PRO B 1 290 ? -8.633 -51.25 -23.625 1 91.12 290 PRO B O 1
ATOM 11242 N N . PRO B 1 291 ? -6.723 -52.25 -24.219 1 90.88 291 PRO B N 1
ATOM 11243 C CA . PRO B 1 291 ? -6.117 -50.969 -24.594 1 90.88 291 PRO B CA 1
ATOM 11244 C C . PRO B 1 291 ? -6.801 -50.312 -25.781 1 90.88 291 PRO B C 1
ATOM 11246 O O . PRO B 1 291 ? -7.18 -51 -26.734 1 90.88 291 PRO B O 1
ATOM 11249 N N . SER B 1 292 ? -6.996 -49.062 -25.781 1 87.69 292 SER B N 1
ATOM 11250 C CA . SER B 1 292 ? -7.633 -48.281 -26.844 1 87.69 292 SER B CA 1
ATOM 11251 C C . SER B 1 292 ? -6.832 -48.344 -28.141 1 87.69 292 SER B C 1
ATOM 11253 O O . SER B 1 292 ? -7.391 -48.219 -29.234 1 87.69 292 SER B O 1
ATOM 11255 N N . GLU B 1 293 ? -5.625 -48.562 -27.969 1 86.56 293 GLU B N 1
ATOM 11256 C CA . GLU B 1 293 ? -4.758 -48.625 -29.141 1 86.56 293 GLU B CA 1
ATOM 11257 C C . GLU B 1 293 ? -5.211 -49.719 -30.094 1 86.56 293 GLU B C 1
ATOM 11259 O O . GLU B 1 293 ? -5.012 -49.594 -31.312 1 86.56 293 GLU B O 1
ATOM 11264 N N . ARG B 1 294 ? -5.863 -50.688 -29.547 1 84.69 294 ARG B N 1
ATOM 11265 C CA . ARG B 1 294 ? -6.352 -51.781 -30.375 1 84.69 294 ARG B CA 1
ATOM 11266 C C . ARG B 1 294 ? -7.629 -51.406 -31.109 1 84.69 294 ARG B C 1
ATOM 11268 O O . ARG B 1 294 ? -7.965 -52 -32.125 1 84.69 294 ARG B O 1
ATOM 11275 N N . GLN B 1 295 ? -8.281 -50.469 -30.594 1 91.12 295 GLN B N 1
ATOM 11276 C CA . GLN B 1 295 ? -9.539 -50 -31.172 1 91.12 295 GLN B CA 1
ATOM 11277 C C . GLN B 1 295 ? -9.484 -48.5 -31.453 1 91.12 295 GLN B C 1
ATOM 11279 O O . GLN B 1 295 ? -10.406 -47.75 -31.094 1 91.12 295 GLN B O 1
ATOM 11284 N N . TYR B 1 296 ? -8.352 -48.125 -32.094 1 91.88 296 TYR B N 1
ATOM 11285 C CA . TYR B 1 296 ? -8.109 -46.688 -32.281 1 91.88 296 TYR B CA 1
ATOM 11286 C C . TYR B 1 296 ? -9.094 -46.094 -33.281 1 91.88 296 TYR B C 1
ATOM 11288 O O . TYR B 1 296 ? -9.344 -44.906 -33.25 1 91.88 296 TYR B O 1
ATOM 11296 N N . ARG B 1 297 ? -9.758 -46.906 -34.156 1 92.19 297 ARG B N 1
ATOM 11297 C CA . ARG B 1 297 ? -10.688 -46.406 -35.188 1 92.19 297 ARG B CA 1
ATOM 11298 C C . ARG B 1 297 ? -12.07 -46.188 -34.562 1 92.19 297 ARG B C 1
ATOM 11300 O O . ARG B 1 297 ? -12.719 -45.188 -34.875 1 92.19 297 ARG B O 1
ATOM 11307 N N . GLU B 1 298 ? -12.5 -47.125 -33.688 1 92.19 298 GLU B N 1
ATOM 11308 C CA . GLU B 1 298 ? -13.828 -47.031 -33.094 1 92.19 298 GLU B CA 1
ATOM 11309 C C . GLU B 1 298 ? -13.812 -46.188 -31.812 1 92.19 298 GLU B C 1
ATOM 11311 O O . GLU B 1 298 ? -14.773 -45.469 -31.516 1 92.19 298 GLU B O 1
ATOM 11316 N N . GLN B 1 299 ? -12.734 -46.281 -31.094 1 92.62 299 GLN B N 1
ATOM 11317 C CA . GLN B 1 299 ? -12.492 -45.562 -29.844 1 92.62 299 GLN B CA 1
ATOM 11318 C C . GLN B 1 299 ? -13.688 -45.688 -28.906 1 92.62 299 GLN B C 1
ATOM 11320 O O . GLN B 1 299 ? -14.227 -44.656 -28.453 1 92.62 299 GLN B O 1
ATOM 11325 N N . PRO B 1 300 ? -14.07 -46.844 -28.562 1 94.5 300 PRO B N 1
ATOM 11326 C CA . PRO B 1 300 ? -15.219 -47 -27.656 1 94.5 300 PRO B CA 1
ATOM 11327 C C . PRO B 1 300 ? -14.992 -46.344 -26.297 1 94.5 300 PRO B C 1
ATOM 11329 O O . PRO B 1 300 ? -15.922 -45.781 -25.719 1 94.5 300 PRO B O 1
ATOM 11332 N N . LEU B 1 301 ? -13.773 -46.438 -25.781 1 94.06 301 LEU B N 1
ATOM 11333 C CA . LEU B 1 301 ? -13.484 -45.844 -24.484 1 94.06 301 LEU B CA 1
ATOM 11334 C C . LEU B 1 301 ? -13.586 -44.312 -24.547 1 94.06 301 LEU B C 1
ATOM 11336 O O . LEU B 1 301 ? -13.875 -43.656 -23.547 1 94.06 301 LEU B O 1
ATOM 11340 N N . GLY B 1 302 ? -13.281 -43.781 -25.734 1 93.31 302 GLY B N 1
ATOM 11341 C CA . GLY B 1 302 ? -13.445 -42.344 -25.922 1 93.31 302 GLY B CA 1
ATOM 11342 C C . GLY B 1 302 ? -14.883 -41.875 -25.719 1 93.31 302 GLY B C 1
ATOM 11343 O O . GLY B 1 302 ? -15.125 -40.812 -25.156 1 93.31 302 GLY B O 1
ATOM 11344 N N . TYR B 1 303 ? -15.781 -42.594 -26.188 1 94.88 303 TYR B N 1
ATOM 11345 C CA . TYR B 1 303 ? -17.203 -42.312 -26.016 1 94.88 303 TYR B CA 1
ATOM 11346 C C . TYR B 1 303 ? -17.594 -42.344 -24.547 1 94.88 303 TYR B C 1
ATOM 11348 O O . TYR B 1 303 ? -18.312 -41.469 -24.078 1 94.88 303 TYR B O 1
ATOM 11356 N N . LEU B 1 304 ? -17.094 -43.375 -23.828 1 96.44 304 LEU B N 1
ATOM 11357 C CA . LEU B 1 304 ? -17.375 -43.5 -22.406 1 96.44 304 LEU B CA 1
ATOM 11358 C C . LEU B 1 304 ? -16.797 -42.312 -21.625 1 96.44 304 LEU B C 1
ATOM 11360 O O . LEU B 1 304 ? -17.453 -41.75 -20.766 1 96.44 304 LEU B O 1
ATOM 11364 N N . SER B 1 305 ? -15.531 -42.031 -21.922 1 95.38 305 SER B N 1
ATOM 11365 C CA . SER B 1 305 ? -14.844 -40.938 -21.25 1 95.38 305 SER B CA 1
ATOM 11366 C C . SER B 1 305 ? -15.586 -39.625 -21.438 1 95.38 305 SER B C 1
ATOM 11368 O O . SER B 1 305 ? -15.664 -38.812 -20.516 1 95.38 305 SER B O 1
ATOM 11370 N N . HIS B 1 306 ? -16.078 -39.344 -22.625 1 94.5 306 HIS B N 1
ATOM 11371 C CA . HIS B 1 306 ? -16.812 -38.125 -22.938 1 94.5 306 HIS B CA 1
ATOM 11372 C C . HIS B 1 306 ? -18.062 -37.969 -22.078 1 94.5 306 HIS B C 1
ATOM 11374 O O . HIS B 1 306 ? -18.344 -36.875 -21.594 1 94.5 306 HIS B O 1
ATOM 11380 N N . LEU B 1 307 ? -18.75 -39.031 -21.906 1 96.31 307 LEU B N 1
ATOM 11381 C CA . LEU B 1 307 ? -20.031 -38.969 -21.219 1 96.31 307 LEU B CA 1
ATOM 11382 C C . LEU B 1 307 ? -19.828 -39.062 -19.703 1 96.31 307 LEU B C 1
ATOM 11384 O O . LEU B 1 307 ? -20.406 -38.25 -18.969 1 96.31 307 LEU B O 1
ATOM 11388 N N . LEU B 1 308 ? -19 -39.969 -19.234 1 96.69 308 LEU B N 1
ATOM 11389 C CA . LEU B 1 308 ? -18.781 -40.156 -17.812 1 96.69 308 LEU B CA 1
ATOM 11390 C C . LEU B 1 308 ? -17.984 -38.969 -17.234 1 96.69 308 LEU B C 1
ATOM 11392 O O . LEU B 1 308 ? -18.156 -38.625 -16.047 1 96.69 308 LEU B O 1
ATOM 11396 N N . GLY B 1 309 ? -17.156 -38.438 -18.031 1 94.69 309 GLY B N 1
ATOM 11397 C CA . GLY B 1 309 ? -16.359 -37.312 -17.578 1 94.69 309 GLY B CA 1
ATOM 11398 C C . GLY B 1 309 ? -17 -35.969 -17.859 1 94.69 309 GLY B C 1
ATOM 11399 O O . GLY B 1 309 ? -16.438 -34.906 -17.531 1 94.69 309 GLY B O 1
ATOM 11400 N N . HIS B 1 310 ? -18.172 -35.938 -18.422 1 93.38 310 HIS B N 1
ATOM 11401 C CA . HIS B 1 310 ? -18.859 -34.719 -18.781 1 93.38 310 HIS B CA 1
ATOM 11402 C C . HIS B 1 310 ? -19.172 -33.875 -17.531 1 93.38 310 HIS B C 1
ATOM 11404 O O . HIS B 1 310 ? -19.453 -34.438 -16.469 1 93.38 310 HIS B O 1
ATOM 11410 N N . GLU B 1 311 ? -19.109 -32.594 -17.625 1 92.12 311 GLU B N 1
ATOM 11411 C CA . GLU B 1 311 ? -19.297 -31.734 -16.438 1 92.12 311 GLU B CA 1
ATOM 11412 C C . GLU B 1 311 ? -20.531 -30.844 -16.609 1 92.12 311 GLU B C 1
ATOM 11414 O O . GLU B 1 311 ? -20.875 -30.094 -15.703 1 92.12 311 GLU B O 1
ATOM 11419 N N . GLY B 1 312 ? -21.219 -30.938 -17.719 1 89.75 312 GLY B N 1
ATOM 11420 C CA . GLY B 1 312 ? -22.406 -30.125 -17.969 1 89.75 312 GLY B CA 1
ATOM 11421 C C . GLY B 1 312 ? -23.656 -30.672 -17.312 1 89.75 312 GLY B C 1
ATOM 11422 O O . GLY B 1 312 ? -23.594 -31.641 -16.562 1 89.75 312 GLY B O 1
ATOM 11423 N N . GLU B 1 313 ? -24.797 -30.031 -17.641 1 89.75 313 GLU B N 1
ATOM 11424 C CA . GLU B 1 313 ? -26.078 -30.406 -17.062 1 89.75 313 GLU B CA 1
ATOM 11425 C C . GLU B 1 313 ? -26.422 -31.859 -17.375 1 89.75 313 GLU B C 1
ATOM 11427 O O . GLU B 1 313 ? -26.203 -32.344 -18.484 1 89.75 313 GLU B O 1
ATOM 11432 N N . GLY B 1 314 ? -26.844 -32.594 -16.359 1 93.25 314 GLY B N 1
ATOM 11433 C CA . GLY B 1 314 ? -27.266 -34 -16.531 1 93.25 314 GLY B CA 1
ATOM 11434 C C . GLY B 1 314 ? -26.141 -34.969 -16.312 1 93.25 314 GLY B C 1
ATOM 11435 O O . GLY B 1 314 ? -26.359 -36.188 -16.297 1 93.25 314 GLY B O 1
ATOM 11436 N N . SER B 1 315 ? -24.938 -34.5 -16.141 1 95.62 315 SER B N 1
ATOM 11437 C CA . SER B 1 315 ? -23.766 -35.375 -15.984 1 95.62 315 SER B CA 1
ATOM 11438 C C . SER B 1 315 ? -23.609 -35.844 -14.555 1 95.62 315 SER B C 1
ATOM 11440 O O . SER B 1 315 ? -24.281 -35.375 -13.648 1 95.62 315 SER B O 1
ATOM 11442 N N . VAL B 1 316 ? -22.719 -36.844 -14.391 1 97 316 VAL B N 1
ATOM 11443 C CA . VAL B 1 316 ? -22.391 -37.375 -13.07 1 97 316 VAL B CA 1
ATOM 11444 C C . VAL B 1 316 ? -21.844 -36.25 -12.188 1 97 316 VAL B C 1
ATOM 11446 O O . VAL B 1 316 ? -22.297 -36.094 -11.055 1 97 316 VAL B O 1
ATOM 11449 N N . PHE B 1 317 ? -20.953 -35.5 -12.672 1 95.06 317 PHE B N 1
ATOM 11450 C CA . PHE B 1 317 ? -20.312 -34.469 -11.898 1 95.06 317 PHE B CA 1
ATOM 11451 C C . PHE B 1 317 ? -21.312 -33.375 -11.484 1 95.06 317 PHE B C 1
ATOM 11453 O O . PHE B 1 317 ? -21.297 -32.906 -10.352 1 95.06 317 PHE B O 1
ATOM 11460 N N . ALA B 1 318 ? -22.172 -32.906 -12.469 1 93.56 318 ALA B N 1
ATOM 11461 C CA . ALA B 1 318 ? -23.156 -31.891 -12.172 1 93.56 318 ALA B CA 1
ATOM 11462 C C . ALA B 1 318 ? -24.047 -32.281 -11.008 1 93.56 318 ALA B C 1
ATOM 11464 O O . ALA B 1 318 ? -24.375 -31.484 -10.141 1 93.56 318 ALA B O 1
ATOM 11465 N N . LEU B 1 319 ? -24.516 -33.562 -10.977 1 95.12 319 LEU B N 1
ATOM 11466 C CA . LEU B 1 319 ? -25.391 -34.031 -9.906 1 95.12 319 LEU B CA 1
ATOM 11467 C C . LEU B 1 319 ? -24.625 -34.094 -8.578 1 95.12 319 LEU B C 1
ATOM 11469 O O . LEU B 1 319 ? -25.156 -33.688 -7.543 1 95.12 319 LEU B O 1
ATOM 11473 N N . LEU B 1 320 ? -23.422 -34.656 -8.617 1 95.5 320 LEU B N 1
ATOM 11474 C CA . LEU B 1 320 ? -22.609 -34.75 -7.402 1 95.5 320 LEU B CA 1
ATOM 11475 C C . LEU B 1 320 ? -22.281 -33.375 -6.852 1 95.5 320 LEU B C 1
ATOM 11477 O O . LEU B 1 320 ? -22.25 -33.188 -5.637 1 95.5 320 LEU B O 1
ATOM 11481 N N . LYS B 1 321 ? -21.953 -32.469 -7.746 1 90.56 321 LYS B N 1
ATOM 11482 C CA . LYS B 1 321 ? -21.688 -31.094 -7.348 1 90.56 321 LYS B CA 1
ATOM 11483 C C . LYS B 1 321 ? -22.906 -30.438 -6.715 1 90.56 321 LYS B C 1
ATOM 11485 O O . LYS B 1 321 ? -22.797 -29.75 -5.699 1 90.56 321 LYS B O 1
ATOM 11490 N N . ALA B 1 322 ? -24.078 -30.562 -7.312 1 89.56 322 ALA B N 1
ATOM 11491 C CA . ALA B 1 322 ? -25.328 -30 -6.801 1 89.56 322 ALA B CA 1
ATOM 11492 C C . ALA B 1 322 ? -25.625 -30.531 -5.398 1 89.56 322 ALA B C 1
ATOM 11494 O O . ALA B 1 322 ? -26.188 -29.812 -4.566 1 89.56 322 ALA B O 1
ATOM 11495 N N . ARG B 1 323 ? -25.234 -31.828 -5.145 1 92.12 323 ARG B N 1
ATOM 11496 C CA . ARG B 1 323 ? -25.453 -32.438 -3.838 1 92.12 323 ARG B CA 1
ATOM 11497 C C . ARG B 1 323 ? -24.359 -32.031 -2.855 1 92.12 323 ARG B C 1
ATOM 11499 O O . ARG B 1 323 ? -24.422 -32.344 -1.671 1 92.12 323 ARG B O 1
ATOM 11506 N N . GLY B 1 324 ? -23.297 -31.391 -3.377 1 88.75 324 GLY B N 1
ATOM 11507 C CA . GLY B 1 324 ? -22.172 -30.953 -2.547 1 88.75 324 GLY B CA 1
ATOM 11508 C C . GLY B 1 324 ? -21.219 -32.062 -2.199 1 88.75 324 GLY B C 1
ATOM 11509 O O . GLY B 1 324 ? -20.531 -32 -1.181 1 88.75 324 GLY B O 1
ATOM 11510 N N . TRP B 1 325 ? -21.156 -33.188 -3.055 1 93.69 325 TRP B N 1
ATOM 11511 C CA . TRP B 1 325 ? -20.391 -34.375 -2.695 1 93.69 325 TRP B CA 1
ATOM 11512 C C . TRP B 1 325 ? -19.031 -34.375 -3.406 1 93.69 325 TRP B C 1
ATOM 11514 O O . TRP B 1 325 ? -18.125 -35.094 -2.996 1 93.69 325 TRP B O 1
ATOM 11524 N N . ALA B 1 326 ? -18.875 -33.625 -4.492 1 93.44 326 ALA B N 1
ATOM 11525 C CA . ALA B 1 326 ? -17.656 -33.719 -5.281 1 93.44 326 ALA B CA 1
ATOM 11526 C C . ALA B 1 326 ? -17.203 -32.344 -5.746 1 93.44 326 ALA B C 1
ATOM 11528 O O . ALA B 1 326 ? -18.031 -31.453 -5.953 1 93.44 326 ALA B O 1
ATOM 11529 N N . SER B 1 327 ? -15.93 -32.219 -5.867 1 89.25 327 SER B N 1
ATOM 11530 C CA . SER B 1 327 ? -15.367 -30.938 -6.32 1 89.25 327 SER B CA 1
ATOM 11531 C C . SER B 1 327 ? -14.789 -31.062 -7.727 1 89.25 327 SER B C 1
ATOM 11533 O O . SER B 1 327 ? -14.602 -30.047 -8.414 1 89.25 327 SER B O 1
ATOM 11535 N N . ALA B 1 328 ? -14.453 -32.219 -8.125 1 91.31 328 ALA B N 1
ATOM 11536 C CA . ALA B 1 328 ? -13.922 -32.469 -9.461 1 91.31 328 ALA B CA 1
ATOM 11537 C C . ALA B 1 328 ? -14.148 -33.906 -9.883 1 91.31 328 ALA B C 1
ATOM 11539 O O . ALA B 1 328 ? -14.359 -34.781 -9.039 1 91.31 328 ALA B O 1
ATOM 11540 N N . LEU B 1 329 ? -14.164 -34.094 -11.172 1 95.19 329 LEU B N 1
ATOM 11541 C CA . LEU B 1 329 ? -14.344 -35.438 -11.703 1 95.19 329 LEU B CA 1
ATOM 11542 C C . LEU B 1 329 ? -13.703 -35.562 -13.086 1 95.19 329 LEU B C 1
ATOM 11544 O O . LEU B 1 329 ? -13.812 -34.656 -13.906 1 95.19 329 LEU B O 1
ATOM 11548 N N . TRP B 1 330 ? -13.008 -36.594 -13.273 1 93 330 TRP B N 1
ATOM 11549 C CA . TRP B 1 330 ? -12.57 -36.969 -14.617 1 93 330 TRP B CA 1
ATOM 11550 C C . TRP B 1 330 ? -12.688 -38.469 -14.844 1 93 330 TRP B C 1
ATOM 11552 O O . TRP B 1 330 ? -12.711 -39.25 -13.891 1 93 330 TRP B O 1
ATOM 11562 N N . ALA B 1 331 ? -12.875 -38.844 -16.094 1 96.94 331 ALA B N 1
ATOM 11563 C CA . ALA B 1 331 ? -13.008 -40.25 -16.453 1 96.94 331 ALA B CA 1
ATOM 11564 C C . ALA B 1 331 ? -12.32 -40.531 -17.781 1 96.94 331 ALA B C 1
ATOM 11566 O O . ALA B 1 331 ? -12.391 -39.75 -18.719 1 96.94 331 ALA B O 1
ATOM 11567 N N . GLY B 1 332 ? -11.594 -41.594 -17.828 1 95 332 GLY B N 1
ATOM 11568 C CA . GLY B 1 332 ? -10.953 -42 -19.062 1 95 332 GLY B CA 1
ATOM 11569 C C . GLY B 1 332 ? -9.898 -43.062 -18.875 1 95 332 GLY B C 1
ATOM 11570 O O . GLY B 1 332 ? -9.734 -43.594 -17.781 1 95 332 GLY B O 1
ATOM 11571 N N . GLU B 1 333 ? -9.328 -43.406 -19.938 1 91.44 333 GLU B N 1
ATOM 11572 C CA . GLU B 1 333 ? -8.266 -44.438 -19.906 1 91.44 333 GLU B CA 1
ATOM 11573 C C . GLU B 1 333 ? -7.047 -43.938 -19.141 1 91.44 333 GLU B C 1
ATOM 11575 O O . GLU B 1 333 ? -6.617 -42.781 -19.312 1 91.44 333 GLU B O 1
ATOM 11580 N N . SER B 1 334 ? -6.5 -44.594 -18.188 1 81 334 SER B N 1
ATOM 11581 C CA . SER B 1 334 ? -5.387 -44.188 -17.344 1 81 334 SER B CA 1
ATOM 11582 C C . SER B 1 334 ? -4.188 -45.094 -17.516 1 81 334 SER B C 1
ATOM 11584 O O . SER B 1 334 ? -3.086 -44.781 -17.047 1 81 334 SER B O 1
ATOM 11586 N N . GLY B 1 335 ? -4.293 -46.188 -18.062 1 67.5 335 GLY B N 1
ATOM 11587 C CA . GLY B 1 335 ? -3.188 -47.125 -18.203 1 67.5 335 GLY B CA 1
ATOM 11588 C C . GLY B 1 335 ? -2.609 -47.125 -19.609 1 67.5 335 GLY B C 1
ATOM 11589 O O . GLY B 1 335 ? -2.178 -48.156 -20.109 1 67.5 335 GLY B O 1
ATOM 11590 N N . GLY B 1 336 ? -2.469 -45.969 -20.125 1 64.75 336 GLY B N 1
ATOM 11591 C CA . GLY B 1 336 ? -2.041 -45.938 -21.516 1 64.75 336 GLY B CA 1
ATOM 11592 C C . GLY B 1 336 ? -0.599 -46.375 -21.703 1 64.75 336 GLY B C 1
ATOM 11593 O O . GLY B 1 336 ? 0.188 -46.344 -20.75 1 64.75 336 GLY B O 1
ATOM 11594 N N . GLY B 1 337 ? -0.309 -47.031 -22.688 1 71.19 337 GLY B N 1
ATOM 11595 C CA . GLY B 1 337 ? 1.033 -47.375 -23.125 1 71.19 337 GLY B CA 1
ATOM 11596 C C . GLY B 1 337 ? 1.331 -48.844 -23.031 1 71.19 337 GLY B C 1
ATOM 11597 O O . GLY B 1 337 ? 2.447 -49.281 -23.312 1 71.19 337 GLY B O 1
ATOM 11598 N N . MET B 1 338 ? 0.323 -49.594 -22.5 1 86.31 338 MET B N 1
ATOM 11599 C CA . MET B 1 338 ? 0.492 -51.031 -22.453 1 86.31 338 MET B CA 1
ATOM 11600 C C . MET B 1 338 ? -0.321 -51.719 -23.547 1 86.31 338 MET B C 1
ATOM 11602 O O . MET B 1 338 ? -1.488 -51.406 -23.75 1 86.31 338 MET B O 1
ATOM 11606 N N . SER B 1 339 ? 0.272 -52.656 -24.188 1 87.25 339 SER B N 1
ATOM 11607 C CA . SER B 1 339 ? -0.333 -53.281 -25.359 1 87.25 339 SER B CA 1
ATOM 11608 C C . SER B 1 339 ? -1.297 -54.375 -24.953 1 87.25 339 SER B C 1
ATOM 11610 O O . SER B 1 339 ? -2.127 -54.812 -25.766 1 87.25 339 SER B O 1
ATOM 11612 N N . PHE B 1 340 ? -1.284 -54.844 -23.734 1 89.56 340 PHE B N 1
ATOM 11613 C CA . PHE B 1 340 ? -2.008 -56.062 -23.344 1 89.56 340 PHE B CA 1
ATOM 11614 C C . PHE B 1 340 ? -3.219 -55.719 -22.484 1 89.56 340 PHE B C 1
ATOM 11616 O O . PHE B 1 340 ? -4.18 -56.5 -22.422 1 89.56 340 PHE B O 1
ATOM 11623 N N . ALA B 1 341 ? -3.119 -54.688 -21.828 1 91.38 341 ALA B N 1
ATOM 11624 C CA . ALA B 1 341 ? -4.207 -54.25 -20.938 1 91.38 341 ALA B CA 1
ATOM 11625 C C . ALA B 1 341 ? -4.148 -52.75 -20.672 1 91.38 341 ALA B C 1
ATOM 11627 O O . ALA B 1 341 ? -3.115 -52.125 -20.891 1 91.38 341 ALA B O 1
ATOM 11628 N N . SER B 1 342 ? -5.277 -52.281 -20.375 1 93.62 342 SER B N 1
ATOM 11629 C CA . SER B 1 342 ? -5.371 -50.906 -19.891 1 93.62 342 SER B CA 1
ATOM 11630 C C . SER B 1 342 ? -6.379 -50.781 -18.766 1 93.62 342 SER B C 1
ATOM 11632 O O . SER B 1 342 ? -6.859 -51.781 -18.234 1 93.62 342 SER B O 1
ATOM 11634 N N . PHE B 1 343 ? -6.477 -49.594 -18.312 1 95.31 343 PHE B N 1
ATOM 11635 C CA . PHE B 1 343 ? -7.426 -49.344 -17.234 1 95.31 343 PHE B CA 1
ATOM 11636 C C . PHE B 1 343 ? -8.336 -48.188 -17.578 1 95.31 343 PHE B C 1
ATOM 11638 O O . PHE B 1 343 ? -7.934 -47.25 -18.297 1 95.31 343 PHE B O 1
ATOM 11645 N N . PHE B 1 344 ? -9.531 -48.25 -17.234 1 96.44 344 PHE B N 1
ATOM 11646 C CA . PHE B 1 344 ? -10.477 -47.125 -17.266 1 96.44 344 PHE B CA 1
ATOM 11647 C C . PHE B 1 344 ? -10.758 -46.625 -15.852 1 96.44 344 PHE B C 1
ATOM 11649 O O . PHE B 1 344 ? -11.109 -47.406 -14.969 1 96.44 344 PHE B O 1
ATOM 11656 N N . THR B 1 345 ? -10.547 -45.344 -15.633 1 97.25 345 THR B N 1
ATOM 11657 C CA . THR B 1 345 ? -10.648 -44.812 -14.281 1 97.25 345 THR B CA 1
ATOM 11658 C C . THR B 1 345 ? -11.672 -43.688 -14.227 1 97.25 345 THR B C 1
ATOM 11660 O O . THR B 1 345 ? -11.742 -42.844 -15.133 1 97.25 345 THR B O 1
ATOM 11663 N N . VAL B 1 346 ? -12.562 -43.656 -13.297 1 97.94 346 VAL B N 1
ATOM 11664 C CA . VAL B 1 346 ? -13.383 -42.531 -12.891 1 97.94 346 VAL B CA 1
ATOM 11665 C C . VAL B 1 346 ? -12.875 -41.969 -11.57 1 97.94 346 VAL B C 1
ATOM 11667 O O . VAL B 1 346 ? -12.93 -42.625 -10.539 1 97.94 346 VAL B O 1
ATOM 11670 N N . HIS B 1 347 ? -12.289 -40.875 -11.656 1 97.25 347 HIS B N 1
ATOM 11671 C CA . HIS B 1 347 ? -11.727 -40.188 -10.484 1 97.25 347 HIS B CA 1
ATOM 11672 C C . HIS B 1 347 ? -12.648 -39.094 -9.977 1 97.25 347 HIS B C 1
ATOM 11674 O O . HIS B 1 347 ? -13.039 -38.219 -10.734 1 97.25 347 HIS B O 1
ATOM 11680 N N . ILE B 1 348 ? -13 -39.094 -8.703 1 97.25 348 ILE B N 1
ATOM 11681 C CA . ILE B 1 348 ? -13.883 -38.125 -8.094 1 97.25 348 ILE B CA 1
ATOM 11682 C C . ILE B 1 348 ? -13.211 -37.5 -6.871 1 97.25 348 ILE B C 1
ATOM 11684 O O . ILE B 1 348 ? -12.867 -38.219 -5.922 1 97.25 348 ILE B O 1
ATOM 11688 N N . GLU B 1 349 ? -12.961 -36.281 -6.914 1 94.19 349 GLU B N 1
ATOM 11689 C CA . GLU B 1 349 ? -12.531 -35.562 -5.711 1 94.19 349 GLU B CA 1
ATOM 11690 C C . GLU B 1 349 ? -13.711 -35.312 -4.777 1 94.19 349 GLU B C 1
ATOM 11692 O O . GLU B 1 349 ? -14.68 -34.656 -5.168 1 94.19 349 GLU B O 1
ATOM 11697 N N . LEU B 1 350 ? -13.625 -35.719 -3.584 1 94.19 350 LEU B N 1
ATOM 11698 C CA . LEU B 1 350 ? -14.75 -35.719 -2.662 1 94.19 350 LEU B CA 1
ATOM 11699 C C . LEU B 1 350 ? -14.656 -34.531 -1.709 1 94.19 350 LEU B C 1
ATOM 11701 O O . LEU B 1 350 ? -13.555 -34.094 -1.353 1 94.19 350 LEU B O 1
ATOM 11705 N N . THR B 1 351 ? -15.852 -33.969 -1.38 1 89.56 351 THR B N 1
ATOM 11706 C CA . THR B 1 351 ? -15.969 -33.062 -0.254 1 89.56 351 THR B CA 1
ATOM 11707 C C . THR B 1 351 ? -16.031 -33.812 1.065 1 89.56 351 THR B C 1
ATOM 11709 O O . THR B 1 351 ? -16 -35.031 1.078 1 89.56 351 THR B O 1
ATOM 11712 N N . GLU B 1 352 ? -16.062 -33.062 2.203 1 85.31 352 GLU B N 1
ATOM 11713 C CA . GLU B 1 352 ? -16.25 -33.719 3.496 1 85.31 352 GLU B CA 1
ATOM 11714 C C . GLU B 1 352 ? -17.562 -34.469 3.549 1 85.31 352 GLU B C 1
ATOM 11716 O O . GLU B 1 352 ? -17.625 -35.562 4.102 1 85.31 352 GLU B O 1
ATOM 11721 N N . ASP B 1 353 ? -18.562 -33.906 2.961 1 88.25 353 ASP B N 1
ATOM 11722 C CA . ASP B 1 353 ? -19.859 -34.594 2.912 1 88.25 353 ASP B CA 1
ATOM 11723 C C . ASP B 1 353 ? -19.828 -35.781 1.952 1 88.25 353 ASP B C 1
ATOM 11725 O O . ASP B 1 353 ? -20.453 -36.812 2.211 1 88.25 353 ASP B O 1
ATOM 11729 N N . GLY B 1 354 ? -19.141 -35.625 0.823 1 91.5 354 GLY B N 1
ATOM 11730 C CA . GLY B 1 354 ? -19 -36.719 -0.128 1 91.5 354 GLY B CA 1
ATOM 11731 C C . GLY B 1 354 ? -18.328 -37.938 0.459 1 91.5 354 GLY B C 1
ATOM 11732 O O . GLY B 1 354 ? -18.688 -39.062 0.135 1 91.5 354 GLY B O 1
ATOM 11733 N N . GLN B 1 355 ? -17.375 -37.656 1.262 1 90.38 355 GLN B N 1
ATOM 11734 C CA . GLN B 1 355 ? -16.641 -38.75 1.912 1 90.38 355 GLN B CA 1
ATOM 11735 C C . GLN B 1 355 ? -17.562 -39.562 2.824 1 90.38 355 GLN B C 1
ATOM 11737 O O . GLN B 1 355 ? -17.359 -40.75 2.998 1 90.38 355 GLN B O 1
ATOM 11742 N N . ARG B 1 356 ? -18.578 -38.906 3.334 1 91.75 356 ARG B N 1
ATOM 11743 C CA . ARG B 1 356 ? -19.531 -39.594 4.203 1 91.75 356 ARG B CA 1
ATOM 11744 C C . ARG B 1 356 ? -20.562 -40.344 3.389 1 91.75 356 ARG B C 1
ATOM 11746 O O . ARG B 1 356 ? -21.297 -41.188 3.934 1 91.75 356 ARG B O 1
ATOM 11753 N N . HIS B 1 357 ? -20.531 -40.188 2.072 1 94.81 357 HIS B N 1
ATOM 11754 C CA . HIS B 1 357 ? -21.516 -40.812 1.199 1 94.81 357 HIS B CA 1
ATOM 11755 C C . HIS B 1 357 ? -20.844 -41.531 0.054 1 94.81 357 HIS B C 1
ATOM 11757 O O . HIS B 1 357 ? -21.281 -41.469 -1.094 1 94.81 357 HIS B O 1
ATOM 11763 N N . VAL B 1 358 ? -19.766 -42.188 0.328 1 95.25 358 VAL B N 1
ATOM 11764 C CA . VAL B 1 358 ? -18.938 -42.844 -0.696 1 95.25 358 VAL B CA 1
ATOM 11765 C C . VAL B 1 358 ? -19.766 -43.844 -1.467 1 95.25 358 VAL B C 1
ATOM 11767 O O . VAL B 1 358 ? -19.672 -43.938 -2.693 1 95.25 358 VAL B O 1
ATOM 11770 N N . GLN B 1 359 ? -20.594 -44.688 -0.772 1 95.75 359 GLN B N 1
ATOM 11771 C CA . GLN B 1 359 ? -21.453 -45.656 -1.431 1 95.75 359 GLN B CA 1
ATOM 11772 C C . GLN B 1 359 ? -22.406 -45 -2.414 1 95.75 359 GLN B C 1
ATOM 11774 O O . GLN B 1 359 ? -22.562 -45.469 -3.545 1 95.75 359 GLN B O 1
ATOM 11779 N N . GLN B 1 360 ? -23 -43.938 -1.975 1 96 360 GLN B N 1
ATOM 11780 C CA . GLN B 1 360 ? -23.969 -43.219 -2.799 1 96 360 GLN B CA 1
ATOM 11781 C C . GLN B 1 360 ? -23.297 -42.5 -3.967 1 96 360 GLN B C 1
ATOM 11783 O O . GLN B 1 360 ? -23.875 -42.375 -5.047 1 96 360 GLN B O 1
ATOM 11788 N N . VAL B 1 361 ? -22.109 -42 -3.717 1 97.38 361 VAL B N 1
ATOM 11789 C CA . VAL B 1 361 ? -21.359 -41.344 -4.785 1 97.38 361 VAL B CA 1
ATOM 11790 C C . VAL B 1 361 ? -21.109 -42.344 -5.918 1 97.38 361 VAL B C 1
ATOM 11792 O O . VAL B 1 361 ? -21.328 -42.031 -7.086 1 97.38 361 VAL B O 1
ATOM 11795 N N . ALA B 1 362 ? -20.641 -43.562 -5.547 1 97.5 362 ALA B N 1
ATOM 11796 C CA . ALA B 1 362 ? -20.422 -44.594 -6.551 1 97.5 362 ALA B CA 1
ATOM 11797 C C . ALA B 1 362 ? -21.734 -45 -7.207 1 97.5 362 ALA B C 1
ATOM 11799 O O . ALA B 1 362 ? -21.75 -45.344 -8.391 1 97.5 362 ALA B O 1
ATOM 11800 N N . GLU B 1 363 ? -22.797 -44.969 -6.445 1 97 363 GLU B N 1
ATOM 11801 C CA . GLU B 1 363 ? -24.109 -45.312 -6.965 1 97 363 GLU B CA 1
ATOM 11802 C C . GLU B 1 363 ? -24.516 -44.406 -8.109 1 97 363 GLU B C 1
ATOM 11804 O O . GLU B 1 363 ? -25.109 -44.844 -9.094 1 97 363 GLU B O 1
ATOM 11809 N N . VAL B 1 364 ? -24.25 -43.125 -8.023 1 97.56 364 VAL B N 1
ATOM 11810 C CA . VAL B 1 364 ? -24.547 -42.156 -9.07 1 97.56 364 VAL B CA 1
ATOM 11811 C C . VAL B 1 364 ? -23.797 -42.531 -10.352 1 97.56 364 VAL B C 1
ATOM 11813 O O . VAL B 1 364 ? -24.344 -42.406 -11.445 1 97.56 364 VAL B O 1
ATOM 11816 N N . VAL B 1 365 ? -22.516 -42.906 -10.219 1 98.25 365 VAL B N 1
ATOM 11817 C CA . VAL B 1 365 ? -21.719 -43.312 -11.367 1 98.25 365 VAL B CA 1
ATOM 11818 C C . VAL B 1 365 ? -22.344 -44.531 -12.039 1 98.25 365 VAL B C 1
ATOM 11820 O O . VAL B 1 365 ? -22.5 -44.562 -13.258 1 98.25 365 VAL B O 1
ATOM 11823 N N . PHE B 1 366 ? -22.766 -45.562 -11.266 1 98 366 PHE B N 1
ATOM 11824 C CA . PHE B 1 366 ? -23.344 -46.781 -11.828 1 98 366 PHE B CA 1
ATOM 11825 C C . PHE B 1 366 ? -24.719 -46.5 -12.438 1 98 366 PHE B C 1
ATOM 11827 O O . PHE B 1 366 ? -25.094 -47.125 -13.43 1 98 366 PHE B O 1
ATOM 11834 N N . SER B 1 367 ? -25.453 -45.562 -11.844 1 97.56 367 SER B N 1
ATOM 11835 C CA . SER B 1 367 ? -26.703 -45.156 -12.453 1 97.56 367 SER B CA 1
ATOM 11836 C C . SER B 1 367 ? -26.484 -44.562 -13.844 1 97.56 367 SER B C 1
ATOM 11838 O O . SER B 1 367 ? -27.266 -44.844 -14.766 1 97.56 367 SER B O 1
ATOM 11840 N N . TYR B 1 368 ? -25.516 -43.75 -13.977 1 98.19 368 TYR B N 1
ATOM 11841 C CA . TYR B 1 368 ? -25.219 -43.156 -15.273 1 98.19 368 TYR B CA 1
ATOM 11842 C C . TYR B 1 368 ? -24.766 -44.219 -16.266 1 98.19 368 TYR B C 1
ATOM 11844 O O . TYR B 1 368 ? -25.109 -44.156 -17.453 1 98.19 368 TYR B O 1
ATOM 11852 N N . ILE B 1 369 ? -23.906 -45.219 -15.828 1 98.12 369 ILE B N 1
ATOM 11853 C CA . ILE B 1 369 ? -23.516 -46.344 -16.688 1 98.12 369 ILE B CA 1
ATOM 11854 C C . ILE B 1 369 ? -24.766 -47.094 -17.125 1 98.12 369 ILE B C 1
ATOM 11856 O O . ILE B 1 369 ? -24.859 -47.5 -18.297 1 98.12 369 ILE B O 1
ATOM 11860 N N . GLY B 1 370 ? -25.703 -47.281 -16.172 1 97.19 370 GLY B N 1
ATOM 11861 C CA . GLY B 1 370 ? -26.984 -47.875 -16.516 1 97.19 370 GLY B CA 1
ATOM 11862 C C . GLY B 1 370 ? -27.719 -47.094 -17.594 1 97.19 370 GLY B C 1
ATOM 11863 O O . GLY B 1 370 ? -28.328 -47.688 -18.484 1 97.19 370 GLY B O 1
ATOM 11864 N N . LEU B 1 371 ? -27.719 -45.781 -17.422 1 96.94 371 LEU B N 1
ATOM 11865 C CA . LEU B 1 371 ? -28.328 -44.906 -18.422 1 96.94 371 LEU B CA 1
ATOM 11866 C C . LEU B 1 371 ? -27.688 -45.125 -19.797 1 96.94 371 LEU B C 1
ATOM 11868 O O . LEU B 1 371 ? -28.391 -45.188 -20.797 1 96.94 371 LEU B O 1
ATOM 11872 N N . MET B 1 372 ? -26.406 -45.281 -19.891 1 97.25 372 MET B N 1
ATOM 11873 C CA . MET B 1 372 ? -25.688 -45.469 -21.141 1 97.25 372 MET B CA 1
ATOM 11874 C C . MET B 1 372 ? -25.984 -46.844 -21.734 1 97.25 372 MET B C 1
ATOM 11876 O O . MET B 1 372 ? -25.953 -47.031 -22.953 1 97.25 372 MET B O 1
ATOM 11880 N N . ARG B 1 373 ? -26.234 -47.844 -20.844 1 95.94 373 ARG B N 1
ATOM 11881 C CA . ARG B 1 373 ? -26.531 -49.219 -21.297 1 95.94 373 ARG B CA 1
ATOM 11882 C C . ARG B 1 373 ? -27.969 -49.312 -21.797 1 95.94 373 ARG B C 1
ATOM 11884 O O . ARG B 1 373 ? -28.312 -50.219 -22.562 1 95.94 373 ARG B O 1
ATOM 11891 N N . SER B 1 374 ? -28.781 -48.406 -21.453 1 94.5 374 SER B N 1
ATOM 11892 C CA . SER B 1 374 ? -30.188 -48.406 -21.812 1 94.5 374 SER B CA 1
ATOM 11893 C C . SER B 1 374 ? -30.375 -48 -23.281 1 94.5 374 SER B C 1
ATOM 11895 O O . SER B 1 374 ? -29.453 -47.469 -23.906 1 94.5 374 SER B O 1
ATOM 11897 N N . PRO B 1 375 ? -31.594 -48.281 -23.766 1 91.56 375 PRO B N 1
ATOM 11898 C CA . PRO B 1 375 ? -31.859 -47.875 -25.156 1 91.56 375 PRO B CA 1
ATOM 11899 C C . PRO B 1 375 ? -31.688 -46.375 -25.344 1 91.56 375 PRO B C 1
ATOM 11901 O O . PRO B 1 375 ? -32.188 -45.562 -24.562 1 91.56 375 PRO B O 1
ATOM 11904 N N . GLY B 1 376 ? -30.891 -46.094 -26.297 1 91.31 376 GLY B N 1
ATOM 11905 C CA . GLY B 1 376 ? -30.625 -44.688 -26.578 1 91.31 376 GLY B CA 1
ATOM 11906 C C . GLY B 1 376 ? -29.359 -44.156 -25.953 1 91.31 376 GLY B C 1
ATOM 11907 O O . GLY B 1 376 ? -28.891 -43.062 -26.281 1 91.31 376 GLY B O 1
ATOM 11908 N N . GLY B 1 377 ? -28.859 -44.969 -25.031 1 93.88 377 GLY B N 1
ATOM 11909 C CA . GLY B 1 377 ? -27.625 -44.562 -24.359 1 93.88 377 GLY B CA 1
ATOM 11910 C C . GLY B 1 377 ? -26.438 -44.438 -25.312 1 93.88 377 GLY B C 1
ATOM 11911 O O . GLY B 1 377 ? -25.594 -43.594 -25.141 1 93.88 377 GLY B O 1
ATOM 11912 N N . ILE B 1 378 ? -26.297 -45.344 -26.188 1 96.62 378 ILE B N 1
ATOM 11913 C CA . ILE B 1 378 ? -25.328 -45.25 -27.281 1 96.62 378 ILE B CA 1
ATOM 11914 C C . ILE B 1 378 ? -25.953 -44.469 -28.453 1 96.62 378 ILE B C 1
ATOM 11916 O O . ILE B 1 378 ? -26.797 -45.031 -29.172 1 96.62 378 ILE B O 1
ATOM 11920 N N . SER B 1 379 ? -25.562 -43.219 -28.594 1 95.38 379 SER B N 1
ATOM 11921 C CA . SER B 1 379 ? -26.203 -42.281 -29.516 1 95.38 379 SER B CA 1
ATOM 11922 C C . SER B 1 379 ? -25.281 -41.938 -30.688 1 95.38 379 SER B C 1
ATOM 11924 O O . SER B 1 379 ? -24.156 -41.469 -30.5 1 95.38 379 SER B O 1
ATOM 11926 N N . ALA B 1 380 ? -25.797 -42.094 -31.875 1 94.38 380 ALA B N 1
ATOM 11927 C CA . ALA B 1 380 ? -25.047 -41.719 -33.094 1 94.38 380 ALA B CA 1
ATOM 11928 C C . ALA B 1 380 ? -24.828 -40.219 -33.156 1 94.38 380 ALA B C 1
ATOM 11930 O O . ALA B 1 380 ? -23.797 -39.75 -33.625 1 94.38 380 ALA B O 1
ATOM 11931 N N . ARG B 1 381 ? -25.812 -39.469 -32.656 1 93.56 381 ARG B N 1
ATOM 11932 C CA . ARG B 1 381 ? -25.688 -38.031 -32.625 1 93.56 381 ARG B CA 1
ATOM 11933 C C . ARG B 1 381 ? -24.516 -37.594 -31.781 1 93.56 381 ARG B C 1
ATOM 11935 O O . ARG B 1 381 ? -23.719 -36.719 -32.188 1 93.56 381 ARG B O 1
ATOM 11942 N N . ILE B 1 382 ? -24.438 -38.125 -30.578 1 94.69 382 ILE B N 1
ATOM 11943 C CA . ILE B 1 382 ? -23.359 -37.75 -29.656 1 94.69 382 ILE B CA 1
ATOM 11944 C C . ILE B 1 382 ? -22.016 -38.188 -30.234 1 94.69 382 ILE B C 1
ATOM 11946 O O . ILE B 1 382 ? -21.047 -37.438 -30.172 1 94.69 382 ILE B O 1
ATOM 11950 N N . TRP B 1 383 ? -21.984 -39.344 -30.812 1 94.81 383 TRP B N 1
ATOM 11951 C CA . TRP B 1 383 ? -20.75 -39.812 -31.438 1 94.81 383 TRP B CA 1
ATOM 11952 C C . TRP B 1 383 ? -20.328 -38.906 -32.562 1 94.81 383 TRP B C 1
ATOM 11954 O O . TRP B 1 383 ? -19.141 -38.562 -32.688 1 94.81 383 TRP B O 1
ATOM 11964 N N . GLU B 1 384 ? -21.25 -38.5 -33.375 1 93.44 384 GLU B N 1
ATOM 11965 C CA . GLU B 1 384 ? -20.938 -37.594 -34.5 1 93.44 384 GLU B CA 1
ATOM 11966 C C . GLU B 1 384 ? -20.438 -36.25 -34 1 93.44 384 GLU B C 1
ATOM 11968 O O . GLU B 1 384 ? -19.609 -35.625 -34.656 1 93.44 384 GLU B O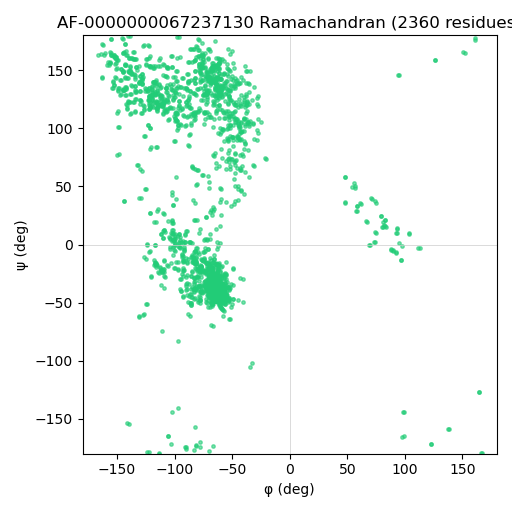 1
ATOM 11973 N N . GLU B 1 385 ? -21.031 -35.812 -33.031 1 92.31 385 GLU B N 1
ATOM 11974 C CA . GLU B 1 385 ? -20.578 -34.531 -32.469 1 92.31 385 GLU B CA 1
ATOM 11975 C C . GLU B 1 385 ? -19.141 -34.656 -31.953 1 92.31 385 GLU B C 1
ATOM 11977 O O . GLU B 1 385 ? -18.312 -33.781 -32.188 1 92.31 385 GLU B O 1
ATOM 11982 N N . VAL B 1 386 ? -18.891 -35.75 -31.25 1 92 386 VAL B N 1
ATOM 11983 C CA . VAL B 1 386 ? -17.547 -36 -30.719 1 92 386 VAL B CA 1
ATOM 11984 C C . VAL B 1 386 ? -16.562 -36.156 -31.875 1 92 386 VAL B C 1
ATOM 11986 O O . VAL B 1 386 ? -15.477 -35.562 -31.844 1 92 386 VAL B O 1
ATOM 11989 N N . ARG B 1 387 ? -16.938 -36.906 -32.875 1 92.69 387 ARG B N 1
ATOM 11990 C CA . ARG B 1 387 ? -16.094 -37.094 -34.062 1 92.69 387 ARG B CA 1
ATOM 11991 C C . ARG B 1 387 ? -15.875 -35.75 -34.781 1 92.69 387 ARG B C 1
ATOM 11993 O O . ARG B 1 387 ? -14.758 -35.438 -35.188 1 92.69 387 ARG B O 1
ATOM 12000 N N . GLY B 1 388 ? -16.938 -35.031 -34.969 1 89.25 388 GLY B N 1
ATOM 12001 C CA . GLY B 1 388 ? -16.844 -33.75 -35.656 1 89.25 388 GLY B CA 1
ATOM 12002 C C . GLY B 1 388 ? -15.914 -32.781 -34.938 1 89.25 388 GLY B C 1
ATOM 12003 O O . GLY B 1 388 ? -15.133 -32.094 -35.594 1 89.25 388 GLY B O 1
ATOM 12004 N N . LEU B 1 389 ? -16.047 -32.75 -33.75 1 90.56 389 LEU B N 1
ATOM 12005 C CA . LEU B 1 389 ? -15.172 -31.891 -32.969 1 90.56 389 LEU B CA 1
ATOM 12006 C C . LEU B 1 389 ? -13.727 -32.344 -33.031 1 90.56 389 LEU B C 1
ATOM 12008 O O . LEU B 1 389 ? -12.812 -31.531 -33.156 1 90.56 389 LEU B O 1
ATOM 12012 N N . ALA B 1 390 ? -13.492 -33.625 -32.906 1 92.62 390 ALA B N 1
ATOM 12013 C CA . ALA B 1 390 ? -12.148 -34.188 -33.031 1 92.62 390 ALA B CA 1
ATOM 12014 C C . ALA B 1 390 ? -11.547 -33.875 -34.375 1 92.62 390 ALA B C 1
ATOM 12016 O O . ALA B 1 390 ? -10.367 -33.562 -34.5 1 92.62 390 ALA B O 1
ATOM 12017 N N . GLN B 1 391 ? -12.375 -33.969 -35.375 1 91.38 391 GLN B N 1
ATOM 12018 C CA . GLN B 1 391 ? -11.922 -33.656 -36.719 1 91.38 391 GLN B CA 1
ATOM 12019 C C . GLN B 1 391 ? -11.57 -32.188 -36.875 1 91.38 391 GLN B C 1
ATOM 12021 O O . GLN B 1 391 ? -10.555 -31.828 -37.469 1 91.38 391 GLN B O 1
ATOM 12026 N N . LEU B 1 392 ? -12.453 -31.406 -36.406 1 90.12 392 LEU B N 1
ATOM 12027 C CA . LEU B 1 392 ? -12.195 -29.969 -36.438 1 90.12 392 LEU B CA 1
ATOM 12028 C C . LEU B 1 392 ? -10.875 -29.625 -35.75 1 90.12 392 LEU B C 1
ATOM 12030 O O . LEU B 1 392 ? -10.078 -28.844 -36.25 1 90.12 392 LEU B O 1
ATOM 12034 N N . HIS B 1 393 ? -10.672 -30.203 -34.594 1 90.31 393 HIS B N 1
ATOM 12035 C CA . HIS B 1 393 ? -9.43 -29.984 -33.844 1 90.31 393 HIS B CA 1
ATOM 12036 C C . HIS B 1 393 ? -8.227 -30.5 -34.656 1 90.31 393 HIS B C 1
ATOM 12038 O O . HIS B 1 393 ? -7.156 -29.875 -34.625 1 90.31 393 HIS B O 1
ATOM 12044 N N . PHE B 1 394 ? -8.391 -31.578 -35.219 1 92.75 394 PHE B N 1
ATOM 12045 C CA . PHE B 1 394 ? -7.348 -32.156 -36.062 1 92.75 394 PHE B CA 1
ATOM 12046 C C . PHE B 1 394 ? -7.004 -31.25 -37.219 1 92.75 394 PHE B C 1
ATOM 12048 O O . PHE B 1 394 ? -5.832 -30.969 -37.469 1 92.75 394 PHE B O 1
ATOM 12055 N N . ASP B 1 395 ? -7.965 -30.672 -37.812 1 90.75 395 ASP B N 1
ATOM 12056 C CA . ASP B 1 395 ? -7.781 -29.891 -39.031 1 90.75 395 ASP B CA 1
ATOM 12057 C C . ASP B 1 395 ? -7.195 -28.516 -38.719 1 90.75 395 ASP B C 1
ATOM 12059 O O . ASP B 1 395 ? -6.688 -27.828 -39.625 1 90.75 395 ASP B O 1
ATOM 12063 N N . THR B 1 396 ? -7.281 -28.109 -37.531 1 88.12 396 THR B N 1
ATOM 12064 C CA . THR B 1 396 ? -6.816 -26.781 -37.156 1 88.12 396 THR B CA 1
ATOM 12065 C C . THR B 1 396 ? -5.738 -26.859 -36.062 1 88.12 396 THR B C 1
ATOM 12067 O O . THR B 1 396 ? -5.609 -25.953 -35.25 1 88.12 396 THR B O 1
ATOM 12070 N N . ARG B 1 397 ? -5.039 -27.844 -35.969 1 86.94 397 ARG B N 1
ATOM 12071 C CA . ARG B 1 397 ? -4.078 -28.094 -34.906 1 86.94 397 ARG B CA 1
ATOM 12072 C C . ARG B 1 397 ? -2.859 -27.188 -35.031 1 86.94 397 ARG B C 1
ATOM 12074 O O . ARG B 1 397 ? -2.432 -26.875 -36.156 1 86.94 397 ARG B O 1
ATOM 12081 N N . ASP B 1 398 ? -2.32 -26.875 -33.906 1 85.44 398 ASP B N 1
ATOM 12082 C CA . ASP B 1 398 ? -1.078 -26.109 -33.844 1 85.44 398 ASP B CA 1
ATOM 12083 C C . ASP B 1 398 ? 0.13 -27 -34.125 1 85.44 398 ASP B C 1
ATOM 12085 O O . ASP B 1 398 ? 0.102 -28.203 -33.844 1 85.44 398 ASP B O 1
ATOM 12089 N N . LYS B 1 399 ? 1.129 -26.344 -34.688 1 83.69 399 LYS B N 1
ATOM 12090 C CA . LYS B 1 399 ? 2.398 -27.047 -34.781 1 83.69 399 LYS B CA 1
ATOM 12091 C C . LYS B 1 399 ? 3.014 -27.266 -33.406 1 83.69 399 LYS B C 1
ATOM 12093 O O . LYS B 1 399 ? 2.945 -26.391 -32.531 1 83.69 399 LYS B O 1
ATOM 12098 N N . GLY B 1 400 ? 3.369 -28.453 -33.156 1 84.31 400 GLY B N 1
ATOM 12099 C CA . GLY B 1 400 ? 4.031 -28.734 -31.891 1 84.31 400 GLY B CA 1
ATOM 12100 C C . GLY B 1 400 ? 5.527 -28.5 -31.938 1 84.31 400 GLY B C 1
ATOM 12101 O O . GLY B 1 400 ? 6.094 -28.266 -33 1 84.31 400 GLY B O 1
ATOM 12102 N N . ARG B 1 401 ? 6.238 -28.484 -30.797 1 87.12 401 ARG B N 1
ATOM 12103 C CA . ARG B 1 401 ? 7.695 -28.438 -30.719 1 87.12 401 ARG B CA 1
ATOM 12104 C C . ARG B 1 401 ? 8.32 -29.703 -31.281 1 87.12 401 ARG B C 1
ATOM 12106 O O . ARG B 1 401 ? 7.797 -30.797 -31.094 1 87.12 401 ARG B O 1
ATOM 12113 N N . ALA B 1 402 ? 9.375 -29.516 -31.953 1 92.69 402 ALA B N 1
ATOM 12114 C CA . ALA B 1 402 ? 10.062 -30.656 -32.531 1 92.69 402 ALA B CA 1
ATOM 12115 C C . ALA B 1 402 ? 10.352 -31.719 -31.469 1 92.69 402 ALA B C 1
ATOM 12117 O O . ALA B 1 402 ? 10.227 -32.906 -31.734 1 92.69 402 ALA B O 1
ATOM 12118 N N . PHE B 1 403 ? 10.719 -31.281 -30.312 1 93.44 403 PHE B N 1
ATOM 12119 C CA . PHE B 1 403 ? 11.062 -32.125 -29.188 1 93.44 403 PHE B CA 1
ATOM 12120 C C . PHE B 1 403 ? 9.898 -33.062 -28.844 1 93.44 403 PHE B C 1
ATOM 12122 O O . PHE B 1 403 ? 10.031 -34.281 -28.906 1 93.44 403 PHE B O 1
ATOM 12129 N N . SER B 1 404 ? 8.742 -32.625 -28.562 1 94.12 404 SER B N 1
ATOM 12130 C CA . SER B 1 404 ? 7.594 -33.438 -28.125 1 94.12 404 SER B CA 1
ATOM 12131 C C . SER B 1 404 ? 6.93 -34.125 -29.312 1 94.12 404 SER B C 1
ATOM 12133 O O . SER B 1 404 ? 6.426 -35.25 -29.172 1 94.12 404 SER B O 1
ATOM 12135 N N . TYR B 1 405 ? 6.898 -33.469 -30.422 1 95.06 405 TYR B N 1
ATOM 12136 C CA . TYR B 1 405 ? 6.25 -34.031 -31.609 1 95.06 405 TYR B CA 1
ATOM 12137 C C . TYR B 1 405 ? 6.934 -35.312 -32.031 1 95.06 405 TYR B C 1
ATOM 12139 O O . TYR B 1 405 ? 6.27 -36.344 -32.281 1 95.06 405 TYR B O 1
ATOM 12147 N N . THR B 1 406 ? 8.258 -35.281 -32.188 1 97.5 406 THR B N 1
ATOM 12148 C CA . THR B 1 406 ? 8.984 -36.469 -32.625 1 97.5 406 THR B CA 1
ATOM 12149 C C . THR B 1 406 ? 8.859 -37.594 -31.594 1 97.5 406 THR B C 1
ATOM 12151 O O . THR B 1 406 ? 8.812 -38.781 -31.953 1 97.5 406 THR B O 1
ATOM 12154 N N . THR B 1 407 ? 8.867 -37.188 -30.344 1 97 407 THR B N 1
ATOM 12155 C CA . THR B 1 407 ? 8.703 -38.156 -29.281 1 97 407 THR B CA 1
ATOM 12156 C C . THR B 1 407 ? 7.387 -38.938 -29.453 1 97 407 THR B C 1
ATOM 12158 O O . THR B 1 407 ? 7.367 -40.156 -29.406 1 97 407 THR B O 1
ATOM 12161 N N . SER B 1 408 ? 6.316 -38.281 -29.703 1 95.31 408 SER B N 1
ATOM 12162 C CA . SER B 1 408 ? 5 -38.875 -29.875 1 95.31 408 SER B CA 1
ATOM 12163 C C . SER B 1 408 ? 4.934 -39.75 -31.125 1 95.31 408 SER B C 1
ATOM 12165 O O . SER B 1 408 ? 4.34 -40.812 -31.125 1 95.31 408 SER B O 1
ATOM 12167 N N . LEU B 1 409 ? 5.504 -39.25 -32.156 1 96.5 409 LEU B N 1
ATOM 12168 C CA . LEU B 1 409 ? 5.461 -39.969 -33.438 1 96.5 409 LEU B CA 1
ATOM 12169 C C . LEU B 1 409 ? 6.254 -41.25 -33.344 1 96.5 409 LEU B C 1
ATOM 12171 O O . LEU B 1 409 ? 5.801 -42.312 -33.844 1 96.5 409 LEU B O 1
ATOM 12175 N N . ALA B 1 410 ? 7.434 -41.188 -32.75 1 97.5 410 ALA B N 1
ATOM 12176 C CA . ALA B 1 410 ? 8.258 -42.375 -32.625 1 97.5 410 ALA B CA 1
ATOM 12177 C C . ALA B 1 410 ? 7.543 -43.469 -31.812 1 97.5 410 ALA B C 1
ATOM 12179 O O . ALA B 1 410 ? 7.559 -44.625 -32.188 1 97.5 410 ALA B O 1
ATOM 12180 N N . ALA B 1 411 ? 6.957 -43.094 -30.797 1 94.62 411 ALA B N 1
ATOM 12181 C CA . ALA B 1 411 ? 6.207 -44.031 -29.969 1 94.62 411 ALA B CA 1
ATOM 12182 C C . ALA B 1 411 ? 4.984 -44.562 -30.703 1 94.62 411 ALA B C 1
ATOM 12184 O O . ALA B 1 411 ? 4.66 -45.75 -30.609 1 94.62 411 ALA B O 1
ATOM 12185 N N . GLY B 1 412 ? 4.254 -43.75 -31.469 1 93.38 412 GLY B N 1
ATOM 12186 C CA . GLY B 1 412 ? 3.043 -44.094 -32.188 1 93.38 412 GLY B CA 1
ATOM 12187 C C . GLY B 1 412 ? 3.291 -45.094 -33.312 1 93.38 412 GLY B C 1
ATOM 12188 O O . GLY B 1 412 ? 2.42 -45.906 -33.625 1 93.38 412 GLY B O 1
ATOM 12189 N N . LEU B 1 413 ? 4.492 -45.062 -33.844 1 94.19 413 LEU B N 1
ATOM 12190 C CA . LEU B 1 413 ? 4.828 -45.906 -34.969 1 94.19 413 LEU B CA 1
ATOM 12191 C C . LEU B 1 413 ? 4.824 -47.375 -34.531 1 94.19 413 LEU B C 1
ATOM 12193 O O . LEU B 1 413 ? 4.688 -48.281 -35.406 1 94.19 413 LEU B O 1
ATOM 12197 N N . HIS B 1 414 ? 5 -47.625 -33.25 1 91.75 414 HIS B N 1
ATOM 12198 C CA . HIS B 1 414 ? 4.941 -49 -32.75 1 91.75 414 HIS B CA 1
ATOM 12199 C C . HIS B 1 414 ? 3.51 -49.531 -32.75 1 91.75 414 HIS B C 1
ATOM 12201 O O . HIS B 1 414 ? 3.285 -50.75 -32.812 1 91.75 414 HIS B O 1
ATOM 12207 N N . THR B 1 415 ? 2.586 -48.594 -32.719 1 89.25 415 THR B N 1
ATOM 12208 C CA . THR B 1 415 ? 1.217 -49 -32.375 1 89.25 415 THR B CA 1
ATOM 12209 C C . THR B 1 415 ? 0.313 -48.844 -33.594 1 89.25 415 THR B C 1
ATOM 12211 O O . THR B 1 415 ? -0.55 -49.688 -33.844 1 89.25 415 THR B O 1
ATOM 12214 N N . TYR B 1 416 ? 0.529 -47.844 -34.438 1 92.19 416 TYR B N 1
ATOM 12215 C CA . TYR B 1 416 ? -0.421 -47.531 -35.5 1 92.19 416 TYR B CA 1
ATOM 12216 C C . TYR B 1 416 ? 0.214 -47.688 -36.875 1 92.19 416 TYR B C 1
ATOM 12218 O O . TYR B 1 416 ? 1.413 -47.469 -37.031 1 92.19 416 TYR B O 1
ATOM 12226 N N . PRO B 1 417 ? -0.648 -48 -37.781 1 91.56 417 PRO B N 1
ATOM 12227 C CA . PRO B 1 417 ? -0.13 -47.969 -39.156 1 91.56 417 PRO B CA 1
ATOM 12228 C C . PRO B 1 417 ? 0.192 -46.562 -39.656 1 91.56 417 PRO B C 1
ATOM 12230 O O . PRO B 1 417 ? -0.507 -45.625 -39.312 1 91.56 417 PRO B O 1
ATOM 12233 N N . PRO B 1 418 ? 1.263 -46.438 -40.406 1 91.19 418 PRO B N 1
ATOM 12234 C CA . PRO B 1 418 ? 1.701 -45.125 -40.875 1 91.19 418 PRO B CA 1
ATOM 12235 C C . PRO B 1 418 ? 0.575 -44.312 -41.5 1 91.19 418 PRO B C 1
ATOM 12237 O O . PRO B 1 418 ? 0.513 -43.094 -41.344 1 91.19 418 PRO B O 1
ATOM 12240 N N . GLN B 1 419 ? -0.391 -44.969 -42.219 1 90.25 419 GLN B N 1
ATOM 12241 C CA . GLN B 1 419 ? -1.457 -44.25 -42.906 1 90.25 419 GLN B CA 1
ATOM 12242 C C . GLN B 1 419 ? -2.389 -43.531 -41.938 1 90.25 419 GLN B C 1
ATOM 12244 O O . GLN B 1 419 ? -2.93 -42.469 -42.219 1 90.25 419 GLN B O 1
ATOM 12249 N N . ASP B 1 420 ? -2.545 -44.188 -40.75 1 92.19 420 ASP B N 1
ATOM 12250 C CA . ASP B 1 420 ? -3.473 -43.656 -39.75 1 92.19 420 ASP B CA 1
ATOM 12251 C C . ASP B 1 420 ? -2.725 -43.062 -38.562 1 92.19 420 ASP B C 1
ATOM 12253 O O . ASP B 1 420 ? -3.328 -42.781 -37.531 1 92.19 420 ASP B O 1
ATOM 12257 N N . LEU B 1 421 ? -1.43 -42.906 -38.688 1 93.94 421 LEU B N 1
ATOM 12258 C CA . LEU B 1 421 ? -0.601 -42.562 -37.531 1 93.94 421 LEU B CA 1
ATOM 12259 C C . LEU B 1 421 ? -1.089 -41.25 -36.906 1 93.94 421 LEU B C 1
ATOM 12261 O O . LEU B 1 421 ? -1.318 -41.188 -35.688 1 93.94 421 LEU B O 1
ATOM 12265 N N . LEU B 1 422 ? -1.319 -40.156 -37.656 1 94.12 422 LEU B N 1
ATOM 12266 C CA . LEU B 1 422 ? -1.632 -38.844 -37.125 1 94.12 422 LEU B CA 1
ATOM 12267 C C . LEU B 1 422 ? -3.051 -38.812 -36.562 1 94.12 422 LEU B C 1
ATOM 12269 O O . LEU B 1 422 ? -3.258 -38.406 -35.406 1 94.12 422 LEU B O 1
ATOM 12273 N N . PRO B 1 423 ? -4.078 -39.25 -37.25 1 92.5 423 PRO B N 1
ATOM 12274 C CA . PRO B 1 423 ? -5.422 -39.25 -36.688 1 92.5 423 PRO B CA 1
ATOM 12275 C C . PRO B 1 423 ? -5.512 -40.125 -35.406 1 92.5 423 PRO B C 1
ATOM 12277 O O . PRO B 1 423 ? -6.262 -39.781 -34.5 1 92.5 423 PRO B O 1
ATOM 12280 N N . ALA B 1 424 ? -4.777 -41.25 -35.438 1 91.75 424 ALA B N 1
ATOM 12281 C CA . ALA B 1 424 ? -4.793 -42.125 -34.25 1 91.75 424 ALA B CA 1
ATOM 12282 C C . ALA B 1 424 ? -4.164 -41.438 -33.062 1 91.75 424 ALA B C 1
ATOM 12284 O O . ALA B 1 424 ? -4.688 -41.531 -31.938 1 91.75 424 ALA B O 1
ATOM 12285 N N . LEU B 1 425 ? -3.059 -40.812 -33.281 1 91.19 425 LEU B N 1
ATOM 12286 C CA . LEU B 1 425 ? -2.363 -40.125 -32.219 1 91.19 425 LEU B CA 1
ATOM 12287 C C . LEU B 1 425 ? -3.217 -39 -31.656 1 91.19 425 LEU B C 1
ATOM 12289 O O . LEU B 1 425 ? -3.146 -38.688 -30.453 1 91.19 425 LEU B O 1
ATOM 12293 N N . TYR B 1 426 ? -3.982 -38.406 -32.5 1 90.38 426 TYR B N 1
ATOM 12294 C CA . TYR B 1 426 ? -4.762 -37.25 -32.062 1 90.38 426 TYR B CA 1
ATOM 12295 C C . TYR B 1 426 ? -6.172 -37.656 -31.672 1 90.38 426 TYR B C 1
ATOM 12297 O O . TYR B 1 426 ? -7.004 -36.812 -31.344 1 90.38 426 TYR B O 1
ATOM 12305 N N . GLY B 1 427 ? -6.512 -38.906 -31.719 1 89.44 427 GLY B N 1
ATOM 12306 C CA . GLY B 1 427 ? -7.75 -39.469 -31.188 1 89.44 427 GLY B CA 1
ATOM 12307 C C . GLY B 1 427 ? -8.961 -39.125 -32.062 1 89.44 427 GLY B C 1
ATOM 12308 O O . GLY B 1 427 ? -10.031 -38.812 -31.531 1 89.44 427 GLY B O 1
ATOM 12309 N N . VAL B 1 428 ? -8.852 -39.094 -33.375 1 92.88 428 VAL B N 1
ATOM 12310 C CA . VAL B 1 428 ? -9.984 -38.875 -34.281 1 92.88 428 VAL B CA 1
ATOM 12311 C C . VAL B 1 428 ? -10.68 -40.219 -34.562 1 92.88 428 VAL B C 1
ATOM 12313 O O . VAL B 1 428 ? -10.109 -41.094 -35.188 1 92.88 428 VAL B O 1
ATOM 12316 N N . PRO B 1 429 ? -11.906 -40.375 -34.031 1 92.44 429 PRO B N 1
ATOM 12317 C CA . PRO B 1 429 ? -12.625 -41.594 -34.375 1 92.44 429 PRO B CA 1
ATOM 12318 C C . PRO B 1 429 ? -12.961 -41.719 -35.844 1 92.44 429 PRO B C 1
ATOM 12320 O O . PRO B 1 429 ? -13.312 -40.719 -36.5 1 92.44 429 PRO B O 1
ATOM 12323 N N . LEU B 1 430 ? -12.914 -42.906 -36.344 1 90.62 430 LEU B N 1
ATOM 12324 C CA . LEU B 1 430 ? -13.109 -43.094 -37.781 1 90.62 430 LEU B CA 1
ATOM 12325 C C . LEU B 1 430 ? -14.367 -43.906 -38.031 1 90.62 430 LEU B C 1
ATOM 12327 O O . LEU B 1 430 ? -14.922 -43.844 -39.156 1 90.62 430 LEU B O 1
ATOM 12331 N N . ALA B 1 431 ? -14.844 -44.656 -36.969 1 93.94 431 ALA B N 1
ATOM 12332 C CA . ALA B 1 431 ? -16 -45.531 -37.219 1 93.94 431 ALA B CA 1
ATOM 12333 C C . ALA B 1 431 ? -16.906 -45.594 -36 1 93.94 431 ALA B C 1
ATOM 12335 O O . ALA B 1 431 ? -16.422 -45.688 -34.875 1 93.94 431 ALA B O 1
ATOM 12336 N N . PHE B 1 432 ? -18.219 -45.438 -36.281 1 95.38 432 PHE B N 1
ATOM 12337 C CA . PHE B 1 432 ? -19.203 -45.625 -35.219 1 95.38 432 PHE B CA 1
ATOM 12338 C C . PHE B 1 432 ? -19.531 -47.125 -35.062 1 95.38 432 PHE B C 1
ATOM 12340 O O . PHE B 1 432 ? -20.031 -47.75 -36 1 95.38 432 PHE B O 1
ATOM 12347 N N . ASP B 1 433 ? -19.156 -47.719 -33.906 1 96 433 ASP B N 1
ATOM 12348 C CA . ASP B 1 433 ? -19.406 -49.125 -33.625 1 96 433 ASP B CA 1
ATOM 12349 C C . ASP B 1 433 ? -20.141 -49.312 -32.281 1 96 433 ASP B C 1
ATOM 12351 O O . ASP B 1 433 ? -19.516 -49.5 -31.234 1 96 433 ASP B O 1
ATOM 12355 N N . PRO B 1 434 ? -21.453 -49.375 -32.344 1 96 434 PRO B N 1
ATOM 12356 C CA . PRO B 1 434 ? -22.25 -49.5 -31.109 1 96 434 PRO B CA 1
ATOM 12357 C C . PRO B 1 434 ? -21.922 -50.781 -30.328 1 96 434 PRO B C 1
ATOM 12359 O O . PRO B 1 434 ? -21.984 -50.781 -29.094 1 96 434 PRO B O 1
ATOM 12362 N N . ALA B 1 435 ? -21.609 -51.875 -31.062 1 95.31 435 ALA B N 1
ATOM 12363 C CA . ALA B 1 435 ? -21.297 -53.125 -30.391 1 95.31 435 ALA B CA 1
ATOM 12364 C C . ALA B 1 435 ? -20.016 -53 -29.547 1 95.31 435 ALA B C 1
ATOM 12366 O O . ALA B 1 435 ? -19.938 -53.531 -28.438 1 95.31 435 ALA B O 1
ATOM 12367 N N . ALA B 1 436 ? -19.047 -52.312 -30.125 1 95.38 436 ALA B N 1
ATOM 12368 C CA . ALA B 1 436 ? -17.797 -52.094 -29.391 1 95.38 436 ALA B CA 1
ATOM 12369 C C . ALA B 1 436 ? -18.047 -51.25 -28.141 1 95.38 436 ALA B C 1
ATOM 12371 O O . ALA B 1 436 ? -17.469 -51.5 -27.094 1 95.38 436 ALA B O 1
ATOM 12372 N N . ILE B 1 437 ? -18.891 -50.25 -28.297 1 96.5 437 ILE B N 1
ATOM 12373 C CA . ILE B 1 437 ? -19.219 -49.375 -27.172 1 96.5 437 ILE B CA 1
ATOM 12374 C C . ILE B 1 437 ? -19.969 -50.156 -26.109 1 96.5 437 ILE B C 1
ATOM 12376 O O . ILE B 1 437 ? -19.703 -50 -24.906 1 96.5 437 ILE B O 1
ATOM 12380 N N . ALA B 1 438 ? -20.875 -51.031 -26.531 1 96.5 438 ALA B N 1
ATOM 12381 C CA . ALA B 1 438 ? -21.656 -51.844 -25.594 1 96.5 438 ALA B CA 1
ATOM 12382 C C . ALA B 1 438 ? -20.75 -52.812 -24.828 1 96.5 438 ALA B C 1
ATOM 12384 O O . ALA B 1 438 ? -20.938 -53.031 -23.641 1 96.5 438 ALA B O 1
ATOM 12385 N N . SER B 1 439 ? -19.844 -53.375 -25.547 1 95.62 439 SER B N 1
ATOM 12386 C CA . SER B 1 439 ? -18.906 -54.281 -24.906 1 95.62 439 SER B CA 1
ATOM 12387 C C . SER B 1 439 ? -18.062 -53.562 -23.859 1 95.62 439 SER B C 1
ATOM 12389 O O . SER B 1 439 ? -17.781 -54.125 -22.797 1 95.62 439 SER B O 1
ATOM 12391 N N . ALA B 1 440 ? -17.609 -52.375 -24.203 1 95.94 440 ALA B N 1
ATOM 12392 C CA . ALA B 1 440 ? -16.828 -51.594 -23.25 1 95.94 440 ALA B CA 1
ATOM 12393 C C . ALA B 1 440 ? -17.656 -51.281 -22 1 95.94 440 ALA B C 1
ATOM 12395 O O . ALA B 1 440 ? -17.141 -51.281 -20.891 1 95.94 440 ALA B O 1
ATOM 12396 N N . LEU B 1 441 ? -18.938 -50.969 -22.188 1 96.62 441 LEU B N 1
ATOM 12397 C CA . LEU B 1 441 ? -19.828 -50.656 -21.078 1 96.62 441 LEU B CA 1
ATOM 12398 C C . LEU B 1 441 ? -20.031 -51.875 -20.172 1 96.62 441 LEU B C 1
ATOM 12400 O O . LEU B 1 441 ? -20.172 -51.719 -18.953 1 96.62 441 LEU B O 1
ATOM 12404 N N . GLU B 1 442 ? -20.031 -53 -20.734 1 95 442 GLU B N 1
ATOM 12405 C CA . GLU B 1 442 ? -20.234 -54.219 -19.984 1 95 442 GLU B CA 1
ATOM 12406 C C . GLU B 1 442 ? -19.078 -54.5 -19.031 1 95 442 GLU B C 1
ATOM 12408 O O . GLU B 1 442 ? -19.25 -55.125 -17.984 1 95 442 GLU B O 1
ATOM 12413 N N . LEU B 1 443 ? -17.938 -54.062 -19.406 1 95.12 443 LEU B N 1
ATOM 12414 C CA . LEU B 1 443 ? -16.75 -54.281 -18.578 1 95.12 443 LEU B CA 1
ATOM 12415 C C . LEU B 1 443 ? -16.797 -53.438 -17.312 1 95.12 443 LEU B C 1
ATOM 12417 O O . LEU B 1 443 ? -16.109 -53.719 -16.344 1 95.12 443 LEU B O 1
ATOM 12421 N N . LEU B 1 444 ? -17.594 -52.344 -17.297 1 97.25 444 LEU B N 1
ATOM 12422 C CA . LEU B 1 444 ? -17.703 -51.469 -16.141 1 97.25 444 LEU B CA 1
ATOM 12423 C C . LEU B 1 444 ? -18.734 -52 -15.156 1 97.25 444 LEU B C 1
ATOM 12425 O O . LEU B 1 444 ? -19.734 -51.312 -14.875 1 97.25 444 LEU B O 1
ATOM 12429 N N . SER B 1 445 ? -18.391 -53.125 -14.57 1 96.19 445 SER B N 1
ATOM 12430 C CA . SER B 1 445 ? -19.297 -53.75 -13.617 1 96.19 445 SER B CA 1
ATOM 12431 C C . SER B 1 445 ? -18.797 -53.594 -12.188 1 96.19 445 SER B C 1
ATOM 12433 O O . SER B 1 445 ? -17.594 -53.438 -11.961 1 96.19 445 SER B O 1
ATOM 12435 N N . PRO B 1 446 ? -19.734 -53.594 -11.211 1 96.44 446 PRO B N 1
ATOM 12436 C CA . PRO B 1 446 ? -19.312 -53.5 -9.805 1 96.44 446 PRO B CA 1
ATOM 12437 C C . PRO B 1 446 ? -18.422 -54.656 -9.375 1 96.44 446 PRO B C 1
ATOM 12439 O O . PRO B 1 446 ? -17.5 -54.469 -8.57 1 96.44 446 PRO B O 1
ATOM 12442 N N . GLN B 1 447 ? -18.562 -55.844 -9.938 1 94.62 447 GLN B N 1
ATOM 12443 C CA . GLN B 1 447 ? -17.844 -57.031 -9.531 1 94.62 447 GLN B CA 1
ATOM 12444 C C . GLN B 1 447 ? -16.375 -56.969 -9.953 1 94.62 447 GLN B C 1
ATOM 12446 O O . GLN B 1 447 ? -15.516 -57.594 -9.336 1 94.62 447 GLN B O 1
ATOM 12451 N N . ASP B 1 448 ? -16.156 -56.219 -10.945 1 95.56 448 ASP B N 1
ATOM 12452 C CA . ASP B 1 448 ? -14.797 -56.156 -11.477 1 95.56 448 ASP B CA 1
ATOM 12453 C C . ASP B 1 448 ? -14.102 -54.875 -11.031 1 95.56 448 ASP B C 1
ATOM 12455 O O . ASP B 1 448 ? -12.992 -54.562 -11.477 1 95.56 448 ASP B O 1
ATOM 12459 N N . LEU B 1 449 ? -14.695 -54.156 -10.148 1 97.12 449 LEU B N 1
ATOM 12460 C CA . LEU B 1 449 ? -14.25 -52.844 -9.75 1 97.12 449 LEU B CA 1
ATOM 12461 C C . LEU B 1 449 ? -13.148 -52.938 -8.695 1 97.12 449 LEU B C 1
ATOM 12463 O O . LEU B 1 449 ? -13.227 -53.75 -7.781 1 97.12 449 LEU B O 1
ATOM 12467 N N . ARG B 1 450 ? -12.039 -52.219 -8.898 1 97.31 450 ARG B N 1
ATOM 12468 C CA . ARG B 1 450 ? -11.109 -51.875 -7.828 1 97.31 450 ARG B CA 1
ATOM 12469 C C . ARG B 1 450 ? -11.336 -50.469 -7.332 1 97.31 450 ARG B C 1
ATOM 12471 O O . ARG B 1 450 ? -11.031 -49.5 -8.039 1 97.31 450 ARG B O 1
ATOM 12478 N N . LEU B 1 451 ? -11.906 -50.312 -6.16 1 97.56 451 LEU B N 1
ATOM 12479 C CA . LEU B 1 451 ? -12.297 -49 -5.621 1 97.56 451 LEU B CA 1
ATOM 12480 C C . LEU B 1 451 ? -11.234 -48.469 -4.668 1 97.56 451 LEU B C 1
ATOM 12482 O O . LEU B 1 451 ? -10.969 -49.094 -3.627 1 97.56 451 LEU B O 1
ATOM 12486 N N . PHE B 1 452 ? -10.562 -47.406 -5.047 1 97.19 452 PHE B N 1
ATOM 12487 C CA . PHE B 1 452 ? -9.602 -46.719 -4.176 1 97.19 452 PHE B CA 1
ATOM 12488 C C . PHE B 1 452 ? -10.281 -45.594 -3.383 1 97.19 452 PHE B C 1
ATOM 12490 O O . PHE B 1 452 ? -10.789 -44.656 -3.963 1 97.19 452 PHE B O 1
ATOM 12497 N N . TRP B 1 453 ? -10.422 -45.75 -2.139 1 96.19 453 TRP B N 1
ATOM 12498 C CA . TRP B 1 453 ? -10.867 -44.688 -1.218 1 96.19 453 TRP B CA 1
ATOM 12499 C C . TRP B 1 453 ? -9.672 -44.031 -0.542 1 96.19 453 TRP B C 1
ATOM 12501 O O . TRP B 1 453 ? -9.117 -44.562 0.422 1 96.19 453 TRP B O 1
ATOM 12511 N N . ILE B 1 454 ? -9.273 -42.906 -1.016 1 96 454 ILE B N 1
ATOM 12512 C CA . ILE B 1 454 ? -8.07 -42.188 -0.576 1 96 454 ILE B CA 1
ATOM 12513 C C . ILE B 1 454 ? -8.453 -41.094 0.414 1 96 454 ILE B C 1
ATOM 12515 O O . ILE B 1 454 ? -9.148 -40.156 0.057 1 96 454 ILE B O 1
ATOM 12519 N N . SER B 1 455 ? -8.086 -41.188 1.639 1 93.44 455 SER B N 1
ATOM 12520 C CA . SER B 1 455 ? -8.453 -40.25 2.678 1 93.44 455 SER B CA 1
ATOM 12521 C C . SER B 1 455 ? -7.551 -40.375 3.895 1 93.44 455 SER B C 1
ATOM 12523 O O . SER B 1 455 ? -7.16 -41.469 4.27 1 93.44 455 SER B O 1
ATOM 12525 N N . LYS B 1 456 ? -7.219 -39.281 4.562 1 88.94 456 LYS B N 1
ATOM 12526 C CA . LYS B 1 456 ? -6.43 -39.281 5.793 1 88.94 456 LYS B CA 1
ATOM 12527 C C . LYS B 1 456 ? -7.234 -39.844 6.965 1 88.94 456 LYS B C 1
ATOM 12529 O O . LYS B 1 456 ? -6.668 -40.219 7.992 1 88.94 456 LYS B O 1
ATOM 12534 N N . GLN B 1 457 ? -8.492 -39.906 6.781 1 84.81 457 GLN B N 1
ATOM 12535 C CA . GLN B 1 457 ? -9.383 -40.406 7.828 1 84.81 457 GLN B CA 1
ATOM 12536 C C . GLN B 1 457 ? -9.078 -41.844 8.164 1 84.81 457 GLN B C 1
ATOM 12538 O O . GLN B 1 457 ? -9.445 -42.344 9.234 1 84.81 457 GLN B O 1
ATOM 12543 N N . HIS B 1 458 ? -8.469 -42.562 7.297 1 89.25 458 HIS B N 1
ATOM 12544 C CA . HIS B 1 458 ? -8.18 -43.969 7.508 1 89.25 458 HIS B CA 1
ATOM 12545 C C . HIS B 1 458 ? -7.109 -44.156 8.578 1 89.25 458 HIS B C 1
ATOM 12547 O O . HIS B 1 458 ? -6.941 -45.25 9.109 1 89.25 458 HIS B O 1
ATOM 12553 N N . LEU B 1 459 ? -6.34 -43.094 8.891 1 78.06 459 LEU B N 1
ATOM 12554 C CA . LEU B 1 459 ? -5.34 -43.156 9.953 1 78.06 459 LEU B CA 1
ATOM 12555 C C . LEU B 1 459 ? -6.004 -43.312 11.32 1 78.06 459 LEU B C 1
ATOM 12557 O O . LEU B 1 459 ? -5.488 -44 12.195 1 78.06 459 LEU B O 1
ATOM 12561 N N . GLN B 1 460 ? -7.012 -42.375 11.672 1 58.47 460 GLN B N 1
ATOM 12562 C CA . GLN B 1 460 ? -7.66 -42.312 12.977 1 58.47 460 GLN B CA 1
ATOM 12563 C C . GLN B 1 460 ? -8.266 -43.656 13.367 1 58.47 460 GLN B C 1
ATOM 12565 O O . GLN B 1 460 ? -8.266 -44.031 14.539 1 58.47 460 GLN B O 1
ATOM 12570 N N . HIS B 1 461 ? -8.719 -44.438 12.477 1 49.12 461 HIS B N 1
ATOM 12571 C CA . HIS B 1 461 ? -9.398 -45.688 12.82 1 49.12 461 HIS B CA 1
ATOM 12572 C C . HIS B 1 461 ? -8.398 -46.781 13.234 1 49.12 461 HIS B C 1
ATOM 12574 O O . HIS B 1 461 ? -8.727 -47.656 14.008 1 49.12 461 HIS B O 1
ATOM 12580 N N . ASN B 1 462 ? -7.125 -46.781 12.758 1 44.25 462 ASN B N 1
ATOM 12581 C CA . ASN B 1 462 ? -6.133 -47.781 13.078 1 44.25 462 ASN B CA 1
ATOM 12582 C C . ASN B 1 462 ? -5.621 -47.625 14.508 1 44.25 462 ASN B C 1
ATOM 12584 O O . ASN B 1 462 ? -5.125 -48.594 15.102 1 44.25 462 ASN B O 1
ATOM 12588 N N . GLU B 1 463 ? -5.438 -46.438 15.078 1 42.41 463 GLU B N 1
ATOM 12589 C CA . GLU B 1 463 ? -4.965 -46.312 16.453 1 42.41 463 GLU B CA 1
ATOM 12590 C C . GLU B 1 463 ? -5.887 -47.062 17.422 1 42.41 463 GLU B C 1
ATOM 12592 O O . GLU B 1 463 ? -5.434 -47.594 18.438 1 42.41 463 GLU B O 1
ATOM 12597 N N . ASP B 1 464 ? -7.078 -47.219 17.094 1 36.09 464 ASP B N 1
ATOM 12598 C CA . ASP B 1 464 ? -7.949 -47.938 18.016 1 36.09 464 ASP B CA 1
ATOM 12599 C C . ASP B 1 464 ? -7.754 -49.438 17.891 1 36.09 464 ASP B C 1
ATOM 12601 O O . ASP B 1 464 ? -7.973 -50.188 18.844 1 36.09 464 ASP B O 1
ATOM 12605 N N . ALA B 1 465 ? -7.332 -50.094 16.719 1 34.5 465 ALA B N 1
ATOM 12606 C CA . ALA B 1 465 ? -7.199 -51.531 16.609 1 34.5 465 ALA B CA 1
ATOM 12607 C C . ALA B 1 465 ? -5.797 -52 17.016 1 34.5 465 ALA B C 1
ATOM 12609 O O . ALA B 1 465 ? -5.52 -53.188 17.062 1 34.5 465 ALA B O 1
ATOM 12610 N N . ALA B 1 466 ? -4.789 -51.125 16.875 1 36.34 466 ALA B N 1
ATOM 12611 C CA . ALA B 1 466 ? -3.434 -51.625 17.125 1 36.34 466 ALA B CA 1
ATOM 12612 C C . ALA B 1 466 ? -3.277 -52.062 18.578 1 36.34 466 ALA B C 1
ATOM 12614 O O . ALA B 1 466 ? -2.168 -52.375 19.031 1 36.34 466 ALA B O 1
ATOM 12615 N N . THR B 1 467 ? -4.184 -52.031 19.391 1 30.45 467 THR B N 1
ATOM 12616 C CA . THR B 1 467 ? -3.738 -52.656 20.625 1 30.45 467 THR B CA 1
ATOM 12617 C C . THR B 1 467 ? -3.393 -54.125 20.422 1 30.45 467 THR B C 1
ATOM 12619 O O . THR B 1 467 ? -3.1 -54.844 21.391 1 30.45 467 THR B O 1
ATOM 12622 N N . ALA B 1 468 ? -3.836 -54.812 19.281 1 28.88 468 ALA B N 1
ATOM 12623 C CA . ALA B 1 468 ? -3.52 -56.219 19.391 1 28.88 468 ALA B CA 1
ATOM 12624 C C . ALA B 1 468 ? -2.047 -56.5 19.094 1 28.88 468 ALA B C 1
ATOM 12626 O O . ALA B 1 468 ? -1.368 -55.625 18.516 1 28.88 468 ALA B O 1
ATOM 12627 N N . THR B 1 469 ? -1.51 -57.875 19.016 1 27.77 469 THR B N 1
ATOM 12628 C CA . THR B 1 469 ? -0.282 -58.594 19.312 1 27.77 469 THR B CA 1
ATOM 12629 C C . THR B 1 469 ? 0.742 -58.406 18.188 1 27.77 469 THR B C 1
ATOM 12631 O O . THR B 1 469 ? 1.65 -59.219 18.031 1 27.77 469 THR B O 1
ATOM 12634 N N . VAL B 1 470 ? 0.704 -57.406 17.328 1 27.75 470 VAL B N 1
ATOM 12635 C CA . VAL B 1 470 ? 1.645 -57.594 16.234 1 27.75 470 VAL B CA 1
ATOM 12636 C C . VAL B 1 470 ? 3.072 -57.594 16.781 1 27.75 470 VAL B C 1
ATOM 12638 O O . VAL B 1 470 ? 3.35 -57.031 17.844 1 27.75 470 VAL B O 1
ATOM 12641 N N . SER B 1 471 ? 3.885 -58.562 16.203 1 27.64 471 SER B N 1
ATOM 12642 C CA . SER B 1 471 ? 5.254 -58.875 16.625 1 27.64 471 SER B CA 1
ATOM 12643 C C . SER B 1 471 ? 6.094 -57.594 16.672 1 27.64 471 SER B C 1
ATOM 12645 O O . SER B 1 471 ? 5.785 -56.594 16 1 27.64 471 SER B O 1
ATOM 12647 N N . PRO B 1 472 ? 7.16 -57.5 17.625 1 30.17 472 PRO B N 1
ATOM 12648 C CA . PRO B 1 472 ? 7.992 -56.375 18.031 1 30.17 472 PRO B CA 1
ATOM 12649 C C . PRO B 1 472 ? 8.656 -55.656 16.859 1 30.17 472 PRO B C 1
ATOM 12651 O O . PRO B 1 472 ? 8.812 -54.438 16.891 1 30.17 472 PRO B O 1
ATOM 12654 N N . SER B 1 473 ? 9.227 -56.375 15.93 1 28.98 473 SER B N 1
ATOM 12655 C CA . SER B 1 473 ? 10.133 -55.781 14.961 1 28.98 473 SER B CA 1
ATOM 12656 C C . SER B 1 473 ? 9.375 -54.906 13.969 1 28.98 473 SER B C 1
ATOM 12658 O O . SER B 1 473 ? 9.844 -53.812 13.594 1 28.98 473 SER B O 1
ATOM 12660 N N . ALA B 1 474 ? 8.297 -55.344 13.383 1 31.17 474 ALA B N 1
ATOM 12661 C CA . ALA B 1 474 ? 7.453 -54.656 12.414 1 31.17 474 ALA B CA 1
ATOM 12662 C C . ALA B 1 474 ? 6.777 -53.438 13.055 1 31.17 474 ALA B C 1
ATOM 12664 O O . ALA B 1 474 ? 6.273 -52.562 12.352 1 31.17 474 ALA B O 1
ATOM 12665 N N . GLN B 1 475 ? 6.605 -53.5 14.43 1 29.61 475 GLN B N 1
ATOM 12666 C CA . GLN B 1 475 ? 6.062 -52.375 15.203 1 29.61 475 GLN B CA 1
ATOM 12667 C C . GLN B 1 475 ? 6.973 -51.156 15.117 1 29.61 475 GLN B C 1
ATOM 12669 O O . GLN B 1 475 ? 6.508 -50.031 15.242 1 29.61 475 GLN B O 1
ATOM 12674 N N . ARG B 1 476 ? 8.227 -51.375 15.039 1 32.41 476 ARG B N 1
ATOM 12675 C CA . ARG B 1 476 ? 9.156 -50.25 15.086 1 32.41 476 ARG B CA 1
ATOM 12676 C C . ARG B 1 476 ? 9.086 -49.406 13.805 1 32.41 476 ARG B C 1
ATOM 12678 O O . ARG B 1 476 ? 9.203 -48.188 13.844 1 32.41 476 ARG B O 1
ATOM 12685 N N . THR B 1 477 ? 9.258 -50.188 12.758 1 29.27 477 THR B N 1
ATOM 12686 C CA . THR B 1 477 ? 9.25 -49.438 11.516 1 29.27 477 THR B CA 1
ATOM 12687 C C . THR B 1 477 ? 7.898 -48.781 11.297 1 29.27 477 THR B C 1
ATOM 12689 O O . THR B 1 477 ? 7.828 -47.625 10.82 1 29.27 477 THR B O 1
ATOM 12692 N N . ALA B 1 478 ? 6.754 -49.406 11.594 1 34.47 478 ALA B N 1
ATOM 12693 C CA . ALA B 1 478 ? 5.414 -48.812 11.539 1 34.47 478 ALA B CA 1
ATOM 12694 C C . ALA B 1 478 ? 5.266 -47.688 12.555 1 34.47 478 ALA B C 1
ATOM 12696 O O . ALA B 1 478 ? 4.629 -46.656 12.273 1 34.47 478 ALA B O 1
ATOM 12697 N N . ALA B 1 479 ? 5.773 -47.906 13.844 1 33.84 479 ALA B N 1
ATOM 12698 C CA . ALA B 1 479 ? 5.758 -46.844 14.867 1 33.84 479 ALA B CA 1
ATOM 12699 C C . ALA B 1 479 ? 6.562 -45.625 14.43 1 33.84 479 ALA B C 1
ATOM 12701 O O . ALA B 1 479 ? 6.164 -44.5 14.688 1 33.84 479 ALA B O 1
ATOM 12702 N N . ALA B 1 480 ? 7.738 -45.812 13.836 1 33.66 480 ALA B N 1
ATOM 12703 C CA . ALA B 1 480 ? 8.523 -44.688 13.367 1 33.66 480 ALA B CA 1
ATOM 12704 C C . ALA B 1 480 ? 7.797 -43.938 12.258 1 33.66 480 ALA B C 1
ATOM 12706 O O . ALA B 1 480 ? 7.805 -42.688 12.234 1 33.66 480 ALA B O 1
ATOM 12707 N N . ALA B 1 481 ? 7.125 -44.625 11.359 1 35.41 481 ALA B N 1
ATOM 12708 C CA . ALA B 1 481 ? 6.34 -43.969 10.32 1 35.41 481 ALA B CA 1
ATOM 12709 C C . ALA B 1 481 ? 5.094 -43.312 10.914 1 35.41 481 ALA B C 1
ATOM 12711 O O . ALA B 1 481 ? 4.738 -42.188 10.539 1 35.41 481 ALA B O 1
ATOM 12712 N N . ALA B 1 482 ? 4.336 -43.969 11.914 1 34.75 482 ALA B N 1
ATOM 12713 C CA . ALA B 1 482 ? 3.211 -43.375 12.633 1 34.75 482 ALA B CA 1
ATOM 12714 C C . ALA B 1 482 ? 3.668 -42.188 13.484 1 34.75 482 ALA B C 1
ATOM 12716 O O . ALA B 1 482 ? 2.984 -41.156 13.555 1 34.75 482 ALA B O 1
ATOM 12717 N N . ALA B 1 483 ? 4.758 -42.312 14.164 1 35.25 483 ALA B N 1
ATOM 12718 C CA . ALA B 1 483 ? 5.289 -41.219 14.953 1 35.25 483 ALA B CA 1
ATOM 12719 C C . ALA B 1 483 ? 5.621 -40.031 14.062 1 35.25 483 ALA B C 1
ATOM 12721 O O . ALA B 1 483 ? 5.547 -38.875 14.5 1 35.25 483 ALA B O 1
ATOM 12722 N N . ALA B 1 484 ? 6.191 -40.344 12.938 1 34.78 484 ALA B N 1
ATOM 12723 C CA . ALA B 1 484 ? 6.531 -39.219 12.055 1 34.78 484 ALA B CA 1
ATOM 12724 C C . ALA B 1 484 ? 5.273 -38.5 11.578 1 34.78 484 ALA B C 1
ATOM 12726 O O . ALA B 1 484 ? 5.285 -37.281 11.367 1 34.78 484 ALA B O 1
ATOM 12727 N N . ILE B 1 485 ? 4.188 -39.281 11.406 1 34.47 485 ILE B N 1
ATOM 12728 C CA . ILE B 1 485 ? 2.943 -38.594 11.055 1 34.47 485 ILE B CA 1
ATOM 12729 C C . ILE B 1 485 ? 2.369 -37.906 12.289 1 34.47 485 ILE B C 1
ATOM 12731 O O . ILE B 1 485 ? 1.802 -36.812 12.188 1 34.47 485 ILE B O 1
ATOM 12735 N N . ALA B 1 486 ? 2.436 -38.594 13.461 1 34.75 486 ALA B N 1
ATOM 12736 C CA . ALA B 1 486 ? 1.816 -38.031 14.656 1 34.75 486 ALA B CA 1
ATOM 12737 C C . ALA B 1 486 ? 2.467 -36.688 15.031 1 34.75 486 ALA B C 1
ATOM 12739 O O . ALA B 1 486 ? 1.818 -35.812 15.609 1 34.75 486 ALA B O 1
ATOM 12740 N N . ASP B 1 487 ? 3.779 -36.656 15.031 1 33 487 ASP B N 1
ATOM 12741 C CA . ASP B 1 487 ? 4.445 -35.438 15.484 1 33 487 ASP B CA 1
ATOM 12742 C C . ASP B 1 487 ? 4.289 -34.312 14.453 1 33 487 ASP B C 1
ATOM 12744 O O . ASP B 1 487 ? 5.078 -33.344 14.438 1 33 487 ASP B O 1
ATOM 12748 N N . GLU B 1 488 ? 3.58 -34.656 13.516 1 32.38 488 GLU B N 1
ATOM 12749 C CA . GLU B 1 488 ? 3.42 -33.531 12.617 1 32.38 488 GLU B CA 1
ATOM 12750 C C . GLU B 1 488 ? 2.752 -32.344 13.32 1 32.38 488 GLU B C 1
ATOM 12752 O O . GLU B 1 488 ? 1.678 -32.5 13.906 1 32.38 488 GLU B O 1
ATOM 12757 N N . PRO B 1 489 ? 3.479 -31.516 13.766 1 30.12 489 PRO B N 1
ATOM 12758 C CA . PRO B 1 489 ? 2.768 -30.375 14.352 1 30.12 489 PRO B CA 1
ATOM 12759 C C . PRO B 1 489 ? 1.548 -29.953 13.539 1 30.12 489 PRO B C 1
ATOM 12761 O O . PRO B 1 489 ? 1.562 -30.047 12.305 1 30.12 489 PRO B O 1
ATOM 12764 N N . ALA B 1 490 ? 0.395 -30.266 14.133 1 32.09 490 ALA B N 1
ATOM 12765 C CA . ALA B 1 490 ? -0.83 -29.734 13.555 1 32.09 490 ALA B CA 1
ATOM 12766 C C . ALA B 1 490 ? -0.557 -28.422 12.82 1 32.09 490 ALA B C 1
ATOM 12768 O O . ALA B 1 490 ? 0.098 -27.516 13.367 1 32.09 490 ALA B O 1
ATOM 12769 N N . GLY B 1 491 ? -0.38 -28.547 11.57 1 32.22 491 GLY B N 1
ATOM 12770 C CA . GLY B 1 491 ? -0.28 -27.266 10.906 1 32.22 491 GLY B CA 1
ATOM 12771 C C . GLY B 1 491 ? -1.199 -26.219 11.5 1 32.22 491 GLY B C 1
ATOM 12772 O O . GLY B 1 491 ? -2.176 -26.547 12.172 1 32.22 491 GLY B O 1
ATOM 12773 N N . PRO B 1 492 ? -0.69 -25.031 11.617 1 32.88 492 PRO B N 1
ATOM 12774 C CA . PRO B 1 492 ? -1.396 -24.031 12.406 1 32.88 492 PRO B CA 1
ATOM 12775 C C . PRO B 1 492 ? -2.875 -23.922 12.039 1 32.88 492 PRO B C 1
ATOM 12777 O O . PRO B 1 492 ? -3.633 -23.219 12.719 1 32.88 492 PRO B O 1
ATOM 12780 N N . PHE B 1 493 ? -3.209 -24.375 10.891 1 34.41 493 PHE B N 1
ATOM 12781 C CA . PHE B 1 493 ? -4.562 -24 10.5 1 34.41 493 PHE B CA 1
ATOM 12782 C C . PHE B 1 493 ? -5.566 -25.062 10.914 1 34.41 493 PHE B C 1
ATOM 12784 O O . PHE B 1 493 ? -6.742 -25 10.555 1 34.41 493 PHE B O 1
ATOM 12791 N N . SER B 1 494 ? -5.148 -26.234 11.453 1 29.69 494 SER B N 1
ATOM 12792 C CA . SER B 1 494 ? -6.125 -27.281 11.727 1 29.69 494 SER B CA 1
ATOM 12793 C C . SER B 1 494 ? -6.988 -26.938 12.938 1 29.69 494 SER B C 1
ATOM 12795 O O . SER B 1 494 ? -7.656 -27.812 13.5 1 29.69 494 SER B O 1
ATOM 12797 N N . ALA B 1 495 ? -6.918 -25.875 13.539 1 28.88 495 ALA B N 1
ATOM 12798 C CA . ALA B 1 495 ? -7.57 -25.938 14.844 1 28.88 495 ALA B CA 1
ATOM 12799 C C . ALA B 1 495 ? -9 -26.453 14.719 1 28.88 495 ALA B C 1
ATOM 12801 O O . ALA B 1 495 ? -9.453 -27.25 15.539 1 28.88 495 ALA B O 1
ATOM 12802 N N . ASP B 1 496 ? -9.891 -25.594 13.953 1 28.72 496 ASP B N 1
ATOM 12803 C CA . ASP B 1 496 ? -11.297 -25.75 14.32 1 28.72 496 ASP B CA 1
ATOM 12804 C C . ASP B 1 496 ? -11.914 -26.969 13.641 1 28.72 496 ASP B C 1
ATOM 12806 O O . ASP B 1 496 ? -13.117 -27.219 13.766 1 28.72 496 ASP B O 1
ATOM 12810 N N . VAL B 1 497 ? -11.273 -27.531 12.625 1 29.23 497 VAL B N 1
ATOM 12811 C CA . VAL B 1 497 ? -12.133 -28.594 12.102 1 29.23 497 VAL B CA 1
ATOM 12812 C C . VAL B 1 497 ? -12.047 -29.812 13.008 1 29.23 497 VAL B C 1
ATOM 12814 O O . VAL B 1 497 ? -11.969 -30.953 12.523 1 29.23 497 VAL B O 1
ATOM 12817 N N . ALA B 1 498 ? -11.508 -29.781 14.211 1 27.31 498 ALA B N 1
ATOM 12818 C CA . ALA B 1 498 ? -11.289 -30.984 15.008 1 27.31 498 ALA B CA 1
ATOM 12819 C C . ALA B 1 498 ? -12.594 -31.734 15.234 1 27.31 498 ALA B C 1
ATOM 12821 O O . ALA B 1 498 ? -12.602 -32.969 15.305 1 27.31 498 ALA B O 1
ATOM 12822 N N . SER B 1 499 ? -13.57 -30.984 15.938 1 25.67 499 SER B N 1
ATOM 12823 C CA . SER B 1 499 ? -14.445 -31.875 16.703 1 25.67 499 SER B CA 1
ATOM 12824 C C . SER B 1 499 ? -15.367 -32.656 15.773 1 25.67 499 SER B C 1
ATOM 12826 O O . SER B 1 499 ? -16.406 -33.156 16.203 1 25.67 499 SER B O 1
ATOM 12828 N N . ALA B 1 500 ? -15.312 -32.375 14.43 1 26.67 500 ALA B N 1
ATOM 12829 C CA . ALA B 1 500 ? -16.438 -33.156 13.906 1 26.67 500 ALA B CA 1
ATOM 12830 C C . ALA B 1 500 ? -16.219 -34.656 14.055 1 26.67 500 ALA B C 1
ATOM 12832 O O . ALA B 1 500 ? -15.141 -35.156 13.711 1 26.67 500 ALA B O 1
ATOM 12833 N N . THR B 1 501 ? -16.984 -35.25 15 1 27.48 501 THR B N 1
ATOM 12834 C CA . THR B 1 501 ? -17.094 -36.688 15.203 1 27.48 501 THR B CA 1
ATOM 12835 C C . THR B 1 501 ? -17.016 -37.406 13.867 1 27.48 501 THR B C 1
ATOM 12837 O O . THR B 1 501 ? -17.625 -37 12.883 1 27.48 501 THR B O 1
ATOM 12840 N N . ALA B 1 502 ? -16 -38 13.508 1 31.44 502 ALA B N 1
ATOM 12841 C CA . ALA B 1 502 ? -15.82 -38.844 12.344 1 31.44 502 ALA B CA 1
ATOM 12842 C C . ALA B 1 502 ? -17.125 -39.562 11.992 1 31.44 502 ALA B C 1
ATOM 12844 O O . ALA B 1 502 ? -17.703 -40.281 12.828 1 31.44 502 ALA B O 1
ATOM 12845 N N . PRO B 1 503 ? -17.938 -39 11.164 1 31.5 503 PRO B N 1
ATOM 12846 C CA . PRO B 1 503 ? -19.125 -39.844 10.93 1 31.5 503 PRO B CA 1
ATOM 12847 C C . PRO B 1 503 ? -18.766 -41.312 10.727 1 31.5 503 PRO B C 1
ATOM 12849 O O . PRO B 1 503 ? -17.766 -41.625 10.094 1 31.5 503 PRO B O 1
ATOM 12852 N N . THR B 1 504 ? -18.953 -42.094 11.727 1 30.86 504 THR B N 1
ATOM 12853 C CA . THR B 1 504 ? -18.891 -43.562 11.602 1 30.86 504 THR B CA 1
ATOM 12854 C C . THR B 1 504 ? -19.516 -44.031 10.297 1 30.86 504 THR B C 1
ATOM 12856 O O . THR B 1 504 ? -20.609 -43.562 9.93 1 30.86 504 THR B O 1
ATOM 12859 N N . CYS B 1 505 ? -18.734 -44.062 9.297 1 33.97 505 CYS B N 1
ATOM 12860 C CA . CYS B 1 505 ? -19.359 -44.781 8.195 1 33.97 505 CYS B CA 1
ATOM 12861 C C . CYS B 1 505 ? -20.406 -45.781 8.703 1 33.97 505 CYS B C 1
ATOM 12863 O O . CYS B 1 505 ? -20.109 -46.594 9.57 1 33.97 505 CYS B O 1
ATOM 12865 N N . PRO B 1 506 ? -21.672 -45.469 8.547 1 33.5 506 PRO B N 1
ATOM 12866 C CA . PRO B 1 506 ? -22.625 -46.344 9.211 1 33.5 506 PRO B CA 1
ATOM 12867 C C . PRO B 1 506 ? -22.156 -47.781 9.273 1 33.5 506 PRO B C 1
ATOM 12869 O O . PRO B 1 506 ? -22.031 -48.344 10.359 1 33.5 506 PRO B O 1
ATOM 12872 N N . ASP B 1 507 ? -22.75 -48.688 8.305 1 33.88 507 ASP B N 1
ATOM 12873 C CA . ASP B 1 507 ? -23.188 -50.094 8.438 1 33.88 507 ASP B CA 1
ATOM 12874 C C . ASP B 1 507 ? -22.016 -51.062 8.266 1 33.88 507 ASP B C 1
ATOM 12876 O O . ASP B 1 507 ? -22.234 -52.25 8.055 1 33.88 507 ASP B O 1
ATOM 12880 N N . SER B 1 508 ? -20.891 -50.688 7.824 1 38.41 508 SER B N 1
ATOM 12881 C CA . SER B 1 508 ? -20.141 -51.906 7.633 1 38.41 508 SER B CA 1
ATOM 12882 C C . SER B 1 508 ? -19.672 -52.5 8.961 1 38.41 508 SER B C 1
ATOM 12884 O O . SER B 1 508 ? -19.016 -51.812 9.75 1 38.41 508 SER B O 1
ATOM 12886 N N . ALA B 1 509 ? -20.281 -53.5 9.422 1 41.41 509 ALA B N 1
ATOM 12887 C CA . ALA B 1 509 ? -20.094 -54.344 10.602 1 41.41 509 ALA B CA 1
ATOM 12888 C C . ALA B 1 509 ? -18.609 -54.625 10.852 1 41.41 509 ALA B C 1
ATOM 12890 O O . ALA B 1 509 ? -18.203 -54.906 11.984 1 41.41 509 ALA B O 1
ATOM 12891 N N . ALA B 1 510 ? -17.859 -55.062 9.812 1 47.56 510 ALA B N 1
ATOM 12892 C CA . ALA B 1 510 ? -16.562 -55.594 10.195 1 47.56 510 ALA B CA 1
ATOM 12893 C C . ALA B 1 510 ? -15.508 -54.5 10.266 1 47.56 510 ALA B C 1
ATOM 12895 O O . ALA B 1 510 ? -15.484 -53.594 9.43 1 47.56 510 ALA B O 1
ATOM 12896 N N . PRO B 1 511 ? -14.914 -54.281 11.305 1 58.22 511 PRO B N 1
ATOM 12897 C CA . PRO B 1 511 ? -13.828 -53.312 11.477 1 58.22 511 PRO B CA 1
ATOM 12898 C C . PRO B 1 511 ? -12.828 -53.344 10.32 1 58.22 511 PRO B C 1
ATOM 12900 O O . PRO B 1 511 ? -12.539 -54.438 9.781 1 58.22 511 PRO B O 1
ATOM 12903 N N . PRO B 1 512 ? -12.5 -52.062 9.656 1 69.56 512 PRO B N 1
ATOM 12904 C CA . PRO B 1 512 ? -11.508 -52.062 8.586 1 69.56 512 PRO B CA 1
ATOM 12905 C C . PRO B 1 512 ? -10.219 -52.781 8.961 1 69.56 512 PRO B C 1
ATOM 12907 O O . PRO B 1 512 ? -9.828 -52.812 10.133 1 69.56 512 PRO B O 1
ATOM 12910 N N . PRO B 1 513 ? -9.773 -53.594 8.008 1 79.56 513 PRO B N 1
ATOM 12911 C CA . PRO B 1 513 ? -8.508 -54.281 8.266 1 79.56 513 PRO B CA 1
ATOM 12912 C C . PRO B 1 513 ? -7.375 -53.344 8.633 1 79.56 513 PRO B C 1
ATOM 12914 O O . PRO B 1 513 ? -7.457 -52.125 8.344 1 79.56 513 PRO B O 1
ATOM 12917 N N . PRO B 1 514 ? -6.473 -53.812 9.383 1 82.62 514 PRO B N 1
ATOM 12918 C CA . PRO B 1 514 ? -5.332 -52.969 9.75 1 82.62 514 PRO B CA 1
ATOM 12919 C C . PRO B 1 514 ? -4.57 -52.469 8.531 1 82.62 514 PRO B C 1
ATOM 12921 O O . PRO B 1 514 ? -4.512 -53.125 7.5 1 82.62 514 PRO B O 1
ATOM 12924 N N . LEU B 1 515 ? -4.055 -51.344 8.617 1 90 515 LEU B N 1
ATOM 12925 C CA . LEU B 1 515 ? -3.326 -50.688 7.527 1 90 515 LEU B CA 1
ATOM 12926 C C . LEU B 1 515 ? -1.968 -51.344 7.32 1 90 515 LEU B C 1
ATOM 12928 O O . LEU B 1 515 ? -1.284 -51.688 8.289 1 90 515 LEU B O 1
ATOM 12932 N N . LEU B 1 516 ? -1.647 -51.625 6.125 1 91.94 516 LEU B N 1
ATOM 12933 C CA . LEU B 1 516 ? -0.34 -52.125 5.699 1 91.94 516 LEU B CA 1
ATOM 12934 C C . LEU B 1 516 ? 0.515 -51 5.16 1 91.94 516 LEU B C 1
ATOM 12936 O O . LEU B 1 516 ? 0.001 -49.906 4.867 1 91.94 516 LEU B O 1
ATOM 12940 N N . THR B 1 517 ? 1.81 -51.25 5.125 1 92.81 517 THR B N 1
ATOM 12941 C CA . THR B 1 517 ? 2.73 -50.25 4.566 1 92.81 517 THR B CA 1
ATOM 12942 C C . THR B 1 517 ? 3.379 -50.781 3.291 1 92.81 517 THR B C 1
ATOM 12944 O O . THR B 1 517 ? 3.984 -51.875 3.293 1 92.81 517 THR B O 1
ATOM 12947 N N . GLU B 1 518 ? 3.18 -50.125 2.215 1 92.12 518 GLU B N 1
ATOM 12948 C CA . GLU B 1 518 ? 3.834 -50.469 0.958 1 92.12 518 GLU B CA 1
ATOM 12949 C C . GLU B 1 518 ? 5.348 -50.281 1.056 1 92.12 518 GLU B C 1
ATOM 12951 O O . GLU B 1 518 ? 5.828 -49.281 1.566 1 92.12 518 GLU B O 1
ATOM 12956 N N . PRO B 1 519 ? 6.125 -51.125 0.659 1 88.38 519 PRO B N 1
ATOM 12957 C CA . PRO B 1 519 ? 7.551 -51.188 0.988 1 88.38 519 PRO B CA 1
ATOM 12958 C C . PRO B 1 519 ? 8.367 -50.125 0.25 1 88.38 519 PRO B C 1
ATOM 12960 O O . PRO B 1 519 ? 9.422 -49.688 0.733 1 88.38 519 PRO B O 1
ATOM 12963 N N . HIS B 1 520 ? 8.062 -49.781 -0.89 1 89.94 520 HIS B N 1
ATOM 12964 C CA . HIS B 1 520 ? 8.93 -48.906 -1.704 1 89.94 520 HIS B CA 1
ATOM 12965 C C . HIS B 1 520 ? 8.664 -47.438 -1.431 1 89.94 520 HIS B C 1
ATOM 12967 O O . HIS B 1 520 ? 9.586 -46.625 -1.437 1 89.94 520 HIS B O 1
ATOM 12973 N N . TYR B 1 521 ? 7.438 -47.062 -1.324 1 91.94 521 TYR B N 1
ATOM 12974 C CA . TYR B 1 521 ? 7.094 -45.656 -1.166 1 91.94 521 TYR B CA 1
ATOM 12975 C C . TYR B 1 521 ? 6.59 -45.375 0.244 1 91.94 521 TYR B C 1
ATOM 12977 O O . TYR B 1 521 ? 6.469 -44.219 0.645 1 91.94 521 TYR B O 1
ATOM 12985 N N . GLY B 1 522 ? 6.277 -46.375 0.998 1 88.38 522 GLY B N 1
ATOM 12986 C CA . GLY B 1 522 ? 5.852 -46.219 2.379 1 88.38 522 GLY B CA 1
ATOM 12987 C C . GLY B 1 522 ? 4.383 -45.844 2.514 1 88.38 522 GLY B C 1
ATOM 12988 O O . GLY B 1 522 ? 3.949 -45.375 3.562 1 88.38 522 GLY B O 1
ATOM 12989 N N . ALA B 1 523 ? 3.564 -46.062 1.505 1 93.06 523 ALA B N 1
ATOM 12990 C CA . ALA B 1 523 ? 2.143 -45.719 1.536 1 93.06 523 ALA B CA 1
ATOM 12991 C C . ALA B 1 523 ? 1.377 -46.656 2.447 1 93.06 523 ALA B C 1
ATOM 12993 O O . ALA B 1 523 ? 1.627 -47.875 2.445 1 93.06 523 ALA B O 1
ATOM 12994 N N . GLN B 1 524 ? 0.564 -46.094 3.271 1 93.5 524 GLN B N 1
ATOM 12995 C CA . GLN B 1 524 ? -0.302 -46.875 4.125 1 93.5 524 GLN B CA 1
ATOM 12996 C C . GLN B 1 524 ? -1.615 -47.219 3.42 1 93.5 524 GLN B C 1
ATOM 12998 O O . GLN B 1 524 ? -2.244 -46.344 2.826 1 93.5 524 GLN B O 1
ATOM 13003 N N . TYR B 1 525 ? -1.969 -48.531 3.375 1 95.31 525 TYR B N 1
ATOM 13004 C CA . TYR B 1 525 ? -3.18 -48.938 2.67 1 95.31 525 TYR B CA 1
ATOM 13005 C C . TYR B 1 525 ? -3.768 -50.219 3.27 1 95.31 525 TYR B C 1
ATOM 13007 O O . TYR B 1 525 ? -3.125 -50.875 4.09 1 95.31 525 TYR B O 1
ATOM 13015 N N . SER B 1 526 ? -4.992 -50.469 3.01 1 94.69 526 SER B N 1
ATOM 13016 C CA . SER B 1 526 ? -5.652 -51.719 3.316 1 94.69 526 SER B CA 1
ATOM 13017 C C . SER B 1 526 ? -6.48 -52.219 2.135 1 94.69 526 SER B C 1
ATOM 13019 O O . SER B 1 526 ? -6.922 -51.438 1.305 1 94.69 526 SER B O 1
ATOM 13021 N N . VAL B 1 527 ? -6.57 -53.531 1.942 1 94.31 527 VAL B N 1
ATOM 13022 C CA . VAL B 1 527 ? -7.355 -54.125 0.875 1 94.31 527 VAL B CA 1
ATOM 13023 C C . VAL B 1 527 ? -8.406 -55.062 1.474 1 94.31 527 VAL B C 1
ATOM 13025 O O . VAL B 1 527 ? -8.094 -55.875 2.357 1 94.31 527 VAL B O 1
ATOM 13028 N N . SER B 1 528 ? -9.617 -54.875 1.084 1 93.88 528 SER B N 1
ATOM 13029 C CA . SER B 1 528 ? -10.727 -55.75 1.488 1 93.88 528 SER B CA 1
ATOM 13030 C C . SER B 1 528 ? -11.719 -55.938 0.351 1 93.88 528 SER B C 1
ATOM 13032 O O . SER B 1 528 ? -11.766 -55.125 -0.585 1 93.88 528 SER B O 1
ATOM 13034 N N . PRO B 1 529 ? -12.43 -57.031 0.374 1 93.31 529 PRO B N 1
ATOM 13035 C CA . PRO B 1 529 ? -13.508 -57.125 -0.613 1 93.31 529 PRO B CA 1
ATOM 13036 C C . PRO B 1 529 ? -14.555 -56.031 -0.455 1 93.31 529 PRO B C 1
ATOM 13038 O O . PRO B 1 529 ? -14.781 -55.562 0.656 1 93.31 529 PRO B O 1
ATOM 13041 N N . LEU B 1 530 ? -15.172 -55.688 -1.577 1 95.75 530 LEU B N 1
ATOM 13042 C CA . LEU B 1 530 ? -16.266 -54.719 -1.508 1 95.75 530 LEU B CA 1
ATOM 13043 C C . LEU B 1 530 ? -17.422 -55.281 -0.685 1 95.75 530 LEU B C 1
ATOM 13045 O O . LEU B 1 530 ? -17.75 -56.438 -0.779 1 95.75 530 LEU B O 1
ATOM 13049 N N . PRO B 1 531 ? -18.016 -54.406 0.129 1 93.44 531 PRO B N 1
ATOM 13050 C CA . PRO B 1 531 ? -19.172 -54.875 0.9 1 93.44 531 PRO B CA 1
ATOM 13051 C C . PRO B 1 531 ? -20.312 -55.375 0.014 1 93.44 531 PRO B C 1
ATOM 13053 O O . PRO B 1 531 ? -20.672 -54.688 -0.958 1 93.44 531 PRO B O 1
ATOM 13056 N N . PRO B 1 532 ? -20.875 -56.5 0.39 1 93.88 532 PRO B N 1
ATOM 13057 C CA . PRO B 1 532 ? -21.953 -57.062 -0.427 1 93.88 532 PRO B CA 1
ATOM 13058 C C . PRO B 1 532 ? -23.141 -56.094 -0.563 1 93.88 532 PRO B C 1
ATOM 13060 O O . PRO B 1 532 ? -23.766 -56.031 -1.621 1 93.88 532 PRO B O 1
ATOM 13063 N N . ALA B 1 533 ? -23.406 -55.375 0.439 1 94.12 533 ALA B N 1
ATOM 13064 C CA . ALA B 1 533 ? -24.484 -54.406 0.389 1 94.12 533 ALA B CA 1
ATOM 13065 C C . ALA B 1 533 ? -24.234 -53.344 -0.682 1 94.12 533 ALA B C 1
ATOM 13067 O O . ALA B 1 533 ? -25.172 -52.875 -1.332 1 94.12 533 ALA B O 1
ATOM 13068 N N . TRP B 1 534 ? -23 -52.906 -0.812 1 96.19 534 TRP B N 1
ATOM 13069 C CA . TRP B 1 534 ? -22.641 -51.938 -1.838 1 96.19 534 TRP B CA 1
ATOM 13070 C C . TRP B 1 534 ? -22.844 -52.531 -3.234 1 96.19 534 TRP B C 1
ATOM 13072 O O . TRP B 1 534 ? -23.422 -51.875 -4.105 1 96.19 534 TRP B O 1
ATOM 13082 N N . LEU B 1 535 ? -22.406 -53.781 -3.391 1 96.5 535 LEU B N 1
ATOM 13083 C CA . LEU B 1 535 ? -22.516 -54.438 -4.684 1 96.5 535 LEU B CA 1
ATOM 13084 C C . LEU B 1 535 ? -23.984 -54.562 -5.102 1 96.5 535 LEU B C 1
ATOM 13086 O O . LEU B 1 535 ? -24.312 -54.406 -6.273 1 96.5 535 LEU B O 1
ATOM 13090 N N . GLU B 1 536 ? -24.812 -54.875 -4.145 1 95.12 536 GLU B N 1
ATOM 13091 C CA . GLU B 1 536 ? -26.25 -55 -4.422 1 95.12 536 GLU B CA 1
ATOM 13092 C C . GLU B 1 536 ? -26.844 -53.656 -4.82 1 95.12 536 GLU B C 1
ATOM 13094 O O . GLU B 1 536 ? -27.594 -53.562 -5.801 1 95.12 536 GLU B O 1
ATOM 13099 N N . ALA B 1 537 ? -26.547 -52.688 -4.09 1 96.12 537 ALA B N 1
ATOM 13100 C CA . ALA B 1 537 ? -27.062 -51.344 -4.379 1 96.12 537 ALA B CA 1
ATOM 13101 C C . ALA B 1 537 ? -26.594 -50.875 -5.75 1 96.12 537 ALA B C 1
ATOM 13103 O O . ALA B 1 537 ? -27.375 -50.281 -6.496 1 96.12 537 ALA B O 1
ATOM 13104 N N . TRP B 1 538 ? -25.391 -51.094 -6.082 1 97.38 538 TRP B N 1
ATOM 13105 C CA . TRP B 1 538 ? -24.812 -50.656 -7.355 1 97.38 538 TRP B CA 1
ATOM 13106 C C . TRP B 1 538 ? -25.391 -51.469 -8.516 1 97.38 538 TRP B C 1
ATOM 13108 O O . TRP B 1 538 ? -25.578 -50.938 -9.609 1 97.38 538 TRP B O 1
ATOM 13118 N N . GLY B 1 539 ? -25.609 -52.75 -8.211 1 95.94 539 GLY B N 1
ATOM 13119 C CA . GLY B 1 539 ? -26.281 -53.562 -9.203 1 95.94 539 GLY B CA 1
ATOM 13120 C C . GLY B 1 539 ? -27.672 -53.062 -9.531 1 95.94 539 GLY B C 1
ATOM 13121 O O . GLY B 1 539 ? -28.078 -53.031 -10.703 1 95.94 539 GLY B O 1
ATOM 13122 N N . GLN B 1 540 ? -28.375 -52.656 -8.586 1 95.12 540 GLN B N 1
ATOM 13123 C CA . GLN B 1 540 ? -29.719 -52.094 -8.773 1 95.12 540 GLN B CA 1
ATOM 13124 C C . GLN B 1 540 ? -29.656 -50.781 -9.539 1 95.12 540 GLN B C 1
ATOM 13126 O O . GLN B 1 540 ? -30.5 -50.531 -10.398 1 95.12 540 GLN B O 1
ATOM 13131 N N . ALA B 1 541 ? -28.719 -49.969 -9.172 1 96 541 ALA B N 1
ATOM 13132 C CA . ALA B 1 541 ? -28.562 -48.688 -9.844 1 96 541 ALA B CA 1
ATOM 13133 C C . ALA B 1 541 ? -28.297 -48.875 -11.336 1 96 541 ALA B C 1
ATOM 13135 O O . ALA B 1 541 ? -28.766 -48.094 -12.164 1 96 541 ALA B O 1
ATOM 13136 N N . LEU B 1 542 ? -27.5 -49.906 -11.688 1 95.31 542 LEU B N 1
ATOM 13137 C CA . LEU B 1 542 ? -27.188 -50.219 -13.078 1 95.31 542 LEU B CA 1
ATOM 13138 C C . LEU B 1 542 ? -28.453 -50.625 -13.836 1 95.31 542 LEU B C 1
ATOM 13140 O O . LEU B 1 542 ? -28.578 -50.312 -15.031 1 95.31 542 LEU B O 1
ATOM 13144 N N . GLU B 1 543 ? -29.438 -51.25 -13.117 1 93.12 543 GLU B N 1
ATOM 13145 C CA . GLU B 1 543 ? -30.625 -51.781 -13.758 1 93.12 543 GLU B CA 1
ATOM 13146 C C . GLU B 1 543 ? -31.766 -50.75 -13.789 1 93.12 543 GLU B C 1
ATOM 13148 O O . GLU B 1 543 ? -32.656 -50.844 -14.641 1 93.12 543 GLU B O 1
ATOM 13153 N N . ARG B 1 544 ? -31.703 -49.75 -12.867 1 94.31 544 ARG B N 1
ATOM 13154 C CA . ARG B 1 544 ? -32.781 -48.781 -12.758 1 94.31 544 ARG B CA 1
ATOM 13155 C C . ARG B 1 544 ? -32.25 -47.344 -12.805 1 94.31 544 ARG B C 1
ATOM 13157 O O . ARG B 1 544 ? -32.469 -46.562 -11.891 1 94.31 544 ARG B O 1
ATOM 13164 N N . PRO B 1 545 ? -31.656 -47.031 -13.953 1 90.69 545 PRO B N 1
ATOM 13165 C CA . PRO B 1 545 ? -31.125 -45.656 -14.031 1 90.69 545 PRO B CA 1
ATOM 13166 C C . PRO B 1 545 ? -32.188 -44.594 -13.906 1 90.69 545 PRO B C 1
ATOM 13168 O O . PRO B 1 545 ? -31.891 -43.438 -13.57 1 90.69 545 PRO B O 1
ATOM 13171 N N . GLN B 1 546 ? -33.469 -44.844 -14.086 1 88.94 546 GLN B N 1
ATOM 13172 C CA . GLN B 1 546 ? -34.562 -43.906 -14.047 1 88.94 546 GLN B CA 1
ATOM 13173 C C . GLN B 1 546 ? -34.812 -43.375 -12.625 1 88.94 546 GLN B C 1
ATOM 13175 O O . GLN B 1 546 ? -35.469 -42.375 -12.43 1 88.94 546 GLN B O 1
ATOM 13180 N N . ASP B 1 547 ? -34.281 -44.062 -11.727 1 90.62 547 ASP B N 1
ATOM 13181 C CA . ASP B 1 547 ? -34.438 -43.656 -10.336 1 90.62 547 ASP B CA 1
ATOM 13182 C C . ASP B 1 547 ? -33.688 -42.344 -10.07 1 90.62 547 ASP B C 1
ATOM 13184 O O . ASP B 1 547 ? -33.906 -41.688 -9.062 1 90.62 547 ASP B O 1
ATOM 13188 N N . GLN B 1 548 ? -32.781 -41.938 -10.938 1 93.75 548 GLN B N 1
ATOM 13189 C CA . GLN B 1 548 ? -32.094 -40.656 -10.867 1 93.75 548 GLN B CA 1
ATOM 13190 C C . GLN B 1 548 ? -32.438 -39.781 -12.078 1 93.75 548 GLN B C 1
ATOM 13192 O O . GLN B 1 548 ? -31.625 -39.625 -12.984 1 93.75 548 GLN B O 1
ATOM 13197 N N . PRO B 1 549 ? -33.531 -39.094 -12.016 1 92.38 549 PRO B N 1
ATOM 13198 C CA . PRO B 1 549 ? -34 -38.344 -13.18 1 92.38 549 PRO B CA 1
ATOM 13199 C C . PRO B 1 549 ? -33.094 -37.156 -13.547 1 92.38 549 PRO B C 1
ATOM 13201 O O . PRO B 1 549 ? -33.156 -36.656 -14.672 1 92.38 549 PRO B O 1
ATOM 13204 N N . GLU B 1 550 ? -32.312 -36.719 -12.625 1 94.44 550 GLU B N 1
ATOM 13205 C CA . GLU B 1 550 ? -31.422 -35.594 -12.891 1 94.44 550 GLU B CA 1
ATOM 13206 C C . GLU B 1 550 ? -30.328 -35.969 -13.883 1 94.44 550 GLU B C 1
ATOM 13208 O O . GLU B 1 550 ? -29.703 -35.094 -14.5 1 94.44 550 GLU B O 1
ATOM 13213 N N . LEU B 1 551 ? -30.094 -37.312 -14.047 1 96.88 551 LEU B N 1
ATOM 13214 C CA . LEU B 1 551 ? -29.078 -37.781 -14.977 1 96.88 551 LEU B CA 1
ATOM 13215 C C . LEU B 1 551 ? -29.672 -37.969 -16.375 1 96.88 551 LEU B C 1
ATOM 13217 O O . LEU B 1 551 ? -30.719 -38.562 -16.531 1 96.88 551 LEU B O 1
ATOM 13221 N N . HIS B 1 552 ? -29.109 -37.344 -17.344 1 95.5 552 HIS B N 1
ATOM 13222 C CA . HIS B 1 552 ? -29.5 -37.5 -18.734 1 95.5 552 HIS B CA 1
ATOM 13223 C C . HIS B 1 552 ? -28.328 -37.219 -19.672 1 95.5 552 HIS B C 1
ATOM 13225 O O . HIS B 1 552 ? -27.328 -36.625 -19.25 1 95.5 552 HIS B O 1
ATOM 13231 N N . LEU B 1 553 ? -28.375 -37.625 -20.953 1 95.25 553 LEU B N 1
ATOM 13232 C CA . LEU B 1 553 ? -27.328 -37.406 -21.953 1 95.25 553 LEU B CA 1
ATOM 13233 C C . LEU B 1 553 ? -27.25 -35.906 -22.312 1 95.25 553 LEU B C 1
ATOM 13235 O O . LEU B 1 553 ? -28.25 -35.188 -22.219 1 95.25 553 LEU B O 1
ATOM 13239 N N . PRO B 1 554 ? -26.156 -35.375 -22.688 1 93 554 PRO B N 1
ATOM 13240 C CA . PRO B 1 554 ? -25.984 -33.969 -22.969 1 93 554 PRO B CA 1
ATOM 13241 C C . PRO B 1 554 ? -26.734 -33.5 -24.219 1 93 554 PRO B C 1
ATOM 13243 O O . PRO B 1 554 ? -26.812 -34.25 -25.188 1 93 554 PRO B O 1
ATOM 13246 N N . ALA B 1 555 ? -27.172 -32.219 -24.172 1 91.19 555 ALA B N 1
ATOM 13247 C CA . ALA B 1 555 ? -27.781 -31.562 -25.328 1 91.19 555 ALA B CA 1
ATOM 13248 C C . ALA B 1 555 ? -26.719 -31.172 -26.359 1 91.19 555 ALA B C 1
ATOM 13250 O O . ALA B 1 555 ? -25.516 -31.203 -26.062 1 91.19 555 ALA B O 1
ATOM 13251 N N . PRO B 1 556 ? -27.141 -30.875 -27.609 1 91.31 556 PRO B N 1
ATOM 13252 C CA . PRO B 1 556 ? -26.156 -30.422 -28.594 1 91.31 556 PRO B CA 1
ATOM 13253 C C . PRO B 1 556 ? -25.359 -29.203 -28.125 1 91.31 556 PRO B C 1
ATOM 13255 O O . PRO B 1 556 ? -25.922 -28.312 -27.5 1 91.31 556 PRO B O 1
ATOM 13258 N N . ASN B 1 557 ? -24.141 -29.188 -28.406 1 91 557 ASN B N 1
ATOM 13259 C CA . ASN B 1 557 ? -23.234 -28.125 -27.984 1 91 557 ASN B CA 1
ATOM 13260 C C . ASN B 1 557 ? -23.453 -26.844 -28.781 1 91 557 ASN B C 1
ATOM 13262 O O . ASN B 1 557 ? -23.203 -26.812 -29.984 1 91 557 ASN B O 1
ATOM 13266 N N . PRO B 1 558 ? -23.922 -25.781 -28.156 1 88.62 558 PRO B N 1
ATOM 13267 C CA . PRO B 1 558 ? -24.219 -24.547 -28.875 1 88.62 558 PRO B CA 1
ATOM 13268 C C . PRO B 1 558 ? -22.953 -23.766 -29.266 1 88.62 558 PRO B C 1
ATOM 13270 O O . PRO B 1 558 ? -23.031 -22.812 -30.047 1 88.62 558 PRO B O 1
ATOM 13273 N N . PHE B 1 559 ? -21.781 -24.125 -28.875 1 91.19 559 PHE B N 1
ATOM 13274 C CA . PHE B 1 559 ? -20.578 -23.344 -29.078 1 91.19 559 PHE B CA 1
ATOM 13275 C C . PHE B 1 559 ? -19.766 -23.891 -30.25 1 91.19 559 PHE B C 1
ATOM 13277 O O . PHE B 1 559 ? -18.641 -23.438 -30.484 1 91.19 559 PHE B O 1
ATOM 13284 N N . ILE B 1 560 ? -20.203 -24.844 -30.969 1 92.12 560 ILE B N 1
ATOM 13285 C CA . ILE B 1 560 ? -19.5 -25.359 -32.125 1 92.12 560 ILE B CA 1
ATOM 13286 C C . ILE B 1 560 ? -19.453 -24.281 -33.219 1 92.12 560 ILE B C 1
ATOM 13288 O O . ILE B 1 560 ? -20.5 -23.781 -33.656 1 92.12 560 ILE B O 1
ATOM 13292 N N . PRO B 1 561 ? -18.297 -23.875 -33.656 1 91.69 561 PRO B N 1
ATOM 13293 C CA . PRO B 1 561 ? -18.203 -22.797 -34.656 1 91.69 561 PRO B CA 1
ATOM 13294 C C . PRO B 1 561 ? -18.703 -23.234 -36.031 1 91.69 561 PRO B C 1
ATOM 13296 O O . PRO B 1 561 ? -18.516 -24.375 -36.438 1 91.69 561 PRO B O 1
ATOM 13299 N N . THR B 1 562 ? -19.297 -22.328 -36.688 1 88.88 562 THR B N 1
ATOM 13300 C CA . THR B 1 562 ? -19.797 -22.594 -38.031 1 88.88 562 THR B CA 1
ATOM 13301 C C . THR B 1 562 ? -19.078 -21.719 -39.062 1 88.88 562 THR B C 1
ATOM 13303 O O . THR B 1 562 ? -19.125 -22 -40.281 1 88.88 562 THR B O 1
ATOM 13306 N N . ASP B 1 563 ? -18.469 -20.734 -38.656 1 90 563 ASP B N 1
ATOM 13307 C CA . ASP B 1 563 ? -17.656 -19.859 -39.531 1 90 563 ASP B CA 1
ATOM 13308 C C . ASP B 1 563 ? -16.172 -20.016 -39.219 1 90 563 ASP B C 1
ATOM 13310 O O . ASP B 1 563 ? -15.703 -19.625 -38.125 1 90 563 ASP B O 1
ATOM 13314 N N . LEU B 1 564 ? -15.453 -20.594 -40.188 1 90.88 564 LEU B N 1
ATOM 13315 C CA . LEU B 1 564 ? -14.031 -20.828 -39.969 1 90.88 564 LEU B CA 1
ATOM 13316 C C . LEU B 1 564 ? -13.203 -19.984 -40.938 1 90.88 564 LEU B C 1
ATOM 13318 O O . LEU B 1 564 ? -12.062 -20.344 -41.281 1 90.88 564 LEU B O 1
ATOM 13322 N N . SER B 1 565 ? -13.781 -18.734 -41.344 1 89.31 565 SER B N 1
ATOM 13323 C CA . SER B 1 565 ? -13.086 -17.875 -42.281 1 89.31 565 SER B CA 1
ATOM 13324 C C . SER B 1 565 ? -11.961 -17.109 -41.594 1 89.31 565 SER B C 1
ATOM 13326 O O . SER B 1 565 ? -12.047 -16.781 -40.406 1 89.31 565 SER B O 1
ATOM 13328 N N . LEU B 1 566 ? -10.914 -16.844 -42.344 1 89.12 566 LEU B N 1
ATOM 13329 C CA . LEU B 1 566 ? -9.766 -16.094 -41.812 1 89.12 566 LEU B CA 1
ATOM 13330 C C . LEU B 1 566 ? -9.883 -14.617 -42.188 1 89.12 566 LEU B C 1
ATOM 13332 O O . LEU B 1 566 ? -10.32 -14.266 -43.281 1 89.12 566 LEU B O 1
ATOM 13336 N N . ALA B 1 567 ? -9.617 -13.812 -41.25 1 82.06 567 ALA B N 1
ATOM 13337 C CA . ALA B 1 567 ? -9.656 -12.367 -41.438 1 82.06 567 ALA B CA 1
ATOM 13338 C C . ALA B 1 567 ? -8.5 -11.898 -42.312 1 82.06 567 ALA B C 1
ATOM 13340 O O . ALA B 1 567 ? -7.438 -12.523 -42.344 1 82.06 567 ALA B O 1
ATOM 13341 N N . ALA B 1 568 ? -8.797 -10.852 -43.156 1 74.44 568 ALA B N 1
ATOM 13342 C CA . ALA B 1 568 ? -7.766 -10.273 -44 1 74.44 568 ALA B CA 1
ATOM 13343 C C . ALA B 1 568 ? -6.691 -9.578 -43.188 1 74.44 568 ALA B C 1
ATOM 13345 O O . ALA B 1 568 ? -6.988 -8.984 -42.125 1 74.44 568 ALA B O 1
ATOM 13346 N N . ASP B 1 569 ? -5.422 -10.008 -43.375 1 61.5 569 ASP B N 1
ATOM 13347 C CA . ASP B 1 569 ? -4.27 -9.523 -42.625 1 61.5 569 ASP B CA 1
ATOM 13348 C C . ASP B 1 569 ? -4.207 -7.996 -42.656 1 61.5 569 ASP B C 1
ATOM 13350 O O . ASP B 1 569 ? -4.316 -7.379 -43.719 1 61.5 569 ASP B O 1
ATOM 13354 N N . GLU B 1 570 ? -4.629 -7.484 -41.531 1 62.12 570 GLU B N 1
ATOM 13355 C CA . GLU B 1 570 ? -4.453 -6.039 -41.438 1 62.12 570 GLU B CA 1
ATOM 13356 C C . GLU B 1 570 ? -2.988 -5.68 -41.188 1 62.12 570 GLU B C 1
ATOM 13358 O O . GLU B 1 570 ? -2.221 -6.492 -40.656 1 62.12 570 GLU B O 1
ATOM 13363 N N . ALA B 1 571 ? -2.373 -4.633 -41.75 1 59.62 571 ALA B N 1
ATOM 13364 C CA . ALA B 1 571 ? -1.097 -3.98 -42.031 1 59.62 571 ALA B CA 1
ATOM 13365 C C . ALA B 1 571 ? -0.309 -3.734 -40.75 1 59.62 571 ALA B C 1
ATOM 13367 O O . ALA B 1 571 ? 0.899 -3.488 -40.781 1 59.62 571 ALA B O 1
ATOM 13368 N N . ALA B 1 572 ? -0.832 -3.793 -39.5 1 66.62 572 ALA B N 1
ATOM 13369 C CA . ALA B 1 572 ? -0.014 -3.189 -38.469 1 66.62 572 ALA B CA 1
ATOM 13370 C C . ALA B 1 572 ? 1.098 -4.137 -38.031 1 66.62 572 ALA B C 1
ATOM 13372 O O . ALA B 1 572 ? 0.878 -5.344 -37.906 1 66.62 572 ALA B O 1
ATOM 13373 N N . ALA B 1 573 ? 2.311 -3.6 -37.938 1 76.94 573 ALA B N 1
ATOM 13374 C CA . ALA B 1 573 ? 3.506 -4.332 -37.531 1 76.94 573 ALA B CA 1
ATOM 13375 C C . ALA B 1 573 ? 3.441 -4.691 -36.062 1 76.94 573 ALA B C 1
ATOM 13377 O O . ALA B 1 573 ? 3.988 -5.715 -35.625 1 76.94 573 ALA B O 1
ATOM 13378 N N . ALA B 1 574 ? 2.742 -3.932 -35.25 1 90.06 574 ALA B N 1
ATOM 13379 C CA . ALA B 1 574 ? 2.627 -4.113 -33.812 1 90.06 574 ALA B CA 1
ATOM 13380 C C . ALA B 1 574 ? 1.215 -3.801 -33.312 1 90.06 574 ALA B C 1
ATOM 13382 O O . ALA B 1 574 ? 0.419 -3.209 -34.062 1 90.06 574 ALA B O 1
ATOM 13383 N N . PRO B 1 575 ? 0.921 -4.305 -32.031 1 94.25 575 PRO B N 1
ATOM 13384 C CA . PRO B 1 575 ? -0.4 -3.98 -31.5 1 94.25 575 PRO B CA 1
ATOM 13385 C C . PRO B 1 575 ? -0.635 -2.479 -31.375 1 94.25 575 PRO B C 1
ATOM 13387 O O . PRO B 1 575 ? 0.281 -1.735 -31.016 1 94.25 575 PRO B O 1
ATOM 13390 N N . VAL B 1 576 ? -1.836 -2.066 -31.656 1 92.88 576 VAL B N 1
ATOM 13391 C CA . VAL B 1 576 ? -2.229 -0.667 -31.547 1 92.88 576 VAL B CA 1
ATOM 13392 C C . VAL B 1 576 ? -3.453 -0.547 -30.641 1 92.88 576 VAL B C 1
ATOM 13394 O O . VAL B 1 576 ? -4.191 -1.518 -30.453 1 92.88 576 VAL B O 1
ATOM 13397 N N . VAL B 1 577 ? -3.627 0.647 -30.016 1 94 577 VAL B N 1
ATOM 13398 C CA . VAL B 1 577 ? -4.785 0.878 -29.156 1 94 577 VAL B CA 1
ATOM 13399 C C . VAL B 1 577 ? -6.035 1.063 -30.016 1 94 577 VAL B C 1
ATOM 13401 O O . VAL B 1 577 ? -6.148 2.045 -30.75 1 94 577 VAL B O 1
ATOM 13404 N N . ALA B 1 578 ? -6.914 0.162 -29.922 1 92.38 578 ALA B N 1
ATOM 13405 C CA . ALA B 1 578 ? -8.141 0.198 -30.719 1 92.38 578 ALA B CA 1
ATOM 13406 C C . ALA B 1 578 ? -9.242 0.961 -30 1 92.38 578 ALA B C 1
ATOM 13408 O O . ALA B 1 578 ? -10.109 1.567 -30.625 1 92.38 578 ALA B O 1
ATOM 13409 N N . LEU B 1 579 ? -9.234 0.858 -28.719 1 93.44 579 LEU B N 1
ATOM 13410 C CA . LEU B 1 579 ? -10.242 1.502 -27.891 1 93.44 579 LEU B CA 1
ATOM 13411 C C . LEU B 1 579 ? -9.625 2.016 -26.594 1 93.44 579 LEU B C 1
ATOM 13413 O O . LEU B 1 579 ? -8.922 1.278 -25.906 1 93.44 579 LEU B O 1
ATOM 13417 N N . ALA B 1 580 ? -9.836 3.252 -26.266 1 94 580 ALA B N 1
ATOM 13418 C CA . ALA B 1 580 ? -9.344 3.848 -25.031 1 94 580 ALA B CA 1
ATOM 13419 C C . ALA B 1 580 ? -10.383 4.781 -24.422 1 94 580 ALA B C 1
ATOM 13421 O O . ALA B 1 580 ? -10.898 5.676 -25.094 1 94 580 ALA B O 1
ATOM 13422 N N . VAL B 1 581 ? -10.773 4.59 -23.25 1 93.12 581 VAL B N 1
ATOM 13423 C CA . VAL B 1 581 ? -11.625 5.426 -22.406 1 93.12 581 VAL B CA 1
ATOM 13424 C C . VAL B 1 581 ? -10.898 5.781 -21.125 1 93.12 581 VAL B C 1
ATOM 13426 O O . VAL B 1 581 ? -10.57 4.902 -20.312 1 93.12 581 VAL B O 1
ATOM 13429 N N . PRO B 1 582 ? -10.625 7.051 -20.875 1 88.06 582 PRO B N 1
ATOM 13430 C CA . PRO B 1 582 ? -9.797 7.473 -19.75 1 88.06 582 PRO B CA 1
ATOM 13431 C C . PRO B 1 582 ? -10.281 6.902 -18.422 1 88.06 582 PRO B C 1
ATOM 13433 O O . PRO B 1 582 ? -11.445 7.082 -18.047 1 88.06 582 PRO B O 1
ATOM 13436 N N . GLY B 1 583 ? -9.367 6.293 -17.766 1 89.62 583 GLY B N 1
ATOM 13437 C CA . GLY B 1 583 ? -9.609 5.777 -16.438 1 89.62 583 GLY B CA 1
ATOM 13438 C C . GLY B 1 583 ? -10.469 4.527 -16.422 1 89.62 583 GLY B C 1
ATOM 13439 O O . GLY B 1 583 ? -10.766 3.982 -15.352 1 89.62 583 GLY B O 1
ATOM 13440 N N . ARG B 1 584 ? -10.867 4.031 -17.594 1 93.69 584 ARG B N 1
ATOM 13441 C CA . ARG B 1 584 ? -11.797 2.902 -17.594 1 93.69 584 ARG B CA 1
ATOM 13442 C C . ARG B 1 584 ? -11.227 1.736 -18.406 1 93.69 584 ARG B C 1
ATOM 13444 O O . ARG B 1 584 ? -11.234 0.595 -17.938 1 93.69 584 ARG B O 1
ATOM 13451 N N . LEU B 1 585 ? -10.805 2.055 -19.625 1 95.38 585 LEU B N 1
ATOM 13452 C CA . LEU B 1 585 ? -10.477 0.936 -20.5 1 95.38 585 LEU B CA 1
ATOM 13453 C C . LEU B 1 585 ? -9.43 1.345 -21.531 1 95.38 585 LEU B C 1
ATOM 13455 O O . LEU B 1 585 ? -9.477 2.455 -22.062 1 95.38 585 LEU B O 1
ATOM 13459 N N . ARG B 1 586 ? -8.461 0.501 -21.781 1 95.88 586 ARG B N 1
ATOM 13460 C CA . ARG B 1 586 ? -7.531 0.553 -22.906 1 95.88 586 ARG B CA 1
ATOM 13461 C C . ARG B 1 586 ? -7.383 -0.819 -23.547 1 95.88 586 ARG B C 1
ATOM 13463 O O . ARG B 1 586 ? -6.875 -1.754 -22.922 1 95.88 586 ARG B O 1
ATOM 13470 N N . LEU B 1 587 ? -7.805 -0.99 -24.766 1 96.44 587 LEU B N 1
ATOM 13471 C CA . LEU B 1 587 ? -7.77 -2.27 -25.469 1 96.44 587 LEU B CA 1
ATOM 13472 C C . LEU B 1 587 ? -6.832 -2.205 -26.672 1 96.44 587 LEU B C 1
ATOM 13474 O O . LEU B 1 587 ? -7.055 -1.421 -27.594 1 96.44 587 LEU B O 1
ATOM 13478 N N . TRP B 1 588 ? -5.777 -2.986 -26.594 1 96.5 588 TRP B N 1
ATOM 13479 C CA . TRP B 1 588 ? -4.855 -3.164 -27.719 1 96.5 588 TRP B CA 1
ATOM 13480 C C . TRP B 1 588 ? -5.387 -4.203 -28.703 1 96.5 588 TRP B C 1
ATOM 13482 O O . TRP B 1 588 ? -6.145 -5.094 -28.312 1 96.5 588 TRP B O 1
ATOM 13492 N N . HIS B 1 589 ? -5.055 -4.051 -30 1 94.75 589 HIS B N 1
ATOM 13493 C CA . HIS B 1 589 ? -5.523 -4.965 -31.047 1 94.75 589 HIS B CA 1
ATOM 13494 C C . HIS B 1 589 ? -4.438 -5.219 -32.094 1 94.75 589 HIS B C 1
ATOM 13496 O O . HIS B 1 589 ? -3.707 -4.301 -32.469 1 94.75 589 HIS B O 1
ATOM 13502 N N . LYS B 1 590 ? -4.27 -6.453 -32.438 1 94.25 590 LYS B N 1
ATOM 13503 C CA . LYS B 1 590 ? -3.398 -6.863 -33.531 1 94.25 590 LYS B CA 1
ATOM 13504 C C . LYS B 1 590 ? -3.912 -8.133 -34.188 1 94.25 590 LYS B C 1
ATOM 13506 O O . LYS B 1 590 ? -3.652 -9.242 -33.719 1 94.25 590 LYS B O 1
ATOM 13511 N N . PRO B 1 591 ? -4.551 -8.039 -35.312 1 90.44 591 PRO B N 1
ATOM 13512 C CA . PRO B 1 591 ? -4.934 -9.242 -36.062 1 90.44 591 PRO B CA 1
ATOM 13513 C C . PRO B 1 591 ? -3.732 -9.992 -36.656 1 90.44 591 PRO B C 1
ATOM 13515 O O . PRO B 1 591 ? -2.771 -9.359 -37.094 1 90.44 591 PRO B O 1
ATOM 13518 N N . ASP B 1 592 ? -3.729 -11.297 -36.594 1 88.69 592 ASP B N 1
ATOM 13519 C CA . ASP B 1 592 ? -2.645 -12.125 -37.094 1 88.69 592 ASP B CA 1
ATOM 13520 C C . ASP B 1 592 ? -3.16 -13.492 -37.562 1 88.69 592 ASP B C 1
ATOM 13522 O O . ASP B 1 592 ? -3.623 -14.281 -36.719 1 88.69 592 ASP B O 1
ATOM 13526 N N . THR B 1 593 ? -3.113 -13.805 -38.812 1 87 593 THR B N 1
ATOM 13527 C CA . THR B 1 593 ? -3.646 -15.047 -39.344 1 87 593 THR B CA 1
ATOM 13528 C C . THR B 1 593 ? -2.533 -15.898 -39.938 1 87 593 THR B C 1
ATOM 13530 O O . THR B 1 593 ? -2.793 -16.781 -40.75 1 87 593 THR B O 1
ATOM 13533 N N . ARG B 1 594 ? -1.328 -15.617 -39.562 1 84.56 594 ARG B N 1
ATOM 13534 C CA . ARG B 1 594 ? -0.177 -16.281 -40.156 1 84.56 594 ARG B CA 1
ATOM 13535 C C . ARG B 1 594 ? -0.21 -17.781 -39.875 1 84.56 594 ARG B C 1
ATOM 13537 O O . ARG B 1 594 ? 0.377 -18.562 -40.625 1 84.56 594 ARG B O 1
ATOM 13544 N N . PHE B 1 595 ? -0.95 -18.203 -38.938 1 85.12 595 PHE B N 1
ATOM 13545 C CA . PHE B 1 595 ? -0.97 -19.609 -38.562 1 85.12 595 PHE B CA 1
ATOM 13546 C C . PHE B 1 595 ? -2.129 -20.328 -39.219 1 85.12 595 PHE B C 1
ATOM 13548 O O . PHE B 1 595 ? -2.326 -21.531 -39 1 85.12 595 PHE B O 1
ATOM 13555 N N . GLY B 1 596 ? -2.916 -19.609 -39.969 1 84.75 596 GLY B N 1
ATOM 13556 C CA . GLY B 1 596 ? -4.008 -20.188 -40.75 1 84.75 596 GLY B CA 1
ATOM 13557 C C . GLY B 1 596 ? -5.117 -20.75 -39.875 1 84.75 596 GLY B C 1
ATOM 13558 O O . GLY B 1 596 ? -5.801 -21.703 -40.25 1 84.75 596 GLY B O 1
ATOM 13559 N N . GLN B 1 597 ? -5.176 -20.359 -38.719 1 89.06 597 GLN B N 1
ATOM 13560 C CA . GLN B 1 597 ? -6.191 -20.844 -37.812 1 89.06 597 GLN B CA 1
ATOM 13561 C C . GLN B 1 597 ? -7.262 -19.781 -37.562 1 89.06 597 GLN B C 1
ATOM 13563 O O . GLN B 1 597 ? -6.953 -18.594 -37.438 1 89.06 597 GLN B O 1
ATOM 13568 N N . PRO B 1 598 ? -8.508 -20.188 -37.562 1 92.56 598 PRO B N 1
ATOM 13569 C CA . PRO B 1 598 ? -9.594 -19.266 -37.219 1 92.56 598 PRO B CA 1
ATOM 13570 C C . PRO B 1 598 ? -9.773 -19.094 -35.719 1 92.56 598 PRO B C 1
ATOM 13572 O O . PRO B 1 598 ? -10.875 -19.297 -35.219 1 92.56 598 PRO B O 1
ATOM 13575 N N . LYS B 1 599 ? -8.727 -18.812 -35.062 1 93.88 599 LYS B N 1
ATOM 13576 C CA . LYS B 1 599 ? -8.711 -18.688 -33.594 1 93.88 599 LYS B CA 1
ATOM 13577 C C . LYS B 1 599 ? -8.242 -17.297 -33.188 1 93.88 599 LYS B C 1
ATOM 13579 O O . LYS B 1 599 ? -7.57 -16.609 -33.938 1 93.88 599 LYS B O 1
ATOM 13584 N N . ALA B 1 600 ? -8.68 -16.875 -32.031 1 95.25 600 ALA B N 1
ATOM 13585 C CA . ALA B 1 600 ? -8.281 -15.586 -31.469 1 95.25 600 ALA B CA 1
ATOM 13586 C C . ALA B 1 600 ? -8.031 -15.719 -29.969 1 95.25 600 ALA B C 1
ATOM 13588 O O . ALA B 1 600 ? -8.406 -16.719 -29.344 1 95.25 600 ALA B O 1
ATOM 13589 N N . VAL B 1 601 ? -7.328 -14.797 -29.453 1 96.25 601 VAL B N 1
ATOM 13590 C CA . VAL B 1 601 ? -7.047 -14.734 -28.031 1 96.25 601 VAL B CA 1
ATOM 13591 C C . VAL B 1 601 ? -7.402 -13.352 -27.484 1 96.25 601 VAL B C 1
ATOM 13593 O O . VAL B 1 601 ? -7.172 -12.344 -28.156 1 96.25 601 VAL B O 1
ATOM 13596 N N . LEU B 1 602 ? -8.008 -13.281 -26.344 1 96.44 602 LEU B N 1
ATOM 13597 C CA . LEU B 1 602 ? -8.352 -12.039 -25.656 1 96.44 602 LEU B CA 1
ATOM 13598 C C . LEU B 1 602 ? -7.828 -12.055 -24.219 1 96.44 602 LEU B C 1
ATOM 13600 O O . LEU B 1 602 ? -8.164 -12.945 -23.438 1 96.44 602 LEU B O 1
ATOM 13604 N N . TYR B 1 603 ? -6.953 -11.094 -23.875 1 97.31 603 TYR B N 1
ATOM 13605 C CA . TYR B 1 603 ? -6.48 -10.867 -22.516 1 97.31 603 TYR B CA 1
ATOM 13606 C C . TYR B 1 603 ? -7.133 -9.625 -21.922 1 97.31 603 TYR B C 1
ATOM 13608 O O . TYR B 1 603 ? -7.164 -8.562 -22.547 1 97.31 603 TYR B O 1
ATOM 13616 N N . LEU B 1 604 ? -7.703 -9.719 -20.75 1 97 604 LEU B N 1
ATOM 13617 C CA . LEU B 1 604 ? -8.273 -8.578 -20.031 1 97 604 LEU B CA 1
ATOM 13618 C C . LEU B 1 604 ? -7.746 -8.523 -18.609 1 97 604 LEU B C 1
ATOM 13620 O O . LEU B 1 604 ? -8.016 -9.422 -17.797 1 97 604 LEU B O 1
ATOM 13624 N N . ASP B 1 605 ? -6.973 -7.523 -18.266 1 96.94 605 ASP B N 1
ATOM 13625 C CA . ASP B 1 605 ? -6.469 -7.277 -16.922 1 96.94 605 ASP B CA 1
ATOM 13626 C C . ASP B 1 605 ? -7.332 -6.254 -16.188 1 96.94 605 ASP B C 1
ATOM 13628 O O . ASP B 1 605 ? -7.207 -5.047 -16.422 1 96.94 605 ASP B O 1
ATOM 13632 N N . ILE B 1 606 ? -8.18 -6.676 -15.297 1 96.75 606 ILE B N 1
ATOM 13633 C CA . ILE B 1 606 ? -9.062 -5.816 -14.516 1 96.75 606 ILE B CA 1
ATOM 13634 C C . ILE B 1 606 ? -8.352 -5.375 -13.242 1 96.75 606 ILE B C 1
ATOM 13636 O O . ILE B 1 606 ? -8.281 -6.137 -12.273 1 96.75 606 ILE B O 1
ATOM 13640 N N . GLN B 1 607 ? -8.039 -4.156 -13.203 1 96.06 607 GLN B N 1
ATOM 13641 C CA . GLN B 1 607 ? -7.254 -3.625 -12.094 1 96.06 607 GLN B CA 1
ATOM 13642 C C . GLN B 1 607 ? -8.148 -2.945 -11.062 1 96.06 607 GLN B C 1
ATOM 13644 O O . GLN B 1 607 ? -9.086 -2.234 -11.422 1 96.06 607 GLN B O 1
ATOM 13649 N N . SER B 1 608 ? -7.914 -3.229 -9.828 1 95.19 608 SER B N 1
ATOM 13650 C CA . SER B 1 608 ? -8.625 -2.643 -8.695 1 95.19 608 SER B CA 1
ATOM 13651 C C . SER B 1 608 ? -7.699 -2.434 -7.504 1 95.19 608 SER B C 1
ATOM 13653 O O . SER B 1 608 ? -6.93 -3.328 -7.145 1 95.19 608 SER B O 1
ATOM 13655 N N . PRO B 1 609 ? -7.723 -1.264 -6.879 1 90.5 609 PRO B N 1
ATOM 13656 C CA . PRO B 1 609 ? -6.863 -1.02 -5.719 1 90.5 609 PRO B CA 1
ATOM 13657 C C . PRO B 1 609 ? -7.227 -1.896 -4.523 1 90.5 609 PRO B C 1
ATOM 13659 O O . PRO B 1 609 ? -6.426 -2.041 -3.596 1 90.5 609 PRO B O 1
ATOM 13662 N N . GLU B 1 610 ? -8.344 -2.541 -4.562 1 92.81 610 GLU B N 1
ATOM 13663 C CA . GLU B 1 610 ? -8.852 -3.297 -3.42 1 92.81 610 GLU B CA 1
ATOM 13664 C C . GLU B 1 610 ? -8.43 -4.762 -3.5 1 92.81 610 GLU B C 1
ATOM 13666 O O . GLU B 1 610 ? -8.539 -5.5 -2.518 1 92.81 610 GLU B O 1
ATOM 13671 N N . ALA B 1 611 ? -7.867 -5.164 -4.566 1 94.94 611 ALA B N 1
ATOM 13672 C CA . ALA B 1 611 ? -7.684 -6.586 -4.852 1 94.94 611 ALA B CA 1
ATOM 13673 C C . ALA B 1 611 ? -6.574 -7.18 -3.986 1 94.94 611 ALA B C 1
ATOM 13675 O O . ALA B 1 611 ? -6.621 -8.359 -3.633 1 94.94 611 ALA B O 1
ATOM 13676 N N . TYR B 1 612 ? -5.59 -6.402 -3.637 1 94.31 612 TYR B N 1
ATOM 13677 C CA . TYR B 1 612 ? -4.41 -6.934 -2.965 1 94.31 612 TYR B CA 1
ATOM 13678 C C . TYR B 1 612 ? -3.881 -5.949 -1.928 1 94.31 612 TYR B C 1
ATOM 13680 O O . TYR B 1 612 ? -2.668 -5.816 -1.749 1 94.31 612 TYR B O 1
ATOM 13688 N N . SER B 1 613 ? -4.789 -5.246 -1.234 1 88.62 613 SER B N 1
ATOM 13689 C CA . SER B 1 613 ? -4.41 -4.215 -0.273 1 88.62 613 SER B CA 1
ATOM 13690 C C . SER B 1 613 ? -3.926 -4.832 1.035 1 88.62 613 SER B C 1
ATOM 13692 O O . SER B 1 613 ? -3.189 -4.199 1.793 1 88.62 613 SER B O 1
ATOM 13694 N N . SER B 1 614 ? -4.281 -6.051 1.368 1 90.38 614 SER B N 1
ATOM 13695 C CA . SER B 1 614 ? -3.936 -6.809 2.566 1 90.38 614 SER B CA 1
ATOM 13696 C C . SER B 1 614 ? -4.023 -8.312 2.318 1 90.38 614 SER B C 1
ATOM 13698 O O . SER B 1 614 ? -4.57 -8.742 1.303 1 90.38 614 SER B O 1
ATOM 13700 N N . PRO B 1 615 ? -3.418 -9.125 3.248 1 92.56 615 PRO B N 1
ATOM 13701 C CA . PRO B 1 615 ? -3.607 -10.57 3.088 1 92.56 615 PRO B CA 1
ATOM 13702 C C . PRO B 1 615 ? -5.082 -10.969 3.043 1 92.56 615 PRO B C 1
ATOM 13704 O O . PRO B 1 615 ? -5.461 -11.859 2.277 1 92.56 615 PRO B O 1
ATOM 13707 N N . ARG B 1 616 ? -5.863 -10.305 3.818 1 92 616 ARG B N 1
ATOM 13708 C CA . ARG B 1 616 ? -7.297 -10.586 3.861 1 92 616 ARG B CA 1
ATOM 13709 C C . ARG B 1 616 ? -7.961 -10.242 2.533 1 92 616 ARG B C 1
ATOM 13711 O O . ARG B 1 616 ? -8.75 -11.031 2.006 1 92 616 ARG B O 1
ATOM 13718 N N . ALA B 1 617 ? -7.668 -9.094 1.984 1 93.12 617 ALA B N 1
ATOM 13719 C CA . ALA B 1 617 ? -8.195 -8.703 0.681 1 93.12 617 ALA B CA 1
ATOM 13720 C C . ALA B 1 617 ? -7.766 -9.688 -0.404 1 93.12 617 ALA B C 1
ATOM 13722 O O . ALA B 1 617 ? -8.547 -10.008 -1.3 1 93.12 617 ALA B O 1
ATOM 13723 N N . ALA B 1 618 ? -6.516 -10.109 -0.335 1 96 618 ALA B N 1
ATOM 13724 C CA . ALA B 1 618 ? -5.992 -11.062 -1.312 1 96 618 ALA B CA 1
ATOM 13725 C C . ALA B 1 618 ? -6.777 -12.375 -1.274 1 96 618 ALA B C 1
ATOM 13727 O O . ALA B 1 618 ? -7.133 -12.922 -2.32 1 96 618 ALA B O 1
ATOM 13728 N N . VAL B 1 619 ? -7.027 -12.867 -0.086 1 97.06 619 VAL B N 1
ATOM 13729 C CA . VAL B 1 619 ? -7.754 -14.125 0.082 1 97.06 619 VAL B CA 1
ATOM 13730 C C . VAL B 1 619 ? -9.195 -13.961 -0.392 1 97.06 619 VAL B C 1
ATOM 13732 O O . VAL B 1 619 ? -9.734 -14.828 -1.08 1 97.06 619 VAL B O 1
ATOM 13735 N N . LEU B 1 620 ? -9.844 -12.836 -0.043 1 97.31 620 LEU B N 1
ATOM 13736 C CA . LEU B 1 620 ? -11.211 -12.578 -0.468 1 97.31 620 LEU B CA 1
ATOM 13737 C C . LEU B 1 620 ? -11.305 -12.469 -1.986 1 97.31 620 LEU B C 1
ATOM 13739 O O . LEU B 1 620 ? -12.25 -12.969 -2.594 1 97.31 620 LEU B O 1
ATOM 13743 N N . THR B 1 621 ? -10.32 -11.844 -2.615 1 97.62 621 THR B N 1
ATOM 13744 C CA . THR B 1 621 ? -10.289 -11.75 -4.07 1 97.62 621 THR B CA 1
ATOM 13745 C C . THR B 1 621 ? -10.133 -13.133 -4.695 1 97.62 621 THR B C 1
ATOM 13747 O O . THR B 1 621 ? -10.773 -13.445 -5.699 1 97.62 621 THR B O 1
ATOM 13750 N N . ARG B 1 622 ? -9.25 -13.914 -4.109 1 97.81 622 ARG B N 1
ATOM 13751 C CA . ARG B 1 622 ? -9.07 -15.273 -4.605 1 97.81 622 ARG B CA 1
ATOM 13752 C C . ARG B 1 622 ? -10.352 -16.094 -4.457 1 97.81 622 ARG B C 1
ATOM 13754 O O . ARG B 1 622 ? -10.711 -16.859 -5.348 1 97.81 622 ARG B O 1
ATOM 13761 N N . LEU B 1 623 ? -11.031 -15.953 -3.324 1 97.88 623 LEU B N 1
ATOM 13762 C CA . LEU B 1 623 ? -12.305 -16.641 -3.111 1 97.88 623 LEU B CA 1
ATOM 13763 C C . LEU B 1 623 ? -13.336 -16.188 -4.137 1 97.88 623 LEU B C 1
ATOM 13765 O O . LEU B 1 623 ? -14.117 -17 -4.637 1 97.88 623 LEU B O 1
ATOM 13769 N N . PHE B 1 624 ? -13.383 -14.938 -4.426 1 97.44 624 PHE B N 1
ATOM 13770 C CA . PHE B 1 624 ? -14.258 -14.406 -5.465 1 97.44 624 PHE B CA 1
ATOM 13771 C C . PHE B 1 624 ? -14 -15.094 -6.797 1 97.44 624 PHE B C 1
ATOM 13773 O O . PHE B 1 624 ? -14.93 -15.57 -7.445 1 97.44 624 PHE B O 1
ATOM 13780 N N . VAL B 1 625 ? -12.695 -15.148 -7.234 1 97.06 625 VAL B N 1
ATOM 13781 C CA . VAL B 1 625 ? -12.289 -15.742 -8.508 1 97.06 625 VAL B CA 1
ATOM 13782 C C . VAL B 1 625 ? -12.688 -17.219 -8.531 1 97.06 625 VAL B C 1
ATOM 13784 O O . VAL B 1 625 ? -13.266 -17.688 -9.516 1 97.06 625 VAL B O 1
ATOM 13787 N N . LYS B 1 626 ? -12.414 -17.938 -7.488 1 96.44 626 LYS B N 1
ATOM 13788 C CA . LYS B 1 626 ? -12.734 -19.359 -7.422 1 96.44 626 LYS B CA 1
ATOM 13789 C C . LYS B 1 626 ? -14.242 -19.578 -7.477 1 96.44 626 LYS B C 1
ATOM 13791 O O . LYS B 1 626 ? -14.703 -20.562 -8.055 1 96.44 626 LYS B O 1
ATOM 13796 N N . LEU B 1 627 ? -15.016 -18.734 -6.844 1 96 627 LEU B N 1
ATOM 13797 C CA . LEU B 1 627 ? -16.469 -18.859 -6.844 1 96 627 LEU B CA 1
ATOM 13798 C C . LEU B 1 627 ? -17.047 -18.578 -8.227 1 96 627 LEU B C 1
ATOM 13800 O O . LEU B 1 627 ? -17.969 -19.25 -8.672 1 96 627 LEU B O 1
ATOM 13804 N N . VAL B 1 628 ? -16.484 -17.547 -8.875 1 95 628 VAL B N 1
ATOM 13805 C CA . VAL B 1 628 ? -16.922 -17.25 -10.234 1 95 628 VAL B CA 1
ATOM 13806 C C . VAL B 1 628 ? -16.656 -18.453 -11.141 1 95 628 VAL B C 1
ATOM 13808 O O . VAL B 1 628 ? -17.516 -18.828 -11.945 1 95 628 VAL B O 1
ATOM 13811 N N . LEU B 1 629 ? -15.461 -19.031 -11.039 1 93.69 629 LEU B N 1
ATOM 13812 C CA . LEU B 1 629 ? -15.117 -20.203 -11.844 1 93.69 629 LEU B CA 1
ATOM 13813 C C . LEU B 1 629 ? -16.047 -21.375 -11.531 1 93.69 629 LEU B C 1
ATOM 13815 O O . LEU B 1 629 ? -16.422 -22.125 -12.422 1 93.69 629 LEU B O 1
ATOM 13819 N N . ASP B 1 630 ? -16.344 -21.484 -10.281 1 91.25 630 ASP B N 1
ATOM 13820 C CA . ASP B 1 630 ? -17.281 -22.531 -9.867 1 91.25 630 ASP B CA 1
ATOM 13821 C C . ASP B 1 630 ? -18.641 -22.344 -10.523 1 91.25 630 ASP B C 1
ATOM 13823 O O . ASP B 1 630 ? -19.25 -23.312 -10.992 1 91.25 630 ASP B O 1
ATOM 13827 N N . TYR B 1 631 ? -19.094 -21.109 -10.602 1 90.31 631 TYR B N 1
ATOM 13828 C CA . TYR B 1 631 ? -20.391 -20.797 -11.203 1 90.31 631 TYR B CA 1
ATOM 13829 C C . TYR B 1 631 ? -20.359 -21.031 -12.711 1 90.31 631 TYR B C 1
ATOM 13831 O O . TYR B 1 631 ? -21.344 -21.453 -13.305 1 90.31 631 TYR B O 1
ATOM 13839 N N . LEU B 1 632 ? -19.234 -20.781 -13.312 1 89.81 632 LEU B N 1
ATOM 13840 C CA . LEU B 1 632 ? -19.109 -20.812 -14.766 1 89.81 632 LEU B CA 1
ATOM 13841 C C . LEU B 1 632 ? -18.906 -22.25 -15.258 1 89.81 632 LEU B C 1
ATOM 13843 O O . LEU B 1 632 ? -19.156 -22.531 -16.438 1 89.81 632 LEU B O 1
ATOM 13847 N N . ASN B 1 633 ? -18.484 -23.125 -14.43 1 85.31 633 ASN B N 1
ATOM 13848 C CA . ASN B 1 633 ? -18.094 -24.453 -14.844 1 85.31 633 ASN B CA 1
ATOM 13849 C C . ASN B 1 633 ? -19.203 -25.141 -15.648 1 85.31 633 ASN B C 1
ATOM 13851 O O . ASN B 1 633 ? -18.953 -25.672 -16.734 1 85.31 633 ASN B O 1
ATOM 13855 N N . GLU B 1 634 ? -20.406 -25.141 -15.164 1 80 634 GLU B N 1
ATOM 13856 C CA . GLU B 1 634 ? -21.5 -25.844 -15.805 1 80 634 GLU B CA 1
ATOM 13857 C C . GLU B 1 634 ? -21.906 -25.188 -17.125 1 80 634 GLU B C 1
ATOM 13859 O O . GLU B 1 634 ? -22.172 -25.875 -18.109 1 80 634 GLU B O 1
ATOM 13864 N N . VAL B 1 635 ? -21.812 -23.922 -17.156 1 79.75 635 VAL B N 1
ATOM 13865 C CA . VAL B 1 635 ? -22.328 -23.188 -18.312 1 79.75 635 VAL B CA 1
ATOM 13866 C C . VAL B 1 635 ? -21.266 -23.125 -19.406 1 79.75 635 VAL B C 1
ATOM 13868 O O . VAL B 1 635 ? -21.594 -23.125 -20.594 1 79.75 635 VAL B O 1
ATOM 13871 N N . ALA B 1 636 ? -20.031 -23.188 -19.016 1 85.38 636 ALA B N 1
ATOM 13872 C CA . ALA B 1 636 ? -18.969 -22.953 -20 1 85.38 636 ALA B CA 1
ATOM 13873 C C . ALA B 1 636 ? -18.297 -24.25 -20.422 1 85.38 636 ALA B C 1
ATOM 13875 O O . ALA B 1 636 ? -17.453 -24.266 -21.312 1 85.38 636 ALA B O 1
ATOM 13876 N N . TYR B 1 637 ? -18.719 -25.328 -19.828 1 87.56 637 TYR B N 1
ATOM 13877 C CA . TYR B 1 637 ? -18.094 -26.609 -20.156 1 87.56 637 TYR B CA 1
ATOM 13878 C C . TYR B 1 637 ? -18.281 -26.953 -21.625 1 87.56 637 TYR B C 1
ATOM 13880 O O . TYR B 1 637 ? -17.344 -27.359 -22.297 1 87.56 637 TYR B O 1
ATOM 13888 N N . PRO B 1 638 ? -19.484 -26.719 -22.188 1 88.44 638 PRO B N 1
ATOM 13889 C CA . PRO B 1 638 ? -19.641 -26.969 -23.625 1 88.44 638 PRO B CA 1
ATOM 13890 C C . PRO B 1 638 ? -18.703 -26.125 -24.484 1 88.44 638 PRO B C 1
ATOM 13892 O O . PRO B 1 638 ? -18.25 -26.578 -25.531 1 88.44 638 PRO B O 1
ATOM 13895 N N . ALA B 1 639 ? -18.5 -24.953 -24.047 1 91.5 639 ALA B N 1
ATOM 13896 C CA . ALA B 1 639 ? -17.562 -24.094 -24.781 1 91.5 639 ALA B CA 1
ATOM 13897 C C . ALA B 1 639 ? -16.172 -24.703 -24.812 1 91.5 639 ALA B C 1
ATOM 13899 O O . ALA B 1 639 ? -15.5 -24.672 -25.859 1 91.5 639 ALA B O 1
ATOM 13900 N N . GLN B 1 640 ? -15.742 -25.25 -23.766 1 90 640 GLN B N 1
ATOM 13901 C CA . GLN B 1 640 ? -14.43 -25.875 -23.688 1 90 640 GLN B CA 1
ATOM 13902 C C . GLN B 1 640 ? -14.352 -27.094 -24.625 1 90 640 GLN B C 1
ATOM 13904 O O . GLN B 1 640 ? -13.328 -27.328 -25.266 1 90 640 GLN B O 1
ATOM 13909 N N . GLN B 1 641 ? -15.414 -27.781 -24.688 1 88.06 641 GLN B N 1
ATOM 13910 C CA . GLN B 1 641 ? -15.469 -28.938 -25.578 1 88.06 641 GLN B CA 1
ATOM 13911 C C . GLN B 1 641 ? -15.391 -28.516 -27.031 1 88.06 641 GLN B C 1
ATOM 13913 O O . GLN B 1 641 ? -14.875 -29.25 -27.875 1 88.06 641 GLN B O 1
ATOM 13918 N N . ALA B 1 642 ? -15.891 -27.344 -27.25 1 91.25 642 ALA B N 1
ATOM 13919 C CA . ALA B 1 642 ? -15.961 -26.859 -28.625 1 91.25 642 ALA B CA 1
ATOM 13920 C C . ALA B 1 642 ? -14.695 -26.094 -29 1 91.25 642 ALA B C 1
ATOM 13922 O O . ALA B 1 642 ? -14.656 -25.391 -30.016 1 91.25 642 ALA B O 1
ATOM 13923 N N . GLY B 1 643 ? -13.703 -26.172 -28.219 1 89.75 643 GLY B N 1
ATOM 13924 C CA . GLY B 1 643 ? -12.422 -25.578 -28.562 1 89.75 643 GLY B CA 1
ATOM 13925 C C . GLY B 1 643 ? -12.258 -24.172 -28.031 1 89.75 643 GLY B C 1
ATOM 13926 O O . GLY B 1 643 ? -11.367 -23.438 -28.484 1 89.75 643 GLY B O 1
ATOM 13927 N N . LEU B 1 644 ? -13.133 -23.719 -27.203 1 93.56 644 LEU B N 1
ATOM 13928 C CA . LEU B 1 644 ? -13.008 -22.422 -26.531 1 93.56 644 LEU B CA 1
ATOM 13929 C C . LEU B 1 644 ? -12.453 -22.594 -25.125 1 93.56 644 LEU B C 1
ATOM 13931 O O . LEU B 1 644 ? -12.75 -23.594 -24.453 1 93.56 644 LEU B O 1
ATOM 13935 N N . ASP B 1 645 ? -11.633 -21.719 -24.766 1 92.94 645 ASP B N 1
ATOM 13936 C CA . ASP B 1 645 ? -11.055 -21.781 -23.438 1 92.94 645 ASP B CA 1
ATOM 13937 C C . ASP B 1 645 ? -11.211 -20.438 -22.719 1 92.94 645 ASP B C 1
ATOM 13939 O O . ASP B 1 645 ? -11.266 -19.391 -23.344 1 92.94 645 ASP B O 1
ATOM 13943 N N . TYR B 1 646 ? -11.375 -20.469 -21.453 1 93.25 646 TYR B N 1
ATOM 13944 C CA . TYR B 1 646 ? -11.391 -19.281 -20.609 1 93.25 646 TYR B CA 1
ATOM 13945 C C . TYR B 1 646 ? -10.656 -19.547 -19.297 1 93.25 646 TYR B C 1
ATOM 13947 O O . TYR B 1 646 ? -10.547 -20.703 -18.859 1 93.25 646 TYR B O 1
ATOM 13955 N N . ASN B 1 647 ? -10.062 -18.562 -18.75 1 93.75 647 ASN B N 1
ATOM 13956 C CA . ASN B 1 647 ? -9.43 -18.641 -17.438 1 93.75 647 ASN B CA 1
ATOM 13957 C C . ASN B 1 647 ? -9.523 -17.312 -16.703 1 93.75 647 ASN B C 1
ATOM 13959 O O . ASN B 1 647 ? -9.617 -16.25 -17.328 1 93.75 647 ASN B O 1
ATOM 13963 N N . LEU B 1 648 ? -9.742 -17.438 -15.422 1 94.25 648 LEU B N 1
ATOM 13964 C CA . LEU B 1 648 ? -9.766 -16.297 -14.531 1 94.25 648 LEU B CA 1
ATOM 13965 C C . LEU B 1 648 ? -8.742 -16.453 -13.414 1 94.25 648 LEU B C 1
ATOM 13967 O O . LEU B 1 648 ? -8.742 -17.469 -12.711 1 94.25 648 LEU B O 1
ATOM 13971 N N . LEU B 1 649 ? -7.855 -15.477 -13.266 1 95.25 649 LEU B N 1
ATOM 13972 C CA . LEU B 1 649 ? -6.832 -15.523 -12.227 1 95.25 649 LEU B CA 1
ATOM 13973 C C . LEU B 1 649 ? -6.797 -14.227 -11.438 1 95.25 649 LEU B C 1
ATOM 13975 O O . LEU B 1 649 ? -7.152 -13.164 -11.953 1 95.25 649 LEU B O 1
ATOM 13979 N N . ASN B 1 650 ? -6.523 -14.328 -10.141 1 94.25 650 ASN B N 1
ATOM 13980 C CA . ASN B 1 650 ? -6.273 -13.125 -9.359 1 94.25 650 ASN B CA 1
ATOM 13981 C C . ASN B 1 650 ? -4.801 -12.727 -9.391 1 94.25 650 ASN B C 1
ATOM 13983 O O . ASN B 1 650 ? -3.922 -13.594 -9.398 1 94.25 650 ASN B O 1
ATOM 13987 N N . THR B 1 651 ? -4.496 -11.539 -9.492 1 93.06 651 THR B N 1
ATOM 13988 C CA . THR B 1 651 ? -3.15 -10.977 -9.516 1 93.06 651 THR B CA 1
ATOM 13989 C C . THR B 1 651 ? -2.971 -9.953 -8.398 1 93.06 651 THR B C 1
ATOM 13991 O O . THR B 1 651 ? -3.883 -9.734 -7.598 1 93.06 651 THR B O 1
ATOM 13994 N N . GLN B 1 652 ? -1.809 -9.328 -8.312 1 91.62 652 GLN B N 1
ATOM 13995 C CA . GLN B 1 652 ? -1.543 -8.305 -7.312 1 91.62 652 GLN B CA 1
ATOM 13996 C C . GLN B 1 652 ? -2.217 -6.984 -7.691 1 91.62 652 GLN B C 1
ATOM 13998 O O . GLN B 1 652 ? -2.348 -6.086 -6.855 1 91.62 652 GLN B O 1
ATOM 14003 N N . SER B 1 653 ? -2.656 -6.883 -8.898 1 93.12 653 SER B N 1
ATOM 14004 C CA . SER B 1 653 ? -3.293 -5.645 -9.344 1 93.12 653 SER B CA 1
ATOM 14005 C C . SER B 1 653 ? -4.801 -5.816 -9.469 1 93.12 653 SER B C 1
ATOM 14007 O O . SER B 1 653 ? -5.531 -4.832 -9.609 1 93.12 653 SER B O 1
ATOM 14009 N N . GLY B 1 654 ? -5.242 -7.055 -9.539 1 95.69 654 GLY B N 1
ATOM 14010 C CA . GLY B 1 654 ? -6.672 -7.281 -9.695 1 95.69 654 GLY B CA 1
ATOM 14011 C C . GLY B 1 654 ? -7.004 -8.695 -10.133 1 95.69 654 GLY B C 1
ATOM 14012 O O . GLY B 1 654 ? -6.586 -9.664 -9.492 1 95.69 654 GLY B O 1
ATOM 14013 N N . VAL B 1 655 ? -7.773 -8.766 -11.203 1 96.31 655 VAL B N 1
ATOM 14014 C CA . VAL B 1 655 ? -8.219 -10.031 -11.781 1 96.31 655 VAL B CA 1
ATOM 14015 C C . VAL B 1 655 ? -7.969 -10.023 -13.289 1 96.31 655 VAL B C 1
ATOM 14017 O O . VAL B 1 655 ? -8.18 -9.016 -13.961 1 96.31 655 VAL B O 1
ATOM 14020 N N . GLN B 1 656 ? -7.488 -11.195 -13.781 1 96.62 656 GLN B N 1
ATOM 14021 C CA . GLN B 1 656 ? -7.211 -11.297 -15.211 1 96.62 656 GLN B CA 1
ATOM 14022 C C . GLN B 1 656 ? -8.094 -12.352 -15.867 1 96.62 656 GLN B C 1
ATOM 14024 O O . GLN B 1 656 ? -8.18 -13.484 -15.391 1 96.62 656 GLN B O 1
ATOM 14029 N N . LEU B 1 657 ? -8.719 -11.953 -16.938 1 96.44 657 LEU B N 1
ATOM 14030 C CA . LEU B 1 657 ? -9.57 -12.844 -17.719 1 96.44 657 LEU B CA 1
ATOM 14031 C C . LEU B 1 657 ? -8.922 -13.164 -19.062 1 96.44 657 LEU B C 1
ATOM 14033 O O . LEU B 1 657 ? -8.523 -12.258 -19.797 1 96.44 657 LEU B O 1
ATOM 14037 N N . LEU B 1 658 ? -8.703 -14.422 -19.312 1 96.69 658 LEU B N 1
ATOM 14038 C CA . LEU B 1 658 ? -8.164 -14.906 -20.578 1 96.69 658 LEU B CA 1
ATOM 14039 C C . LEU B 1 658 ? -9.219 -15.695 -21.359 1 96.69 658 LEU B C 1
ATOM 14041 O O . LEU B 1 658 ? -9.859 -16.594 -20.797 1 96.69 658 LEU B O 1
ATOM 14045 N N . LEU B 1 659 ? -9.477 -15.32 -22.562 1 96.25 659 LEU B N 1
ATOM 14046 C CA . LEU B 1 659 ? -10.359 -16.031 -23.469 1 96.25 659 LEU B CA 1
ATOM 14047 C C . LEU B 1 659 ? -9.625 -16.422 -24.75 1 96.25 659 LEU B C 1
ATOM 14049 O O . LEU B 1 659 ? -8.82 -15.641 -25.266 1 96.25 659 LEU B O 1
ATOM 14053 N N . SER B 1 660 ? -9.781 -17.625 -25.203 1 95.75 660 SER B N 1
ATOM 14054 C CA . SER B 1 660 ? -9.133 -18.062 -26.422 1 95.75 660 SER B CA 1
ATOM 14055 C C . SER B 1 660 ? -9.938 -19.156 -27.125 1 95.75 660 SER B C 1
ATOM 14057 O O . SER B 1 660 ? -10.75 -19.828 -26.484 1 95.75 660 SER B O 1
ATOM 14059 N N . GLY B 1 661 ? -9.781 -19.312 -28.422 1 94.5 661 GLY B N 1
ATOM 14060 C CA . GLY B 1 661 ? -10.445 -20.328 -29.219 1 94.5 661 GLY B CA 1
ATOM 14061 C C . GLY B 1 661 ? -10.938 -19.812 -30.547 1 94.5 661 GLY B C 1
ATOM 14062 O O . GLY B 1 661 ? -10.375 -18.859 -31.109 1 94.5 661 GLY B O 1
ATOM 14063 N N . TYR B 1 662 ? -11.938 -20.547 -31.141 1 93.38 662 TYR B N 1
ATOM 14064 C CA . TYR B 1 662 ? -12.492 -20.156 -32.438 1 93.38 662 TYR B CA 1
ATOM 14065 C C . TYR B 1 662 ? -13.18 -18.797 -32.344 1 93.38 662 TYR B C 1
ATOM 14067 O O . TYR B 1 662 ? -14.117 -18.625 -31.547 1 93.38 662 TYR B O 1
ATOM 14075 N N . ASN B 1 663 ? -12.781 -17.891 -33.156 1 91.62 663 ASN B N 1
ATOM 14076 C CA . ASN B 1 663 ? -13.18 -16.5 -33.031 1 91.62 663 ASN B CA 1
ATOM 14077 C C . ASN B 1 663 ? -14.68 -16.328 -33.25 1 91.62 663 ASN B C 1
ATOM 14079 O O . ASN B 1 663 ? -15.289 -15.406 -32.719 1 91.62 663 ASN B O 1
ATOM 14083 N N . HIS B 1 664 ? -15.266 -17.281 -33.969 1 90.38 664 HIS B N 1
ATOM 14084 C CA . HIS B 1 664 ? -16.688 -17.156 -34.281 1 90.38 664 HIS B CA 1
ATOM 14085 C C . HIS B 1 664 ? -17.531 -17.156 -33.031 1 90.38 664 HIS B C 1
ATOM 14087 O O . HIS B 1 664 ? -18.578 -16.484 -32.969 1 90.38 664 HIS B O 1
ATOM 14093 N N . LYS B 1 665 ? -17.172 -17.953 -32.031 1 91.81 665 LYS B N 1
ATOM 14094 C CA . LYS B 1 665 ? -18 -18.125 -30.859 1 91.81 665 LYS B CA 1
ATOM 14095 C C . LYS B 1 665 ? -17.359 -17.484 -29.625 1 91.81 665 LYS B C 1
ATOM 14097 O O . LYS B 1 665 ? -17.891 -17.578 -28.516 1 91.81 665 LYS B O 1
ATOM 14102 N N . LEU B 1 666 ? -16.312 -16.828 -29.828 1 91.19 666 LEU B N 1
ATOM 14103 C CA . LEU B 1 666 ? -15.586 -16.234 -28.703 1 91.19 666 LEU B CA 1
ATOM 14104 C C . LEU B 1 666 ? -16.391 -15.109 -28.062 1 91.19 666 LEU B C 1
ATOM 14106 O O . LEU B 1 666 ? -16.469 -15.008 -26.844 1 91.19 666 LEU B O 1
ATOM 14110 N N . PRO B 1 667 ? -17.031 -14.188 -28.828 1 88.94 667 PRO B N 1
ATOM 14111 C CA . PRO B 1 667 ? -17.844 -13.141 -28.203 1 88.94 667 PRO B CA 1
ATOM 14112 C C . PRO B 1 667 ? -19.016 -13.711 -27.422 1 88.94 667 PRO B C 1
ATOM 14114 O O . PRO B 1 667 ? -19.422 -13.133 -26.406 1 88.94 667 PRO B O 1
ATOM 14117 N N . HIS B 1 668 ? -19.516 -14.805 -27.875 1 89.69 668 HIS B N 1
ATOM 14118 C CA . HIS B 1 668 ? -20.594 -15.461 -27.156 1 89.69 668 HIS B CA 1
ATOM 14119 C C . HIS B 1 668 ? -20.125 -15.953 -25.781 1 89.69 668 HIS B C 1
ATOM 14121 O O . HIS B 1 668 ? -20.828 -15.781 -24.781 1 89.69 668 HIS B O 1
ATOM 14127 N N . LEU B 1 669 ? -19 -16.625 -25.828 1 92.94 669 LEU B N 1
ATOM 14128 C CA . LEU B 1 669 ? -18.438 -17.078 -24.562 1 92.94 669 LEU B CA 1
ATOM 14129 C C . LEU B 1 669 ? -18.156 -15.883 -23.641 1 92.94 669 LEU B C 1
ATOM 14131 O O . LEU B 1 669 ? -18.438 -15.938 -22.453 1 92.94 669 LEU B O 1
ATOM 14135 N N . MET B 1 670 ? -17.625 -14.836 -24.203 1 94.19 670 MET B N 1
ATOM 14136 C CA . MET B 1 670 ? -17.312 -13.641 -23.438 1 94.19 670 MET B CA 1
ATOM 14137 C C . MET B 1 670 ? -18.578 -13.07 -22.781 1 94.19 670 MET B C 1
ATOM 14139 O O . MET B 1 670 ? -18.547 -12.68 -21.609 1 94.19 670 MET B O 1
ATOM 14143 N N . THR B 1 671 ? -19.625 -12.977 -23.5 1 92 671 THR B N 1
ATOM 14144 C CA . THR B 1 671 ? -20.891 -12.461 -22.984 1 92 671 THR B CA 1
ATOM 14145 C C . THR B 1 671 ? -21.375 -13.297 -21.797 1 92 671 THR B C 1
ATOM 14147 O O . THR B 1 671 ? -21.844 -12.758 -20.797 1 92 671 THR B O 1
ATOM 14150 N N . GLU B 1 672 ? -21.172 -14.594 -21.938 1 91.12 672 GLU B N 1
ATOM 14151 C CA . GLU B 1 672 ? -21.578 -15.484 -20.859 1 91.12 672 GLU B CA 1
ATOM 14152 C C . GLU B 1 672 ? -20.719 -15.25 -19.609 1 91.12 672 GLU B C 1
ATOM 14154 O O . GLU B 1 672 ? -21.25 -15.203 -18.5 1 91.12 672 GLU B O 1
ATOM 14159 N N . VAL B 1 673 ? -19.484 -15.156 -19.797 1 93.75 673 VAL B N 1
ATOM 14160 C CA . VAL B 1 673 ? -18.562 -14.977 -18.688 1 93.75 673 VAL B CA 1
ATOM 14161 C C . VAL B 1 673 ? -18.797 -13.625 -18.016 1 93.75 673 VAL B C 1
ATOM 14163 O O . VAL B 1 673 ? -18.922 -13.531 -16.797 1 93.75 673 VAL B O 1
ATOM 14166 N N . LEU B 1 674 ? -18.906 -12.539 -18.797 1 93.88 674 LEU B N 1
ATOM 14167 C CA . LEU B 1 674 ? -19.109 -11.203 -18.266 1 93.88 674 LEU B CA 1
ATOM 14168 C C . LEU B 1 674 ? -20.484 -11.078 -17.625 1 93.88 674 LEU B C 1
ATOM 14170 O O . LEU B 1 674 ? -20.656 -10.352 -16.641 1 93.88 674 LEU B O 1
ATOM 14174 N N . GLY B 1 675 ? -21.453 -11.727 -18.188 1 91.56 675 GLY B N 1
ATOM 14175 C CA . GLY B 1 675 ? -22.766 -11.75 -17.578 1 91.56 675 GLY B CA 1
ATOM 14176 C C . GLY B 1 675 ? -22.766 -12.312 -16.172 1 91.56 675 GLY B C 1
ATOM 14177 O O . GLY B 1 675 ? -23.391 -11.75 -15.273 1 91.56 675 GLY B O 1
ATOM 14178 N N . ARG B 1 676 ? -22 -13.383 -16.016 1 90.5 676 ARG B N 1
ATOM 14179 C CA . ARG B 1 676 ? -21.906 -14 -14.703 1 90.5 676 ARG B CA 1
ATOM 14180 C C . ARG B 1 676 ? -21.141 -13.109 -13.734 1 90.5 676 ARG B C 1
ATOM 14182 O O . ARG B 1 676 ? -21.422 -13.117 -12.531 1 90.5 676 ARG B O 1
ATOM 14189 N N . LEU B 1 677 ? -20.172 -12.438 -14.188 1 92.62 677 LEU B N 1
ATOM 14190 C CA . LEU B 1 677 ? -19.422 -11.484 -13.367 1 92.62 677 LEU B CA 1
ATOM 14191 C C . LEU B 1 677 ? -20.312 -10.336 -12.922 1 92.62 677 LEU B C 1
ATOM 14193 O O . LEU B 1 677 ? -20.25 -9.898 -11.766 1 92.62 677 LEU B O 1
ATOM 14197 N N . GLY B 1 678 ? -21.125 -9.844 -13.82 1 92.44 678 GLY B N 1
ATOM 14198 C CA . GLY B 1 678 ? -22 -8.727 -13.523 1 92.44 678 GLY B CA 1
ATOM 14199 C C . GLY B 1 678 ? -23.109 -9.078 -12.547 1 92.44 678 GLY B C 1
ATOM 14200 O O . GLY B 1 678 ? -23.5 -8.258 -11.711 1 92.44 678 GLY B O 1
ATOM 14201 N N . ASP B 1 679 ? -23.562 -10.289 -12.633 1 91.25 679 ASP B N 1
ATOM 14202 C CA . ASP B 1 679 ? -24.672 -10.734 -11.805 1 91.25 679 ASP B CA 1
ATOM 14203 C C . ASP B 1 679 ? -24.188 -11.57 -10.625 1 91.25 679 ASP B C 1
ATOM 14205 O O . ASP B 1 679 ? -24.953 -12.336 -10.039 1 91.25 679 ASP B O 1
ATOM 14209 N N . PHE B 1 680 ? -22.984 -11.461 -10.32 1 94 680 PHE B N 1
ATOM 14210 C CA . PHE B 1 680 ? -22.359 -12.289 -9.305 1 94 680 PHE B CA 1
ATOM 14211 C C . PHE B 1 680 ? -23.047 -12.094 -7.953 1 94 680 PHE B C 1
ATOM 14213 O O . PHE B 1 680 ? -23.281 -10.953 -7.535 1 94 680 PHE B O 1
ATOM 14220 N N . LYS B 1 681 ? -23.422 -13.148 -7.277 1 94.5 681 LYS B N 1
ATOM 14221 C CA . LYS B 1 681 ? -23.922 -13.195 -5.91 1 94.5 681 LYS B CA 1
ATOM 14222 C C . LYS B 1 681 ? -23.266 -14.328 -5.117 1 94.5 681 LYS B C 1
ATOM 14224 O O . LYS B 1 681 ? -22.969 -15.391 -5.668 1 94.5 681 LYS B O 1
ATOM 14229 N N . VAL B 1 682 ? -23.047 -14.047 -3.873 1 96.12 682 VAL B N 1
ATOM 14230 C CA . VAL B 1 682 ? -22.422 -15.07 -3.043 1 96.12 682 VAL B CA 1
ATOM 14231 C C . VAL B 1 682 ? -23.484 -16.047 -2.541 1 96.12 682 VAL B C 1
ATOM 14233 O O . VAL B 1 682 ? -24.375 -15.664 -1.78 1 96.12 682 VAL B O 1
ATOM 14236 N N . LEU B 1 683 ? -23.453 -17.219 -2.994 1 93.19 683 LEU B N 1
ATOM 14237 C CA . LEU B 1 683 ? -24.281 -18.281 -2.465 1 93.19 683 LEU B CA 1
ATOM 14238 C C . LEU B 1 683 ? -23.609 -18.969 -1.281 1 93.19 683 LEU B C 1
ATOM 14240 O O . LEU B 1 683 ? -22.547 -19.594 -1.438 1 93.19 683 LEU B O 1
ATOM 14244 N N . PRO B 1 684 ? -24.141 -18.938 -0.146 1 92.31 684 PRO B N 1
ATOM 14245 C CA . PRO B 1 684 ? -23.469 -19.359 1.08 1 92.31 684 PRO B CA 1
ATOM 14246 C C . PRO B 1 684 ? -22.984 -20.812 1.013 1 92.31 684 PRO B C 1
ATOM 14248 O O . PRO B 1 684 ? -21.891 -21.125 1.481 1 92.31 684 PRO B O 1
ATOM 14251 N N . ASP B 1 685 ? -23.781 -21.703 0.487 1 88.06 685 ASP B N 1
ATOM 14252 C CA . ASP B 1 685 ? -23.391 -23.109 0.43 1 88.06 685 ASP B CA 1
ATOM 14253 C C . ASP B 1 685 ? -22.188 -23.312 -0.482 1 88.06 685 ASP B C 1
ATOM 14255 O O . ASP B 1 685 ? -21.25 -24.047 -0.141 1 88.06 685 ASP B O 1
ATOM 14259 N N . ARG B 1 686 ? -22.281 -22.641 -1.615 1 89.81 686 ARG B N 1
ATOM 14260 C CA . ARG B 1 686 ? -21.156 -22.75 -2.549 1 89.81 686 ARG B CA 1
ATOM 14261 C C . ARG B 1 686 ? -19.922 -22.062 -1.99 1 89.81 686 ARG B C 1
ATOM 14263 O O . ARG B 1 686 ? -18.797 -22.531 -2.217 1 89.81 686 ARG B O 1
ATOM 14270 N N . PHE B 1 687 ? -20.234 -21.016 -1.235 1 94.62 687 PHE B N 1
ATOM 14271 C CA . PHE B 1 687 ? -19.125 -20.312 -0.597 1 94.62 687 PHE B CA 1
ATOM 14272 C C . PHE B 1 687 ? -18.375 -21.234 0.361 1 94.62 687 PHE B C 1
ATOM 14274 O O . PHE B 1 687 ? -17.141 -21.297 0.345 1 94.62 687 PHE B O 1
ATOM 14281 N N . GLU B 1 688 ? -19.031 -21.875 1.13 1 90 688 GLU B N 1
ATOM 14282 C CA . GLU B 1 688 ? -18.406 -22.75 2.115 1 90 688 GLU B CA 1
ATOM 14283 C C . GLU B 1 688 ? -17.594 -23.859 1.438 1 90 688 GLU B C 1
ATOM 14285 O O . GLU B 1 688 ? -16.516 -24.203 1.897 1 90 688 GLU B O 1
ATOM 14290 N N . PHE B 1 689 ? -18.203 -24.312 0.433 1 86.88 689 PHE B N 1
ATOM 14291 C CA . PHE B 1 689 ? -17.531 -25.359 -0.332 1 86.88 689 PHE B CA 1
ATOM 14292 C C . PHE B 1 689 ? -16.203 -24.844 -0.897 1 86.88 689 PHE B C 1
ATOM 14294 O O . PHE B 1 689 ? -15.172 -25.484 -0.734 1 86.88 689 PHE B O 1
ATOM 14301 N N . VAL B 1 690 ? -16.219 -23.766 -1.564 1 92.75 690 VAL B N 1
ATOM 14302 C CA . VAL B 1 690 ? -15.031 -23.188 -2.195 1 92.75 690 VAL B CA 1
ATOM 14303 C C . VAL B 1 690 ? -14.031 -22.766 -1.124 1 92.75 690 VAL B C 1
ATOM 14305 O O . VAL B 1 690 ? -12.82 -22.938 -1.304 1 92.75 690 VAL B O 1
ATOM 14308 N N . ARG B 1 691 ? -14.484 -22.156 -0.068 1 94.19 691 ARG B N 1
ATOM 14309 C CA . ARG B 1 691 ? -13.617 -21.734 1.026 1 94.19 691 ARG B CA 1
ATOM 14310 C C . ARG B 1 691 ? -12.859 -22.922 1.615 1 94.19 691 ARG B C 1
ATOM 14312 O O . ARG B 1 691 ? -11.656 -22.844 1.856 1 94.19 691 ARG B O 1
ATOM 14319 N N . GLU B 1 692 ? -13.516 -24.062 1.836 1 88.81 692 GLU B N 1
ATOM 14320 C CA . GLU B 1 692 ? -12.867 -25.266 2.354 1 88.81 692 GLU B CA 1
ATOM 14321 C C . GLU B 1 692 ? -11.797 -25.766 1.394 1 88.81 692 GLU B C 1
ATOM 14323 O O . GLU B 1 692 ? -10.734 -26.219 1.826 1 88.81 692 GLU B O 1
ATOM 14328 N N . GLY B 1 693 ? -12.227 -25.734 0.168 1 89.69 693 GLY B N 1
ATOM 14329 C CA . GLY B 1 693 ? -11.242 -26.109 -0.833 1 89.69 693 GLY B CA 1
ATOM 14330 C C . GLY B 1 693 ? -10 -25.234 -0.802 1 89.69 693 GLY B C 1
ATOM 14331 O O . GLY B 1 693 ? -8.883 -25.734 -0.954 1 89.69 693 GLY B O 1
ATOM 14332 N N . LEU B 1 694 ? -10.211 -23.938 -0.599 1 94 694 LEU B N 1
ATOM 14333 C CA . LEU B 1 694 ? -9.086 -23.016 -0.555 1 94 694 LEU B CA 1
ATOM 14334 C C . LEU B 1 694 ? -8.219 -23.266 0.674 1 94 694 LEU B C 1
ATOM 14336 O O . LEU B 1 694 ? -6.992 -23.203 0.596 1 94 694 LEU B O 1
ATOM 14340 N N . VAL B 1 695 ? -8.836 -23.5 1.823 1 93.12 695 VAL B N 1
ATOM 14341 C CA . VAL B 1 695 ? -8.102 -23.797 3.045 1 93.12 695 VAL B CA 1
ATOM 14342 C C . VAL B 1 695 ? -7.223 -25.031 2.826 1 93.12 695 VAL B C 1
ATOM 14344 O O . VAL B 1 695 ? -6.055 -25.047 3.221 1 93.12 695 VAL B O 1
ATOM 14347 N N . ARG B 1 696 ? -7.723 -26.047 2.184 1 88.12 696 ARG B N 1
ATOM 14348 C CA . ARG B 1 696 ? -6.973 -27.266 1.881 1 88.12 696 ARG B CA 1
ATOM 14349 C C . ARG B 1 696 ? -5.824 -26.984 0.918 1 88.12 696 ARG B C 1
ATOM 14351 O O . ARG B 1 696 ? -4.738 -27.547 1.052 1 88.12 696 ARG B O 1
ATOM 14358 N N . GLU B 1 697 ? -6.176 -26.188 -0.048 1 92.06 697 GLU B N 1
ATOM 14359 C CA . GLU B 1 697 ? -5.148 -25.828 -1.017 1 92.06 697 GLU B CA 1
ATOM 14360 C C . GLU B 1 697 ? -3.945 -25.188 -0.328 1 92.06 697 GLU B C 1
ATOM 14362 O O . GLU B 1 697 ? -2.799 -25.531 -0.619 1 92.06 697 GLU B O 1
ATOM 14367 N N . TYR B 1 698 ? -4.199 -24.234 0.538 1 93 698 TYR B N 1
ATOM 14368 C CA . TYR B 1 698 ? -3.111 -23.562 1.245 1 93 698 TYR B CA 1
ATOM 14369 C C . TYR B 1 698 ? -2.398 -24.531 2.186 1 93 698 TYR B C 1
ATOM 14371 O O . TYR B 1 698 ? -1.178 -24.469 2.342 1 93 698 TYR B O 1
ATOM 14379 N N . ALA B 1 699 ? -3.119 -25.406 2.807 1 88.12 699 ALA B N 1
ATOM 14380 C CA . ALA B 1 699 ? -2.512 -26.422 3.668 1 88.12 699 ALA B CA 1
ATOM 14381 C C . ALA B 1 699 ? -1.588 -27.344 2.867 1 88.12 699 ALA B C 1
ATOM 14383 O O . ALA B 1 699 ? -0.523 -27.734 3.352 1 88.12 699 ALA B O 1
ATOM 14384 N N . ASN B 1 700 ? -1.992 -27.672 1.675 1 87.75 700 ASN B N 1
ATOM 14385 C CA . ASN B 1 700 ? -1.217 -28.562 0.817 1 87.75 700 ASN B CA 1
ATOM 14386 C C . ASN B 1 700 ? 0.06 -27.891 0.32 1 87.75 700 ASN B C 1
ATOM 14388 O O . ASN B 1 700 ? 1.049 -28.562 0.03 1 87.75 700 ASN B O 1
ATOM 14392 N N . GLN B 1 701 ? -0.034 -26.625 0.106 1 89.19 701 GLN B N 1
ATOM 14393 C CA . GLN B 1 701 ? 1.158 -25.906 -0.327 1 89.19 701 GLN B CA 1
ATOM 14394 C C . GLN B 1 701 ? 2.273 -26.016 0.708 1 89.19 701 GLN B C 1
ATOM 14396 O O . GLN B 1 701 ? 3.455 -25.906 0.37 1 89.19 701 GLN B O 1
ATOM 14401 N N . MET B 1 702 ? 1.919 -26.266 1.901 1 86.44 702 MET B N 1
ATOM 14402 C CA . MET B 1 702 ? 2.92 -26.453 2.949 1 86.44 702 MET B CA 1
ATOM 14403 C C . MET B 1 702 ? 3.742 -27.719 2.701 1 86.44 702 MET B C 1
ATOM 14405 O O . MET B 1 702 ? 4.848 -27.859 3.227 1 86.44 702 MET B O 1
ATOM 14409 N N . HIS B 1 703 ? 3.205 -28.641 1.884 1 84.56 703 HIS B N 1
ATOM 14410 C CA . HIS B 1 703 ? 3.873 -29.906 1.613 1 84.56 703 HIS B CA 1
ATOM 14411 C C . HIS B 1 703 ? 4.668 -29.844 0.314 1 84.56 703 HIS B C 1
ATOM 14413 O O . HIS B 1 703 ? 5.184 -30.859 -0.155 1 84.56 703 HIS B O 1
ATOM 14419 N N . ASN B 1 704 ? 4.77 -28.625 -0.226 1 88.44 704 ASN B N 1
ATOM 14420 C CA . ASN B 1 704 ? 5.621 -28.469 -1.402 1 88.44 704 ASN B CA 1
ATOM 14421 C C . ASN B 1 704 ? 7.074 -28.797 -1.09 1 88.44 704 ASN B C 1
ATOM 14423 O O . ASN B 1 704 ? 7.504 -28.719 0.062 1 88.44 704 ASN B O 1
ATOM 14427 N N . GLN B 1 705 ? 7.785 -29.172 -2.117 1 89 705 GLN B N 1
ATOM 14428 C CA . GLN B 1 705 ? 9.188 -29.547 -1.94 1 89 705 GLN B CA 1
ATOM 14429 C C . GLN B 1 705 ? 10.023 -28.344 -1.538 1 89 705 GLN B C 1
ATOM 14431 O O . GLN B 1 705 ? 9.656 -27.188 -1.812 1 89 705 GLN B O 1
ATOM 14436 N N . PRO B 1 706 ? 11.148 -28.578 -0.888 1 92.75 706 PRO B N 1
ATOM 14437 C CA . PRO B 1 706 ? 11.984 -27.484 -0.364 1 92.75 706 PRO B CA 1
ATOM 14438 C C . PRO B 1 706 ? 12.453 -26.531 -1.45 1 92.75 706 PRO B C 1
ATOM 14440 O O . PRO B 1 706 ? 12.586 -25.328 -1.196 1 92.75 706 PRO B O 1
ATOM 14443 N N . TYR B 1 707 ? 12.75 -26.984 -2.672 1 94.31 707 TYR B N 1
ATOM 14444 C CA . TYR B 1 707 ? 13.18 -26.062 -3.717 1 94.31 707 TYR B CA 1
ATOM 14445 C C . TYR B 1 707 ? 12.086 -25.047 -4.031 1 94.31 707 TYR B C 1
ATOM 14447 O O . TYR B 1 707 ? 12.367 -23.875 -4.277 1 94.31 707 TYR B O 1
ATOM 14455 N N . SER B 1 708 ? 10.836 -25.484 -4.051 1 95 708 SER B N 1
ATOM 14456 C CA . SER B 1 708 ? 9.703 -24.594 -4.289 1 95 708 SER B CA 1
ATOM 14457 C C . SER B 1 708 ? 9.578 -23.562 -3.178 1 95 708 SER B C 1
ATOM 14459 O O . SER B 1 708 ? 9.258 -22.406 -3.439 1 95 708 SER B O 1
ATOM 14461 N N . TRP B 1 709 ? 9.859 -23.922 -1.963 1 94.06 709 TRP B N 1
ATOM 14462 C CA . TRP B 1 709 ? 9.805 -23 -0.828 1 94.06 709 TRP B CA 1
ATOM 14463 C C . TRP B 1 709 ? 10.922 -21.984 -0.905 1 94.06 709 TRP B C 1
ATOM 14465 O O . TRP B 1 709 ? 10.711 -20.797 -0.615 1 94.06 709 TRP B O 1
ATOM 14475 N N . ALA B 1 710 ? 12.07 -22.5 -1.224 1 96.19 710 ALA B N 1
ATOM 14476 C CA . ALA B 1 710 ? 13.203 -21.594 -1.331 1 96.19 710 ALA B CA 1
ATOM 14477 C C . ALA B 1 710 ? 12.953 -20.516 -2.385 1 96.19 710 ALA B C 1
ATOM 14479 O O . ALA B 1 710 ? 13.242 -19.344 -2.16 1 96.19 710 ALA B O 1
ATOM 14480 N N . MET B 1 711 ? 12.43 -20.953 -3.479 1 96.12 711 MET B N 1
ATOM 14481 C CA . MET B 1 711 ? 12.117 -20 -4.543 1 96.12 711 MET B CA 1
ATOM 14482 C C . MET B 1 711 ? 11.039 -19.031 -4.102 1 96.12 711 MET B C 1
ATOM 14484 O O . MET B 1 711 ? 11.125 -17.828 -4.371 1 96.12 711 MET B O 1
ATOM 14488 N N . TYR B 1 712 ? 10.008 -19.562 -3.459 1 95.19 712 TYR B N 1
ATOM 14489 C CA . TYR B 1 712 ? 8.93 -18.719 -2.957 1 95.19 712 TYR B CA 1
ATOM 14490 C C . TYR B 1 712 ? 9.453 -17.672 -1.982 1 95.19 712 TYR B C 1
ATOM 14492 O O . TYR B 1 712 ? 9.07 -16.5 -2.057 1 95.19 712 TYR B O 1
ATOM 14500 N N . ARG B 1 713 ? 10.305 -18.062 -1.074 1 96 713 ARG B N 1
ATOM 14501 C CA . ARG B 1 713 ? 10.852 -17.141 -0.082 1 96 713 ARG B CA 1
ATOM 14502 C C . ARG B 1 713 ? 11.711 -16.078 -0.743 1 96 713 ARG B C 1
ATOM 14504 O O . ARG B 1 713 ? 11.695 -14.914 -0.328 1 96 713 ARG B O 1
ATOM 14511 N N . ALA B 1 714 ? 12.484 -16.453 -1.731 1 96.06 714 ALA B N 1
ATOM 14512 C CA . ALA B 1 714 ? 13.266 -15.477 -2.475 1 96.06 714 ALA B CA 1
ATOM 14513 C C . ALA B 1 714 ? 12.359 -14.422 -3.105 1 96.06 714 ALA B C 1
ATOM 14515 O O . ALA B 1 714 ? 12.664 -13.227 -3.053 1 96.06 714 ALA B O 1
ATOM 14516 N N . GLU B 1 715 ? 11.273 -14.875 -3.639 1 94.94 715 GLU B N 1
ATOM 14517 C CA . GLU B 1 715 ? 10.312 -13.961 -4.246 1 94.94 715 GLU B CA 1
ATOM 14518 C C . GLU B 1 715 ? 9.664 -13.07 -3.189 1 94.94 715 GLU B C 1
ATOM 14520 O O . GLU B 1 715 ? 9.477 -11.875 -3.41 1 94.94 715 GLU B O 1
ATOM 14525 N N . LEU B 1 716 ? 9.297 -13.688 -2.064 1 94.94 716 LEU B N 1
ATOM 14526 C CA . LEU B 1 716 ? 8.664 -12.953 -0.976 1 94.94 716 LEU B CA 1
ATOM 14527 C C . LEU B 1 716 ? 9.57 -11.82 -0.492 1 94.94 716 LEU B C 1
ATOM 14529 O O . LEU B 1 716 ? 9.102 -10.711 -0.24 1 94.94 716 LEU B O 1
ATOM 14533 N N . LEU B 1 717 ? 10.875 -12.062 -0.43 1 94.75 717 LEU B N 1
ATOM 14534 C CA . LEU B 1 717 ? 11.82 -11.109 0.141 1 94.75 717 LEU B CA 1
ATOM 14535 C C . LEU B 1 717 ? 12.172 -10.023 -0.866 1 94.75 717 LEU B C 1
ATOM 14537 O O . LEU B 1 717 ? 12.477 -8.891 -0.483 1 94.75 717 LEU B O 1
ATOM 14541 N N . THR B 1 718 ? 12.109 -10.297 -2.113 1 95.5 718 THR B N 1
ATOM 14542 C CA . THR B 1 718 ? 12.562 -9.352 -3.123 1 95.5 718 THR B CA 1
ATOM 14543 C C . THR B 1 718 ? 11.406 -8.477 -3.604 1 95.5 718 THR B C 1
ATOM 14545 O O . THR B 1 718 ? 11.625 -7.387 -4.137 1 95.5 718 THR B O 1
ATOM 14548 N N . THR B 1 719 ? 10.211 -8.922 -3.457 1 94.25 719 THR B N 1
ATOM 14549 C CA . THR B 1 719 ? 9.07 -8.141 -3.902 1 94.25 719 THR B CA 1
ATOM 14550 C C . THR B 1 719 ? 8.594 -7.203 -2.799 1 94.25 719 THR B C 1
ATOM 14552 O O . THR B 1 719 ? 8.555 -7.582 -1.626 1 94.25 719 THR B O 1
ATOM 14555 N N . SER B 1 720 ? 8.227 -6.016 -3.234 1 90.75 720 SER B N 1
ATOM 14556 C CA . SER B 1 720 ? 7.848 -5.008 -2.25 1 90.75 720 SER B CA 1
ATOM 14557 C C . SER B 1 720 ? 6.543 -5.371 -1.557 1 90.75 720 SER B C 1
ATOM 14559 O O . SER B 1 720 ? 6.43 -5.266 -0.334 1 90.75 720 SER B O 1
ATOM 14561 N N . ARG B 1 721 ? 5.562 -5.809 -2.369 1 88.06 721 ARG B N 1
ATOM 14562 C CA . ARG B 1 721 ? 4.266 -6.152 -1.794 1 88.06 721 ARG B CA 1
ATOM 14563 C C . ARG B 1 721 ? 3.9 -7.602 -2.098 1 88.06 721 ARG B C 1
ATOM 14565 O O . ARG B 1 721 ? 3.352 -7.898 -3.16 1 88.06 721 ARG B O 1
ATOM 14572 N N . ARG B 1 722 ? 4.094 -8.422 -1.163 1 91.88 722 ARG B N 1
ATOM 14573 C CA . ARG B 1 722 ? 3.695 -9.828 -1.168 1 91.88 722 ARG B CA 1
ATOM 14574 C C . ARG B 1 722 ? 3.477 -10.336 0.252 1 91.88 722 ARG B C 1
ATOM 14576 O O . ARG B 1 722 ? 4.23 -9.992 1.165 1 91.88 722 ARG B O 1
ATOM 14583 N N . TRP B 1 723 ? 2.426 -11.164 0.42 1 93.38 723 TRP B N 1
ATOM 14584 C CA . TRP B 1 723 ? 2.066 -11.602 1.766 1 93.38 723 TRP B CA 1
ATOM 14585 C C . TRP B 1 723 ? 2.445 -13.062 1.982 1 93.38 723 TRP B C 1
ATOM 14587 O O . TRP B 1 723 ? 2.504 -13.844 1.03 1 93.38 723 TRP B O 1
ATOM 14597 N N . PRO B 1 724 ? 2.725 -13.445 3.197 1 91.69 724 PRO B N 1
ATOM 14598 C CA . PRO B 1 724 ? 3.148 -14.812 3.488 1 91.69 724 PRO B CA 1
ATOM 14599 C C . PRO B 1 724 ? 2.027 -15.836 3.287 1 91.69 724 PRO B C 1
ATOM 14601 O O . PRO B 1 724 ? 0.881 -15.578 3.664 1 91.69 724 PRO B O 1
ATOM 14604 N N . LEU B 1 725 ? 2.402 -16.938 2.766 1 90.75 725 LEU B N 1
ATOM 14605 C CA . LEU B 1 725 ? 1.47 -18.016 2.484 1 90.75 725 LEU B CA 1
ATOM 14606 C C . LEU B 1 725 ? 0.777 -18.484 3.762 1 90.75 725 LEU B C 1
ATOM 14608 O O . LEU B 1 725 ? -0.405 -18.828 3.738 1 90.75 725 LEU B O 1
ATOM 14612 N N . GLU B 1 726 ? 1.47 -18.516 4.867 1 87.5 726 GLU B N 1
ATOM 14613 C CA . GLU B 1 726 ? 0.931 -18.953 6.152 1 87.5 726 GLU B CA 1
ATOM 14614 C C . GLU B 1 726 ? -0.24 -18.078 6.586 1 87.5 726 GLU B C 1
ATOM 14616 O O . GLU B 1 726 ? -1.209 -18.578 7.168 1 87.5 726 GLU B O 1
ATOM 14621 N N . LEU B 1 727 ? -0.125 -16.891 6.215 1 89.31 727 LEU B N 1
ATOM 14622 C CA . LEU B 1 727 ? -1.184 -15.961 6.594 1 89.31 727 LEU B CA 1
ATOM 14623 C C . LEU B 1 727 ? -2.414 -16.156 5.715 1 89.31 727 LEU B C 1
ATOM 14625 O O . LEU B 1 727 ? -3.545 -15.992 6.18 1 89.31 727 LEU B O 1
ATOM 14629 N N . TYR B 1 728 ? -2.252 -16.406 4.441 1 93.25 728 TYR B N 1
ATOM 14630 C CA . TYR B 1 728 ? -3.385 -16.688 3.564 1 93.25 728 TYR B CA 1
ATOM 14631 C C . TYR B 1 728 ? -4.254 -17.812 4.121 1 93.25 728 TYR B C 1
ATOM 14633 O O . TYR B 1 728 ? -5.48 -17.688 4.168 1 93.25 728 TYR B O 1
ATOM 14641 N N . GLY B 1 729 ? -3.566 -18.938 4.535 1 91.31 729 GLY B N 1
ATOM 14642 C CA . GLY B 1 729 ? -4.297 -20.078 5.082 1 91.31 729 GLY B CA 1
ATOM 14643 C C . GLY B 1 729 ? -5.086 -19.734 6.328 1 91.31 729 GLY B C 1
ATOM 14644 O O . GLY B 1 729 ? -6.25 -20.109 6.457 1 91.31 729 GLY B O 1
ATOM 14645 N N . ALA B 1 730 ? -4.5 -18.938 7.199 1 89.69 730 ALA B N 1
ATOM 14646 C CA . ALA B 1 730 ? -5.16 -18.547 8.445 1 89.69 730 ALA B CA 1
ATOM 14647 C C . ALA B 1 730 ? -6.375 -17.656 8.164 1 89.69 730 ALA B C 1
ATOM 14649 O O . ALA B 1 730 ? -7.434 -17.844 8.781 1 89.69 730 ALA B O 1
ATOM 14650 N N . VAL B 1 731 ? -6.234 -16.766 7.223 1 92.38 731 VAL B N 1
ATOM 14651 C CA . VAL B 1 731 ? -7.309 -15.836 6.875 1 92.38 731 VAL B CA 1
ATOM 14652 C C . VAL B 1 731 ? -8.445 -16.594 6.195 1 92.38 731 VAL B C 1
ATOM 14654 O O . VAL B 1 731 ? -9.617 -16.344 6.473 1 92.38 731 VAL B O 1
ATOM 14657 N N . ALA B 1 732 ? -8.141 -17.5 5.285 1 94.5 732 ALA B N 1
ATOM 14658 C CA . ALA B 1 732 ? -9.148 -18.266 4.555 1 94.5 732 ALA B CA 1
ATOM 14659 C C . ALA B 1 732 ? -10.07 -19.016 5.512 1 94.5 732 ALA B C 1
ATOM 14661 O O . ALA B 1 732 ? -11.258 -19.188 5.23 1 94.5 732 ALA B O 1
ATOM 14662 N N . GLY B 1 733 ? -9.523 -19.438 6.629 1 91.69 733 GLY B N 1
ATOM 14663 C CA . GLY B 1 733 ? -10.32 -20.156 7.609 1 91.69 733 GLY B CA 1
ATOM 14664 C C . GLY B 1 733 ? -11.258 -19.266 8.391 1 91.69 733 GLY B C 1
ATOM 14665 O O . GLY B 1 733 ? -12.227 -19.734 9 1 91.69 733 GLY B O 1
ATOM 14666 N N . GLN B 1 734 ? -11.117 -17.938 8.305 1 89.56 734 GLN B N 1
ATOM 14667 C CA . GLN B 1 734 ? -11.836 -17.016 9.18 1 89.56 734 GLN B CA 1
ATOM 14668 C C . GLN B 1 734 ? -12.867 -16.203 8.398 1 89.56 734 GLN B C 1
ATOM 14670 O O . GLN B 1 734 ? -13.836 -15.703 8.977 1 89.56 734 GLN B O 1
ATOM 14675 N N . VAL B 1 735 ? -12.742 -16.062 7.125 1 93.38 735 VAL B N 1
ATOM 14676 C CA . VAL B 1 735 ? -13.578 -15.156 6.344 1 93.38 735 VAL B CA 1
ATOM 14677 C C . VAL B 1 735 ? -14.961 -15.773 6.141 1 93.38 735 VAL B C 1
ATOM 14679 O O . VAL B 1 735 ? -15.109 -17 6.172 1 93.38 735 VAL B O 1
ATOM 14682 N N . GLY B 1 736 ? -15.992 -14.922 5.973 1 93.56 736 GLY B N 1
ATOM 14683 C CA . GLY B 1 736 ? -17.359 -15.367 5.785 1 93.56 736 GLY B CA 1
ATOM 14684 C C . GLY B 1 736 ? -17.984 -14.867 4.496 1 93.56 736 GLY B C 1
ATOM 14685 O O . GLY B 1 736 ? -17.391 -14.039 3.795 1 93.56 736 GLY B O 1
ATOM 14686 N N . ALA B 1 737 ? -19.188 -15.398 4.172 1 96.12 737 ALA B N 1
ATOM 14687 C CA . ALA B 1 737 ? -19.891 -15.086 2.928 1 96.12 737 ALA B CA 1
ATOM 14688 C C . ALA B 1 737 ? -20.25 -13.609 2.855 1 96.12 737 ALA B C 1
ATOM 14690 O O . ALA B 1 737 ? -20.109 -12.977 1.805 1 96.12 737 ALA B O 1
ATOM 14691 N N . GLN B 1 738 ? -20.703 -13.07 3.908 1 92.75 738 GLN B N 1
ATOM 14692 C CA . GLN B 1 738 ? -21.094 -11.664 3.943 1 92.75 738 GLN B CA 1
ATOM 14693 C C . GLN B 1 738 ? -19.891 -10.758 3.701 1 92.75 738 GLN B C 1
ATOM 14695 O O . GLN B 1 738 ? -20 -9.742 3.004 1 92.75 738 GLN B O 1
ATOM 14700 N N . GLU B 1 739 ? -18.828 -11.117 4.312 1 92.12 739 GLU B N 1
ATOM 14701 C CA . GLU B 1 739 ? -17.609 -10.336 4.113 1 92.12 739 GLU B CA 1
ATOM 14702 C C . GLU B 1 739 ? -17.188 -10.336 2.648 1 92.12 739 GLU B C 1
ATOM 14704 O O . GLU B 1 739 ? -16.719 -9.328 2.135 1 92.12 739 GLU B O 1
ATOM 14709 N N . LEU B 1 740 ? -17.297 -11.461 2.049 1 96.5 740 LEU B N 1
ATOM 14710 C CA . LEU B 1 740 ? -16.953 -11.547 0.635 1 96.5 740 LEU B CA 1
ATOM 14711 C C . LEU B 1 740 ? -17.859 -10.656 -0.202 1 96.5 740 LEU B C 1
ATOM 14713 O O . LEU B 1 740 ? -17.391 -9.984 -1.125 1 96.5 740 LEU B O 1
ATOM 14717 N N . GLU B 1 741 ? -19.125 -10.672 0.097 1 95.31 741 GLU B N 1
ATOM 14718 C CA . GLU B 1 741 ? -20.062 -9.82 -0.63 1 95.31 741 GLU B CA 1
ATOM 14719 C C . GLU B 1 741 ? -19.672 -8.352 -0.535 1 95.31 741 GLU B C 1
ATOM 14721 O O . GLU B 1 741 ? -19.719 -7.625 -1.53 1 95.31 741 GLU B O 1
ATOM 14726 N N . GLU B 1 742 ? -19.344 -7.945 0.624 1 91.31 742 GLU B N 1
ATOM 14727 C CA . GLU B 1 742 ? -18.922 -6.566 0.831 1 91.31 742 GLU B CA 1
ATOM 14728 C C . GLU B 1 742 ? -17.625 -6.27 0.08 1 91.31 742 GLU B C 1
ATOM 14730 O O . GLU B 1 742 ? -17.469 -5.188 -0.494 1 91.31 742 GLU B O 1
ATOM 14735 N N . HIS B 1 743 ? -16.719 -7.188 0.165 1 94.62 743 HIS B N 1
ATOM 14736 C CA . HIS B 1 743 ? -15.453 -7.016 -0.526 1 94.62 743 HIS B CA 1
ATOM 14737 C C . HIS B 1 743 ? -15.656 -6.883 -2.031 1 94.62 743 HIS B C 1
ATOM 14739 O O . HIS B 1 743 ? -15.016 -6.055 -2.678 1 94.62 743 HIS B O 1
ATOM 14745 N N . VAL B 1 744 ? -16.516 -7.715 -2.6 1 96.19 744 VAL B N 1
ATOM 14746 C CA . VAL B 1 744 ? -16.75 -7.703 -4.039 1 96.19 744 VAL B CA 1
ATOM 14747 C C . VAL B 1 744 ? -17.312 -6.344 -4.461 1 96.19 744 VAL B C 1
ATOM 14749 O O . VAL B 1 744 ? -16.938 -5.812 -5.512 1 96.19 744 VAL B O 1
ATOM 14752 N N . ARG B 1 745 ? -18.172 -5.789 -3.672 1 91.94 745 ARG B N 1
ATOM 14753 C CA . ARG B 1 745 ? -18.703 -4.461 -3.953 1 91.94 745 ARG B CA 1
ATOM 14754 C C . ARG B 1 745 ? -17.578 -3.424 -4.004 1 91.94 745 ARG B C 1
ATOM 14756 O O . ARG B 1 745 ? -17.578 -2.561 -4.887 1 91.94 745 ARG B O 1
ATOM 14763 N N . ARG B 1 746 ? -16.656 -3.496 -3.109 1 91.06 746 ARG B N 1
ATOM 14764 C CA . ARG B 1 746 ? -15.531 -2.57 -3.096 1 91.06 746 ARG B CA 1
ATOM 14765 C C . ARG B 1 746 ? -14.586 -2.842 -4.262 1 91.06 746 ARG B C 1
ATOM 14767 O O . ARG B 1 746 ? -14.086 -1.907 -4.895 1 91.06 746 ARG B O 1
ATOM 14774 N N . LEU B 1 747 ? -14.344 -4.102 -4.488 1 94.62 747 LEU B N 1
ATOM 14775 C CA . LEU B 1 747 ? -13.43 -4.555 -5.535 1 94.62 747 LEU B CA 1
ATOM 14776 C C . LEU B 1 747 ? -13.859 -4.02 -6.898 1 94.62 747 LEU B C 1
ATOM 14778 O O . LEU B 1 747 ? -13.016 -3.654 -7.719 1 94.62 747 LEU B O 1
ATOM 14782 N N . THR B 1 748 ? -15.148 -3.965 -7.121 1 95.06 748 THR B N 1
ATOM 14783 C CA . THR B 1 748 ? -15.656 -3.609 -8.438 1 95.06 748 THR B CA 1
ATOM 14784 C C . THR B 1 748 ? -16.078 -2.145 -8.477 1 95.06 748 THR B C 1
ATOM 14786 O O . THR B 1 748 ? -16.609 -1.671 -9.492 1 95.06 748 THR B O 1
ATOM 14789 N N . SER B 1 749 ? -15.93 -1.42 -7.371 1 90.69 749 SER B N 1
ATOM 14790 C CA . SER B 1 749 ? -16.406 -0.046 -7.27 1 90.69 749 SER B CA 1
ATOM 14791 C C . SER B 1 749 ? -15.586 0.892 -8.148 1 90.69 749 SER B C 1
ATOM 14793 O O . SER B 1 749 ? -16.094 1.905 -8.633 1 90.69 749 SER B O 1
ATOM 14795 N N . ARG B 1 750 ? -14.328 0.599 -8.328 1 92.19 750 ARG B N 1
ATOM 14796 C CA . ARG B 1 750 ? -13.398 1.352 -9.164 1 92.19 750 ARG B CA 1
ATOM 14797 C C . ARG B 1 750 ? -12.453 0.417 -9.914 1 92.19 750 ARG B C 1
ATOM 14799 O O . ARG B 1 750 ? -11.695 -0.336 -9.297 1 92.19 750 ARG B O 1
ATOM 14806 N N . CYS B 1 751 ? -12.484 0.479 -11.227 1 95.19 751 CYS B N 1
ATOM 14807 C CA . CYS B 1 751 ? -11.688 -0.46 -12 1 95.19 751 CYS B CA 1
ATOM 14808 C C . CYS B 1 751 ? -11.141 0.201 -13.266 1 95.19 751 CYS B C 1
ATOM 14810 O O . CYS B 1 751 ? -11.727 1.168 -13.766 1 95.19 751 CYS B O 1
ATOM 14812 N N . PHE B 1 752 ? -10.047 -0.214 -13.672 1 95.75 752 PHE B N 1
ATOM 14813 C CA . PHE B 1 752 ? -9.461 0.057 -14.984 1 95.75 752 PHE B CA 1
ATOM 14814 C C . PHE B 1 752 ? -9.094 -1.242 -15.688 1 95.75 752 PHE B C 1
ATOM 14816 O O . PHE B 1 752 ? -8.562 -2.166 -15.07 1 95.75 752 PHE B O 1
ATOM 14823 N N . VAL B 1 753 ? -9.43 -1.379 -16.969 1 96.94 753 VAL B N 1
ATOM 14824 C CA . VAL B 1 753 ? -9.156 -2.609 -17.703 1 96.94 753 VAL B CA 1
ATOM 14825 C C . VAL B 1 753 ? -8.164 -2.324 -18.828 1 96.94 753 VAL B C 1
ATOM 14827 O O . VAL B 1 753 ? -8.383 -1.424 -19.641 1 96.94 753 VAL B O 1
ATOM 14830 N N . GLU B 1 754 ? -7.07 -3.021 -18.828 1 96.12 754 GLU B N 1
ATOM 14831 C CA . GLU B 1 754 ? -6.152 -3.045 -19.969 1 96.12 754 GLU B CA 1
ATOM 14832 C C . GLU B 1 754 ? -6.121 -4.418 -20.625 1 96.12 754 GLU B C 1
ATOM 14834 O O . GLU B 1 754 ? -6.016 -5.441 -19.938 1 96.12 754 GLU B O 1
ATOM 14839 N N . GLY B 1 755 ? -6.328 -4.461 -21.969 1 96.88 755 GLY B N 1
ATOM 14840 C CA . GLY B 1 755 ? -6.441 -5.766 -22.609 1 96.88 755 GLY B CA 1
ATOM 14841 C C . GLY B 1 755 ? -5.805 -5.812 -23.984 1 96.88 755 GLY B C 1
ATOM 14842 O O . GLY B 1 755 ? -5.305 -4.801 -24.484 1 96.88 755 GLY B O 1
ATOM 14843 N N . LEU B 1 756 ? -5.734 -7.004 -24.562 1 97.75 756 LEU B N 1
ATOM 14844 C CA . LEU B 1 756 ? -5.215 -7.289 -25.891 1 97.75 756 LEU B CA 1
ATOM 14845 C C . LEU B 1 756 ? -6.125 -8.258 -26.641 1 97.75 756 LEU B C 1
ATOM 14847 O O . LEU B 1 756 ? -6.504 -9.297 -26.094 1 97.75 756 LEU B O 1
ATOM 14851 N N . ALA B 1 757 ? -6.582 -7.852 -27.75 1 96.12 757 ALA B N 1
ATOM 14852 C CA . ALA B 1 757 ? -7.262 -8.727 -28.703 1 96.12 757 ALA B CA 1
ATOM 14853 C C . ALA B 1 757 ? -6.352 -9.078 -29.875 1 96.12 757 ALA B C 1
ATOM 14855 O O . ALA B 1 757 ? -5.922 -8.188 -30.625 1 96.12 757 ALA B O 1
ATOM 14856 N N . ALA B 1 758 ? -6.047 -10.344 -30.062 1 94.81 758 ALA B N 1
ATOM 14857 C CA . ALA B 1 758 ? -5.121 -10.766 -31.109 1 94.81 758 ALA B CA 1
ATOM 14858 C C . ALA B 1 758 ? -5.625 -12.016 -31.812 1 94.81 758 ALA B C 1
ATOM 14860 O O . ALA B 1 758 ? -6.438 -12.766 -31.266 1 94.81 758 ALA B O 1
ATOM 14861 N N . GLY B 1 759 ? -5.09 -12.266 -33.031 1 94.06 759 GLY B N 1
ATOM 14862 C CA . GLY B 1 759 ? -5.461 -13.43 -33.844 1 94.06 759 GLY B CA 1
ATOM 14863 C C . GLY B 1 759 ? -6.48 -13.109 -34.906 1 94.06 759 GLY B C 1
ATOM 14864 O O . GLY B 1 759 ? -6.434 -12.039 -35.531 1 94.06 759 GLY B O 1
ATOM 14865 N N . ASN B 1 760 ? -7.406 -14.062 -35.188 1 93.38 760 ASN B N 1
ATOM 14866 C CA . ASN B 1 760 ? -8.422 -13.922 -36.219 1 93.38 760 ASN B CA 1
ATOM 14867 C C . ASN B 1 760 ? -9.602 -13.078 -35.75 1 93.38 760 ASN B C 1
ATOM 14869 O O . ASN B 1 760 ? -10.727 -13.562 -35.688 1 93.38 760 ASN B O 1
ATOM 14873 N N . MET B 1 761 ? -9.273 -11.867 -35.5 1 91.19 761 MET B N 1
ATOM 14874 C CA . MET B 1 761 ? -10.273 -10.914 -35.031 1 91.19 761 MET B CA 1
ATOM 14875 C C . MET B 1 761 ? -10.062 -9.547 -35.688 1 91.19 761 MET B C 1
ATOM 14877 O O . MET B 1 761 ? -8.984 -8.961 -35.594 1 91.19 761 MET B O 1
ATOM 14881 N N . ARG B 1 762 ? -11.07 -9.094 -36.344 1 89.88 762 ARG B N 1
ATOM 14882 C CA . ARG B 1 762 ? -11.016 -7.781 -36.969 1 89.88 762 ARG B CA 1
ATOM 14883 C C . ARG B 1 762 ? -11.148 -6.664 -35.938 1 89.88 762 ARG B C 1
ATOM 14885 O O . ARG B 1 762 ? -11.617 -6.895 -34.844 1 89.88 762 ARG B O 1
ATOM 14892 N N . ALA B 1 763 ? -10.719 -5.531 -36.312 1 88 763 ALA B N 1
ATOM 14893 C CA . ALA B 1 763 ? -10.727 -4.371 -35.438 1 88 763 ALA B CA 1
ATOM 14894 C C . ALA B 1 763 ? -12.133 -4.094 -34.906 1 88 763 ALA B C 1
ATOM 14896 O O . ALA B 1 763 ? -12.305 -3.766 -33.719 1 88 763 ALA B O 1
ATOM 14897 N N . ALA B 1 764 ? -13.102 -4.148 -35.75 1 86.44 764 ALA B N 1
ATOM 14898 C CA . ALA B 1 764 ? -14.484 -3.889 -35.344 1 86.44 764 ALA B CA 1
ATOM 14899 C C . ALA B 1 764 ? -14.945 -4.887 -34.312 1 86.44 764 ALA B C 1
ATOM 14901 O O . ALA B 1 764 ? -15.695 -4.531 -33.375 1 86.44 764 ALA B O 1
ATOM 14902 N N . GLU B 1 765 ? -14.516 -6.094 -34.469 1 87.88 765 GLU B N 1
ATOM 14903 C CA . GLU B 1 765 ? -14.867 -7.121 -33.5 1 87.88 765 GLU B CA 1
ATOM 14904 C C . GLU B 1 765 ? -14.188 -6.863 -32.156 1 87.88 765 GLU B C 1
ATOM 14906 O O . GLU B 1 765 ? -14.789 -7.074 -31.109 1 87.88 765 GLU B O 1
ATOM 14911 N N . ALA B 1 766 ? -12.945 -6.484 -32.25 1 91.44 766 ALA B N 1
ATOM 14912 C CA . ALA B 1 766 ? -12.219 -6.141 -31.016 1 91.44 766 ALA B CA 1
ATOM 14913 C C . ALA B 1 766 ? -12.906 -4.996 -30.281 1 91.44 766 ALA B C 1
ATOM 14915 O O . ALA B 1 766 ? -13.047 -5.039 -29.047 1 91.44 766 ALA B O 1
ATOM 14916 N N . VAL B 1 767 ? -13.289 -4.047 -30.969 1 92.5 767 VAL B N 1
ATOM 14917 C CA . VAL B 1 767 ? -13.953 -2.889 -30.391 1 92.5 767 VAL B CA 1
ATOM 14918 C C . VAL B 1 767 ? -15.289 -3.314 -29.781 1 92.5 767 VAL B C 1
ATOM 14920 O O . VAL B 1 767 ? -15.688 -2.803 -28.734 1 92.5 767 VAL B O 1
ATOM 14923 N N . ARG B 1 768 ? -15.922 -4.188 -30.438 1 89.81 768 ARG B N 1
ATOM 14924 C CA . ARG B 1 768 ? -17.156 -4.73 -29.891 1 89.81 768 ARG B CA 1
ATOM 14925 C C . ARG B 1 768 ? -16.906 -5.422 -28.547 1 89.81 768 ARG B C 1
ATOM 14927 O O . ARG B 1 768 ? -17.703 -5.289 -27.609 1 89.81 768 ARG B O 1
ATOM 14934 N N . CYS B 1 769 ? -15.852 -6.176 -28.516 1 91.94 769 CYS B N 1
ATOM 14935 C CA . CYS B 1 769 ? -15.477 -6.816 -27.266 1 91.94 769 CYS B CA 1
ATOM 14936 C C . CYS B 1 769 ? -15.227 -5.777 -26.172 1 91.94 769 CYS B C 1
ATOM 14938 O O . CYS B 1 769 ? -15.648 -5.957 -25.031 1 91.94 769 CYS B O 1
ATOM 14940 N N . GLY B 1 770 ? -14.531 -4.703 -26.547 1 93.88 770 GLY B N 1
ATOM 14941 C CA . GLY B 1 770 ? -14.32 -3.609 -25.609 1 93.88 770 GLY B CA 1
ATOM 14942 C C . GLY B 1 770 ? -15.617 -2.979 -25.141 1 93.88 770 GLY B C 1
ATOM 14943 O O . GLY B 1 770 ? -15.734 -2.584 -23.969 1 93.88 770 GLY B O 1
ATOM 14944 N N . GLY B 1 771 ? -16.547 -2.848 -26.031 1 92.5 771 GLY B N 1
ATOM 14945 C CA . GLY B 1 771 ? -17.859 -2.334 -25.672 1 92.5 771 GLY B CA 1
ATOM 14946 C C . GLY B 1 771 ? -18.578 -3.18 -24.641 1 92.5 771 GLY B C 1
ATOM 14947 O O . GLY B 1 771 ? -19.234 -2.648 -23.75 1 92.5 771 GLY B O 1
ATOM 14948 N N . LEU B 1 772 ? -18.422 -4.465 -24.734 1 92.31 772 LEU B N 1
ATOM 14949 C CA . LEU B 1 772 ? -19 -5.367 -23.766 1 92.31 772 LEU B CA 1
ATOM 14950 C C . LEU B 1 772 ? -18.391 -5.148 -22.375 1 92.31 772 LEU B C 1
ATOM 14952 O O . LEU B 1 772 ? -19.094 -5.195 -21.375 1 92.31 772 LEU B O 1
ATOM 14956 N N . VAL B 1 773 ? -17.109 -4.895 -22.328 1 94.31 773 VAL B N 1
ATOM 14957 C CA . VAL B 1 773 ? -16.406 -4.641 -21.078 1 94.31 773 VAL B CA 1
ATOM 14958 C C . VAL B 1 773 ? -16.922 -3.342 -20.453 1 94.31 773 VAL B C 1
ATOM 14960 O O . VAL B 1 773 ? -17.172 -3.277 -19.25 1 94.31 773 VAL B O 1
ATOM 14963 N N . LEU B 1 774 ? -17.078 -2.348 -21.281 1 93.38 774 LEU B N 1
ATOM 14964 C CA . LEU B 1 774 ? -17.578 -1.06 -20.797 1 93.38 774 LEU B CA 1
ATOM 14965 C C . LEU B 1 774 ? -18.984 -1.187 -20.25 1 93.38 774 LEU B C 1
ATOM 14967 O O . LEU B 1 774 ? -19.328 -0.566 -19.234 1 93.38 774 LEU B O 1
ATOM 14971 N N . GLN B 1 775 ? -19.781 -1.926 -20.891 1 90.75 775 GLN B N 1
ATOM 14972 C CA . GLN B 1 775 ? -21.141 -2.166 -20.422 1 90.75 775 GLN B CA 1
ATOM 14973 C C . GLN B 1 775 ? -21.141 -2.85 -19.062 1 90.75 775 GLN B C 1
ATOM 14975 O O . GLN B 1 775 ? -21.938 -2.492 -18.188 1 90.75 775 GLN B O 1
ATOM 14980 N N . LEU B 1 776 ? -20.312 -3.814 -18.922 1 91.12 776 LEU B N 1
ATOM 14981 C CA . LEU B 1 776 ? -20.172 -4.48 -17.625 1 91.12 776 LEU B CA 1
ATOM 14982 C C . LEU B 1 776 ? -19.781 -3.484 -16.547 1 91.12 776 LEU B C 1
ATOM 14984 O O . LEU B 1 776 ? -20.422 -3.434 -15.484 1 91.12 776 LEU B O 1
ATOM 14988 N N . LEU B 1 777 ? -18.781 -2.66 -16.797 1 91.06 777 LEU B N 1
ATOM 14989 C CA . LEU B 1 777 ? -18.234 -1.748 -15.789 1 91.06 777 LEU B CA 1
ATOM 14990 C C . LEU B 1 777 ? -19.25 -0.662 -15.438 1 91.06 777 LEU B C 1
ATOM 14992 O O . LEU B 1 777 ? -19.484 -0.384 -14.258 1 91.06 777 LEU B O 1
ATOM 14996 N N . ARG B 1 778 ? -19.922 -0.12 -16.438 1 89.5 778 ARG B N 1
ATOM 14997 C CA . ARG B 1 778 ? -20.781 1.037 -16.25 1 89.5 778 ARG B CA 1
ATOM 14998 C C . ARG B 1 778 ? -22.172 0.607 -15.812 1 89.5 778 ARG B C 1
ATOM 15000 O O . ARG B 1 778 ? -22.703 1.093 -14.805 1 89.5 778 ARG B O 1
ATOM 15007 N N . ASP B 1 779 ? -22.719 -0.28 -16.5 1 88.06 779 ASP B N 1
ATOM 15008 C CA . ASP B 1 779 ? -24.141 -0.567 -16.359 1 88.06 779 ASP B CA 1
ATOM 15009 C C . ASP B 1 779 ? -24.391 -1.634 -15.289 1 88.06 779 ASP B C 1
ATOM 15011 O O . ASP B 1 779 ? -25.344 -1.548 -14.523 1 88.06 779 ASP B O 1
ATOM 15015 N N . LYS B 1 780 ? -23.562 -2.549 -15.258 1 90.25 780 LYS B N 1
ATOM 15016 C CA . LYS B 1 780 ? -23.812 -3.658 -14.344 1 90.25 780 LYS B CA 1
ATOM 15017 C C . LYS B 1 780 ? -23.141 -3.434 -13 1 90.25 780 LYS B C 1
ATOM 15019 O O . LYS B 1 780 ? -23.766 -3.559 -11.953 1 90.25 780 LYS B O 1
ATOM 15024 N N . LEU B 1 781 ? -21.922 -3.016 -13.055 1 91.62 781 LEU B N 1
ATOM 15025 C CA . LEU B 1 781 ? -21.156 -2.92 -11.812 1 91.62 781 LEU B CA 1
ATOM 15026 C C . LEU B 1 781 ? -21.188 -1.497 -11.266 1 91.62 781 LEU B C 1
ATOM 15028 O O . LEU B 1 781 ? -20.938 -1.281 -10.078 1 91.62 781 LEU B O 1
ATOM 15032 N N . GLY B 1 782 ? -21.469 -0.49 -12.07 1 90.81 782 GLY B N 1
ATOM 15033 C CA . GLY B 1 782 ? -21.391 0.893 -11.633 1 90.81 782 GLY B CA 1
ATOM 15034 C C . GLY B 1 782 ? -20 1.303 -11.188 1 90.81 782 GLY B C 1
ATOM 15035 O O . GLY B 1 782 ? -19.844 2.039 -10.211 1 90.81 782 GLY B O 1
ATOM 15036 N N . SER B 1 783 ? -18.984 0.818 -11.789 1 93.31 783 SER B N 1
ATOM 15037 C CA . SER B 1 783 ? -17.594 1.047 -11.43 1 93.31 783 SER B CA 1
ATOM 15038 C C . SER B 1 783 ? -17.141 2.455 -11.812 1 93.31 783 SER B C 1
ATOM 15040 O O . SER B 1 783 ? -17.375 2.902 -12.938 1 93.31 783 SER B O 1
ATOM 15042 N N . ALA B 1 784 ? -16.562 3.188 -10.93 1 90.69 784 ALA B N 1
ATOM 15043 C CA . ALA B 1 784 ? -15.992 4.504 -11.211 1 90.69 784 ALA B CA 1
ATOM 15044 C C . ALA B 1 784 ? -14.633 4.379 -11.891 1 90.69 784 ALA B C 1
ATOM 15046 O O . ALA B 1 784 ? -13.969 3.346 -11.781 1 90.69 784 ALA B O 1
ATOM 15047 N N . PRO B 1 785 ? -14.234 5.469 -12.664 1 91.19 785 PRO B N 1
ATOM 15048 C CA . PRO B 1 785 ? -12.883 5.449 -13.242 1 91.19 785 PRO B CA 1
ATOM 15049 C C . PRO B 1 785 ? -11.789 5.402 -12.18 1 91.19 785 PRO B C 1
ATOM 15051 O O . PRO B 1 785 ? -11.953 5.965 -11.094 1 91.19 785 PRO B O 1
ATOM 15054 N N . LEU B 1 786 ? -10.758 4.793 -12.461 1 90.88 786 LEU B N 1
ATOM 15055 C CA . LEU B 1 786 ? -9.633 4.656 -11.539 1 90.88 786 LEU B CA 1
ATOM 15056 C C . LEU B 1 786 ? -8.641 5.805 -11.719 1 90.88 786 LEU B C 1
ATOM 15058 O O . LEU B 1 786 ? -8.141 6.031 -12.82 1 90.88 786 LEU B O 1
ATOM 15062 N N . HIS B 1 787 ? -8.375 6.555 -10.641 1 88.19 787 HIS B N 1
ATOM 15063 C CA . HIS B 1 787 ? -7.367 7.609 -10.688 1 88.19 787 HIS B CA 1
ATOM 15064 C C . HIS B 1 787 ? -5.957 7.027 -10.711 1 88.19 787 HIS B C 1
ATOM 15066 O O . HIS B 1 787 ? -5.707 5.977 -10.117 1 88.19 787 HIS B O 1
ATOM 15072 N N . GLU B 1 788 ? -4.988 7.73 -11.297 1 87.88 788 GLU B N 1
ATOM 15073 C CA . GLU B 1 788 ? -3.621 7.254 -11.469 1 87.88 788 GLU B CA 1
ATOM 15074 C C . GLU B 1 788 ? -2.963 6.965 -10.125 1 87.88 788 GLU B C 1
ATOM 15076 O O . GLU B 1 788 ? -2.133 6.059 -10.016 1 87.88 788 GLU B O 1
ATOM 15081 N N . CYS B 1 789 ? -3.344 7.668 -9.141 1 88.94 789 CYS B N 1
ATOM 15082 C CA . CYS B 1 789 ? -2.707 7.512 -7.84 1 88.94 789 CYS B CA 1
ATOM 15083 C C . CYS B 1 789 ? -3.123 6.199 -7.184 1 88.94 789 CYS B C 1
ATOM 15085 O O . CYS B 1 789 ? -2.477 5.738 -6.238 1 88.94 789 CYS B O 1
ATOM 15087 N N . GLU B 1 790 ? -4.18 5.57 -7.672 1 90.44 790 GLU B N 1
ATOM 15088 C CA . GLU B 1 790 ? -4.691 4.352 -7.051 1 90.44 790 GLU B CA 1
ATOM 15089 C C . GLU B 1 790 ? -4.254 3.113 -7.824 1 90.44 790 GLU B C 1
ATOM 15091 O O . GLU B 1 790 ? -4.547 1.986 -7.418 1 90.44 790 GLU B O 1
ATOM 15096 N N . ARG B 1 791 ? -3.57 3.32 -8.867 1 89.06 791 ARG B N 1
ATOM 15097 C CA . ARG B 1 791 ? -3.08 2.18 -9.633 1 89.06 791 ARG B CA 1
ATOM 15098 C C . ARG B 1 791 ? -2.039 1.396 -8.844 1 89.06 791 ARG B C 1
ATOM 15100 O O . ARG B 1 791 ? -1.229 1.982 -8.117 1 89.06 791 ARG B O 1
ATOM 15107 N N . ALA B 1 792 ? -2.115 0.073 -8.977 1 85.81 792 ALA B N 1
ATOM 15108 C CA . ALA B 1 792 ? -1.181 -0.785 -8.25 1 85.81 792 ALA B CA 1
ATOM 15109 C C . ALA B 1 792 ? 0.259 -0.508 -8.672 1 85.81 792 ALA B C 1
ATOM 15111 O O . ALA B 1 792 ? 0.538 -0.319 -9.859 1 85.81 792 ALA B O 1
ATOM 15112 N N . GLU B 1 793 ? 1.059 -0.333 -7.688 1 82.62 793 GLU B N 1
ATOM 15113 C CA . GLU B 1 793 ? 2.49 -0.185 -7.934 1 82.62 793 GLU B CA 1
ATOM 15114 C C . GLU B 1 793 ? 3.225 -1.505 -7.723 1 82.62 793 GLU B C 1
ATOM 15116 O O . GLU B 1 793 ? 3.418 -1.939 -6.582 1 82.62 793 GLU B O 1
ATOM 15121 N N . LEU B 1 794 ? 3.607 -2.07 -8.773 1 90.38 794 LEU B N 1
ATOM 15122 C CA . LEU B 1 794 ? 4.371 -3.311 -8.703 1 90.38 794 LEU B CA 1
ATOM 15123 C C . LEU B 1 794 ? 5.871 -3.025 -8.656 1 90.38 794 LEU B C 1
ATOM 15125 O O . LEU B 1 794 ? 6.492 -2.781 -9.695 1 90.38 794 LEU B O 1
ATOM 15129 N N . ARG B 1 795 ? 6.461 -3.125 -7.469 1 92 795 ARG B N 1
ATOM 15130 C CA . ARG B 1 795 ? 7.863 -2.773 -7.273 1 92 795 ARG B CA 1
ATOM 15131 C C . ARG B 1 795 ? 8.648 -3.939 -6.676 1 92 795 ARG B C 1
ATOM 15133 O O . ARG B 1 795 ? 8.055 -4.875 -6.137 1 92 795 ARG B O 1
ATOM 15140 N N . VAL B 1 796 ? 9.953 -3.844 -6.875 1 96.06 796 VAL B N 1
ATOM 15141 C CA . VAL B 1 796 ? 10.891 -4.82 -6.328 1 96.06 796 VAL B CA 1
ATOM 15142 C C . VAL B 1 796 ? 11.867 -4.129 -5.383 1 96.06 796 VAL B C 1
ATOM 15144 O O . VAL B 1 796 ? 12.305 -3.006 -5.641 1 96.06 796 VAL B O 1
ATOM 15147 N N . ASN B 1 797 ? 12.109 -4.754 -4.234 1 95.75 797 ASN B N 1
ATOM 15148 C CA . ASN B 1 797 ? 13.094 -4.23 -3.293 1 95.75 797 ASN B CA 1
ATOM 15149 C C . ASN B 1 797 ? 14.508 -4.27 -3.881 1 95.75 797 ASN B C 1
ATOM 15151 O O . ASN B 1 797 ? 14.875 -5.23 -4.559 1 95.75 797 ASN B O 1
ATOM 15155 N N . LYS B 1 798 ? 15.219 -3.221 -3.725 1 95.75 798 LYS B N 1
ATOM 15156 C CA . LYS B 1 798 ? 16.625 -3.189 -4.109 1 95.75 798 LYS B CA 1
ATOM 15157 C C . LYS B 1 798 ? 17.5 -3.799 -3.021 1 95.75 798 LYS B C 1
ATOM 15159 O O . LYS B 1 798 ? 17.734 -3.182 -1.979 1 95.75 798 LYS B O 1
ATOM 15164 N N . LEU B 1 799 ? 18.016 -5.004 -3.318 1 94.44 799 LEU B N 1
ATOM 15165 C CA . LEU B 1 799 ? 18.859 -5.676 -2.33 1 94.44 799 LEU B CA 1
ATOM 15166 C C . LEU B 1 799 ? 20.094 -4.84 -2.004 1 94.44 799 LEU B C 1
ATOM 15168 O O . LEU B 1 799 ? 20.766 -4.344 -2.908 1 94.44 799 LEU B O 1
ATOM 15172 N N . PRO B 1 800 ? 20.312 -4.625 -0.701 1 88.38 800 PRO B N 1
ATOM 15173 C CA . PRO B 1 800 ? 21.547 -3.904 -0.359 1 88.38 800 PRO B CA 1
ATOM 15174 C C . PRO B 1 800 ? 22.812 -4.691 -0.7 1 88.38 800 PRO B C 1
ATOM 15176 O O . PRO B 1 800 ? 22.797 -5.926 -0.69 1 88.38 800 PRO B O 1
ATOM 15179 N N . THR B 1 801 ? 23.781 -3.867 -0.939 1 86.75 801 THR B N 1
ATOM 15180 C CA . THR B 1 801 ? 25.078 -4.523 -1.08 1 86.75 801 THR B CA 1
ATOM 15181 C C . THR B 1 801 ? 25.578 -5.031 0.27 1 86.75 801 THR B C 1
ATOM 15183 O O . THR B 1 801 ? 25.156 -4.535 1.318 1 86.75 801 THR B O 1
ATOM 15186 N N . ALA B 1 802 ? 26.25 -6.047 0.284 1 75.31 802 ALA B N 1
ATOM 15187 C CA . ALA B 1 802 ? 26.688 -6.664 1.531 1 75.31 802 ALA B CA 1
ATOM 15188 C C . ALA B 1 802 ? 27.391 -5.648 2.434 1 75.31 802 ALA B C 1
ATOM 15190 O O . ALA B 1 802 ? 28.219 -4.867 1.971 1 75.31 802 ALA B O 1
ATOM 15191 N N . PRO B 1 803 ? 26.828 -5.543 3.684 1 66.62 803 PRO B N 1
ATOM 15192 C CA . PRO B 1 803 ? 27.484 -4.621 4.617 1 66.62 803 PRO B CA 1
ATOM 15193 C C . PRO B 1 803 ? 28.906 -5.043 4.957 1 66.62 803 PRO B C 1
ATOM 15195 O O . PRO B 1 803 ? 29.266 -6.215 4.809 1 66.62 803 PRO B O 1
ATOM 15198 N N . PRO B 1 804 ? 29.703 -4.051 5.309 1 64.94 804 PRO B N 1
ATOM 15199 C CA . PRO B 1 804 ? 31.016 -4.426 5.812 1 64.94 804 PRO B CA 1
ATOM 15200 C C . PRO B 1 804 ? 30.953 -5.23 7.109 1 64.94 804 PRO B C 1
ATOM 15202 O O . PRO B 1 804 ? 29.984 -5.094 7.871 1 64.94 804 PRO B O 1
ATOM 15205 N N . ILE B 1 805 ? 31.672 -6.285 7.246 1 63.53 805 ILE B N 1
ATOM 15206 C CA . ILE B 1 805 ? 31.766 -7.031 8.492 1 63.53 805 ILE B CA 1
ATOM 15207 C C . ILE B 1 805 ? 32.281 -6.121 9.602 1 63.53 805 ILE B C 1
ATOM 15209 O O . ILE B 1 805 ? 33.281 -5.426 9.43 1 63.53 805 ILE B O 1
ATOM 15213 N N . PRO B 1 806 ? 31.375 -5.902 10.648 1 55.5 806 PRO B N 1
ATOM 15214 C CA . PRO B 1 806 ? 31.953 -5.102 11.727 1 55.5 806 PRO B CA 1
ATOM 15215 C C . PRO B 1 806 ? 33.344 -5.574 12.125 1 55.5 806 PRO B C 1
ATOM 15217 O O . PRO B 1 806 ? 33.562 -6.766 12.367 1 55.5 806 PRO B O 1
ATOM 15220 N N . VAL B 1 807 ? 34.469 -4.906 11.852 1 49.53 807 VAL B N 1
ATOM 15221 C CA . VAL B 1 807 ? 35.781 -5.211 12.406 1 49.53 807 VAL B CA 1
ATOM 15222 C C . VAL B 1 807 ? 35.812 -4.898 13.898 1 49.53 807 VAL B C 1
ATOM 15224 O O . VAL B 1 807 ? 35.344 -3.832 14.32 1 49.53 807 VAL B O 1
ATOM 15227 N N . PRO B 1 808 ? 35.875 -6.012 14.695 1 42.97 808 PRO B N 1
ATOM 15228 C CA . PRO B 1 808 ? 36.031 -5.637 16.094 1 42.97 808 PRO B CA 1
ATOM 15229 C C . PRO B 1 808 ? 37.031 -4.496 16.297 1 42.97 808 PRO B C 1
ATOM 15231 O O . PRO B 1 808 ? 38.062 -4.457 15.641 1 42.97 808 PRO B O 1
ATOM 15234 N N . GLU B 1 809 ? 36.656 -3.473 16.797 1 36.03 809 GLU B N 1
ATOM 15235 C CA . GLU B 1 809 ? 37.625 -2.453 17.219 1 36.03 809 GLU B CA 1
ATOM 15236 C C . GLU B 1 809 ? 38.812 -3.074 17.969 1 36.03 809 GLU B C 1
ATOM 15238 O O . GLU B 1 809 ? 38.625 -3.85 18.906 1 36.03 809 GLU B O 1
ATOM 15243 N N . ALA B 1 810 ? 40.094 -3.279 17.5 1 34.19 810 ALA B N 1
ATOM 15244 C CA . ALA B 1 810 ? 41.25 -3.508 18.344 1 34.19 810 ALA B CA 1
ATOM 15245 C C . ALA B 1 810 ? 41.188 -2.66 19.609 1 34.19 810 ALA B C 1
ATOM 15247 O O . ALA B 1 810 ? 40.844 -1.48 19.562 1 34.19 810 ALA B O 1
ATOM 15248 N N . GLY B 1 811 ? 41.031 -3.297 20.797 1 31.03 811 GLY B N 1
ATOM 15249 C CA . GLY B 1 811 ? 41.312 -2.594 22.047 1 31.03 811 GLY B CA 1
ATOM 15250 C C . GLY B 1 811 ? 42.531 -1.698 21.969 1 31.03 811 GLY B C 1
ATOM 15251 O O . GLY B 1 811 ? 43.625 -2.156 21.609 1 31.03 811 GLY B O 1
ATOM 15252 N N . THR B 1 812 ? 42.438 -0.606 21.5 1 28.69 812 THR B N 1
ATOM 15253 C CA . THR B 1 812 ? 43.469 0.409 21.531 1 28.69 812 THR B CA 1
ATOM 15254 C C . THR B 1 812 ? 44.094 0.491 22.922 1 28.69 812 THR B C 1
ATOM 15256 O O . THR B 1 812 ? 43.781 1.379 23.703 1 28.69 812 THR B O 1
ATOM 15259 N N . GLY B 1 813 ? 44.312 -0.787 23.703 1 26.48 813 GLY B N 1
ATOM 15260 C CA . GLY B 1 813 ? 45.344 -0.552 24.703 1 26.48 813 GLY B CA 1
ATOM 15261 C C . GLY B 1 813 ? 46.719 -0.22 24.094 1 26.48 813 GLY B C 1
ATOM 15262 O O . GLY B 1 813 ? 47.375 -1.094 23.547 1 26.48 813 GLY B O 1
ATOM 15263 N N . ALA B 1 814 ? 46.969 0.886 23.5 1 23.41 814 ALA B N 1
ATOM 15264 C CA . ALA B 1 814 ? 48.344 1.412 23.281 1 23.41 814 ALA B CA 1
ATOM 15265 C C . ALA B 1 814 ? 49.156 1.378 24.562 1 23.41 814 ALA B C 1
ATOM 15267 O O . ALA B 1 814 ? 48.781 2.02 25.562 1 23.41 814 ALA B O 1
ATOM 15268 N N . ALA B 1 815 ? 49.75 0.281 24.859 1 26.69 815 ALA B N 1
ATOM 15269 C CA . ALA B 1 815 ? 50.906 0.414 25.734 1 26.69 815 ALA B CA 1
ATOM 15270 C C . ALA B 1 815 ? 51.844 1.546 25.281 1 26.69 815 ALA B C 1
ATOM 15272 O O . ALA B 1 815 ? 51.906 1.839 24.078 1 26.69 815 ALA B O 1
ATOM 15273 N N . PRO B 1 816 ? 52.406 2.303 26.219 1 23.97 816 PRO B N 1
ATOM 15274 C CA . PRO B 1 816 ? 53.25 3.486 26.031 1 23.97 816 PRO B CA 1
ATOM 15275 C C . PRO B 1 816 ? 54.438 3.221 25.109 1 23.97 816 PRO B C 1
ATOM 15277 O O . PRO B 1 816 ? 55.219 2.277 25.344 1 23.97 816 PRO B O 1
ATOM 15280 N N . ALA B 1 817 ? 54.281 3.104 23.859 1 21.3 817 ALA B N 1
ATOM 15281 C CA . ALA B 1 817 ? 55.5 2.967 23.047 1 21.3 817 ALA B CA 1
ATOM 15282 C C . ALA B 1 817 ? 56.625 3.879 23.562 1 21.3 817 ALA B C 1
ATOM 15284 O O . ALA B 1 817 ? 56.375 5.047 23.875 1 21.3 817 ALA B O 1
ATOM 15285 N N . GLU B 1 818 ? 57.625 3.287 24.172 1 22.83 818 GLU B N 1
ATOM 15286 C CA . GLU B 1 818 ? 58.906 3.893 24.547 1 22.83 818 GLU B CA 1
ATOM 15287 C C . GLU B 1 818 ? 59.406 4.805 23.453 1 22.83 818 GLU B C 1
ATOM 15289 O O . GLU B 1 818 ? 59.219 4.539 22.266 1 22.83 818 GLU B O 1
ATOM 15294 N N . ALA B 1 819 ? 60 5.922 23.906 1 24.12 819 ALA B N 1
ATOM 15295 C CA . ALA B 1 819 ? 60.656 7.102 23.344 1 24.12 819 ALA B CA 1
ATOM 15296 C C . ALA B 1 819 ? 61.719 6.703 22.328 1 24.12 819 ALA B C 1
ATOM 15298 O O . ALA B 1 819 ? 62.812 6.309 22.688 1 24.12 819 ALA B O 1
ATOM 15299 N N . ALA B 1 820 ? 61.562 5.574 21.531 1 21.19 820 ALA B N 1
ATOM 15300 C CA . ALA B 1 820 ? 62.781 5.391 20.766 1 21.19 820 ALA B CA 1
ATOM 15301 C C . ALA B 1 820 ? 63.188 6.691 20.078 1 21.19 820 ALA B C 1
ATOM 15303 O O . ALA B 1 820 ? 62.344 7.527 19.75 1 21.19 820 ALA B O 1
ATOM 15304 N N . SER B 1 821 ? 64.5 6.914 19.984 1 21.84 821 SER B N 1
ATOM 15305 C CA . SER B 1 821 ? 65.5 7.934 19.641 1 21.84 821 SER B CA 1
ATOM 15306 C C . SER B 1 821 ? 65.25 8.422 18.203 1 21.84 821 SER B C 1
ATOM 15308 O O . SER B 1 821 ? 64.688 7.715 17.375 1 21.84 821 SER B O 1
ATOM 15310 N N . VAL B 1 822 ? 65.562 9.68 18.047 1 24 822 VAL B N 1
ATOM 15311 C CA . VAL B 1 822 ? 65.438 10.789 17.109 1 24 822 VAL B CA 1
ATOM 15312 C C . VAL B 1 822 ? 66.125 10.43 15.805 1 24 822 VAL B C 1
ATOM 15314 O O . VAL B 1 822 ? 67.375 10.414 15.75 1 24 822 VAL B O 1
ATOM 15317 N N . PRO B 1 823 ? 66.062 9.094 15.32 1 23.55 823 PRO B N 1
ATOM 15318 C CA . PRO B 1 823 ? 67.125 9.086 14.289 1 23.55 823 PRO B CA 1
ATOM 15319 C C . PRO B 1 823 ? 66.938 10.211 13.273 1 23.55 823 PRO B C 1
ATOM 15321 O O . PRO B 1 823 ? 65.875 10.805 13.172 1 23.55 823 PRO B O 1
ATOM 15324 N N . THR B 1 824 ? 68 10.406 12.469 1 23.31 824 THR B N 1
ATOM 15325 C CA . THR B 1 824 ? 68.625 11.352 11.523 1 23.31 824 THR B CA 1
ATOM 15326 C C . THR B 1 824 ? 67.688 11.539 10.305 1 23.31 824 THR B C 1
ATOM 15328 O O . THR B 1 824 ? 66.938 10.648 9.969 1 23.31 824 THR B O 1
ATOM 15331 N N . SER B 1 825 ? 67.625 12.789 9.773 1 23.16 825 SER B N 1
ATOM 15332 C CA . SER B 1 825 ? 66.875 13.742 8.992 1 23.16 825 SER B CA 1
ATOM 15333 C C . SER B 1 825 ? 66.688 13.25 7.559 1 23.16 825 SER B C 1
ATOM 15335 O O . SER B 1 825 ? 66.125 13.969 6.723 1 23.16 825 SER B O 1
ATOM 15337 N N . ASP B 1 826 ? 67.312 12.039 7.156 1 25.22 826 ASP B N 1
ATOM 15338 C CA . ASP B 1 826 ? 67.438 12.195 5.711 1 25.22 826 ASP B CA 1
ATOM 15339 C C . ASP B 1 826 ? 66.062 12.203 5.043 1 25.22 826 ASP B C 1
ATOM 15341 O O . ASP B 1 826 ? 65.25 11.305 5.266 1 25.22 826 ASP B O 1
ATOM 15345 N N . PRO B 1 827 ? 65.5 13.445 4.664 1 26.75 827 PRO B N 1
ATOM 15346 C CA . PRO B 1 827 ? 64.188 13.891 4.352 1 26.75 827 PRO B CA 1
ATOM 15347 C C . PRO B 1 827 ? 63.562 13.172 3.146 1 26.75 827 PRO B C 1
ATOM 15349 O O . PRO B 1 827 ? 62.531 13.586 2.621 1 26.75 827 PRO B O 1
ATOM 15352 N N . SER B 1 828 ? 64.312 12.18 2.533 1 26.95 828 SER B N 1
ATOM 15353 C CA . SER B 1 828 ? 63.75 11.984 1.193 1 26.95 828 SER B CA 1
ATOM 15354 C C . SER B 1 828 ? 62.344 11.438 1.248 1 26.95 828 SER B C 1
ATOM 15356 O O . SER B 1 828 ? 62.125 10.336 1.763 1 26.95 828 SER B O 1
ATOM 15358 N N . PRO B 1 829 ? 61.375 12.312 1.514 1 25.89 829 PRO B N 1
ATOM 15359 C CA . PRO B 1 829 ? 60.062 11.773 1.879 1 25.89 829 PRO B CA 1
ATOM 15360 C C . PRO B 1 829 ? 59.438 10.914 0.772 1 25.89 829 PRO B C 1
ATOM 15362 O O . PRO B 1 829 ? 59.219 11.406 -0.335 1 25.89 829 PRO B O 1
ATOM 15365 N N . ALA B 1 830 ? 60.062 9.711 0.491 1 26.72 830 ALA B N 1
ATOM 15366 C CA . ALA B 1 830 ? 59.344 8.852 -0.456 1 26.72 830 ALA B CA 1
ATOM 15367 C C . ALA B 1 830 ? 57.844 8.789 -0.139 1 26.72 830 ALA B C 1
ATOM 15369 O O . ALA B 1 830 ? 57.469 8.57 1.011 1 26.72 830 ALA B O 1
ATOM 15370 N N . SER B 1 831 ? 57.094 9.547 -0.86 1 27.31 831 SER B N 1
ATOM 15371 C CA . SER B 1 831 ? 55.656 9.688 -0.883 1 27.31 831 SER B CA 1
ATOM 15372 C C . SER B 1 831 ? 54.969 8.328 -0.869 1 27.31 831 SER B C 1
ATOM 15374 O O . SER B 1 831 ? 54.938 7.633 -1.887 1 27.31 831 SER B O 1
ATOM 15376 N N . ALA B 1 832 ? 55.375 7.449 0.088 1 27.88 832 ALA B N 1
ATOM 15377 C CA . ALA B 1 832 ? 54.656 6.184 0.118 1 27.88 832 ALA B CA 1
ATOM 15378 C C . ALA B 1 832 ? 53.156 6.414 0.126 1 27.88 832 ALA B C 1
ATOM 15380 O O . ALA B 1 832 ? 52.625 7.113 0.996 1 27.88 832 ALA B O 1
ATOM 15381 N N . SER B 1 833 ? 52.625 6.426 -1.056 1 30.2 833 SER B N 1
ATOM 15382 C CA . SER B 1 833 ? 51.188 6.422 -1.272 1 30.2 833 SER B CA 1
ATOM 15383 C C . SER B 1 833 ? 50.469 5.508 -0.275 1 30.2 833 SER B C 1
ATOM 15385 O O . SER B 1 833 ? 50.844 4.34 -0.13 1 30.2 833 SER B O 1
ATOM 15387 N N . ALA B 1 834 ? 50.125 6.023 0.914 1 35.28 834 ALA B N 1
ATOM 15388 C CA . ALA B 1 834 ? 49.375 5.266 1.914 1 35.28 834 ALA B CA 1
ATOM 15389 C C . ALA B 1 834 ? 48.344 4.355 1.255 1 35.28 834 ALA B C 1
ATOM 15391 O O . ALA B 1 834 ? 47.625 4.777 0.343 1 35.28 834 ALA B O 1
ATOM 15392 N N . PRO B 1 835 ? 48.656 3.094 1.259 1 36.38 835 PRO B N 1
ATOM 15393 C CA . PRO B 1 835 ? 47.688 2.172 0.676 1 36.38 835 PRO B CA 1
ATOM 15394 C C . PRO B 1 835 ? 46.25 2.494 1.092 1 36.38 835 PRO B C 1
ATOM 15396 O O . PRO B 1 835 ? 46.031 3.049 2.17 1 36.38 835 PRO B O 1
ATOM 15399 N N . PRO B 1 836 ? 45.406 2.746 0.156 1 41.03 836 PRO B N 1
ATOM 15400 C CA . PRO B 1 836 ? 44.031 3.037 0.539 1 41.03 836 PRO B CA 1
ATOM 15401 C C . PRO B 1 836 ? 43.562 2.193 1.717 1 41.03 836 PRO B C 1
ATOM 15403 O O . PRO B 1 836 ? 44.031 1.074 1.914 1 41.03 836 PRO B O 1
ATOM 15406 N N . PRO B 1 837 ? 43.125 2.793 2.797 1 43.94 837 PRO B N 1
ATOM 15407 C CA . PRO B 1 837 ? 42.656 2.02 3.957 1 43.94 837 PRO B CA 1
ATOM 15408 C C . PRO B 1 837 ? 41.906 0.753 3.566 1 43.94 837 PRO B C 1
ATOM 15410 O O . PRO B 1 837 ? 41.219 0.736 2.549 1 43.94 837 PRO B O 1
ATOM 15413 N N . PRO B 1 838 ? 42.375 -0.396 4.004 1 44.16 838 PRO B N 1
ATOM 15414 C CA . PRO B 1 838 ? 41.688 -1.646 3.67 1 44.16 838 PRO B CA 1
ATOM 15415 C C . PRO B 1 838 ? 40.188 -1.574 3.898 1 44.16 838 PRO B C 1
ATOM 15417 O O . PRO B 1 838 ? 39.75 -1.108 4.949 1 44.16 838 PRO B O 1
ATOM 15420 N N . GLN B 1 839 ? 39.5 -1.545 2.768 1 52.28 839 GLN B N 1
ATOM 15421 C CA . GLN B 1 839 ? 38.062 -1.624 2.887 1 52.28 839 GLN B CA 1
ATOM 15422 C C . GLN B 1 839 ? 37.656 -2.779 3.793 1 52.28 839 GLN B C 1
ATOM 15424 O O . GLN B 1 839 ? 38.188 -3.881 3.695 1 52.28 839 GLN B O 1
ATOM 15429 N N . PRO B 1 840 ? 36.969 -2.482 4.766 1 58.5 840 PRO B N 1
ATOM 15430 C CA . PRO B 1 840 ? 36.531 -3.584 5.625 1 58.5 840 PRO B CA 1
ATOM 15431 C C . PRO B 1 840 ? 35.938 -4.746 4.84 1 58.5 840 PRO B C 1
ATOM 15433 O O . PRO B 1 840 ? 35.344 -4.531 3.785 1 58.5 840 PRO B O 1
ATOM 15436 N N . PRO B 1 841 ? 36.312 -5.98 5.258 1 62.97 841 PRO B N 1
ATOM 15437 C CA . PRO B 1 841 ? 35.75 -7.145 4.562 1 62.97 841 PRO B CA 1
ATOM 15438 C C . PRO B 1 841 ? 34.25 -7.117 4.48 1 62.97 841 PRO B C 1
ATOM 15440 O O . PRO B 1 841 ? 33.562 -6.652 5.41 1 62.97 841 PRO B O 1
ATOM 15443 N N . VAL B 1 842 ? 33.719 -7.387 3.275 1 72.94 842 VAL B N 1
ATOM 15444 C CA . VAL B 1 842 ? 32.281 -7.359 3.027 1 72.94 842 VAL B CA 1
ATOM 15445 C C . VAL B 1 842 ? 31.703 -8.758 3.217 1 72.94 842 VAL B C 1
ATOM 15447 O O . VAL B 1 842 ? 32.375 -9.758 2.943 1 72.94 842 VAL B O 1
ATOM 15450 N N . CYS B 1 843 ? 30.547 -8.828 3.742 1 77.5 843 CYS B N 1
ATOM 15451 C CA . CYS B 1 843 ? 29.828 -10.094 3.879 1 77.5 843 CYS B CA 1
ATOM 15452 C C . CYS B 1 843 ? 29.562 -10.711 2.514 1 77.5 843 CYS B C 1
ATOM 15454 O O . CYS B 1 843 ? 29.625 -10.031 1.49 1 77.5 843 CYS B O 1
ATOM 15456 N N . ASN B 1 844 ? 29.375 -12.031 2.629 1 82.06 844 ASN B N 1
ATOM 15457 C CA . ASN B 1 844 ? 29.125 -12.773 1.399 1 82.06 844 ASN B CA 1
ATOM 15458 C C . ASN B 1 844 ? 27.641 -12.711 1.014 1 82.06 844 ASN B C 1
ATOM 15460 O O . ASN B 1 844 ? 27.047 -13.727 0.662 1 82.06 844 ASN B O 1
ATOM 15464 N N . GLY B 1 845 ? 27.062 -11.516 1.251 1 89.5 845 GLY B N 1
ATOM 15465 C CA . GLY B 1 845 ? 25.672 -11.32 0.888 1 89.5 845 GLY B CA 1
ATOM 15466 C C . GLY B 1 845 ? 24.719 -11.516 2.053 1 89.5 845 GLY B C 1
ATOM 15467 O O . GLY B 1 845 ? 25.141 -11.508 3.211 1 89.5 845 GLY B O 1
ATOM 15468 N N . TRP B 1 846 ? 23.438 -11.648 1.713 1 92.19 846 TRP B N 1
ATOM 15469 C CA . TRP B 1 846 ? 22.375 -11.781 2.715 1 92.19 846 TRP B CA 1
ATOM 15470 C C . TRP B 1 846 ? 21.844 -13.211 2.76 1 92.19 846 TRP B C 1
ATOM 15472 O O . TRP B 1 846 ? 21.781 -13.891 1.73 1 92.19 846 TRP B O 1
ATOM 15482 N N . LEU B 1 847 ? 21.469 -13.719 4 1 93.69 847 LEU B N 1
ATOM 15483 C CA . LEU B 1 847 ? 21.031 -15.102 4.16 1 93.69 847 LEU B CA 1
ATOM 15484 C C . LEU B 1 847 ? 19.719 -15.172 4.93 1 93.69 847 LEU B C 1
ATOM 15486 O O . LEU B 1 847 ? 19.578 -14.555 5.988 1 93.69 847 LEU B O 1
ATOM 15490 N N . PHE B 1 848 ? 18.719 -15.805 4.32 1 95 848 PHE B N 1
ATOM 15491 C CA . PHE B 1 848 ? 17.5 -16.234 5 1 95 848 PHE B CA 1
ATOM 15492 C C . PHE B 1 848 ? 17.453 -17.75 5.137 1 95 848 PHE B C 1
ATOM 15494 O O . PHE B 1 848 ? 17.5 -18.469 4.137 1 95 848 PHE B O 1
ATOM 15501 N N . ALA B 1 849 ? 17.344 -18.266 6.312 1 94.12 849 ALA B N 1
ATOM 15502 C CA . ALA B 1 849 ? 17.328 -19.703 6.547 1 94.12 849 ALA B CA 1
ATOM 15503 C C . ALA B 1 849 ? 16.156 -20.125 7.422 1 94.12 849 ALA B C 1
ATOM 15505 O O . ALA B 1 849 ? 15.828 -19.438 8.398 1 94.12 849 ALA B O 1
ATOM 15506 N N . GLU B 1 850 ? 15.453 -21.156 6.988 1 92.06 850 GLU B N 1
ATOM 15507 C CA . GLU B 1 850 ? 14.344 -21.672 7.785 1 92.06 850 GLU B CA 1
ATOM 15508 C C . GLU B 1 850 ? 14.227 -23.188 7.656 1 92.06 850 GLU B C 1
ATOM 15510 O O . GLU B 1 850 ? 14.82 -23.781 6.758 1 92.06 850 GLU B O 1
ATOM 15515 N N . GLU B 1 851 ? 13.469 -23.781 8.57 1 90.88 851 GLU B N 1
ATOM 15516 C CA . GLU B 1 851 ? 13.141 -25.203 8.477 1 90.88 851 GLU B CA 1
ATOM 15517 C C . GLU B 1 851 ? 11.969 -25.438 7.527 1 90.88 851 GLU B C 1
ATOM 15519 O O . GLU B 1 851 ? 11.055 -24.609 7.445 1 90.88 851 GLU B O 1
ATOM 15524 N N . GLY B 1 852 ? 12.078 -26.562 6.809 1 87.69 852 GLY B N 1
ATOM 15525 C CA . GLY B 1 852 ? 10.961 -26.875 5.93 1 87.69 852 GLY B CA 1
ATOM 15526 C C . GLY B 1 852 ? 9.617 -26.859 6.641 1 87.69 852 GLY B C 1
ATOM 15527 O O . GLY B 1 852 ? 9.492 -27.391 7.746 1 87.69 852 GLY B O 1
ATOM 15528 N N . PRO B 1 853 ? 8.656 -26.234 6.098 1 84.31 853 PRO B N 1
ATOM 15529 C CA . PRO B 1 853 ? 7.375 -26.062 6.789 1 84.31 853 PRO B CA 1
ATOM 15530 C C . PRO B 1 853 ? 6.66 -27.375 7.047 1 84.31 853 PRO B C 1
ATOM 15532 O O . PRO B 1 853 ? 5.883 -27.5 8 1 84.31 853 PRO B O 1
ATOM 15535 N N . SER B 1 854 ? 6.828 -28.438 6.168 1 79.5 854 SER B N 1
ATOM 15536 C CA . SER B 1 854 ? 6.156 -29.703 6.363 1 79.5 854 SER B CA 1
ATOM 15537 C C . SER B 1 854 ? 6.832 -30.531 7.457 1 79.5 854 SER B C 1
ATOM 15539 O O . SER B 1 854 ? 6.211 -31.422 8.047 1 79.5 854 SER B O 1
ATOM 15541 N N . GLY B 1 855 ? 8.047 -30.266 7.699 1 78.12 855 GLY B N 1
ATOM 15542 C CA . GLY B 1 855 ? 8.82 -31 8.688 1 78.12 855 GLY B CA 1
ATOM 15543 C C . GLY B 1 855 ? 9.109 -32.438 8.273 1 78.12 855 GLY B C 1
ATOM 15544 O O . GLY B 1 855 ? 9.852 -33.156 8.953 1 78.12 855 GLY B O 1
ATOM 15545 N N . ARG B 1 856 ? 8.617 -32.906 7.031 1 76.69 856 ARG B N 1
ATOM 15546 C CA . ARG B 1 856 ? 8.711 -34.312 6.66 1 76.69 856 ARG B CA 1
ATOM 15547 C C . ARG B 1 856 ? 9.672 -34.5 5.492 1 76.69 856 ARG B C 1
ATOM 15549 O O . ARG B 1 856 ? 10.164 -35.625 5.266 1 76.69 856 ARG B O 1
ATOM 15556 N N . ASP B 1 857 ? 9.883 -33.5 4.852 1 85.38 857 ASP B N 1
ATOM 15557 C CA . ASP B 1 857 ? 10.711 -33.656 3.654 1 85.38 857 ASP B CA 1
ATOM 15558 C C . ASP B 1 857 ? 12.172 -33.875 4.02 1 85.38 857 ASP B C 1
ATOM 15560 O O . ASP B 1 857 ? 12.734 -33.125 4.828 1 85.38 857 ASP B O 1
ATOM 15564 N N . GLU B 1 858 ? 12.727 -34.875 3.461 1 84.94 858 GLU B N 1
ATOM 15565 C CA . GLU B 1 858 ? 14.109 -35.219 3.754 1 84.94 858 GLU B CA 1
ATOM 15566 C C . GLU B 1 858 ? 15.078 -34.281 3.039 1 84.94 858 GLU B C 1
ATOM 15568 O O . GLU B 1 858 ? 16.219 -34.125 3.471 1 84.94 858 GLU B O 1
ATOM 15573 N N . ASN B 1 859 ? 14.672 -33.656 2.041 1 88.31 859 ASN B N 1
ATOM 15574 C CA . ASN B 1 859 ? 15.555 -32.844 1.198 1 88.31 859 ASN B CA 1
ATOM 15575 C C . ASN B 1 859 ? 15.766 -31.453 1.779 1 88.31 859 ASN B C 1
ATOM 15577 O O . ASN B 1 859 ? 14.867 -30.891 2.41 1 88.31 859 ASN B O 1
ATOM 15581 N N . SER B 1 860 ? 16.953 -31 1.646 1 93.5 860 SER B N 1
ATOM 15582 C CA . SER B 1 860 ? 17.266 -29.594 1.845 1 93.5 860 SER B CA 1
ATOM 15583 C C . SER B 1 860 ? 17.438 -28.859 0.513 1 93.5 860 SER B C 1
ATOM 15585 O O . SER B 1 860 ? 17.719 -29.5 -0.51 1 93.5 860 SER B O 1
ATOM 15587 N N . ALA B 1 861 ? 17.188 -27.578 0.473 1 96.38 861 ALA B N 1
ATOM 15588 C CA . ALA B 1 861 ? 17.328 -26.812 -0.759 1 96.38 861 ALA B CA 1
ATOM 15589 C C . ALA B 1 861 ? 17.969 -25.453 -0.481 1 96.38 861 ALA B C 1
ATOM 15591 O O . ALA B 1 861 ? 17.859 -24.922 0.625 1 96.38 861 ALA B O 1
ATOM 15592 N N . ALA B 1 862 ? 18.688 -24.938 -1.413 1 97.38 862 ALA B N 1
ATOM 15593 C CA . ALA B 1 862 ? 19.281 -23.609 -1.346 1 97.38 862 ALA B CA 1
ATOM 15594 C C . ALA B 1 862 ? 19.125 -22.859 -2.668 1 97.38 862 ALA B C 1
ATOM 15596 O O . ALA B 1 862 ? 19.234 -23.453 -3.742 1 97.38 862 ALA B O 1
ATOM 15597 N N . VAL B 1 863 ? 18.766 -21.594 -2.557 1 97.5 863 VAL B N 1
ATOM 15598 C CA . VAL B 1 863 ? 18.688 -20.688 -3.693 1 97.5 863 VAL B CA 1
ATOM 15599 C C . VAL B 1 863 ? 19.625 -19.5 -3.482 1 97.5 863 VAL B C 1
ATOM 15601 O O . VAL B 1 863 ? 19.672 -18.922 -2.398 1 97.5 863 VAL B O 1
ATOM 15604 N N . VAL B 1 864 ? 20.453 -19.203 -4.41 1 97.44 864 VAL B N 1
ATOM 15605 C CA . VAL B 1 864 ? 21.312 -18.031 -4.398 1 97.44 864 VAL B CA 1
ATOM 15606 C C . VAL B 1 864 ? 20.922 -17.109 -5.559 1 97.44 864 VAL B C 1
ATOM 15608 O O . VAL B 1 864 ? 21.078 -17.484 -6.727 1 97.44 864 VAL B O 1
ATOM 15611 N N . LEU B 1 865 ? 20.5 -15.969 -5.211 1 97.56 865 LEU B N 1
ATOM 15612 C CA . LEU B 1 865 ? 19.969 -15.039 -6.203 1 97.56 865 LEU B CA 1
ATOM 15613 C C . LEU B 1 865 ? 20.859 -13.797 -6.305 1 97.56 865 LEU B C 1
ATOM 15615 O O . LEU B 1 865 ? 21.234 -13.211 -5.285 1 97.56 865 LEU B O 1
ATOM 15619 N N . TYR B 1 866 ? 21.266 -13.406 -7.516 1 97.5 866 TYR B N 1
ATOM 15620 C CA . TYR B 1 866 ? 21.969 -12.164 -7.824 1 97.5 866 TYR B CA 1
ATOM 15621 C C . TYR B 1 866 ? 21.062 -11.195 -8.578 1 97.5 866 TYR B C 1
ATOM 15623 O O . TYR B 1 866 ? 20.688 -11.453 -9.719 1 97.5 866 TYR B O 1
ATOM 15631 N N . GLN B 1 867 ? 20.766 -10.102 -7.961 1 96.75 867 GLN B N 1
ATOM 15632 C CA . GLN B 1 867 ? 19.812 -9.156 -8.547 1 96.75 867 GLN B CA 1
ATOM 15633 C C . GLN B 1 867 ? 20.5 -8.266 -9.578 1 96.75 867 GLN B C 1
ATOM 15635 O O . GLN B 1 867 ? 21.547 -7.676 -9.297 1 96.75 867 GLN B O 1
ATOM 15640 N N . ARG B 1 868 ? 20.031 -8.109 -10.742 1 95.12 868 ARG B N 1
ATOM 15641 C CA . ARG B 1 868 ? 20.641 -7.379 -11.852 1 95.12 868 ARG B CA 1
ATOM 15642 C C . ARG B 1 868 ? 20.125 -5.945 -11.906 1 95.12 868 ARG B C 1
ATOM 15644 O O . ARG B 1 868 ? 20.859 -5.027 -12.266 1 95.12 868 ARG B O 1
ATOM 15651 N N . GLY B 1 869 ? 18.828 -5.754 -11.664 1 94.5 869 GLY B N 1
ATOM 15652 C CA . GLY B 1 869 ? 18.234 -4.43 -11.781 1 94.5 869 GLY B CA 1
ATOM 15653 C C . GLY B 1 869 ? 17.078 -4.375 -12.758 1 94.5 869 GLY B C 1
ATOM 15654 O O . GLY B 1 869 ? 16.641 -5.406 -13.266 1 94.5 869 GLY B O 1
ATOM 15655 N N . PRO B 1 870 ? 16.594 -3.143 -13.047 1 94.81 870 PRO B N 1
ATOM 15656 C CA . PRO B 1 870 ? 15.391 -2.984 -13.867 1 94.81 870 PRO B CA 1
ATOM 15657 C C . PRO B 1 870 ? 15.633 -3.328 -15.336 1 94.81 870 PRO B C 1
ATOM 15659 O O . PRO B 1 870 ? 16.766 -3.266 -15.812 1 94.81 870 PRO B O 1
ATOM 15662 N N . ASP B 1 871 ? 14.562 -3.592 -15.969 1 95.81 871 ASP B N 1
ATOM 15663 C CA . ASP B 1 871 ? 14.547 -4 -17.375 1 95.81 871 ASP B CA 1
ATOM 15664 C C . ASP B 1 871 ? 15.305 -3 -18.25 1 95.81 871 ASP B C 1
ATOM 15666 O O . ASP B 1 871 ? 15.031 -1.798 -18.188 1 95.81 871 ASP B O 1
ATOM 15670 N N . ASP B 1 872 ? 16.297 -3.469 -18.906 1 95 872 ASP B N 1
ATOM 15671 C CA . ASP B 1 872 ? 17.141 -2.766 -19.859 1 95 872 ASP B CA 1
ATOM 15672 C C . ASP B 1 872 ? 17.609 -3.701 -20.969 1 95 872 ASP B C 1
ATOM 15674 O O . ASP B 1 872 ? 18.125 -4.785 -20.703 1 95 872 ASP B O 1
ATOM 15678 N N . LEU B 1 873 ? 17.453 -3.328 -22.219 1 96 873 LEU B N 1
ATOM 15679 C CA . LEU B 1 873 ? 17.672 -4.223 -23.344 1 96 873 LEU B CA 1
ATOM 15680 C C . LEU B 1 873 ? 19.094 -4.762 -23.359 1 96 873 LEU B C 1
ATOM 15682 O O . LEU B 1 873 ? 19.312 -5.961 -23.547 1 96 873 LEU B O 1
ATOM 15686 N N . ARG B 1 874 ? 20.062 -3.924 -23.188 1 95.88 874 ARG B N 1
ATOM 15687 C CA . ARG B 1 874 ? 21.469 -4.332 -23.234 1 95.88 874 ARG B CA 1
ATOM 15688 C C . ARG B 1 874 ? 21.844 -5.188 -22.031 1 95.88 874 ARG B C 1
ATOM 15690 O O . ARG B 1 874 ? 22.516 -6.211 -22.172 1 95.88 874 ARG B O 1
ATOM 15697 N N . ARG B 1 875 ? 21.422 -4.844 -20.844 1 96.12 875 ARG B N 1
ATOM 15698 C CA . ARG B 1 875 ? 21.719 -5.602 -19.641 1 96.12 875 ARG B CA 1
ATOM 15699 C C . ARG B 1 875 ? 21.016 -6.957 -19.656 1 96.12 875 ARG B C 1
ATOM 15701 O O . ARG B 1 875 ? 21.547 -7.945 -19.141 1 96.12 875 ARG B O 1
ATOM 15708 N N . ASN B 1 876 ? 19.828 -6.953 -20.219 1 96.88 876 ASN B N 1
ATOM 15709 C CA . ASN B 1 876 ? 19.141 -8.227 -20.406 1 96.88 876 ASN B CA 1
ATOM 15710 C C . ASN B 1 876 ? 19.938 -9.18 -21.266 1 96.88 876 ASN B C 1
ATOM 15712 O O . ASN B 1 876 ? 20.078 -10.367 -20.953 1 96.88 876 ASN B O 1
ATOM 15716 N N . ALA B 1 877 ? 20.422 -8.641 -22.359 1 97.12 877 ALA B N 1
ATOM 15717 C CA . ALA B 1 877 ? 21.234 -9.445 -23.281 1 97.12 877 ALA B CA 1
ATOM 15718 C C . ALA B 1 877 ? 22.469 -10 -22.562 1 97.12 877 ALA B C 1
ATOM 15720 O O . ALA B 1 877 ? 22.828 -11.164 -22.734 1 97.12 877 ALA B O 1
ATOM 15721 N N . LEU B 1 878 ? 23.078 -9.148 -21.812 1 97.38 878 LEU B N 1
ATOM 15722 C CA . LEU B 1 878 ? 24.25 -9.57 -21.047 1 97.38 878 LEU B CA 1
ATOM 15723 C C . LEU B 1 878 ? 23.891 -10.68 -20.062 1 97.38 878 LEU B C 1
ATOM 15725 O O . LEU B 1 878 ? 24.609 -11.68 -19.969 1 97.38 878 LEU B O 1
ATOM 15729 N N . GLY B 1 879 ? 22.812 -10.508 -19.359 1 97.12 879 GLY B N 1
ATOM 15730 C CA . GLY B 1 879 ? 22.375 -11.508 -18.391 1 97.12 879 GLY B CA 1
ATOM 15731 C C . GLY B 1 879 ? 22.031 -12.836 -19.031 1 97.12 879 GLY B C 1
ATOM 15732 O O . GLY B 1 879 ? 22.391 -13.891 -18.5 1 97.12 879 GLY B O 1
ATOM 15733 N N . GLN B 1 880 ? 21.375 -12.828 -20.109 1 96.31 880 GLN B N 1
ATOM 15734 C CA . GLN B 1 880 ? 20.984 -14.047 -20.812 1 96.31 880 GLN B CA 1
ATOM 15735 C C . GLN B 1 880 ? 22.203 -14.773 -21.391 1 96.31 880 GLN B C 1
ATOM 15737 O O . GLN B 1 880 ? 22.266 -16 -21.359 1 96.31 880 GLN B O 1
ATOM 15742 N N . LEU B 1 881 ? 23.094 -13.992 -21.922 1 96 881 LEU B N 1
ATOM 15743 C CA . LEU B 1 881 ? 24.328 -14.57 -22.453 1 96 881 LEU B CA 1
ATOM 15744 C C . LEU B 1 881 ? 25.141 -15.227 -21.344 1 96 881 LEU B C 1
ATOM 15746 O O . LEU B 1 881 ? 25.672 -16.328 -21.531 1 96 881 LEU B O 1
ATOM 15750 N N . LEU B 1 882 ? 25.188 -14.555 -20.234 1 96.44 882 LEU B N 1
ATOM 15751 C CA . LEU B 1 882 ? 25.875 -15.117 -19.078 1 96.44 882 LEU B CA 1
ATOM 15752 C C . LEU B 1 882 ? 25.234 -16.438 -18.656 1 96.44 882 LEU B C 1
ATOM 15754 O O . LEU B 1 882 ? 25.938 -17.406 -18.375 1 96.44 882 LEU B O 1
ATOM 15758 N N . ALA B 1 883 ? 23.984 -16.516 -18.547 1 95.25 883 ALA B N 1
ATOM 15759 C CA . ALA B 1 883 ? 23.266 -17.734 -18.188 1 95.25 883 ALA B CA 1
ATOM 15760 C C . ALA B 1 883 ? 23.531 -18.844 -19.203 1 95.25 883 ALA B C 1
ATOM 15762 O O . ALA B 1 883 ? 23.734 -20 -18.828 1 95.25 883 ALA B O 1
ATOM 15763 N N . GLN B 1 884 ? 23.484 -18.453 -20.453 1 91.38 884 GLN B N 1
ATOM 15764 C CA . GLN B 1 884 ? 23.703 -19.422 -21.531 1 91.38 884 GLN B CA 1
ATOM 15765 C C . GLN B 1 884 ? 25.094 -20.047 -21.422 1 91.38 884 GLN B C 1
ATOM 15767 O O . GLN B 1 884 ? 25.25 -21.25 -21.656 1 91.38 884 GLN B O 1
ATOM 15772 N N . LEU B 1 885 ? 26.047 -19.328 -21.078 1 92.56 885 LEU B N 1
ATOM 15773 C CA . LEU B 1 885 ? 27.422 -19.781 -21.031 1 92.56 885 LEU B CA 1
ATOM 15774 C C . LEU B 1 885 ? 27.703 -20.547 -19.734 1 92.56 885 LEU B C 1
ATOM 15776 O O . LEU B 1 885 ? 28.672 -21.297 -19.641 1 92.56 885 LEU B O 1
ATOM 15780 N N . SER B 1 886 ? 26.797 -20.375 -18.766 1 93.44 886 SER B N 1
ATOM 15781 C CA . SER B 1 886 ? 27.156 -20.875 -17.453 1 93.44 886 SER B CA 1
ATOM 15782 C C . SER B 1 886 ? 26.25 -22.031 -17.031 1 93.44 886 SER B C 1
ATOM 15784 O O . SER B 1 886 ? 26.578 -22.797 -16.125 1 93.44 886 SER B O 1
ATOM 15786 N N . LYS B 1 887 ? 25.094 -22.172 -17.516 1 91.25 887 LYS B N 1
ATOM 15787 C CA . LYS B 1 887 ? 24.094 -23.109 -17.016 1 91.25 887 LYS B CA 1
ATOM 15788 C C . LYS B 1 887 ? 24.594 -24.547 -17.094 1 91.25 887 LYS B C 1
ATOM 15790 O O . LYS B 1 887 ? 24.391 -25.328 -16.172 1 91.25 887 LYS B O 1
ATOM 15795 N N . ARG B 1 888 ? 25.219 -24.906 -18.156 1 86.12 888 ARG B N 1
ATOM 15796 C CA . ARG B 1 888 ? 25.719 -26.266 -18.328 1 86.12 888 ARG B CA 1
ATOM 15797 C C . ARG B 1 888 ? 26.828 -26.547 -17.312 1 86.12 888 ARG B C 1
ATOM 15799 O O . ARG B 1 888 ? 26.906 -27.641 -16.766 1 86.12 888 ARG B O 1
ATOM 15806 N N . ASP B 1 889 ? 27.734 -25.578 -17.172 1 89.5 889 ASP B N 1
ATOM 15807 C CA . ASP B 1 889 ? 28.828 -25.734 -16.219 1 89.5 889 ASP B CA 1
ATOM 15808 C C . ASP B 1 889 ? 28.281 -25.938 -14.805 1 89.5 889 ASP B C 1
ATOM 15810 O O . ASP B 1 889 ? 28.828 -26.734 -14.039 1 89.5 889 ASP B O 1
ATOM 15814 N N . ALA B 1 890 ? 27.297 -25.203 -14.5 1 93.5 890 ALA B N 1
ATOM 15815 C CA . ALA B 1 890 ? 26.688 -25.344 -13.172 1 93.5 890 ALA B CA 1
ATOM 15816 C C . ALA B 1 890 ? 26.125 -26.734 -12.977 1 93.5 890 ALA B C 1
ATOM 15818 O O . ALA B 1 890 ? 26.344 -27.359 -11.938 1 93.5 890 ALA B O 1
ATOM 15819 N N . PHE B 1 891 ? 25.438 -27.188 -13.938 1 88.69 891 PHE B N 1
ATOM 15820 C CA . PHE B 1 891 ? 24.828 -28.516 -13.852 1 88.69 891 PHE B CA 1
ATOM 15821 C C . PHE B 1 891 ? 25.922 -29.578 -13.781 1 88.69 891 PHE B C 1
ATOM 15823 O O . PHE B 1 891 ? 25.844 -30.484 -12.938 1 88.69 891 PHE B O 1
ATOM 15830 N N . ALA B 1 892 ? 26.938 -29.531 -14.641 1 83.88 892 ALA B N 1
ATOM 15831 C CA . ALA B 1 892 ? 28.016 -30.5 -14.695 1 83.88 892 ALA B CA 1
ATOM 15832 C C . ALA B 1 892 ? 28.797 -30.531 -13.383 1 83.88 892 ALA B C 1
ATOM 15834 O O . ALA B 1 892 ? 29.109 -31.609 -12.867 1 83.88 892 ALA B O 1
ATOM 15835 N N . GLU B 1 893 ? 29 -29.406 -12.898 1 90.38 893 GLU B N 1
ATOM 15836 C CA . GLU B 1 893 ? 29.812 -29.312 -11.695 1 90.38 893 GLU B CA 1
ATOM 15837 C C . GLU B 1 893 ? 29.016 -29.703 -10.453 1 90.38 893 GLU B C 1
ATOM 15839 O O . GLU B 1 893 ? 29.453 -30.547 -9.664 1 90.38 893 GLU B O 1
ATOM 15844 N N . LEU B 1 894 ? 27.859 -29.141 -10.273 1 92.94 894 LEU B N 1
ATOM 15845 C CA . LEU B 1 894 ? 27.125 -29.281 -9.023 1 92.94 894 LEU B CA 1
ATOM 15846 C C . LEU B 1 894 ? 26.328 -30.594 -9 1 92.94 894 LEU B C 1
ATOM 15848 O O . LEU B 1 894 ? 26.234 -31.25 -7.957 1 92.94 894 LEU B O 1
ATOM 15852 N N . ARG B 1 895 ? 25.766 -30.969 -10.102 1 86.69 895 ARG B N 1
ATOM 15853 C CA . ARG B 1 895 ? 24.938 -32.156 -10.141 1 86.69 895 ARG B CA 1
ATOM 15854 C C . ARG B 1 895 ? 25.766 -33.406 -10.422 1 86.69 895 ARG B C 1
ATOM 15856 O O . ARG B 1 895 ? 25.688 -34.406 -9.695 1 86.69 895 ARG B O 1
ATOM 15863 N N . THR B 1 896 ? 26.609 -33.375 -11.453 1 79.06 896 THR B N 1
ATOM 15864 C CA . THR B 1 896 ? 27.266 -34.562 -11.961 1 79.06 896 THR B CA 1
ATOM 15865 C C . THR B 1 896 ? 28.562 -34.844 -11.188 1 79.06 896 THR B C 1
ATOM 15867 O O . THR B 1 896 ? 28.781 -35.969 -10.727 1 79.06 896 THR B O 1
ATOM 15870 N N . ARG B 1 897 ? 29.422 -33.875 -11.07 1 82.5 897 ARG B N 1
ATOM 15871 C CA . ARG B 1 897 ? 30.719 -34.094 -10.453 1 82.5 897 ARG B CA 1
ATOM 15872 C C . ARG B 1 897 ? 30.609 -34.125 -8.938 1 82.5 897 ARG B C 1
ATOM 15874 O O . ARG B 1 897 ? 31.109 -35.062 -8.305 1 82.5 897 ARG B O 1
ATOM 15881 N N . GLN B 1 898 ? 29.828 -33.156 -8.391 1 89.25 898 GLN B N 1
ATOM 15882 C CA . GLN B 1 898 ? 29.75 -33.062 -6.938 1 89.25 898 GLN B CA 1
ATOM 15883 C C . GLN B 1 898 ? 28.562 -33.875 -6.398 1 89.25 898 GLN B C 1
ATOM 15885 O O . GLN B 1 898 ? 28.484 -34.125 -5.195 1 89.25 898 GLN B O 1
ATOM 15890 N N . GLN B 1 899 ? 27.672 -34.25 -7.207 1 83.62 899 GLN B N 1
ATOM 15891 C CA . GLN B 1 899 ? 26.516 -35.062 -6.879 1 83.62 899 GLN B CA 1
ATOM 15892 C C . GLN B 1 899 ? 25.703 -34.469 -5.75 1 83.62 899 GLN B C 1
ATOM 15894 O O . GLN B 1 899 ? 25.375 -35.156 -4.777 1 83.62 899 GLN B O 1
ATOM 15899 N N . LEU B 1 900 ? 25.406 -33.219 -5.887 1 88.12 900 LEU B N 1
ATOM 15900 C CA . LEU B 1 900 ? 24.703 -32.531 -4.816 1 88.12 900 LEU B CA 1
ATOM 15901 C C . LEU B 1 900 ? 23.219 -32.812 -4.852 1 88.12 900 LEU B C 1
ATOM 15903 O O . LEU B 1 900 ? 22.5 -32.594 -3.863 1 88.12 900 LEU B O 1
ATOM 15907 N N . GLY B 1 901 ? 22.688 -33.281 -5.949 1 81.31 901 GLY B N 1
ATOM 15908 C CA . GLY B 1 901 ? 21.266 -33.562 -5.984 1 81.31 901 GLY B CA 1
ATOM 15909 C C . GLY B 1 901 ? 20.703 -33.656 -7.391 1 81.31 901 GLY B C 1
ATOM 15910 O O . GLY B 1 901 ? 21.422 -33.406 -8.359 1 81.31 901 GLY B O 1
ATOM 15911 N N . TYR B 1 902 ? 19.391 -34 -7.41 1 77.12 902 TYR B N 1
ATOM 15912 C CA . TYR B 1 902 ? 18.719 -34.156 -8.695 1 77.12 902 TYR B CA 1
ATOM 15913 C C . TYR B 1 902 ? 18.297 -32.812 -9.273 1 77.12 902 TYR B C 1
ATOM 15915 O O . TYR B 1 902 ? 18.359 -32.625 -10.492 1 77.12 902 TYR B O 1
ATOM 15923 N N . ILE B 1 903 ? 17.859 -31.969 -8.438 1 89.56 903 ILE B N 1
ATOM 15924 C CA . ILE B 1 903 ? 17.406 -30.656 -8.914 1 89.56 903 ILE B CA 1
ATOM 15925 C C . ILE B 1 903 ? 18.547 -29.641 -8.805 1 89.56 903 ILE B C 1
ATOM 15927 O O . ILE B 1 903 ? 18.875 -29.188 -7.707 1 89.56 903 ILE B O 1
ATOM 15931 N N . VAL B 1 904 ? 19.188 -29.297 -9.82 1 92.5 904 VAL B N 1
ATOM 15932 C CA . VAL B 1 904 ? 20.234 -28.297 -9.945 1 92.5 904 VAL B CA 1
ATOM 15933 C C . VAL B 1 904 ? 19.969 -27.422 -11.164 1 92.5 904 VAL B C 1
ATOM 15935 O O . VAL B 1 904 ? 19.703 -27.922 -12.25 1 92.5 904 VAL B O 1
ATOM 15938 N N . SER B 1 905 ? 19.938 -26.156 -10.891 1 94 905 SER B N 1
ATOM 15939 C CA . SER B 1 905 ? 19.656 -25.297 -12.031 1 94 905 SER B CA 1
ATOM 15940 C C . SER B 1 905 ? 20.297 -23.922 -11.859 1 94 905 SER B C 1
ATOM 15942 O O . SER B 1 905 ? 20.484 -23.453 -10.734 1 94 905 SER B O 1
ATOM 15944 N N . LEU B 1 906 ? 20.781 -23.328 -12.906 1 95.5 906 LEU B N 1
ATOM 15945 C CA . LEU B 1 906 ? 21.125 -21.922 -13.039 1 95.5 906 LEU B CA 1
ATOM 15946 C C . LEU B 1 906 ? 20.297 -21.25 -14.125 1 95.5 906 LEU B C 1
ATOM 15948 O O . LEU B 1 906 ? 20.312 -21.672 -15.281 1 95.5 906 LEU B O 1
ATOM 15952 N N . HIS B 1 907 ? 19.531 -20.281 -13.789 1 93.88 907 HIS B N 1
ATOM 15953 C CA . HIS B 1 907 ? 18.688 -19.641 -14.797 1 93.88 907 HIS B CA 1
ATOM 15954 C C . HIS B 1 907 ? 18.469 -18.156 -14.469 1 93.88 907 HIS B C 1
ATOM 15956 O O . HIS B 1 907 ? 18.75 -17.719 -13.352 1 93.88 907 HIS B O 1
ATOM 15962 N N . GLY B 1 908 ? 18.125 -17.484 -15.508 1 94.19 908 GLY B N 1
ATOM 15963 C CA . GLY B 1 908 ? 17.75 -16.094 -15.352 1 94.19 908 GLY B CA 1
ATOM 15964 C C . GLY B 1 908 ? 16.234 -15.891 -15.297 1 94.19 908 GLY B C 1
ATOM 15965 O O . GLY B 1 908 ? 15.484 -16.688 -15.859 1 94.19 908 GLY B O 1
ATOM 15966 N N . GLY B 1 909 ? 15.844 -14.891 -14.586 1 94.06 909 GLY B N 1
ATOM 15967 C CA . GLY B 1 909 ? 14.438 -14.523 -14.523 1 94.06 909 GLY B CA 1
ATOM 15968 C C . GLY B 1 909 ? 14.219 -13.062 -14.164 1 94.06 909 GLY B C 1
ATOM 15969 O O . GLY B 1 909 ? 15.172 -12.281 -14.102 1 94.06 909 GLY B O 1
ATOM 15970 N N . ALA B 1 910 ? 12.984 -12.688 -14.164 1 94.75 910 ALA B N 1
ATOM 15971 C CA . ALA B 1 910 ? 12.617 -11.328 -13.773 1 94.75 910 ALA B CA 1
ATOM 15972 C C . ALA B 1 910 ? 11.336 -11.32 -12.945 1 94.75 910 ALA B C 1
ATOM 15974 O O . ALA B 1 910 ? 10.461 -12.172 -13.133 1 94.75 910 ALA B O 1
ATOM 15975 N N . GLU B 1 911 ? 11.305 -10.453 -11.984 1 93.38 911 GLU B N 1
ATOM 15976 C CA . GLU B 1 911 ? 10.102 -10.164 -11.211 1 93.38 911 GLU B CA 1
ATOM 15977 C C . GLU B 1 911 ? 9.68 -8.703 -11.375 1 93.38 911 GLU B C 1
ATOM 15979 O O . GLU B 1 911 ? 10.445 -7.793 -11.062 1 93.38 911 GLU B O 1
ATOM 15984 N N . HIS B 1 912 ? 8.5 -8.453 -11.82 1 94.12 912 HIS B N 1
ATOM 15985 C CA . HIS B 1 912 ? 8 -7.113 -12.078 1 94.12 912 HIS B CA 1
ATOM 15986 C C . HIS B 1 912 ? 9 -6.293 -12.891 1 94.12 912 HIS B C 1
ATOM 15988 O O . HIS B 1 912 ? 9.242 -5.125 -12.586 1 94.12 912 HIS B O 1
ATOM 15994 N N . GLY B 1 913 ? 9.664 -6.945 -13.781 1 94.31 913 GLY B N 1
ATOM 15995 C CA . GLY B 1 913 ? 10.555 -6.27 -14.711 1 94.31 913 GLY B CA 1
ATOM 15996 C C . GLY B 1 913 ? 11.977 -6.148 -14.188 1 94.31 913 GLY B C 1
ATOM 15997 O O . GLY B 1 913 ? 12.867 -5.684 -14.898 1 94.31 913 GLY B O 1
ATOM 15998 N N . VAL B 1 914 ? 12.273 -6.543 -12.945 1 96.31 914 VAL B N 1
ATOM 15999 C CA . VAL B 1 914 ? 13.625 -6.516 -12.398 1 96.31 914 VAL B CA 1
ATOM 16000 C C . VAL B 1 914 ? 14.266 -7.895 -12.539 1 96.31 914 VAL B C 1
ATOM 16002 O O . VAL B 1 914 ? 13.727 -8.891 -12.039 1 96.31 914 VAL B O 1
ATOM 16005 N N . GLY B 1 915 ? 15.43 -7.879 -13.211 1 96.81 915 GLY B N 1
ATOM 16006 C CA . GLY B 1 915 ? 16.047 -9.148 -13.555 1 96.81 915 GLY B CA 1
ATOM 16007 C C . GLY B 1 915 ? 16.969 -9.68 -12.461 1 96.81 915 GLY B C 1
ATOM 16008 O O . GLY B 1 915 ? 17.406 -8.922 -11.594 1 96.81 915 GLY B O 1
ATOM 16009 N N . TYR B 1 916 ? 17.172 -10.984 -12.5 1 97.19 916 TYR B N 1
ATOM 16010 C CA . TYR B 1 916 ? 18.094 -11.648 -11.586 1 97.19 916 TYR B CA 1
ATOM 16011 C C . TYR B 1 916 ? 18.672 -12.906 -12.227 1 97.19 916 TYR B C 1
ATOM 16013 O O . TYR B 1 916 ? 18.219 -13.336 -13.289 1 97.19 916 TYR B O 1
ATOM 16021 N N . LEU B 1 917 ? 19.719 -13.414 -11.758 1 97.25 917 LEU B N 1
ATOM 16022 C CA . LEU B 1 917 ? 20.297 -14.734 -12 1 97.25 917 LEU B CA 1
ATOM 16023 C C . LEU B 1 917 ? 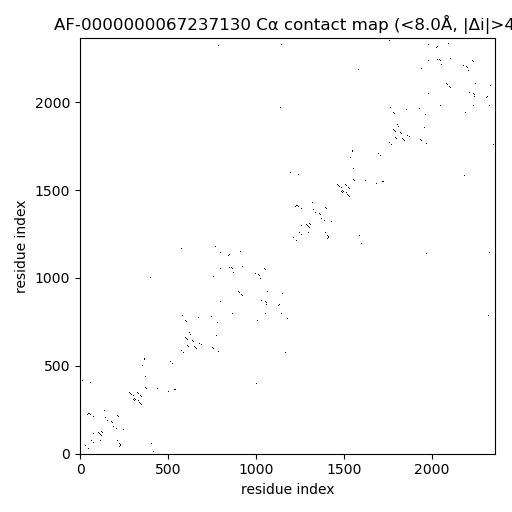20.234 -15.586 -10.734 1 97.25 917 LEU B C 1
ATOM 16025 O O . LEU B 1 917 ? 20.531 -15.102 -9.641 1 97.25 917 LEU B O 1
ATOM 16029 N N . GLU B 1 918 ? 19.812 -16.828 -10.906 1 97 918 GLU B N 1
ATOM 16030 C CA . GLU B 1 918 ? 19.547 -17.656 -9.719 1 97 918 GLU B CA 1
ATOM 16031 C C . GLU B 1 918 ? 20.156 -19.047 -9.875 1 97 918 GLU B C 1
ATOM 16033 O O . GLU B 1 918 ? 20.094 -19.641 -10.953 1 97 918 GLU B O 1
ATOM 16038 N N . LEU B 1 919 ? 20.797 -19.531 -8.805 1 97.5 919 LEU B N 1
ATOM 16039 C CA . LEU B 1 919 ? 21.25 -20.922 -8.664 1 97.5 919 LEU B CA 1
ATOM 16040 C C . LEU B 1 919 ? 20.375 -21.672 -7.66 1 97.5 919 LEU B C 1
ATOM 16042 O O . LEU B 1 919 ? 20 -21.125 -6.621 1 97.5 919 LEU B O 1
ATOM 16046 N N . LEU B 1 920 ? 19.984 -22.859 -8 1 97.25 920 LEU B N 1
ATOM 16047 C CA . LEU B 1 920 ? 19.125 -23.656 -7.156 1 97.25 920 LEU B CA 1
ATOM 16048 C C . LEU B 1 920 ? 19.641 -25.094 -7.051 1 97.25 920 LEU B C 1
ATOM 16050 O O . LEU B 1 920 ? 20.016 -25.703 -8.055 1 97.25 920 LEU B O 1
ATOM 16054 N N . VAL B 1 921 ? 19.734 -25.625 -5.801 1 96.44 921 VAL B N 1
ATOM 16055 C CA . VAL B 1 921 ? 20.109 -27.016 -5.57 1 96.44 921 VAL B CA 1
ATOM 16056 C C . VAL B 1 921 ? 19.234 -27.609 -4.473 1 96.44 921 VAL B C 1
ATOM 16058 O O . VAL B 1 921 ? 18.984 -26.984 -3.447 1 96.44 921 VAL B O 1
ATOM 16061 N N . GLN B 1 922 ? 18.672 -28.719 -4.715 1 94 922 GLN B N 1
ATOM 16062 C CA . GLN B 1 922 ? 18 -29.516 -3.695 1 94 922 GLN B CA 1
ATOM 16063 C C . GLN B 1 922 ? 18.703 -30.844 -3.479 1 94 922 GLN B C 1
ATOM 16065 O O . GLN B 1 922 ? 19.094 -31.516 -4.441 1 94 922 GLN B O 1
ATOM 16070 N N . SER B 1 923 ? 18.938 -31.188 -2.182 1 90.44 923 SER B N 1
ATOM 16071 C CA . SER B 1 923 ? 19.734 -32.375 -1.863 1 90.44 923 SER B CA 1
ATOM 16072 C C . SER B 1 923 ? 19.188 -33.094 -0.632 1 90.44 923 SER B C 1
ATOM 16074 O O . SER B 1 923 ? 18.703 -32.438 0.307 1 90.44 923 SER B O 1
ATOM 16076 N N . ASN B 1 924 ? 19.25 -34.344 -0.649 1 84 924 ASN B N 1
ATOM 16077 C CA . ASN B 1 924 ? 18.938 -35.125 0.547 1 84 924 ASN B CA 1
ATOM 16078 C C . ASN B 1 924 ? 20.203 -35.562 1.28 1 84 924 ASN B C 1
ATOM 16080 O O . ASN B 1 924 ? 20.125 -36.094 2.396 1 84 924 ASN B O 1
ATOM 16084 N N . SER B 1 925 ? 21.344 -35.312 0.733 1 84.38 925 SER B N 1
ATOM 16085 C CA . SER B 1 925 ? 22.594 -35.812 1.294 1 84.38 925 SER B CA 1
ATOM 16086 C C . SER B 1 925 ? 23.438 -34.688 1.861 1 84.38 925 SER B C 1
ATOM 16088 O O . SER B 1 925 ? 24.328 -34.906 2.68 1 84.38 925 SER B O 1
ATOM 16090 N N . HIS B 1 926 ? 23.219 -33.469 1.381 1 90.31 926 HIS B N 1
ATOM 16091 C CA . HIS B 1 926 ? 24.031 -32.344 1.832 1 90.31 926 HIS B CA 1
ATOM 16092 C C . HIS B 1 926 ? 23.172 -31.312 2.541 1 90.31 926 HIS B C 1
ATOM 16094 O O . HIS B 1 926 ? 21.969 -31.172 2.25 1 90.31 926 HIS B O 1
ATOM 16100 N N . ASP B 1 927 ? 23.891 -30.594 3.441 1 93 927 ASP B N 1
ATOM 16101 C CA . ASP B 1 927 ? 23.203 -29.531 4.176 1 93 927 ASP B CA 1
ATOM 16102 C C . ASP B 1 927 ? 23.047 -28.281 3.316 1 93 927 ASP B C 1
ATOM 16104 O O . ASP B 1 927 ? 23.859 -28.031 2.426 1 93 927 ASP B O 1
ATOM 16108 N N . ALA B 1 928 ? 22.016 -27.547 3.633 1 94.75 928 ALA B N 1
ATOM 16109 C CA . ALA B 1 928 ? 21.703 -26.344 2.863 1 94.75 928 ALA B CA 1
ATOM 16110 C C . ALA B 1 928 ? 22.875 -25.359 2.9 1 94.75 928 ALA B C 1
ATOM 16112 O O . ALA B 1 928 ? 23.172 -24.688 1.903 1 94.75 928 ALA B O 1
ATOM 16113 N N . ASP B 1 929 ? 23.516 -25.203 4.031 1 93.5 929 ASP B N 1
ATOM 16114 C CA . ASP B 1 929 ? 24.672 -24.328 4.164 1 93.5 929 ASP B CA 1
ATOM 16115 C C . ASP B 1 929 ? 25.812 -24.766 3.254 1 93.5 929 ASP B C 1
ATOM 16117 O O . ASP B 1 929 ? 26.5 -23.922 2.662 1 93.5 929 ASP B O 1
ATOM 16121 N N . GLU B 1 930 ? 26.016 -26 3.248 1 93.81 930 GLU B N 1
ATOM 16122 C CA . GLU B 1 930 ? 27.047 -26.547 2.369 1 93.81 930 GLU B CA 1
ATOM 16123 C C . GLU B 1 930 ? 26.719 -26.281 0.902 1 93.81 930 GLU B C 1
ATOM 16125 O O . GLU B 1 930 ? 27.609 -25.984 0.102 1 93.81 930 GLU B O 1
ATOM 16130 N N . LEU B 1 931 ? 25.453 -26.469 0.576 1 95.62 931 LEU B N 1
ATOM 16131 C CA . LEU B 1 931 ? 25.031 -26.188 -0.792 1 95.62 931 LEU B CA 1
ATOM 16132 C C . LEU B 1 931 ? 25.375 -24.75 -1.185 1 95.62 931 LEU B C 1
ATOM 16134 O O . LEU B 1 931 ? 25.891 -24.516 -2.277 1 95.62 931 LEU B O 1
ATOM 16138 N N . CYS B 1 932 ? 25.109 -23.797 -0.335 1 94.62 932 CYS B N 1
ATOM 16139 C CA . CYS B 1 932 ? 25.422 -22.391 -0.604 1 94.62 932 CYS B CA 1
ATOM 16140 C C . CYS B 1 932 ? 26.906 -22.188 -0.808 1 94.62 932 CYS B C 1
ATOM 16142 O O . CYS B 1 932 ? 27.328 -21.469 -1.714 1 94.62 932 CYS B O 1
ATOM 16144 N N . ARG B 1 933 ? 27.656 -22.844 -0.001 1 93.06 933 ARG B N 1
ATOM 16145 C CA . ARG B 1 933 ? 29.109 -22.719 -0.098 1 93.06 933 ARG B CA 1
ATOM 16146 C C . ARG B 1 933 ? 29.625 -23.266 -1.424 1 93.06 933 ARG B C 1
ATOM 16148 O O . ARG B 1 933 ? 30.5 -22.672 -2.057 1 93.06 933 ARG B O 1
ATOM 16155 N N . ARG B 1 934 ? 29.109 -24.359 -1.757 1 94.88 934 ARG B N 1
ATOM 16156 C CA . ARG B 1 934 ? 29.516 -24.984 -3.016 1 94.88 934 ARG B CA 1
ATOM 16157 C C . ARG B 1 934 ? 29.109 -24.109 -4.203 1 94.88 934 ARG B C 1
ATOM 16159 O O . ARG B 1 934 ? 29.844 -24.031 -5.195 1 94.88 934 ARG B O 1
ATOM 16166 N N . MET B 1 935 ? 27.984 -23.516 -4.109 1 95.81 935 MET B N 1
ATOM 16167 C CA . MET B 1 935 ? 27.547 -22.594 -5.164 1 95.81 935 MET B CA 1
ATOM 16168 C C . MET B 1 935 ? 28.453 -21.359 -5.211 1 95.81 935 MET B C 1
ATOM 16170 O O . MET B 1 935 ? 28.781 -20.875 -6.293 1 95.81 935 MET B O 1
ATOM 16174 N N . ASP B 1 936 ? 28.828 -20.906 -4.094 1 93.88 936 ASP B N 1
ATOM 16175 C CA . ASP B 1 936 ? 29.75 -19.766 -4.035 1 93.88 936 ASP B CA 1
ATOM 16176 C C . ASP B 1 936 ? 31.094 -20.125 -4.688 1 93.88 936 ASP B C 1
ATOM 16178 O O . ASP B 1 936 ? 31.672 -19.297 -5.398 1 93.88 936 ASP B O 1
ATOM 16182 N N . ASP B 1 937 ? 31.531 -21.281 -4.398 1 94.06 937 ASP B N 1
ATOM 16183 C CA . ASP B 1 937 ? 32.781 -21.75 -4.988 1 94.06 937 ASP B CA 1
ATOM 16184 C C . ASP B 1 937 ? 32.656 -21.844 -6.508 1 94.06 937 ASP B C 1
ATOM 16186 O O . ASP B 1 937 ? 33.594 -21.484 -7.227 1 94.06 937 ASP B O 1
ATOM 16190 N N . PHE B 1 938 ? 31.656 -22.344 -6.902 1 96 938 PHE B N 1
ATOM 16191 C CA . PHE B 1 938 ? 31.422 -22.438 -8.336 1 96 938 PHE B CA 1
ATOM 16192 C C . PHE B 1 938 ? 31.469 -21.062 -8.984 1 96 938 PHE B C 1
ATOM 16194 O O . PHE B 1 938 ? 32.094 -20.875 -10.031 1 96 938 PHE B O 1
ATOM 16201 N N . VAL B 1 939 ? 30.719 -20.062 -8.367 1 95.62 939 VAL B N 1
ATOM 16202 C CA . VAL B 1 939 ? 30.641 -18.719 -8.922 1 95.62 939 VAL B CA 1
ATOM 16203 C C . VAL B 1 939 ? 32.031 -18.094 -8.961 1 95.62 939 VAL B C 1
ATOM 16205 O O . VAL B 1 939 ? 32.406 -17.422 -9.93 1 95.62 939 VAL B O 1
ATOM 16208 N N . SER B 1 940 ? 32.812 -18.312 -7.953 1 93.38 940 SER B N 1
ATOM 16209 C CA . SER B 1 940 ? 34.188 -17.812 -7.926 1 93.38 940 SER B CA 1
ATOM 16210 C C . SER B 1 940 ? 35 -18.391 -9.07 1 93.38 940 SER B C 1
ATOM 16212 O O . SER B 1 940 ? 35.719 -17.656 -9.75 1 93.38 940 SER B O 1
ATOM 16214 N N . ARG B 1 941 ? 34.875 -19.641 -9.25 1 93.69 941 ARG B N 1
ATOM 16215 C CA . ARG B 1 941 ? 35.594 -20.297 -10.336 1 93.69 941 ARG B CA 1
ATOM 16216 C C . ARG B 1 941 ? 35.094 -19.797 -11.695 1 93.69 941 ARG B C 1
ATOM 16218 O O . ARG B 1 941 ? 35.875 -19.672 -12.641 1 93.69 941 ARG B O 1
ATOM 16225 N N . LEU B 1 942 ? 33.781 -19.688 -11.781 1 94.75 942 LEU B N 1
ATOM 16226 C CA . LEU B 1 942 ? 33.188 -19.188 -13.016 1 94.75 942 LEU B CA 1
ATOM 16227 C C . LEU B 1 942 ? 33.781 -17.828 -13.391 1 94.75 942 LEU B C 1
ATOM 16229 O O . LEU B 1 942 ? 34.188 -17.609 -14.539 1 94.75 942 LEU B O 1
ATOM 16233 N N . LEU B 1 943 ? 33.875 -16.906 -12.438 1 93.94 943 LEU B N 1
ATOM 16234 C CA . LEU B 1 943 ? 34.281 -15.539 -12.688 1 93.94 943 LEU B CA 1
ATOM 16235 C C . LEU B 1 943 ? 35.781 -15.477 -12.953 1 93.94 943 LEU B C 1
ATOM 16237 O O . LEU B 1 943 ? 36.25 -14.695 -13.797 1 93.94 943 LEU B O 1
ATOM 16241 N N . ASP B 1 944 ? 36.531 -16.328 -12.305 1 92.44 944 ASP B N 1
ATOM 16242 C CA . ASP B 1 944 ? 37.969 -16.203 -12.328 1 92.44 944 ASP B CA 1
ATOM 16243 C C . ASP B 1 944 ? 38.594 -17.062 -13.422 1 92.44 944 ASP B C 1
ATOM 16245 O O . ASP B 1 944 ? 39.625 -16.719 -13.984 1 92.44 944 ASP B O 1
ATOM 16249 N N . THR B 1 945 ? 37.906 -18.188 -13.742 1 92.5 945 THR B N 1
ATOM 16250 C CA . THR B 1 945 ? 38.594 -19.141 -14.617 1 92.5 945 THR B CA 1
ATOM 16251 C C . THR B 1 945 ? 37.719 -19.484 -15.82 1 92.5 945 THR B C 1
ATOM 16253 O O . THR B 1 945 ? 38.094 -19.203 -16.969 1 92.5 945 THR B O 1
ATOM 16256 N N . ASP B 1 946 ? 36.594 -20.016 -15.609 1 91.94 946 ASP B N 1
ATOM 16257 C CA . ASP B 1 946 ? 35.812 -20.625 -16.672 1 91.94 946 ASP B CA 1
ATOM 16258 C C . ASP B 1 946 ? 35.344 -19.578 -17.688 1 91.94 946 ASP B C 1
ATOM 16260 O O . ASP B 1 946 ? 35.5 -19.781 -18.906 1 91.94 946 ASP B O 1
ATOM 16264 N N . LEU B 1 947 ? 34.781 -18.438 -17.156 1 93.56 947 LEU B N 1
ATOM 16265 C CA . LEU B 1 947 ? 34.219 -17.438 -18.062 1 93.56 947 LEU B CA 1
ATOM 16266 C C . LEU B 1 947 ? 35.344 -16.734 -18.844 1 93.56 947 LEU B C 1
ATOM 16268 O O . LEU B 1 947 ? 35.188 -16.531 -20.062 1 93.56 947 LEU B O 1
ATOM 16272 N N . PRO B 1 948 ? 36.438 -16.344 -18.234 1 93.06 948 PRO B N 1
ATOM 16273 C CA . PRO B 1 948 ? 37.531 -15.773 -19.016 1 93.06 948 PRO B CA 1
ATOM 16274 C C . PRO B 1 948 ? 38.031 -16.719 -20.094 1 93.06 948 PRO B C 1
ATOM 16276 O O . PRO B 1 948 ? 38.406 -16.281 -21.188 1 93.06 948 PRO B O 1
ATOM 16279 N N . GLU B 1 949 ? 38.062 -17.969 -19.812 1 90.69 949 GLU B N 1
ATOM 16280 C CA . GLU B 1 949 ? 38.5 -18.953 -20.797 1 90.69 949 GLU B CA 1
ATOM 16281 C C . GLU B 1 949 ? 37.5 -19.031 -21.969 1 90.69 949 GLU B C 1
ATOM 16283 O O . GLU B 1 949 ? 37.938 -19.078 -23.125 1 90.69 949 GLU B O 1
ATOM 16288 N N . LYS B 1 950 ? 36.312 -19.031 -21.656 1 89.81 950 LYS B N 1
ATOM 16289 C CA . LYS B 1 950 ? 35.281 -19.094 -22.688 1 89.81 950 LYS B CA 1
ATOM 16290 C C . LYS B 1 950 ? 35.281 -17.844 -23.547 1 89.81 950 LYS B C 1
ATOM 16292 O O . LYS B 1 950 ? 34.844 -17.875 -24.703 1 89.81 950 LYS B O 1
ATOM 16297 N N . CYS B 1 951 ? 35.75 -16.766 -22.906 1 90.62 951 CYS B N 1
ATOM 16298 C CA . CYS B 1 951 ? 35.812 -15.477 -23.594 1 90.62 951 CYS B CA 1
ATOM 16299 C C . CYS B 1 951 ? 37.156 -15.289 -24.281 1 90.62 951 CYS B C 1
ATOM 16301 O O . CYS B 1 951 ? 37.406 -14.234 -24.859 1 90.62 951 CYS B O 1
ATOM 16303 N N . ALA B 1 952 ? 38.062 -16.266 -24.234 1 85.31 952 ALA B N 1
ATOM 16304 C CA . ALA B 1 952 ? 39.406 -16.234 -24.828 1 85.31 952 ALA B CA 1
ATOM 16305 C C . ALA B 1 952 ? 40.219 -15.078 -24.266 1 85.31 952 ALA B C 1
ATOM 16307 O O . ALA B 1 952 ? 40.906 -14.383 -25 1 85.31 952 ALA B O 1
ATOM 16308 N N . LEU B 1 953 ? 39.969 -14.758 -23.016 1 81.25 953 LEU B N 1
ATOM 16309 C CA . LEU B 1 953 ? 40.688 -13.672 -22.359 1 81.25 953 LEU B CA 1
ATOM 16310 C C . LEU B 1 953 ? 41.594 -14.219 -21.266 1 81.25 953 LEU B C 1
ATOM 16312 O O . LEU B 1 953 ? 42.156 -13.453 -20.469 1 81.25 953 LEU B O 1
ATOM 16316 N N . ALA B 1 954 ? 41.781 -15.508 -21.156 1 69.19 954 ALA B N 1
ATOM 16317 C CA . ALA B 1 954 ? 42.656 -16.094 -20.141 1 69.19 954 ALA B CA 1
ATOM 16318 C C . ALA B 1 954 ? 44.125 -15.883 -20.469 1 69.19 954 ALA B C 1
ATOM 16320 O O . ALA B 1 954 ? 44.5 -15.898 -21.641 1 69.19 954 ALA B O 1
ATOM 16321 N N . PRO B 1 955 ? 45 -15.508 -19.484 1 59.81 955 PRO B N 1
ATOM 16322 C CA . PRO B 1 955 ? 46.438 -15.375 -19.75 1 59.81 955 PRO B CA 1
ATOM 16323 C C . PRO B 1 955 ? 47.062 -16.672 -20.25 1 59.81 955 PRO B C 1
ATOM 16325 O O . PRO B 1 955 ? 46.625 -17.766 -19.891 1 59.81 955 PRO B O 1
ATOM 16328 N N . PRO B 1 956 ? 47.906 -16.75 -21.312 1 43.5 956 PRO B N 1
ATOM 16329 C CA . PRO B 1 956 ? 48.562 -17.969 -21.781 1 43.5 956 PRO B CA 1
ATOM 16330 C C . PRO B 1 956 ? 49.219 -18.766 -20.656 1 43.5 956 PRO B C 1
ATOM 16332 O O . PRO B 1 956 ? 49.812 -18.188 -19.734 1 43.5 956 PRO B O 1
ATOM 16335 N N . ARG B 1 957 ? 48.844 -20.031 -20.406 1 41.72 957 ARG B N 1
ATOM 16336 C CA . ARG B 1 957 ? 49.5 -20.875 -19.438 1 41.72 957 ARG B CA 1
ATOM 16337 C C . ARG B 1 957 ? 51 -20.969 -19.734 1 41.72 957 ARG B C 1
ATOM 16339 O O . ARG B 1 957 ? 51.406 -21.203 -20.875 1 41.72 957 ARG B O 1
ATOM 16346 N N . GLY B 1 958 ? 52.094 -20.547 -19.094 1 31.33 958 GLY B N 1
ATOM 16347 C CA . GLY B 1 958 ? 53.531 -20.703 -19.219 1 31.33 958 GLY B CA 1
ATOM 16348 C C . GLY B 1 958 ? 53.938 -22.141 -19.469 1 31.33 958 GLY B C 1
ATOM 16349 O O . GLY B 1 958 ? 53.469 -23.062 -18.797 1 31.33 958 GLY B O 1
ATOM 16350 N N . GLU B 1 959 ? 54.406 -22.672 -20.719 1 31.33 959 GLU B N 1
ATOM 16351 C CA . GLU B 1 959 ? 55.094 -23.906 -21.125 1 31.33 959 GLU B CA 1
ATOM 16352 C C . GLU B 1 959 ? 56.25 -24.219 -20.203 1 31.33 959 GLU B C 1
ATOM 16354 O O . GLU B 1 959 ? 57.188 -23.422 -20.094 1 31.33 959 GLU B O 1
ATOM 16359 N N . GLY B 1 960 ? 56.281 -24.953 -19.156 1 26.91 960 GLY B N 1
ATOM 16360 C CA . GLY B 1 960 ? 57.469 -25.531 -18.562 1 26.91 960 GLY B CA 1
ATOM 16361 C C . GLY B 1 960 ? 58.281 -26.391 -19.531 1 26.91 960 GLY B C 1
ATOM 16362 O O . GLY B 1 960 ? 57.719 -26.906 -20.516 1 26.91 960 GLY B O 1
ATOM 16363 N N . GLY B 1 961 ? 59.781 -26.469 -19.688 1 26.16 961 GLY B N 1
ATOM 16364 C CA . GLY B 1 961 ? 60.969 -26.859 -20.422 1 26.16 961 GLY B CA 1
ATOM 16365 C C . GLY B 1 961 ? 61.156 -28.375 -20.5 1 26.16 961 GLY B C 1
ATOM 16366 O O . GLY B 1 961 ? 62.25 -28.859 -20.75 1 26.16 961 GLY B O 1
ATOM 16367 N N . GLY B 1 962 ? 60.375 -29.406 -20.438 1 22.38 962 GLY B N 1
ATOM 16368 C CA . GLY B 1 962 ? 61.062 -30.672 -20.547 1 22.38 962 GLY B CA 1
ATOM 16369 C C . GLY B 1 962 ? 61.688 -30.906 -21.906 1 22.38 962 GLY B C 1
ATOM 16370 O O . GLY B 1 962 ? 61.312 -30.234 -22.875 1 22.38 962 GLY B O 1
ATOM 16371 N N . GLY B 1 963 ? 63 -31.703 -22.188 1 22.64 963 GLY B N 1
ATOM 16372 C CA . GLY B 1 963 ? 64.062 -32.094 -23.062 1 22.64 963 GLY B CA 1
ATOM 16373 C C . GLY B 1 963 ? 63.625 -32.938 -24.234 1 22.64 963 GLY B C 1
ATOM 16374 O O . GLY B 1 963 ? 64.438 -33.438 -25.016 1 22.64 963 GLY B O 1
ATOM 16375 N N . ASP B 1 964 ? 62.5 -33.469 -24.469 1 20.42 964 ASP B N 1
ATOM 16376 C CA . ASP B 1 964 ? 62.625 -34.625 -25.344 1 20.42 964 ASP B CA 1
ATOM 16377 C C . ASP B 1 964 ? 63.156 -34.219 -26.719 1 20.42 964 ASP B C 1
ATOM 16379 O O . ASP B 1 964 ? 63 -33.094 -27.141 1 20.42 964 ASP B O 1
ATOM 16383 N N . SER B 1 965 ? 63.906 -35.219 -27.578 1 20.08 965 SER B N 1
ATOM 16384 C CA . SER B 1 965 ? 64.75 -35.562 -28.703 1 20.08 965 SER B CA 1
ATOM 16385 C C . SER B 1 965 ? 64 -35.406 -30.031 1 20.08 965 SER B C 1
ATOM 16387 O O . SER B 1 965 ? 63.156 -36.219 -30.344 1 20.08 965 SER B O 1
ATOM 16389 N N . ALA B 1 966 ? 63.5 -34.25 -30.359 1 19.58 966 ALA B N 1
ATOM 16390 C CA . ALA B 1 966 ? 62.844 -34.188 -31.656 1 19.58 966 ALA B CA 1
ATOM 16391 C C . ALA B 1 966 ? 63.812 -34.531 -32.781 1 19.58 966 ALA B C 1
ATOM 16393 O O . ALA B 1 966 ? 64.812 -33.844 -32.938 1 19.58 966 ALA B O 1
ATOM 16394 N N . ALA B 1 967 ? 63.875 -35.875 -33.438 1 16.78 967 ALA B N 1
ATOM 16395 C CA . ALA B 1 967 ? 64.125 -36.594 -34.656 1 16.78 967 ALA B CA 1
ATOM 16396 C C . ALA B 1 967 ? 63.75 -35.781 -35.906 1 16.78 967 ALA B C 1
ATOM 16398 O O . ALA B 1 967 ? 62.75 -35.094 -35.875 1 16.78 967 ALA B O 1
ATOM 16399 N N . ALA B 1 968 ? 64.625 -35.812 -36.906 1 20.73 968 ALA B N 1
ATOM 16400 C CA . ALA B 1 968 ? 64.875 -35.219 -38.188 1 20.73 968 ALA B CA 1
ATOM 16401 C C . ALA B 1 968 ? 63.781 -35.562 -39.219 1 20.73 968 ALA B C 1
ATOM 16403 O O . ALA B 1 968 ? 64 -35.438 -40.438 1 20.73 968 ALA B O 1
ATOM 16404 N N . SER B 1 969 ? 62.625 -36.094 -38.875 1 17.72 969 SER B N 1
ATOM 16405 C CA . SER B 1 969 ? 61.906 -36.531 -40.062 1 17.72 969 SER B CA 1
ATOM 16406 C C . SER B 1 969 ? 61.875 -35.438 -41.125 1 17.72 969 SER B C 1
ATOM 16408 O O . SER B 1 969 ? 61.969 -34.25 -40.812 1 17.72 969 SER B O 1
ATOM 16410 N N . GLU B 1 970 ? 62.125 -35.875 -42.438 1 22.61 970 GLU B N 1
ATOM 16411 C CA . GLU B 1 970 ? 62.25 -35.375 -43.812 1 22.61 970 GLU B CA 1
ATOM 16412 C C . GLU B 1 970 ? 61.156 -34.344 -44.125 1 22.61 970 GLU B C 1
ATOM 16414 O O . GLU B 1 970 ? 60.062 -34.406 -43.562 1 22.61 970 GLU B O 1
ATOM 16419 N N . PRO B 1 971 ? 61.594 -33.312 -44.969 1 25.58 971 PRO B N 1
ATOM 16420 C CA . PRO B 1 971 ? 60.969 -32.062 -45.375 1 25.58 971 PRO B CA 1
ATOM 16421 C C . PRO B 1 971 ? 59.656 -32.25 -46.094 1 25.58 971 PRO B C 1
ATOM 16423 O O . PRO B 1 971 ? 59.156 -31.344 -46.781 1 25.58 971 PRO B O 1
ATOM 16426 N N . GLY B 1 972 ? 58.906 -33.406 -45.844 1 20.7 972 GLY B N 1
ATOM 16427 C CA . GLY B 1 972 ? 57.875 -33.562 -46.844 1 20.7 972 GLY B CA 1
ATOM 16428 C C . GLY B 1 972 ? 57.062 -32.312 -47.094 1 20.7 972 GLY B C 1
ATOM 16429 O O . GLY B 1 972 ? 57.156 -31.359 -46.312 1 20.7 972 GLY B O 1
ATOM 16430 N N . THR B 1 973 ? 56.5 -32.188 -48.406 1 25.09 973 THR B N 1
ATOM 16431 C CA . THR B 1 973 ? 55.844 -31.125 -49.156 1 25.09 973 THR B CA 1
ATOM 16432 C C . THR B 1 973 ? 54.719 -30.5 -48.312 1 25.09 973 THR B C 1
ATOM 16434 O O . THR B 1 973 ? 53.938 -31.203 -47.656 1 25.09 973 THR B O 1
ATOM 16437 N N . PRO B 1 974 ? 54.969 -29.234 -47.969 1 25.66 974 PRO B N 1
ATOM 16438 C CA . PRO B 1 974 ? 54.094 -28.484 -47.062 1 25.66 974 PRO B CA 1
ATOM 16439 C C . PRO B 1 974 ? 52.625 -28.516 -47.5 1 25.66 974 PRO B C 1
ATOM 16441 O O . PRO B 1 974 ? 52.312 -28.094 -48.594 1 25.66 974 PRO B O 1
ATOM 16444 N N . ALA B 1 975 ? 52 -29.734 -47.344 1 25.44 975 ALA B N 1
ATOM 16445 C CA . ALA B 1 975 ? 50.594 -29.797 -47.75 1 25.44 975 ALA B CA 1
ATOM 16446 C C . ALA B 1 975 ? 49.875 -28.484 -47.438 1 25.44 975 ALA B C 1
ATOM 16448 O O . ALA B 1 975 ? 50.281 -27.75 -46.562 1 25.44 975 ALA B O 1
ATOM 16449 N N . ALA B 1 976 ? 49 -28.047 -48.438 1 26.53 976 ALA B N 1
ATOM 16450 C CA . ALA B 1 976 ? 48.062 -26.953 -48.688 1 26.53 976 ALA B CA 1
ATOM 16451 C C . ALA B 1 976 ? 47.281 -26.609 -47.438 1 26.53 976 ALA B C 1
ATOM 16453 O O . ALA B 1 976 ? 46.969 -27.484 -46.594 1 26.53 976 ALA B O 1
ATOM 16454 N N . SER B 1 977 ? 47.438 -25.328 -47.031 1 26.16 977 SER B N 1
ATOM 16455 C CA . SER B 1 977 ? 46.875 -24.469 -46 1 26.16 977 SER B CA 1
ATOM 16456 C C . SER B 1 977 ? 45.375 -24.703 -45.844 1 26.16 977 SER B C 1
ATOM 16458 O O . SER B 1 977 ? 44.562 -24.203 -46.625 1 26.16 977 SER B O 1
ATOM 16460 N N . THR B 1 978 ? 44.906 -25.953 -45.844 1 24.16 978 THR B N 1
ATOM 16461 C CA . THR B 1 978 ? 43.469 -26.172 -45.781 1 24.16 978 THR B CA 1
ATOM 16462 C C . THR B 1 978 ? 42.812 -25.156 -44.812 1 24.16 978 THR B C 1
ATOM 16464 O O . THR B 1 978 ? 43.469 -24.609 -43.938 1 24.16 978 THR B O 1
ATOM 16467 N N . THR B 1 979 ? 41.469 -24.875 -45.094 1 28.45 979 THR B N 1
ATOM 16468 C CA . THR B 1 979 ? 40.406 -24.016 -44.562 1 28.45 979 THR B CA 1
ATOM 16469 C C . THR B 1 979 ? 40.406 -24.062 -43.031 1 28.45 979 THR B C 1
ATOM 16471 O O . THR B 1 979 ? 40.094 -25.094 -42.438 1 28.45 979 THR B O 1
ATOM 16474 N N . THR B 1 980 ? 41.406 -23.578 -42.375 1 29.45 980 THR B N 1
ATOM 16475 C CA . THR B 1 980 ? 41.375 -23.281 -40.938 1 29.45 980 THR B CA 1
ATOM 16476 C C . THR B 1 980 ? 40 -22.781 -40.531 1 29.45 980 THR B C 1
ATOM 16478 O O . THR B 1 980 ? 39.625 -21.641 -40.844 1 29.45 980 THR B O 1
ATOM 16481 N N . SER B 1 981 ? 38.938 -23.469 -40.719 1 33.34 981 SER B N 1
ATOM 16482 C CA . SER B 1 981 ? 37.656 -23.141 -40.094 1 33.34 981 SER B CA 1
ATOM 16483 C C . SER B 1 981 ? 37.844 -22.484 -38.75 1 33.34 981 SER B C 1
ATOM 16485 O O . SER B 1 981 ? 38.438 -23.062 -37.844 1 33.34 981 SER B O 1
ATOM 16487 N N . SER B 1 982 ? 38.375 -21.266 -38.594 1 36.84 982 SER B N 1
ATOM 16488 C CA . SER B 1 982 ? 38.438 -20.359 -37.438 1 36.84 982 SER B CA 1
ATOM 16489 C C . SER B 1 982 ? 37.375 -20.688 -36.406 1 36.84 982 SER B C 1
ATOM 16491 O O . SER B 1 982 ? 36.188 -20.438 -36.625 1 36.84 982 SER B O 1
ATOM 16493 N N . ALA B 1 983 ? 37.469 -21.641 -35.719 1 44.62 983 ALA B N 1
ATOM 16494 C CA . ALA B 1 983 ? 36.594 -22.078 -34.625 1 44.62 983 ALA B CA 1
ATOM 16495 C C . ALA B 1 983 ? 36.188 -20.891 -33.75 1 44.62 983 ALA B C 1
ATOM 16497 O O . ALA B 1 983 ? 37.031 -20.234 -33.125 1 44.62 983 ALA B O 1
ATOM 16498 N N . LEU B 1 984 ? 35.125 -20.172 -33.938 1 58.34 984 LEU B N 1
ATOM 16499 C CA . LEU B 1 984 ? 34.562 -19.109 -33.125 1 58.34 984 LEU B CA 1
ATOM 16500 C C . LEU B 1 984 ? 34.688 -19.391 -31.641 1 58.34 984 LEU B C 1
ATOM 16502 O O . LEU B 1 984 ? 34.594 -20.547 -31.219 1 58.34 984 LEU B O 1
ATOM 16506 N N . SER B 1 985 ? 35.281 -18.375 -30.844 1 77.06 985 SER B N 1
ATOM 16507 C CA . SER B 1 985 ? 35.312 -18.484 -29.391 1 77.06 985 SER B CA 1
ATOM 16508 C C . SER B 1 985 ? 33.938 -18.922 -28.844 1 77.06 985 SER B C 1
ATOM 16510 O O . SER B 1 985 ? 32.938 -18.797 -29.516 1 77.06 985 SER B O 1
ATOM 16512 N N . GLU B 1 986 ? 33.969 -19.734 -27.859 1 86.19 986 GLU B N 1
ATOM 16513 C CA . GLU B 1 986 ? 32.75 -20.141 -27.188 1 86.19 986 GLU B CA 1
ATOM 16514 C C . GLU B 1 986 ? 31.797 -18.953 -27.016 1 86.19 986 GLU B C 1
ATOM 16516 O O . GLU B 1 986 ? 30.578 -19.094 -27.109 1 86.19 986 GLU B O 1
ATOM 16521 N N . PHE B 1 987 ? 32.438 -17.75 -26.891 1 91.19 987 PHE B N 1
ATOM 16522 C CA . PHE B 1 987 ? 31.656 -16.531 -26.766 1 91.19 987 PHE B CA 1
ATOM 16523 C C . PHE B 1 987 ? 30.906 -16.234 -28.062 1 91.19 987 PHE B C 1
ATOM 16525 O O . PHE B 1 987 ? 29.703 -15.961 -28.047 1 91.19 987 PHE B O 1
ATOM 16532 N N . ALA B 1 988 ? 31.578 -16.234 -29.094 1 89.94 988 ALA B N 1
ATOM 16533 C CA . ALA B 1 988 ? 30.969 -15.898 -30.375 1 89.94 988 ALA B CA 1
ATOM 16534 C C . ALA B 1 988 ? 29.891 -16.906 -30.75 1 89.94 988 ALA B C 1
ATOM 16536 O O . ALA B 1 988 ? 28.844 -16.531 -31.297 1 89.94 988 ALA B O 1
ATOM 16537 N N . THR B 1 989 ? 30.172 -18.172 -30.453 1 87.19 989 THR B N 1
ATOM 16538 C CA . THR B 1 989 ? 29.188 -19.203 -30.719 1 87.19 989 THR B CA 1
ATOM 16539 C C . THR B 1 989 ? 27.953 -19.016 -29.859 1 87.19 989 THR B C 1
ATOM 16541 O O . THR B 1 989 ? 26.828 -19.156 -30.344 1 87.19 989 THR B O 1
ATOM 16544 N N . ALA B 1 990 ? 28.172 -18.703 -28.641 1 91.56 990 ALA B N 1
ATOM 16545 C CA . ALA B 1 990 ? 27.062 -18.5 -27.719 1 91.56 990 ALA B CA 1
ATOM 16546 C C . ALA B 1 990 ? 26.188 -17.312 -28.156 1 91.56 990 ALA B C 1
ATOM 16548 O O . ALA B 1 990 ? 24.969 -17.359 -28.016 1 91.56 990 ALA B O 1
ATOM 16549 N N . VAL B 1 991 ? 26.812 -16.219 -28.562 1 94.38 991 VAL B N 1
ATOM 16550 C CA . VAL B 1 991 ? 26.078 -15.031 -29.031 1 94.38 991 VAL B CA 1
ATOM 16551 C C . VAL B 1 991 ? 25.156 -15.406 -30.172 1 94.38 991 VAL B C 1
ATOM 16553 O O . VAL B 1 991 ? 23.969 -15.062 -30.156 1 94.38 991 VAL B O 1
ATOM 16556 N N . GLU B 1 992 ? 25.656 -16.094 -31.094 1 90.81 992 GLU B N 1
ATOM 16557 C CA . GLU B 1 992 ? 24.859 -16.422 -32.281 1 90.81 992 GLU B CA 1
ATOM 16558 C C . GLU B 1 992 ? 23.766 -17.438 -31.953 1 90.81 992 GLU B C 1
ATOM 16560 O O . GLU B 1 992 ? 22.672 -17.375 -32.5 1 90.81 992 GLU B O 1
ATOM 16565 N N . GLU B 1 993 ? 24.156 -18.391 -31.203 1 86.62 993 GLU B N 1
ATOM 16566 C CA . GLU B 1 993 ? 23.156 -19.406 -30.828 1 86.62 993 GLU B CA 1
ATOM 16567 C C . GLU B 1 993 ? 22.016 -18.766 -30.031 1 86.62 993 GLU B C 1
ATOM 16569 O O . GLU B 1 993 ? 20.859 -19.141 -30.219 1 86.62 993 GLU B O 1
ATOM 16574 N N . LEU B 1 994 ? 22.375 -17.938 -29.109 1 91.75 994 LEU B N 1
ATOM 16575 C CA . LEU B 1 994 ? 21.344 -17.25 -28.344 1 91.75 994 LEU B CA 1
ATOM 16576 C C . LEU B 1 994 ? 20.5 -16.344 -29.234 1 91.75 994 LEU B C 1
ATOM 16578 O O . LEU B 1 994 ? 19.297 -16.219 -29.047 1 91.75 994 LEU B O 1
ATOM 16582 N N . ALA B 1 995 ? 21.125 -15.641 -30.125 1 94.12 995 ALA B N 1
ATOM 16583 C CA . ALA B 1 995 ? 20.406 -14.797 -31.062 1 94.12 995 ALA B CA 1
ATOM 16584 C C . ALA B 1 995 ? 19.391 -15.602 -31.859 1 94.12 995 ALA B C 1
ATOM 16586 O O . ALA B 1 995 ? 18.25 -15.172 -32.031 1 94.12 995 ALA B O 1
ATOM 16587 N N . LYS B 1 996 ? 19.828 -16.75 -32.375 1 88.56 996 LYS B N 1
ATOM 16588 C CA . LYS B 1 996 ? 18.938 -17.609 -33.125 1 88.56 996 LYS B CA 1
ATOM 16589 C C . LYS B 1 996 ? 17.766 -18.078 -32.25 1 88.56 996 LYS B C 1
ATOM 16591 O O . LYS B 1 996 ? 16.625 -18.109 -32.719 1 88.56 996 LYS B O 1
ATOM 16596 N N . ALA B 1 997 ? 18.125 -18.453 -31.078 1 87.12 997 ALA B N 1
ATOM 16597 C CA . ALA B 1 997 ? 17.078 -18.906 -30.156 1 87.12 997 ALA B CA 1
ATOM 16598 C C . ALA B 1 997 ? 16.062 -17.797 -29.906 1 87.12 997 ALA B C 1
ATOM 16600 O O . ALA B 1 997 ? 14.859 -18.062 -29.828 1 87.12 997 ALA B O 1
ATOM 16601 N N . LYS B 1 998 ? 16.453 -16.641 -29.688 1 91.44 998 LYS B N 1
ATOM 16602 C CA . LYS B 1 998 ? 15.578 -15.508 -29.406 1 91.44 998 LYS B CA 1
ATOM 16603 C C . LYS B 1 998 ? 14.727 -15.148 -30.625 1 91.44 998 LYS B C 1
ATOM 16605 O O . LYS B 1 998 ? 13.609 -14.641 -30.484 1 91.44 998 LYS B O 1
ATOM 16610 N N . LEU B 1 999 ? 15.305 -15.32 -31.766 1 90.62 999 LEU B N 1
ATOM 16611 C CA . LEU B 1 999 ? 14.609 -14.938 -33 1 90.62 999 LEU B CA 1
ATOM 16612 C C . LEU B 1 999 ? 13.734 -16.078 -33.5 1 90.62 999 LEU B C 1
ATOM 16614 O O . LEU B 1 999 ? 13.133 -15.984 -34.562 1 90.62 999 LEU B O 1
ATOM 16618 N N . GLU B 1 1000 ? 13.742 -17.141 -32.719 1 87.75 1000 GLU B N 1
ATOM 16619 C CA . GLU B 1 1000 ? 12.852 -18.25 -33.125 1 87.75 1000 GLU B CA 1
ATOM 16620 C C . GLU B 1 1000 ? 11.422 -17.75 -33.281 1 87.75 1000 GLU B C 1
ATOM 16622 O O . GLU B 1 1000 ? 10.891 -17.047 -32.438 1 87.75 1000 GLU B O 1
ATOM 16627 N N . LYS B 1 1001 ? 10.859 -18.094 -34.406 1 86.69 1001 LYS B N 1
ATOM 16628 C CA . LYS B 1 1001 ? 9.492 -17.672 -34.688 1 86.69 1001 LYS B CA 1
ATOM 16629 C C . LYS B 1 1001 ? 8.492 -18.406 -33.781 1 86.69 1001 LYS B C 1
ATOM 16631 O O . LYS B 1 1001 ? 8.664 -19.594 -33.5 1 86.69 1001 LYS B O 1
ATOM 16636 N N . PRO B 1 1002 ? 7.469 -17.719 -33.312 1 86.75 1002 PRO B N 1
ATOM 16637 C CA . PRO B 1 1002 ? 6.426 -18.422 -32.562 1 86.75 1002 PRO B CA 1
ATOM 16638 C C . PRO B 1 1002 ? 5.727 -19.5 -33.375 1 86.75 1002 PRO B C 1
ATOM 16640 O O . PRO B 1 1002 ? 5.48 -19.312 -34.594 1 86.75 1002 PRO B O 1
ATOM 16643 N N . LYS B 1 1003 ? 5.426 -20.547 -32.75 1 82.56 1003 LYS B N 1
ATOM 16644 C CA . LYS B 1 1003 ? 4.84 -21.703 -33.438 1 82.56 1003 LYS B CA 1
ATOM 16645 C C . LYS B 1 1003 ? 3.314 -21.656 -33.406 1 82.56 1003 LYS B C 1
ATOM 16647 O O . LYS B 1 1003 ? 2.641 -22.25 -34.219 1 82.56 1003 LYS B O 1
ATOM 16652 N N . LYS B 1 1004 ? 2.812 -21.016 -32.406 1 87.75 1004 LYS B N 1
ATOM 16653 C CA . LYS B 1 1004 ? 1.367 -20.922 -32.219 1 87.75 1004 LYS B CA 1
ATOM 16654 C C . LYS B 1 1004 ? 0.95 -19.484 -31.891 1 87.75 1004 LYS B C 1
ATOM 16656 O O . LYS B 1 1004 ? 1.777 -18.688 -31.453 1 87.75 1004 LYS B O 1
ATOM 16661 N N . LEU B 1 1005 ? -0.295 -19.25 -32.125 1 89.94 1005 LEU B N 1
ATOM 16662 C CA . LEU B 1 1005 ? -0.859 -17.938 -31.844 1 89.94 1005 LEU B CA 1
ATOM 16663 C C . LEU B 1 1005 ? -0.69 -17.562 -30.375 1 89.94 1005 LEU B C 1
ATOM 16665 O O . LEU B 1 1005 ? -0.382 -16.406 -30.062 1 89.94 1005 LEU B O 1
ATOM 16669 N N . GLY B 1 1006 ? -0.929 -18.562 -29.531 1 91.31 1006 GLY B N 1
ATOM 16670 C CA . GLY B 1 1006 ? -0.802 -18.297 -28.109 1 91.31 1006 GLY B CA 1
ATOM 16671 C C . GLY B 1 1006 ? 0.573 -17.797 -27.719 1 91.31 1006 GLY B C 1
ATOM 16672 O O . GLY B 1 1006 ? 0.695 -16.906 -26.875 1 91.31 1006 GLY B O 1
ATOM 16673 N N . ASP B 1 1007 ? 1.597 -18.328 -28.281 1 91.56 1007 ASP B N 1
ATOM 16674 C CA . ASP B 1 1007 ? 2.965 -17.922 -28 1 91.56 1007 ASP B CA 1
ATOM 16675 C C . ASP B 1 1007 ? 3.207 -16.484 -28.438 1 91.56 1007 ASP B C 1
ATOM 16677 O O . ASP B 1 1007 ? 3.818 -15.688 -27.719 1 91.56 1007 ASP B O 1
ATOM 16681 N N . LEU B 1 1008 ? 2.779 -16.172 -29.641 1 92.06 1008 LEU B N 1
ATOM 16682 C CA . LEU B 1 1008 ? 2.955 -14.828 -30.188 1 92.06 1008 LEU B CA 1
ATOM 16683 C C . LEU B 1 1008 ? 2.17 -13.805 -29.375 1 92.06 1008 LEU B C 1
ATOM 16685 O O . LEU B 1 1008 ? 2.705 -12.758 -29 1 92.06 1008 LEU B O 1
ATOM 16689 N N . ALA B 1 1009 ? 0.921 -14.102 -29.125 1 94.5 1009 ALA B N 1
ATOM 16690 C CA . ALA B 1 1009 ? 0.059 -13.203 -28.375 1 94.5 1009 ALA B CA 1
ATOM 16691 C C . ALA B 1 1009 ? 0.602 -12.977 -26.969 1 94.5 1009 ALA B C 1
ATOM 16693 O O . ALA B 1 1009 ? 0.474 -11.883 -26.406 1 94.5 1009 ALA B O 1
ATOM 16694 N N . ASN B 1 1010 ? 1.163 -13.961 -26.391 1 95.06 1010 ASN B N 1
ATOM 16695 C CA . ASN B 1 1010 ? 1.72 -13.844 -25.047 1 95.06 1010 ASN B CA 1
ATOM 16696 C C . ASN B 1 1010 ? 2.918 -12.898 -25.016 1 95.06 1010 ASN B C 1
ATOM 16698 O O . ASN B 1 1010 ? 3.15 -12.219 -24.016 1 95.06 1010 ASN B O 1
ATOM 16702 N N . ARG B 1 1011 ? 3.701 -12.867 -26.062 1 94.31 1011 ARG B N 1
ATOM 16703 C CA . ARG B 1 1011 ? 4.805 -11.914 -26.156 1 94.31 1011 ARG B CA 1
ATOM 16704 C C . ARG B 1 1011 ? 4.293 -10.477 -26.094 1 94.31 1011 ARG B C 1
ATOM 16706 O O . ARG B 1 1011 ? 4.844 -9.648 -25.375 1 94.31 1011 ARG B O 1
ATOM 16713 N N . TRP B 1 1012 ? 3.26 -10.242 -26.891 1 96.06 1012 TRP B N 1
ATOM 16714 C CA . TRP B 1 1012 ? 2.68 -8.906 -26.906 1 96.06 1012 TRP B CA 1
ATOM 16715 C C . TRP B 1 1012 ? 2.035 -8.578 -25.562 1 96.06 1012 TRP B C 1
ATOM 16717 O O . TRP B 1 1012 ? 2.18 -7.461 -25.062 1 96.06 1012 TRP B O 1
ATOM 16727 N N . TRP B 1 1013 ? 1.349 -9.562 -25.031 1 96.75 1013 TRP B N 1
ATOM 16728 C CA . TRP B 1 1013 ? 0.65 -9.344 -23.781 1 96.75 1013 TRP B CA 1
ATOM 16729 C C . TRP B 1 1013 ? 1.636 -9.047 -22.656 1 96.75 1013 TRP B C 1
ATOM 16731 O O . TRP B 1 1013 ? 1.371 -8.195 -21.797 1 96.75 1013 TRP B O 1
ATOM 16741 N N . SER B 1 1014 ? 2.695 -9.711 -22.625 1 95.5 1014 SER B N 1
ATOM 16742 C CA . SER B 1 1014 ? 3.711 -9.469 -21.609 1 95.5 1014 SER B CA 1
ATOM 16743 C C . SER B 1 1014 ? 4.195 -8.023 -21.625 1 95.5 1014 SER B C 1
ATOM 16745 O O . SER B 1 1014 ? 4.395 -7.414 -20.578 1 95.5 1014 SER B O 1
ATOM 16747 N N . GLU B 1 1015 ? 4.367 -7.465 -22.828 1 96.38 1015 GLU B N 1
ATOM 16748 C CA . GLU B 1 1015 ? 4.766 -6.066 -22.969 1 96.38 1015 GLU B CA 1
ATOM 16749 C C . GLU B 1 1015 ? 3.693 -5.125 -22.438 1 96.38 1015 GLU B C 1
ATOM 16751 O O . GLU B 1 1015 ? 4.004 -4.137 -21.766 1 96.38 1015 GLU B O 1
ATOM 16756 N N . ILE B 1 1016 ? 2.484 -5.457 -22.734 1 95.75 1016 ILE B N 1
ATOM 16757 C CA . ILE B 1 1016 ? 1.364 -4.617 -22.328 1 95.75 1016 ILE B CA 1
ATOM 16758 C C . ILE B 1 1016 ? 1.18 -4.707 -20.812 1 95.75 1016 ILE B C 1
ATOM 16760 O O . ILE B 1 1016 ? 1.01 -3.686 -20.141 1 95.75 1016 ILE B O 1
ATOM 16764 N N . GLN B 1 1017 ? 1.249 -5.887 -20.312 1 93.25 1017 GLN B N 1
ATOM 16765 C CA . GLN B 1 1017 ? 1.04 -6.121 -18.891 1 93.25 1017 GLN B CA 1
ATOM 16766 C C . GLN B 1 1017 ? 2.1 -5.41 -18.047 1 93.25 1017 GLN B C 1
ATOM 16768 O O . GLN B 1 1017 ? 1.798 -4.871 -16.984 1 93.25 1017 GLN B O 1
ATOM 16773 N N . HIS B 1 1018 ? 3.338 -5.32 -18.562 1 91.31 1018 HIS B N 1
ATOM 16774 C CA . HIS B 1 1018 ? 4.43 -4.703 -17.812 1 91.31 1018 HIS B CA 1
ATOM 16775 C C . HIS B 1 1018 ? 4.559 -3.223 -18.141 1 91.31 1018 HIS B C 1
ATOM 16777 O O . HIS B 1 1018 ? 5.277 -2.488 -17.469 1 91.31 1018 HIS B O 1
ATOM 16783 N N . GLY B 1 1019 ? 3.889 -2.797 -19.219 1 91.31 1019 GLY B N 1
ATOM 16784 C CA . GLY B 1 1019 ? 3.879 -1.392 -19.594 1 91.31 1019 GLY B CA 1
ATOM 16785 C C . GLY B 1 1019 ? 5.133 -0.964 -20.344 1 91.31 1019 GLY B C 1
ATOM 16786 O O . GLY B 1 1019 ? 5.414 0.231 -20.453 1 91.31 1019 GLY B O 1
ATOM 16787 N N . THR B 1 1020 ? 5.965 -1.851 -20.859 1 93.62 1020 THR B N 1
ATOM 16788 C CA . THR B 1 1020 ? 7.188 -1.515 -21.578 1 93.62 1020 THR B CA 1
ATOM 16789 C C . THR B 1 1020 ? 6.879 -1.158 -23.031 1 93.62 1020 THR B C 1
ATOM 16791 O O . THR B 1 1020 ? 7.535 -0.297 -23.609 1 93.62 1020 THR B O 1
ATOM 16794 N N . TYR B 1 1021 ? 5.953 -1.802 -23.719 1 94.56 1021 TYR B N 1
ATOM 16795 C CA . TYR B 1 1021 ? 5.461 -1.611 -25.078 1 94.56 1021 TYR B CA 1
ATOM 16796 C C . TYR B 1 1021 ? 6.59 -1.725 -26.094 1 94.56 1021 TYR B C 1
ATOM 16798 O O . TYR B 1 1021 ? 6.629 -0.983 -27.078 1 94.56 1021 TYR B O 1
ATOM 16806 N N . VAL B 1 1022 ? 7.605 -2.514 -25.734 1 94.94 1022 VAL B N 1
ATOM 16807 C CA . VAL B 1 1022 ? 8.656 -2.85 -26.688 1 94.94 1022 VAL B CA 1
ATOM 16808 C C . VAL B 1 1022 ? 8.258 -4.09 -27.484 1 94.94 1022 VAL B C 1
ATOM 16810 O O . VAL B 1 1022 ? 8.742 -5.191 -27.219 1 94.94 1022 VAL B O 1
ATOM 16813 N N . PHE B 1 1023 ? 7.523 -3.904 -28.5 1 95 1023 PHE B N 1
ATOM 16814 C CA . PHE B 1 1023 ? 6.887 -5.016 -29.203 1 95 1023 PHE B CA 1
ATOM 16815 C C . PHE B 1 1023 ? 7.887 -5.73 -30.094 1 95 1023 PHE B C 1
ATOM 16817 O O . PHE B 1 1023 ? 7.637 -6.855 -30.547 1 95 1023 PHE B O 1
ATOM 16824 N N . ASP B 1 1024 ? 9 -5.086 -30.438 1 94.25 1024 ASP B N 1
ATOM 16825 C CA . ASP B 1 1024 ? 10.078 -5.719 -31.188 1 94.25 1024 ASP B CA 1
ATOM 16826 C C . ASP B 1 1024 ? 11.234 -6.105 -30.266 1 94.25 1024 ASP B C 1
ATOM 16828 O O . ASP B 1 1024 ? 12.398 -5.973 -30.641 1 94.25 1024 ASP B O 1
ATOM 16832 N N . ARG B 1 1025 ? 10.93 -6.469 -29.078 1 95.19 1025 ARG B N 1
ATOM 16833 C CA . ARG B 1 1025 ? 11.922 -6.723 -28.047 1 95.19 1025 ARG B CA 1
ATOM 16834 C C . ARG B 1 1025 ? 12.938 -7.762 -28.5 1 95.19 1025 ARG B C 1
ATOM 16836 O O . ARG B 1 1025 ? 14.141 -7.609 -28.266 1 95.19 1025 ARG B O 1
ATOM 16843 N N . GLN B 1 1026 ? 12.539 -8.898 -29.141 1 94.44 1026 GLN B N 1
ATOM 16844 C CA . GLN B 1 1026 ? 13.453 -9.945 -29.562 1 94.44 1026 GLN B CA 1
ATOM 16845 C C . GLN B 1 1026 ? 14.5 -9.398 -30.531 1 94.44 1026 GLN B C 1
ATOM 16847 O O . GLN B 1 1026 ? 15.695 -9.641 -30.359 1 94.44 1026 GLN B O 1
ATOM 16852 N N . GLU B 1 1027 ? 14.031 -8.586 -31.5 1 95.12 1027 GLU B N 1
ATOM 16853 C CA . GLU B 1 1027 ? 14.938 -7.984 -32.469 1 95.12 1027 GLU B CA 1
ATOM 16854 C C . GLU B 1 1027 ? 15.859 -6.961 -31.812 1 95.12 1027 GLU B C 1
ATOM 16856 O O . GLU B 1 1027 ? 17.062 -6.918 -32.094 1 95.12 1027 GLU B O 1
ATOM 16861 N N . ALA B 1 1028 ? 15.258 -6.223 -30.953 1 95.81 1028 ALA B N 1
ATOM 16862 C CA . ALA B 1 1028 ? 16.031 -5.184 -30.266 1 95.81 1028 ALA B CA 1
ATOM 16863 C C . ALA B 1 1028 ? 17.109 -5.801 -29.375 1 95.81 1028 ALA B C 1
ATOM 16865 O O . ALA B 1 1028 ? 18.234 -5.316 -29.328 1 95.81 1028 ALA B O 1
ATOM 16866 N N . GLU B 1 1029 ? 16.766 -6.766 -28.641 1 96.31 1029 GLU B N 1
ATOM 16867 C CA . GLU B 1 1029 ? 17.734 -7.414 -27.75 1 96.31 1029 GLU B CA 1
ATOM 16868 C C . GLU B 1 1029 ? 18.797 -8.156 -28.562 1 96.31 1029 GLU B C 1
ATOM 16870 O O . GLU B 1 1029 ? 19.953 -8.234 -28.125 1 96.31 1029 GLU B O 1
ATOM 16875 N N . VAL B 1 1030 ? 18.453 -8.758 -29.656 1 97.12 1030 VAL B N 1
ATOM 16876 C CA . VAL B 1 1030 ? 19.422 -9.438 -30.5 1 97.12 1030 VAL B CA 1
ATOM 16877 C C . VAL B 1 1030 ? 20.406 -8.414 -31.078 1 97.12 1030 VAL B C 1
ATOM 16879 O O . VAL B 1 1030 ? 21.609 -8.688 -31.188 1 97.12 1030 VAL B O 1
ATOM 16882 N N . ALA B 1 1031 ? 19.844 -7.27 -31.516 1 96.94 1031 ALA B N 1
ATOM 16883 C CA . ALA B 1 1031 ? 20.719 -6.203 -31.969 1 96.94 1031 ALA B CA 1
ATOM 16884 C C . ALA B 1 1031 ? 21.734 -5.82 -30.891 1 96.94 1031 ALA B C 1
ATOM 16886 O O . ALA B 1 1031 ? 22.922 -5.633 -31.172 1 96.94 1031 ALA B O 1
ATOM 16887 N N . ALA B 1 1032 ? 21.281 -5.754 -29.688 1 96.69 1032 ALA B N 1
ATOM 16888 C CA . ALA B 1 1032 ? 22.172 -5.484 -28.562 1 96.69 1032 ALA B CA 1
ATOM 16889 C C . ALA B 1 1032 ? 23.141 -6.641 -28.328 1 96.69 1032 ALA B C 1
ATOM 16891 O O . ALA B 1 1032 ? 24.328 -6.422 -28.109 1 96.69 1032 ALA B O 1
ATOM 16892 N N . LEU B 1 1033 ? 22.625 -7.828 -28.375 1 96.81 1033 LEU B N 1
ATOM 16893 C CA . LEU B 1 1033 ? 23.406 -9.047 -28.156 1 96.81 1033 LEU B CA 1
ATOM 16894 C C . LEU B 1 1033 ? 24.562 -9.133 -29.141 1 96.81 1033 LEU B C 1
ATOM 16896 O O . LEU B 1 1033 ? 25.688 -9.414 -28.75 1 96.81 1033 LEU B O 1
ATOM 16900 N N . ARG B 1 1034 ? 24.312 -8.875 -30.406 1 96.38 1034 ARG B N 1
ATOM 16901 C CA . ARG B 1 1034 ? 25.328 -8.984 -31.453 1 96.38 1034 ARG B CA 1
ATOM 16902 C C . ARG B 1 1034 ? 26.359 -7.863 -31.344 1 96.38 1034 ARG B C 1
ATOM 16904 O O . ARG B 1 1034 ? 27.453 -7.961 -31.906 1 96.38 1034 ARG B O 1
ATOM 16911 N N . SER B 1 1035 ? 26.047 -6.848 -30.594 1 96.06 1035 SER B N 1
ATOM 16912 C CA . SER B 1 1035 ? 26.953 -5.719 -30.438 1 96.06 1035 SER B CA 1
ATOM 16913 C C . SER B 1 1035 ? 27.812 -5.875 -29.188 1 96.06 1035 SER B C 1
ATOM 16915 O O . SER B 1 1035 ? 28.719 -5.07 -28.953 1 96.06 1035 SER B O 1
ATOM 16917 N N . LEU B 1 1036 ? 27.609 -6.891 -28.438 1 95.94 1036 LEU B N 1
ATOM 16918 C CA . LEU B 1 1036 ? 28.328 -7.074 -27.172 1 95.94 1036 LEU B CA 1
ATOM 16919 C C . LEU B 1 1036 ? 29.75 -7.551 -27.422 1 95.94 1036 LEU B C 1
ATOM 16921 O O . LEU B 1 1036 ? 30.031 -8.203 -28.438 1 95.94 1036 LEU B O 1
ATOM 16925 N N . SER B 1 1037 ? 30.656 -7.168 -26.438 1 94.88 1037 SER B N 1
ATOM 16926 C CA . SER B 1 1037 ? 32.031 -7.656 -26.453 1 94.88 1037 SER B CA 1
ATOM 16927 C C . SER B 1 1037 ? 32.312 -8.586 -25.266 1 94.88 1037 SER B C 1
ATOM 16929 O O . SER B 1 1037 ? 31.594 -8.539 -24.266 1 94.88 1037 SER B O 1
ATOM 16931 N N . ALA B 1 1038 ? 33.281 -9.477 -25.453 1 94.44 1038 ALA B N 1
ATOM 16932 C CA . ALA B 1 1038 ? 33.656 -10.406 -24.391 1 94.44 1038 ALA B CA 1
ATOM 16933 C C . ALA B 1 1038 ? 34.094 -9.648 -23.141 1 94.44 1038 ALA B C 1
ATOM 16935 O O . ALA B 1 1038 ? 33.812 -10.086 -22.016 1 94.44 1038 ALA B O 1
ATOM 16936 N N . ILE B 1 1039 ? 34.688 -8.523 -23.297 1 94.25 1039 ILE B N 1
ATOM 16937 C CA . ILE B 1 1039 ? 35.156 -7.711 -22.188 1 94.25 1039 ILE B CA 1
ATOM 16938 C C . ILE B 1 1039 ? 33.969 -7.145 -21.422 1 94.25 1039 ILE B C 1
ATOM 16940 O O . ILE B 1 1039 ? 33.969 -7.094 -20.188 1 94.25 1039 ILE B O 1
ATOM 16944 N N . GLU B 1 1040 ? 33.031 -6.73 -22.172 1 95.62 1040 GLU B N 1
ATOM 16945 C CA . GLU B 1 1040 ? 31.828 -6.188 -21.562 1 95.62 1040 GLU B CA 1
ATOM 16946 C C . GLU B 1 1040 ? 31.094 -7.258 -20.75 1 95.62 1040 GLU B C 1
ATOM 16948 O O . GLU B 1 1040 ? 30.547 -6.973 -19.672 1 95.62 1040 GLU B O 1
ATOM 16953 N N . LEU B 1 1041 ? 31.047 -8.461 -21.281 1 96.44 1041 LEU B N 1
ATOM 16954 C CA . LEU B 1 1041 ? 30.375 -9.547 -20.578 1 96.44 1041 LEU B CA 1
ATOM 16955 C C . LEU B 1 1041 ? 31.094 -9.867 -19.266 1 96.44 1041 LEU B C 1
ATOM 16957 O O . LEU B 1 1041 ? 30.453 -10.086 -18.234 1 96.44 1041 LEU B O 1
ATOM 16961 N N . LEU B 1 1042 ? 32.406 -9.945 -19.312 1 95 1042 LEU B N 1
ATOM 16962 C CA . LEU B 1 1042 ? 33.188 -10.25 -18.125 1 95 1042 LEU B CA 1
ATOM 16963 C C . LEU B 1 1042 ? 33 -9.164 -17.062 1 95 1042 LEU B C 1
ATOM 16965 O O . LEU B 1 1042 ? 32.875 -9.461 -15.875 1 95 1042 LEU B O 1
ATOM 16969 N N . ALA B 1 1043 ? 33.031 -7.918 -17.531 1 95 1043 ALA B N 1
ATOM 16970 C CA . ALA B 1 1043 ? 32.812 -6.805 -16.609 1 95 1043 ALA B CA 1
ATOM 16971 C C . ALA B 1 1043 ? 31.422 -6.883 -15.977 1 95 1043 ALA B C 1
ATOM 16973 O O . ALA B 1 1043 ? 31.266 -6.621 -14.781 1 95 1043 ALA B O 1
ATOM 16974 N N . PHE B 1 1044 ? 30.547 -7.211 -16.766 1 96.38 1044 PHE B N 1
ATOM 16975 C CA . PHE B 1 1044 ? 29.172 -7.34 -16.297 1 96.38 1044 PHE B CA 1
ATOM 16976 C C . PHE B 1 1044 ? 29.047 -8.469 -15.273 1 96.38 1044 PHE B C 1
ATOM 16978 O O . PHE B 1 1044 ? 28.406 -8.305 -14.234 1 96.38 1044 PHE B O 1
ATOM 16985 N N . ALA B 1 1045 ? 29.594 -9.594 -15.594 1 96.88 1045 ALA B N 1
ATOM 16986 C CA . ALA B 1 1045 ? 29.547 -10.742 -14.695 1 96.88 1045 ALA B CA 1
ATOM 16987 C C . ALA B 1 1045 ? 30.156 -10.406 -13.344 1 96.88 1045 ALA B C 1
ATOM 16989 O O . ALA B 1 1045 ? 29.641 -10.805 -12.297 1 96.88 1045 ALA B O 1
ATOM 16990 N N . ARG B 1 1046 ? 31.203 -9.672 -13.352 1 94.25 1046 ARG B N 1
ATOM 16991 C CA . ARG B 1 1046 ? 31.875 -9.281 -12.109 1 94.25 1046 ARG B CA 1
ATOM 16992 C C . ARG B 1 1046 ? 31.047 -8.258 -11.344 1 94.25 1046 ARG B C 1
ATOM 16994 O O . ARG B 1 1046 ? 31.031 -8.266 -10.109 1 94.25 1046 ARG B O 1
ATOM 17001 N N . GLU B 1 1047 ? 30.438 -7.402 -12.039 1 94.12 1047 GLU B N 1
ATOM 17002 C CA . GLU B 1 1047 ? 29.531 -6.457 -11.391 1 94.12 1047 GLU B CA 1
ATOM 17003 C C . GLU B 1 1047 ? 28.375 -7.176 -10.727 1 94.12 1047 GLU B C 1
ATOM 17005 O O . GLU B 1 1047 ? 27.984 -6.836 -9.602 1 94.12 1047 GLU B O 1
ATOM 17010 N N . LEU B 1 1048 ? 27.797 -8.109 -11.422 1 95.69 1048 LEU B N 1
ATOM 17011 C CA . LEU B 1 1048 ? 26.578 -8.789 -10.992 1 95.69 1048 LEU B CA 1
ATOM 17012 C C . LEU B 1 1048 ? 26.875 -9.758 -9.852 1 95.69 1048 LEU B C 1
ATOM 17014 O O . LEU B 1 1048 ? 26.109 -9.859 -8.898 1 95.69 1048 LEU B O 1
ATOM 17018 N N . MET B 1 1049 ? 28.016 -10.469 -9.922 1 94.69 1049 MET B N 1
ATOM 17019 C CA . MET B 1 1049 ? 28.219 -11.594 -9.016 1 94.69 1049 MET B CA 1
ATOM 17020 C C . MET B 1 1049 ? 29.484 -11.398 -8.18 1 94.69 1049 MET B C 1
ATOM 17022 O O . MET B 1 1049 ? 29.75 -12.172 -7.262 1 94.69 1049 MET B O 1
ATOM 17026 N N . GLY B 1 1050 ? 30.219 -10.391 -8.461 1 89.38 1050 GLY B N 1
ATOM 17027 C CA . GLY B 1 1050 ? 31.438 -10.148 -7.707 1 89.38 1050 GLY B CA 1
ATOM 17028 C C . GLY B 1 1050 ? 31.172 -9.727 -6.273 1 89.38 1050 GLY B C 1
ATOM 17029 O O . GLY B 1 1050 ? 30.188 -9.039 -5.992 1 89.38 1050 GLY B O 1
ATOM 17030 N N . PRO B 1 1051 ? 31.891 -10.086 -5.344 1 81.06 1051 PRO B N 1
ATOM 17031 C CA . PRO B 1 1051 ? 31.656 -9.875 -3.916 1 81.06 1051 PRO B CA 1
ATOM 17032 C C . PRO B 1 1051 ? 31.531 -8.398 -3.547 1 81.06 1051 PRO B C 1
ATOM 17034 O O . PRO B 1 1051 ? 30.828 -8.047 -2.59 1 81.06 1051 PRO B O 1
ATOM 17037 N N . ALA B 1 1052 ? 32.125 -7.461 -4.238 1 78.56 1052 ALA B N 1
ATOM 17038 C CA . ALA B 1 1052 ? 32.125 -6.055 -3.852 1 78.56 1052 ALA B CA 1
ATOM 17039 C C . ALA B 1 1052 ? 30.875 -5.344 -4.332 1 78.56 1052 ALA B C 1
ATOM 17041 O O . ALA B 1 1052 ? 30.453 -4.348 -3.736 1 78.56 1052 ALA B O 1
ATOM 17042 N N . THR B 1 1053 ? 30.25 -5.801 -5.277 1 84.88 1053 THR B N 1
ATOM 17043 C CA . THR B 1 1053 ? 29.188 -5.023 -5.91 1 84.88 1053 THR B CA 1
ATOM 17044 C C . THR B 1 1053 ? 27.891 -5.824 -5.961 1 84.88 1053 THR B C 1
ATOM 17046 O O . THR B 1 1053 ? 26.828 -5.266 -6.199 1 84.88 1053 THR B O 1
ATOM 17049 N N . CYS B 1 1054 ? 28.047 -7.062 -5.652 1 89.5 1054 CYS B N 1
ATOM 17050 C CA . CYS B 1 1054 ? 26.891 -7.914 -5.934 1 89.5 1054 CYS B CA 1
ATOM 17051 C C . CYS B 1 1054 ? 25.766 -7.645 -4.949 1 89.5 1054 CYS B C 1
ATOM 17053 O O . CYS B 1 1054 ? 26 -7.289 -3.797 1 89.5 1054 CYS B O 1
ATOM 17055 N N . ARG B 1 1055 ? 24.594 -7.703 -5.418 1 94.75 1055 ARG B N 1
ATOM 17056 C CA . ARG B 1 1055 ? 23.375 -7.754 -4.629 1 94.75 1055 ARG B CA 1
ATOM 17057 C C . ARG B 1 1055 ? 22.844 -9.188 -4.516 1 94.75 1055 ARG B C 1
ATOM 17059 O O . ARG B 1 1055 ? 22 -9.602 -5.297 1 94.75 1055 ARG B O 1
ATOM 17066 N N . LYS B 1 1056 ? 23.328 -9.875 -3.479 1 95.81 1056 LYS B N 1
ATOM 17067 C CA . LYS B 1 1056 ? 23.188 -11.32 -3.375 1 95.81 1056 LYS B CA 1
ATOM 17068 C C . LYS B 1 1056 ? 22.25 -11.695 -2.225 1 95.81 1056 LYS B C 1
ATOM 17070 O O . LYS B 1 1056 ? 22.422 -11.211 -1.104 1 95.81 1056 LYS B O 1
ATOM 17075 N N . LEU B 1 1057 ? 21.25 -12.539 -2.492 1 96 1057 LEU B N 1
ATOM 17076 C CA . LEU B 1 1057 ? 20.359 -13.109 -1.489 1 96 1057 LEU B CA 1
ATOM 17077 C C . LEU B 1 1057 ? 20.406 -14.633 -1.521 1 96 1057 LEU B C 1
ATOM 17079 O O . LEU B 1 1057 ? 20.203 -15.242 -2.576 1 96 1057 LEU B O 1
ATOM 17083 N N . SER B 1 1058 ? 20.75 -15.219 -0.414 1 96.38 1058 SER B N 1
ATOM 17084 C CA . SER B 1 1058 ? 20.719 -16.672 -0.264 1 96.38 1058 SER B CA 1
ATOM 17085 C C . SER B 1 1058 ? 19.562 -17.125 0.621 1 96.38 1058 SER B C 1
ATOM 17087 O O . SER B 1 1058 ? 19.312 -16.516 1.666 1 96.38 1058 SER B O 1
ATOM 17089 N N . VAL B 1 1059 ? 18.812 -18.109 0.146 1 96.81 1059 VAL B N 1
ATOM 17090 C CA . VAL B 1 1059 ? 17.703 -18.688 0.905 1 96.81 1059 VAL B CA 1
ATOM 17091 C C . VAL B 1 1059 ? 17.953 -20.172 1.142 1 96.81 1059 VAL B C 1
ATOM 17093 O O . VAL B 1 1059 ? 18.219 -20.922 0.199 1 96.81 1059 VAL B O 1
ATOM 17096 N N . GLN B 1 1060 ? 17.859 -20.594 2.377 1 96.25 1060 GLN B N 1
ATOM 17097 C CA . GLN B 1 1060 ? 18.062 -22 2.758 1 96.25 1060 GLN B CA 1
ATOM 17098 C C . GLN B 1 1060 ? 16.812 -22.578 3.402 1 96.25 1060 GLN B C 1
ATOM 17100 O O . GLN B 1 1060 ? 16.234 -21.969 4.305 1 96.25 1060 GLN B O 1
ATOM 17105 N N . VAL B 1 1061 ? 16.344 -23.656 2.855 1 95.56 1061 VAL B N 1
ATOM 17106 C CA . VAL B 1 1061 ? 15.281 -24.453 3.465 1 95.56 1061 VAL B CA 1
ATOM 17107 C C . VAL B 1 1061 ? 15.844 -25.797 3.918 1 95.56 1061 VAL B C 1
ATOM 17109 O O . VAL B 1 1061 ? 16.297 -26.594 3.096 1 95.56 1061 VAL B O 1
ATOM 17112 N N . ARG B 1 1062 ? 15.773 -26.094 5.191 1 94.19 1062 ARG B N 1
ATOM 17113 C CA . ARG B 1 1062 ? 16.422 -27.266 5.777 1 94.19 1062 ARG B CA 1
ATOM 17114 C C . ARG B 1 1062 ? 15.438 -28.422 5.961 1 94.19 1062 ARG B C 1
ATOM 17116 O O . ARG B 1 1062 ? 14.344 -28.219 6.5 1 94.19 1062 ARG B O 1
ATOM 17123 N N . GLY B 1 1063 ? 15.867 -29.594 5.48 1 89.88 1063 GLY B N 1
ATOM 17124 C CA . GLY B 1 1063 ? 15.016 -30.766 5.578 1 89.88 1063 GLY B CA 1
ATOM 17125 C C . GLY B 1 1063 ? 15.328 -31.641 6.781 1 89.88 1063 GLY B C 1
ATOM 17126 O O . GLY B 1 1063 ? 16.219 -31.312 7.574 1 89.88 1063 GLY B O 1
ATOM 17127 N N . LYS B 1 1064 ? 14.562 -32.688 6.926 1 85.25 1064 LYS B N 1
ATOM 17128 C CA . LYS B 1 1064 ? 14.656 -33.594 8.07 1 85.25 1064 LYS B CA 1
ATOM 17129 C C . LYS B 1 1064 ? 16 -34.312 8.102 1 85.25 1064 LYS B C 1
ATOM 17131 O O . LYS B 1 1064 ? 16.578 -34.531 9.172 1 85.25 1064 LYS B O 1
ATOM 17136 N N . ALA B 1 1065 ? 16.484 -34.719 6.934 1 81.38 1065 ALA B N 1
ATOM 17137 C CA . ALA B 1 1065 ? 17.766 -35.438 6.871 1 81.38 1065 ALA B CA 1
ATOM 17138 C C . ALA B 1 1065 ? 18.906 -34.562 7.426 1 81.38 1065 ALA B C 1
ATOM 17140 O O . ALA B 1 1065 ? 19.812 -35.094 8.086 1 81.38 1065 ALA B O 1
ATOM 17141 N N . GLU B 1 1066 ? 18.844 -33.344 7.047 1 87.38 1066 GLU B N 1
ATOM 17142 C CA . GLU B 1 1066 ? 19.844 -32.406 7.551 1 87.38 1066 GLU B CA 1
ATOM 17143 C C . GLU B 1 1066 ? 19.781 -32.281 9.07 1 87.38 1066 GLU B C 1
ATOM 17145 O O . GLU B 1 1066 ? 20.812 -32.219 9.742 1 87.38 1066 GLU B O 1
ATOM 17150 N N . ALA B 1 1067 ? 18.594 -32.156 9.57 1 80.75 1067 ALA B N 1
ATOM 17151 C CA . ALA B 1 1067 ? 18.406 -32.062 11.016 1 80.75 1067 ALA B CA 1
ATOM 17152 C C . ALA B 1 1067 ? 18.969 -33.281 11.711 1 80.75 1067 ALA B C 1
ATOM 17154 O O . ALA B 1 1067 ? 19.578 -33.188 12.781 1 80.75 1067 ALA B O 1
ATOM 17155 N N . ALA B 1 1068 ? 18.766 -34.438 11.117 1 78.19 1068 ALA B N 1
ATOM 17156 C CA . ALA B 1 1068 ? 19.266 -35.688 11.664 1 78.19 1068 ALA B CA 1
ATOM 17157 C C . ALA B 1 1068 ? 20.781 -35.75 11.648 1 78.19 1068 ALA B C 1
ATOM 17159 O O . ALA B 1 1068 ? 21.406 -36.219 12.602 1 78.19 1068 ALA B O 1
ATOM 17160 N N . ARG B 1 1069 ? 21.328 -35.312 10.602 1 81.12 1069 ARG B N 1
ATOM 17161 C CA . ARG B 1 1069 ? 22.781 -35.312 10.5 1 81.12 1069 ARG B CA 1
ATOM 17162 C C . ARG B 1 1069 ? 23.391 -34.375 11.555 1 81.12 1069 ARG B C 1
ATOM 17164 O O . ARG B 1 1069 ? 24.422 -34.688 12.141 1 81.12 1069 ARG B O 1
ATOM 17171 N N . LYS B 1 1070 ? 22.797 -33.188 11.773 1 76.75 1070 LYS B N 1
ATOM 17172 C CA . LYS B 1 1070 ? 23.281 -32.25 12.766 1 76.75 1070 LYS B CA 1
ATOM 17173 C C . LYS B 1 1070 ? 23.141 -32.812 14.18 1 76.75 1070 LYS B C 1
ATOM 17175 O O . LYS B 1 1070 ? 24.031 -32.594 15.016 1 76.75 1070 LYS B O 1
ATOM 17180 N N . ALA B 1 1071 ? 22.031 -33.531 14.398 1 71.94 1071 ALA B N 1
ATOM 17181 C CA . ALA B 1 1071 ? 21.828 -34.156 15.695 1 71.94 1071 ALA B CA 1
ATOM 17182 C C . ALA B 1 1071 ? 22.859 -35.25 15.938 1 71.94 1071 ALA B C 1
ATOM 17184 O O . ALA B 1 1071 ? 23.344 -35.438 17.062 1 71.94 1071 ALA B O 1
ATOM 17185 N N . GLN B 1 1072 ? 23.156 -36.062 14.961 1 64.62 1072 GLN B N 1
ATOM 17186 C CA . GLN B 1 1072 ? 24.141 -37.156 15.07 1 64.62 1072 GLN B CA 1
ATOM 17187 C C . GLN B 1 1072 ? 25.531 -36.562 15.297 1 64.62 1072 GLN B C 1
ATOM 17189 O O . GLN B 1 1072 ? 26.359 -37.188 15.977 1 64.62 1072 GLN B O 1
ATOM 17194 N N . ALA B 1 1073 ? 25.703 -35.438 14.82 1 66.69 1073 ALA B N 1
ATOM 17195 C CA . ALA B 1 1073 ? 27.016 -34.812 14.977 1 66.69 1073 ALA B CA 1
ATOM 17196 C C . ALA B 1 1073 ? 27.188 -34.219 16.375 1 66.69 1073 ALA B C 1
ATOM 17198 O O . ALA B 1 1073 ? 28.297 -34.156 16.891 1 66.69 1073 ALA B O 1
ATOM 17199 N N . THR B 1 1074 ? 26.078 -33.656 16.953 1 54.38 1074 THR B N 1
ATOM 17200 C CA . THR B 1 1074 ? 26.188 -33.062 18.281 1 54.38 1074 THR B CA 1
ATOM 17201 C C . THR B 1 1074 ? 26.109 -34.156 19.359 1 54.38 1074 THR B C 1
ATOM 17203 O O . THR B 1 1074 ? 26.234 -33.844 20.547 1 54.38 1074 THR B O 1
ATOM 17206 N N . ALA B 1 1075 ? 25.656 -35.469 19.172 1 48.16 1075 ALA B N 1
ATOM 17207 C CA . ALA B 1 1075 ? 25.594 -36.469 20.25 1 48.16 1075 ALA B CA 1
ATOM 17208 C C . ALA B 1 1075 ? 26.984 -36.781 20.781 1 48.16 1075 ALA B C 1
ATOM 17210 O O . ALA B 1 1075 ? 27.906 -37.062 20 1 48.16 1075 ALA B O 1
ATOM 17211 N N . PRO B 1 1076 ? 27.234 -36.469 22.016 1 39.62 1076 PRO B N 1
ATOM 17212 C CA . PRO B 1 1076 ? 28.531 -36.75 22.625 1 39.62 1076 PRO B CA 1
ATOM 17213 C C . PRO B 1 1076 ? 28.938 -38.188 22.469 1 39.62 1076 PRO B C 1
ATOM 17215 O O . PRO B 1 1076 ? 28.078 -39.094 22.391 1 39.62 1076 PRO B O 1
ATOM 17218 N N . THR B 1 1077 ? 30.031 -38.531 22 1 36.12 1077 THR B N 1
ATOM 17219 C CA . THR B 1 1077 ? 30.656 -39.844 22.047 1 36.12 1077 THR B CA 1
ATOM 17220 C C . THR B 1 1077 ? 30.609 -40.406 23.469 1 36.12 1077 THR B C 1
ATOM 17222 O O . THR B 1 1077 ? 31.25 -39.875 24.375 1 36.12 1077 THR B O 1
ATOM 17225 N N . ALA B 1 1078 ? 29.578 -40.812 24.047 1 27.34 1078 ALA B N 1
ATOM 17226 C CA . ALA B 1 1078 ? 29.672 -41.531 25.297 1 27.34 1078 ALA B CA 1
ATOM 17227 C C . ALA B 1 1078 ? 30.75 -42.625 25.219 1 27.34 1078 ALA B C 1
ATOM 17229 O O . ALA B 1 1078 ? 30.781 -43.406 24.281 1 27.34 1078 ALA B O 1
ATOM 17230 N N . ALA B 1 1079 ? 31.828 -42.406 25.875 1 30.27 1079 ALA B N 1
ATOM 17231 C CA . ALA B 1 1079 ? 32.906 -43.312 26.25 1 30.27 1079 ALA B CA 1
ATOM 17232 C C . ALA B 1 1079 ? 32.344 -44.594 26.844 1 30.27 1079 ALA B C 1
ATOM 17234 O O . ALA B 1 1079 ? 31.922 -44.625 28 1 30.27 1079 ALA B O 1
ATOM 17235 N N . THR B 1 1080 ? 31.375 -45.375 26.312 1 22.81 1080 THR B N 1
ATOM 17236 C CA . THR B 1 1080 ? 31 -46.625 26.922 1 22.81 1080 THR B CA 1
ATOM 17237 C C . THR B 1 1080 ? 32.219 -47.562 27.047 1 22.81 1080 THR B C 1
ATOM 17239 O O . THR B 1 1080 ? 32.844 -47.875 26.047 1 22.81 1080 THR B O 1
ATOM 17242 N N . GLY B 1 1081 ? 33.031 -47.531 28.156 1 23.89 1081 GLY B N 1
ATOM 17243 C CA . GLY B 1 1081 ? 34 -48.438 28.734 1 23.89 1081 GLY B CA 1
ATOM 17244 C C . GLY B 1 1081 ? 33.5 -49.875 28.844 1 23.89 1081 GLY B C 1
ATOM 17245 O O . GLY B 1 1081 ? 33.031 -50.281 29.906 1 23.89 1081 GLY B O 1
ATOM 17246 N N . VAL B 1 1082 ? 32.719 -50.438 27.891 1 19.73 1082 VAL B N 1
ATOM 17247 C CA . VAL B 1 1082 ? 32.312 -51.844 28.094 1 19.73 1082 VAL B CA 1
ATOM 17248 C C . VAL B 1 1082 ? 33.531 -52.75 28.203 1 19.73 1082 VAL B C 1
ATOM 17250 O O . VAL B 1 1082 ? 34.375 -52.75 27.297 1 19.73 1082 VAL B O 1
ATOM 17253 N N . TYR B 1 1083 ? 34 -53.156 29.469 1 20.8 1083 TYR B N 1
ATOM 17254 C CA . TYR B 1 1083 ? 34.844 -54.188 30.016 1 20.8 1083 TYR B CA 1
ATOM 17255 C C . TYR B 1 1083 ? 34.438 -55.562 29.5 1 20.8 1083 TYR B C 1
ATOM 17257 O O . TYR B 1 1083 ? 33.25 -55.906 29.578 1 20.8 1083 TYR B O 1
ATOM 17265 N N . GLY B 1 1084 ? 35.031 -56.125 28.359 1 19.23 1084 GLY B N 1
ATOM 17266 C CA . GLY B 1 1084 ? 34.969 -57.438 27.719 1 19.23 1084 GLY B CA 1
ATOM 17267 C C . GLY B 1 1084 ? 35.156 -58.594 28.688 1 19.23 1084 GLY B C 1
ATOM 17268 O O . GLY B 1 1084 ? 36.25 -58.812 29.219 1 19.23 1084 GLY B O 1
ATOM 17269 N N . SER B 1 1085 ? 34.281 -58.875 29.578 1 17.92 1085 SER B N 1
ATOM 17270 C CA . SER B 1 1085 ? 34.438 -60.031 30.438 1 17.92 1085 SER B CA 1
ATOM 17271 C C . SER B 1 1085 ? 34.469 -61.312 29.641 1 17.92 1085 SER B C 1
ATOM 17273 O O . SER B 1 1085 ? 33.625 -61.531 28.766 1 17.92 1085 SER B O 1
ATOM 17275 N N . ALA B 1 1086 ? 35.719 -62.031 29.516 1 18.8 1086 ALA B N 1
ATOM 17276 C CA . ALA B 1 1086 ? 36.344 -63.25 28.984 1 18.8 1086 ALA B CA 1
ATOM 17277 C C . ALA B 1 1086 ? 35.656 -64.5 29.5 1 18.8 1086 ALA B C 1
ATOM 17279 O O . ALA B 1 1086 ? 35.844 -64.875 30.641 1 18.8 1086 ALA B O 1
ATOM 17280 N N . GLY B 1 1087 ? 34.438 -64.75 29.188 1 16.45 1087 GLY B N 1
ATOM 17281 C CA . GLY B 1 1087 ? 33.906 -66 29.797 1 16.45 1087 GLY B CA 1
ATOM 17282 C C . GLY B 1 1087 ? 34.562 -67.25 29.234 1 16.45 1087 GLY B C 1
ATOM 17283 O O . GLY B 1 1087 ? 35.062 -67.25 28.094 1 16.45 1087 GLY B O 1
ATOM 17284 N N . ALA B 1 1088 ? 34.906 -68.438 29.969 1 17.47 1088 ALA B N 1
ATOM 17285 C CA . ALA B 1 1088 ? 35.656 -69.688 30.188 1 17.47 1088 ALA B CA 1
ATOM 17286 C C . ALA B 1 1088 ? 35.031 -70.812 29.406 1 17.47 1088 ALA B C 1
ATOM 17288 O O . ALA B 1 1088 ? 35.5 -71.938 29.547 1 17.47 1088 ALA B O 1
ATOM 17289 N N . ALA B 1 1089 ? 34.25 -70.688 28.375 1 17.28 1089 ALA B N 1
ATOM 17290 C CA . ALA B 1 1089 ? 33.625 -72 28.281 1 17.28 1089 ALA B CA 1
ATOM 17291 C C . ALA B 1 1089 ? 34.594 -73.062 27.797 1 17.28 1089 ALA B C 1
ATOM 17293 O O . ALA B 1 1089 ? 35.5 -72.812 27.031 1 17.28 1089 ALA B O 1
ATOM 17294 N N . ALA B 1 1090 ? 34.562 -74.5 28.156 1 16.28 1090 ALA B N 1
ATOM 17295 C CA . ALA B 1 1090 ? 35.219 -75.812 28.453 1 16.28 1090 ALA B CA 1
ATOM 17296 C C . ALA B 1 1090 ? 35.281 -76.688 27.219 1 16.28 1090 ALA B C 1
ATOM 17298 O O . ALA B 1 1090 ? 36.25 -77.438 27.047 1 16.28 1090 ALA B O 1
ATOM 17299 N N . GLY B 1 1091 ? 34.406 -76.875 26.219 1 16.66 1091 GLY B N 1
ATOM 17300 C CA . GLY B 1 1091 ? 34.219 -78.312 26.047 1 16.66 1091 GLY B CA 1
ATOM 17301 C C . GLY B 1 1091 ? 35.312 -78.938 25.203 1 16.66 1091 GLY B C 1
ATOM 17302 O O . GLY B 1 1091 ? 36.125 -78.25 24.609 1 16.66 1091 GLY B O 1
ATOM 17303 N N . THR B 1 1092 ? 35.094 -80.188 24.5 1 16.81 1092 THR B N 1
ATOM 17304 C CA . THR B 1 1092 ? 35.594 -81.5 24.391 1 16.81 1092 THR B CA 1
ATOM 17305 C C . THR B 1 1092 ? 36.469 -81.688 23.125 1 16.81 1092 THR B C 1
ATOM 17307 O O . THR B 1 1092 ? 36.438 -80.812 22.25 1 16.81 1092 THR B O 1
ATOM 17310 N N . SER B 1 1093 ? 36.562 -82.812 22.312 1 16.39 1093 SER B N 1
ATOM 17311 C CA . SER B 1 1093 ? 37.594 -83.812 22.078 1 16.39 1093 SER B CA 1
ATOM 17312 C C . SER B 1 1093 ? 38.188 -83.688 20.672 1 16.39 1093 SER B C 1
ATOM 17314 O O . SER B 1 1093 ? 39.406 -83.625 20.516 1 16.39 1093 SER B O 1
ATOM 17316 N N . THR B 1 1094 ? 37.625 -84.062 19.406 1 17.88 1094 THR B N 1
ATOM 17317 C CA . THR B 1 1094 ? 38.125 -85.25 18.766 1 17.88 1094 THR B CA 1
ATOM 17318 C C . THR B 1 1094 ? 39.188 -84.875 17.734 1 17.88 1094 THR B C 1
ATOM 17320 O O . THR B 1 1094 ? 39.312 -83.75 17.344 1 17.88 1094 THR B O 1
ATOM 17323 N N . ASP B 1 1095 ? 39.344 -85.5 16.422 1 18.08 1095 ASP B N 1
ATOM 17324 C CA . ASP B 1 1095 ? 40.438 -86.312 15.828 1 18.08 1095 ASP B CA 1
ATOM 17325 C C . ASP B 1 1095 ? 41.25 -85.438 14.852 1 18.08 1095 ASP B C 1
ATOM 17327 O O . ASP B 1 1095 ? 40.75 -84.438 14.359 1 18.08 1095 ASP B O 1
ATOM 17331 N N . PRO B 1 1096 ? 42.312 -85.938 13.945 1 17.83 1096 PRO B N 1
ATOM 17332 C CA . PRO B 1 1096 ? 43.75 -85.75 13.68 1 17.83 1096 PRO B CA 1
ATOM 17333 C C . PRO B 1 1096 ? 44 -85.062 12.344 1 17.83 1096 PRO B C 1
ATOM 17335 O O . PRO B 1 1096 ? 45.031 -84.375 12.164 1 17.83 1096 PRO B O 1
ATOM 17338 N N . ALA B 1 1097 ? 43.125 -85.062 11.281 1 21.42 1097 ALA B N 1
ATOM 17339 C CA . ALA B 1 1097 ? 43.75 -85.5 10.039 1 21.42 1097 ALA B CA 1
ATOM 17340 C C . ALA B 1 1097 ? 44.594 -84.375 9.422 1 21.42 1097 ALA B C 1
ATOM 17342 O O . ALA B 1 1097 ? 44.375 -83.188 9.711 1 21.42 1097 ALA B O 1
ATOM 17343 N N . GLU B 1 1098 ? 45.562 -84.562 8.523 1 19.36 1098 GLU B N 1
ATOM 17344 C CA . GLU B 1 1098 ? 46.938 -84.312 8.109 1 19.36 1098 GLU B CA 1
ATOM 17345 C C . GLU B 1 1098 ? 47 -83.188 7.098 1 19.36 1098 GLU B C 1
ATOM 17347 O O . GLU B 1 1098 ? 47.031 -83.375 5.891 1 19.36 1098 GLU B O 1
ATOM 17352 N N . PRO B 1 1099 ? 46.531 -81.938 7.332 1 18.16 1099 PRO B N 1
ATOM 17353 C CA . PRO B 1 1099 ? 46.188 -80.938 6.27 1 18.16 1099 PRO B CA 1
ATOM 17354 C C . PRO B 1 1099 ? 47.406 -80.375 5.594 1 18.16 1099 PRO B C 1
ATOM 17356 O O . PRO B 1 1099 ? 48.438 -80.188 6.242 1 18.16 1099 PRO B O 1
ATOM 17359 N N . GLY B 1 1100 ? 47.531 -80.438 4.309 1 19.77 1100 GLY B N 1
ATOM 17360 C CA . GLY B 1 1100 ? 48.656 -80.312 3.361 1 19.77 1100 GLY B CA 1
ATOM 17361 C C . GLY B 1 1100 ? 49.25 -78.938 3.32 1 19.77 1100 GLY B C 1
ATOM 17362 O O . GLY B 1 1100 ? 48.688 -78 3.869 1 19.77 1100 GLY B O 1
ATOM 17363 N N . PRO B 1 1101 ? 50.156 -78.688 2.436 1 19.23 1101 PRO B N 1
ATOM 17364 C CA . PRO B 1 1101 ? 51.438 -78 2.459 1 19.23 1101 PRO B CA 1
ATOM 17365 C C . PRO B 1 1101 ? 51.312 -76.438 2.365 1 19.23 1101 PRO B C 1
ATOM 17367 O O . PRO B 1 1101 ? 50.25 -75.938 1.944 1 19.23 1101 PRO B O 1
ATOM 17370 N N . SER B 1 1102 ? 52.312 -75.625 2.734 1 18.41 1102 SER B N 1
ATOM 17371 C CA . SER B 1 1102 ? 52.75 -74.375 3.434 1 18.41 1102 SER B CA 1
ATOM 17372 C C . SER B 1 1102 ? 52.969 -73.25 2.461 1 18.41 1102 SER B C 1
ATOM 17374 O O . SER B 1 1102 ? 53.531 -72.25 2.816 1 18.41 1102 SER B O 1
ATOM 17376 N N . GLY B 1 1103 ? 52.125 -73.062 1.388 1 18.92 1103 GLY B N 1
ATOM 17377 C CA . GLY B 1 1103 ? 52.688 -72.25 0.328 1 18.92 1103 GLY B CA 1
ATOM 17378 C C . GLY B 1 1103 ? 53 -70.875 0.778 1 18.92 1103 GLY B C 1
ATOM 17379 O O . GLY B 1 1103 ? 52.5 -70.375 1.807 1 18.92 1103 GLY B O 1
ATOM 17380 N N . SER B 1 1104 ? 54.031 -70.188 0.14 1 19.48 1104 SER B N 1
ATOM 17381 C CA . SER B 1 1104 ? 55 -69.125 0.342 1 19.48 1104 SER B CA 1
ATOM 17382 C C . SER B 1 1104 ? 54.375 -67.75 0.379 1 19.48 1104 SER B C 1
ATOM 17384 O O . SER B 1 1104 ? 53.5 -67.438 -0.429 1 19.48 1104 SER B O 1
ATOM 17386 N N . GLU B 1 1105 ? 54.312 -67.062 1.512 1 19.56 1105 GLU B N 1
ATOM 17387 C CA . GLU B 1 1105 ? 53.688 -65.875 2.053 1 19.56 1105 GLU B CA 1
ATOM 17388 C C . GLU B 1 1105 ? 54.281 -64.562 1.458 1 19.56 1105 GLU B C 1
ATOM 17390 O O . GLU B 1 1105 ? 55.406 -64.25 1.761 1 19.56 1105 GLU B O 1
ATOM 17395 N N . VAL B 1 1106 ? 54.312 -64.438 0.096 1 22.47 1106 VAL B N 1
ATOM 17396 C CA . VAL B 1 1106 ? 55.125 -63.312 -0.379 1 22.47 1106 VAL B CA 1
ATOM 17397 C C . VAL B 1 1106 ? 54.625 -62 0.247 1 22.47 1106 VAL B C 1
ATOM 17399 O O . VAL B 1 1106 ? 53.406 -61.812 0.402 1 22.47 1106 VAL B O 1
ATOM 17402 N N . PRO B 1 1107 ? 55.531 -61.281 0.941 1 20.92 1107 PRO B N 1
ATOM 17403 C CA . PRO B 1 1107 ? 55.375 -60.125 1.826 1 20.92 1107 PRO B CA 1
ATOM 17404 C C . PRO B 1 1107 ? 54.75 -58.906 1.118 1 20.92 1107 PRO B C 1
ATOM 17406 O O . PRO B 1 1107 ? 55.25 -58.469 0.082 1 20.92 1107 PRO B O 1
ATOM 17409 N N . THR B 1 1108 ? 53.438 -58.844 0.975 1 19.94 1108 THR B N 1
ATOM 17410 C CA . THR B 1 1108 ? 52.781 -57.781 0.24 1 19.94 1108 THR B CA 1
ATOM 17411 C C . THR B 1 1108 ? 53.125 -56.406 0.823 1 19.94 1108 THR B C 1
ATOM 17413 O O . THR B 1 1108 ? 53.031 -56.219 2.033 1 19.94 1108 THR B O 1
ATOM 17416 N N . ALA B 1 1109 ? 54.125 -55.594 0.207 1 22.42 1109 ALA B N 1
ATOM 17417 C CA . ALA B 1 1109 ? 54.656 -54.312 0.562 1 22.42 1109 ALA B CA 1
ATOM 17418 C C . ALA B 1 1109 ? 53.531 -53.281 0.803 1 22.42 1109 ALA B C 1
ATOM 17420 O O . ALA B 1 1109 ? 52.594 -53.219 0.022 1 22.42 1109 ALA B O 1
ATOM 17421 N N . ALA B 1 1110 ? 53.344 -52.875 2.006 1 22.02 1110 ALA B N 1
ATOM 17422 C CA . ALA B 1 1110 ? 52.406 -51.938 2.629 1 22.02 1110 ALA B CA 1
ATOM 17423 C C . ALA B 1 1110 ? 52.438 -50.594 1.954 1 22.02 1110 ALA B C 1
ATOM 17425 O O . ALA B 1 1110 ? 53.5 -49.938 1.933 1 22.02 1110 ALA B O 1
ATOM 17426 N N . ALA B 1 1111 ? 51.781 -50.438 0.796 1 21.2 1111 ALA B N 1
ATOM 17427 C CA . ALA B 1 1111 ? 51.75 -49.188 0.06 1 21.2 1111 ALA B CA 1
ATOM 17428 C C . ALA B 1 1111 ? 51.438 -48.031 0.991 1 21.2 1111 ALA B C 1
ATOM 17430 O O . ALA B 1 1111 ? 50.531 -48.125 1.838 1 21.2 1111 ALA B O 1
ATOM 17431 N N . ALA B 1 1112 ? 52.406 -47.25 1.316 1 22.12 1112 ALA B N 1
ATOM 17432 C CA . ALA B 1 1112 ? 52.438 -46.031 2.113 1 22.12 1112 ALA B CA 1
ATOM 17433 C C . ALA B 1 1112 ? 51.281 -45.094 1.744 1 22.12 1112 ALA B C 1
ATOM 17435 O O . ALA B 1 1112 ? 51.094 -44.75 0.571 1 22.12 1112 ALA B O 1
ATOM 17436 N N . ALA B 1 1113 ? 50.188 -45.125 2.42 1 24.05 1113 ALA B N 1
ATOM 17437 C CA . ALA B 1 1113 ? 49 -44.281 2.324 1 24.05 1113 ALA B CA 1
ATOM 17438 C C . ALA B 1 1113 ? 49.344 -42.812 2.377 1 24.05 1113 ALA B C 1
ATOM 17440 O O . ALA B 1 1113 ? 49.906 -42.344 3.373 1 24.05 1113 ALA B O 1
ATOM 17441 N N . GLU B 1 1114 ? 50.031 -42.375 1.305 1 23.81 1114 GLU B N 1
ATOM 17442 C CA . GLU B 1 1114 ? 50.375 -40.938 1.276 1 23.81 1114 GLU B CA 1
ATOM 17443 C C . GLU B 1 1114 ? 49.219 -40.094 1.836 1 23.81 1114 GLU B C 1
ATOM 17445 O O . GLU B 1 1114 ? 48.062 -40.25 1.431 1 23.81 1114 GLU B O 1
ATOM 17450 N N . ALA B 1 1115 ? 49.406 -39.656 3.109 1 27.73 1115 ALA B N 1
ATOM 17451 C CA . ALA B 1 1115 ? 48.594 -38.688 3.83 1 27.73 1115 ALA B CA 1
ATOM 17452 C C . ALA B 1 1115 ? 48.188 -37.531 2.924 1 27.73 1115 ALA B C 1
ATOM 17454 O O . ALA B 1 1115 ? 49.031 -36.844 2.348 1 27.73 1115 ALA B O 1
ATOM 17455 N N . GLY B 1 1116 ? 47.25 -37.719 2.062 1 25.34 1116 GLY B N 1
ATOM 17456 C CA . GLY B 1 1116 ? 46.812 -36.625 1.216 1 25.34 1116 GLY B CA 1
ATOM 17457 C C . GLY B 1 1116 ? 46.75 -35.312 1.951 1 25.34 1116 GLY B C 1
ATOM 17458 O O . GLY B 1 1116 ? 46.656 -35.281 3.18 1 25.34 1116 GLY B O 1
ATOM 17459 N N . PRO B 1 1117 ? 47.469 -34.312 1.469 1 30.64 1117 PRO B N 1
ATOM 17460 C CA . PRO B 1 1117 ? 47.594 -33.031 2.154 1 30.64 1117 PRO B CA 1
ATOM 17461 C C . PRO B 1 1117 ? 46.312 -32.562 2.811 1 30.64 1117 PRO B C 1
ATOM 17463 O O . PRO B 1 1117 ? 45.219 -32.969 2.385 1 30.64 1117 PRO B O 1
ATOM 17466 N N . GLU B 1 1118 ? 46.344 -32.406 4.164 1 32.25 1118 GLU B N 1
ATOM 17467 C CA . GLU B 1 1118 ? 45.219 -31.781 4.887 1 32.25 1118 GLU B CA 1
ATOM 17468 C C . GLU B 1 1118 ? 44.625 -30.641 4.078 1 32.25 1118 GLU B C 1
ATOM 17470 O O . GLU B 1 1118 ? 45.344 -29.797 3.547 1 32.25 1118 GLU B O 1
ATOM 17475 N N . PRO B 1 1119 ? 43.531 -30.828 3.49 1 31.97 1119 PRO B N 1
ATOM 17476 C CA . PRO B 1 1119 ? 43 -29.688 2.742 1 31.97 1119 PRO B CA 1
ATOM 17477 C C . PRO B 1 1119 ? 43.25 -28.359 3.453 1 31.97 1119 PRO B C 1
ATOM 17479 O O . PRO B 1 1119 ? 43.312 -28.312 4.684 1 31.97 1119 PRO B O 1
ATOM 17482 N N . ALA B 1 1120 ? 44.188 -27.484 2.947 1 35.53 1120 ALA B N 1
ATOM 17483 C CA . ALA B 1 1120 ? 44.406 -26.141 3.494 1 35.53 1120 ALA B CA 1
ATOM 17484 C C . ALA B 1 1120 ? 43.125 -25.594 4.121 1 35.53 1120 ALA B C 1
ATOM 17486 O O . ALA B 1 1120 ? 42.031 -25.828 3.617 1 35.53 1120 ALA B O 1
ATOM 17487 N N . PRO B 1 1121 ? 43.25 -25.297 5.387 1 35.62 1121 PRO B N 1
ATOM 17488 C CA . PRO B 1 1121 ? 42.031 -24.719 5.969 1 35.62 1121 PRO B CA 1
ATOM 17489 C C . PRO B 1 1121 ? 41.344 -23.703 5.051 1 35.62 1121 PRO B C 1
ATOM 17491 O O . PRO B 1 1121 ? 42.031 -22.891 4.43 1 35.62 1121 PRO B O 1
ATOM 17494 N N . ALA B 1 1122 ? 40.375 -24.062 4.336 1 40.19 1122 ALA B N 1
ATOM 17495 C CA . ALA B 1 1122 ? 39.625 -23.125 3.506 1 40.19 1122 ALA B CA 1
ATOM 17496 C C . ALA B 1 1122 ? 39.594 -21.734 4.148 1 40.19 1122 ALA B C 1
ATOM 17498 O O . ALA B 1 1122 ? 39.438 -21.609 5.363 1 40.19 1122 ALA B O 1
ATOM 17499 N N . ALA B 1 1123 ? 40.375 -20.734 3.674 1 46.16 1123 ALA B N 1
ATOM 17500 C CA . ALA B 1 1123 ? 40.25 -19.359 4.156 1 46.16 1123 ALA B CA 1
ATOM 17501 C C . ALA B 1 1123 ? 38.844 -19.062 4.645 1 46.16 1123 ALA B C 1
ATOM 17503 O O . ALA B 1 1123 ? 37.875 -19.516 4.039 1 46.16 1123 ALA B O 1
ATOM 17504 N N . PRO B 1 1124 ? 38.656 -18.547 5.84 1 54.16 1124 PRO B N 1
ATOM 17505 C CA . PRO B 1 1124 ? 37.344 -18.281 6.402 1 54.16 1124 PRO B CA 1
ATOM 17506 C C . PRO B 1 1124 ? 36.469 -17.406 5.492 1 54.16 1124 PRO B C 1
ATOM 17508 O O . PRO B 1 1124 ? 36.938 -16.375 5.008 1 54.16 1124 PRO B O 1
ATOM 17511 N N . ARG B 1 1125 ? 35.594 -17.953 4.77 1 66.38 1125 ARG B N 1
ATOM 17512 C CA . ARG B 1 1125 ? 34.625 -17.203 3.949 1 66.38 1125 ARG B CA 1
ATOM 17513 C C . ARG B 1 1125 ? 33.844 -16.203 4.789 1 66.38 1125 ARG B C 1
ATOM 17515 O O . ARG B 1 1125 ? 33.562 -16.453 5.953 1 66.38 1125 ARG B O 1
ATOM 17522 N N . PRO B 1 1126 ? 33.812 -15.016 4.141 1 73.25 1126 PRO B N 1
ATOM 17523 C CA . PRO B 1 1126 ? 33 -14.031 4.879 1 73.25 1126 PRO B CA 1
ATOM 17524 C C . PRO B 1 1126 ? 31.625 -14.547 5.262 1 73.25 1126 PRO B C 1
ATOM 17526 O O . PRO B 1 1126 ? 31.031 -15.32 4.512 1 73.25 1126 PRO B O 1
ATOM 17529 N N . PRO B 1 1127 ? 31.25 -14.281 6.414 1 78.69 1127 PRO B N 1
ATOM 17530 C CA . PRO B 1 1127 ? 29.922 -14.719 6.867 1 78.69 1127 PRO B CA 1
ATOM 17531 C C . PRO B 1 1127 ? 28.781 -14.016 6.129 1 78.69 1127 PRO B C 1
ATOM 17533 O O . PRO B 1 1127 ? 29 -12.969 5.512 1 78.69 1127 PRO B O 1
ATOM 17536 N N . TYR B 1 1128 ? 27.75 -14.664 6.078 1 84.81 1128 TYR B N 1
ATOM 17537 C CA . TYR B 1 1128 ? 26.531 -14.047 5.547 1 84.81 1128 TYR B CA 1
ATOM 17538 C C . TYR B 1 1128 ? 25.906 -13.102 6.566 1 84.81 1128 TYR B C 1
ATOM 17540 O O . TYR B 1 1128 ? 25.984 -13.344 7.773 1 84.81 1128 TYR B O 1
ATOM 17548 N N . ALA B 1 1129 ? 25.375 -11.969 6.082 1 85.81 1129 ALA B N 1
ATOM 17549 C CA . ALA B 1 1129 ? 24.531 -11.141 6.934 1 85.81 1129 ALA B CA 1
ATOM 17550 C C . ALA B 1 1129 ? 23.125 -11.734 7.062 1 85.81 1129 ALA B C 1
ATOM 17552 O O . ALA B 1 1129 ? 22.562 -12.219 6.082 1 85.81 1129 ALA B O 1
ATOM 17553 N N . ASN B 1 1130 ? 22.578 -11.703 8.164 1 85.25 1130 ASN B N 1
ATOM 17554 C CA . ASN B 1 1130 ? 21.312 -12.375 8.422 1 85.25 1130 ASN B CA 1
ATOM 17555 C C . ASN B 1 1130 ? 20.109 -11.477 8.117 1 85.25 1130 ASN B C 1
ATOM 17557 O O . ASN B 1 1130 ? 20.094 -10.305 8.5 1 85.25 1130 ASN B O 1
ATOM 17561 N N . VAL B 1 1131 ? 19.156 -12.023 7.422 1 86.06 1131 VAL B N 1
ATOM 17562 C CA . VAL B 1 1131 ? 17.891 -11.359 7.137 1 86.06 1131 VAL B CA 1
ATOM 17563 C C . VAL B 1 1131 ? 16.938 -11.555 8.305 1 86.06 1131 VAL B C 1
ATOM 17565 O O . VAL B 1 1131 ? 16.156 -10.656 8.633 1 86.06 1131 VAL B O 1
ATOM 17568 N N . GLY B 1 1132 ? 16.938 -12.672 8.898 1 78.44 1132 GLY B N 1
ATOM 17569 C CA . GLY B 1 1132 ? 16.047 -13.023 9.992 1 78.44 1132 GLY B CA 1
ATOM 17570 C C . GLY B 1 1132 ? 15.766 -14.516 10.07 1 78.44 1132 GLY B C 1
ATOM 17571 O O . GLY B 1 1132 ? 16.031 -15.258 9.125 1 78.44 1132 GLY B O 1
ATOM 17572 N N . ALA B 1 1133 ? 15.211 -14.844 11.273 1 71.44 1133 ALA B N 1
ATOM 17573 C CA . ALA B 1 1133 ? 14.953 -16.266 11.508 1 71.44 1133 ALA B CA 1
ATOM 17574 C C . ALA B 1 1133 ? 13.508 -16.625 11.203 1 71.44 1133 ALA B C 1
ATOM 17576 O O . ALA B 1 1133 ? 13.156 -17.797 11.133 1 71.44 1133 ALA B O 1
ATOM 17577 N N . ASN B 1 1134 ? 12.711 -15.555 11.102 1 74.56 1134 ASN B N 1
ATOM 17578 C CA . ASN B 1 1134 ? 11.297 -15.773 10.844 1 74.56 1134 ASN B CA 1
ATOM 17579 C C . ASN B 1 1134 ? 10.711 -14.688 9.953 1 74.56 1134 ASN B C 1
ATOM 17581 O O . ASN B 1 1134 ? 11.422 -13.758 9.547 1 74.56 1134 ASN B O 1
ATOM 17585 N N . THR B 1 1135 ? 9.469 -14.852 9.625 1 72.69 1135 THR B N 1
ATOM 17586 C CA . THR B 1 1135 ? 8.828 -13.945 8.688 1 72.69 1135 THR B CA 1
ATOM 17587 C C . THR B 1 1135 ? 8.719 -12.539 9.289 1 72.69 1135 THR B C 1
ATOM 17589 O O . THR B 1 1135 ? 8.773 -11.547 8.562 1 72.69 1135 THR B O 1
ATOM 17592 N N . THR B 1 1136 ? 8.547 -12.477 10.555 1 73.31 1136 THR B N 1
ATOM 17593 C CA . THR B 1 1136 ? 8.461 -11.164 11.203 1 73.31 1136 THR B CA 1
ATOM 17594 C C . THR B 1 1136 ? 9.766 -10.391 11.008 1 73.31 1136 THR B C 1
ATOM 17596 O O . THR B 1 1136 ? 9.742 -9.227 10.609 1 73.31 1136 THR B O 1
ATOM 17599 N N . GLU B 1 1137 ? 10.82 -11.102 11.203 1 78.25 1137 GLU B N 1
ATOM 17600 C CA . GLU B 1 1137 ? 12.125 -10.469 11.016 1 78.25 1137 GLU B CA 1
ATOM 17601 C C . GLU B 1 1137 ? 12.406 -10.195 9.547 1 78.25 1137 GLU B C 1
ATOM 17603 O O . GLU B 1 1137 ? 13.031 -9.195 9.203 1 78.25 1137 GLU B O 1
ATOM 17608 N N . ALA B 1 1138 ? 11.906 -11.102 8.812 1 86.12 1138 ALA B N 1
ATOM 17609 C CA . ALA B 1 1138 ? 12.109 -10.945 7.371 1 86.12 1138 ALA B CA 1
ATOM 17610 C C . ALA B 1 1138 ? 11.445 -9.664 6.859 1 86.12 1138 ALA B C 1
ATOM 17612 O O . ALA B 1 1138 ? 12.008 -8.969 6.016 1 86.12 1138 ALA B O 1
ATOM 17613 N N . PHE B 1 1139 ? 10.297 -9.375 7.32 1 88.5 1139 PHE B N 1
ATOM 17614 C CA . PHE B 1 1139 ? 9.602 -8.172 6.875 1 88.5 1139 PHE B CA 1
ATOM 17615 C C . PHE B 1 1139 ? 10.258 -6.926 7.449 1 88.5 1139 PHE B C 1
ATOM 17617 O O . PHE B 1 1139 ? 10.211 -5.855 6.836 1 88.5 1139 PHE B O 1
ATOM 17624 N N . GLY B 1 1140 ? 10.883 -7.094 8.68 1 85.5 1140 GLY B N 1
ATOM 17625 C CA . GLY B 1 1140 ? 11.703 -6 9.172 1 85.5 1140 GLY B CA 1
ATOM 17626 C C . GLY B 1 1140 ? 12.883 -5.688 8.266 1 85.5 1140 GLY B C 1
ATOM 17627 O O . GLY B 1 1140 ? 13.172 -4.52 8 1 85.5 1140 GLY B O 1
ATOM 17628 N N . TRP B 1 1141 ? 13.453 -6.73 7.816 1 89.44 1141 TRP B N 1
ATOM 17629 C CA . TRP B 1 1141 ? 14.594 -6.582 6.91 1 89.44 1141 TRP B CA 1
ATOM 17630 C C . TRP B 1 1141 ? 14.148 -5.977 5.582 1 89.44 1141 TRP B C 1
ATOM 17632 O O . TRP B 1 1141 ? 14.852 -5.133 5.016 1 89.44 1141 TRP B O 1
ATOM 17642 N N . LYS B 1 1142 ? 13.07 -6.406 5.02 1 91.62 1142 LYS B N 1
ATOM 17643 C CA . LYS B 1 1142 ? 12.531 -5.875 3.77 1 91.62 1142 LYS B CA 1
ATOM 17644 C C . LYS B 1 1142 ? 12.391 -4.355 3.836 1 91.62 1142 LYS B C 1
ATOM 17646 O O . LYS B 1 1142 ? 12.656 -3.658 2.855 1 91.62 1142 LYS B O 1
ATOM 17651 N N . ARG B 1 1143 ? 12.023 -3.885 4.941 1 90.88 1143 ARG B N 1
ATOM 17652 C CA . ARG B 1 1143 ? 11.781 -2.459 5.121 1 90.88 1143 ARG B CA 1
ATOM 17653 C C . ARG B 1 1143 ? 13.094 -1.683 5.195 1 90.88 1143 ARG B C 1
ATOM 17655 O O . ARG B 1 1143 ? 13.102 -0.458 5.059 1 90.88 1143 ARG B O 1
ATOM 17662 N N . CYS B 1 1144 ? 14.203 -2.377 5.375 1 90.12 1144 CYS B N 1
ATOM 17663 C CA . CYS B 1 1144 ? 15.523 -1.758 5.379 1 90.12 1144 CYS B CA 1
ATOM 17664 C C . CYS B 1 1144 ? 16.062 -1.608 3.961 1 90.12 1144 CYS B C 1
ATOM 17666 O O . CYS B 1 1144 ? 17.062 -0.93 3.742 1 90.12 1144 CYS B O 1
ATOM 17668 N N . CYS B 1 1145 ? 15.383 -2.199 3.053 1 92.56 1145 CYS B N 1
ATOM 17669 C CA . CYS B 1 1145 ? 15.844 -2.127 1.669 1 92.56 1145 CYS B CA 1
ATOM 17670 C C . CYS B 1 1145 ? 15.266 -0.899 0.971 1 92.56 1145 CYS B C 1
ATOM 17672 O O . CYS B 1 1145 ? 14.156 -0.462 1.284 1 92.56 1145 CYS B O 1
ATOM 17674 N N . GLU B 1 1146 ? 16.047 -0.337 0.068 1 93.38 1146 GLU B N 1
ATOM 17675 C CA . GLU B 1 1146 ? 15.484 0.598 -0.899 1 93.38 1146 GLU B CA 1
ATOM 17676 C C . GLU B 1 1146 ? 14.594 -0.123 -1.908 1 93.38 1146 GLU B C 1
ATOM 17678 O O . GLU B 1 1146 ? 14.492 -1.351 -1.884 1 93.38 1146 GLU B O 1
ATOM 17683 N N . SER B 1 1147 ? 13.844 0.588 -2.682 1 93.94 1147 SER B N 1
ATOM 17684 C CA . SER B 1 1147 ? 13.039 -0.011 -3.74 1 93.94 1147 SER B CA 1
ATOM 17685 C C . SER B 1 1147 ? 13.453 0.506 -5.113 1 93.94 1147 SER B C 1
ATOM 17687 O O . SER B 1 1147 ? 13.789 1.683 -5.262 1 93.94 1147 SER B O 1
ATOM 17689 N N . TRP B 1 1148 ? 13.477 -0.43 -6.098 1 94.75 1148 TRP B N 1
ATOM 17690 C CA . TRP B 1 1148 ? 13.695 -0.016 -7.48 1 94.75 1148 TRP B CA 1
ATOM 17691 C C . TRP B 1 1148 ? 12.516 0.801 -7.992 1 94.75 1148 TRP B C 1
ATOM 17693 O O . TRP B 1 1148 ? 11.398 0.676 -7.484 1 94.75 1148 TRP B O 1
ATOM 17703 N N . PRO B 1 1149 ? 12.766 1.685 -8.992 1 92.31 1149 PRO B N 1
ATOM 17704 C CA . PRO B 1 1149 ? 11.625 2.326 -9.656 1 92.31 1149 PRO B CA 1
ATOM 17705 C C . PRO B 1 1149 ? 10.703 1.324 -10.344 1 92.31 1149 PRO B C 1
ATOM 17707 O O . PRO B 1 1149 ? 11.117 0.199 -10.641 1 92.31 1149 PRO B O 1
ATOM 17710 N N . SER B 1 1150 ? 9.438 1.727 -10.523 1 92.88 1150 SER B N 1
ATOM 17711 C CA . SER B 1 1150 ? 8.547 0.922 -11.344 1 92.88 1150 SER B CA 1
ATOM 17712 C C . SER B 1 1150 ? 9.047 0.83 -12.781 1 92.88 1150 SER B C 1
ATOM 17714 O O . SER B 1 1150 ? 9.352 1.849 -13.406 1 92.88 1150 SER B O 1
ATOM 17716 N N . VAL B 1 1151 ? 9.172 -0.39 -13.258 1 93.56 1151 VAL B N 1
ATOM 17717 C CA . VAL B 1 1151 ? 9.664 -0.593 -14.609 1 93.56 1151 VAL B CA 1
ATOM 17718 C C . VAL B 1 1151 ? 8.719 0.057 -15.617 1 93.56 1151 VAL B C 1
ATOM 17720 O O . VAL B 1 1151 ? 9.156 0.644 -16.609 1 93.56 1151 VAL B O 1
ATOM 17723 N N . ARG B 1 1152 ? 7.453 -0.01 -15.383 1 92 1152 ARG B N 1
ATOM 17724 C CA . ARG B 1 1152 ? 6.449 0.636 -16.219 1 92 1152 ARG B CA 1
ATOM 17725 C C . ARG B 1 1152 ? 6.711 2.135 -16.344 1 92 1152 ARG B C 1
ATOM 17727 O O . ARG B 1 1152 ? 6.691 2.691 -17.438 1 92 1152 ARG B O 1
ATOM 17734 N N . ALA B 1 1153 ? 6.957 2.744 -15.25 1 89.44 1153 ALA B N 1
ATOM 17735 C CA . ALA B 1 1153 ? 7.188 4.188 -15.227 1 89.44 1153 ALA B CA 1
ATOM 17736 C C . ALA B 1 1153 ? 8.516 4.539 -15.898 1 89.44 1153 ALA B C 1
ATOM 17738 O O . ALA B 1 1153 ? 8.625 5.57 -16.562 1 89.44 1153 ALA B O 1
ATOM 17739 N N . LEU B 1 1154 ? 9.508 3.76 -15.703 1 90.12 1154 LEU B N 1
ATOM 17740 C CA . LEU B 1 1154 ? 10.812 3.982 -16.312 1 90.12 1154 LEU B CA 1
ATOM 17741 C C . LEU B 1 1154 ? 10.703 3.975 -17.844 1 90.12 1154 LEU B C 1
ATOM 17743 O O . LEU B 1 1154 ? 11.297 4.82 -18.516 1 90.12 1154 LEU B O 1
ATOM 17747 N N . TRP B 1 1155 ? 10 3.012 -18.328 1 92.5 1155 TRP B N 1
ATOM 17748 C CA . TRP B 1 1155 ? 9.867 2.918 -19.781 1 92.5 1155 TRP B CA 1
ATOM 17749 C C . TRP B 1 1155 ? 8.984 4.039 -20.328 1 92.5 1155 TRP B C 1
ATOM 17751 O O . TRP B 1 1155 ? 9.203 4.531 -21.438 1 92.5 1155 TRP B O 1
ATOM 17761 N N . ALA B 1 1156 ? 7.945 4.418 -19.594 1 88.94 1156 ALA B N 1
ATOM 17762 C CA . ALA B 1 1156 ? 7.16 5.586 -19.984 1 88.94 1156 ALA B CA 1
ATOM 17763 C C . ALA B 1 1156 ? 8.039 6.832 -20.062 1 88.94 1156 ALA B C 1
ATOM 17765 O O . ALA B 1 1156 ? 7.91 7.633 -21 1 88.94 1156 ALA B O 1
ATOM 17766 N N . ALA B 1 1157 ? 8.898 7.012 -19.078 1 84.62 1157 ALA B N 1
ATOM 17767 C CA . ALA B 1 1157 ? 9.82 8.141 -19.062 1 84.62 1157 ALA B CA 1
ATOM 17768 C C . ALA B 1 1157 ? 10.789 8.078 -20.25 1 84.62 1157 ALA B C 1
ATOM 17770 O O . ALA B 1 1157 ? 11.117 9.109 -20.844 1 84.62 1157 ALA B O 1
ATOM 17771 N N . ARG B 1 1158 ? 11.25 6.91 -20.562 1 86.81 1158 ARG B N 1
ATOM 17772 C CA . ARG B 1 1158 ? 12.156 6.715 -21.688 1 86.81 1158 ARG B CA 1
ATOM 17773 C C . ARG B 1 1158 ? 11.484 7.102 -23 1 86.81 1158 ARG B C 1
ATOM 17775 O O . ARG B 1 1158 ? 12.102 7.73 -23.859 1 86.81 1158 ARG B O 1
ATOM 17782 N N . ARG B 1 1159 ? 10.266 6.695 -23.109 1 88.38 1159 ARG B N 1
ATOM 17783 C CA . ARG B 1 1159 ? 9.523 7.035 -24.328 1 88.38 1159 ARG B CA 1
ATOM 17784 C C . ARG B 1 1159 ? 9.297 8.539 -24.422 1 88.38 1159 ARG B C 1
ATOM 17786 O O . ARG B 1 1159 ? 9.414 9.125 -25.5 1 88.38 1159 ARG B O 1
ATOM 17793 N N . ALA B 1 1160 ? 8.961 9.117 -23.391 1 81.94 1160 ALA B N 1
ATOM 17794 C CA . ALA B 1 1160 ? 8.789 10.562 -23.375 1 81.94 1160 ALA B CA 1
ATOM 17795 C C . ALA B 1 1160 ? 10.086 11.281 -23.734 1 81.94 1160 ALA B C 1
ATOM 17797 O O . ALA B 1 1160 ? 10.07 12.25 -24.5 1 81.94 1160 ALA B O 1
ATOM 17798 N N . ALA B 1 1161 ? 11.164 10.82 -23.219 1 79.25 1161 ALA B N 1
ATOM 17799 C CA . ALA B 1 1161 ? 12.469 11.406 -23.484 1 79.25 1161 ALA B CA 1
ATOM 17800 C C . ALA B 1 1161 ? 12.852 11.234 -24.953 1 79.25 1161 ALA B C 1
ATOM 17802 O O . ALA B 1 1161 ? 13.539 12.078 -25.531 1 79.25 1161 ALA B O 1
ATOM 17803 N N . ALA B 1 1162 ? 12.344 10.133 -25.547 1 82.31 1162 ALA B N 1
ATOM 17804 C CA . ALA B 1 1162 ? 12.633 9.852 -26.953 1 82.31 1162 ALA B CA 1
ATOM 17805 C C . ALA B 1 1162 ? 11.688 10.633 -27.859 1 82.31 1162 ALA B C 1
ATOM 17807 O O . ALA B 1 1162 ? 11.812 10.578 -29.078 1 82.31 1162 ALA B O 1
ATOM 17808 N N . GLY B 1 1163 ? 10.695 11.328 -27.281 1 79.69 1163 GLY B N 1
ATOM 17809 C CA . GLY B 1 1163 ? 9.766 12.141 -28.047 1 79.69 1163 GLY B CA 1
ATOM 17810 C C . GLY B 1 1163 ? 8.625 11.344 -28.656 1 79.69 1163 GLY B C 1
ATOM 17811 O O . GLY B 1 1163 ? 7.992 11.781 -29.609 1 79.69 1163 GLY B O 1
ATOM 17812 N N . GLU B 1 1164 ? 8.469 10.141 -28.141 1 84.81 1164 GLU B N 1
ATOM 17813 C CA . GLU B 1 1164 ? 7.34 9.359 -28.625 1 84.81 1164 GLU B CA 1
ATOM 17814 C C . GLU B 1 1164 ? 6.012 9.969 -28.172 1 84.81 1164 GLU B C 1
ATOM 17816 O O . GLU B 1 1164 ? 5.891 10.438 -27.047 1 84.81 1164 GLU B O 1
ATOM 17821 N N . PRO B 1 1165 ? 5.141 9.914 -29.141 1 77.75 1165 PRO B N 1
ATOM 17822 C CA . PRO B 1 1165 ? 3.846 10.453 -28.719 1 77.75 1165 PRO B CA 1
ATOM 17823 C C . PRO B 1 1165 ? 3.189 9.633 -27.609 1 77.75 1165 PRO B C 1
ATOM 17825 O O . PRO B 1 1165 ? 3.344 8.414 -27.578 1 77.75 1165 PRO B O 1
ATOM 17828 N N . GLY B 1 1166 ? 2.6 10.242 -26.734 1 78.5 1166 GLY B N 1
ATOM 17829 C CA . GLY B 1 1166 ? 1.878 9.547 -25.672 1 78.5 1166 GLY B CA 1
ATOM 17830 C C . GLY B 1 1166 ? 0.743 8.688 -26.203 1 78.5 1166 GLY B C 1
ATOM 17831 O O . GLY B 1 1166 ? 0.328 8.828 -27.359 1 78.5 1166 GLY B O 1
ATOM 17832 N N . LEU B 1 1167 ? 0.286 7.699 -25.391 1 83.62 1167 LEU B N 1
ATOM 17833 C CA . LEU B 1 1167 ? -0.855 6.867 -25.75 1 83.62 1167 LEU B CA 1
ATOM 17834 C C . LEU B 1 1167 ? -2.129 7.699 -25.844 1 83.62 1167 LEU B C 1
ATOM 17836 O O . LEU B 1 1167 ? -2.303 8.656 -25.078 1 83.62 1167 LEU B O 1
ATOM 17840 N N . PRO B 1 1168 ? -2.932 7.344 -26.812 1 83.12 1168 PRO B N 1
ATOM 17841 C CA . PRO B 1 1168 ? -4.195 8.078 -26.891 1 83.12 1168 PRO B CA 1
ATOM 17842 C C . PRO B 1 1168 ? -5.07 7.898 -25.656 1 83.12 1168 PRO B C 1
ATOM 17844 O O . PRO B 1 1168 ? -5.211 6.777 -25.156 1 83.12 1168 PRO B O 1
ATOM 17847 N N . GLU B 1 1169 ? -5.578 8.938 -25.141 1 77.75 1169 GLU B N 1
ATOM 17848 C CA . GLU B 1 1169 ? -6.402 8.891 -23.938 1 77.75 1169 GLU B CA 1
ATOM 17849 C C . GLU B 1 1169 ? -7.848 8.531 -24.266 1 77.75 1169 GLU B C 1
ATOM 17851 O O . GLU B 1 1169 ? -8.547 7.934 -23.438 1 77.75 1169 GLU B O 1
ATOM 17856 N N . ALA B 1 1170 ? -8.359 8.961 -25.406 1 80.12 1170 ALA B N 1
ATOM 17857 C CA . ALA B 1 1170 ? -9.742 8.688 -25.797 1 80.12 1170 ALA B CA 1
ATOM 17858 C C . ALA B 1 1170 ? -9.82 8.328 -27.281 1 80.12 1170 ALA B C 1
ATOM 17860 O O . ALA B 1 1170 ? -9.508 9.148 -28.141 1 80.12 1170 ALA B O 1
ATOM 17861 N N . VAL B 1 1171 ? -10.156 7.09 -27.547 1 83.69 1171 VAL B N 1
ATOM 17862 C CA . VAL B 1 1171 ? -10.305 6.613 -28.906 1 83.69 1171 VAL B CA 1
ATOM 17863 C C . VAL B 1 1171 ? -11.375 5.52 -28.969 1 83.69 1171 VAL B C 1
ATOM 17865 O O . VAL B 1 1171 ? -11.469 4.695 -28.062 1 83.69 1171 VAL B O 1
ATOM 17868 N N . GLY B 1 1172 ? -12.273 5.562 -29.922 1 76 1172 GLY B N 1
ATOM 17869 C CA . GLY B 1 1172 ? -13.078 4.418 -30.312 1 76 1172 GLY B CA 1
ATOM 17870 C C . GLY B 1 1172 ? -14.359 4.277 -29.516 1 76 1172 GLY B C 1
ATOM 17871 O O . GLY B 1 1172 ? -15.125 3.332 -29.719 1 76 1172 GLY B O 1
ATOM 17872 N N . GLU B 1 1173 ? -14.578 5.145 -28.484 1 79.44 1173 GLU B N 1
ATOM 17873 C CA . GLU B 1 1173 ? -15.719 4.965 -27.594 1 79.44 1173 GLU B CA 1
ATOM 17874 C C . GLU B 1 1173 ? -17.031 4.992 -28.359 1 79.44 1173 GLU B C 1
ATOM 17876 O O . GLU B 1 1173 ? -17.938 4.199 -28.094 1 79.44 1173 GLU B O 1
ATOM 17881 N N . GLN B 1 1174 ? -17.094 5.852 -29.328 1 73.62 1174 GLN B N 1
ATOM 17882 C CA . GLN B 1 1174 ? -18.297 5.934 -30.141 1 73.62 1174 GLN B CA 1
ATOM 17883 C C . GLN B 1 1174 ? -18.531 4.641 -30.922 1 73.62 1174 GLN B C 1
ATOM 17885 O O . GLN B 1 1174 ? -19.656 4.168 -31.031 1 73.62 1174 GLN B O 1
ATOM 17890 N N . GLY B 1 1175 ? -17.484 4.094 -31.422 1 71.31 1175 GLY B N 1
ATOM 17891 C CA . GLY B 1 1175 ? -17.594 2.828 -32.125 1 71.31 1175 GLY B CA 1
ATOM 17892 C C . GLY B 1 1175 ? -18.047 1.686 -31.234 1 71.31 1175 GLY B C 1
ATOM 17893 O O . GLY B 1 1175 ? -18.812 0.824 -31.672 1 71.31 1175 GLY B O 1
ATOM 17894 N N . ALA B 1 1176 ? -17.594 1.684 -30.078 1 78.88 1176 ALA B N 1
ATOM 17895 C CA . ALA B 1 1176 ? -17.969 0.651 -29.125 1 78.88 1176 ALA B CA 1
ATOM 17896 C C . ALA B 1 1176 ? -19.453 0.727 -28.781 1 78.88 1176 ALA B C 1
ATOM 17898 O O . ALA B 1 1176 ? -20.109 -0.302 -28.641 1 78.88 1176 ALA B O 1
ATOM 17899 N N . ILE B 1 1177 ? -19.938 1.892 -28.625 1 70.69 1177 ILE B N 1
ATOM 17900 C CA . ILE B 1 1177 ? -21.344 2.117 -28.312 1 70.69 1177 ILE B CA 1
ATOM 17901 C C . ILE B 1 1177 ? -22.219 1.654 -29.484 1 70.69 1177 ILE B C 1
ATOM 17903 O O . ILE B 1 1177 ? -23.234 0.987 -29.297 1 70.69 1177 ILE B O 1
ATOM 17907 N N . GLU B 1 1178 ? -21.75 1.968 -30.641 1 67.94 1178 GLU B N 1
ATOM 17908 C CA . GLU B 1 1178 ? -22.516 1.607 -31.828 1 67.94 1178 GLU B CA 1
ATOM 17909 C C . GLU B 1 1178 ? -22.531 0.095 -32.031 1 67.94 1178 GLU B C 1
ATOM 17911 O O . GLU B 1 1178 ? -23.547 -0.463 -32.469 1 67.94 1178 GLU B O 1
ATOM 17916 N N . ALA B 1 1179 ? -21.516 -0.458 -31.719 1 64.94 1179 ALA B N 1
ATOM 17917 C CA . ALA B 1 1179 ? -21.406 -1.901 -31.922 1 64.94 1179 ALA B CA 1
ATOM 17918 C C . ALA B 1 1179 ? -22.312 -2.66 -30.953 1 64.94 1179 ALA B C 1
ATOM 17920 O O . ALA B 1 1179 ? -22.781 -3.76 -31.281 1 64.94 1179 ALA B O 1
ATOM 17921 N N . GLN B 1 1180 ? -22.547 -2.129 -29.859 1 62.19 1180 GLN B N 1
ATOM 17922 C CA . GLN B 1 1180 ? -23.453 -2.734 -28.891 1 62.19 1180 GLN B CA 1
ATOM 17923 C C . GLN B 1 1180 ? -24.891 -2.758 -29.422 1 62.19 1180 GLN B C 1
ATOM 17925 O O . GLN B 1 1180 ? -25.656 -3.666 -29.109 1 62.19 1180 GLN B O 1
ATOM 17930 N N . GLY B 1 1181 ? -25.359 -1.644 -30.078 1 47.5 1181 GLY B N 1
ATOM 17931 C CA . GLY B 1 1181 ? -26.688 -1.582 -30.641 1 47.5 1181 GLY B CA 1
ATOM 17932 C C . GLY B 1 1181 ? -26.922 -2.574 -31.766 1 47.5 1181 GLY B C 1
ATOM 17933 O O . GLY B 1 1181 ? -28.047 -3.014 -32 1 47.5 1181 GLY B O 1
ATOM 17934 N N . ALA B 1 1182 ? -26.047 -3.041 -32.562 1 44.41 1182 ALA B N 1
ATOM 17935 C CA . ALA B 1 1182 ? -26.25 -4.008 -33.656 1 44.41 1182 ALA B CA 1
ATOM 17936 C C . ALA B 1 1182 ? -26.188 -5.438 -33.125 1 44.41 1182 ALA B C 1
ATOM 17938 O O . ALA B 1 1182 ? -25.422 -5.73 -32.188 1 44.41 1182 ALA B O 1
#

Secondary structure (DSSP, 8-state):
-----------------TTS-------TT---EEEEEE-TTS-EEEEEE-TT-SEEEEEEEES--GGG--TTSTTHHHHHHHHTTTEESSS-STTHHHHHHHHTT-EEEEEE-SS-EEEEEEEEGGGHHHHHHHHHHHHHSEE--HHHHHHHHHHHHHHHHHHTT-HHHHHHHHHHHTS-TTSGGGS--S--HIIIIIHHHHTT--HHHHHHHHHHHH--GGGEEEEEEESS-HHHHHHHHHHHHTTS----PPPP---S--S-GGGSSEEEEEE-SSS-EEEEEEEEE--GGGGTTT-HHHHHHHHHT--STTSHHHHHHHTT-EEEEEEEE--TT-SS-EEEEEEEEE-HHHHTTHHHHHHHHHHHHHHHHSTTSS-HHHHHHHHHHHHHHHHTPPPPPHHHHHHHHHHHTTTS-GGGHHHHHTT------HHHHHHHHHT--GGG-EEEEE-TTHHHHHHHHTTS---HHHHHHHHHHHHHHHTS---TT-STTTTS-----SS--S-PPPPEE-TTT--EEEEEEPPHHHHHHHHHHHH-GGG-TT--PPPP-TT-----PPPP----SS-EEEEEETTTEEEEEEE--TT---EEEEEEEEE-TTTTSSHHHHHHHHHHHHHHHHHHHHHHHHHHHTT-EEEEEE-SSEEEEEEEEETTTHHHHHHHHHHHHHT----HHHHHHHHHHHHHHHHHHTTS-HHHHHHHHHHHHHBSS---HHHHHHHHTT--HHHHHHHHHHHTTB-EEEEEEEES--HHHHHHHHHHHHHIIIIIS-PBPPPGGGS----BEEPPPPPBP---------------------------------PPPBPS-EEEEEE-TTS----EEEEEEEEEEE--HHHHHHHHHHHHHHHHHHIIIIIIIS---SEEEEEEEEETTEEEEEEEEEESSS-HHHHHHHHHHHHHHIIIIIHHHHTT-SPP-----------------------------HHHHHHHHHHHHHTPPPSSHHHHHHHHHHHHHHT---TTHHHHHHHHHHT--HHHHHHHHHHHHSTTT--EEEEEEE-HHHHHHHHHHHS-------------------------------------------------PPPPEEEESSHHHHHHHHTTSEEPPPHHHHHHHHHHHTTPPPPPSSBSHHHHHHHHH-/-----------------TTS-------TT---EEEEEE-TTS-EEEEEE-TT-SEEEEEEEES--GGG--TTSTTHHHHHHHHTTTEESSS-STTHHHHHHHHTT-EEEEEE-SS-EEEEEEEEGGGHHHHHHHHHHHHHSEE--HHHHHHHHHHHHHHHHHHTT-HHHHHHHHHHHTS-TTSGGGS--S--HIIIIIHHHHTT--HHHHHHHHHHHH--GGGEEEEEEESS-HHHHHHHHHHHHTTS----PPPP---S--S-GGGSSEEEEEE-SSS-EEEEEEEEE--GGGGTTT-HHHHHHHHHT--STTSHHHHHHHTT-EEEEEEEE--TT-SS-EEEEEEEEE-HHHHTTHHHHHHHHHHHHHHHHSTTSS-HHHHHHHHHHHHHHHHTPPPPPHHHHHHHHHHHTTTS-GGGHHHHHTT------HHHHHHHHHT--GGG-EEEEE-THHHHHHHHHTTS---HHHHHHHHHHHHHHHTS---TT-STT--S-----SS--S-PPPPEE-TTT--EEEEEEPPHHHHHHHHHHHH-GGG-TT--PPPP-TT-----PPPP----SS-EEEEEETTTEEEEEEE--TT---EEEEEEEEE-TTTTSSHHHHHHHHHHHHHHHHHHHHHHHHHHHTT-EEEEEE-SSEEEEEEEEETTTHHHHHHHHHHHHHT----HHHHHHHHHHHHHHHHHHTTS-HHHHHHHHHHHHHBSS---HHHHHHHHTT--HHHHHHHHHHHTTB-EEEEEEEES--HHHHHHHHHHHHHIIIIIS-PBPPPGGGS----BEEPPPPPBP---------------------------------PPPBPS-EEEEEE-TTS----EEEEEEEEEEE--HHHHHHHHHHHHHHHHHHIIIIIIIS---SEEEEEEEEETTEEEEEEEEEESSS-HHHHHHHHHHHHHHIIIIIHHHHTT-SPP-----------------------------HHHHHHHHHHHHHTPPPSSHHHHHHHHHHHHHHT---TTHHHHHHHHHHT--HHHHHHHHHHHHSTTT--EEEEEEE-HHHHHHHHHHHS-------------------------------------------------PPPPEEEESSHHHHHHHHTTSEEPPPHHHHHHHHHHHTTPPPPPSSBSHHHHHHHHH-

InterPro domains:
  IPR007863 Peptidase M16, C-terminal [PF05193] (209-387)
  IPR011249 Metalloenzyme, LuxS/M16 peptidase-like [SSF63411] (22-254)
  IPR011249 Metalloenzyme, LuxS/M16 peptidase-like [SSF63411] (259-556)
  IPR011249 Metalloenzyme, LuxS/M16 peptidase-like [SSF63411] (557-768)
  IPR011249 Metalloenzyme, LuxS/M16 peptidase-like [SSF63411] (835-949)
  IPR011249 Metalloenzyme, LuxS/M16 peptidase-like [SSF63411] (986-1067)
  IPR011765 Peptidase M16, N-terminal [PF00675] (44-182)
  IPR032632 Peptidase M16, middle/third domain [PF16187] (394-460)
  IPR032632 Peptidase M16, middle/third domain [PF16187] (516-726)
  IPR050626 Peptidase M16 [PTHR43690] (22-1070)
  IPR054734 Coenzyme PQQ synthesis protein F-like, C-terminal lobe, domain 4 [PF22456] (881-942)

Sequence (2364 aa):
MEDSRSLGPVPVAPIPDGGQAVKLLKPANDDMEYRYLLLPNGLRVLLISDPTADKAGAAMDVCVGSLSDPRAFPGLAHFTEHMLFYSSAKYPVEDEYTKFISDHGGATNAYTSAEHTNYHFDINWESLGEALDRFSQFFIEPLISQDGIEREVRAVDSEHGKNLNSDPWRKQQVNKSTANPDHPWSRFSTGTRHTLYDGPLAAGSDPRAAVVDFHSAHYSADRCCLAVLGRQPLQELQDMVAPLFSQVPNKRLSRPQFSDSVFLADQRGVLLRLVPVKEGQSLEMVWQVPPSERQYREQPLGYLSHLLGHEGEGSVFALLKARGWASALWAGESGGGMSFASFFTVHIELTEDGQRHVQQVAEVVFSYIGLMRSPGGISARIWEEVRGLAQLHFDTRDKGRAFSYTTSLAAGLHTYPPQDLLPALYGVPLAFDPAAIASALELLSPQDLRLFWISKQHLQHNEDAATATVSPSAQRTAAAAAAAIADEPAGPFSADVASATAPTCPDSAAPPPPLLTEPHYGAQYSVSPLPPAWLEAWGQALERPQDQPELHLPAPNPFIPTDLSLAADEAAAAPVVALAVPGRLRLWHKPDTRFGQPKAVLYLDIQSPEAYSSPRAAVLTRLFVKLVLDYLNEVAYPAQQAGLDYNLLNTQSGVQLLLSGYNHKLPHLMTEVLGRLGDFKVLPDRFEFVREGLVREYANQMHNQPYSWAMYRAELLTTSRRWPLELYGAVAGQVGAQELEEHVRRLTSRCFVEGLAAGNMRAAEAVRCGGLVLQLLRDKLGSAPLHECERAELRVNKLPTAPPIPVPEAGTGAAPAEAASVPTSDPSPASASAPPPPQPPVCNGWLFAEEGPSGRDENSAAVVLYQRGPDDLRRNALGQLLAQLSKRDAFAELRTRQQLGYIVSLHGGAEHGVGYLELLVQSNSHDADELCRRMDDFVSRLLDTDLPEKCALAPPRGEGGGGDSAAASEPGTPAASTTTSSALSEFATAVEELAKAKLEKPKKLGDLANRWWSEIQHGTYVFDRQEAEVAALRSLSAIELLAFARELMGPATCRKLSVQVRGKAEAARKAQATAPTAATGVYGSAGAAAGTSTDPAEPGPSGSEVPTAAAAAEAGPEPAPAAPRPPYANVGANTTEAFGWKRCCESWPSVRALWAARRAAAGEPGLPEAVGEQGAIEAQGAMEDSRSLGPVPVAPIPDGGQAVKLLKPANDDMEYRYLLLPNGLRVLLISDPTADKAGAAMDVCVGSLSDPRAFPGLAHFTEHMLFYSSAKYPVEDEYTKFISDHGGATNAYTSAEHTNYHFDINWESLGEALDRFSQFFIEPLISQDGIEREVRAVDSEHGKNLNSDPWRKQQVNKSTANPDHPWSRFSTGTRHTLYDGPLAAGSDPRAAVVDFHSAHYSADRCCLAVLGRQPLQELQDMVAPLFSQVPNKRLSRPQFSDSVFLADQRGVLLRLVPVKEGQSLEMVWQVPPSERQYREQPLGYLSHLLGHEGEGSVFALLKARGWASALWAGESGGGMSFASFFTVHIELTEDGQRHVQQVAEVVFSYIGLMRSPGGISARIWEEVRGLAQLHFDTRDKGRAFSYTTSLAAGLHTYPPQDLLPALYGVPLAFDPAAIASALELLSPQDLRLFWISKQHLQHNEDAATATVSPSAQRTAAAAAAAIADEPAGPFSADVASATAPTCPDSAAPPPPLLTEPHYGAQYSVSPLPPAWLEAWGQALERPQDQPELHLPAPNPFIPTDLSLAADEAAAAPVVALAVPGRLRLWHKPDTRFGQPKAVLYLDIQSPEAYSSPRAAVLTRLFVKLVLDYLNEVAYPAQQAGLDYNLLNTQSGVQLLLSGYNHKLPHLMTEVLGRLGDFKVLPDRFEFVREGLVREYANQMHNQPYSWAMYRAELLTTSRRWPLELYGAVAGQVGAQELEEHVRRLTSRCFVEGLAAGNMRAAEAVRCGGLVLQLLRDKLGSAPLHECERAELRVNKLPTAPPIPVPEAGTGAAPAEAASVPTSDPSPASASAPPPPQPPVCNGWLFAEEGPSGRDENSAAVVLYQRGPDDLRRNALGQLLAQLSKRDAFAELRTRQQLGYIVSLHGGAEHGVGYLELLVQSNSHDADELCRRMDDFVSRLLDTDLPEKCALAPPRGEGGGGDSAAASEPGTPAASTTTSSALSEFATAVEELAKAKLEKPKKLGDLANRWWSEIQHGTYVFDRQEAEVAALRSLSAIELLAFARELMGPATCRKLSVQVRGKAEAARKAQATAPTAATGVYGSAGAAAGTSTDPAEPGPSGSEVPTAAAAAEAGPEPAPAAPRPPYANVGANTTEAFGWKRCCESWPSVRALWAARRAAAGEPGLPEAVGEQGAIEAQGA

Organism: Chlamydomonas reinhardtii (NCBI:txid3055)

Radius of gyration: 47.49 Å; Cα contacts (8 Å, |Δi|>4): 4198; chains: 2; bounding box: 110×180×100 Å